Protein 2RUJ (pdb70)

Structure (mmCIF, N/CA/C/O backbone):
data_2RUJ
#
_entry.id   2RUJ
#
loop_
_atom_site.group_PDB
_atom_site.id
_atom_site.type_symbol
_atom_site.label_atom_id
_atom_site.label_alt_id
_atom_site.label_comp_id
_atom_site.label_asym_id
_atom_site.label_entity_id
_atom_site.label_seq_id
_atom_site.pdbx_PDB_ins_code
_atom_site.Cartn_x
_atom_site.Cartn_y
_atom_site.Cartn_z
_atom_site.occupancy
_atom_site.B_iso_or_equiv
_atom_site.auth_seq_id
_atom_site.auth_comp_id
_atom_site.auth_asym_id
_atom_site.auth_atom_id
_atom_site.pdbx_PDB_model_num
ATOM 1 N N . GLY A 1 1 ? 74.084 -20.627 -7.118 1.00 0.00 241 GLY A N 1
ATOM 2 C CA . GLY A 1 1 ? 74.605 -22.015 -6.962 1.00 0.00 241 GLY A CA 1
ATOM 3 C C . GLY A 1 1 ? 73.440 -22.986 -6.798 1.00 0.00 241 GLY A C 1
ATOM 4 O O . GLY A 1 1 ? 72.309 -22.576 -6.537 1.00 0.00 241 GLY A O 1
ATOM 10 N N . PRO A 1 2 ? 73.701 -24.259 -6.932 1.00 0.00 242 PRO A N 1
ATOM 11 C CA . PRO A 1 2 ? 72.657 -25.317 -6.784 1.00 0.00 242 PRO A CA 1
ATOM 12 C C . PRO A 1 2 ? 72.127 -25.378 -5.350 1.00 0.00 242 PRO A C 1
ATOM 13 O O . PRO A 1 2 ? 71.023 -25.866 -5.106 1.00 0.00 242 PRO A O 1
ATOM 24 N N . GLY A 1 3 ? 72.924 -24.882 -4.409 1.00 0.00 243 GLY A N 1
ATOM 25 C CA . GLY A 1 3 ? 72.528 -24.888 -3.006 1.00 0.00 243 GLY A CA 1
ATOM 26 C C . GLY A 1 3 ? 71.308 -24.002 -2.778 1.00 0.00 243 GLY A C 1
ATOM 27 O O . GLY A 1 3 ? 70.441 -24.323 -1.966 1.00 0.00 243 GLY A O 1
ATOM 31 N N . HIS A 1 4 ? 71.246 -22.887 -3.497 1.00 0.00 244 HIS A N 1
ATOM 32 C CA . HIS A 1 4 ? 70.126 -21.962 -3.363 1.00 0.00 244 HIS A CA 1
ATOM 33 C C . HIS A 1 4 ? 68.804 -22.644 -3.701 1.00 0.00 244 HIS A C 1
ATOM 34 O O . HIS A 1 4 ? 67.806 -22.456 -3.006 1.00 0.00 244 HIS A O 1
ATOM 49 N N . MET A 1 5 ? 68.802 -23.418 -4.782 1.00 0.00 245 MET A N 1
ATOM 50 C CA . MET A 1 5 ? 67.595 -24.108 -5.224 1.00 0.00 245 MET A CA 1
ATOM 51 C C . MET A 1 5 ? 66.499 -23.099 -5.546 1.00 0.00 245 MET A C 1
ATOM 52 O O . MET A 1 5 ? 66.164 -22.247 -4.724 1.00 0.00 245 MET A O 1
ATOM 66 N N . GLY A 1 6 ? 65.945 -23.193 -6.751 1.00 0.00 246 GLY A N 1
ATOM 67 C CA . GLY A 1 6 ? 64.896 -22.269 -7.168 1.00 0.00 246 GLY A CA 1
ATOM 68 C C . GLY A 1 6 ? 65.498 -20.909 -7.506 1.00 0.00 246 GLY A C 1
ATOM 69 O O . GLY A 1 6 ? 66.550 -20.544 -6.979 1.00 0.00 246 GLY A O 1
ATOM 73 N N . SER A 1 7 ? 64.836 -20.164 -8.392 1.00 0.00 247 SER A N 1
ATOM 74 C CA . SER A 1 7 ? 65.327 -18.845 -8.797 1.00 0.00 247 SER A CA 1
ATOM 75 C C . SER A 1 7 ? 64.178 -17.842 -8.845 1.00 0.00 247 SER A C 1
ATOM 76 O O . SER A 1 7 ? 64.164 -16.936 -9.679 1.00 0.00 247 SER A O 1
ATOM 84 N N . VAL A 1 8 ? 63.210 -18.015 -7.943 1.00 0.00 248 VAL A N 1
ATOM 85 C CA . VAL A 1 8 ? 62.046 -17.124 -7.885 1.00 0.00 248 VAL A CA 1
ATOM 86 C C . VAL A 1 8 ? 61.916 -16.504 -6.495 1.00 0.00 248 VAL A C 1
ATOM 87 O O . VAL A 1 8 ? 61.945 -17.204 -5.483 1.00 0.00 248 VAL A O 1
ATOM 100 N N . SER A 1 9 ? 61.761 -15.182 -6.459 1.00 0.00 249 SER A N 1
ATOM 101 C CA . SER A 1 9 ? 61.613 -14.461 -5.195 1.00 0.00 249 SER A CA 1
ATOM 102 C C . SER A 1 9 ? 60.142 -14.348 -4.811 1.00 0.00 249 SER A C 1
ATOM 103 O O . SER A 1 9 ? 59.261 -14.447 -5.666 1.00 0.00 249 SER A O 1
ATOM 111 N N . ASN A 1 10 ? 59.880 -14.126 -3.524 1.00 0.00 250 ASN A N 1
ATOM 112 C CA . ASN A 1 10 ? 58.507 -13.985 -3.036 1.00 0.00 250 ASN A CA 1
ATOM 113 C C . ASN A 1 10 ? 58.119 -12.511 -2.949 1.00 0.00 250 ASN A C 1
ATOM 114 O O . ASN A 1 10 ? 57.163 -12.153 -2.260 1.00 0.00 250 ASN A O 1
ATOM 125 N N . ALA A 1 11 ? 58.868 -11.662 -3.643 1.00 0.00 251 ALA A N 1
ATOM 126 C CA . ALA A 1 11 ? 58.589 -10.231 -3.630 1.00 0.00 251 ALA A CA 1
ATOM 127 C C . ALA A 1 11 ? 57.159 -9.963 -4.089 1.00 0.00 251 ALA A C 1
ATOM 128 O O . ALA A 1 11 ? 56.626 -10.678 -4.937 1.00 0.00 251 ALA A O 1
ATOM 135 N N . LYS A 1 12 ? 56.547 -8.927 -3.524 1.00 0.00 252 LYS A N 1
ATOM 136 C CA . LYS A 1 12 ? 55.181 -8.564 -3.884 1.00 0.00 252 LYS A CA 1
ATOM 137 C C . LYS A 1 12 ? 55.128 -8.051 -5.319 1.00 0.00 252 LYS A C 1
ATOM 138 O O . LYS A 1 12 ? 56.018 -7.326 -5.763 1.00 0.00 252 LYS A O 1
ATOM 157 N N . ALA A 1 13 ? 54.079 -8.435 -6.043 1.00 0.00 253 ALA A N 1
ATOM 158 C CA . ALA A 1 13 ? 53.916 -8.008 -7.430 1.00 0.00 253 ALA A CA 1
ATOM 159 C C . ALA A 1 13 ? 52.451 -8.075 -7.847 1.00 0.00 253 ALA A C 1
ATOM 160 O O . ALA A 1 13 ? 52.037 -9.010 -8.531 1.00 0.00 253 ALA A O 1
ATOM 167 N N . PRO A 1 14 ? 51.664 -7.110 -7.453 1.00 0.00 254 PRO A N 1
ATOM 168 C CA . PRO A 1 14 ? 50.213 -7.072 -7.804 1.00 0.00 254 PRO A CA 1
ATOM 169 C C . PRO A 1 14 ? 49.985 -7.244 -9.307 1.00 0.00 254 PRO A C 1
ATOM 170 O O . PRO A 1 14 ? 49.084 -7.969 -9.731 1.00 0.00 254 PRO A O 1
ATOM 181 N N . THR A 1 15 ? 50.815 -6.574 -10.106 1.00 0.00 255 THR A N 1
ATOM 182 C CA . THR A 1 15 ? 50.716 -6.651 -11.566 1.00 0.00 255 THR A CA 1
ATOM 183 C C . THR A 1 15 ? 52.042 -7.107 -12.162 1.00 0.00 255 THR A C 1
ATOM 184 O O . THR A 1 15 ? 53.092 -6.527 -11.884 1.00 0.00 255 THR A O 1
ATOM 195 N N . SER A 1 16 ? 51.985 -8.154 -12.982 1.00 0.00 256 SER A N 1
ATOM 196 C CA . SER A 1 16 ? 53.186 -8.692 -13.614 1.00 0.00 256 SER A CA 1
ATOM 197 C C . SER A 1 16 ? 53.569 -7.883 -14.848 1.00 0.00 256 SER A C 1
ATOM 198 O O . SER A 1 16 ? 52.776 -7.093 -15.360 1.00 0.00 256 SER A O 1
ATOM 206 N N . ALA A 1 17 ? 54.792 -8.099 -15.320 1.00 0.00 257 ALA A N 1
ATOM 207 C CA . ALA A 1 17 ? 55.293 -7.403 -16.499 1.00 0.00 257 ALA A CA 1
ATOM 208 C C . ALA A 1 17 ? 56.654 -7.965 -16.901 1.00 0.00 257 ALA A C 1
ATOM 209 O O . ALA A 1 17 ? 57.208 -7.603 -17.939 1.00 0.00 257 ALA A O 1
ATOM 216 N N . LEU A 1 18 ? 57.180 -8.853 -16.064 1.00 0.00 258 LEU A N 1
ATOM 217 C CA . LEU A 1 18 ? 58.476 -9.471 -16.324 1.00 0.00 258 LEU A CA 1
ATOM 218 C C . LEU A 1 18 ? 58.422 -10.292 -17.609 1.00 0.00 258 LEU A C 1
ATOM 219 O O . LEU A 1 18 ? 59.365 -10.285 -18.400 1.00 0.00 258 LEU A O 1
ATOM 235 N N . ARG A 1 19 ? 57.315 -11.002 -17.804 1.00 0.00 259 ARG A N 1
ATOM 236 C CA . ARG A 1 19 ? 57.143 -11.830 -18.992 1.00 0.00 259 ARG A CA 1
ATOM 237 C C . ARG A 1 19 ? 57.127 -10.976 -20.257 1.00 0.00 259 ARG A C 1
ATOM 238 O O . ARG A 1 19 ? 57.738 -11.332 -21.265 1.00 0.00 259 ARG A O 1
ATOM 259 N N . ALA A 1 20 ? 56.429 -9.845 -20.194 1.00 0.00 260 ALA A N 1
ATOM 260 C CA . ALA A 1 20 ? 56.334 -8.944 -21.340 1.00 0.00 260 ALA A CA 1
ATOM 261 C C . ALA A 1 20 ? 57.463 -7.917 -21.322 1.00 0.00 260 ALA A C 1
ATOM 262 O O . ALA A 1 20 ? 57.994 -7.581 -20.262 1.00 0.00 260 ALA A O 1
ATOM 269 N N . LEU A 1 21 ? 57.809 -7.406 -22.498 1.00 0.00 261 LEU A N 1
ATOM 270 C CA . LEU A 1 21 ? 58.860 -6.401 -22.608 1.00 0.00 261 LEU A CA 1
ATOM 271 C C . LEU A 1 21 ? 58.333 -5.059 -22.108 1.00 0.00 261 LEU A C 1
ATOM 272 O O . LEU A 1 21 ? 57.191 -4.694 -22.383 1.00 0.00 261 LEU A O 1
ATOM 288 N N . LEU A 1 22 ? 59.164 -4.332 -21.366 1.00 0.00 262 LEU A N 1
ATOM 289 C CA . LEU A 1 22 ? 58.752 -3.038 -20.829 1.00 0.00 262 LEU A CA 1
ATOM 290 C C . LEU A 1 22 ? 58.858 -1.958 -21.901 1.00 0.00 262 LEU A C 1
ATOM 291 O O . LEU A 1 22 ? 59.816 -1.924 -22.673 1.00 0.00 262 LEU A O 1
ATOM 307 N N . GLU A 1 23 ? 57.862 -1.079 -21.948 1.00 0.00 263 GLU A N 1
ATOM 308 C CA . GLU A 1 23 ? 57.851 -0.007 -22.937 1.00 0.00 263 GLU A CA 1
ATOM 309 C C . GLU A 1 23 ? 58.933 1.027 -22.619 1.00 0.00 263 GLU A C 1
ATOM 310 O O . GLU A 1 23 ? 60.111 0.804 -22.899 1.00 0.00 263 GLU A O 1
ATOM 322 N N . HIS A 1 24 ? 58.531 2.154 -22.036 1.00 0.00 264 HIS A N 1
ATOM 323 C CA . HIS A 1 24 ? 59.478 3.212 -21.690 1.00 0.00 264 HIS A CA 1
ATOM 324 C C . HIS A 1 24 ? 60.452 3.481 -22.837 1.00 0.00 264 HIS A C 1
ATOM 325 O O . HIS A 1 24 ? 61.461 4.161 -22.654 1.00 0.00 264 HIS A O 1
ATOM 340 N N . LYS A 1 25 ? 60.147 2.943 -24.018 1.00 0.00 265 LYS A N 1
ATOM 341 C CA . LYS A 1 25 ? 61.003 3.128 -25.192 1.00 0.00 265 LYS A CA 1
ATOM 342 C C . LYS A 1 25 ? 60.157 3.367 -26.438 1.00 0.00 265 LYS A C 1
ATOM 343 O O . LYS A 1 25 ? 59.061 2.825 -26.572 1.00 0.00 265 LYS A O 1
ATOM 362 N N . GLU A 1 26 ? 60.677 4.193 -27.341 1.00 0.00 266 GLU A N 1
ATOM 363 C CA . GLU A 1 26 ? 59.968 4.512 -28.575 1.00 0.00 266 GLU A CA 1
ATOM 364 C C . GLU A 1 26 ? 59.782 3.259 -29.427 1.00 0.00 266 GLU A C 1
ATOM 365 O O . GLU A 1 26 ? 60.719 2.483 -29.619 1.00 0.00 266 GLU A O 1
ATOM 377 N N . ASN A 1 27 ? 58.570 3.078 -29.947 1.00 0.00 267 ASN A N 1
ATOM 378 C CA . ASN A 1 27 ? 58.261 1.926 -30.795 1.00 0.00 267 ASN A CA 1
ATOM 379 C C . ASN A 1 27 ? 58.421 2.311 -32.263 1.00 0.00 267 ASN A C 1
ATOM 380 O O . ASN A 1 27 ? 57.621 3.073 -32.803 1.00 0.00 267 ASN A O 1
ATOM 391 N N . SER A 1 28 ? 59.475 1.799 -32.892 1.00 0.00 268 SER A N 1
ATOM 392 C CA . SER A 1 28 ? 59.750 2.116 -34.290 1.00 0.00 268 SER A CA 1
ATOM 393 C C . SER A 1 28 ? 60.615 1.038 -34.938 1.00 0.00 268 SER A C 1
ATOM 394 O O . SER A 1 28 ? 61.214 0.210 -34.254 1.00 0.00 268 SER A O 1
ATOM 402 N N . SER A 1 29 ? 60.679 1.065 -36.270 1.00 0.00 269 SER A N 1
ATOM 403 C CA . SER A 1 29 ? 61.475 0.095 -37.029 1.00 0.00 269 SER A CA 1
ATOM 404 C C . SER A 1 29 ? 62.421 0.819 -37.981 1.00 0.00 269 SER A C 1
ATOM 405 O O . SER A 1 29 ? 62.143 1.936 -38.418 1.00 0.00 269 SER A O 1
ATOM 413 N N . GLN A 1 30 ? 63.545 0.175 -38.295 1.00 0.00 270 GLN A N 1
ATOM 414 C CA . GLN A 1 30 ? 64.543 0.762 -39.193 1.00 0.00 270 GLN A CA 1
ATOM 415 C C . GLN A 1 30 ? 64.874 -0.198 -40.333 1.00 0.00 270 GLN A C 1
ATOM 416 O O . GLN A 1 30 ? 64.849 -1.417 -40.163 1.00 0.00 270 GLN A O 1
ATOM 430 N N . ASN A 1 31 ? 65.180 0.362 -41.499 1.00 0.00 271 ASN A N 1
ATOM 431 C CA . ASN A 1 31 ? 65.513 -0.449 -42.666 1.00 0.00 271 ASN A CA 1
ATOM 432 C C . ASN A 1 31 ? 66.971 -0.892 -42.603 1.00 0.00 271 ASN A C 1
ATOM 433 O O . ASN A 1 31 ? 67.810 -0.205 -42.020 1.00 0.00 271 ASN A O 1
ATOM 444 N N . GLY A 1 32 ? 67.267 -2.039 -43.206 1.00 0.00 272 GLY A N 1
ATOM 445 C CA . GLY A 1 32 ? 68.635 -2.554 -43.204 1.00 0.00 272 GLY A CA 1
ATOM 446 C C . GLY A 1 32 ? 69.557 -1.630 -44.003 1.00 0.00 272 GLY A C 1
ATOM 447 O O . GLY A 1 32 ? 69.095 -0.875 -44.857 1.00 0.00 272 GLY A O 1
ATOM 451 N N . PRO A 1 33 ? 70.841 -1.670 -43.742 1.00 0.00 273 PRO A N 1
ATOM 452 C CA . PRO A 1 33 ? 71.832 -0.806 -44.456 1.00 0.00 273 PRO A CA 1
ATOM 453 C C . PRO A 1 33 ? 71.829 -1.053 -45.967 1.00 0.00 273 PRO A C 1
ATOM 454 O O . PRO A 1 33 ? 71.917 -0.115 -46.759 1.00 0.00 273 PRO A O 1
ATOM 465 N N . LEU A 1 34 ? 71.722 -2.322 -46.351 1.00 0.00 274 LEU A N 1
ATOM 466 C CA . LEU A 1 34 ? 71.697 -2.693 -47.765 1.00 0.00 274 LEU A CA 1
ATOM 467 C C . LEU A 1 34 ? 70.274 -2.627 -48.293 1.00 0.00 274 LEU A C 1
ATOM 468 O O . LEU A 1 34 ? 70.042 -2.643 -49.501 1.00 0.00 274 LEU A O 1
ATOM 484 N N . ALA A 1 35 ? 69.328 -2.563 -47.370 1.00 0.00 275 ALA A N 1
ATOM 485 C CA . ALA A 1 35 ? 67.923 -2.508 -47.734 1.00 0.00 275 ALA A CA 1
ATOM 486 C C . ALA A 1 35 ? 67.613 -1.215 -48.489 1.00 0.00 275 ALA A C 1
ATOM 487 O O . ALA A 1 35 ? 66.812 -1.206 -49.421 1.00 0.00 275 ALA A O 1
ATOM 494 N N . GLU A 1 36 ? 68.249 -0.127 -48.084 1.00 0.00 276 GLU A N 1
ATOM 495 C CA . GLU A 1 36 ? 68.011 1.150 -48.738 1.00 0.00 276 GLU A CA 1
ATOM 496 C C . GLU A 1 36 ? 68.468 1.097 -50.193 1.00 0.00 276 GLU A C 1
ATOM 497 O O . GLU A 1 36 ? 67.847 1.694 -51.071 1.00 0.00 276 GLU A O 1
ATOM 509 N N . ASN A 1 37 ? 69.556 0.380 -50.442 1.00 0.00 277 ASN A N 1
ATOM 510 C CA . ASN A 1 37 ? 70.079 0.259 -51.798 1.00 0.00 277 ASN A CA 1
ATOM 511 C C . ASN A 1 37 ? 69.129 -0.527 -52.703 1.00 0.00 277 ASN A C 1
ATOM 512 O O . ASN A 1 37 ? 68.979 -0.196 -53.880 1.00 0.00 277 ASN A O 1
ATOM 523 N N . PHE A 1 38 ? 68.509 -1.584 -52.166 1.00 0.00 278 PHE A N 1
ATOM 524 C CA . PHE A 1 38 ? 67.596 -2.423 -52.958 1.00 0.00 278 PHE A CA 1
ATOM 525 C C . PHE A 1 38 ? 66.193 -2.479 -52.355 1.00 0.00 278 PHE A C 1
ATOM 526 O O . PHE A 1 38 ? 65.203 -2.258 -53.052 1.00 0.00 278 PHE A O 1
ATOM 543 N N . ALA A 1 39 ? 66.108 -2.806 -51.068 1.00 0.00 279 ALA A N 1
ATOM 544 C CA . ALA A 1 39 ? 64.810 -2.925 -50.404 1.00 0.00 279 ALA A CA 1
ATOM 545 C C . ALA A 1 39 ? 64.032 -1.613 -50.392 1.00 0.00 279 ALA A C 1
ATOM 546 O O . ALA A 1 39 ? 62.828 -1.614 -50.147 1.00 0.00 279 ALA A O 1
ATOM 590 N N . PHE A 1 41 ? 62.697 -0.223 -52.437 1.00 0.00 281 PHE A N 1
ATOM 591 C CA . PHE A 1 41 ? 61.513 -0.400 -53.287 1.00 0.00 281 PHE A CA 1
ATOM 592 C C . PHE A 1 41 ? 60.676 -1.580 -52.797 1.00 0.00 281 PHE A C 1
ATOM 593 O O . PHE A 1 41 ? 59.573 -1.822 -53.285 1.00 0.00 281 PHE A O 1
ATOM 647 N N . GLY A 1 43 ? 59.236 -1.745 -50.170 1.00 0.00 283 GLY A N 1
ATOM 648 C CA . GLY A 1 43 ? 58.268 -1.225 -49.209 1.00 0.00 283 GLY A CA 1
ATOM 649 C C . GLY A 1 43 ? 58.499 -1.821 -47.824 1.00 0.00 283 GLY A C 1
ATOM 650 O O . GLY A 1 43 ? 57.600 -2.425 -47.241 1.00 0.00 283 GLY A O 1
ATOM 654 N N . HIS A 1 44 ? 59.709 -1.653 -47.301 1.00 0.00 284 HIS A N 1
ATOM 655 C CA . HIS A 1 44 ? 60.034 -2.183 -45.981 1.00 0.00 284 HIS A CA 1
ATOM 656 C C . HIS A 1 44 ? 59.206 -1.482 -44.907 1.00 0.00 284 HIS A C 1
ATOM 657 O O . HIS A 1 44 ? 58.633 -2.127 -44.028 1.00 0.00 284 HIS A O 1
ATOM 672 N N . ALA A 1 45 ? 59.155 -0.155 -44.980 1.00 0.00 285 ALA A N 1
ATOM 673 C CA . ALA A 1 45 ? 58.402 0.630 -44.007 1.00 0.00 285 ALA A CA 1
ATOM 674 C C . ALA A 1 45 ? 56.911 0.617 -44.332 1.00 0.00 285 ALA A C 1
ATOM 675 O O . ALA A 1 45 ? 56.082 0.971 -43.494 1.00 0.00 285 ALA A O 1
ATOM 682 N N . GLU A 1 46 ? 56.575 0.203 -45.552 1.00 0.00 286 GLU A N 1
ATOM 683 C CA . GLU A 1 46 ? 55.177 0.146 -45.976 1.00 0.00 286 GLU A CA 1
ATOM 684 C C . GLU A 1 46 ? 54.571 -1.211 -45.631 1.00 0.00 286 GLU A C 1
ATOM 685 O O . GLU A 1 46 ? 54.870 -2.216 -46.279 1.00 0.00 286 GLU A O 1
ATOM 697 N N . SER A 1 47 ? 53.722 -1.235 -44.610 1.00 0.00 287 SER A N 1
ATOM 698 C CA . SER A 1 47 ? 53.084 -2.479 -44.193 1.00 0.00 287 SER A CA 1
ATOM 699 C C . SER A 1 47 ? 51.942 -2.834 -45.140 1.00 0.00 287 SER A C 1
ATOM 700 O O . SER A 1 47 ? 51.362 -3.917 -45.054 1.00 0.00 287 SER A O 1
ATOM 708 N N . ASN A 1 48 ? 51.627 -1.913 -46.047 1.00 0.00 288 ASN A N 1
ATOM 709 C CA . ASN A 1 48 ? 50.558 -2.128 -47.019 1.00 0.00 288 ASN A CA 1
ATOM 710 C C . ASN A 1 48 ? 51.119 -2.754 -48.291 1.00 0.00 288 ASN A C 1
ATOM 711 O O . ASN A 1 48 ? 50.426 -2.854 -49.304 1.00 0.00 288 ASN A O 1
ATOM 722 N N . ALA A 1 49 ? 52.382 -3.161 -48.234 1.00 0.00 289 ALA A N 1
ATOM 723 C CA . ALA A 1 49 ? 53.038 -3.761 -49.391 1.00 0.00 289 ALA A CA 1
ATOM 724 C C . ALA A 1 49 ? 52.369 -5.069 -49.790 1.00 0.00 289 ALA A C 1
ATOM 725 O O . ALA A 1 49 ? 51.421 -5.521 -49.149 1.00 0.00 289 ALA A O 1
ATOM 732 N N . LEU A 1 50 ? 52.867 -5.661 -50.875 1.00 0.00 290 LEU A N 1
ATOM 733 C CA . LEU A 1 50 ? 52.323 -6.915 -51.403 1.00 0.00 290 LEU A CA 1
ATOM 734 C C . LEU A 1 50 ? 53.342 -8.052 -51.256 1.00 0.00 290 LEU A C 1
ATOM 735 O O . LEU A 1 50 ? 54.446 -7.975 -51.796 1.00 0.00 290 LEU A O 1
ATOM 788 N N . LEU A 1 52 ? 55.047 -11.727 -51.902 1.00 0.00 292 LEU A N 1
ATOM 789 C CA . LEU A 1 52 ? 55.226 -12.449 -53.157 1.00 0.00 292 LEU A CA 1
ATOM 790 C C . LEU A 1 52 ? 55.915 -13.799 -52.966 1.00 0.00 292 LEU A C 1
ATOM 791 O O . LEU A 1 52 ? 56.886 -13.916 -52.217 1.00 0.00 292 LEU A O 1
ATOM 807 N N . ASN A 1 53 ? 55.439 -14.810 -53.702 1.00 0.00 293 ASN A N 1
ATOM 808 C CA . ASN A 1 53 ? 56.044 -16.146 -53.666 1.00 0.00 293 ASN A CA 1
ATOM 809 C C . ASN A 1 53 ? 56.564 -16.479 -55.058 1.00 0.00 293 ASN A C 1
ATOM 810 O O . ASN A 1 53 ? 55.923 -16.147 -56.055 1.00 0.00 293 ASN A O 1
ATOM 821 N N . ILE A 1 54 ? 57.736 -17.113 -55.133 1.00 0.00 294 ILE A N 1
ATOM 822 C CA . ILE A 1 54 ? 58.333 -17.454 -56.430 1.00 0.00 294 ILE A CA 1
ATOM 823 C C . ILE A 1 54 ? 58.607 -18.947 -56.559 1.00 0.00 294 ILE A C 1
ATOM 824 O O . ILE A 1 54 ? 59.162 -19.571 -55.656 1.00 0.00 294 ILE A O 1
ATOM 840 N N . TYR A 1 55 ? 58.233 -19.507 -57.710 1.00 0.00 295 TYR A N 1
ATOM 841 C CA . TYR A 1 55 ? 58.457 -20.925 -57.991 1.00 0.00 295 TYR A CA 1
ATOM 842 C C . TYR A 1 55 ? 59.342 -21.064 -59.228 1.00 0.00 295 TYR A C 1
ATOM 843 O O . TYR A 1 55 ? 58.878 -20.910 -60.356 1.00 0.00 295 TYR A O 1
ATOM 861 N N . PHE A 1 56 ? 60.624 -21.340 -59.001 1.00 0.00 296 PHE A N 1
ATOM 862 C CA . PHE A 1 56 ? 61.575 -21.478 -60.100 1.00 0.00 296 PHE A CA 1
ATOM 863 C C . PHE A 1 56 ? 61.238 -22.713 -60.945 1.00 0.00 296 PHE A C 1
ATOM 864 O O . PHE A 1 56 ? 60.737 -23.702 -60.409 1.00 0.00 296 PHE A O 1
ATOM 881 N N . PRO A 1 57 ? 61.501 -22.704 -62.239 1.00 0.00 297 PRO A N 1
ATOM 882 C CA . PRO A 1 57 ? 61.215 -23.893 -63.094 1.00 0.00 297 PRO A CA 1
ATOM 883 C C . PRO A 1 57 ? 61.822 -25.166 -62.500 1.00 0.00 297 PRO A C 1
ATOM 884 O O . PRO A 1 57 ? 61.216 -26.237 -62.536 1.00 0.00 297 PRO A O 1
ATOM 895 N N . SER A 1 58 ? 63.030 -25.024 -61.959 1.00 0.00 298 SER A N 1
ATOM 896 C CA . SER A 1 58 ? 63.743 -26.147 -61.357 1.00 0.00 298 SER A CA 1
ATOM 897 C C . SER A 1 58 ? 63.374 -26.308 -59.886 1.00 0.00 298 SER A C 1
ATOM 898 O O . SER A 1 58 ? 63.870 -27.212 -59.212 1.00 0.00 298 SER A O 1
ATOM 906 N N . SER A 1 59 ? 62.514 -25.423 -59.392 1.00 0.00 299 SER A N 1
ATOM 907 C CA . SER A 1 59 ? 62.094 -25.477 -57.995 1.00 0.00 299 SER A CA 1
ATOM 908 C C . SER A 1 59 ? 61.812 -26.913 -57.565 1.00 0.00 299 SER A C 1
ATOM 909 O O . SER A 1 59 ? 60.685 -27.396 -57.678 1.00 0.00 299 SER A O 1
ATOM 917 N N . GLU A 1 60 ? 62.845 -27.583 -57.062 1.00 0.00 300 GLU A N 1
ATOM 918 C CA . GLU A 1 60 ? 62.709 -28.961 -56.602 1.00 0.00 300 GLU A CA 1
ATOM 919 C C . GLU A 1 60 ? 62.057 -28.964 -55.224 1.00 0.00 300 GLU A C 1
ATOM 920 O O . GLU A 1 60 ? 61.704 -30.013 -54.685 1.00 0.00 300 GLU A O 1
ATOM 969 N N . PRO A 1 62 ? 59.081 -26.801 -54.025 1.00 0.00 302 PRO A N 1
ATOM 970 C CA . PRO A 1 62 ? 57.949 -25.831 -54.133 1.00 0.00 302 PRO A CA 1
ATOM 971 C C . PRO A 1 62 ? 57.539 -25.272 -52.772 1.00 0.00 302 PRO A C 1
ATOM 972 O O . PRO A 1 62 ? 56.759 -24.325 -52.691 1.00 0.00 302 PRO A O 1
ATOM 983 N N . SER A 1 63 ? 58.060 -25.875 -51.708 1.00 0.00 303 SER A N 1
ATOM 984 C CA . SER A 1 63 ? 57.736 -25.443 -50.352 1.00 0.00 303 SER A CA 1
ATOM 985 C C . SER A 1 63 ? 58.650 -24.305 -49.905 1.00 0.00 303 SER A C 1
ATOM 986 O O . SER A 1 63 ? 58.491 -23.768 -48.809 1.00 0.00 303 SER A O 1
ATOM 994 N N . LYS A 1 64 ? 59.612 -23.940 -50.757 1.00 0.00 304 LYS A N 1
ATOM 995 C CA . LYS A 1 64 ? 60.549 -22.859 -50.429 1.00 0.00 304 LYS A CA 1
ATOM 996 C C . LYS A 1 64 ? 60.577 -21.795 -51.529 1.00 0.00 304 LYS A C 1
ATOM 997 O O . LYS A 1 64 ? 61.499 -21.752 -52.343 1.00 0.00 304 LYS A O 1
ATOM 1016 N N . PRO A 1 65 ? 59.599 -20.923 -51.542 1.00 0.00 305 PRO A N 1
ATOM 1017 C CA . PRO A 1 65 ? 59.500 -19.809 -52.524 1.00 0.00 305 PRO A CA 1
ATOM 1018 C C . PRO A 1 65 ? 60.173 -18.534 -52.008 1.00 0.00 305 PRO A C 1
ATOM 1019 O O . PRO A 1 65 ? 60.403 -18.391 -50.807 1.00 0.00 305 PRO A O 1
ATOM 1030 N N . LEU A 1 66 ? 60.463 -17.601 -52.911 1.00 0.00 306 LEU A N 1
ATOM 1031 C CA . LEU A 1 66 ? 61.079 -16.341 -52.505 1.00 0.00 306 LEU A CA 1
ATOM 1032 C C . LEU A 1 66 ? 60.023 -15.500 -51.804 1.00 0.00 306 LEU A C 1
ATOM 1033 O O . LEU A 1 66 ? 58.958 -15.246 -52.366 1.00 0.00 306 LEU A O 1
ATOM 1049 N N . PHE A 1 67 ? 60.314 -15.059 -50.580 1.00 0.00 307 PHE A N 1
ATOM 1050 C CA . PHE A 1 67 ? 59.363 -14.236 -49.831 1.00 0.00 307 PHE A CA 1
ATOM 1051 C C . PHE A 1 67 ? 59.874 -12.808 -49.755 1.00 0.00 307 PHE A C 1
ATOM 1052 O O . PHE A 1 67 ? 60.813 -12.508 -49.017 1.00 0.00 307 PHE A O 1
ATOM 1069 N N . VAL A 1 68 ? 59.246 -11.928 -50.526 1.00 0.00 308 VAL A N 1
ATOM 1070 C CA . VAL A 1 68 ? 59.636 -10.522 -50.554 1.00 0.00 308 VAL A CA 1
ATOM 1071 C C . VAL A 1 68 ? 58.419 -9.629 -50.727 1.00 0.00 308 VAL A C 1
ATOM 1072 O O . VAL A 1 68 ? 57.334 -10.091 -51.077 1.00 0.00 308 VAL A O 1
ATOM 1085 N N . GLU A 1 69 ? 58.619 -8.338 -50.494 1.00 0.00 309 GLU A N 1
ATOM 1086 C CA . GLU A 1 69 ? 57.543 -7.350 -50.634 1.00 0.00 309 GLU A CA 1
ATOM 1087 C C . GLU A 1 69 ? 57.893 -6.351 -51.731 1.00 0.00 309 GLU A C 1
ATOM 1088 O O . GLU A 1 69 ? 59.063 -6.128 -52.025 1.00 0.00 309 GLU A O 1
ATOM 1100 N N . LEU A 1 70 ? 56.872 -5.767 -52.356 1.00 0.00 310 LEU A N 1
ATOM 1101 C CA . LEU A 1 70 ? 57.090 -4.804 -53.439 1.00 0.00 310 LEU A CA 1
ATOM 1102 C C . LEU A 1 70 ? 56.085 -3.662 -53.351 1.00 0.00 310 LEU A C 1
ATOM 1103 O O . LEU A 1 70 ? 54.962 -3.847 -52.882 1.00 0.00 310 LEU A O 1
ATOM 1119 N N . ARG A 1 71 ? 56.491 -2.478 -53.811 1.00 0.00 311 ARG A N 1
ATOM 1120 C CA . ARG A 1 71 ? 55.611 -1.310 -53.784 1.00 0.00 311 ARG A CA 1
ATOM 1121 C C . ARG A 1 71 ? 54.789 -1.226 -55.064 1.00 0.00 311 ARG A C 1
ATOM 1122 O O . ARG A 1 71 ? 55.200 -1.713 -56.116 1.00 0.00 311 ARG A O 1
ATOM 1180 N N . ASN A 1 73 ? 54.231 1.435 -56.503 1.00 0.00 313 ASN A N 1
ATOM 1181 C CA . ASN A 1 73 ? 54.764 2.584 -57.239 1.00 0.00 313 ASN A CA 1
ATOM 1182 C C . ASN A 1 73 ? 56.092 2.257 -57.916 1.00 0.00 313 ASN A C 1
ATOM 1183 O O . ASN A 1 73 ? 56.500 2.949 -58.849 1.00 0.00 313 ASN A O 1
ATOM 1194 N N . VAL A 1 74 ? 56.777 1.212 -57.451 1.00 0.00 314 VAL A N 1
ATOM 1195 C CA . VAL A 1 74 ? 58.062 0.838 -58.033 1.00 0.00 314 VAL A CA 1
ATOM 1196 C C . VAL A 1 74 ? 57.880 -0.203 -59.130 1.00 0.00 314 VAL A C 1
ATOM 1197 O O . VAL A 1 74 ? 56.796 -0.340 -59.698 1.00 0.00 314 VAL A O 1
ATOM 1210 N N . LEU A 1 75 ? 58.961 -0.922 -59.430 1.00 0.00 315 LEU A N 1
ATOM 1211 C CA . LEU A 1 75 ? 58.948 -1.945 -60.477 1.00 0.00 315 LEU A CA 1
ATOM 1212 C C . LEU A 1 75 ? 59.328 -3.314 -59.925 1.00 0.00 315 LEU A C 1
ATOM 1213 O O . LEU A 1 75 ? 59.861 -3.428 -58.821 1.00 0.00 315 LEU A O 1
ATOM 1229 N N . VAL A 1 76 ? 59.061 -4.347 -60.717 1.00 0.00 316 VAL A N 1
ATOM 1230 C CA . VAL A 1 76 ? 59.383 -5.714 -60.336 1.00 0.00 316 VAL A CA 1
ATOM 1231 C C . VAL A 1 76 ? 60.873 -5.846 -60.060 1.00 0.00 316 VAL A C 1
ATOM 1232 O O . VAL A 1 76 ? 61.303 -6.754 -59.351 1.00 0.00 316 VAL A O 1
ATOM 1245 N N . SER A 1 77 ? 61.658 -4.953 -60.653 1.00 0.00 317 SER A N 1
ATOM 1246 C CA . SER A 1 77 ? 63.109 -4.993 -60.494 1.00 0.00 317 SER A CA 1
ATOM 1247 C C . SER A 1 77 ? 63.506 -5.332 -59.058 1.00 0.00 317 SER A C 1
ATOM 1248 O O . SER A 1 77 ? 64.569 -5.906 -58.824 1.00 0.00 317 SER A O 1
ATOM 1256 N N . GLU A 1 78 ? 62.649 -4.989 -58.104 1.00 0.00 318 GLU A N 1
ATOM 1257 C CA . GLU A 1 78 ? 62.934 -5.277 -56.699 1.00 0.00 318 GLU A CA 1
ATOM 1258 C C . GLU A 1 78 ? 62.942 -6.786 -56.447 1.00 0.00 318 GLU A C 1
ATOM 1259 O O . GLU A 1 78 ? 63.727 -7.288 -55.642 1.00 0.00 318 GLU A O 1
ATOM 1271 N N . ALA A 1 79 ? 62.049 -7.497 -57.126 1.00 0.00 319 ALA A N 1
ATOM 1272 C CA . ALA A 1 79 ? 61.940 -8.944 -56.963 1.00 0.00 319 ALA A CA 1
ATOM 1273 C C . ALA A 1 79 ? 63.322 -9.602 -56.923 1.00 0.00 319 ALA A C 1
ATOM 1274 O O . ALA A 1 79 ? 63.710 -10.190 -55.914 1.00 0.00 319 ALA A O 1
ATOM 1281 N N . ILE A 1 80 ? 64.054 -9.501 -58.029 1.00 0.00 320 ILE A N 1
ATOM 1282 C CA . ILE A 1 80 ? 65.389 -10.096 -58.118 1.00 0.00 320 ILE A CA 1
ATOM 1283 C C . ILE A 1 80 ? 66.412 -9.323 -57.283 1.00 0.00 320 ILE A C 1
ATOM 1284 O O . ILE A 1 80 ? 67.414 -9.885 -56.847 1.00 0.00 320 ILE A O 1
ATOM 1300 N N . GLY A 1 81 ? 66.169 -8.030 -57.085 1.00 0.00 321 GLY A N 1
ATOM 1301 C CA . GLY A 1 81 ? 67.097 -7.195 -56.322 1.00 0.00 321 GLY A CA 1
ATOM 1302 C C . GLY A 1 81 ? 67.330 -7.755 -54.922 1.00 0.00 321 GLY A C 1
ATOM 1303 O O . GLY A 1 81 ? 68.434 -7.669 -54.383 1.00 0.00 321 GLY A O 1
ATOM 1307 N N . TYR A 1 82 ? 66.286 -8.329 -54.344 1.00 0.00 322 TYR A N 1
ATOM 1308 C CA . TYR A 1 82 ? 66.371 -8.908 -53.005 1.00 0.00 322 TYR A CA 1
ATOM 1309 C C . TYR A 1 82 ? 67.316 -10.099 -52.986 1.00 0.00 322 TYR A C 1
ATOM 1310 O O . TYR A 1 82 ? 67.837 -10.472 -51.937 1.00 0.00 322 TYR A O 1
ATOM 1328 N N . ILE A 1 83 ? 67.509 -10.712 -54.142 1.00 0.00 323 ILE A N 1
ATOM 1329 C CA . ILE A 1 83 ? 68.363 -11.888 -54.221 1.00 0.00 323 ILE A CA 1
ATOM 1330 C C . ILE A 1 83 ? 69.714 -11.637 -53.541 1.00 0.00 323 ILE A C 1
ATOM 1331 O O . ILE A 1 83 ? 70.216 -12.499 -52.819 1.00 0.00 323 ILE A O 1
ATOM 1347 N N . LEU A 1 84 ? 70.286 -10.460 -53.758 1.00 0.00 324 LEU A N 1
ATOM 1348 C CA . LEU A 1 84 ? 71.566 -10.127 -53.136 1.00 0.00 324 LEU A CA 1
ATOM 1349 C C . LEU A 1 84 ? 71.405 -10.050 -51.619 1.00 0.00 324 LEU A C 1
ATOM 1350 O O . LEU A 1 84 ? 72.249 -10.536 -50.864 1.00 0.00 324 LEU A O 1
ATOM 1366 N N . LEU A 1 85 ? 70.313 -9.426 -51.187 1.00 0.00 325 LEU A N 1
ATOM 1367 C CA . LEU A 1 85 ? 70.023 -9.272 -49.762 1.00 0.00 325 LEU A CA 1
ATOM 1368 C C . LEU A 1 85 ? 69.776 -10.629 -49.108 1.00 0.00 325 LEU A C 1
ATOM 1369 O O . LEU A 1 85 ? 70.222 -10.888 -47.991 1.00 0.00 325 LEU A O 1
ATOM 1385 N N . GLN A 1 86 ? 69.035 -11.477 -49.807 1.00 0.00 326 GLN A N 1
ATOM 1386 C CA . GLN A 1 86 ? 68.695 -12.798 -49.290 1.00 0.00 326 GLN A CA 1
ATOM 1387 C C . GLN A 1 86 ? 69.942 -13.647 -49.075 1.00 0.00 326 GLN A C 1
ATOM 1388 O O . GLN A 1 86 ? 70.034 -14.394 -48.102 1.00 0.00 326 GLN A O 1
ATOM 1402 N N . TYR A 1 87 ? 70.889 -13.547 -49.999 1.00 0.00 327 TYR A N 1
ATOM 1403 C CA . TYR A 1 87 ? 72.111 -14.332 -49.899 1.00 0.00 327 TYR A CA 1
ATOM 1404 C C . TYR A 1 87 ? 72.873 -14.004 -48.618 1.00 0.00 327 TYR A C 1
ATOM 1405 O O . TYR A 1 87 ? 73.269 -14.901 -47.879 1.00 0.00 327 TYR A O 1
ATOM 1423 N N . VAL A 1 88 ? 73.081 -12.719 -48.363 1.00 0.00 328 VAL A N 1
ATOM 1424 C CA . VAL A 1 88 ? 73.808 -12.293 -47.171 1.00 0.00 328 VAL A CA 1
ATOM 1425 C C . VAL A 1 88 ? 72.943 -12.326 -45.910 1.00 0.00 328 VAL A C 1
ATOM 1426 O O . VAL A 1 88 ? 73.434 -12.647 -44.827 1.00 0.00 328 VAL A O 1
ATOM 1439 N N . ASN A 1 89 ? 71.673 -11.962 -46.043 1.00 0.00 329 ASN A N 1
ATOM 1440 C CA . ASN A 1 89 ? 70.773 -11.918 -44.889 1.00 0.00 329 ASN A CA 1
ATOM 1441 C C . ASN A 1 89 ? 70.543 -13.290 -44.251 1.00 0.00 329 ASN A C 1
ATOM 1442 O O . ASN A 1 89 ? 70.526 -13.402 -43.025 1.00 0.00 329 ASN A O 1
ATOM 1453 N N . GLN A 1 90 ? 70.332 -14.328 -45.068 1.00 0.00 330 GLN A N 1
ATOM 1454 C CA . GLN A 1 90 ? 70.066 -15.674 -44.531 1.00 0.00 330 GLN A CA 1
ATOM 1455 C C . GLN A 1 90 ? 71.223 -16.642 -44.771 1.00 0.00 330 GLN A C 1
ATOM 1456 O O . GLN A 1 90 ? 71.219 -17.753 -44.241 1.00 0.00 330 GLN A O 1
ATOM 1470 N N . GLN A 1 91 ? 72.209 -16.240 -45.561 1.00 0.00 331 GLN A N 1
ATOM 1471 C CA . GLN A 1 91 ? 73.336 -17.128 -45.829 1.00 0.00 331 GLN A CA 1
ATOM 1472 C C . GLN A 1 91 ? 72.841 -18.489 -46.316 1.00 0.00 331 GLN A C 1
ATOM 1473 O O . GLN A 1 91 ? 73.343 -19.526 -45.885 1.00 0.00 331 GLN A O 1
ATOM 1524 N N . VAL A 1 93 ? 70.471 -20.657 -49.837 1.00 0.00 333 VAL A N 1
ATOM 1525 C CA . VAL A 1 93 ? 70.138 -20.649 -51.261 1.00 0.00 333 VAL A CA 1
ATOM 1526 C C . VAL A 1 93 ? 71.380 -20.295 -52.095 1.00 0.00 333 VAL A C 1
ATOM 1527 O O . VAL A 1 93 ? 71.888 -19.179 -51.993 1.00 0.00 333 VAL A O 1
ATOM 1540 N N . PRO A 1 94 ? 71.892 -21.199 -52.912 1.00 0.00 334 PRO A N 1
ATOM 1541 C CA . PRO A 1 94 ? 73.102 -20.914 -53.737 1.00 0.00 334 PRO A CA 1
ATOM 1542 C C . PRO A 1 94 ? 73.081 -19.497 -54.327 1.00 0.00 334 PRO A C 1
ATOM 1543 O O . PRO A 1 94 ? 72.013 -18.963 -54.624 1.00 0.00 334 PRO A O 1
ATOM 1554 N N . PRO A 1 95 ? 74.226 -18.873 -54.494 1.00 0.00 335 PRO A N 1
ATOM 1555 C CA . PRO A 1 95 ? 74.311 -17.488 -55.049 1.00 0.00 335 PRO A CA 1
ATOM 1556 C C . PRO A 1 95 ? 74.080 -17.438 -56.560 1.00 0.00 335 PRO A C 1
ATOM 1557 O O . PRO A 1 95 ? 74.337 -18.408 -57.273 1.00 0.00 335 PRO A O 1
ATOM 1568 N N . ILE A 1 96 ? 73.617 -16.283 -57.038 1.00 0.00 336 ILE A N 1
ATOM 1569 C CA . ILE A 1 96 ? 73.368 -16.066 -58.466 1.00 0.00 336 ILE A CA 1
ATOM 1570 C C . ILE A 1 96 ? 74.276 -14.953 -58.981 1.00 0.00 336 ILE A C 1
ATOM 1571 O O . ILE A 1 96 ? 74.488 -13.945 -58.306 1.00 0.00 336 ILE A O 1
ATOM 1587 N N . GLU A 1 97 ? 74.833 -15.153 -60.170 1.00 0.00 337 GLU A N 1
ATOM 1588 C CA . GLU A 1 97 ? 75.745 -14.180 -60.759 1.00 0.00 337 GLU A CA 1
ATOM 1589 C C . GLU A 1 97 ? 75.125 -12.783 -60.752 1.00 0.00 337 GLU A C 1
ATOM 1590 O O . GLU A 1 97 ? 73.943 -12.610 -61.045 1.00 0.00 337 GLU A O 1
ATOM 1602 N N . ASP A 1 98 ? 75.943 -11.796 -60.404 1.00 0.00 338 ASP A N 1
ATOM 1603 C CA . ASP A 1 98 ? 75.492 -10.408 -60.347 1.00 0.00 338 ASP A CA 1
ATOM 1604 C C . ASP A 1 98 ? 75.103 -9.914 -61.734 1.00 0.00 338 ASP A C 1
ATOM 1605 O O . ASP A 1 98 ? 74.139 -9.167 -61.895 1.00 0.00 338 ASP A O 1
ATOM 1614 N N . GLU A 1 99 ? 75.867 -10.335 -62.734 1.00 0.00 339 GLU A N 1
ATOM 1615 C CA . GLU A 1 99 ? 75.602 -9.936 -64.108 1.00 0.00 339 GLU A CA 1
ATOM 1616 C C . GLU A 1 99 ? 74.197 -10.366 -64.513 1.00 0.00 339 GLU A C 1
ATOM 1617 O O . GLU A 1 99 ? 73.602 -9.806 -65.434 1.00 0.00 339 GLU A O 1
ATOM 1629 N N . ALA A 1 100 ? 73.668 -11.363 -63.806 1.00 0.00 340 ALA A N 1
ATOM 1630 C CA . ALA A 1 100 ? 72.324 -11.867 -64.080 1.00 0.00 340 ALA A CA 1
ATOM 1631 C C . ALA A 1 100 ? 71.301 -11.132 -63.222 1.00 0.00 340 ALA A C 1
ATOM 1632 O O . ALA A 1 100 ? 70.101 -11.397 -63.301 1.00 0.00 340 ALA A O 1
ATOM 1639 N N . GLN A 1 101 ? 71.785 -10.198 -62.407 1.00 0.00 341 GLN A N 1
ATOM 1640 C CA . GLN A 1 101 ? 70.909 -9.423 -61.543 1.00 0.00 341 GLN A CA 1
ATOM 1641 C C . GLN A 1 101 ? 69.918 -8.622 -62.381 1.00 0.00 341 GLN A C 1
ATOM 1642 O O . GLN A 1 101 ? 68.741 -8.516 -62.037 1.00 0.00 341 GLN A O 1
ATOM 1656 N N . ASN A 1 102 ? 70.400 -8.073 -63.492 1.00 0.00 342 ASN A N 1
ATOM 1657 C CA . ASN A 1 102 ? 69.550 -7.293 -64.387 1.00 0.00 342 ASN A CA 1
ATOM 1658 C C . ASN A 1 102 ? 68.181 -7.977 -64.548 1.00 0.00 342 ASN A C 1
ATOM 1659 O O . ASN A 1 102 ? 68.096 -9.030 -65.179 1.00 0.00 342 ASN A O 1
ATOM 1670 N N . PRO A 1 103 ? 67.113 -7.430 -63.996 1.00 0.00 343 PRO A N 1
ATOM 1671 C CA . PRO A 1 103 ? 65.762 -8.060 -64.110 1.00 0.00 343 PRO A CA 1
ATOM 1672 C C . PRO A 1 103 ? 65.409 -8.412 -65.555 1.00 0.00 343 PRO A C 1
ATOM 1673 O O . PRO A 1 103 ? 64.611 -9.311 -65.803 1.00 0.00 343 PRO A O 1
ATOM 1684 N N . ASN A 1 104 ? 65.997 -7.697 -66.502 1.00 0.00 344 ASN A N 1
ATOM 1685 C CA . ASN A 1 104 ? 65.723 -7.948 -67.912 1.00 0.00 344 ASN A CA 1
ATOM 1686 C C . ASN A 1 104 ? 66.192 -9.345 -68.322 1.00 0.00 344 ASN A C 1
ATOM 1687 O O . ASN A 1 104 ? 65.653 -9.941 -69.255 1.00 0.00 344 ASN A O 1
ATOM 1698 N N . TYR A 1 105 ? 67.204 -9.860 -67.626 1.00 0.00 345 TYR A N 1
ATOM 1699 C CA . TYR A 1 105 ? 67.743 -11.185 -67.936 1.00 0.00 345 TYR A CA 1
ATOM 1700 C C . TYR A 1 105 ? 66.731 -12.277 -67.578 1.00 0.00 345 TYR A C 1
ATOM 1701 O O . TYR A 1 105 ? 66.610 -13.273 -68.293 1.00 0.00 345 TYR A O 1
ATOM 1719 N N . TRP A 1 106 ? 65.996 -12.091 -66.478 1.00 0.00 346 TRP A N 1
ATOM 1720 C CA . TRP A 1 106 ? 64.989 -13.076 -66.052 1.00 0.00 346 TRP A CA 1
ATOM 1721 C C . TRP A 1 106 ? 63.595 -12.473 -66.168 1.00 0.00 346 TRP A C 1
ATOM 1722 O O . TRP A 1 106 ? 63.401 -11.283 -65.937 1.00 0.00 346 TRP A O 1
ATOM 1743 N N . ASN A 1 107 ? 62.624 -13.305 -66.532 1.00 0.00 347 ASN A N 1
ATOM 1744 C CA . ASN A 1 107 ? 61.238 -12.858 -66.691 1.00 0.00 347 ASN A CA 1
ATOM 1745 C C . ASN A 1 107 ? 60.344 -13.583 -65.696 1.00 0.00 347 ASN A C 1
ATOM 1746 O O . ASN A 1 107 ? 60.646 -14.697 -65.277 1.00 0.00 347 ASN A O 1
ATOM 1757 N N . LEU A 1 108 ? 59.227 -12.957 -65.339 1.00 0.00 348 LEU A N 1
ATOM 1758 C CA . LEU A 1 108 ? 58.282 -13.567 -64.407 1.00 0.00 348 LEU A CA 1
ATOM 1759 C C . LEU A 1 108 ? 57.070 -14.024 -65.198 1.00 0.00 348 LEU A C 1
ATOM 1760 O O . LEU A 1 108 ? 56.567 -13.306 -66.061 1.00 0.00 348 LEU A O 1
ATOM 1776 N N . ARG A 1 109 ? 56.634 -15.246 -64.928 1.00 0.00 349 ARG A N 1
ATOM 1777 C CA . ARG A 1 109 ? 55.506 -15.841 -65.637 1.00 0.00 349 ARG A CA 1
ATOM 1778 C C . ARG A 1 109 ? 54.342 -16.112 -64.681 1.00 0.00 349 ARG A C 1
ATOM 1779 O O . ARG A 1 109 ? 54.538 -16.545 -63.545 1.00 0.00 349 ARG A O 1
ATOM 1800 N N . ILE A 1 110 ? 53.129 -15.857 -65.166 1.00 0.00 350 ILE A N 1
ATOM 1801 C CA . ILE A 1 110 ? 51.932 -16.081 -64.365 1.00 0.00 350 ILE A CA 1
ATOM 1802 C C . ILE A 1 110 ? 51.631 -17.571 -64.295 1.00 0.00 350 ILE A C 1
ATOM 1803 O O . ILE A 1 110 ? 51.815 -18.300 -65.269 1.00 0.00 350 ILE A O 1
ATOM 1819 N N . VAL A 1 111 ? 51.185 -18.013 -63.122 1.00 0.00 351 VAL A N 1
ATOM 1820 C CA . VAL A 1 111 ? 50.866 -19.420 -62.893 1.00 0.00 351 VAL A CA 1
ATOM 1821 C C . VAL A 1 111 ? 49.487 -19.560 -62.252 1.00 0.00 351 VAL A C 1
ATOM 1822 O O . VAL A 1 111 ? 48.992 -18.635 -61.607 1.00 0.00 351 VAL A O 1
ATOM 1835 N N . GLU A 1 112 ? 48.873 -20.723 -62.434 1.00 0.00 352 GLU A N 1
ATOM 1836 C CA . GLU A 1 112 ? 47.548 -20.983 -61.869 1.00 0.00 352 GLU A CA 1
ATOM 1837 C C . GLU A 1 112 ? 47.663 -21.604 -60.486 1.00 0.00 352 GLU A C 1
ATOM 1838 O O . GLU A 1 112 ? 48.759 -21.922 -60.023 1.00 0.00 352 GLU A O 1
ATOM 1850 N N . ASP A 1 113 ? 46.518 -21.790 -59.842 1.00 0.00 353 ASP A N 1
ATOM 1851 C CA . ASP A 1 113 ? 46.480 -22.392 -58.518 1.00 0.00 353 ASP A CA 1
ATOM 1852 C C . ASP A 1 113 ? 46.964 -23.833 -58.594 1.00 0.00 353 ASP A C 1
ATOM 1853 O O . ASP A 1 113 ? 47.428 -24.399 -57.604 1.00 0.00 353 ASP A O 1
ATOM 1862 N N . ASP A 1 114 ? 46.845 -24.418 -59.782 1.00 0.00 354 ASP A N 1
ATOM 1863 C CA . ASP A 1 114 ? 47.265 -25.796 -59.995 1.00 0.00 354 ASP A CA 1
ATOM 1864 C C . ASP A 1 114 ? 48.785 -25.883 -60.096 1.00 0.00 354 ASP A C 1
ATOM 1865 O O . ASP A 1 114 ? 49.353 -26.975 -60.138 1.00 0.00 354 ASP A O 1
ATOM 1874 N N . GLY A 1 115 ? 49.440 -24.725 -60.147 1.00 0.00 355 GLY A N 1
ATOM 1875 C CA . GLY A 1 115 ? 50.896 -24.680 -60.259 1.00 0.00 355 GLY A CA 1
ATOM 1876 C C . GLY A 1 115 ? 51.323 -24.753 -61.722 1.00 0.00 355 GLY A C 1
ATOM 1877 O O . GLY A 1 115 ? 52.503 -24.917 -62.033 1.00 0.00 355 GLY A O 1
ATOM 1881 N N . GLU A 1 116 ? 50.345 -24.619 -62.615 1.00 0.00 356 GLU A N 1
ATOM 1882 C CA . GLU A 1 116 ? 50.618 -24.661 -64.046 1.00 0.00 356 GLU A CA 1
ATOM 1883 C C . GLU A 1 116 ? 51.339 -23.391 -64.484 1.00 0.00 356 GLU A C 1
ATOM 1884 O O . GLU A 1 116 ? 51.073 -22.303 -63.975 1.00 0.00 356 GLU A O 1
ATOM 1896 N N . LEU A 1 117 ? 52.273 -23.547 -65.417 1.00 0.00 357 LEU A N 1
ATOM 1897 C CA . LEU A 1 117 ? 53.062 -22.420 -65.916 1.00 0.00 357 LEU A CA 1
ATOM 1898 C C . LEU A 1 117 ? 52.513 -21.929 -67.255 1.00 0.00 357 LEU A C 1
ATOM 1899 O O . LEU A 1 117 ? 52.292 -22.716 -68.175 1.00 0.00 357 LEU A O 1
ATOM 1915 N N . ASP A 1 118 ? 52.303 -20.614 -67.353 1.00 0.00 358 ASP A N 1
ATOM 1916 C CA . ASP A 1 118 ? 51.788 -20.002 -68.579 1.00 0.00 358 ASP A CA 1
ATOM 1917 C C . ASP A 1 118 ? 52.934 -19.374 -69.375 1.00 0.00 358 ASP A C 1
ATOM 1918 O O . ASP A 1 118 ? 53.358 -18.257 -69.084 1.00 0.00 358 ASP A O 1
ATOM 1927 N N . GLU A 1 119 ? 53.434 -20.087 -70.379 1.00 0.00 359 GLU A N 1
ATOM 1928 C CA . GLU A 1 119 ? 54.536 -19.571 -71.194 1.00 0.00 359 GLU A CA 1
ATOM 1929 C C . GLU A 1 119 ? 53.993 -18.700 -72.324 1.00 0.00 359 GLU A C 1
ATOM 1930 O O . GLU A 1 119 ? 54.740 -17.996 -73.003 1.00 0.00 359 GLU A O 1
ATOM 1942 N N . ASP A 1 120 ? 52.684 -18.755 -72.517 1.00 0.00 360 ASP A N 1
ATOM 1943 C CA . ASP A 1 120 ? 52.039 -17.984 -73.572 1.00 0.00 360 ASP A CA 1
ATOM 1944 C C . ASP A 1 120 ? 51.899 -16.504 -73.213 1.00 0.00 360 ASP A C 1
ATOM 1945 O O . ASP A 1 120 ? 51.411 -15.720 -74.027 1.00 0.00 360 ASP A O 1
ATOM 1954 N N . PHE A 1 121 ? 52.315 -16.110 -72.008 1.00 0.00 361 PHE A N 1
ATOM 1955 C CA . PHE A 1 121 ? 52.198 -14.703 -71.611 1.00 0.00 361 PHE A CA 1
ATOM 1956 C C . PHE A 1 121 ? 53.187 -14.347 -70.481 1.00 0.00 361 PHE A C 1
ATOM 1957 O O . PHE A 1 121 ? 53.294 -15.087 -69.502 1.00 0.00 361 PHE A O 1
ATOM 1974 N N . PRO A 1 122 ? 53.903 -13.235 -70.581 1.00 0.00 362 PRO A N 1
ATOM 1975 C CA . PRO A 1 122 ? 54.878 -12.800 -69.526 1.00 0.00 362 PRO A CA 1
ATOM 1976 C C . PRO A 1 122 ? 54.169 -12.183 -68.324 1.00 0.00 362 PRO A C 1
ATOM 1977 O O . PRO A 1 122 ? 52.982 -11.869 -68.401 1.00 0.00 362 PRO A O 1
ATOM 1988 N N . ALA A 1 123 ? 54.901 -11.991 -67.221 1.00 0.00 363 ALA A N 1
ATOM 1989 C CA . ALA A 1 123 ? 54.308 -11.380 -66.020 1.00 0.00 363 ALA A CA 1
ATOM 1990 C C . ALA A 1 123 ? 55.015 -10.066 -65.681 1.00 0.00 363 ALA A C 1
ATOM 1991 O O . ALA A 1 123 ? 56.194 -10.053 -65.327 1.00 0.00 363 ALA A O 1
ATOM 1998 N N . LEU A 1 124 ? 54.264 -8.969 -65.781 1.00 0.00 364 LEU A N 1
ATOM 1999 C CA . LEU A 1 124 ? 54.783 -7.628 -65.483 1.00 0.00 364 LEU A CA 1
ATOM 2000 C C . LEU A 1 124 ? 56.271 -7.508 -65.804 1.00 0.00 364 LEU A C 1
ATOM 2001 O O . LEU A 1 124 ? 56.651 -7.520 -66.974 1.00 0.00 364 LEU A O 1
ATOM 2017 N N . ASP A 1 125 ? 57.085 -7.379 -64.752 1.00 0.00 365 ASP A N 1
ATOM 2018 C CA . ASP A 1 125 ? 58.543 -7.239 -64.875 1.00 0.00 365 ASP A CA 1
ATOM 2019 C C . ASP A 1 125 ? 58.948 -5.765 -64.787 1.00 0.00 365 ASP A C 1
ATOM 2020 O O . ASP A 1 125 ? 58.119 -4.897 -64.518 1.00 0.00 365 ASP A O 1
ATOM 2029 N N . ARG A 1 126 ? 60.234 -5.499 -64.998 1.00 0.00 366 ARG A N 1
ATOM 2030 C CA . ARG A 1 126 ? 60.755 -4.134 -64.927 1.00 0.00 366 ARG A CA 1
ATOM 2031 C C . ARG A 1 126 ? 59.878 -3.166 -65.724 1.00 0.00 366 ARG A C 1
ATOM 2032 O O . ARG A 1 126 ? 60.033 -1.949 -65.630 1.00 0.00 366 ARG A O 1
ATOM 2053 N N . VAL A 1 127 ? 58.953 -3.711 -66.501 1.00 0.00 367 VAL A N 1
ATOM 2054 C CA . VAL A 1 127 ? 58.067 -2.885 -67.315 1.00 0.00 367 VAL A CA 1
ATOM 2055 C C . VAL A 1 127 ? 56.940 -2.265 -66.487 1.00 0.00 367 VAL A C 1
ATOM 2056 O O . VAL A 1 127 ? 56.311 -1.301 -66.922 1.00 0.00 367 VAL A O 1
ATOM 2069 N N . GLY A 1 128 ? 56.674 -2.813 -65.304 1.00 0.00 368 GLY A N 1
ATOM 2070 C CA . GLY A 1 128 ? 55.598 -2.269 -64.479 1.00 0.00 368 GLY A CA 1
ATOM 2071 C C . GLY A 1 128 ? 55.587 -2.868 -63.076 1.00 0.00 368 GLY A C 1
ATOM 2072 O O . GLY A 1 128 ? 56.384 -3.748 -62.761 1.00 0.00 368 GLY A O 1
ATOM 2076 N N . PRO A 1 129 ? 54.689 -2.408 -62.234 1.00 0.00 369 PRO A N 1
ATOM 2077 C CA . PRO A 1 129 ? 54.557 -2.913 -60.834 1.00 0.00 369 PRO A CA 1
ATOM 2078 C C . PRO A 1 129 ? 54.079 -4.356 -60.806 1.00 0.00 369 PRO A C 1
ATOM 2079 O O . PRO A 1 129 ? 53.316 -4.781 -61.664 1.00 0.00 369 PRO A O 1
ATOM 2090 N N . LEU A 1 130 ? 54.557 -5.100 -59.824 1.00 0.00 370 LEU A N 1
ATOM 2091 C CA . LEU A 1 130 ? 54.194 -6.501 -59.684 1.00 0.00 370 LEU A CA 1
ATOM 2092 C C . LEU A 1 130 ? 52.777 -6.652 -59.106 1.00 0.00 370 LEU A C 1
ATOM 2093 O O . LEU A 1 130 ? 51.968 -7.422 -59.625 1.00 0.00 370 LEU A O 1
ATOM 2146 N N . LYS A 1 132 ? 50.368 -5.347 -59.558 1.00 0.00 372 LYS A N 1
ATOM 2147 C CA . LYS A 1 132 ? 49.328 -5.059 -60.551 1.00 0.00 372 LYS A CA 1
ATOM 2148 C C . LYS A 1 132 ? 48.274 -6.173 -60.571 1.00 0.00 372 LYS A C 1
ATOM 2149 O O . LYS A 1 132 ? 47.098 -5.922 -60.832 1.00 0.00 372 LYS A O 1
ATOM 2168 N N . PHE A 1 133 ? 48.705 -7.399 -60.295 1.00 0.00 373 PHE A N 1
ATOM 2169 C CA . PHE A 1 133 ? 47.789 -8.544 -60.288 1.00 0.00 373 PHE A CA 1
ATOM 2170 C C . PHE A 1 133 ? 47.174 -8.738 -58.901 1.00 0.00 373 PHE A C 1
ATOM 2171 O O . PHE A 1 133 ? 46.093 -9.310 -58.769 1.00 0.00 373 PHE A O 1
ATOM 2188 N N . GLY A 1 134 ? 47.857 -8.241 -57.878 1.00 0.00 374 GLY A N 1
ATOM 2189 C CA . GLY A 1 134 ? 47.356 -8.350 -56.511 1.00 0.00 374 GLY A CA 1
ATOM 2190 C C . GLY A 1 134 ? 47.596 -9.742 -55.928 1.00 0.00 374 GLY A C 1
ATOM 2191 O O . GLY A 1 134 ? 47.240 -10.006 -54.779 1.00 0.00 374 GLY A O 1
ATOM 2195 N N . PHE A 1 135 ? 48.203 -10.628 -56.719 1.00 0.00 375 PHE A N 1
ATOM 2196 C CA . PHE A 1 135 ? 48.493 -11.991 -56.263 1.00 0.00 375 PHE A CA 1
ATOM 2197 C C . PHE A 1 135 ? 49.924 -12.081 -55.741 1.00 0.00 375 PHE A C 1
ATOM 2198 O O . PHE A 1 135 ? 50.806 -11.347 -56.190 1.00 0.00 375 PHE A O 1
ATOM 2215 N N . ASP A 1 136 ? 50.144 -12.977 -54.778 1.00 0.00 376 ASP A N 1
ATOM 2216 C CA . ASP A 1 136 ? 51.469 -13.153 -54.176 1.00 0.00 376 ASP A CA 1
ATOM 2217 C C . ASP A 1 136 ? 52.112 -14.472 -54.606 1.00 0.00 376 ASP A C 1
ATOM 2218 O O . ASP A 1 136 ? 52.656 -15.199 -53.777 1.00 0.00 376 ASP A O 1
ATOM 2227 N N . ALA A 1 137 ? 52.068 -14.775 -55.902 1.00 0.00 377 ALA A N 1
ATOM 2228 C CA . ALA A 1 137 ? 52.681 -16.008 -56.402 1.00 0.00 377 ALA A CA 1
ATOM 2229 C C . ALA A 1 137 ? 53.034 -15.887 -57.879 1.00 0.00 377 ALA A C 1
ATOM 2230 O O . ALA A 1 137 ? 52.223 -15.440 -58.689 1.00 0.00 377 ALA A O 1
ATOM 2237 N N . PHE A 1 138 ? 54.254 -16.306 -58.217 1.00 0.00 378 PHE A N 1
ATOM 2238 C CA . PHE A 1 138 ? 54.724 -16.251 -59.594 1.00 0.00 378 PHE A CA 1
ATOM 2239 C C . PHE A 1 138 ? 55.845 -17.258 -59.815 1.00 0.00 378 PHE A C 1
ATOM 2240 O O . PHE A 1 138 ? 56.326 -17.888 -58.882 1.00 0.00 378 PHE A O 1
ATOM 2257 N N . ALA A 1 139 ? 56.254 -17.404 -61.066 1.00 0.00 379 ALA A N 1
ATOM 2258 C CA . ALA A 1 139 ? 57.333 -18.325 -61.420 1.00 0.00 379 ALA A CA 1
ATOM 2259 C C . ALA A 1 139 ? 58.269 -17.634 -62.398 1.00 0.00 379 ALA A C 1
ATOM 2260 O O . ALA A 1 139 ? 57.844 -16.752 -63.143 1.00 0.00 379 ALA A O 1
ATOM 2267 N N . LEU A 1 140 ? 59.545 -18.020 -62.404 1.00 0.00 380 LEU A N 1
ATOM 2268 C CA . LEU A 1 140 ? 60.495 -17.396 -63.322 1.00 0.00 380 LEU A CA 1
ATOM 2269 C C . LEU A 1 140 ? 60.507 -18.155 -64.637 1.00 0.00 380 LEU A C 1
ATOM 2270 O O . LEU A 1 140 ? 60.508 -19.385 -64.674 1.00 0.00 380 LEU A O 1
ATOM 2286 N N . VAL A 1 141 ? 60.495 -17.384 -65.712 1.00 0.00 381 VAL A N 1
ATOM 2287 C CA . VAL A 1 141 ? 60.479 -17.916 -67.064 1.00 0.00 381 VAL A CA 1
ATOM 2288 C C . VAL A 1 141 ? 61.672 -17.365 -67.833 1.00 0.00 381 VAL A C 1
ATOM 2289 O O . VAL A 1 141 ? 62.115 -16.242 -67.591 1.00 0.00 381 VAL A O 1
ATOM 2302 N N . LYS A 1 142 ? 62.208 -18.172 -68.735 1.00 0.00 382 LYS A N 1
ATOM 2303 C CA . LYS A 1 142 ? 63.375 -17.760 -69.496 1.00 0.00 382 LYS A CA 1
ATOM 2304 C C . LYS A 1 142 ? 63.072 -16.555 -70.378 1.00 0.00 382 LYS A C 1
ATOM 2305 O O . LYS A 1 142 ? 62.101 -16.537 -71.133 1.00 0.00 382 LYS A O 1
ATOM 2324 N N . ALA A 1 143 ? 63.937 -15.545 -70.264 1.00 0.00 383 ALA A N 1
ATOM 2325 C CA . ALA A 1 143 ? 63.815 -14.311 -71.036 1.00 0.00 383 ALA A CA 1
ATOM 2326 C C . ALA A 1 143 ? 64.972 -14.216 -72.032 1.00 0.00 383 ALA A C 1
ATOM 2327 O O . ALA A 1 143 ? 65.923 -13.466 -71.821 1.00 0.00 383 ALA A O 1
ATOM 2371 N N . PRO A 1 145 ? 67.113 -13.351 -75.476 1.00 0.00 385 PRO A N 1
ATOM 2372 C CA . PRO A 1 145 ? 67.315 -12.076 -76.224 1.00 0.00 385 PRO A CA 1
ATOM 2373 C C . PRO A 1 145 ? 66.029 -11.525 -76.836 1.00 0.00 385 PRO A C 1
ATOM 2374 O O . PRO A 1 145 ? 65.879 -10.314 -76.996 1.00 0.00 385 PRO A O 1
ATOM 2385 N N . ALA A 1 146 ? 65.110 -12.415 -77.185 1.00 0.00 386 ALA A N 1
ATOM 2386 C CA . ALA A 1 146 ? 63.850 -11.989 -77.787 1.00 0.00 386 ALA A CA 1
ATOM 2387 C C . ALA A 1 146 ? 63.058 -11.109 -76.822 1.00 0.00 386 ALA A C 1
ATOM 2388 O O . ALA A 1 146 ? 62.573 -10.040 -77.196 1.00 0.00 386 ALA A O 1
ATOM 2395 N N . GLN A 1 147 ? 62.923 -11.575 -75.585 1.00 0.00 387 GLN A N 1
ATOM 2396 C CA . GLN A 1 147 ? 62.179 -10.837 -74.566 1.00 0.00 387 GLN A CA 1
ATOM 2397 C C . GLN A 1 147 ? 63.034 -9.753 -73.912 1.00 0.00 387 GLN A C 1
ATOM 2398 O O . GLN A 1 147 ? 62.510 -8.748 -73.430 1.00 0.00 387 GLN A O 1
ATOM 2412 N N . ILE A 1 148 ? 64.345 -9.966 -73.874 1.00 0.00 388 ILE A N 1
ATOM 2413 C CA . ILE A 1 148 ? 65.238 -8.995 -73.246 1.00 0.00 388 ILE A CA 1
ATOM 2414 C C . ILE A 1 148 ? 65.197 -7.661 -73.979 1.00 0.00 388 ILE A C 1
ATOM 2415 O O . ILE A 1 148 ? 65.136 -6.603 -73.351 1.00 0.00 388 ILE A O 1
ATOM 2431 N N . LYS A 1 149 ? 65.251 -7.711 -75.306 1.00 0.00 389 LYS A N 1
ATOM 2432 C CA . LYS A 1 149 ? 65.242 -6.493 -76.103 1.00 0.00 389 LYS A CA 1
ATOM 2433 C C . LYS A 1 149 ? 63.934 -5.723 -75.942 1.00 0.00 389 LYS A C 1
ATOM 2434 O O . LYS A 1 149 ? 63.938 -4.495 -75.880 1.00 0.00 389 LYS A O 1
ATOM 2453 N N . GLU A 1 150 ? 62.815 -6.441 -75.901 1.00 0.00 390 GLU A N 1
ATOM 2454 C CA . GLU A 1 150 ? 61.518 -5.786 -75.773 1.00 0.00 390 GLU A CA 1
ATOM 2455 C C . GLU A 1 150 ? 61.414 -5.051 -74.442 1.00 0.00 390 GLU A C 1
ATOM 2456 O O . GLU A 1 150 ? 61.113 -3.858 -74.400 1.00 0.00 390 GLU A O 1
ATOM 2468 N N . ASN A 1 151 ? 61.663 -5.770 -73.354 1.00 0.00 391 ASN A N 1
ATOM 2469 C CA . ASN A 1 151 ? 61.589 -5.172 -72.028 1.00 0.00 391 ASN A CA 1
ATOM 2470 C C . ASN A 1 151 ? 62.657 -4.095 -71.868 1.00 0.00 391 ASN A C 1
ATOM 2471 O O . ASN A 1 151 ? 62.399 -3.027 -71.312 1.00 0.00 391 ASN A O 1
ATOM 2482 N N . GLN A 1 152 ? 63.857 -4.387 -72.357 1.00 0.00 392 GLN A N 1
ATOM 2483 C CA . GLN A 1 152 ? 64.961 -3.438 -72.264 1.00 0.00 392 GLN A CA 1
ATOM 2484 C C . GLN A 1 152 ? 64.691 -2.212 -73.135 1.00 0.00 392 GLN A C 1
ATOM 2485 O O . GLN A 1 152 ? 64.972 -1.082 -72.737 1.00 0.00 392 GLN A O 1
ATOM 2499 N N . ALA A 1 153 ? 64.156 -2.450 -74.329 1.00 0.00 393 ALA A N 1
ATOM 2500 C CA . ALA A 1 153 ? 63.865 -1.362 -75.258 1.00 0.00 393 ALA A CA 1
ATOM 2501 C C . ALA A 1 153 ? 62.674 -0.539 -74.779 1.00 0.00 393 ALA A C 1
ATOM 2502 O O . ALA A 1 153 ? 62.513 0.618 -75.167 1.00 0.00 393 ALA A O 1
ATOM 2546 N N . TYR A 1 155 ? 61.765 -0.348 -71.230 1.00 0.00 395 TYR A N 1
ATOM 2547 C CA . TYR A 1 155 ? 62.182 0.262 -69.967 1.00 0.00 395 TYR A CA 1
ATOM 2548 C C . TYR A 1 155 ? 63.656 -0.043 -69.701 1.00 0.00 395 TYR A C 1
ATOM 2549 O O . TYR A 1 155 ? 63.989 -0.903 -68.886 1.00 0.00 395 TYR A O 1
ATOM 2567 N N . PRO A 1 156 ? 64.540 0.647 -70.373 1.00 0.00 396 PRO A N 1
ATOM 2568 C CA . PRO A 1 156 ? 66.012 0.444 -70.212 1.00 0.00 396 PRO A CA 1
ATOM 2569 C C . PRO A 1 156 ? 66.459 0.601 -68.759 1.00 0.00 396 PRO A C 1
ATOM 2570 O O . PRO A 1 156 ? 65.891 1.388 -68.003 1.00 0.00 396 PRO A O 1
ATOM 2581 N N . PHE A 1 157 ? 67.472 -0.171 -68.378 1.00 0.00 397 PHE A N 1
ATOM 2582 C CA . PHE A 1 157 ? 67.987 -0.132 -67.015 1.00 0.00 397 PHE A CA 1
ATOM 2583 C C . PHE A 1 157 ? 68.906 1.070 -66.811 1.00 0.00 397 PHE A C 1
ATOM 2584 O O . PHE A 1 157 ? 69.668 1.444 -67.702 1.00 0.00 397 PHE A O 1
ATOM 2601 N N . LYS A 1 158 ? 68.825 1.667 -65.626 1.00 0.00 398 LYS A N 1
ATOM 2602 C CA . LYS A 1 158 ? 69.647 2.826 -65.300 1.00 0.00 398 LYS A CA 1
ATOM 2603 C C . LYS A 1 158 ? 71.112 2.425 -65.155 1.00 0.00 398 LYS A C 1
ATOM 2604 O O . LYS A 1 158 ? 71.438 1.465 -64.457 1.00 0.00 398 LYS A O 1
ATOM 2623 N N . SER A 1 159 ? 71.988 3.169 -65.822 1.00 0.00 399 SER A N 1
ATOM 2624 C CA . SER A 1 159 ? 73.420 2.894 -65.765 1.00 0.00 399 SER A CA 1
ATOM 2625 C C . SER A 1 159 ? 74.016 3.424 -64.465 1.00 0.00 399 SER A C 1
ATOM 2626 O O . SER A 1 159 ? 73.488 4.360 -63.865 1.00 0.00 399 SER A O 1
ATOM 2634 N N . LYS A 1 160 ? 75.124 2.827 -64.037 1.00 0.00 400 LYS A N 1
ATOM 2635 C CA . LYS A 1 160 ? 75.784 3.263 -62.809 1.00 0.00 400 LYS A CA 1
ATOM 2636 C C . LYS A 1 160 ? 74.757 3.459 -61.693 1.00 0.00 400 LYS A C 1
ATOM 2637 O O . LYS A 1 160 ? 73.625 3.047 -61.883 1.00 0.00 400 LYS A O 1
ATOM 2657 N N . GLY A 1 1 ? 90.400 12.777 -2.885 1.00 0.00 241 GLY A N 2
ATOM 2658 C CA . GLY A 1 1 ? 89.514 12.629 -4.075 1.00 0.00 241 GLY A CA 2
ATOM 2659 C C . GLY A 1 1 ? 88.431 11.595 -3.779 1.00 0.00 241 GLY A C 2
ATOM 2660 O O . GLY A 1 1 ? 88.410 10.994 -2.705 1.00 0.00 241 GLY A O 2
ATOM 2666 N N . PRO A 1 2 ? 87.538 11.382 -4.710 1.00 0.00 242 PRO A N 2
ATOM 2667 C CA . PRO A 1 2 ? 86.426 10.397 -4.552 1.00 0.00 242 PRO A CA 2
ATOM 2668 C C . PRO A 1 2 ? 86.930 8.954 -4.601 1.00 0.00 242 PRO A C 2
ATOM 2669 O O . PRO A 1 2 ? 87.927 8.657 -5.259 1.00 0.00 242 PRO A O 2
ATOM 2680 N N . GLY A 1 3 ? 86.232 8.065 -3.901 1.00 0.00 243 GLY A N 2
ATOM 2681 C CA . GLY A 1 3 ? 86.615 6.659 -3.873 1.00 0.00 243 GLY A CA 2
ATOM 2682 C C . GLY A 1 3 ? 86.245 5.964 -5.177 1.00 0.00 243 GLY A C 2
ATOM 2683 O O . GLY A 1 3 ? 85.424 6.464 -5.947 1.00 0.00 243 GLY A O 2
ATOM 2687 N N . HIS A 1 4 ? 86.854 4.806 -5.421 1.00 0.00 244 HIS A N 2
ATOM 2688 C CA . HIS A 1 4 ? 86.579 4.045 -6.637 1.00 0.00 244 HIS A CA 2
ATOM 2689 C C . HIS A 1 4 ? 85.365 3.144 -6.435 1.00 0.00 244 HIS A C 2
ATOM 2690 O O . HIS A 1 4 ? 84.822 2.590 -7.390 1.00 0.00 244 HIS A O 2
ATOM 2705 N N . MET A 1 5 ? 84.951 2.998 -5.178 1.00 0.00 245 MET A N 2
ATOM 2706 C CA . MET A 1 5 ? 83.802 2.161 -4.840 1.00 0.00 245 MET A CA 2
ATOM 2707 C C . MET A 1 5 ? 83.789 0.886 -5.681 1.00 0.00 245 MET A C 2
ATOM 2708 O O . MET A 1 5 ? 82.728 0.358 -6.010 1.00 0.00 245 MET A O 2
ATOM 2722 N N . GLY A 1 6 ? 84.977 0.396 -6.020 1.00 0.00 246 GLY A N 2
ATOM 2723 C CA . GLY A 1 6 ? 85.094 -0.818 -6.820 1.00 0.00 246 GLY A CA 2
ATOM 2724 C C . GLY A 1 6 ? 84.500 -2.015 -6.083 1.00 0.00 246 GLY A C 2
ATOM 2725 O O . GLY A 1 6 ? 83.892 -2.892 -6.695 1.00 0.00 246 GLY A O 2
ATOM 2729 N N . SER A 1 7 ? 84.676 -2.041 -4.765 1.00 0.00 247 SER A N 2
ATOM 2730 C CA . SER A 1 7 ? 84.147 -3.135 -3.960 1.00 0.00 247 SER A CA 2
ATOM 2731 C C . SER A 1 7 ? 82.624 -3.078 -3.921 1.00 0.00 247 SER A C 2
ATOM 2732 O O . SER A 1 7 ? 82.035 -1.996 -3.902 1.00 0.00 247 SER A O 2
ATOM 2740 N N . VAL A 1 8 ? 81.988 -4.250 -3.900 1.00 0.00 248 VAL A N 2
ATOM 2741 C CA . VAL A 1 8 ? 80.525 -4.330 -3.857 1.00 0.00 248 VAL A CA 2
ATOM 2742 C C . VAL A 1 8 ? 80.080 -5.242 -2.715 1.00 0.00 248 VAL A C 2
ATOM 2743 O O . VAL A 1 8 ? 80.576 -6.359 -2.573 1.00 0.00 248 VAL A O 2
ATOM 2756 N N . SER A 1 9 ? 79.136 -4.758 -1.908 1.00 0.00 249 SER A N 2
ATOM 2757 C CA . SER A 1 9 ? 78.624 -5.539 -0.781 1.00 0.00 249 SER A CA 2
ATOM 2758 C C . SER A 1 9 ? 77.363 -6.293 -1.190 1.00 0.00 249 SER A C 2
ATOM 2759 O O . SER A 1 9 ? 76.440 -5.711 -1.761 1.00 0.00 249 SER A O 2
ATOM 2767 N N . ASN A 1 10 ? 77.329 -7.592 -0.901 1.00 0.00 250 ASN A N 2
ATOM 2768 C CA . ASN A 1 10 ? 76.173 -8.419 -1.250 1.00 0.00 250 ASN A CA 2
ATOM 2769 C C . ASN A 1 10 ? 75.190 -8.483 -0.085 1.00 0.00 250 ASN A C 2
ATOM 2770 O O . ASN A 1 10 ? 75.430 -9.171 0.907 1.00 0.00 250 ASN A O 2
ATOM 2781 N N . ALA A 1 11 ? 74.082 -7.762 -0.216 1.00 0.00 251 ALA A N 2
ATOM 2782 C CA . ALA A 1 11 ? 73.064 -7.742 0.829 1.00 0.00 251 ALA A CA 2
ATOM 2783 C C . ALA A 1 11 ? 71.846 -6.945 0.372 1.00 0.00 251 ALA A C 2
ATOM 2784 O O . ALA A 1 11 ? 70.741 -7.134 0.881 1.00 0.00 251 ALA A O 2
ATOM 2791 N N . LYS A 1 12 ? 72.056 -6.054 -0.591 1.00 0.00 252 LYS A N 2
ATOM 2792 C CA . LYS A 1 12 ? 70.966 -5.237 -1.111 1.00 0.00 252 LYS A CA 2
ATOM 2793 C C . LYS A 1 12 ? 69.910 -6.117 -1.772 1.00 0.00 252 LYS A C 2
ATOM 2794 O O . LYS A 1 12 ? 68.711 -5.916 -1.582 1.00 0.00 252 LYS A O 2
ATOM 2813 N N . ALA A 1 13 ? 70.372 -7.095 -2.547 1.00 0.00 253 ALA A N 2
ATOM 2814 C CA . ALA A 1 13 ? 69.475 -8.013 -3.242 1.00 0.00 253 ALA A CA 2
ATOM 2815 C C . ALA A 1 13 ? 70.287 -9.020 -4.057 1.00 0.00 253 ALA A C 2
ATOM 2816 O O . ALA A 1 13 ? 70.471 -8.846 -5.261 1.00 0.00 253 ALA A O 2
ATOM 2823 N N . PRO A 1 14 ? 70.779 -10.060 -3.430 1.00 0.00 254 PRO A N 2
ATOM 2824 C CA . PRO A 1 14 ? 71.593 -11.097 -4.129 1.00 0.00 254 PRO A CA 2
ATOM 2825 C C . PRO A 1 14 ? 70.837 -11.716 -5.305 1.00 0.00 254 PRO A C 2
ATOM 2826 O O . PRO A 1 14 ? 69.633 -11.960 -5.226 1.00 0.00 254 PRO A O 2
ATOM 2837 N N . THR A 1 15 ? 71.556 -11.957 -6.399 1.00 0.00 255 THR A N 2
ATOM 2838 C CA . THR A 1 15 ? 70.948 -12.538 -7.595 1.00 0.00 255 THR A CA 2
ATOM 2839 C C . THR A 1 15 ? 71.982 -13.330 -8.392 1.00 0.00 255 THR A C 2
ATOM 2840 O O . THR A 1 15 ? 73.185 -13.109 -8.255 1.00 0.00 255 THR A O 2
ATOM 2851 N N . SER A 1 16 ? 71.503 -14.243 -9.230 1.00 0.00 256 SER A N 2
ATOM 2852 C CA . SER A 1 16 ? 72.395 -15.055 -10.052 1.00 0.00 256 SER A CA 2
ATOM 2853 C C . SER A 1 16 ? 72.934 -14.233 -11.218 1.00 0.00 256 SER A C 2
ATOM 2854 O O . SER A 1 16 ? 72.398 -13.174 -11.541 1.00 0.00 256 SER A O 2
ATOM 2862 N N . ALA A 1 17 ? 73.996 -14.730 -11.846 1.00 0.00 257 ALA A N 2
ATOM 2863 C CA . ALA A 1 17 ? 74.605 -14.037 -12.983 1.00 0.00 257 ALA A CA 2
ATOM 2864 C C . ALA A 1 17 ? 75.236 -15.042 -13.942 1.00 0.00 257 ALA A C 2
ATOM 2865 O O . ALA A 1 17 ? 75.407 -14.761 -15.127 1.00 0.00 257 ALA A O 2
ATOM 2872 N N . LEU A 1 18 ? 75.572 -16.216 -13.419 1.00 0.00 258 LEU A N 2
ATOM 2873 C CA . LEU A 1 18 ? 76.178 -17.261 -14.238 1.00 0.00 258 LEU A CA 2
ATOM 2874 C C . LEU A 1 18 ? 75.213 -17.698 -15.336 1.00 0.00 258 LEU A C 2
ATOM 2875 O O . LEU A 1 18 ? 75.612 -17.901 -16.482 1.00 0.00 258 LEU A O 2
ATOM 2891 N N . ARG A 1 19 ? 73.942 -17.841 -14.975 1.00 0.00 259 ARG A N 2
ATOM 2892 C CA . ARG A 1 19 ? 72.925 -18.257 -15.933 1.00 0.00 259 ARG A CA 2
ATOM 2893 C C . ARG A 1 19 ? 72.776 -17.229 -17.050 1.00 0.00 259 ARG A C 2
ATOM 2894 O O . ARG A 1 19 ? 72.772 -16.024 -16.801 1.00 0.00 259 ARG A O 2
ATOM 2915 N N . ALA A 1 20 ? 72.648 -17.716 -18.281 1.00 0.00 260 ALA A N 2
ATOM 2916 C CA . ALA A 1 20 ? 72.492 -16.837 -19.435 1.00 0.00 260 ALA A CA 2
ATOM 2917 C C . ALA A 1 20 ? 71.797 -17.575 -20.574 1.00 0.00 260 ALA A C 2
ATOM 2918 O O . ALA A 1 20 ? 71.901 -18.797 -20.688 1.00 0.00 260 ALA A O 2
ATOM 2925 N N . LEU A 1 21 ? 71.081 -16.833 -21.414 1.00 0.00 261 LEU A N 2
ATOM 2926 C CA . LEU A 1 21 ? 70.370 -17.440 -22.535 1.00 0.00 261 LEU A CA 2
ATOM 2927 C C . LEU A 1 21 ? 71.319 -17.665 -23.710 1.00 0.00 261 LEU A C 2
ATOM 2928 O O . LEU A 1 21 ? 71.984 -16.737 -24.170 1.00 0.00 261 LEU A O 2
ATOM 2944 N N . LEU A 1 22 ? 71.367 -18.903 -24.189 1.00 0.00 262 LEU A N 2
ATOM 2945 C CA . LEU A 1 22 ? 72.230 -19.249 -25.313 1.00 0.00 262 LEU A CA 2
ATOM 2946 C C . LEU A 1 22 ? 71.789 -18.514 -26.572 1.00 0.00 262 LEU A C 2
ATOM 2947 O O . LEU A 1 22 ? 72.616 -18.041 -27.352 1.00 0.00 262 LEU A O 2
ATOM 2963 N N . GLU A 1 23 ? 70.477 -18.425 -26.765 1.00 0.00 263 GLU A N 2
ATOM 2964 C CA . GLU A 1 23 ? 69.920 -17.743 -27.933 1.00 0.00 263 GLU A CA 2
ATOM 2965 C C . GLU A 1 23 ? 69.668 -16.273 -27.620 1.00 0.00 263 GLU A C 2
ATOM 2966 O O . GLU A 1 23 ? 69.293 -15.924 -26.501 1.00 0.00 263 GLU A O 2
ATOM 2978 N N . HIS A 1 24 ? 69.874 -15.411 -28.614 1.00 0.00 264 HIS A N 2
ATOM 2979 C CA . HIS A 1 24 ? 69.662 -13.978 -28.428 1.00 0.00 264 HIS A CA 2
ATOM 2980 C C . HIS A 1 24 ? 68.200 -13.623 -28.678 1.00 0.00 264 HIS A C 2
ATOM 2981 O O . HIS A 1 24 ? 67.621 -14.011 -29.693 1.00 0.00 264 HIS A O 2
ATOM 2996 N N . LYS A 1 25 ? 67.609 -12.876 -27.749 1.00 0.00 265 LYS A N 2
ATOM 2997 C CA . LYS A 1 25 ? 66.216 -12.469 -27.882 1.00 0.00 265 LYS A CA 2
ATOM 2998 C C . LYS A 1 25 ? 66.065 -11.495 -29.047 1.00 0.00 265 LYS A C 2
ATOM 2999 O O . LYS A 1 25 ? 66.870 -10.577 -29.204 1.00 0.00 265 LYS A O 2
ATOM 3018 N N . GLU A 1 26 ? 65.037 -11.701 -29.862 1.00 0.00 266 GLU A N 2
ATOM 3019 C CA . GLU A 1 26 ? 64.806 -10.833 -31.011 1.00 0.00 266 GLU A CA 2
ATOM 3020 C C . GLU A 1 26 ? 64.351 -9.448 -30.560 1.00 0.00 266 GLU A C 2
ATOM 3021 O O . GLU A 1 26 ? 64.051 -9.230 -29.386 1.00 0.00 266 GLU A O 2
ATOM 3033 N N . ASN A 1 27 ? 64.310 -8.510 -31.504 1.00 0.00 267 ASN A N 2
ATOM 3034 C CA . ASN A 1 27 ? 63.896 -7.142 -31.202 1.00 0.00 267 ASN A CA 2
ATOM 3035 C C . ASN A 1 27 ? 63.215 -6.515 -32.415 1.00 0.00 267 ASN A C 2
ATOM 3036 O O . ASN A 1 27 ? 63.241 -7.077 -33.509 1.00 0.00 267 ASN A O 2
ATOM 3047 N N . SER A 1 28 ? 62.606 -5.353 -32.210 1.00 0.00 268 SER A N 2
ATOM 3048 C CA . SER A 1 28 ? 61.917 -4.657 -33.291 1.00 0.00 268 SER A CA 2
ATOM 3049 C C . SER A 1 28 ? 62.916 -4.111 -34.307 1.00 0.00 268 SER A C 2
ATOM 3050 O O . SER A 1 28 ? 64.006 -3.669 -33.944 1.00 0.00 268 SER A O 2
ATOM 3058 N N . SER A 1 29 ? 62.532 -4.141 -35.581 1.00 0.00 269 SER A N 2
ATOM 3059 C CA . SER A 1 29 ? 63.398 -3.644 -36.649 1.00 0.00 269 SER A CA 2
ATOM 3060 C C . SER A 1 29 ? 62.566 -3.127 -37.817 1.00 0.00 269 SER A C 2
ATOM 3061 O O . SER A 1 29 ? 62.052 -3.908 -38.618 1.00 0.00 269 SER A O 2
ATOM 3069 N N . GLN A 1 30 ? 62.442 -1.807 -37.918 1.00 0.00 270 GLN A N 2
ATOM 3070 C CA . GLN A 1 30 ? 61.674 -1.206 -39.003 1.00 0.00 270 GLN A CA 2
ATOM 3071 C C . GLN A 1 30 ? 62.322 -1.531 -40.345 1.00 0.00 270 GLN A C 2
ATOM 3072 O O . GLN A 1 30 ? 61.635 -1.818 -41.325 1.00 0.00 270 GLN A O 2
ATOM 3086 N N . ASN A 1 31 ? 63.652 -1.491 -40.376 1.00 0.00 271 ASN A N 2
ATOM 3087 C CA . ASN A 1 31 ? 64.400 -1.791 -41.594 1.00 0.00 271 ASN A CA 2
ATOM 3088 C C . ASN A 1 31 ? 65.774 -2.346 -41.238 1.00 0.00 271 ASN A C 2
ATOM 3089 O O . ASN A 1 31 ? 66.134 -2.415 -40.063 1.00 0.00 271 ASN A O 2
ATOM 3100 N N . GLY A 1 32 ? 66.538 -2.750 -42.254 1.00 0.00 272 GLY A N 2
ATOM 3101 C CA . GLY A 1 32 ? 67.881 -3.312 -42.030 1.00 0.00 272 GLY A CA 2
ATOM 3102 C C . GLY A 1 32 ? 68.933 -2.576 -42.868 1.00 0.00 272 GLY A C 2
ATOM 3103 O O . GLY A 1 32 ? 68.599 -1.976 -43.890 1.00 0.00 272 GLY A O 2
ATOM 3107 N N . PRO A 1 33 ? 70.194 -2.608 -42.477 1.00 0.00 273 PRO A N 2
ATOM 3108 C CA . PRO A 1 33 ? 71.272 -1.920 -43.251 1.00 0.00 273 PRO A CA 2
ATOM 3109 C C . PRO A 1 33 ? 71.198 -2.257 -44.741 1.00 0.00 273 PRO A C 2
ATOM 3110 O O . PRO A 1 33 ? 71.146 -1.365 -45.589 1.00 0.00 273 PRO A O 2
ATOM 3121 N N . LEU A 1 34 ? 71.174 -3.551 -45.045 1.00 0.00 274 LEU A N 2
ATOM 3122 C CA . LEU A 1 34 ? 71.083 -4.002 -46.429 1.00 0.00 274 LEU A CA 2
ATOM 3123 C C . LEU A 1 34 ? 69.716 -3.655 -46.989 1.00 0.00 274 LEU A C 2
ATOM 3124 O O . LEU A 1 34 ? 69.567 -3.349 -48.172 1.00 0.00 274 LEU A O 2
ATOM 3140 N N . ALA A 1 35 ? 68.714 -3.740 -46.124 1.00 0.00 275 ALA A N 2
ATOM 3141 C CA . ALA A 1 35 ? 67.347 -3.466 -46.524 1.00 0.00 275 ALA A CA 2
ATOM 3142 C C . ALA A 1 35 ? 67.211 -2.030 -47.030 1.00 0.00 275 ALA A C 2
ATOM 3143 O O . ALA A 1 35 ? 66.488 -1.768 -47.991 1.00 0.00 275 ALA A O 2
ATOM 3150 N N . GLU A 1 36 ? 67.915 -1.109 -46.387 1.00 0.00 276 GLU A N 2
ATOM 3151 C CA . GLU A 1 36 ? 67.861 0.287 -46.795 1.00 0.00 276 GLU A CA 2
ATOM 3152 C C . GLU A 1 36 ? 68.465 0.450 -48.185 1.00 0.00 276 GLU A C 2
ATOM 3153 O O . GLU A 1 36 ? 68.050 1.312 -48.960 1.00 0.00 276 GLU A O 2
ATOM 3165 N N . ASN A 1 37 ? 69.453 -0.381 -48.493 1.00 0.00 277 ASN A N 2
ATOM 3166 C CA . ASN A 1 37 ? 70.110 -0.318 -49.789 1.00 0.00 277 ASN A CA 2
ATOM 3167 C C . ASN A 1 37 ? 69.176 -0.781 -50.904 1.00 0.00 277 ASN A C 2
ATOM 3168 O O . ASN A 1 37 ? 69.136 -0.178 -51.976 1.00 0.00 277 ASN A O 2
ATOM 3179 N N . PHE A 1 38 ? 68.432 -1.866 -50.656 1.00 0.00 278 PHE A N 2
ATOM 3180 C CA . PHE A 1 38 ? 67.513 -2.410 -51.668 1.00 0.00 278 PHE A CA 2
ATOM 3181 C C . PHE A 1 38 ? 66.073 -2.486 -51.156 1.00 0.00 278 PHE A C 2
ATOM 3182 O O . PHE A 1 38 ? 65.164 -1.923 -51.760 1.00 0.00 278 PHE A O 2
ATOM 3199 N N . ALA A 1 39 ? 65.867 -3.193 -50.054 1.00 0.00 279 ALA A N 2
ATOM 3200 C CA . ALA A 1 39 ? 64.519 -3.349 -49.505 1.00 0.00 279 ALA A CA 2
ATOM 3201 C C . ALA A 1 39 ? 63.822 -2.006 -49.348 1.00 0.00 279 ALA A C 2
ATOM 3202 O O . ALA A 1 39 ? 62.617 -1.957 -49.134 1.00 0.00 279 ALA A O 2
ATOM 3246 N N . PHE A 1 41 ? 62.605 -0.242 -51.171 1.00 0.00 281 PHE A N 2
ATOM 3247 C CA . PHE A 1 41 ? 61.405 -0.179 -52.006 1.00 0.00 281 PHE A CA 2
ATOM 3248 C C . PHE A 1 41 ? 60.250 -0.924 -51.335 1.00 0.00 281 PHE A C 2
ATOM 3249 O O . PHE A 1 41 ? 59.183 -1.087 -51.917 1.00 0.00 281 PHE A O 2
ATOM 3303 N N . GLY A 1 43 ? 58.367 0.032 -49.264 1.00 0.00 283 GLY A N 2
ATOM 3304 C CA . GLY A 1 43 ? 57.451 1.019 -48.714 1.00 0.00 283 GLY A CA 2
ATOM 3305 C C . GLY A 1 43 ? 57.778 1.268 -47.248 1.00 0.00 283 GLY A C 2
ATOM 3306 O O . GLY A 1 43 ? 57.339 0.526 -46.369 1.00 0.00 283 GLY A O 2
ATOM 3310 N N . HIS A 1 44 ? 58.564 2.305 -46.997 1.00 0.00 284 HIS A N 2
ATOM 3311 C CA . HIS A 1 44 ? 58.964 2.638 -45.636 1.00 0.00 284 HIS A CA 2
ATOM 3312 C C . HIS A 1 44 ? 57.738 2.908 -44.773 1.00 0.00 284 HIS A C 2
ATOM 3313 O O . HIS A 1 44 ? 57.656 2.456 -43.632 1.00 0.00 284 HIS A O 2
ATOM 3328 N N . ALA A 1 45 ? 56.786 3.649 -45.329 1.00 0.00 285 ALA A N 2
ATOM 3329 C CA . ALA A 1 45 ? 55.563 3.973 -44.607 1.00 0.00 285 ALA A CA 2
ATOM 3330 C C . ALA A 1 45 ? 54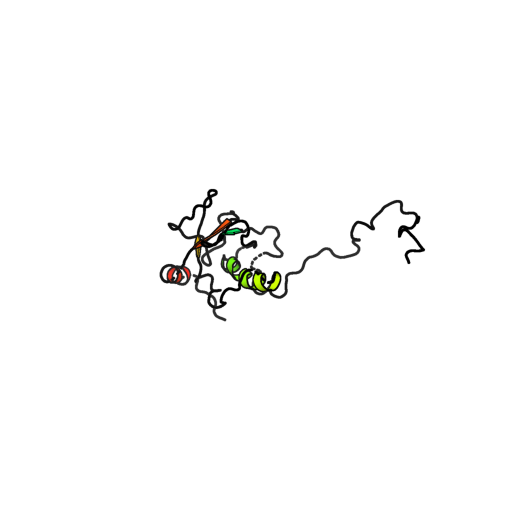.598 2.793 -44.635 1.00 0.00 285 ALA A C 2
ATOM 3331 O O . ALA A 1 45 ? 53.606 2.772 -43.906 1.00 0.00 285 ALA A O 2
ATOM 3338 N N . GLU A 1 46 ? 54.892 1.809 -45.492 1.00 0.00 286 GLU A N 2
ATOM 3339 C CA . GLU A 1 46 ? 54.039 0.623 -45.623 1.00 0.00 286 GLU A CA 2
ATOM 3340 C C . GLU A 1 46 ? 54.854 -0.656 -45.446 1.00 0.00 286 GLU A C 2
ATOM 3341 O O . GLU A 1 46 ? 55.506 -1.122 -46.380 1.00 0.00 286 GLU A O 2
ATOM 3353 N N . SER A 1 47 ? 54.798 -1.224 -44.245 1.00 0.00 287 SER A N 2
ATOM 3354 C CA . SER A 1 47 ? 55.517 -2.460 -43.955 1.00 0.00 287 SER A CA 2
ATOM 3355 C C . SER A 1 47 ? 54.831 -3.645 -44.629 1.00 0.00 287 SER A C 2
ATOM 3356 O O . SER A 1 47 ? 55.468 -4.643 -44.963 1.00 0.00 287 SER A O 2
ATOM 3364 N N . ASN A 1 48 ? 53.517 -3.524 -44.810 1.00 0.00 288 ASN A N 2
ATOM 3365 C CA . ASN A 1 48 ? 52.708 -4.574 -45.431 1.00 0.00 288 ASN A CA 2
ATOM 3366 C C . ASN A 1 48 ? 52.398 -4.226 -46.885 1.00 0.00 288 ASN A C 2
ATOM 3367 O O . ASN A 1 48 ? 51.345 -4.596 -47.395 1.00 0.00 288 ASN A O 2
ATOM 3378 N N . ALA A 1 49 ? 53.303 -3.480 -47.523 1.00 0.00 289 ALA A N 2
ATOM 3379 C CA . ALA A 1 49 ? 53.114 -3.050 -48.912 1.00 0.00 289 ALA A CA 2
ATOM 3380 C C . ALA A 1 49 ? 52.715 -4.209 -49.838 1.00 0.00 289 ALA A C 2
ATOM 3381 O O . ALA A 1 49 ? 51.734 -4.909 -49.593 1.00 0.00 289 ALA A O 2
ATOM 3388 N N . LEU A 1 50 ? 53.458 -4.392 -50.929 1.00 0.00 290 LEU A N 2
ATOM 3389 C CA . LEU A 1 50 ? 53.135 -5.452 -51.890 1.00 0.00 290 LEU A CA 2
ATOM 3390 C C . LEU A 1 50 ? 53.764 -6.782 -51.481 1.00 0.00 290 LEU A C 2
ATOM 3391 O O . LEU A 1 50 ? 54.951 -6.848 -51.169 1.00 0.00 290 LEU A O 2
ATOM 3444 N N . LEU A 1 52 ? 54.772 -10.784 -52.436 1.00 0.00 292 LEU A N 2
ATOM 3445 C CA . LEU A 1 52 ? 55.123 -11.563 -53.624 1.00 0.00 292 LEU A CA 2
ATOM 3446 C C . LEU A 1 52 ? 55.914 -12.818 -53.256 1.00 0.00 292 LEU A C 2
ATOM 3447 O O . LEU A 1 52 ? 56.797 -12.781 -52.398 1.00 0.00 292 LEU A O 2
ATOM 3463 N N . ASN A 1 53 ? 55.601 -13.929 -53.935 1.00 0.00 293 ASN A N 2
ATOM 3464 C CA . ASN A 1 53 ? 56.292 -15.201 -53.704 1.00 0.00 293 ASN A CA 2
ATOM 3465 C C . ASN A 1 53 ? 56.887 -15.705 -55.013 1.00 0.00 293 ASN A C 2
ATOM 3466 O O . ASN A 1 53 ? 56.390 -15.382 -56.092 1.00 0.00 293 ASN A O 2
ATOM 3477 N N . ILE A 1 54 ? 57.963 -16.488 -54.914 1.00 0.00 294 ILE A N 2
ATOM 3478 C CA . ILE A 1 54 ? 58.638 -17.021 -56.101 1.00 0.00 294 ILE A CA 2
ATOM 3479 C C . ILE A 1 54 ? 58.602 -18.544 -56.126 1.00 0.00 294 ILE A C 2
ATOM 3480 O O . ILE A 1 54 ? 58.729 -19.200 -55.092 1.00 0.00 294 ILE A O 2
ATOM 3496 N N . TYR A 1 55 ? 58.431 -19.098 -57.326 1.00 0.00 295 TYR A N 2
ATOM 3497 C CA . TYR A 1 55 ? 58.382 -20.547 -57.507 1.00 0.00 295 TYR A CA 2
ATOM 3498 C C . TYR A 1 55 ? 59.050 -20.935 -58.823 1.00 0.00 295 TYR A C 2
ATOM 3499 O O . TYR A 1 55 ? 58.469 -20.761 -59.895 1.00 0.00 295 TYR A O 2
ATOM 3517 N N . PHE A 1 56 ? 60.268 -21.463 -58.740 1.00 0.00 296 PHE A N 2
ATOM 3518 C CA . PHE A 1 56 ? 60.991 -21.875 -59.940 1.00 0.00 296 PHE A CA 2
ATOM 3519 C C . PHE A 1 56 ? 60.511 -23.261 -60.383 1.00 0.00 296 PHE A C 2
ATOM 3520 O O . PHE A 1 56 ? 60.222 -24.109 -59.539 1.00 0.00 296 PHE A O 2
ATOM 3537 N N . PRO A 1 57 ? 60.415 -23.519 -61.667 1.00 0.00 297 PRO A N 2
ATOM 3538 C CA . PRO A 1 57 ? 59.954 -24.848 -62.168 1.00 0.00 297 PRO A CA 2
ATOM 3539 C C . PRO A 1 57 ? 60.990 -25.939 -61.894 1.00 0.00 297 PRO A C 2
ATOM 3540 O O . PRO A 1 57 ? 60.642 -27.093 -61.645 1.00 0.00 297 PRO A O 2
ATOM 3551 N N . SER A 1 58 ? 62.262 -25.553 -61.942 1.00 0.00 298 SER A N 2
ATOM 3552 C CA . SER A 1 58 ? 63.352 -26.493 -61.700 1.00 0.00 298 SER A CA 2
ATOM 3553 C C . SER A 1 58 ? 63.426 -26.883 -60.227 1.00 0.00 298 SER A C 2
ATOM 3554 O O . SER A 1 58 ? 64.052 -27.882 -59.874 1.00 0.00 298 SER A O 2
ATOM 3562 N N . SER A 1 59 ? 62.798 -26.086 -59.366 1.00 0.00 299 SER A N 2
ATOM 3563 C CA . SER A 1 59 ? 62.826 -26.364 -57.937 1.00 0.00 299 SER A CA 2
ATOM 3564 C C . SER A 1 59 ? 62.236 -27.734 -57.633 1.00 0.00 299 SER A C 2
ATOM 3565 O O . SER A 1 59 ? 61.143 -28.070 -58.092 1.00 0.00 299 SER A O 2
ATOM 3573 N N . GLU A 1 60 ? 62.963 -28.514 -56.837 1.00 0.00 300 GLU A N 2
ATOM 3574 C CA . GLU A 1 60 ? 62.508 -29.844 -56.447 1.00 0.00 300 GLU A CA 2
ATOM 3575 C C . GLU A 1 60 ? 61.699 -29.747 -55.161 1.00 0.00 300 GLU A C 2
ATOM 3576 O O . GLU A 1 60 ? 61.059 -30.708 -54.736 1.00 0.00 300 GLU A O 2
ATOM 3625 N N . PRO A 1 62 ? 59.419 -26.689 -54.133 1.00 0.00 302 PRO A N 2
ATOM 3626 C CA . PRO A 1 62 ? 58.741 -25.361 -54.256 1.00 0.00 302 PRO A CA 2
ATOM 3627 C C . PRO A 1 62 ? 58.283 -24.819 -52.899 1.00 0.00 302 PRO A C 2
ATOM 3628 O O . PRO A 1 62 ? 57.700 -23.737 -52.817 1.00 0.00 302 PRO A O 2
ATOM 3639 N N . SER A 1 63 ? 58.543 -25.581 -51.843 1.00 0.00 303 SER A N 2
ATOM 3640 C CA . SER A 1 63 ? 58.148 -25.176 -50.500 1.00 0.00 303 SER A CA 2
ATOM 3641 C C . SER A 1 63 ? 59.035 -24.048 -49.985 1.00 0.00 303 SER A C 2
ATOM 3642 O O . SER A 1 63 ? 58.846 -23.564 -48.870 1.00 0.00 303 SER A O 2
ATOM 3650 N N . LYS A 1 64 ? 60.009 -23.630 -50.800 1.00 0.00 304 LYS A N 2
ATOM 3651 C CA . LYS A 1 64 ? 60.927 -22.551 -50.410 1.00 0.00 304 LYS A CA 2
ATOM 3652 C C . LYS A 1 64 ? 60.804 -21.347 -51.349 1.00 0.00 304 LYS A C 2
ATOM 3653 O O . LYS A 1 64 ? 61.62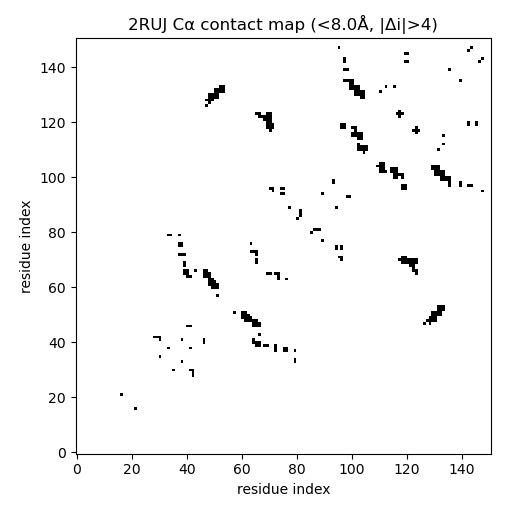6 -21.169 -52.247 1.00 0.00 304 LYS A O 2
ATOM 3672 N N . PRO A 1 65 ? 59.811 -20.514 -51.149 1.00 0.00 305 PRO A N 2
ATOM 3673 C CA . PRO A 1 65 ? 59.591 -19.297 -51.980 1.00 0.00 305 PRO A CA 2
ATOM 3674 C C . PRO A 1 65 ? 60.351 -18.089 -51.432 1.00 0.00 305 PRO A C 2
ATOM 3675 O O . PRO A 1 65 ? 60.740 -18.073 -50.266 1.00 0.00 305 PRO A O 2
ATOM 3686 N N . LEU A 1 66 ? 60.547 -17.075 -52.273 1.00 0.00 306 LEU A N 2
ATOM 3687 C CA . LEU A 1 66 ? 61.247 -15.861 -51.851 1.00 0.00 306 LEU A CA 2
ATOM 3688 C C . LEU A 1 66 ? 60.245 -14.857 -51.295 1.00 0.00 306 LEU A C 2
ATOM 3689 O O . LEU A 1 66 ? 59.342 -14.408 -52.005 1.00 0.00 306 LEU A O 2
ATOM 3705 N N . PHE A 1 67 ? 60.407 -14.503 -50.019 1.00 0.00 307 PHE A N 2
ATOM 3706 C CA . PHE A 1 67 ? 59.511 -13.544 -49.372 1.00 0.00 307 PHE A CA 2
ATOM 3707 C C . PHE A 1 67 ? 60.132 -12.153 -49.396 1.00 0.00 307 PHE A C 2
ATOM 3708 O O . PHE A 1 67 ? 61.079 -11.871 -48.661 1.00 0.00 307 PHE A O 2
ATOM 3725 N N . VAL A 1 68 ? 59.589 -11.288 -50.247 1.00 0.00 308 VAL A N 2
ATOM 3726 C CA . VAL A 1 68 ? 60.083 -9.917 -50.375 1.00 0.00 308 VAL A CA 2
ATOM 3727 C C . VAL A 1 68 ? 58.919 -8.958 -50.570 1.00 0.00 308 VAL A C 2
ATOM 3728 O O . VAL A 1 68 ? 57.805 -9.375 -50.884 1.00 0.00 308 VAL A O 2
ATOM 3741 N N . GLU A 1 69 ? 59.186 -7.665 -50.395 1.00 0.00 309 GLU A N 2
ATOM 3742 C CA . GLU A 1 69 ? 58.146 -6.640 -50.568 1.00 0.00 309 GLU A CA 2
ATOM 3743 C C . GLU A 1 69 ? 58.632 -5.541 -51.509 1.00 0.00 309 GLU A C 2
ATOM 3744 O O . GLU A 1 69 ? 59.809 -5.181 -51.510 1.00 0.00 309 GLU A O 2
ATOM 3756 N N . LEU A 1 70 ? 57.712 -5.031 -52.330 1.00 0.00 310 LEU A N 2
ATOM 3757 C CA . LEU A 1 70 ? 58.033 -3.987 -53.308 1.00 0.00 310 LEU A CA 2
ATOM 3758 C C . LEU A 1 70 ? 57.103 -2.785 -53.151 1.00 0.00 310 LEU A C 2
ATOM 3759 O O . LEU A 1 70 ? 55.990 -2.900 -52.647 1.00 0.00 310 LEU A O 2
ATOM 3775 N N . ARG A 1 71 ? 57.577 -1.633 -53.598 1.00 0.00 311 ARG A N 2
ATOM 3776 C CA . ARG A 1 71 ? 56.803 -0.405 -53.529 1.00 0.00 311 ARG A CA 2
ATOM 3777 C C . ARG A 1 71 ? 55.774 -0.362 -54.663 1.00 0.00 311 ARG A C 2
ATOM 3778 O O . ARG A 1 71 ? 55.844 -1.147 -55.608 1.00 0.00 311 ARG A O 2
ATOM 3836 N N . ASN A 1 73 ? 55.142 2.518 -56.536 1.00 0.00 313 ASN A N 2
ATOM 3837 C CA . ASN A 1 73 ? 55.774 3.287 -57.600 1.00 0.00 313 ASN A CA 2
ATOM 3838 C C . ASN A 1 73 ? 57.017 2.557 -58.092 1.00 0.00 313 ASN A C 2
ATOM 3839 O O . ASN A 1 73 ? 57.790 3.087 -58.889 1.00 0.00 313 ASN A O 2
ATOM 3850 N N . VAL A 1 74 ? 57.201 1.335 -57.597 1.00 0.00 314 VAL A N 2
ATOM 3851 C CA . VAL A 1 74 ? 58.353 0.508 -57.964 1.00 0.00 314 VAL A CA 2
ATOM 3852 C C . VAL A 1 74 ? 57.901 -0.716 -58.765 1.00 0.00 314 VAL A C 2
ATOM 3853 O O . VAL A 1 74 ? 56.952 -1.405 -58.390 1.00 0.00 314 VAL A O 2
ATOM 3866 N N . LEU A 1 75 ? 58.590 -0.965 -59.876 1.00 0.00 315 LEU A N 2
ATOM 3867 C CA . LEU A 1 75 ? 58.268 -2.091 -60.749 1.00 0.00 315 LEU A CA 2
ATOM 3868 C C . LEU A 1 75 ? 58.778 -3.410 -60.173 1.00 0.00 315 LEU A C 2
ATOM 3869 O O . LEU A 1 75 ? 59.445 -3.437 -59.138 1.00 0.00 315 LEU A O 2
ATOM 3885 N N . VAL A 1 76 ? 58.455 -4.502 -60.864 1.00 0.00 316 VAL A N 2
ATOM 3886 C CA . VAL A 1 76 ? 58.875 -5.839 -60.444 1.00 0.00 316 VAL A CA 2
ATOM 3887 C C . VAL A 1 76 ? 60.392 -5.980 -60.547 1.00 0.00 316 VAL A C 2
ATOM 3888 O O . VAL A 1 76 ? 60.994 -6.819 -59.882 1.00 0.00 316 VAL A O 2
ATOM 3901 N N . SER A 1 77 ? 60.991 -5.179 -61.419 1.00 0.00 317 SER A N 2
ATOM 3902 C CA . SER A 1 77 ? 62.435 -5.233 -61.644 1.00 0.00 317 SER A CA 2
ATOM 3903 C C . SER A 1 77 ? 63.211 -5.343 -60.334 1.00 0.00 317 SER A C 2
ATOM 3904 O O . SER A 1 77 ? 64.277 -5.957 -60.288 1.00 0.00 317 SER A O 2
ATOM 3912 N N . GLU A 1 78 ? 62.686 -4.736 -59.277 1.00 0.00 318 GLU A N 2
ATOM 3913 C CA . GLU A 1 78 ? 63.363 -4.769 -57.981 1.00 0.00 318 GLU A CA 2
ATOM 3914 C C . GLU A 1 78 ? 63.163 -6.115 -57.280 1.00 0.00 318 GLU A C 2
ATOM 3915 O O . GLU A 1 78 ? 63.920 -6.471 -56.378 1.00 0.00 318 GLU A O 2
ATOM 3927 N N . ALA A 1 79 ? 62.139 -6.854 -57.694 1.00 0.00 319 ALA A N 2
ATOM 3928 C CA . ALA A 1 79 ? 61.848 -8.153 -57.091 1.00 0.00 319 ALA A CA 2
ATOM 3929 C C . ALA A 1 79 ? 63.118 -8.999 -56.970 1.00 0.00 319 ALA A C 2
ATOM 3930 O O . ALA A 1 79 ? 63.432 -9.509 -55.896 1.00 0.00 319 ALA A O 2
ATOM 3937 N N . ILE A 1 80 ? 63.840 -9.149 -58.082 1.00 0.00 320 ILE A N 2
ATOM 3938 C CA . ILE A 1 80 ? 65.069 -9.945 -58.090 1.00 0.00 320 ILE A CA 2
ATOM 3939 C C . ILE A 1 80 ? 66.200 -9.259 -57.326 1.00 0.00 320 ILE A C 2
ATOM 3940 O O . ILE A 1 80 ? 67.010 -9.920 -56.683 1.00 0.00 320 ILE A O 2
ATOM 3956 N N . GLY A 1 81 ? 66.274 -7.937 -57.423 1.00 0.00 321 GLY A N 2
ATOM 3957 C CA . GLY A 1 81 ? 67.338 -7.194 -56.751 1.00 0.00 321 GLY A CA 2
ATOM 3958 C C . GLY A 1 81 ? 67.533 -7.671 -55.314 1.00 0.00 321 GLY A C 2
ATOM 3959 O O . GLY A 1 81 ? 68.644 -7.636 -54.785 1.00 0.00 321 GLY A O 2
ATOM 3963 N N . TYR A 1 82 ? 66.452 -8.119 -54.689 1.00 0.00 322 TYR A N 2
ATOM 3964 C CA . TYR A 1 82 ? 66.519 -8.602 -53.311 1.00 0.00 322 TYR A CA 2
ATOM 3965 C C . TYR A 1 82 ? 67.319 -9.897 -53.229 1.00 0.00 322 TYR A C 2
ATOM 3966 O O . TYR A 1 82 ? 67.895 -10.223 -52.193 1.00 0.00 322 TYR A O 2
ATOM 3984 N N . ILE A 1 83 ? 67.320 -10.647 -54.322 1.00 0.00 323 ILE A N 2
ATOM 3985 C CA . ILE A 1 83 ? 68.016 -11.927 -54.360 1.00 0.00 323 ILE A CA 2
ATOM 3986 C C . ILE A 1 83 ? 69.390 -11.832 -53.695 1.00 0.00 323 ILE A C 2
ATOM 3987 O O . ILE A 1 83 ? 69.840 -12.779 -53.053 1.00 0.00 323 ILE A O 2
ATOM 4003 N N . LEU A 1 84 ? 70.047 -10.687 -53.844 1.00 0.00 324 LEU A N 2
ATOM 4004 C CA . LEU A 1 84 ? 71.363 -10.498 -53.240 1.00 0.00 324 LEU A CA 2
ATOM 4005 C C . LEU A 1 84 ? 71.261 -10.542 -51.718 1.00 0.00 324 LEU A C 2
ATOM 4006 O O . LEU A 1 84 ? 72.100 -11.141 -51.045 1.00 0.00 324 LEU A O 2
ATOM 4022 N N . LEU A 1 85 ? 70.224 -9.898 -51.183 1.00 0.00 325 LEU A N 2
ATOM 4023 C CA . LEU A 1 85 ? 70.013 -9.859 -49.740 1.00 0.00 325 LEU A CA 2
ATOM 4024 C C . LEU A 1 85 ? 69.778 -11.265 -49.198 1.00 0.00 325 LEU A C 2
ATOM 4025 O O . LEU A 1 85 ? 70.257 -11.611 -48.123 1.00 0.00 325 LEU A O 2
ATOM 4041 N N . GLN A 1 86 ? 69.033 -12.067 -49.943 1.00 0.00 326 GLN A N 2
ATOM 4042 C CA . GLN A 1 86 ? 68.745 -13.429 -49.517 1.00 0.00 326 GLN A CA 2
ATOM 4043 C C . GLN A 1 86 ? 70.041 -14.193 -49.271 1.00 0.00 326 GLN A C 2
ATOM 4044 O O . GLN A 1 86 ? 70.164 -14.936 -48.298 1.00 0.00 326 GLN A O 2
ATOM 4058 N N . TYR A 1 87 ? 71.004 -14.005 -50.166 1.00 0.00 327 TYR A N 2
ATOM 4059 C CA . TYR A 1 87 ? 72.291 -14.681 -50.049 1.00 0.00 327 TYR A CA 2
ATOM 4060 C C . TYR A 1 87 ? 73.032 -14.242 -48.787 1.00 0.00 327 TYR A C 2
ATOM 4061 O O . TYR A 1 87 ? 73.537 -15.065 -48.027 1.00 0.00 327 TYR A O 2
ATOM 4079 N N . VAL A 1 88 ? 73.109 -12.937 -48.578 1.00 0.00 328 VAL A N 2
ATOM 4080 C CA . VAL A 1 88 ? 73.807 -12.405 -47.415 1.00 0.00 328 VAL A CA 2
ATOM 4081 C C . VAL A 1 88 ? 73.002 -12.604 -46.133 1.00 0.00 328 VAL A C 2
ATOM 4082 O O . VAL A 1 88 ? 73.539 -13.018 -45.105 1.00 0.00 328 VAL A O 2
ATOM 4095 N N . ASN A 1 89 ? 71.722 -12.259 -46.195 1.00 0.00 329 ASN A N 2
ATOM 4096 C CA . ASN A 1 89 ? 70.849 -12.348 -45.026 1.00 0.00 329 ASN A CA 2
ATOM 4097 C C . ASN A 1 89 ? 70.441 -13.779 -44.666 1.00 0.00 329 ASN A C 2
ATOM 4098 O O . ASN A 1 89 ? 70.473 -14.151 -43.494 1.00 0.00 329 ASN A O 2
ATOM 4109 N N . GLN A 1 90 ? 70.016 -14.572 -45.658 1.00 0.00 330 GLN A N 2
ATOM 4110 C CA . GLN A 1 90 ? 69.560 -15.947 -45.380 1.00 0.00 330 GLN A CA 2
ATOM 4111 C C . GLN A 1 90 ? 70.508 -17.017 -45.918 1.00 0.00 330 GLN A C 2
ATOM 4112 O O . GLN A 1 90 ? 70.379 -18.185 -45.550 1.00 0.00 330 GLN A O 2
ATOM 4126 N N . GLN A 1 91 ? 71.458 -16.632 -46.770 1.00 0.00 331 GLN A N 2
ATOM 4127 C CA . GLN A 1 91 ? 72.414 -17.597 -47.333 1.00 0.00 331 GLN A CA 2
ATOM 4128 C C . GLN A 1 91 ? 71.719 -18.937 -47.608 1.00 0.00 331 GLN A C 2
ATOM 4129 O O . GLN A 1 91 ? 72.333 -20.000 -47.562 1.00 0.00 331 GLN A O 2
ATOM 4180 N N . VAL A 1 93 ? 69.271 -21.483 -50.069 1.00 0.00 333 VAL A N 2
ATOM 4181 C CA . VAL A 1 93 ? 69.654 -22.256 -51.246 1.00 0.00 333 VAL A CA 2
ATOM 4182 C C . VAL A 1 93 ? 70.717 -21.506 -52.059 1.00 0.00 333 VAL A C 2
ATOM 4183 O O . VAL A 1 93 ? 70.727 -20.276 -52.073 1.00 0.00 333 VAL A O 2
ATOM 4196 N N . PRO A 1 94 ? 71.607 -22.205 -52.732 1.00 0.00 334 PRO A N 2
ATOM 4197 C CA . PRO A 1 94 ? 72.674 -21.558 -53.543 1.00 0.00 334 PRO A CA 2
ATOM 4198 C C . PRO A 1 94 ? 72.168 -20.290 -54.249 1.00 0.00 334 PRO A C 2
ATOM 4199 O O . PRO A 1 94 ? 71.018 -20.244 -54.683 1.00 0.00 334 PRO A O 2
ATOM 4210 N N . PRO A 1 95 ? 72.987 -19.267 -54.376 1.00 0.00 335 PRO A N 2
ATOM 4211 C CA . PRO A 1 95 ? 72.574 -17.998 -55.045 1.00 0.00 335 PRO A CA 2
ATOM 4212 C C . PRO A 1 95 ? 72.514 -18.136 -56.564 1.00 0.00 335 PRO A C 2
ATOM 4213 O O . PRO A 1 95 ? 73.211 -18.963 -57.154 1.00 0.00 335 PRO A O 2
ATOM 4224 N N . ILE A 1 96 ? 71.677 -17.316 -57.188 1.00 0.00 336 ILE A N 2
ATOM 4225 C CA . ILE A 1 96 ? 71.528 -17.338 -58.637 1.00 0.00 336 ILE A CA 2
ATOM 4226 C C . ILE A 1 96 ? 72.711 -16.636 -59.295 1.00 0.00 336 ILE A C 2
ATOM 4227 O O . ILE A 1 96 ? 73.286 -15.707 -58.726 1.00 0.00 336 ILE A O 2
ATOM 4243 N N . GLU A 1 97 ? 73.085 -17.095 -60.485 1.00 0.00 337 GLU A N 2
ATOM 4244 C CA . GLU A 1 97 ? 74.219 -16.505 -61.184 1.00 0.00 337 GLU A CA 2
ATOM 4245 C C . GLU A 1 97 ? 74.069 -14.990 -61.256 1.00 0.00 337 GLU A C 2
ATOM 4246 O O . GLU A 1 97 ? 72.985 -14.468 -61.517 1.00 0.00 337 GLU A O 2
ATOM 4258 N N . ASP A 1 98 ? 75.172 -14.298 -60.997 1.00 0.00 338 ASP A N 2
ATOM 4259 C CA . ASP A 1 98 ? 75.191 -12.840 -61.000 1.00 0.00 338 ASP A CA 2
ATOM 4260 C C . ASP A 1 98 ? 74.968 -12.281 -62.399 1.00 0.00 338 ASP A C 2
ATOM 4261 O O . ASP A 1 98 ? 74.704 -11.091 -62.561 1.00 0.00 338 ASP A O 2
ATOM 4270 N N . GLU A 1 99 ? 75.067 -13.139 -63.409 1.00 0.00 339 GLU A N 2
ATOM 4271 C CA . GLU A 1 99 ? 74.866 -12.695 -64.778 1.00 0.00 339 GLU A CA 2
ATOM 4272 C C . GLU A 1 99 ? 73.378 -12.566 -65.045 1.00 0.00 339 GLU A C 2
ATOM 4273 O O . GLU A 1 99 ? 72.957 -12.095 -66.102 1.00 0.00 339 GLU A O 2
ATOM 4285 N N . ALA A 1 100 ? 72.585 -13.013 -64.071 1.00 0.00 340 ALA A N 2
ATOM 4286 C CA . ALA A 1 100 ? 71.130 -12.982 -64.180 1.00 0.00 340 ALA A CA 2
ATOM 4287 C C . ALA A 1 100 ? 70.505 -12.010 -63.183 1.00 0.00 340 ALA A C 2
ATOM 4288 O O . ALA A 1 100 ? 69.291 -11.810 -63.181 1.00 0.00 340 ALA A O 2
ATOM 4295 N N . GLN A 1 101 ? 71.329 -11.427 -62.327 1.00 0.00 341 GLN A N 2
ATOM 4296 C CA . GLN A 1 101 ? 70.824 -10.501 -61.317 1.00 0.00 341 GLN A CA 2
ATOM 4297 C C . GLN A 1 101 ? 70.125 -9.313 -61.977 1.00 0.00 341 GLN A C 2
ATOM 4298 O O . GLN A 1 101 ? 69.082 -8.861 -61.504 1.00 0.00 341 GLN A O 2
ATOM 4312 N N . ASN A 1 102 ? 70.700 -8.806 -63.063 1.00 0.00 342 ASN A N 2
ATOM 4313 C CA . ASN A 1 102 ? 70.102 -7.673 -63.752 1.00 0.00 342 ASN A CA 2
ATOM 4314 C C . ASN A 1 102 ? 68.680 -8.028 -64.209 1.00 0.00 342 ASN A C 2
ATOM 4315 O O . ASN A 1 102 ? 68.464 -9.115 -64.742 1.00 0.00 342 ASN A O 2
ATOM 4326 N N . PRO A 1 103 ? 67.707 -7.163 -64.016 1.00 0.00 343 PRO A N 2
ATOM 4327 C CA . PRO A 1 103 ? 66.304 -7.455 -64.433 1.00 0.00 343 PRO A CA 2
ATOM 4328 C C . PRO A 1 103 ? 66.166 -7.505 -65.955 1.00 0.00 343 PRO A C 2
ATOM 4329 O O . PRO A 1 103 ? 65.245 -8.125 -66.485 1.00 0.00 343 PRO A O 2
ATOM 4340 N N . ASN A 1 104 ? 67.087 -6.844 -66.647 1.00 0.00 344 ASN A N 2
ATOM 4341 C CA . ASN A 1 104 ? 67.058 -6.815 -68.103 1.00 0.00 344 ASN A CA 2
ATOM 4342 C C . ASN A 1 104 ? 67.320 -8.202 -68.682 1.00 0.00 344 ASN A C 2
ATOM 4343 O O . ASN A 1 104 ? 66.760 -8.572 -69.714 1.00 0.00 344 ASN A O 2
ATOM 4354 N N . TYR A 1 105 ? 68.183 -8.966 -68.017 1.00 0.00 345 TYR A N 2
ATOM 4355 C CA . TYR A 1 105 ? 68.522 -10.308 -68.484 1.00 0.00 345 TYR A CA 2
ATOM 4356 C C . TYR A 1 105 ? 67.408 -11.313 -68.160 1.00 0.00 345 TYR A C 2
ATOM 4357 O O . TYR A 1 105 ? 67.187 -12.253 -68.925 1.00 0.00 345 TYR A O 2
ATOM 4375 N N . TRP A 1 106 ? 66.731 -11.139 -67.011 1.00 0.00 346 TRP A N 2
ATOM 4376 C CA . TRP A 1 106 ? 65.663 -12.078 -66.606 1.00 0.00 346 TRP A CA 2
ATOM 4377 C C . TRP A 1 106 ? 64.314 -11.407 -66.432 1.00 0.00 346 TRP A C 2
ATOM 4378 O O . TRP A 1 106 ? 64.206 -10.228 -66.096 1.00 0.00 346 TRP A O 2
ATOM 4399 N N . ASN A 1 107 ? 63.290 -12.212 -66.683 1.00 0.00 347 ASN A N 2
ATOM 4400 C CA . ASN A 1 107 ? 61.897 -11.798 -66.594 1.00 0.00 347 ASN A CA 2
ATOM 4401 C C . ASN A 1 107 ? 61.186 -12.635 -65.530 1.00 0.00 347 ASN A C 2
ATOM 4402 O O . ASN A 1 107 ? 61.664 -13.703 -65.148 1.00 0.00 347 ASN A O 2
ATOM 4413 N N . LEU A 1 108 ? 60.036 -12.151 -65.074 1.00 0.00 348 LEU A N 2
ATOM 4414 C CA . LEU A 1 108 ? 59.244 -12.861 -64.071 1.00 0.00 348 LEU A CA 2
ATOM 4415 C C . LEU A 1 108 ? 57.963 -13.384 -64.727 1.00 0.00 348 LEU A C 2
ATOM 4416 O O . LEU A 1 108 ? 57.210 -12.614 -65.316 1.00 0.00 348 LEU A O 2
ATOM 4432 N N . ARG A 1 109 ? 57.736 -14.699 -64.651 1.00 0.00 349 ARG A N 2
ATOM 4433 C CA . ARG A 1 109 ? 56.554 -15.320 -65.269 1.00 0.00 349 ARG A CA 2
ATOM 4434 C C . ARG A 1 109 ? 55.632 -15.937 -64.222 1.00 0.00 349 ARG A C 2
ATOM 4435 O O . ARG A 1 109 ? 56.080 -16.548 -63.257 1.00 0.00 349 ARG A O 2
ATOM 4456 N N . ILE A 1 110 ? 54.333 -15.759 -64.443 1.00 0.00 350 ILE A N 2
ATOM 4457 C CA . ILE A 1 110 ? 53.316 -16.280 -63.542 1.00 0.00 350 ILE A CA 2
ATOM 4458 C C . ILE A 1 110 ? 53.074 -17.764 -63.796 1.00 0.00 350 ILE A C 2
ATOM 4459 O O . ILE A 1 110 ? 53.110 -18.224 -64.936 1.00 0.00 350 ILE A O 2
ATOM 4475 N N . VAL A 1 111 ? 52.828 -18.506 -62.719 1.00 0.00 351 VAL A N 2
ATOM 4476 C CA . VAL A 1 111 ? 52.579 -19.945 -62.819 1.00 0.00 351 VAL A CA 2
ATOM 4477 C C . VAL A 1 111 ? 51.398 -20.342 -61.942 1.00 0.00 351 VAL A C 2
ATOM 4478 O O . VAL A 1 111 ? 51.025 -19.616 -61.019 1.00 0.00 351 VAL A O 2
ATOM 4491 N N . GLU A 1 112 ? 50.813 -21.498 -62.233 1.00 0.00 352 GLU A N 2
ATOM 4492 C CA . GLU A 1 112 ? 49.674 -21.985 -61.463 1.00 0.00 352 GLU A CA 2
ATOM 4493 C C . GLU A 1 112 ? 50.122 -22.445 -60.084 1.00 0.00 352 GLU A C 2
ATOM 4494 O O . GLU A 1 112 ? 51.313 -22.631 -59.836 1.00 0.00 352 GLU A O 2
ATOM 4506 N N . ASP A 1 113 ? 49.160 -22.639 -59.189 1.00 0.00 353 ASP A N 2
ATOM 4507 C CA . ASP A 1 113 ? 49.478 -23.092 -57.844 1.00 0.00 353 ASP A CA 2
ATOM 4508 C C . ASP A 1 113 ? 50.141 -24.460 -57.917 1.00 0.00 353 ASP A C 2
ATOM 4509 O O . ASP A 1 113 ? 50.958 -24.815 -57.067 1.00 0.00 353 ASP A O 2
ATOM 4518 N N . ASP A 1 114 ? 49.787 -25.219 -58.949 1.00 0.00 354 ASP A N 2
ATOM 4519 C CA . ASP A 1 114 ? 50.356 -26.547 -59.144 1.00 0.00 354 ASP A CA 2
ATOM 4520 C C . ASP A 1 114 ? 51.776 -26.438 -59.687 1.00 0.00 354 ASP A C 2
ATOM 4521 O O . ASP A 1 114 ? 52.487 -27.437 -59.799 1.00 0.00 354 ASP A O 2
ATOM 4530 N N . GLY A 1 115 ? 52.183 -25.216 -60.020 1.00 0.00 355 GLY A N 2
ATOM 4531 C CA . GLY A 1 115 ? 53.525 -24.979 -60.549 1.00 0.00 355 GLY A CA 2
ATOM 4532 C C . GLY A 1 115 ? 53.562 -25.160 -62.062 1.00 0.00 355 GLY A C 2
ATOM 4533 O O . GLY A 1 115 ? 54.634 -25.190 -62.664 1.00 0.00 355 GLY A O 2
ATOM 4537 N N . GLU A 1 116 ? 52.386 -25.276 -62.675 1.00 0.00 356 GLU A N 2
ATOM 4538 C CA . GLU A 1 116 ? 52.301 -25.449 -64.122 1.00 0.00 356 GLU A CA 2
ATOM 4539 C C . GLU A 1 116 ? 52.380 -24.101 -64.829 1.00 0.00 356 GLU A C 2
ATOM 4540 O O . GLU A 1 116 ? 51.852 -23.098 -64.346 1.00 0.00 356 GLU A O 2
ATOM 4552 N N . LEU A 1 117 ? 53.051 -24.084 -65.976 1.00 0.00 357 LEU A N 2
ATOM 4553 C CA . LEU A 1 117 ? 53.206 -22.857 -66.749 1.00 0.00 357 LEU A CA 2
ATOM 4554 C C . LEU A 1 117 ? 51.905 -22.505 -67.467 1.00 0.00 357 LEU A C 2
ATOM 4555 O O . LEU A 1 117 ? 51.195 -23.387 -67.951 1.00 0.00 357 LEU A O 2
ATOM 4571 N N . ASP A 1 118 ? 51.603 -21.213 -67.535 1.00 0.00 358 ASP A N 2
ATOM 4572 C CA . ASP A 1 118 ? 50.388 -20.755 -68.200 1.00 0.00 358 ASP A CA 2
ATOM 4573 C C . ASP A 1 118 ? 50.521 -20.887 -69.715 1.00 0.00 358 ASP A C 2
ATOM 4574 O O . ASP A 1 118 ? 51.615 -20.754 -70.266 1.00 0.00 358 ASP A O 2
ATOM 4583 N N . GLU A 1 119 ? 49.401 -21.157 -70.381 1.00 0.00 359 GLU A N 2
ATOM 4584 C CA . GLU A 1 119 ? 49.401 -21.317 -71.832 1.00 0.00 359 GLU A CA 2
ATOM 4585 C C . GLU A 1 119 ? 49.940 -20.070 -72.528 1.00 0.00 359 GLU A C 2
ATOM 4586 O O . GLU A 1 119 ? 50.668 -20.168 -73.514 1.00 0.00 359 GLU A O 2
ATOM 4598 N N . ASP A 1 120 ? 49.573 -18.899 -72.021 1.00 0.00 360 ASP A N 2
ATOM 4599 C CA . ASP A 1 120 ? 50.025 -17.642 -72.615 1.00 0.00 360 ASP A CA 2
ATOM 4600 C C . ASP A 1 120 ? 51.392 -17.244 -72.064 1.00 0.00 360 ASP A C 2
ATOM 4601 O O . ASP A 1 120 ? 51.963 -16.233 -72.475 1.00 0.00 360 ASP A O 2
ATOM 4610 N N . PHE A 1 121 ? 51.903 -18.042 -71.128 1.00 0.00 361 PHE A N 2
ATOM 4611 C CA . PHE A 1 121 ? 53.202 -17.773 -70.507 1.00 0.00 361 PHE A CA 2
ATOM 4612 C C . PHE A 1 121 ? 53.445 -16.270 -70.339 1.00 0.00 361 PHE A C 2
ATOM 4613 O O . PHE A 1 121 ? 54.384 -15.727 -70.919 1.00 0.00 361 PHE A O 2
ATOM 4630 N N . PRO A 1 122 ? 52.635 -15.584 -69.566 1.00 0.00 362 PRO A N 2
ATOM 4631 C CA . PRO A 1 122 ? 52.808 -14.116 -69.352 1.00 0.00 362 PRO A CA 2
ATOM 4632 C C . PRO A 1 122 ? 54.091 -13.811 -68.583 1.00 0.00 362 PRO A C 2
ATOM 4633 O O . PRO A 1 122 ? 54.454 -14.543 -67.663 1.00 0.00 362 PRO A O 2
ATOM 4644 N N . ALA A 1 123 ? 54.759 -12.715 -68.942 1.00 0.00 363 ALA A N 2
ATOM 4645 C CA . ALA A 1 123 ? 55.985 -12.315 -68.256 1.00 0.00 363 ALA A CA 2
ATOM 4646 C C . ALA A 1 123 ? 55.821 -10.933 -67.633 1.00 0.00 363 ALA A C 2
ATOM 4647 O O . ALA A 1 123 ? 55.702 -9.930 -68.337 1.00 0.00 363 ALA A O 2
ATOM 4654 N N . LEU A 1 124 ? 55.850 -10.889 -66.305 1.00 0.00 364 LEU A N 2
ATOM 4655 C CA . LEU A 1 124 ? 55.742 -9.627 -65.587 1.00 0.00 364 LEU A CA 2
ATOM 4656 C C . LEU A 1 124 ? 57.061 -8.880 -65.731 1.00 0.00 364 LEU A C 2
ATOM 4657 O O . LEU A 1 124 ? 57.463 -8.564 -66.847 1.00 0.00 364 LEU A O 2
ATOM 4673 N N . ASP A 1 125 ? 57.736 -8.620 -64.616 1.00 0.00 365 ASP A N 2
ATOM 4674 C CA . ASP A 1 125 ? 59.028 -7.926 -64.654 1.00 0.00 365 ASP A CA 2
ATOM 4675 C C . ASP A 1 125 ? 58.836 -6.427 -64.872 1.00 0.00 365 ASP A C 2
ATOM 4676 O O . ASP A 1 125 ? 57.753 -5.887 -64.637 1.00 0.00 365 ASP A O 2
ATOM 4685 N N . ARG A 1 126 ? 59.896 -5.760 -65.306 1.00 0.00 366 ARG A N 2
ATOM 4686 C CA . ARG A 1 126 ? 59.846 -4.321 -65.534 1.00 0.00 366 ARG A CA 2
ATOM 4687 C C . ARG A 1 126 ? 58.746 -3.963 -66.528 1.00 0.00 366 ARG A C 2
ATOM 4688 O O . ARG A 1 126 ? 58.182 -2.870 -66.476 1.00 0.00 366 ARG A O 2
ATOM 4709 N N . VAL A 1 127 ? 58.451 -4.885 -67.433 1.00 0.00 367 VAL A N 2
ATOM 4710 C CA . VAL A 1 127 ? 57.417 -4.655 -68.437 1.00 0.00 367 VAL A CA 2
ATOM 4711 C C . VAL A 1 127 ? 56.032 -4.902 -67.853 1.00 0.00 367 VAL A C 2
ATOM 4712 O O . VAL A 1 127 ? 55.020 -4.699 -68.524 1.00 0.00 367 VAL A O 2
ATOM 4725 N N . GLY A 1 128 ? 55.991 -5.368 -66.606 1.00 0.00 368 GLY A N 2
ATOM 4726 C CA . GLY A 1 128 ? 54.716 -5.668 -65.954 1.00 0.00 368 GLY A CA 2
ATOM 4727 C C . GLY A 1 128 ? 54.735 -5.239 -64.487 1.00 0.00 368 GLY A C 2
ATOM 4728 O O . GLY A 1 128 ? 55.196 -5.990 -63.632 1.00 0.00 368 GLY A O 2
ATOM 4732 N N . PRO A 1 129 ? 54.254 -4.059 -64.171 1.00 0.00 369 PRO A N 2
ATOM 4733 C CA . PRO A 1 129 ? 54.241 -3.571 -62.760 1.00 0.00 369 PRO A CA 2
ATOM 4734 C C . PRO A 1 129 ? 53.555 -4.562 -61.815 1.00 0.00 369 PRO A C 2
ATOM 4735 O O . PRO A 1 129 ? 52.426 -4.993 -62.052 1.00 0.00 369 PRO A O 2
ATOM 4746 N N . LEU A 1 130 ? 54.263 -4.915 -60.750 1.00 0.00 370 LEU A N 2
ATOM 4747 C CA . LEU A 1 130 ? 53.757 -5.856 -59.756 1.00 0.00 370 LEU A CA 2
ATOM 4748 C C . LEU A 1 130 ? 52.368 -5.436 -59.263 1.00 0.00 370 LEU A C 2
ATOM 4749 O O . LEU A 1 130 ? 51.503 -6.275 -59.016 1.00 0.00 370 LEU A O 2
ATOM 4802 N N . LYS A 1 132 ? 50.127 -4.069 -60.900 1.00 0.00 372 LYS A N 2
ATOM 4803 C CA . LYS A 1 132 ? 49.115 -4.249 -61.948 1.00 0.00 372 LYS A CA 2
ATOM 4804 C C . LYS A 1 132 ? 48.649 -5.703 -62.079 1.00 0.00 372 LYS A C 2
ATOM 4805 O O . LYS A 1 132 ? 47.600 -5.959 -62.671 1.00 0.00 372 LYS A O 2
ATOM 4824 N N . PHE A 1 133 ? 49.418 -6.655 -61.550 1.00 0.00 373 PHE A N 2
ATOM 4825 C CA . PHE A 1 133 ? 49.035 -8.072 -61.657 1.00 0.00 373 PHE A CA 2
ATOM 4826 C C . PHE A 1 133 ? 48.247 -8.522 -60.424 1.00 0.00 373 PHE A C 2
ATOM 4827 O O . PHE A 1 133 ? 47.449 -9.455 -60.494 1.00 0.00 373 PHE A O 2
ATOM 4844 N N . GLY A 1 134 ? 48.447 -7.825 -59.320 1.00 0.00 374 GLY A N 2
ATOM 4845 C CA . GLY A 1 134 ? 47.722 -8.121 -58.088 1.00 0.00 374 GLY A CA 2
ATOM 4846 C C . GLY A 1 134 ? 47.998 -9.525 -57.537 1.00 0.00 374 GLY A C 2
ATOM 4847 O O . GLY A 1 134 ? 47.505 -9.870 -56.461 1.00 0.00 374 GLY A O 2
ATOM 4851 N N . PHE A 1 135 ? 48.773 -10.338 -58.254 1.00 0.00 375 PHE A N 2
ATOM 4852 C CA . PHE A 1 135 ? 49.076 -11.696 -57.779 1.00 0.00 375 PHE A CA 2
ATOM 4853 C C . PHE A 1 135 ? 50.269 -11.673 -56.820 1.00 0.00 375 PHE A C 2
ATOM 4854 O O . PHE A 1 135 ? 51.061 -10.731 -56.830 1.00 0.00 375 PHE A O 2
ATOM 4871 N N . ASP A 1 136 ? 50.378 -12.703 -55.969 1.00 0.00 376 ASP A N 2
ATOM 4872 C CA . ASP A 1 136 ? 51.469 -12.775 -54.985 1.00 0.00 376 ASP A CA 2
ATOM 4873 C C . ASP A 1 136 ? 52.264 -14.071 -55.129 1.00 0.00 376 ASP A C 2
ATOM 4874 O O . ASP A 1 136 ? 52.748 -14.625 -54.141 1.00 0.00 376 ASP A O 2
ATOM 4883 N N . ALA A 1 137 ? 52.405 -14.543 -56.361 1.00 0.00 377 ALA A N 2
ATOM 4884 C CA . ALA A 1 137 ? 53.157 -15.766 -56.628 1.00 0.00 377 ALA A CA 2
ATOM 4885 C C . ALA A 1 137 ? 53.611 -15.773 -58.073 1.00 0.00 377 ALA A C 2
ATOM 4886 O O . ALA A 1 137 ? 52.849 -15.414 -58.968 1.00 0.00 377 ALA A O 2
ATOM 4893 N N . PHE A 1 138 ? 54.863 -16.153 -58.305 1.00 0.00 378 PHE A N 2
ATOM 4894 C CA . PHE A 1 138 ? 55.387 -16.157 -59.663 1.00 0.00 378 PHE A CA 2
ATOM 4895 C C . PHE A 1 138 ? 56.608 -17.058 -59.793 1.00 0.00 378 PHE A C 2
ATOM 4896 O O . PHE A 1 138 ? 57.137 -17.566 -58.811 1.00 0.00 378 PHE A O 2
ATOM 4913 N N . ALA A 1 139 ? 57.060 -17.215 -61.028 1.00 0.00 379 ALA A N 2
ATOM 4914 C CA . ALA A 1 139 ? 58.247 -18.005 -61.337 1.00 0.00 379 ALA A CA 2
ATOM 4915 C C . ALA A 1 139 ? 59.174 -17.140 -62.182 1.00 0.00 379 ALA A C 2
ATOM 4916 O O . ALA A 1 139 ? 58.709 -16.231 -62.869 1.00 0.00 379 ALA A O 2
ATOM 4923 N N . LEU A 1 140 ? 60.478 -17.389 -62.127 1.00 0.00 380 LEU A N 2
ATOM 4924 C CA . LEU A 1 140 ? 61.419 -16.576 -62.901 1.00 0.00 380 LEU A CA 2
ATOM 4925 C C . LEU A 1 140 ? 61.656 -17.188 -64.273 1.00 0.00 380 LEU A C 2
ATOM 4926 O O . LEU A 1 140 ? 61.916 -18.383 -64.407 1.00 0.00 380 LEU A O 2
ATOM 4942 N N . VAL A 1 141 ? 61.583 -16.333 -65.290 1.00 0.00 381 VAL A N 2
ATOM 4943 C CA . VAL A 1 141 ? 61.803 -16.740 -66.673 1.00 0.00 381 VAL A CA 2
ATOM 4944 C C . VAL A 1 141 ? 62.908 -15.871 -67.269 1.00 0.00 381 VAL A C 2
ATOM 4945 O O . VAL A 1 141 ? 62.911 -14.655 -67.095 1.00 0.00 381 VAL A O 2
ATOM 4958 N N . LYS A 1 142 ? 63.863 -16.486 -67.952 1.00 0.00 382 LYS A N 2
ATOM 4959 C CA . LYS A 1 142 ? 64.954 -15.713 -68.531 1.00 0.00 382 LYS A CA 2
ATOM 4960 C C . LYS A 1 142 ? 64.447 -14.890 -69.709 1.00 0.00 382 LYS A C 2
ATOM 4961 O O . LYS A 1 142 ? 63.747 -15.395 -70.584 1.00 0.00 382 LYS A O 2
ATOM 4980 N N . ALA A 1 143 ? 64.808 -13.619 -69.731 1.00 0.00 383 ALA A N 2
ATOM 4981 C CA . ALA A 1 143 ? 64.391 -12.744 -70.811 1.00 0.00 383 ALA A CA 2
ATOM 4982 C C . ALA A 1 143 ? 65.248 -13.018 -72.038 1.00 0.00 383 ALA A C 2
ATOM 4983 O O . ALA A 1 143 ? 66.369 -12.523 -72.144 1.00 0.00 383 ALA A O 2
ATOM 5027 N N . PRO A 1 145 ? 66.575 -12.898 -75.918 1.00 0.00 385 PRO A N 2
ATOM 5028 C CA . PRO A 1 145 ? 66.798 -11.755 -76.846 1.00 0.00 385 PRO A CA 2
ATOM 5029 C C . PRO A 1 145 ? 65.503 -11.090 -77.312 1.00 0.00 385 PRO A C 2
ATOM 5030 O O . PRO A 1 145 ? 65.405 -9.864 -77.353 1.00 0.00 385 PRO A O 2
ATOM 5041 N N . ALA A 1 146 ? 64.521 -11.906 -77.678 1.00 0.00 386 ALA A N 2
ATOM 5042 C CA . ALA A 1 146 ? 63.248 -11.383 -78.160 1.00 0.00 386 ALA A CA 2
ATOM 5043 C C . ALA A 1 146 ? 62.526 -10.569 -77.086 1.00 0.00 386 ALA A C 2
ATOM 5044 O O . ALA A 1 146 ? 61.904 -9.551 -77.384 1.00 0.00 386 ALA A O 2
ATOM 5051 N N . GLN A 1 147 ? 62.586 -11.040 -75.848 1.00 0.00 387 GLN A N 2
ATOM 5052 C CA . GLN A 1 147 ? 61.906 -10.363 -74.743 1.00 0.00 387 GLN A CA 2
ATOM 5053 C C . GLN A 1 147 ? 62.701 -9.168 -74.216 1.00 0.00 387 GLN A C 2
ATOM 5054 O O . GLN A 1 147 ? 62.118 -8.175 -73.783 1.00 0.00 387 GLN A O 2
ATOM 5068 N N . ILE A 1 148 ? 64.024 -9.279 -74.218 1.00 0.00 388 ILE A N 2
ATOM 5069 C CA . ILE A 1 148 ? 64.863 -8.206 -73.692 1.00 0.00 388 ILE A CA 2
ATOM 5070 C C . ILE A 1 148 ? 64.678 -6.911 -74.478 1.00 0.00 388 ILE A C 2
ATOM 5071 O O . ILE A 1 148 ? 64.507 -5.845 -73.890 1.00 0.00 388 ILE A O 2
ATOM 5087 N N . LYS A 1 149 ? 64.721 -6.996 -75.803 1.00 0.00 389 LYS A N 2
ATOM 5088 C CA . LYS A 1 149 ? 64.567 -5.803 -76.630 1.00 0.00 389 LYS A CA 2
ATOM 5089 C C . LYS A 1 149 ? 63.182 -5.183 -76.447 1.00 0.00 389 LYS A C 2
ATOM 5090 O O . LYS A 1 149 ? 63.040 -3.961 -76.418 1.00 0.00 389 LYS A O 2
ATOM 5109 N N . GLU A 1 150 ? 62.162 -6.030 -76.340 1.00 0.00 390 GLU A N 2
ATOM 5110 C CA . GLU A 1 150 ? 60.796 -5.539 -76.177 1.00 0.00 390 GLU A CA 2
ATOM 5111 C C . GLU A 1 150 ? 60.583 -4.939 -74.790 1.00 0.00 390 GLU A C 2
ATOM 5112 O O . GLU A 1 150 ? 60.142 -3.797 -74.658 1.00 0.00 390 GLU A O 2
ATOM 5124 N N . ASN A 1 151 ? 60.877 -5.724 -73.761 1.00 0.00 391 ASN A N 2
ATOM 5125 C CA . ASN A 1 151 ? 60.694 -5.279 -72.384 1.00 0.00 391 ASN A CA 2
ATOM 5126 C C . ASN A 1 151 ? 61.608 -4.102 -72.043 1.00 0.00 391 ASN A C 2
ATOM 5127 O O . ASN A 1 151 ? 61.197 -3.171 -71.351 1.00 0.00 391 ASN A O 2
ATOM 5138 N N . GLN A 1 152 ? 62.848 -4.153 -72.517 1.00 0.00 392 GLN A N 2
ATOM 5139 C CA . GLN A 1 152 ? 63.807 -3.086 -72.240 1.00 0.00 392 GLN A CA 2
ATOM 5140 C C . GLN A 1 152 ? 63.348 -1.765 -72.854 1.00 0.00 392 GLN A C 2
ATOM 5141 O O . GLN A 1 152 ? 63.576 -0.696 -72.289 1.00 0.00 392 GLN A O 2
ATOM 5155 N N . ALA A 1 153 ? 62.715 -1.848 -74.019 1.00 0.00 393 ALA A N 2
ATOM 5156 C CA . ALA A 1 153 ? 62.238 -0.655 -74.712 1.00 0.00 393 ALA A CA 2
ATOM 5157 C C . ALA A 1 153 ? 61.253 0.139 -73.854 1.00 0.00 393 ALA A C 2
ATOM 5158 O O . ALA A 1 153 ? 61.178 1.363 -73.961 1.00 0.00 393 ALA A O 2
ATOM 5202 N N . TYR A 1 155 ? 61.068 0.031 -70.302 1.00 0.00 395 TYR A N 2
ATOM 5203 C CA . TYR A 1 155 ? 61.759 0.551 -69.118 1.00 0.00 395 TYR A CA 2
ATOM 5204 C C . TYR A 1 155 ? 63.258 0.275 -69.205 1.00 0.00 395 TYR A C 2
ATOM 5205 O O . TYR A 1 155 ? 63.769 -0.637 -68.556 1.00 0.00 395 TYR A O 2
ATOM 5223 N N . PRO A 1 156 ? 63.965 1.049 -69.987 1.00 0.00 396 PRO A N 2
ATOM 5224 C CA . PRO A 1 156 ? 65.439 0.888 -70.156 1.00 0.00 396 PRO A CA 2
ATOM 5225 C C . PRO A 1 156 ? 66.184 1.072 -68.832 1.00 0.00 396 PRO A C 2
ATOM 5226 O O . PRO A 1 156 ? 65.811 1.910 -68.011 1.00 0.00 396 PRO A O 2
ATOM 5237 N N . PHE A 1 157 ? 67.239 0.283 -68.636 1.00 0.00 397 PHE A N 2
ATOM 5238 C CA . PHE A 1 157 ? 68.034 0.359 -67.411 1.00 0.00 397 PHE A CA 2
ATOM 5239 C C . PHE A 1 157 ? 69.221 1.299 -67.599 1.00 0.00 397 PHE A C 2
ATOM 5240 O O . PHE A 1 157 ? 70.001 1.146 -68.539 1.00 0.00 397 PHE A O 2
ATOM 5257 N N . LYS A 1 158 ? 69.350 2.275 -66.697 1.00 0.00 398 LYS A N 2
ATOM 5258 C CA . LYS A 1 158 ? 70.449 3.244 -66.766 1.00 0.00 398 LYS A CA 2
ATOM 5259 C C . LYS A 1 158 ? 71.292 3.187 -65.495 1.00 0.00 398 LYS A C 2
ATOM 5260 O O . LYS A 1 158 ? 70.762 3.043 -64.393 1.00 0.00 398 LYS A O 2
ATOM 5279 N N . SER A 1 159 ? 72.605 3.308 -65.658 1.00 0.00 399 SER A N 2
ATOM 5280 C CA . SER A 1 159 ? 73.514 3.278 -64.518 1.00 0.00 399 SER A CA 2
ATOM 5281 C C . SER A 1 159 ? 73.455 4.597 -63.754 1.00 0.00 399 SER A C 2
ATOM 5282 O O . SER A 1 159 ? 73.095 5.632 -64.312 1.00 0.00 399 SER A O 2
ATOM 5290 N N . LYS A 1 160 ? 73.814 4.549 -62.474 1.00 0.00 400 LYS A N 2
ATOM 5291 C CA . LYS A 1 160 ? 73.802 5.747 -61.638 1.00 0.00 400 LYS A CA 2
ATOM 5292 C C . LYS A 1 160 ? 72.543 6.571 -61.888 1.00 0.00 400 LYS A C 2
ATOM 5293 O O . LYS A 1 160 ? 71.462 6.040 -61.691 1.00 0.00 400 LYS A O 2
ATOM 5313 N N . GLY A 1 1 ? 27.523 -3.358 -9.690 1.00 0.00 241 GLY A N 3
ATOM 5314 C CA . GLY A 1 1 ? 27.021 -4.143 -8.528 1.00 0.00 241 GLY A CA 3
ATOM 5315 C C . GLY A 1 1 ? 26.863 -3.223 -7.322 1.00 0.00 241 GLY A C 3
ATOM 5316 O O . GLY A 1 1 ? 27.002 -2.004 -7.437 1.00 0.00 241 GLY A O 3
ATOM 5322 N N . PRO A 1 2 ? 26.579 -3.782 -6.176 1.00 0.00 242 PRO A N 3
ATOM 5323 C CA . PRO A 1 2 ? 26.403 -2.999 -4.915 1.00 0.00 242 PRO A CA 3
ATOM 5324 C C . PRO A 1 2 ? 27.594 -2.075 -4.651 1.00 0.00 242 PRO A C 3
ATOM 5325 O O . PRO A 1 2 ? 27.424 -0.930 -4.229 1.00 0.00 242 PRO A O 3
ATOM 5336 N N . GLY A 1 3 ? 28.793 -2.583 -4.910 1.00 0.00 243 GLY A N 3
ATOM 5337 C CA . GLY A 1 3 ? 30.007 -1.802 -4.705 1.00 0.00 243 GLY A CA 3
ATOM 5338 C C . GLY A 1 3 ? 30.366 -1.720 -3.225 1.00 0.00 243 GLY A C 3
ATOM 5339 O O . GLY A 1 3 ? 31.167 -0.879 -2.819 1.00 0.00 243 GLY A O 3
ATOM 5343 N N . HIS A 1 4 ? 29.774 -2.599 -2.423 1.00 0.00 244 HIS A N 3
ATOM 5344 C CA . HIS A 1 4 ? 30.047 -2.607 -0.990 1.00 0.00 244 HIS A CA 3
ATOM 5345 C C . HIS A 1 4 ? 31.478 -3.059 -0.720 1.00 0.00 244 HIS A C 3
ATOM 5346 O O . HIS A 1 4 ? 32.299 -2.294 -0.216 1.00 0.00 244 HIS A O 3
ATOM 5361 N N . MET A 1 5 ? 31.768 -4.311 -1.064 1.00 0.00 245 MET A N 3
ATOM 5362 C CA . MET A 1 5 ? 33.103 -4.859 -0.861 1.00 0.00 245 MET A CA 3
ATOM 5363 C C . MET A 1 5 ? 34.114 -4.145 -1.752 1.00 0.00 245 MET A C 3
ATOM 5364 O O . MET A 1 5 ? 35.235 -3.856 -1.333 1.00 0.00 245 MET A O 3
ATOM 5378 N N . GLY A 1 6 ? 33.708 -3.861 -2.986 1.00 0.00 246 GLY A N 3
ATOM 5379 C CA . GLY A 1 6 ? 34.584 -3.179 -3.932 1.00 0.00 246 GLY A CA 3
ATOM 5380 C C . GLY A 1 6 ? 35.567 -4.157 -4.567 1.00 0.00 246 GLY A C 3
ATOM 5381 O O . GLY A 1 6 ? 35.629 -5.327 -4.185 1.00 0.00 246 GLY A O 3
ATOM 5385 N N . SER A 1 7 ? 36.334 -3.668 -5.537 1.00 0.00 247 SER A N 3
ATOM 5386 C CA . SER A 1 7 ? 37.319 -4.498 -6.229 1.00 0.00 247 SER A CA 3
ATOM 5387 C C . SER A 1 7 ? 38.505 -3.658 -6.691 1.00 0.00 247 SER A C 3
ATOM 5388 O O . SER A 1 7 ? 38.337 -2.533 -7.161 1.00 0.00 247 SER A O 3
ATOM 5396 N N . VAL A 1 8 ? 39.707 -4.211 -6.556 1.00 0.00 248 VAL A N 3
ATOM 5397 C CA . VAL A 1 8 ? 40.910 -3.497 -6.969 1.00 0.00 248 VAL A CA 3
ATOM 5398 C C . VAL A 1 8 ? 40.878 -3.234 -8.470 1.00 0.00 248 VAL A C 3
ATOM 5399 O O . VAL A 1 8 ? 41.125 -2.116 -8.922 1.00 0.00 248 VAL A O 3
ATOM 5412 N N . SER A 1 9 ? 40.564 -4.271 -9.245 1.00 0.00 249 SER A N 3
ATOM 5413 C CA . SER A 1 9 ? 40.494 -4.139 -10.701 1.00 0.00 249 SER A CA 3
ATOM 5414 C C . SER A 1 9 ? 39.058 -3.858 -11.137 1.00 0.00 249 SER A C 3
ATOM 5415 O O . SER A 1 9 ? 38.123 -4.531 -10.702 1.00 0.00 249 SER A O 3
ATOM 5423 N N . ASN A 1 10 ? 38.897 -2.862 -12.008 1.00 0.00 250 ASN A N 3
ATOM 5424 C CA . ASN A 1 10 ? 37.578 -2.485 -12.520 1.00 0.00 250 ASN A CA 3
ATOM 5425 C C . ASN A 1 10 ? 37.449 -2.864 -13.992 1.00 0.00 250 ASN A C 3
ATOM 5426 O O . ASN A 1 10 ? 38.347 -2.599 -14.790 1.00 0.00 250 ASN A O 3
ATOM 5437 N N . ALA A 1 11 ? 36.329 -3.488 -14.346 1.00 0.00 251 ALA A N 3
ATOM 5438 C CA . ALA A 1 11 ? 36.102 -3.895 -15.728 1.00 0.00 251 ALA A CA 3
ATOM 5439 C C . ALA A 1 11 ? 35.989 -2.673 -16.633 1.00 0.00 251 ALA A C 3
ATOM 5440 O O . ALA A 1 11 ? 36.468 -2.680 -17.768 1.00 0.00 251 ALA A O 3
ATOM 5447 N N . LYS A 1 12 ? 35.356 -1.622 -16.124 1.00 0.00 252 LYS A N 3
ATOM 5448 C CA . LYS A 1 12 ? 35.188 -0.398 -16.899 1.00 0.00 252 LYS A CA 3
ATOM 5449 C C . LYS A 1 12 ? 36.495 0.388 -16.947 1.00 0.00 252 LYS A C 3
ATOM 5450 O O . LYS A 1 12 ? 37.222 0.465 -15.958 1.00 0.00 252 LYS A O 3
ATOM 5469 N N . ALA A 1 13 ? 36.782 0.970 -18.106 1.00 0.00 253 ALA A N 3
ATOM 5470 C CA . ALA A 1 13 ? 38.003 1.748 -18.283 1.00 0.00 253 ALA A CA 3
ATOM 5471 C C . ALA A 1 13 ? 39.219 0.968 -17.786 1.00 0.00 253 ALA A C 3
ATOM 5472 O O . ALA A 1 13 ? 39.811 1.312 -16.764 1.00 0.00 253 ALA A O 3
ATOM 5479 N N . PRO A 1 14 ? 39.598 -0.070 -18.489 1.00 0.00 254 PRO A N 3
ATOM 5480 C CA . PRO A 1 14 ? 40.772 -0.915 -18.111 1.00 0.00 254 PRO A CA 3
ATOM 5481 C C . PRO A 1 14 ? 42.082 -0.126 -18.143 1.00 0.00 254 PRO A C 3
ATOM 5482 O O . PRO A 1 14 ? 42.245 0.797 -18.940 1.00 0.00 254 PRO A O 3
ATOM 5493 N N . THR A 1 15 ? 43.015 -0.501 -17.267 1.00 0.00 255 THR A N 3
ATOM 5494 C CA . THR A 1 15 ? 44.318 0.166 -17.194 1.00 0.00 255 THR A CA 3
ATOM 5495 C C . THR A 1 15 ? 45.436 -0.868 -17.143 1.00 0.00 255 THR A C 3
ATOM 5496 O O . THR A 1 15 ? 45.212 -2.014 -16.753 1.00 0.00 255 THR A O 3
ATOM 5507 N N . SER A 1 16 ? 46.643 -0.461 -17.540 1.00 0.00 256 SER A N 3
ATOM 5508 C CA . SER A 1 16 ? 47.797 -1.366 -17.535 1.00 0.00 256 SER A CA 3
ATOM 5509 C C . SER A 1 16 ? 48.759 -0.988 -16.414 1.00 0.00 256 SER A C 3
ATOM 5510 O O . SER A 1 16 ? 49.242 0.140 -16.352 1.00 0.00 256 SER A O 3
ATOM 5518 N N . ALA A 1 17 ? 49.026 -1.943 -15.524 1.00 0.00 257 ALA A N 3
ATOM 5519 C CA . ALA A 1 17 ? 49.928 -1.706 -14.395 1.00 0.00 257 ALA A CA 3
ATOM 5520 C C . ALA A 1 17 ? 51.347 -2.161 -14.718 1.00 0.00 257 ALA A C 3
ATOM 5521 O O . ALA A 1 17 ? 52.276 -1.911 -13.950 1.00 0.00 257 ALA A O 3
ATOM 5528 N N . LEU A 1 18 ? 51.507 -2.834 -15.853 1.00 0.00 258 LEU A N 3
ATOM 5529 C CA . LEU A 1 18 ? 52.821 -3.323 -16.258 1.00 0.00 258 LEU A CA 3
ATOM 5530 C C . LEU A 1 18 ? 53.704 -2.167 -16.716 1.00 0.00 258 LEU A C 3
ATOM 5531 O O . LEU A 1 18 ? 53.218 -1.179 -17.268 1.00 0.00 258 LEU A O 3
ATOM 5547 N N . ARG A 1 19 ? 55.004 -2.300 -16.470 1.00 0.00 259 ARG A N 3
ATOM 5548 C CA . ARG A 1 19 ? 55.961 -1.267 -16.845 1.00 0.00 259 ARG A CA 3
ATOM 5549 C C . ARG A 1 19 ? 55.997 -1.087 -18.359 1.00 0.00 259 ARG A C 3
ATOM 5550 O O . ARG A 1 19 ? 56.112 0.032 -18.858 1.00 0.00 259 ARG A O 3
ATOM 5571 N N . ALA A 1 20 ? 55.905 -2.198 -19.083 1.00 0.00 260 ALA A N 3
ATOM 5572 C CA . ALA A 1 20 ? 55.933 -2.155 -20.541 1.00 0.00 260 ALA A CA 3
ATOM 5573 C C . ALA A 1 20 ? 57.210 -1.477 -21.030 1.00 0.00 260 ALA A C 3
ATOM 5574 O O . ALA A 1 20 ? 57.405 -0.281 -20.818 1.00 0.00 260 ALA A O 3
ATOM 5581 N N . LEU A 1 21 ? 58.075 -2.248 -21.686 1.00 0.00 261 LEU A N 3
ATOM 5582 C CA . LEU A 1 21 ? 59.336 -1.711 -22.204 1.00 0.00 261 LEU A CA 3
ATOM 5583 C C . LEU A 1 21 ? 59.186 -1.344 -23.677 1.00 0.00 261 LEU A C 3
ATOM 5584 O O . LEU A 1 21 ? 58.770 -2.167 -24.492 1.00 0.00 261 LEU A O 3
ATOM 5600 N N . LEU A 1 22 ? 59.522 -0.102 -24.010 1.00 0.00 262 LEU A N 3
ATOM 5601 C CA . LEU A 1 22 ? 59.418 0.362 -25.388 1.00 0.00 262 LEU A CA 3
ATOM 5602 C C . LEU A 1 22 ? 60.540 -0.236 -26.234 1.00 0.00 262 LEU A C 3
ATOM 5603 O O . LEU A 1 22 ? 61.671 -0.374 -25.768 1.00 0.00 262 LEU A O 3
ATOM 5619 N N . GLU A 1 23 ? 60.217 -0.584 -27.479 1.00 0.00 263 GLU A N 3
ATOM 5620 C CA . GLU A 1 23 ? 61.200 -1.165 -28.397 1.00 0.00 263 GLU A CA 3
ATOM 5621 C C . GLU A 1 23 ? 61.074 -0.522 -29.774 1.00 0.00 263 GLU A C 3
ATOM 5622 O O . GLU A 1 23 ? 61.592 -1.037 -30.764 1.00 0.00 263 GLU A O 3
ATOM 5634 N N . HIS A 1 24 ? 60.377 0.610 -29.822 1.00 0.00 264 HIS A N 3
ATOM 5635 C CA . HIS A 1 24 ? 60.176 1.326 -31.077 1.00 0.00 264 HIS A CA 3
ATOM 5636 C C . HIS A 1 24 ? 61.495 1.881 -31.605 1.00 0.00 264 HIS A C 3
ATOM 5637 O O . HIS A 1 24 ? 61.695 1.981 -32.815 1.00 0.00 264 HIS A O 3
ATOM 5652 N N . LYS A 1 25 ? 62.384 2.263 -30.691 1.00 0.00 265 LYS A N 3
ATOM 5653 C CA . LYS A 1 25 ? 63.670 2.827 -31.079 1.00 0.00 265 LYS A CA 3
ATOM 5654 C C . LYS A 1 25 ? 64.485 1.831 -31.899 1.00 0.00 265 LYS A C 3
ATOM 5655 O O . LYS A 1 25 ? 65.102 2.202 -32.897 1.00 0.00 265 LYS A O 3
ATOM 5674 N N . GLU A 1 26 ? 64.483 0.567 -31.487 1.00 0.00 266 GLU A N 3
ATOM 5675 C CA . GLU A 1 26 ? 65.230 -0.448 -32.221 1.00 0.00 266 GLU A CA 3
ATOM 5676 C C . GLU A 1 26 ? 64.745 -0.527 -33.663 1.00 0.00 266 GLU A C 3
ATOM 5677 O O . GLU A 1 26 ? 63.543 -0.573 -33.927 1.00 0.00 266 GLU A O 3
ATOM 5689 N N . ASN A 1 27 ? 65.694 -0.552 -34.594 1.00 0.00 267 ASN A N 3
ATOM 5690 C CA . ASN A 1 27 ? 65.367 -0.635 -36.019 1.00 0.00 267 ASN A CA 3
ATOM 5691 C C . ASN A 1 27 ? 65.531 -2.064 -36.525 1.00 0.00 267 ASN A C 3
ATOM 5692 O O . ASN A 1 27 ? 65.252 -2.354 -37.689 1.00 0.00 267 ASN A O 3
ATOM 5703 N N . SER A 1 28 ? 65.987 -2.957 -35.654 1.00 0.00 268 SER A N 3
ATOM 5704 C CA . SER A 1 28 ? 66.181 -4.349 -36.047 1.00 0.00 268 SER A CA 3
ATOM 5705 C C . SER A 1 28 ? 64.852 -4.983 -36.448 1.00 0.00 268 SER A C 3
ATOM 5706 O O . SER A 1 28 ? 64.775 -5.722 -37.430 1.00 0.00 268 SER A O 3
ATOM 5714 N N . SER A 1 29 ? 63.814 -4.697 -35.671 1.00 0.00 269 SER A N 3
ATOM 5715 C CA . SER A 1 29 ? 62.492 -5.249 -35.940 1.00 0.00 269 SER A CA 3
ATOM 5716 C C . SER A 1 29 ? 61.953 -4.756 -37.279 1.00 0.00 269 SER A C 3
ATOM 5717 O O . SER A 1 29 ? 61.336 -5.515 -38.026 1.00 0.00 269 SER A O 3
ATOM 5725 N N . GLN A 1 30 ? 62.185 -3.481 -37.581 1.00 0.00 270 GLN A N 3
ATOM 5726 C CA . GLN A 1 30 ? 61.708 -2.911 -38.836 1.00 0.00 270 GLN A CA 3
ATOM 5727 C C . GLN A 1 30 ? 62.619 -3.314 -39.994 1.00 0.00 270 GLN A C 3
ATOM 5728 O O . GLN A 1 30 ? 62.622 -4.470 -40.421 1.00 0.00 270 GLN A O 3
ATOM 5742 N N . ASN A 1 31 ? 63.385 -2.353 -40.507 1.00 0.00 271 ASN A N 3
ATOM 5743 C CA . ASN A 1 31 ? 64.298 -2.615 -41.620 1.00 0.00 271 ASN A CA 3
ATOM 5744 C C . ASN A 1 31 ? 65.685 -2.969 -41.091 1.00 0.00 271 ASN A C 3
ATOM 5745 O O . ASN A 1 31 ? 65.942 -2.871 -39.892 1.00 0.00 271 ASN A O 3
ATOM 5756 N N . GLY A 1 32 ? 66.579 -3.374 -41.993 1.00 0.00 272 GLY A N 3
ATOM 5757 C CA . GLY A 1 32 ? 67.952 -3.736 -41.604 1.00 0.00 272 GLY A CA 3
ATOM 5758 C C . GLY A 1 32 ? 68.960 -2.771 -42.220 1.00 0.00 272 GLY A C 3
ATOM 5759 O O . GLY A 1 32 ? 68.605 -1.944 -43.060 1.00 0.00 272 GLY A O 3
ATOM 5763 N N . PRO A 1 33 ? 70.205 -2.861 -41.824 1.00 0.00 273 PRO A N 3
ATOM 5764 C CA . PRO A 1 33 ? 71.281 -1.970 -42.355 1.00 0.00 273 PRO A CA 3
ATOM 5765 C C . PRO A 1 33 ? 71.464 -2.174 -43.857 1.00 0.00 273 PRO A C 3
ATOM 5766 O O . PRO A 1 33 ? 71.415 -1.222 -44.635 1.00 0.00 273 PRO A O 3
ATOM 5777 N N . LEU A 1 34 ? 71.657 -3.428 -44.253 1.00 0.00 274 LEU A N 3
ATOM 5778 C CA . LEU A 1 34 ? 71.821 -3.762 -45.661 1.00 0.00 274 LEU A CA 3
ATOM 5779 C C . LEU A 1 34 ? 70.525 -3.462 -46.392 1.00 0.00 274 LEU A C 3
ATOM 5780 O O . LEU A 1 34 ? 70.522 -2.982 -47.526 1.00 0.00 274 LEU A O 3
ATOM 5796 N N . ALA A 1 35 ? 69.426 -3.753 -45.712 1.00 0.00 275 ALA A N 3
ATOM 5797 C CA . ALA A 1 35 ? 68.100 -3.527 -46.256 1.00 0.00 275 ALA A CA 3
ATOM 5798 C C . ALA A 1 35 ? 67.972 -2.090 -46.757 1.00 0.00 275 ALA A C 3
ATOM 5799 O O . ALA A 1 35 ? 67.285 -1.824 -47.735 1.00 0.00 275 ALA A O 3
ATOM 5806 N N . GLU A 1 36 ? 68.636 -1.164 -46.085 1.00 0.00 276 GLU A N 3
ATOM 5807 C CA . GLU A 1 36 ? 68.564 0.229 -46.491 1.00 0.00 276 GLU A CA 3
ATOM 5808 C C . GLU A 1 36 ? 68.939 0.360 -47.965 1.00 0.00 276 GLU A C 3
ATOM 5809 O O . GLU A 1 36 ? 68.319 1.121 -48.705 1.00 0.00 276 GLU A O 3
ATOM 5821 N N . ASN A 1 37 ? 69.956 -0.388 -48.383 1.00 0.00 277 ASN A N 3
ATOM 5822 C CA . ASN A 1 37 ? 70.402 -0.347 -49.771 1.00 0.00 277 ASN A CA 3
ATOM 5823 C C . ASN A 1 37 ? 69.418 -1.052 -50.708 1.00 0.00 277 ASN A C 3
ATOM 5824 O O . ASN A 1 37 ? 69.137 -0.562 -51.802 1.00 0.00 277 ASN A O 3
ATOM 5835 N N . PHE A 1 38 ? 68.925 -2.222 -50.293 1.00 0.00 278 PHE A N 3
ATOM 5836 C CA . PHE A 1 38 ? 68.003 -3.005 -51.128 1.00 0.00 278 PHE A CA 3
ATOM 5837 C C . PHE A 1 38 ? 66.538 -2.771 -50.750 1.00 0.00 278 PHE A C 3
ATOM 5838 O O . PHE A 1 38 ? 65.716 -2.420 -51.597 1.00 0.00 278 PHE A O 3
ATOM 5855 N N . ALA A 1 39 ? 66.220 -3.005 -49.483 1.00 0.00 279 ALA A N 3
ATOM 5856 C CA . ALA A 1 39 ? 64.849 -2.855 -48.990 1.00 0.00 279 ALA A CA 3
ATOM 5857 C C . ALA A 1 39 ? 64.245 -1.506 -49.364 1.00 0.00 279 ALA A C 3
ATOM 5858 O O . ALA A 1 39 ? 63.029 -1.322 -49.291 1.00 0.00 279 ALA A O 3
ATOM 5902 N N . PHE A 1 41 ? 63.364 -0.311 -51.922 1.00 0.00 281 PHE A N 3
ATOM 5903 C CA . PHE A 1 41 ? 62.242 -0.476 -52.863 1.00 0.00 281 PHE A CA 3
ATOM 5904 C C . PHE A 1 41 ? 61.312 -1.621 -52.464 1.00 0.00 281 PHE A C 3
ATOM 5905 O O . PHE A 1 41 ? 60.296 -1.839 -53.120 1.00 0.00 281 PHE A O 3
ATOM 5959 N N . GLY A 1 43 ? 59.583 -1.739 -49.871 1.00 0.00 283 GLY A N 3
ATOM 5960 C CA . GLY A 1 43 ? 58.514 -1.187 -49.028 1.00 0.00 283 GLY A CA 3
ATOM 5961 C C . GLY A 1 43 ? 59.068 -0.532 -47.767 1.00 0.00 283 GLY A C 3
ATOM 5962 O O . GLY A 1 43 ? 58.438 -0.588 -46.711 1.00 0.00 283 GLY A O 3
ATOM 5966 N N . HIS A 1 44 ? 60.228 0.101 -47.883 1.00 0.00 284 HIS A N 3
ATOM 5967 C CA . HIS A 1 44 ? 60.825 0.772 -46.736 1.00 0.00 284 HIS A CA 3
ATOM 5968 C C . HIS A 1 44 ? 59.901 1.880 -46.239 1.00 0.00 284 HIS A C 3
ATOM 5969 O O . HIS A 1 44 ? 59.663 2.012 -45.037 1.00 0.00 284 HIS A O 3
ATOM 5984 N N . ALA A 1 45 ? 59.379 2.669 -47.176 1.00 0.00 285 ALA A N 3
ATOM 5985 C CA . ALA A 1 45 ? 58.471 3.766 -46.839 1.00 0.00 285 ALA A CA 3
ATOM 5986 C C . ALA A 1 45 ? 57.017 3.322 -46.959 1.00 0.00 285 ALA A C 3
ATOM 5987 O O . ALA A 1 45 ? 56.107 4.042 -46.546 1.00 0.00 285 ALA A O 3
ATOM 5994 N N . GLU A 1 46 ? 56.795 2.136 -47.532 1.00 0.00 286 GLU A N 3
ATOM 5995 C CA . GLU A 1 46 ? 55.434 1.612 -47.708 1.00 0.00 286 GLU A CA 3
ATOM 5996 C C . GLU A 1 46 ? 55.263 0.286 -46.973 1.00 0.00 286 GLU A C 3
ATOM 5997 O O . GLU A 1 46 ? 55.706 -0.759 -47.449 1.00 0.00 286 GLU A O 3
ATOM 6009 N N . SER A 1 47 ? 54.624 0.336 -45.808 1.00 0.00 287 SER A N 3
ATOM 6010 C CA . SER A 1 47 ? 54.405 -0.873 -45.018 1.00 0.00 287 SER A CA 3
ATOM 6011 C C . SER A 1 47 ? 53.239 -1.682 -45.580 1.00 0.00 287 SER A C 3
ATOM 6012 O O . SER A 1 47 ? 53.017 -2.825 -45.178 1.00 0.00 287 SER A O 3
ATOM 6020 N N . ASN A 1 48 ? 52.492 -1.077 -46.501 1.00 0.00 288 ASN A N 3
ATOM 6021 C CA . ASN A 1 48 ? 51.338 -1.736 -47.113 1.00 0.00 288 ASN A CA 3
ATOM 6022 C C . ASN A 1 48 ? 51.732 -2.426 -48.415 1.00 0.00 288 ASN A C 3
ATOM 6023 O O . ASN A 1 48 ? 50.879 -2.725 -49.250 1.00 0.00 288 ASN A O 3
ATOM 6034 N N . ALA A 1 49 ? 53.026 -2.670 -48.582 1.00 0.00 289 ALA A N 3
ATOM 6035 C CA . ALA A 1 49 ? 53.520 -3.322 -49.789 1.00 0.00 289 ALA A CA 3
ATOM 6036 C C . ALA A 1 49 ? 52.722 -4.585 -50.086 1.00 0.00 289 ALA A C 3
ATOM 6037 O O . ALA A 1 49 ? 51.774 -4.914 -49.373 1.00 0.00 289 ALA A O 3
ATOM 6044 N N . LEU A 1 50 ? 53.095 -5.273 -51.164 1.00 0.00 290 LEU A N 3
ATOM 6045 C CA . LEU A 1 50 ? 52.401 -6.492 -51.586 1.00 0.00 290 LEU A CA 3
ATOM 6046 C C . LEU A 1 50 ? 53.273 -7.725 -51.314 1.00 0.00 290 LEU A C 3
ATOM 6047 O O . LEU A 1 50 ? 54.450 -7.745 -51.663 1.00 0.00 290 LEU A O 3
ATOM 6100 N N . LEU A 1 52 ? 54.824 -11.388 -51.840 1.00 0.00 292 LEU A N 3
ATOM 6101 C CA . LEU A 1 52 ? 55.159 -12.110 -53.062 1.00 0.00 292 LEU A CA 3
ATOM 6102 C C . LEU A 1 52 ? 55.892 -13.423 -52.781 1.00 0.00 292 LEU A C 3
ATOM 6103 O O . LEU A 1 52 ? 56.776 -13.484 -51.929 1.00 0.00 292 LEU A O 3
ATOM 6119 N N . ASN A 1 53 ? 55.549 -14.455 -53.558 1.00 0.00 293 ASN A N 3
ATOM 6120 C CA . ASN A 1 53 ? 56.199 -15.765 -53.458 1.00 0.00 293 ASN A CA 3
ATOM 6121 C C . ASN A 1 53 ? 56.743 -16.145 -54.828 1.00 0.00 293 ASN A C 3
ATOM 6122 O O . ASN A 1 53 ? 56.168 -15.765 -55.847 1.00 0.00 293 ASN A O 3
ATOM 6133 N N . ILE A 1 54 ? 57.854 -16.881 -54.858 1.00 0.00 294 ILE A N 3
ATOM 6134 C CA . ILE A 1 54 ? 58.463 -17.284 -56.130 1.00 0.00 294 ILE A CA 3
ATOM 6135 C C . ILE A 1 54 ? 58.513 -18.800 -56.264 1.00 0.00 294 ILE A C 3
ATOM 6136 O O . ILE A 1 54 ? 58.883 -19.507 -55.326 1.00 0.00 294 ILE A O 3
ATOM 6152 N N . TYR A 1 55 ? 58.149 -19.290 -57.447 1.00 0.00 295 TYR A N 3
ATOM 6153 C CA . TYR A 1 55 ? 58.167 -20.725 -57.731 1.00 0.00 295 TYR A CA 3
ATOM 6154 C C . TYR A 1 55 ? 58.938 -20.972 -59.024 1.00 0.00 295 TYR A C 3
ATOM 6155 O O . TYR A 1 55 ? 58.357 -20.979 -60.108 1.00 0.00 295 TYR A O 3
ATOM 6173 N N . PHE A 1 56 ? 60.251 -21.159 -58.906 1.00 0.00 296 PHE A N 3
ATOM 6174 C CA . PHE A 1 56 ? 61.079 -21.385 -60.084 1.00 0.00 296 PHE A CA 3
ATOM 6175 C C . PHE A 1 56 ? 60.732 -22.733 -60.727 1.00 0.00 296 PHE A C 3
ATOM 6176 O O . PHE A 1 56 ? 60.390 -23.686 -60.027 1.00 0.00 296 PHE A O 3
ATOM 6193 N N . PRO A 1 57 ? 60.812 -22.845 -62.036 1.00 0.00 297 PRO A N 3
ATOM 6194 C CA . PRO A 1 57 ? 60.493 -24.124 -62.738 1.00 0.00 297 PRO A CA 3
ATOM 6195 C C . PRO A 1 57 ? 61.509 -25.210 -62.388 1.00 0.00 297 PRO A C 3
ATOM 6196 O O . PRO A 1 57 ? 61.215 -26.403 -62.460 1.00 0.00 297 PRO A O 3
ATOM 6207 N N . SER A 1 58 ? 62.711 -24.780 -62.007 1.00 0.00 298 SER A N 3
ATOM 6208 C CA . SER A 1 58 ? 63.774 -25.714 -61.641 1.00 0.00 298 SER A CA 3
ATOM 6209 C C . SER A 1 58 ? 63.725 -26.033 -60.149 1.00 0.00 298 SER A C 3
ATOM 6210 O O . SER A 1 58 ? 64.429 -26.925 -59.675 1.00 0.00 298 SER A O 3
ATOM 6218 N N . SER A 1 59 ? 62.896 -25.304 -59.408 1.00 0.00 299 SER A N 3
ATOM 6219 C CA . SER A 1 59 ? 62.785 -25.537 -57.974 1.00 0.00 299 SER A CA 3
ATOM 6220 C C . SER A 1 59 ? 62.524 -27.009 -57.689 1.00 0.00 299 SER A C 3
ATOM 6221 O O . SER A 1 59 ? 61.409 -27.497 -57.873 1.00 0.00 299 SER A O 3
ATOM 6229 N N . GLU A 1 60 ? 63.556 -27.710 -57.231 1.00 0.00 300 GLU A N 3
ATOM 6230 C CA . GLU A 1 60 ? 63.424 -29.125 -56.910 1.00 0.00 300 GLU A CA 3
ATOM 6231 C C . GLU A 1 60 ? 62.600 -29.277 -55.638 1.00 0.00 300 GLU A C 3
ATOM 6232 O O . GLU A 1 60 ? 62.151 -30.368 -55.288 1.00 0.00 300 GLU A O 3
ATOM 6281 N N . PRO A 1 62 ? 59.702 -26.881 -54.485 1.00 0.00 302 PRO A N 3
ATOM 6282 C CA . PRO A 1 62 ? 58.742 -25.735 -54.561 1.00 0.00 302 PRO A CA 3
ATOM 6283 C C . PRO A 1 62 ? 58.171 -25.361 -53.192 1.00 0.00 302 PRO A C 3
ATOM 6284 O O . PRO A 1 62 ? 57.366 -24.436 -53.075 1.00 0.00 302 PRO A O 3
ATOM 6295 N N . SER A 1 63 ? 58.586 -26.089 -52.162 1.00 0.00 303 SER A N 3
ATOM 6296 C CA . SER A 1 63 ? 58.109 -25.831 -50.809 1.00 0.00 303 SER A CA 3
ATOM 6297 C C . SER A 1 63 ? 58.882 -24.677 -50.177 1.00 0.00 303 SER A C 3
ATOM 6298 O O . SER A 1 63 ? 58.555 -24.233 -49.076 1.00 0.00 303 SER A O 3
ATOM 6306 N N . LYS A 1 64 ? 59.913 -24.197 -50.875 1.00 0.00 304 LYS A N 3
ATOM 6307 C CA . LYS A 1 64 ? 60.739 -23.095 -50.371 1.00 0.00 304 LYS A CA 3
ATOM 6308 C C . LYS A 1 64 ? 60.740 -21.915 -51.346 1.00 0.00 304 LYS A C 3
ATOM 6309 O O . LYS A 1 64 ? 61.689 -21.732 -52.108 1.00 0.00 304 LYS A O 3
ATOM 6328 N N . PRO A 1 65 ? 59.706 -21.111 -51.325 1.00 0.00 305 PRO A N 3
ATOM 6329 C CA . PRO A 1 65 ? 59.584 -19.916 -52.209 1.00 0.00 305 PRO A CA 3
ATOM 6330 C C . PRO A 1 65 ? 60.251 -18.679 -51.606 1.00 0.00 305 PRO A C 3
ATOM 6331 O O . PRO A 1 65 ? 60.494 -18.618 -50.400 1.00 0.00 305 PRO A O 3
ATOM 6342 N N . LEU A 1 66 ? 60.525 -17.682 -52.446 1.00 0.00 306 LEU A N 3
ATOM 6343 C CA . LEU A 1 66 ? 61.139 -16.443 -51.971 1.00 0.00 306 LEU A CA 3
ATOM 6344 C C . LEU A 1 66 ? 60.057 -15.494 -51.486 1.00 0.00 306 LEU A C 3
ATOM 6345 O O . LEU A 1 66 ? 59.211 -15.053 -52.262 1.00 0.00 306 LEU A O 3
ATOM 6361 N N . PHE A 1 67 ? 60.088 -15.179 -50.196 1.00 0.00 307 PHE A N 3
ATOM 6362 C CA . PHE A 1 67 ? 59.101 -14.277 -49.614 1.00 0.00 307 PHE A CA 3
ATOM 6363 C C . PHE A 1 67 ? 59.653 -12.861 -49.567 1.00 0.00 307 PHE A C 3
ATOM 6364 O O . PHE A 1 67 ? 60.516 -12.548 -48.747 1.00 0.00 307 PHE A O 3
ATOM 6381 N N . VAL A 1 68 ? 59.145 -12.005 -50.447 1.00 0.00 308 VAL A N 3
ATOM 6382 C CA . VAL A 1 68 ? 59.586 -10.613 -50.501 1.00 0.00 308 VAL A CA 3
ATOM 6383 C C . VAL A 1 68 ? 58.402 -9.690 -50.733 1.00 0.00 308 VAL A C 3
ATOM 6384 O O . VAL A 1 68 ? 57.354 -10.109 -51.226 1.00 0.00 308 VAL A O 3
ATOM 6397 N N . GLU A 1 69 ? 58.589 -8.421 -50.384 1.00 0.00 309 GLU A N 3
ATOM 6398 C CA . GLU A 1 69 ? 57.545 -7.408 -50.557 1.00 0.00 309 GLU A CA 3
ATOM 6399 C C . GLU A 1 69 ? 58.032 -6.309 -51.499 1.00 0.00 309 GLU A C 3
ATOM 6400 O O . GLU A 1 69 ? 59.013 -5.637 -51.216 1.00 0.00 309 GLU A O 3
ATOM 6412 N N . LEU A 1 70 ? 57.344 -6.142 -52.631 1.00 0.00 310 LEU A N 3
ATOM 6413 C CA . LEU A 1 70 ? 57.728 -5.126 -53.623 1.00 0.00 310 LEU A CA 3
ATOM 6414 C C . LEU A 1 70 ? 56.740 -3.955 -53.614 1.00 0.00 310 LEU A C 3
ATOM 6415 O O . LEU A 1 70 ? 55.541 -4.141 -53.405 1.00 0.00 310 LEU A O 3
ATOM 6431 N N . ARG A 1 71 ? 57.256 -2.750 -53.860 1.00 0.00 311 ARG A N 3
ATOM 6432 C CA . ARG A 1 71 ? 56.409 -1.559 -53.895 1.00 0.00 311 ARG A CA 3
ATOM 6433 C C . ARG A 1 71 ? 55.650 -1.480 -55.213 1.00 0.00 311 ARG A C 3
ATOM 6434 O O . ARG A 1 71 ? 56.119 -1.970 -56.239 1.00 0.00 311 ARG A O 3
ATOM 6492 N N . ASN A 1 73 ? 55.235 1.182 -56.663 1.00 0.00 313 ASN A N 3
ATOM 6493 C CA . ASN A 1 73 ? 55.845 2.332 -57.339 1.00 0.00 313 ASN A CA 3
ATOM 6494 C C . ASN A 1 73 ? 57.176 1.956 -57.986 1.00 0.00 313 ASN A C 3
ATOM 6495 O O . ASN A 1 73 ? 57.645 2.642 -58.894 1.00 0.00 313 ASN A O 3
ATOM 6506 N N . VAL A 1 74 ? 57.794 0.872 -57.515 1.00 0.00 314 VAL A N 3
ATOM 6507 C CA . VAL A 1 74 ? 59.077 0.435 -58.062 1.00 0.00 314 VAL A CA 3
ATOM 6508 C C . VAL A 1 74 ? 58.863 -0.664 -59.096 1.00 0.00 314 VAL A C 3
ATOM 6509 O O . VAL A 1 74 ? 57.767 -1.211 -59.220 1.00 0.00 314 VAL A O 3
ATOM 6522 N N . LEU A 1 75 ? 59.914 -0.973 -59.846 1.00 0.00 315 LEU A N 3
ATOM 6523 C CA . LEU A 1 75 ? 59.831 -1.996 -60.880 1.00 0.00 315 LEU A CA 3
ATOM 6524 C C . LEU A 1 75 ? 59.826 -3.400 -60.274 1.00 0.00 315 LEU A C 3
ATOM 6525 O O . LEU A 1 75 ? 60.424 -3.647 -59.226 1.00 0.00 315 LEU A O 3
ATOM 6541 N N . VAL A 1 76 ? 59.154 -4.310 -60.966 1.00 0.00 316 VAL A N 3
ATOM 6542 C CA . VAL A 1 76 ? 59.060 -5.701 -60.539 1.00 0.00 316 VAL A CA 3
ATOM 6543 C C . VAL A 1 76 ? 60.443 -6.316 -60.479 1.00 0.00 316 VAL A C 3
ATOM 6544 O O . VAL A 1 76 ? 60.784 -7.003 -59.522 1.00 0.00 316 VAL A O 3
ATOM 6557 N N . SER A 1 77 ? 61.233 -6.061 -61.516 1.00 0.00 317 SER A N 3
ATOM 6558 C CA . SER A 1 77 ? 62.592 -6.591 -61.589 1.00 0.00 317 SER A CA 3
ATOM 6559 C C . SER A 1 77 ? 63.280 -6.527 -60.227 1.00 0.00 317 SER A C 3
ATOM 6560 O O . SER A 1 77 ? 64.082 -7.394 -59.899 1.00 0.00 317 SER A O 3
ATOM 6568 N N . GLU A 1 78 ? 62.955 -5.514 -59.436 1.00 0.00 318 GLU A N 3
ATOM 6569 C CA . GLU A 1 78 ? 63.554 -5.376 -58.109 1.00 0.00 318 GLU A CA 3
ATOM 6570 C C . GLU A 1 78 ? 63.366 -6.655 -57.290 1.00 0.00 318 GLU A C 3
ATOM 6571 O O . GLU A 1 78 ? 64.069 -6.883 -56.305 1.00 0.00 318 GLU A O 3
ATOM 6583 N N . ALA A 1 79 ? 62.410 -7.479 -57.703 1.00 0.00 319 ALA A N 3
ATOM 6584 C CA . ALA A 1 79 ? 62.119 -8.731 -57.009 1.00 0.00 319 ALA A CA 3
ATOM 6585 C C . ALA A 1 79 ? 63.403 -9.537 -56.784 1.00 0.00 319 ALA A C 3
ATOM 6586 O O . ALA A 1 79 ? 63.647 -10.039 -55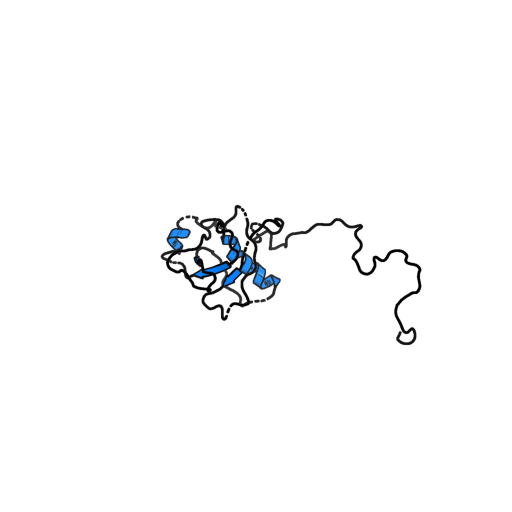.687 1.00 0.00 319 ALA A O 3
ATOM 6593 N N . ILE A 1 80 ? 64.210 -9.660 -57.838 1.00 0.00 320 ILE A N 3
ATOM 6594 C CA . ILE A 1 80 ? 65.467 -10.411 -57.765 1.00 0.00 320 ILE A CA 3
ATOM 6595 C C . ILE A 1 80 ? 66.508 -9.695 -56.904 1.00 0.00 320 ILE A C 3
ATOM 6596 O O . ILE A 1 80 ? 67.314 -10.339 -56.240 1.00 0.00 320 ILE A O 3
ATOM 6612 N N . GLY A 1 81 ? 66.499 -8.368 -56.929 1.00 0.00 321 GLY A N 3
ATOM 6613 C CA . GLY A 1 81 ? 67.466 -7.593 -56.153 1.00 0.00 321 GLY A CA 3
ATOM 6614 C C . GLY A 1 81 ? 67.542 -8.085 -54.709 1.00 0.00 321 GLY A C 3
ATOM 6615 O O . GLY A 1 81 ? 68.601 -8.042 -54.082 1.00 0.00 321 GLY A O 3
ATOM 6619 N N . TYR A 1 82 ? 66.417 -8.548 -54.187 1.00 0.00 322 TYR A N 3
ATOM 6620 C CA . TYR A 1 82 ? 66.361 -9.044 -52.815 1.00 0.00 322 TYR A CA 3
ATOM 6621 C C . TYR A 1 82 ? 67.207 -10.306 -52.654 1.00 0.00 322 TYR A C 3
ATOM 6622 O O . TYR A 1 82 ? 67.639 -10.638 -51.551 1.00 0.00 322 TYR A O 3
ATOM 6640 N N . ILE A 1 83 ? 67.409 -11.023 -53.755 1.00 0.00 323 ILE A N 3
ATOM 6641 C CA . ILE A 1 83 ? 68.171 -12.272 -53.725 1.00 0.00 323 ILE A CA 3
ATOM 6642 C C . ILE A 1 83 ? 69.552 -12.081 -53.093 1.00 0.00 323 ILE A C 3
ATOM 6643 O O . ILE A 1 83 ? 69.997 -12.918 -52.308 1.00 0.00 323 ILE A O 3
ATOM 6659 N N . LEU A 1 84 ? 70.231 -10.990 -53.428 1.00 0.00 324 LEU A N 3
ATOM 6660 C CA . LEU A 1 84 ? 71.554 -10.748 -52.862 1.00 0.00 324 LEU A CA 3
ATOM 6661 C C . LEU A 1 84 ? 71.454 -10.623 -51.347 1.00 0.00 324 LEU A C 3
ATOM 6662 O O . LEU A 1 84 ? 72.260 -11.191 -50.610 1.00 0.00 324 LEU A O 3
ATOM 6678 N N . LEU A 1 85 ? 70.446 -9.889 -50.892 1.00 0.00 325 LEU A N 3
ATOM 6679 C CA . LEU A 1 85 ? 70.218 -9.705 -49.471 1.00 0.00 325 LEU A CA 3
ATOM 6680 C C . LEU A 1 85 ? 69.848 -11.035 -48.830 1.00 0.00 325 LEU A C 3
ATOM 6681 O O . LEU A 1 85 ? 70.303 -11.371 -47.736 1.00 0.00 325 LEU A O 3
ATOM 6697 N N . GLN A 1 86 ? 69.013 -11.783 -49.536 1.00 0.00 326 GLN A N 3
ATOM 6698 C CA . GLN A 1 86 ? 68.558 -13.083 -49.058 1.00 0.00 326 GLN A CA 3
ATOM 6699 C C . GLN A 1 86 ? 69.739 -13.983 -48.719 1.00 0.00 326 GLN A C 3
ATOM 6700 O O . GLN A 1 86 ? 69.712 -14.703 -47.725 1.00 0.00 326 GLN A O 3
ATOM 6714 N N . TYR A 1 87 ? 70.765 -13.959 -49.557 1.00 0.00 327 TYR A N 3
ATOM 6715 C CA . TYR A 1 87 ? 71.926 -14.807 -49.328 1.00 0.00 327 TYR A CA 3
ATOM 6716 C C . TYR A 1 87 ? 72.569 -14.478 -47.985 1.00 0.00 327 TYR A C 3
ATOM 6717 O O . TYR A 1 87 ? 72.845 -15.371 -47.184 1.00 0.00 327 TYR A O 3
ATOM 6735 N N . VAL A 1 88 ? 72.804 -13.195 -47.750 1.00 0.00 328 VAL A N 3
ATOM 6736 C CA . VAL A 1 88 ? 73.411 -12.755 -46.501 1.00 0.00 328 VAL A CA 3
ATOM 6737 C C . VAL A 1 88 ? 72.458 -12.974 -45.327 1.00 0.00 328 VAL A C 3
ATOM 6738 O O . VAL A 1 88 ? 72.861 -13.459 -44.268 1.00 0.00 328 VAL A O 3
ATOM 6751 N N . ASN A 1 89 ? 71.198 -12.590 -45.519 1.00 0.00 329 ASN A N 3
ATOM 6752 C CA . ASN A 1 89 ? 70.188 -12.719 -44.470 1.00 0.00 329 ASN A CA 3
ATOM 6753 C C . ASN A 1 89 ? 69.872 -14.180 -44.141 1.00 0.00 329 ASN A C 3
ATOM 6754 O O . ASN A 1 89 ? 69.728 -14.541 -42.974 1.00 0.00 329 ASN A O 3
ATOM 6765 N N . GLN A 1 90 ? 69.735 -15.010 -45.174 1.00 0.00 330 GLN A N 3
ATOM 6766 C CA . GLN A 1 90 ? 69.403 -16.423 -44.975 1.00 0.00 330 GLN A CA 3
ATOM 6767 C C . GLN A 1 90 ? 70.662 -17.282 -44.879 1.00 0.00 330 GLN A C 3
ATOM 6768 O O . GLN A 1 90 ? 70.591 -18.455 -44.514 1.00 0.00 330 GLN A O 3
ATOM 6782 N N . GLN A 1 91 ? 71.810 -16.694 -45.193 1.00 0.00 331 GLN A N 3
ATOM 6783 C CA . GLN A 1 91 ? 73.073 -17.422 -45.129 1.00 0.00 331 GLN A CA 3
ATOM 6784 C C . GLN A 1 91 ? 72.961 -18.777 -45.827 1.00 0.00 331 GLN A C 3
ATOM 6785 O O . GLN A 1 91 ? 73.645 -19.731 -45.458 1.00 0.00 331 GLN A O 3
ATOM 6836 N N . VAL A 1 93 ? 70.484 -20.804 -49.422 1.00 0.00 333 VAL A N 3
ATOM 6837 C CA . VAL A 1 93 ? 69.821 -20.648 -50.712 1.00 0.00 333 VAL A CA 3
ATOM 6838 C C . VAL A 1 93 ? 70.849 -20.356 -51.812 1.00 0.00 333 VAL A C 3
ATOM 6839 O O . VAL A 1 93 ? 71.277 -19.211 -51.961 1.00 0.00 333 VAL A O 3
ATOM 6852 N N . PRO A 1 94 ? 71.264 -21.342 -52.583 1.00 0.00 334 PRO A N 3
ATOM 6853 C CA . PRO A 1 94 ? 72.263 -21.115 -53.669 1.00 0.00 334 PRO A CA 3
ATOM 6854 C C . PRO A 1 94 ? 71.949 -19.824 -54.447 1.00 0.00 334 PRO A C 3
ATOM 6855 O O . PRO A 1 94 ? 70.837 -19.668 -54.951 1.00 0.00 334 PRO A O 3
ATOM 6866 N N . PRO A 1 95 ? 72.877 -18.892 -54.543 1.00 0.00 335 PRO A N 3
ATOM 6867 C CA . PRO A 1 95 ? 72.641 -17.600 -55.258 1.00 0.00 335 PRO A CA 3
ATOM 6868 C C . PRO A 1 95 ? 72.736 -17.727 -56.778 1.00 0.00 335 PRO A C 3
ATOM 6869 O O . PRO A 1 95 ? 73.497 -18.541 -57.301 1.00 0.00 335 PRO A O 3
ATOM 6880 N N . ILE A 1 96 ? 71.980 -16.883 -57.472 1.00 0.00 336 ILE A N 3
ATOM 6881 C CA . ILE A 1 96 ? 71.993 -16.862 -58.929 1.00 0.00 336 ILE A CA 3
ATOM 6882 C C . ILE A 1 96 ? 73.208 -16.073 -59.404 1.00 0.00 336 ILE A C 3
ATOM 6883 O O . ILE A 1 96 ? 73.613 -15.109 -58.755 1.00 0.00 336 ILE A O 3
ATOM 6899 N N . GLU A 1 97 ? 73.802 -16.475 -60.524 1.00 0.00 337 GLU A N 3
ATOM 6900 C CA . GLU A 1 97 ? 74.971 -15.762 -61.022 1.00 0.00 337 GLU A CA 3
ATOM 6901 C C . GLU A 1 97 ? 74.656 -14.270 -61.108 1.00 0.00 337 GLU A C 3
ATOM 6902 O O . GLU A 1 97 ? 73.601 -13.878 -61.603 1.00 0.00 337 GLU A O 3
ATOM 6914 N N . ASP A 1 98 ? 75.572 -13.460 -60.593 1.00 0.00 338 ASP A N 3
ATOM 6915 C CA . ASP A 1 98 ? 75.404 -12.010 -60.563 1.00 0.00 338 ASP A CA 3
ATOM 6916 C C . ASP A 1 98 ? 75.293 -11.420 -61.963 1.00 0.00 338 ASP A C 3
ATOM 6917 O O . ASP A 1 98 ? 74.502 -10.508 -62.198 1.00 0.00 338 ASP A O 3
ATOM 6926 N N . GLU A 1 99 ? 76.088 -11.939 -62.885 1.00 0.00 339 GLU A N 3
ATOM 6927 C CA . GLU A 1 99 ? 76.064 -11.442 -64.251 1.00 0.00 339 GLU A CA 3
ATOM 6928 C C . GLU A 1 99 ? 74.652 -11.509 -64.829 1.00 0.00 339 GLU A C 3
ATOM 6929 O O . GLU A 1 99 ? 74.372 -10.900 -65.861 1.00 0.00 339 GLU A O 3
ATOM 6941 N N . ALA A 1 100 ? 73.769 -12.272 -64.176 1.00 0.00 340 ALA A N 3
ATOM 6942 C CA . ALA A 1 100 ? 72.393 -12.429 -64.662 1.00 0.00 340 ALA A CA 3
ATOM 6943 C C . ALA A 1 100 ? 71.377 -11.721 -63.766 1.00 0.00 340 ALA A C 3
ATOM 6944 O O . ALA A 1 100 ? 70.258 -11.453 -64.195 1.00 0.00 340 ALA A O 3
ATOM 6951 N N . GLN A 1 101 ? 71.757 -11.438 -62.525 1.00 0.00 341 GLN A N 3
ATOM 6952 C CA . GLN A 1 101 ? 70.846 -10.780 -61.590 1.00 0.00 341 GLN A CA 3
ATOM 6953 C C . GLN A 1 101 ? 70.334 -9.463 -62.153 1.00 0.00 341 GLN A C 3
ATOM 6954 O O . GLN A 1 101 ? 69.314 -8.944 -61.698 1.00 0.00 341 GLN A O 3
ATOM 6968 N N . ASN A 1 102 ? 71.035 -8.921 -63.143 1.00 0.00 342 ASN A N 3
ATOM 6969 C CA . ASN A 1 102 ? 70.614 -7.661 -63.746 1.00 0.00 342 ASN A CA 3
ATOM 6970 C C . ASN A 1 102 ? 69.094 -7.672 -63.974 1.00 0.00 342 ASN A C 3
ATOM 6971 O O . ASN A 1 102 ? 68.516 -8.723 -64.246 1.00 0.00 342 ASN A O 3
ATOM 6982 N N . PRO A 1 103 ? 68.432 -6.547 -63.844 1.00 0.00 343 PRO A N 3
ATOM 6983 C CA . PRO A 1 103 ? 66.948 -6.471 -64.014 1.00 0.00 343 PRO A CA 3
ATOM 6984 C C . PRO A 1 103 ? 66.490 -6.730 -65.453 1.00 0.00 343 PRO A C 3
ATOM 6985 O O . PRO A 1 103 ? 65.337 -7.087 -65.689 1.00 0.00 343 PRO A O 3
ATOM 6996 N N . ASN A 1 104 ? 67.386 -6.524 -66.416 1.00 0.00 344 ASN A N 3
ATOM 6997 C CA . ASN A 1 104 ? 67.040 -6.717 -67.827 1.00 0.00 344 ASN A CA 3
ATOM 6998 C C . ASN A 1 104 ? 67.413 -8.116 -68.318 1.00 0.00 344 ASN A C 3
ATOM 6999 O O . ASN A 1 104 ? 67.330 -8.396 -69.514 1.00 0.00 344 ASN A O 3
ATOM 7010 N N . TYR A 1 105 ? 67.853 -8.984 -67.405 1.00 0.00 345 TYR A N 3
ATOM 7011 C CA . TYR A 1 105 ? 68.268 -10.344 -67.781 1.00 0.00 345 TYR A CA 3
ATOM 7012 C C . TYR A 1 105 ? 67.295 -11.418 -67.276 1.00 0.00 345 TYR A C 3
ATOM 7013 O O . TYR A 1 105 ? 67.571 -12.610 -67.412 1.00 0.00 345 TYR A O 3
ATOM 7031 N N . TRP A 1 106 ? 66.163 -11.010 -66.703 1.00 0.00 346 TRP A N 3
ATOM 7032 C CA . TRP A 1 106 ? 65.182 -11.981 -66.197 1.00 0.00 346 TRP A CA 3
ATOM 7033 C C . TRP A 1 106 ? 63.753 -11.523 -66.462 1.00 0.00 346 TRP A C 3
ATOM 7034 O O . TRP A 1 106 ? 63.446 -10.332 -66.400 1.00 0.00 346 TRP A O 3
ATOM 7055 N N . ASN A 1 107 ? 62.874 -12.489 -66.729 1.00 0.00 347 ASN A N 3
ATOM 7056 C CA . ASN A 1 107 ? 61.456 -12.207 -66.968 1.00 0.00 347 ASN A CA 3
ATOM 7057 C C . ASN A 1 107 ? 60.628 -12.927 -65.911 1.00 0.00 347 ASN A C 3
ATOM 7058 O O . ASN A 1 107 ? 61.034 -13.975 -65.409 1.00 0.00 347 ASN A O 3
ATOM 7069 N N . LEU A 1 108 ? 59.467 -12.374 -65.577 1.00 0.00 348 LEU A N 3
ATOM 7070 C CA . LEU A 1 108 ? 58.595 -12.984 -64.570 1.00 0.00 348 LEU A CA 3
ATOM 7071 C C . LEU A 1 108 ? 57.358 -13.576 -65.245 1.00 0.00 348 LEU A C 3
ATOM 7072 O O . LEU A 1 108 ? 56.662 -12.898 -65.999 1.00 0.00 348 LEU A O 3
ATOM 7088 N N . ARG A 1 109 ? 57.105 -14.858 -64.969 1.00 0.00 349 ARG A N 3
ATOM 7089 C CA . ARG A 1 109 ? 55.961 -15.572 -65.544 1.00 0.00 349 ARG A CA 3
ATOM 7090 C C . ARG A 1 109 ? 54.969 -15.941 -64.440 1.00 0.00 349 ARG A C 3
ATOM 7091 O O . ARG A 1 109 ? 55.362 -16.282 -63.325 1.00 0.00 349 ARG A O 3
ATOM 7112 N N . ILE A 1 110 ? 53.681 -15.847 -64.759 1.00 0.00 350 ILE A N 3
ATOM 7113 C CA . ILE A 1 110 ? 52.623 -16.141 -63.792 1.00 0.00 350 ILE A CA 3
ATOM 7114 C C . ILE A 1 110 ? 52.296 -17.628 -63.752 1.00 0.00 350 ILE A C 3
ATOM 7115 O O . ILE A 1 110 ? 52.403 -18.331 -64.758 1.00 0.00 350 ILE A O 3
ATOM 7131 N N . VAL A 1 111 ? 51.887 -18.099 -62.575 1.00 0.00 351 VAL A N 3
ATOM 7132 C CA . VAL A 1 111 ? 51.530 -19.507 -62.395 1.00 0.00 351 VAL A CA 3
ATOM 7133 C C . VAL A 1 111 ? 50.177 -19.613 -61.706 1.00 0.00 351 VAL A C 3
ATOM 7134 O O . VAL A 1 111 ? 49.776 -18.718 -60.963 1.00 0.00 351 VAL A O 3
ATOM 7147 N N . GLU A 1 112 ? 49.476 -20.715 -61.946 1.00 0.00 352 GLU A N 3
ATOM 7148 C CA . GLU A 1 112 ? 48.170 -20.926 -61.329 1.00 0.00 352 GLU A CA 3
ATOM 7149 C C . GLU A 1 112 ? 48.330 -21.613 -59.980 1.00 0.00 352 GLU A C 3
ATOM 7150 O O . GLU A 1 112 ? 49.424 -22.044 -59.616 1.00 0.00 352 GLU A O 3
ATOM 7162 N N . ASP A 1 113 ? 47.233 -21.717 -59.243 1.00 0.00 353 ASP A N 3
ATOM 7163 C CA . ASP A 1 113 ? 47.269 -22.359 -57.937 1.00 0.00 353 ASP A CA 3
ATOM 7164 C C . ASP A 1 113 ? 47.627 -23.833 -58.092 1.00 0.00 353 ASP A C 3
ATOM 7165 O O . ASP A 1 113 ? 48.049 -24.485 -57.137 1.00 0.00 353 ASP A O 3
ATOM 7174 N N . ASP A 1 114 ? 47.467 -24.345 -59.310 1.00 0.00 354 ASP A N 3
ATOM 7175 C CA . ASP A 1 114 ? 47.785 -25.741 -59.597 1.00 0.00 354 ASP A CA 3
ATOM 7176 C C . ASP A 1 114 ? 49.275 -25.907 -59.895 1.00 0.00 354 ASP A C 3
ATOM 7177 O O . ASP A 1 114 ? 49.748 -27.021 -60.120 1.00 0.00 354 ASP A O 3
ATOM 7186 N N . GLY A 1 115 ? 50.007 -24.795 -59.907 1.00 0.00 355 GLY A N 3
ATOM 7187 C CA . GLY A 1 115 ? 51.441 -24.835 -60.182 1.00 0.00 355 GLY A CA 3
ATOM 7188 C C . GLY A 1 115 ? 51.726 -24.868 -61.682 1.00 0.00 355 GLY A C 3
ATOM 7189 O O . GLY A 1 115 ? 52.855 -25.130 -62.097 1.00 0.00 355 GLY A O 3
ATOM 7193 N N . GLU A 1 116 ? 50.706 -24.599 -62.490 1.00 0.0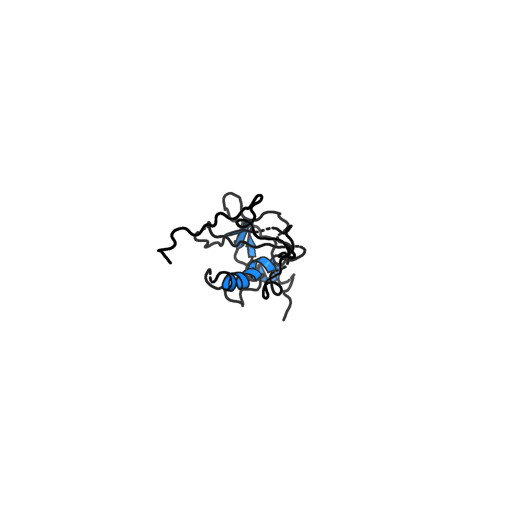0 356 GLU A N 3
ATOM 7194 C CA . GLU A 1 116 ? 50.875 -24.599 -63.938 1.00 0.00 356 GLU A CA 3
ATOM 7195 C C . GLU A 1 116 ? 51.629 -23.352 -64.386 1.00 0.00 356 GLU A C 3
ATOM 7196 O O . GLU A 1 116 ? 51.540 -22.302 -63.751 1.00 0.00 356 GLU A O 3
ATOM 7208 N N . LEU A 1 117 ? 52.379 -23.473 -65.480 1.00 0.00 357 LEU A N 3
ATOM 7209 C CA . LEU A 1 117 ? 53.157 -22.344 -66.006 1.00 0.00 357 LEU A CA 3
ATOM 7210 C C . LEU A 1 117 ? 52.503 -21.781 -67.264 1.00 0.00 357 LEU A C 3
ATOM 7211 O O . LEU A 1 117 ? 52.140 -22.531 -68.171 1.00 0.00 357 LEU A O 3
ATOM 7227 N N . ASP A 1 118 ? 52.356 -20.455 -67.322 1.00 0.00 358 ASP A N 3
ATOM 7228 C CA . ASP A 1 118 ? 51.744 -19.814 -68.490 1.00 0.00 358 ASP A CA 3
ATOM 7229 C C . ASP A 1 118 ? 52.819 -19.351 -69.470 1.00 0.00 358 ASP A C 3
ATOM 7230 O O . ASP A 1 118 ? 53.407 -18.282 -69.312 1.00 0.00 358 ASP A O 3
ATOM 7239 N N . GLU A 1 119 ? 53.062 -20.173 -70.487 1.00 0.00 359 GLU A N 3
ATOM 7240 C CA . GLU A 1 119 ? 54.060 -19.865 -71.512 1.00 0.00 359 GLU A CA 3
ATOM 7241 C C . GLU A 1 119 ? 53.434 -19.042 -72.635 1.00 0.00 359 GLU A C 3
ATOM 7242 O O . GLU A 1 119 ? 54.103 -18.659 -73.594 1.00 0.00 359 GLU A O 3
ATOM 7254 N N . ASP A 1 120 ? 52.140 -18.781 -72.516 1.00 0.00 360 ASP A N 3
ATOM 7255 C CA . ASP A 1 120 ? 51.427 -18.022 -73.535 1.00 0.00 360 ASP A CA 3
ATOM 7256 C C . ASP A 1 120 ? 51.833 -16.549 -73.545 1.00 0.00 360 ASP A C 3
ATOM 7257 O O . ASP A 1 120 ? 51.698 -15.878 -74.568 1.00 0.00 360 ASP A O 3
ATOM 7266 N N . PHE A 1 121 ? 52.316 -16.035 -72.416 1.00 0.00 361 PHE A N 3
ATOM 7267 C CA . PHE A 1 121 ? 52.705 -14.629 -72.361 1.00 0.00 361 PHE A CA 3
ATOM 7268 C C . PHE A 1 121 ? 53.494 -14.303 -71.077 1.00 0.00 361 PHE A C 3
ATOM 7269 O O . PHE A 1 121 ? 53.089 -14.718 -69.991 1.00 0.00 361 PHE A O 3
ATOM 7286 N N . PRO A 1 122 ? 54.576 -13.537 -71.148 1.00 0.00 362 PRO A N 3
ATOM 7287 C CA . PRO A 1 122 ? 55.340 -13.152 -69.917 1.00 0.00 362 PRO A CA 3
ATOM 7288 C C . PRO A 1 122 ? 54.409 -12.502 -68.899 1.00 0.00 362 PRO A C 3
ATOM 7289 O O . PRO A 1 122 ? 53.363 -11.973 -69.273 1.00 0.00 362 PRO A O 3
ATOM 7300 N N . ALA A 1 123 ? 54.782 -12.541 -67.618 1.00 0.00 363 ALA A N 3
ATOM 7301 C CA . ALA A 1 123 ? 53.935 -11.938 -66.576 1.00 0.00 363 ALA A CA 3
ATOM 7302 C C . ALA A 1 123 ? 54.589 -10.714 -65.962 1.00 0.00 363 ALA A C 3
ATOM 7303 O O . ALA A 1 123 ? 55.642 -10.803 -65.340 1.00 0.00 363 ALA A O 3
ATOM 7310 N N . LEU A 1 124 ? 53.947 -9.569 -66.141 1.00 0.00 364 LEU A N 3
ATOM 7311 C CA . LEU A 1 124 ? 54.461 -8.318 -65.593 1.00 0.00 364 LEU A CA 3
ATOM 7312 C C . LEU A 1 124 ? 55.966 -8.223 -65.804 1.00 0.00 364 LEU A C 3
ATOM 7313 O O . LEU A 1 124 ? 56.443 -8.311 -66.934 1.00 0.00 364 LEU A O 3
ATOM 7329 N N . ASP A 1 125 ? 56.701 -8.050 -64.711 1.00 0.00 365 ASP A N 3
ATOM 7330 C CA . ASP A 1 125 ? 58.161 -7.947 -64.763 1.00 0.00 365 ASP A CA 3
ATOM 7331 C C . ASP A 1 125 ? 58.593 -6.507 -65.037 1.00 0.00 365 ASP A C 3
ATOM 7332 O O . ASP A 1 125 ? 57.971 -5.554 -64.568 1.00 0.00 365 ASP A O 3
ATOM 7341 N N . ARG A 1 126 ? 59.664 -6.368 -65.804 1.00 0.00 366 ARG A N 3
ATOM 7342 C CA . ARG A 1 126 ? 60.200 -5.059 -66.155 1.00 0.00 366 ARG A CA 3
ATOM 7343 C C . ARG A 1 126 ? 59.207 -4.297 -67.031 1.00 0.00 366 ARG A C 3
ATOM 7344 O O . ARG A 1 126 ? 59.370 -3.108 -67.283 1.00 0.00 366 ARG A O 3
ATOM 7365 N N . VAL A 1 127 ? 58.176 -4.990 -67.495 1.00 0.00 367 VAL A N 3
ATOM 7366 C CA . VAL A 1 127 ? 57.183 -4.362 -68.361 1.00 0.00 367 VAL A CA 3
ATOM 7367 C C . VAL A 1 127 ? 56.217 -3.482 -67.569 1.00 0.00 367 VAL A C 3
ATOM 7368 O O . VAL A 1 127 ? 55.569 -2.609 -68.146 1.00 0.00 367 VAL A O 3
ATOM 7381 N N . GLY A 1 128 ? 56.104 -3.701 -66.258 1.00 0.00 368 GLY A N 3
ATOM 7382 C CA . GLY A 1 128 ? 55.181 -2.880 -65.480 1.00 0.00 368 GLY A CA 3
ATOM 7383 C C . GLY A 1 128 ? 55.212 -3.208 -63.987 1.00 0.00 368 GLY A C 3
ATOM 7384 O O . GLY A 1 128 ? 56.038 -3.993 -63.538 1.00 0.00 368 GLY A O 3
ATOM 7388 N N . PRO A 1 129 ? 54.328 -2.602 -63.215 1.00 0.00 369 PRO A N 3
ATOM 7389 C CA . PRO A 1 129 ? 54.247 -2.808 -61.729 1.00 0.00 369 PRO A CA 3
ATOM 7390 C C . PRO A 1 129 ? 53.817 -4.224 -61.336 1.00 0.00 369 PRO A C 3
ATOM 7391 O O . PRO A 1 129 ? 53.067 -4.883 -62.056 1.00 0.00 369 PRO A O 3
ATOM 7402 N N . LEU A 1 130 ? 54.304 -4.670 -60.182 1.00 0.00 370 LEU A N 3
ATOM 7403 C CA . LEU A 1 130 ? 53.977 -5.993 -59.665 1.00 0.00 370 LEU A CA 3
ATOM 7404 C C . LEU A 1 130 ? 52.557 -6.008 -59.090 1.00 0.00 370 LEU A C 3
ATOM 7405 O O . LEU A 1 130 ? 51.728 -6.829 -59.480 1.00 0.00 370 LEU A O 3
ATOM 7458 N N . LYS A 1 132 ? 50.282 -4.745 -59.834 1.00 0.00 372 LYS A N 3
ATOM 7459 C CA . LYS A 1 132 ? 49.319 -4.615 -60.920 1.00 0.00 372 LYS A CA 3
ATOM 7460 C C . LYS A 1 132 ? 48.252 -5.709 -60.865 1.00 0.00 372 LYS A C 3
ATOM 7461 O O . LYS A 1 132 ? 47.101 -5.471 -61.228 1.00 0.00 372 LYS A O 3
ATOM 7480 N N . PHE A 1 133 ? 48.628 -6.910 -60.407 1.00 0.00 373 PHE A N 3
ATOM 7481 C CA . PHE A 1 133 ? 47.666 -8.024 -60.318 1.00 0.00 373 PHE A CA 3
ATOM 7482 C C . PHE A 1 133 ? 47.303 -8.321 -58.863 1.00 0.00 373 PHE A C 3
ATOM 7483 O O . PHE A 1 133 ? 46.242 -8.883 -58.587 1.00 0.00 373 PHE A O 3
ATOM 7500 N N . GLY A 1 134 ? 48.175 -7.943 -57.937 1.00 0.00 374 GLY A N 3
ATOM 7501 C CA . GLY A 1 134 ? 47.910 -8.184 -56.524 1.00 0.00 374 GLY A CA 3
ATOM 7502 C C . GLY A 1 134 ? 48.139 -9.649 -56.157 1.00 0.00 374 GLY A C 3
ATOM 7503 O O . GLY A 1 134 ? 47.783 -10.086 -55.063 1.00 0.00 374 GLY A O 3
ATOM 7507 N N . PHE A 1 135 ? 48.744 -10.402 -57.074 1.00 0.00 375 PHE A N 3
ATOM 7508 C CA . PHE A 1 135 ? 49.025 -11.815 -56.826 1.00 0.00 375 PHE A CA 3
ATOM 7509 C C . PHE A 1 135 ? 50.281 -11.949 -55.967 1.00 0.00 375 PHE A C 3
ATOM 7510 O O . PHE A 1 135 ? 51.230 -11.179 -56.116 1.00 0.00 375 PHE A O 3
ATOM 7527 N N . ASP A 1 136 ? 50.274 -12.925 -55.058 1.00 0.00 376 ASP A N 3
ATOM 7528 C CA . ASP A 1 136 ? 51.415 -13.147 -54.164 1.00 0.00 376 ASP A CA 3
ATOM 7529 C C . ASP A 1 136 ? 52.185 -14.406 -54.549 1.00 0.00 376 ASP A C 3
ATOM 7530 O O . ASP A 1 136 ? 52.718 -15.095 -53.683 1.00 0.00 376 ASP A O 3
ATOM 7539 N N . ALA A 1 137 ? 52.239 -14.706 -55.842 1.00 0.00 377 ALA A N 3
ATOM 7540 C CA . ALA A 1 137 ? 52.955 -15.891 -56.308 1.00 0.00 377 ALA A CA 3
ATOM 7541 C C . ALA A 1 137 ? 53.317 -15.758 -57.782 1.00 0.00 377 ALA A C 3
ATOM 7542 O O . ALA A 1 137 ? 52.480 -15.373 -58.600 1.00 0.00 377 ALA A O 3
ATOM 7549 N N . PHE A 1 138 ? 54.561 -16.087 -58.123 1.00 0.00 378 PHE A N 3
ATOM 7550 C CA . PHE A 1 138 ? 55.009 -16.005 -59.510 1.00 0.00 378 PHE A CA 3
ATOM 7551 C C . PHE A 1 138 ? 56.180 -16.949 -59.754 1.00 0.00 378 PHE A C 3
ATOM 7552 O O . PHE A 1 138 ? 56.751 -17.510 -58.825 1.00 0.00 378 PHE A O 3
ATOM 7569 N N . ALA A 1 139 ? 56.545 -17.093 -61.020 1.00 0.00 379 ALA A N 3
ATOM 7570 C CA . ALA A 1 139 ? 57.672 -17.936 -61.414 1.00 0.00 379 ALA A CA 3
ATOM 7571 C C . ALA A 1 139 ? 58.606 -17.114 -62.284 1.00 0.00 379 ALA A C 3
ATOM 7572 O O . ALA A 1 139 ? 58.152 -16.287 -63.073 1.00 0.00 379 ALA A O 3
ATOM 7579 N N . LEU A 1 140 ? 59.908 -17.330 -62.146 1.00 0.00 380 LEU A N 3
ATOM 7580 C CA . LEU A 1 140 ? 60.871 -16.574 -62.939 1.00 0.00 380 LEU A CA 3
ATOM 7581 C C . LEU A 1 140 ? 61.151 -17.340 -64.221 1.00 0.00 380 LEU A C 3
ATOM 7582 O O . LEU A 1 140 ? 61.562 -18.500 -64.194 1.00 0.00 380 LEU A O 3
ATOM 7598 N N . VAL A 1 141 ? 60.885 -16.684 -65.344 1.00 0.00 381 VAL A N 3
ATOM 7599 C CA . VAL A 1 141 ? 61.057 -17.294 -66.660 1.00 0.00 381 VAL A CA 3
ATOM 7600 C C . VAL A 1 141 ? 62.264 -16.702 -67.383 1.00 0.00 381 VAL A C 3
ATOM 7601 O O . VAL A 1 141 ? 62.732 -15.611 -67.055 1.00 0.00 381 VAL A O 3
ATOM 7614 N N . LYS A 1 142 ? 62.775 -17.455 -68.349 1.00 0.00 382 LYS A N 3
ATOM 7615 C CA . LYS A 1 142 ? 63.947 -17.040 -69.107 1.00 0.00 382 LYS A CA 3
ATOM 7616 C C . LYS A 1 142 ? 63.647 -15.877 -70.057 1.00 0.00 382 LYS A C 3
ATOM 7617 O O . LYS A 1 142 ? 62.661 -15.895 -70.793 1.00 0.00 382 LYS A O 3
ATOM 7636 N N . ALA A 1 143 ? 64.531 -14.873 -70.038 1.00 0.00 383 ALA A N 3
ATOM 7637 C CA . ALA A 1 143 ? 64.404 -13.695 -70.902 1.00 0.00 383 ALA A CA 3
ATOM 7638 C C . ALA A 1 143 ? 65.676 -13.548 -71.738 1.00 0.00 383 ALA A C 3
ATOM 7639 O O . ALA A 1 143 ? 66.630 -12.897 -71.319 1.00 0.00 383 ALA A O 3
ATOM 7683 N N . PRO A 1 145 ? 68.150 -12.398 -74.938 1.00 0.00 385 PRO A N 3
ATOM 7684 C CA . PRO A 1 145 ? 68.380 -11.112 -75.654 1.00 0.00 385 PRO A CA 3
ATOM 7685 C C . PRO A 1 145 ? 67.183 -10.692 -76.503 1.00 0.00 385 PRO A C 3
ATOM 7686 O O . PRO A 1 145 ? 66.747 -9.545 -76.453 1.00 0.00 385 PRO A O 3
ATOM 7697 N N . ALA A 1 146 ? 66.664 -11.628 -77.286 1.00 0.00 386 ALA A N 3
ATOM 7698 C CA . ALA A 1 146 ? 65.524 -11.336 -78.146 1.00 0.00 386 ALA A CA 3
ATOM 7699 C C . ALA A 1 146 ? 64.344 -10.820 -77.323 1.00 0.00 386 ALA A C 3
ATOM 7700 O O . ALA A 1 146 ? 63.751 -9.791 -77.645 1.00 0.00 386 ALA A O 3
ATOM 7707 N N . GLN A 1 147 ? 64.007 -11.549 -76.264 1.00 0.00 387 GLN A N 3
ATOM 7708 C CA . GLN A 1 147 ? 62.892 -11.169 -75.402 1.00 0.00 387 GLN A CA 3
ATOM 7709 C C . GLN A 1 147 ? 63.242 -9.950 -74.549 1.00 0.00 387 GLN A C 3
ATOM 7710 O O . GLN A 1 147 ? 62.380 -9.121 -74.256 1.00 0.00 387 GLN A O 3
ATOM 7724 N N . ILE A 1 148 ? 64.506 -9.853 -74.144 1.00 0.00 388 ILE A N 3
ATOM 7725 C CA . ILE A 1 148 ? 64.950 -8.738 -73.312 1.00 0.00 388 ILE A CA 3
ATOM 7726 C C . ILE A 1 148 ? 64.774 -7.422 -74.061 1.00 0.00 388 ILE A C 3
ATOM 7727 O O . ILE A 1 148 ? 64.306 -6.433 -73.500 1.00 0.00 388 ILE A O 3
ATOM 7743 N N . LYS A 1 149 ? 65.156 -7.421 -75.333 1.00 0.00 389 LYS A N 3
ATOM 7744 C CA . LYS A 1 149 ? 65.033 -6.226 -76.158 1.00 0.00 389 LYS A CA 3
ATOM 7745 C C . LYS A 1 149 ? 63.570 -5.832 -76.298 1.00 0.00 389 LYS A C 3
ATOM 7746 O O . LYS A 1 149 ? 63.227 -4.651 -76.251 1.00 0.00 389 LYS A O 3
ATOM 7765 N N . GLU A 1 150 ? 62.703 -6.828 -76.467 1.00 0.00 390 GLU A N 3
ATOM 7766 C CA . GLU A 1 150 ? 61.278 -6.551 -76.600 1.00 0.00 390 GLU A CA 3
ATOM 7767 C C . GLU A 1 150 ? 60.741 -5.982 -75.293 1.00 0.00 390 GLU A C 3
ATOM 7768 O O . GLU A 1 150 ? 60.009 -4.992 -75.280 1.00 0.00 390 GLU A O 3
ATOM 7780 N N . ASN A 1 151 ? 61.131 -6.617 -74.192 1.00 0.00 391 ASN A N 3
ATOM 7781 C CA . ASN A 1 151 ? 60.712 -6.181 -72.865 1.00 0.00 391 ASN A CA 3
ATOM 7782 C C . ASN A 1 151 ? 61.271 -4.797 -72.551 1.00 0.00 391 ASN A C 3
ATOM 7783 O O . ASN A 1 151 ? 60.577 -3.950 -71.991 1.00 0.00 391 ASN A O 3
ATOM 7794 N N . GLN A 1 152 ? 62.533 -4.579 -72.913 1.00 0.00 392 GLN A N 3
ATOM 7795 C CA . GLN A 1 152 ? 63.181 -3.296 -72.662 1.00 0.00 392 GLN A CA 3
ATOM 7796 C C . GLN A 1 152 ? 62.586 -2.201 -73.542 1.00 0.00 392 GLN A C 3
ATOM 7797 O O . GLN A 1 152 ? 62.340 -1.087 -73.081 1.00 0.00 392 GLN A O 3
ATOM 7811 N N . ALA A 1 153 ? 62.367 -2.525 -74.812 1.00 0.00 393 ALA A N 3
ATOM 7812 C CA . ALA A 1 153 ? 61.814 -1.558 -75.753 1.00 0.00 393 ALA A CA 3
ATOM 7813 C C . ALA A 1 153 ? 60.458 -1.047 -75.279 1.00 0.00 393 ALA A C 3
ATOM 7814 O O . ALA A 1 153 ? 60.056 0.068 -75.614 1.00 0.00 393 ALA A O 3
ATOM 7858 N N . TYR A 1 155 ? 59.484 -0.963 -71.859 1.00 0.00 395 TYR A N 3
ATOM 7859 C CA . TYR A 1 155 ? 59.670 -0.201 -70.621 1.00 0.00 395 TYR A CA 3
ATOM 7860 C C . TYR A 1 155 ? 61.155 0.068 -70.356 1.00 0.00 395 TYR A C 3
ATOM 7861 O O . TYR A 1 155 ? 61.773 -0.576 -69.509 1.00 0.00 395 TYR A O 3
ATOM 7879 N N . PRO A 1 156 ? 61.723 1.021 -71.047 1.00 0.00 396 PRO A N 3
ATOM 7880 C CA . PRO A 1 156 ? 63.155 1.400 -70.869 1.00 0.00 396 PRO A CA 3
ATOM 7881 C C . PRO A 1 156 ? 63.414 1.887 -69.442 1.00 0.00 396 PRO A C 3
ATOM 7882 O O . PRO A 1 156 ? 62.522 2.439 -68.798 1.00 0.00 396 PRO A O 3
ATOM 7893 N N . PHE A 1 157 ? 64.632 1.675 -68.953 1.00 0.00 397 PHE A N 3
ATOM 7894 C CA . PHE A 1 157 ? 64.978 2.096 -67.598 1.00 0.00 397 PHE A CA 3
ATOM 7895 C C . PHE A 1 157 ? 65.261 3.595 -67.565 1.00 0.00 397 PHE A C 3
ATOM 7896 O O . PHE A 1 157 ? 66.035 4.111 -68.371 1.00 0.00 397 PHE A O 3
ATOM 7913 N N . LYS A 1 158 ? 64.606 4.289 -66.640 1.00 0.00 398 LYS A N 3
ATOM 7914 C CA . LYS A 1 158 ? 64.772 5.732 -66.517 1.00 0.00 398 LYS A CA 3
ATOM 7915 C C . LYS A 1 158 ? 66.097 6.074 -65.846 1.00 0.00 398 LYS A C 3
ATOM 7916 O O . LYS A 1 158 ? 66.546 5.370 -64.942 1.00 0.00 398 LYS A O 3
ATOM 7935 N N . SER A 1 159 ? 66.720 7.161 -66.292 1.00 0.00 399 SER A N 3
ATOM 7936 C CA . SER A 1 159 ? 67.994 7.583 -65.722 1.00 0.00 399 SER A CA 3
ATOM 7937 C C . SER A 1 159 ? 67.793 8.132 -64.313 1.00 0.00 399 SER A C 3
ATOM 7938 O O . SER A 1 159 ? 66.746 8.697 -64.000 1.00 0.00 399 SER A O 3
ATOM 7946 N N . LYS A 1 160 ? 68.804 7.961 -63.467 1.00 0.00 400 LYS A N 3
ATOM 7947 C CA . LYS A 1 160 ? 68.720 8.443 -62.092 1.00 0.00 400 LYS A CA 3
ATOM 7948 C C . LYS A 1 160 ? 67.496 7.854 -61.400 1.00 0.00 400 LYS A C 3
ATOM 7949 O O . LYS A 1 160 ? 67.610 6.760 -60.871 1.00 0.00 400 LYS A O 3
ATOM 7969 N N . GLY A 1 1 ? 99.994 -7.372 -6.699 1.00 0.00 241 GLY A N 4
ATOM 7970 C CA . GLY A 1 1 ? 99.473 -7.815 -5.375 1.00 0.00 241 GLY A CA 4
ATOM 7971 C C . GLY A 1 1 ? 99.007 -9.266 -5.459 1.00 0.00 241 GLY A C 4
ATOM 7972 O O . GLY A 1 1 ? 97.889 -9.592 -5.061 1.00 0.00 241 GLY A O 4
ATOM 7978 N N . PRO A 1 2 ? 99.843 -10.140 -5.955 1.00 0.00 242 PRO A N 4
ATOM 7979 C CA . PRO A 1 2 ? 99.508 -11.591 -6.075 1.00 0.00 242 PRO A CA 4
ATOM 7980 C C . PRO A 1 2 ? 99.367 -12.251 -4.703 1.00 0.00 242 PRO A C 4
ATOM 7981 O O . PRO A 1 2 ? 100.015 -11.845 -3.739 1.00 0.00 242 PRO A O 4
ATOM 7992 N N . GLY A 1 3 ? 98.514 -13.270 -4.626 1.00 0.00 243 GLY A N 4
ATOM 7993 C CA . GLY A 1 3 ? 98.291 -13.975 -3.368 1.00 0.00 243 GLY A CA 4
ATOM 7994 C C . GLY A 1 3 ? 97.300 -13.219 -2.492 1.00 0.00 243 GLY A C 4
ATOM 7995 O O . GLY A 1 3 ? 96.930 -13.682 -1.412 1.00 0.00 243 GLY A O 4
ATOM 7999 N N . HIS A 1 4 ? 96.872 -12.052 -2.965 1.00 0.00 244 HIS A N 4
ATOM 8000 C CA . HIS A 1 4 ? 95.919 -11.231 -2.222 1.00 0.00 244 HIS A CA 4
ATOM 8001 C C . HIS A 1 4 ? 95.054 -10.421 -3.184 1.00 0.00 244 HIS A C 4
ATOM 8002 O O . HIS A 1 4 ? 95.475 -10.123 -4.301 1.00 0.00 244 HIS A O 4
ATOM 8017 N N . MET A 1 5 ? 93.849 -10.077 -2.738 1.00 0.00 245 MET A N 4
ATOM 8018 C CA . MET A 1 5 ? 92.912 -9.308 -3.557 1.00 0.00 245 MET A CA 4
ATOM 8019 C C . MET A 1 5 ? 92.622 -10.038 -4.866 1.00 0.00 245 MET A C 4
ATOM 8020 O O . MET A 1 5 ? 91.537 -10.590 -5.054 1.00 0.00 245 MET A O 4
ATOM 8034 N N . GLY A 1 6 ? 93.601 -10.051 -5.764 1.00 0.00 246 GLY A N 4
ATOM 8035 C CA . GLY A 1 6 ? 93.443 -10.729 -7.045 1.00 0.00 246 GLY A CA 4
ATOM 8036 C C . GLY A 1 6 ? 93.266 -12.229 -6.845 1.00 0.00 246 GLY A C 4
ATOM 8037 O O . GLY A 1 6 ? 92.533 -12.885 -7.586 1.00 0.00 246 GLY A O 4
ATOM 8041 N N . SER A 1 7 ? 93.939 -12.773 -5.840 1.00 0.00 247 SER A N 4
ATOM 8042 C CA . SER A 1 7 ? 93.840 -14.200 -5.560 1.00 0.00 247 SER A CA 4
ATOM 8043 C C . SER A 1 7 ? 92.391 -14.580 -5.260 1.00 0.00 247 SER A C 4
ATOM 8044 O O . SER A 1 7 ? 91.880 -15.575 -5.776 1.00 0.00 247 SER A O 4
ATOM 8052 N N . VAL A 1 8 ? 91.733 -13.778 -4.428 1.00 0.00 248 VAL A N 4
ATOM 8053 C CA . VAL A 1 8 ? 90.342 -14.038 -4.066 1.00 0.00 248 VAL A CA 4
ATOM 8054 C C . VAL A 1 8 ? 89.435 -13.951 -5.294 1.00 0.00 248 VAL A C 4
ATOM 8055 O O . VAL A 1 8 ? 88.582 -14.811 -5.507 1.00 0.00 248 VAL A O 4
ATOM 8068 N N . SER A 1 9 ? 89.622 -12.901 -6.095 1.00 0.00 249 SER A N 4
ATOM 8069 C CA . SER A 1 9 ? 88.808 -12.695 -7.298 1.00 0.00 249 SER A CA 4
ATOM 8070 C C . SER A 1 9 ? 89.690 -12.410 -8.510 1.00 0.00 249 SER A C 4
ATOM 8071 O O . SER A 1 9 ? 90.688 -11.699 -8.413 1.00 0.00 249 SER A O 4
ATOM 8079 N N . ASN A 1 10 ? 89.308 -12.968 -9.654 1.00 0.00 250 ASN A N 4
ATOM 8080 C CA . ASN A 1 10 ? 90.070 -12.770 -10.880 1.00 0.00 250 ASN A CA 4
ATOM 8081 C C . ASN A 1 10 ? 89.972 -11.317 -11.339 1.00 0.00 250 ASN A C 4
ATOM 8082 O O . ASN A 1 10 ? 88.904 -10.709 -11.284 1.00 0.00 250 ASN A O 4
ATOM 8093 N N . ALA A 1 11 ? 91.097 -10.765 -11.792 1.00 0.00 251 ALA A N 4
ATOM 8094 C CA . ALA A 1 11 ? 91.127 -9.380 -12.259 1.00 0.00 251 ALA A CA 4
ATOM 8095 C C . ALA A 1 11 ? 90.765 -9.307 -13.739 1.00 0.00 251 ALA A C 4
ATOM 8096 O O . ALA A 1 11 ? 91.641 -9.277 -14.604 1.00 0.00 251 ALA A O 4
ATOM 8103 N N . LYS A 1 12 ? 89.465 -9.279 -14.022 1.00 0.00 252 LYS A N 4
ATOM 8104 C CA . LYS A 1 12 ? 88.985 -9.207 -15.404 1.00 0.00 252 LYS A CA 4
ATOM 8105 C C . LYS A 1 12 ? 88.718 -7.756 -15.789 1.00 0.00 252 LYS A C 4
ATOM 8106 O O . LYS A 1 12 ? 88.459 -6.914 -14.928 1.00 0.00 252 LYS A O 4
ATOM 8125 N N . ALA A 1 13 ? 88.795 -7.466 -17.084 1.00 0.00 253 ALA A N 4
ATOM 8126 C CA . ALA A 1 13 ? 88.572 -6.108 -17.568 1.00 0.00 253 ALA A CA 4
ATOM 8127 C C . ALA A 1 13 ? 87.312 -5.513 -16.926 1.00 0.00 253 ALA A C 4
ATOM 8128 O O . ALA A 1 13 ? 86.578 -6.218 -16.234 1.00 0.00 253 ALA A O 4
ATOM 8135 N N . PRO A 1 14 ? 87.037 -4.240 -17.132 1.00 0.00 254 PRO A N 4
ATOM 8136 C CA . PRO A 1 14 ? 85.827 -3.587 -16.539 1.00 0.00 254 PRO A CA 4
ATOM 8137 C C . PRO A 1 14 ? 84.530 -4.223 -17.045 1.00 0.00 254 PRO A C 4
ATOM 8138 O O . PRO A 1 14 ? 84.430 -4.603 -18.211 1.00 0.00 254 PRO A O 4
ATOM 8149 N N . THR A 1 15 ? 83.539 -4.324 -16.162 1.00 0.00 255 THR A N 4
ATOM 8150 C CA . THR A 1 15 ? 82.247 -4.900 -16.527 1.00 0.00 255 THR A CA 4
ATOM 8151 C C . THR A 1 15 ? 81.137 -4.261 -15.699 1.00 0.00 255 THR A C 4
ATOM 8152 O O . THR A 1 15 ? 81.378 -3.786 -14.590 1.00 0.00 255 THR A O 4
ATOM 8163 N N . SER A 1 16 ? 79.924 -4.247 -16.243 1.00 0.00 256 SER A N 4
ATOM 8164 C CA . SER A 1 16 ? 78.792 -3.651 -15.541 1.00 0.00 256 SER A CA 4
ATOM 8165 C C . SER A 1 16 ? 78.364 -4.522 -14.362 1.00 0.00 256 SER A C 4
ATOM 8166 O O . SER A 1 16 ? 78.459 -5.749 -14.415 1.00 0.00 256 SER A O 4
ATOM 8174 N N . ALA A 1 17 ? 77.879 -3.873 -13.305 1.00 0.00 257 ALA A N 4
ATOM 8175 C CA . ALA A 1 17 ? 77.417 -4.576 -12.106 1.00 0.00 257 ALA A CA 4
ATOM 8176 C C . ALA A 1 17 ? 76.021 -4.097 -11.720 1.00 0.00 257 ALA A C 4
ATOM 8177 O O . ALA A 1 17 ? 75.190 -4.878 -11.256 1.00 0.00 257 ALA A O 4
ATOM 8184 N N . LEU A 1 18 ? 75.777 -2.806 -11.916 1.00 0.00 258 LEU A N 4
ATOM 8185 C CA . LEU A 1 18 ? 74.485 -2.213 -11.589 1.00 0.00 258 LEU A CA 4
ATOM 8186 C C . LEU A 1 18 ? 73.475 -2.505 -12.695 1.00 0.00 258 LEU A C 4
ATOM 8187 O O . LEU A 1 18 ? 73.801 -2.436 -13.880 1.00 0.00 258 LEU A O 4
ATOM 8203 N N . ARG A 1 19 ? 72.247 -2.823 -12.302 1.00 0.00 259 ARG A N 4
ATOM 8204 C CA . ARG A 1 19 ? 71.197 -3.115 -13.271 1.00 0.00 259 ARG A CA 4
ATOM 8205 C C . ARG A 1 19 ? 70.878 -1.872 -14.097 1.00 0.00 259 ARG A C 4
ATOM 8206 O O . ARG A 1 19 ? 70.665 -1.956 -15.307 1.00 0.00 259 ARG A O 4
ATOM 8227 N N . ALA A 1 20 ? 70.862 -0.721 -13.424 1.00 0.00 260 ALA A N 4
ATOM 8228 C CA . ALA A 1 20 ? 70.581 0.559 -14.079 1.00 0.00 260 ALA A CA 4
ATOM 8229 C C . ALA A 1 20 ? 69.584 0.405 -15.228 1.00 0.00 260 ALA A C 4
ATOM 8230 O O . ALA A 1 20 ? 68.391 0.191 -15.004 1.00 0.00 260 ALA A O 4
ATOM 8237 N N . LEU A 1 21 ? 70.079 0.532 -16.461 1.00 0.00 261 LEU A N 4
ATOM 8238 C CA . LEU A 1 21 ? 69.230 0.422 -17.648 1.00 0.00 261 LEU A CA 4
ATOM 8239 C C . LEU A 1 21 ? 69.365 -0.958 -18.287 1.00 0.00 261 LEU A C 4
ATOM 8240 O O . LEU A 1 21 ? 70.471 -1.431 -18.544 1.00 0.00 261 LEU A O 4
ATOM 8256 N N . LEU A 1 22 ? 68.224 -1.598 -18.552 1.00 0.00 262 LEU A N 4
ATOM 8257 C CA . LEU A 1 22 ? 68.212 -2.925 -19.174 1.00 0.00 262 LEU A CA 4
ATOM 8258 C C . LEU A 1 22 ? 67.805 -2.803 -20.640 1.00 0.00 262 LEU A C 4
ATOM 8259 O O . LEU A 1 22 ? 66.733 -2.288 -20.955 1.00 0.00 262 LEU A O 4
ATOM 8275 N N . GLU A 1 23 ? 68.682 -3.261 -21.533 1.00 0.00 263 GLU A N 4
ATOM 8276 C CA . GLU A 1 23 ? 68.419 -3.184 -22.966 1.00 0.00 263 GLU A CA 4
ATOM 8277 C C . GLU A 1 23 ? 67.555 -4.351 -23.434 1.00 0.00 263 GLU A C 4
ATOM 8278 O O . GLU A 1 23 ? 67.697 -5.476 -22.955 1.00 0.00 263 GLU A O 4
ATOM 8290 N N . HIS A 1 24 ? 66.655 -4.068 -24.369 1.00 0.00 264 HIS A N 4
ATOM 8291 C CA . HIS A 1 24 ? 65.760 -5.089 -24.901 1.00 0.00 264 HIS A CA 4
ATOM 8292 C C . HIS A 1 24 ? 66.529 -6.078 -25.774 1.00 0.00 264 HIS A C 4
ATOM 8293 O O . HIS A 1 24 ? 67.346 -5.685 -26.605 1.00 0.00 264 HIS A O 4
ATOM 8308 N N . LYS A 1 25 ? 66.267 -7.364 -25.571 1.00 0.00 265 LYS A N 4
ATOM 8309 C CA . LYS A 1 25 ? 66.946 -8.406 -26.337 1.00 0.00 265 LYS A CA 4
ATOM 8310 C C . LYS A 1 25 ? 66.410 -8.475 -27.764 1.00 0.00 265 LYS A C 4
ATOM 8311 O O . LYS A 1 25 ? 65.200 -8.420 -27.988 1.00 0.00 265 LYS A O 4
ATOM 8330 N N . GLU A 1 26 ? 67.320 -8.612 -28.723 1.00 0.00 266 GLU A N 4
ATOM 8331 C CA . GLU A 1 26 ? 66.933 -8.708 -30.126 1.00 0.00 266 GLU A CA 4
ATOM 8332 C C . GLU A 1 26 ? 65.995 -7.566 -30.507 1.00 0.00 266 GLU A C 4
ATOM 8333 O O . GLU A 1 26 ? 64.799 -7.612 -30.221 1.00 0.00 266 GLU A O 4
ATOM 8345 N N . ASN A 1 27 ? 66.544 -6.549 -31.170 1.00 0.00 267 ASN A N 4
ATOM 8346 C CA . ASN A 1 27 ? 65.756 -5.394 -31.609 1.00 0.00 267 ASN A CA 4
ATOM 8347 C C . ASN A 1 27 ? 65.514 -5.462 -33.113 1.00 0.00 267 ASN A C 4
ATOM 8348 O O . ASN A 1 27 ? 66.385 -5.889 -33.870 1.00 0.00 267 ASN A O 4
ATOM 8359 N N . SER A 1 28 ? 64.325 -5.046 -33.542 1.00 0.00 268 SER A N 4
ATOM 8360 C CA . SER A 1 28 ? 63.986 -5.072 -34.962 1.00 0.00 268 SER A CA 4
ATOM 8361 C C . SER A 1 28 ? 62.894 -4.053 -35.267 1.00 0.00 268 SER A C 4
ATOM 8362 O O . SER A 1 28 ? 62.097 -3.704 -34.396 1.00 0.00 268 SER A O 4
ATOM 8370 N N . SER A 1 29 ? 62.856 -3.576 -36.510 1.00 0.00 269 SER A N 4
ATOM 8371 C CA . SER A 1 29 ? 61.849 -2.598 -36.910 1.00 0.00 269 SER A CA 4
ATOM 8372 C C . SER A 1 29 ? 61.618 -2.640 -38.419 1.00 0.00 269 SER A C 4
ATOM 8373 O O . SER A 1 29 ? 62.126 -1.794 -39.153 1.00 0.00 269 SER A O 4
ATOM 8381 N N . GLN A 1 30 ? 60.847 -3.624 -38.870 1.00 0.00 270 GLN A N 4
ATOM 8382 C CA . GLN A 1 30 ? 60.551 -3.760 -40.296 1.00 0.00 270 GLN A CA 4
ATOM 8383 C C . GLN A 1 30 ? 61.805 -3.534 -41.137 1.00 0.00 270 GLN A C 4
ATOM 8384 O O . GLN A 1 30 ? 62.546 -4.474 -41.429 1.00 0.00 270 GLN A O 4
ATOM 8398 N N . ASN A 1 31 ? 62.032 -2.284 -41.521 1.00 0.00 271 ASN A N 4
ATOM 8399 C CA . ASN A 1 31 ? 63.193 -1.937 -42.333 1.00 0.00 271 ASN A CA 4
ATOM 8400 C C . ASN A 1 31 ? 64.489 -2.256 -41.595 1.00 0.00 271 ASN A C 4
ATOM 8401 O O . ASN A 1 31 ? 64.548 -2.202 -40.366 1.00 0.00 271 ASN A O 4
ATOM 8412 N N . GLY A 1 32 ? 65.529 -2.579 -42.360 1.00 0.00 272 GLY A N 4
ATOM 8413 C CA . GLY A 1 32 ? 66.843 -2.906 -41.787 1.00 0.00 272 GLY A CA 4
ATOM 8414 C C . GLY A 1 32 ? 67.956 -2.158 -42.522 1.00 0.00 272 GLY A C 4
ATOM 8415 O O . GLY A 1 32 ? 67.696 -1.499 -43.527 1.00 0.00 272 GLY A O 4
ATOM 8419 N N . PRO A 1 33 ? 69.182 -2.235 -42.050 1.00 0.00 273 PRO A N 4
ATOM 8420 C CA . PRO A 1 33 ? 70.324 -1.529 -42.706 1.00 0.00 273 PRO A CA 4
ATOM 8421 C C . PRO A 1 33 ? 70.415 -1.860 -44.196 1.00 0.00 273 PRO A C 4
ATOM 8422 O O . PRO A 1 33 ? 70.393 -0.966 -45.043 1.00 0.00 273 PRO A O 4
ATOM 8433 N N . LEU A 1 34 ? 70.490 -3.150 -44.509 1.00 0.00 274 LEU A N 4
ATOM 8434 C CA . LEU A 1 34 ? 70.548 -3.579 -45.899 1.00 0.00 274 LEU A CA 4
ATOM 8435 C C . LEU A 1 34 ? 69.231 -3.248 -46.577 1.00 0.00 274 LEU A C 4
ATOM 8436 O O . LEU A 1 34 ? 69.191 -2.828 -47.734 1.00 0.00 274 LEU A O 4
ATOM 8452 N N . ALA A 1 35 ? 68.157 -3.458 -45.829 1.00 0.00 275 ALA A N 4
ATOM 8453 C CA . ALA A 1 35 ? 66.818 -3.206 -46.322 1.00 0.00 275 ALA A CA 4
ATOM 8454 C C . ALA A 1 35 ? 66.638 -1.728 -46.677 1.00 0.00 275 ALA A C 4
ATOM 8455 O O . ALA A 1 35 ? 65.951 -1.394 -47.634 1.00 0.00 275 ALA A O 4
ATOM 8462 N N . GLU A 1 36 ? 67.251 -0.849 -45.909 1.00 0.00 276 GLU A N 4
ATOM 8463 C CA . GLU A 1 36 ? 67.119 0.577 -46.171 1.00 0.00 276 GLU A CA 4
ATOM 8464 C C . GLU A 1 36 ? 67.509 0.903 -47.612 1.00 0.00 276 GLU A C 4
ATOM 8465 O O . GLU A 1 36 ? 66.806 1.641 -48.302 1.00 0.00 276 GLU A O 4
ATOM 8477 N N . ASN A 1 37 ? 68.625 0.344 -48.059 1.00 0.00 277 ASN A N 4
ATOM 8478 C CA . ASN A 1 37 ? 69.098 0.584 -49.420 1.00 0.00 277 ASN A CA 4
ATOM 8479 C C . ASN A 1 37 ? 68.176 -0.049 -50.464 1.00 0.00 277 ASN A C 4
ATOM 8480 O O . ASN A 1 37 ? 67.895 0.558 -51.498 1.00 0.00 277 ASN A O 4
ATOM 8491 N N . PHE A 1 38 ? 67.731 -1.283 -50.215 1.00 0.00 278 PHE A N 4
ATOM 8492 C CA . PHE A 1 38 ? 66.871 -1.990 -51.170 1.00 0.00 278 PHE A CA 4
ATOM 8493 C C . PHE A 1 38 ? 65.392 -1.917 -50.787 1.00 0.00 278 PHE A C 4
ATOM 8494 O O . PHE A 1 38 ? 64.562 -1.487 -51.583 1.00 0.00 278 PHE A O 4
ATOM 8511 N N . ALA A 1 39 ? 65.069 -2.344 -49.577 1.00 0.00 279 ALA A N 4
ATOM 8512 C CA . ALA A 1 39 ? 63.681 -2.330 -49.116 1.00 0.00 279 ALA A CA 4
ATOM 8513 C C . ALA A 1 39 ? 62.987 -1.025 -49.481 1.00 0.00 279 ALA A C 4
ATOM 8514 O O . ALA A 1 39 ? 61.762 -0.927 -49.425 1.00 0.00 279 ALA A O 4
ATOM 8558 N N . PHE A 1 41 ? 62.060 -0.066 -51.910 1.00 0.00 281 PHE A N 4
ATOM 8559 C CA . PHE A 1 41 ? 60.994 -0.370 -52.872 1.00 0.00 281 PHE A CA 4
ATOM 8560 C C . PHE A 1 41 ? 60.009 -1.388 -52.299 1.00 0.00 281 PHE A C 4
ATOM 8561 O O . PHE A 1 41 ? 58.980 -1.677 -52.904 1.00 0.00 281 PHE A O 4
ATOM 8615 N N . GLY A 1 43 ? 58.198 -0.923 -49.890 1.00 0.00 283 GLY A N 4
ATOM 8616 C CA . GLY A 1 43 ? 57.203 -0.167 -49.141 1.00 0.00 283 GLY A CA 4
ATOM 8617 C C . GLY A 1 43 ? 57.743 0.169 -47.756 1.00 0.00 283 GLY A C 4
ATOM 8618 O O . GLY A 1 43 ? 57.254 -0.337 -46.746 1.00 0.00 283 GLY A O 4
ATOM 8622 N N . HIS A 1 44 ? 58.767 1.013 -47.723 1.00 0.00 284 HIS A N 4
ATOM 8623 C CA . HIS A 1 44 ? 59.386 1.404 -46.464 1.00 0.00 284 HIS A CA 4
ATOM 8624 C C . HIS A 1 44 ? 58.374 2.077 -45.544 1.00 0.00 284 HIS A C 4
ATOM 8625 O O . HIS A 1 44 ? 58.324 1.792 -44.348 1.00 0.00 284 HIS A O 4
ATOM 8640 N N . ALA A 1 45 ? 57.574 2.977 -46.110 1.00 0.00 285 ALA A N 4
ATOM 8641 C CA . ALA A 1 45 ? 56.567 3.698 -45.336 1.00 0.00 285 ALA A CA 4
ATOM 8642 C C . ALA A 1 45 ? 55.212 3.001 -45.416 1.00 0.00 285 ALA A C 4
ATOM 8643 O O . ALA A 1 45 ? 54.303 3.306 -44.646 1.00 0.00 285 ALA A O 4
ATOM 8650 N N . GLU A 1 46 ? 55.085 2.061 -46.356 1.00 0.00 286 GLU A N 4
ATOM 8651 C CA . GLU A 1 46 ? 53.832 1.319 -46.537 1.00 0.00 286 GLU A CA 4
ATOM 8652 C C . GLU A 1 46 ? 54.087 -0.185 -46.453 1.00 0.00 286 GLU A C 4
ATOM 8653 O O . GLU A 1 46 ? 54.592 -0.793 -47.398 1.00 0.00 286 GLU A O 4
ATOM 8665 N N . SER A 1 47 ? 53.730 -0.775 -45.318 1.00 0.00 287 SER A N 4
ATOM 8666 C CA . SER A 1 47 ? 53.915 -2.209 -45.116 1.00 0.00 287 SER A CA 4
ATOM 8667 C C . SER A 1 47 ? 52.820 -3.002 -45.825 1.00 0.00 287 SER A C 4
ATOM 8668 O O . SER A 1 47 ? 52.848 -4.232 -45.848 1.00 0.00 287 SER A O 4
ATOM 8676 N N . ASN A 1 48 ? 51.847 -2.293 -46.391 1.00 0.00 288 ASN A N 4
ATOM 8677 C CA . ASN A 1 48 ? 50.737 -2.945 -47.083 1.00 0.00 288 ASN A CA 4
ATOM 8678 C C . ASN A 1 48 ? 51.117 -3.318 -48.514 1.00 0.00 288 ASN A C 4
ATOM 8679 O O . ASN A 1 48 ? 50.261 -3.715 -49.304 1.00 0.00 288 ASN A O 4
ATOM 8690 N N . ALA A 1 49 ? 52.399 -3.204 -48.841 1.00 0.00 289 ALA A N 4
ATOM 8691 C CA . ALA A 1 49 ? 52.863 -3.551 -50.177 1.00 0.00 289 ALA A CA 4
ATOM 8692 C C . ALA A 1 49 ? 52.347 -4.934 -50.568 1.00 0.00 289 ALA A C 4
ATOM 8693 O O . ALA A 1 49 ? 51.630 -5.576 -49.800 1.00 0.00 289 ALA A O 4
ATOM 8700 N N . LEU A 1 50 ? 52.688 -5.377 -51.776 1.00 0.00 290 LEU A N 4
ATOM 8701 C CA . LEU A 1 50 ? 52.220 -6.678 -52.269 1.00 0.00 290 LEU A CA 4
ATOM 8702 C C . LEU A 1 50 ? 53.197 -7.810 -51.912 1.00 0.00 290 LEU A C 4
ATOM 8703 O O . LEU A 1 50 ? 54.400 -7.707 -52.147 1.00 0.00 290 LEU A O 4
ATOM 8756 N N . LEU A 1 52 ? 54.901 -11.620 -52.251 1.00 0.00 292 LEU A N 4
ATOM 8757 C CA . LEU A 1 52 ? 55.344 -12.332 -53.448 1.00 0.00 292 LEU A CA 4
ATOM 8758 C C . LEU A 1 52 ? 56.095 -13.622 -53.121 1.00 0.00 292 LEU A C 4
ATOM 8759 O O . LEU A 1 52 ? 56.962 -13.652 -52.246 1.00 0.00 292 LEU A O 4
ATOM 8775 N N . ASN A 1 53 ? 55.771 -14.682 -53.871 1.00 0.00 293 ASN A N 4
ATOM 8776 C CA . ASN A 1 53 ? 56.419 -15.986 -53.714 1.00 0.00 293 ASN A CA 4
ATOM 8777 C C . ASN A 1 53 ? 57.022 -16.411 -55.050 1.00 0.00 293 ASN A C 4
ATOM 8778 O O . ASN A 1 53 ? 56.516 -16.039 -56.108 1.00 0.00 293 ASN A O 4
ATOM 8789 N N . ILE A 1 54 ? 58.113 -17.174 -55.004 1.00 0.00 294 ILE A N 4
ATOM 8790 C CA . ILE A 1 54 ? 58.783 -17.624 -56.228 1.00 0.00 294 ILE A CA 4
ATOM 8791 C C . ILE A 1 54 ? 58.955 -19.136 -56.251 1.00 0.00 294 ILE A C 4
ATOM 8792 O O . ILE A 1 54 ? 59.215 -19.765 -55.224 1.00 0.00 294 ILE A O 4
ATOM 8808 N N . TYR A 1 55 ? 58.820 -19.705 -57.445 1.00 0.00 295 TYR A N 4
ATOM 8809 C CA . TYR A 1 55 ? 58.970 -21.142 -57.637 1.00 0.00 295 TYR A CA 4
ATOM 8810 C C . TYR A 1 55 ? 59.616 -21.407 -58.993 1.00 0.00 295 TYR A C 4
ATOM 8811 O O . TYR A 1 55 ? 58.925 -21.495 -60.008 1.00 0.00 295 TYR A O 4
ATOM 8829 N N . PHE A 1 56 ? 60.942 -21.528 -59.006 1.00 0.00 296 PHE A N 4
ATOM 8830 C CA . PHE A 1 56 ? 61.658 -21.773 -60.251 1.00 0.00 296 PHE A CA 4
ATOM 8831 C C . PHE A 1 56 ? 61.295 -23.164 -60.793 1.00 0.00 296 PHE A C 4
ATOM 8832 O O . PHE A 1 56 ? 61.319 -24.134 -60.039 1.00 0.00 296 PHE A O 4
ATOM 8849 N N . PRO A 1 57 ? 60.973 -23.311 -62.064 1.00 0.00 297 PRO A N 4
ATOM 8850 C CA . PRO A 1 57 ? 60.624 -24.651 -62.628 1.00 0.00 297 PRO A CA 4
ATOM 8851 C C . PRO A 1 57 ? 61.659 -25.716 -62.257 1.00 0.00 297 PRO A C 4
ATOM 8852 O O . PRO A 1 57 ? 61.321 -26.889 -62.102 1.00 0.00 297 PRO A O 4
ATOM 8863 N N . SER A 1 58 ? 62.916 -25.302 -62.126 1.00 0.00 298 SER A N 4
ATOM 8864 C CA . SER A 1 58 ? 63.987 -26.237 -61.784 1.00 0.00 298 SER A CA 4
ATOM 8865 C C . SER A 1 58 ? 64.133 -26.380 -60.271 1.00 0.00 298 SER A C 4
ATOM 8866 O O . SER A 1 58 ? 64.902 -27.217 -59.796 1.00 0.00 298 SER A O 4
ATOM 8874 N N . SER A 1 59 ? 63.399 -25.563 -59.515 1.00 0.00 299 SER A N 4
ATOM 8875 C CA . SER A 1 59 ? 63.468 -25.616 -58.059 1.00 0.00 299 SER A CA 4
ATOM 8876 C C . SER A 1 59 ? 63.504 -27.060 -57.570 1.00 0.00 299 SER A C 4
ATOM 8877 O O . SER A 1 59 ? 62.470 -27.721 -57.487 1.00 0.00 299 SER A O 4
ATOM 8885 N N . GLU A 1 60 ? 64.698 -27.539 -57.240 1.00 0.00 300 GLU A N 4
ATOM 8886 C CA . GLU A 1 60 ? 64.846 -28.901 -56.749 1.00 0.00 300 GLU A CA 4
ATOM 8887 C C . GLU A 1 60 ? 64.210 -29.011 -55.370 1.00 0.00 300 GLU A C 4
ATOM 8888 O O . GLU A 1 60 ? 64.070 -30.103 -54.817 1.00 0.00 300 GLU A O 4
ATOM 8937 N N . PRO A 1 62 ? 60.984 -27.010 -54.166 1.00 0.00 302 PRO A N 4
ATOM 8938 C CA . PRO A 1 62 ? 59.833 -26.059 -54.277 1.00 0.00 302 PRO A CA 4
ATOM 8939 C C . PRO A 1 62 ? 59.388 -25.524 -52.917 1.00 0.00 302 PRO A C 4
ATOM 8940 O O . PRO A 1 62 ? 58.496 -24.678 -52.832 1.00 0.00 302 PRO A O 4
ATOM 8951 N N . SER A 1 63 ? 60.014 -26.022 -51.856 1.00 0.00 303 SER A N 4
ATOM 8952 C CA . SER A 1 63 ? 59.677 -25.594 -50.500 1.00 0.00 303 SER A CA 4
ATOM 8953 C C . SER A 1 63 ? 60.505 -24.383 -50.086 1.00 0.00 303 SER A C 4
ATOM 8954 O O . SER A 1 63 ? 60.473 -23.977 -48.925 1.00 0.00 303 SER A O 4
ATOM 8962 N N . LYS A 1 64 ? 61.258 -23.811 -51.032 1.00 0.00 304 LYS A N 4
ATOM 8963 C CA . LYS A 1 64 ? 62.102 -22.643 -50.739 1.00 0.00 304 LYS A CA 4
ATOM 8964 C C . LYS A 1 64 ? 61.696 -21.430 -51.586 1.00 0.00 304 LYS A C 4
ATOM 8965 O O . LYS A 1 64 ? 62.335 -21.133 -52.596 1.00 0.00 304 LYS A O 4
ATOM 8984 N N . PRO A 1 65 ? 60.662 -20.729 -51.193 1.00 0.00 305 PRO A N 4
ATOM 8985 C CA . PRO A 1 65 ? 60.173 -19.523 -51.921 1.00 0.00 305 PRO A CA 4
ATOM 8986 C C . PRO A 1 65 ? 60.891 -18.235 -51.502 1.00 0.00 305 PRO A C 4
ATOM 8987 O O . PRO A 1 65 ? 61.500 -18.169 -50.434 1.00 0.00 305 PRO A O 4
ATOM 8998 N N . LEU A 1 66 ? 60.788 -17.210 -52.350 1.00 0.00 306 LEU A N 4
ATOM 8999 C CA . LEU A 1 66 ? 61.399 -15.909 -52.070 1.00 0.00 306 LEU A CA 4
ATOM 9000 C C . LEU A 1 66 ? 60.353 -14.995 -51.438 1.00 0.00 306 LEU A C 4
ATOM 9001 O O . LEU A 1 66 ? 59.294 -14.761 -52.018 1.00 0.00 306 LEU A O 4
ATOM 9017 N N . PHE A 1 67 ? 60.653 -14.476 -50.248 1.00 0.00 307 PHE A N 4
ATOM 9018 C CA . PHE A 1 67 ? 59.720 -13.584 -49.555 1.00 0.00 307 PHE A CA 4
ATOM 9019 C C . PHE A 1 67 ? 60.171 -12.135 -49.712 1.00 0.00 307 PHE A C 4
ATOM 9020 O O . PHE A 1 67 ? 61.139 -11.701 -49.087 1.00 0.00 307 PHE A O 4
ATOM 9037 N N . VAL A 1 68 ? 59.458 -11.390 -50.555 1.00 0.00 308 VAL A N 4
ATOM 9038 C CA . VAL A 1 68 ? 59.781 -9.986 -50.802 1.00 0.00 308 VAL A CA 4
ATOM 9039 C C . VAL A 1 68 ? 58.523 -9.198 -51.139 1.00 0.00 308 VAL A C 4
ATOM 9040 O O . VAL A 1 68 ? 57.466 -9.775 -51.401 1.00 0.00 308 VAL A O 4
ATOM 9053 N N . GLU A 1 69 ? 58.655 -7.873 -51.147 1.00 0.00 309 GLU A N 4
ATOM 9054 C CA . GLU A 1 69 ? 57.528 -6.987 -51.474 1.00 0.00 309 GLU A CA 4
ATOM 9055 C C . GLU A 1 69 ? 57.963 -5.876 -52.426 1.00 0.00 309 GLU A C 4
ATOM 9056 O O . GLU A 1 69 ? 59.128 -5.480 -52.445 1.00 0.00 309 GLU A O 4
ATOM 9068 N N . LEU A 1 70 ? 57.010 -5.376 -53.218 1.00 0.00 310 LEU A N 4
ATOM 9069 C CA . LEU A 1 70 ? 57.283 -4.299 -54.176 1.00 0.00 310 LEU A CA 4
ATOM 9070 C C . LEU A 1 70 ? 56.187 -3.230 -54.105 1.00 0.00 310 LEU A C 4
ATOM 9071 O O . LEU A 1 70 ? 54.999 -3.549 -54.051 1.00 0.00 310 LEU A O 4
ATOM 9087 N N . ARG A 1 71 ? 56.595 -1.961 -54.116 1.00 0.00 311 ARG A N 4
ATOM 9088 C CA . ARG A 1 71 ? 55.638 -0.856 -54.063 1.00 0.00 311 ARG A CA 4
ATOM 9089 C C . ARG A 1 71 ? 54.767 -0.821 -55.314 1.00 0.00 311 ARG A C 4
ATOM 9090 O O . ARG A 1 71 ? 54.973 -1.574 -56.263 1.00 0.00 311 ARG A O 4
ATOM 9148 N N . ASN A 1 73 ? 54.581 1.870 -57.144 1.00 0.00 313 ASN A N 4
ATOM 9149 C CA . ASN A 1 73 ? 55.281 2.732 -58.104 1.00 0.00 313 ASN A CA 4
ATOM 9150 C C . ASN A 1 73 ? 56.550 2.078 -58.646 1.00 0.00 313 ASN A C 4
ATOM 9151 O O . ASN A 1 73 ? 57.048 2.465 -59.704 1.00 0.00 313 ASN A O 4
ATOM 9162 N N . VAL A 1 74 ? 57.086 1.096 -57.926 1.00 0.00 314 VAL A N 4
ATOM 9163 C CA . VAL A 1 74 ? 58.306 0.426 -58.367 1.00 0.00 314 VAL A CA 4
ATOM 9164 C C . VAL A 1 74 ? 57.980 -0.725 -59.313 1.00 0.00 314 VAL A C 4
ATOM 9165 O O . VAL A 1 74 ? 56.926 -1.352 -59.214 1.00 0.00 314 VAL A O 4
ATOM 9178 N N . LEU A 1 75 ? 58.897 -0.984 -60.235 1.00 0.00 315 LEU A N 4
ATOM 9179 C CA . LEU A 1 75 ? 58.721 -2.045 -61.220 1.00 0.00 315 LEU A CA 4
ATOM 9180 C C . LEU A 1 75 ? 59.169 -3.398 -60.662 1.00 0.00 315 LEU A C 4
ATOM 9181 O O . LEU A 1 75 ? 59.781 -3.472 -59.598 1.00 0.00 315 LEU A O 4
ATOM 9197 N N . VAL A 1 76 ? 58.853 -4.468 -61.394 1.00 0.00 316 VAL A N 4
ATOM 9198 C CA . VAL A 1 76 ? 59.221 -5.817 -60.969 1.00 0.00 316 VAL A CA 4
ATOM 9199 C C . VAL A 1 76 ? 60.730 -5.951 -60.879 1.00 0.00 316 VAL A C 4
ATOM 9200 O O . VAL A 1 76 ? 61.250 -6.752 -60.104 1.00 0.00 316 VAL A O 4
ATOM 9213 N N . SER A 1 77 ? 61.431 -5.182 -61.701 1.00 0.00 317 SER A N 4
ATOM 9214 C CA . SER A 1 77 ? 62.891 -5.239 -61.733 1.00 0.00 317 SER A CA 4
ATOM 9215 C C . SER A 1 77 ? 63.477 -5.391 -60.327 1.00 0.00 317 SER A C 4
ATOM 9216 O O . SER A 1 77 ? 64.567 -5.934 -60.158 1.00 0.00 317 SER A O 4
ATOM 9224 N N . GLU A 1 78 ? 62.750 -4.906 -59.327 1.00 0.00 318 GLU A N 4
ATOM 9225 C CA . GLU A 1 78 ? 63.212 -4.990 -57.941 1.00 0.00 318 GLU A CA 4
ATOM 9226 C C . GLU A 1 78 ? 63.213 -6.437 -57.431 1.00 0.00 318 GLU A C 4
ATOM 9227 O O . GLU A 1 78 ? 64.055 -6.810 -56.615 1.00 0.00 318 GLU A O 4
ATOM 9239 N N . ALA A 1 79 ? 62.267 -7.240 -57.911 1.00 0.00 319 ALA A N 4
ATOM 9240 C CA . ALA A 1 79 ? 62.164 -8.641 -57.494 1.00 0.00 319 ALA A CA 4
ATOM 9241 C C . ALA A 1 79 ? 63.545 -9.300 -57.399 1.00 0.00 319 ALA A C 4
ATOM 9242 O O . ALA A 1 79 ? 63.929 -9.796 -56.340 1.00 0.00 319 ALA A O 4
ATOM 9249 N N . ILE A 1 80 ? 64.279 -9.321 -58.511 1.00 0.00 320 ILE A N 4
ATOM 9250 C CA . ILE A 1 80 ? 65.608 -9.942 -58.537 1.00 0.00 320 ILE A CA 4
ATOM 9251 C C . ILE A 1 80 ? 66.636 -9.122 -57.761 1.00 0.00 320 ILE A C 4
ATOM 9252 O O . ILE A 1 80 ? 67.630 -9.661 -57.279 1.00 0.00 320 ILE A O 4
ATOM 9268 N N . GLY A 1 81 ? 66.402 -7.825 -57.644 1.00 0.00 321 GLY A N 4
ATOM 9269 C CA . GLY A 1 81 ? 67.336 -6.965 -56.925 1.00 0.00 321 GLY A CA 4
ATOM 9270 C C . GLY A 1 81 ? 67.475 -7.406 -55.467 1.00 0.00 321 GLY A C 4
ATOM 9271 O O . GLY A 1 81 ? 68.566 -7.364 -54.897 1.00 0.00 321 GLY A O 4
ATOM 9275 N N . TYR A 1 82 ? 66.362 -7.823 -54.877 1.00 0.00 322 TYR A N 4
ATOM 9276 C CA . TYR A 1 82 ? 66.343 -8.270 -53.484 1.00 0.00 322 TYR A CA 4
ATOM 9277 C C . TYR A 1 82 ? 67.112 -9.573 -53.308 1.00 0.00 322 TYR A C 4
ATOM 9278 O O . TYR A 1 82 ? 67.793 -9.781 -52.305 1.00 0.00 322 TYR A O 4
ATOM 9296 N N . ILE A 1 83 ? 66.952 -10.464 -54.278 1.00 0.00 323 ILE A N 4
ATOM 9297 C CA . ILE A 1 83 ? 67.588 -11.778 -54.223 1.00 0.00 323 ILE A CA 4
ATOM 9298 C C . ILE A 1 83 ? 69.056 -11.690 -53.809 1.00 0.00 323 ILE A C 4
ATOM 9299 O O . ILE A 1 83 ? 69.558 -12.586 -53.131 1.00 0.00 323 ILE A O 4
ATOM 9315 N N . LEU A 1 84 ? 69.742 -10.624 -54.189 1.00 0.00 324 LEU A N 4
ATOM 9316 C CA . LEU A 1 84 ? 71.141 -10.489 -53.805 1.00 0.00 324 LEU A CA 4
ATOM 9317 C C . LEU A 1 84 ? 71.253 -10.439 -52.284 1.00 0.00 324 LEU A C 4
ATOM 9318 O O . LEU A 1 84 ? 72.113 -11.092 -51.691 1.00 0.00 324 LEU A O 4
ATOM 9334 N N . LEU A 1 85 ? 70.363 -9.674 -51.660 1.00 0.00 325 LEU A N 4
ATOM 9335 C CA . LEU A 1 85 ? 70.345 -9.553 -50.204 1.00 0.00 325 LEU A CA 4
ATOM 9336 C C . LEU A 1 85 ? 69.981 -10.890 -49.561 1.00 0.00 325 LEU A C 4
ATOM 9337 O O . LEU A 1 85 ? 70.527 -11.261 -48.525 1.00 0.00 325 LEU A O 4
ATOM 9353 N N . GLN A 1 86 ? 69.047 -11.599 -50.182 1.00 0.00 326 GLN A N 4
ATOM 9354 C CA . GLN A 1 86 ? 68.602 -12.889 -49.665 1.00 0.00 326 GLN A CA 4
ATOM 9355 C C . GLN A 1 86 ? 69.786 -13.843 -49.502 1.00 0.00 326 GLN A C 4
ATOM 9356 O O . GLN A 1 86 ? 69.821 -14.648 -48.570 1.00 0.00 326 GLN A O 4
ATOM 9370 N N . TYR A 1 87 ? 70.749 -13.760 -50.410 1.00 0.00 327 TYR A N 4
ATOM 9371 C CA . TYR A 1 87 ? 71.910 -14.641 -50.345 1.00 0.00 327 TYR A CA 4
ATOM 9372 C C . TYR A 1 87 ? 72.666 -14.467 -49.025 1.00 0.00 327 TYR A C 4
ATOM 9373 O O . TYR A 1 87 ? 72.944 -15.442 -48.327 1.00 0.00 327 TYR A O 4
ATOM 9391 N N . VAL A 1 88 ? 73.006 -13.224 -48.690 1.00 0.00 328 VAL A N 4
ATOM 9392 C CA . VAL A 1 88 ? 73.735 -12.944 -47.459 1.00 0.00 328 VAL A CA 4
ATOM 9393 C C . VAL A 1 88 ? 72.799 -12.824 -46.253 1.00 0.00 328 VAL A C 4
ATOM 9394 O O . VAL A 1 88 ? 73.118 -13.297 -45.162 1.00 0.00 328 VAL A O 4
ATOM 9407 N N . ASN A 1 89 ? 71.668 -12.158 -46.449 1.00 0.00 329 ASN A N 4
ATOM 9408 C CA . ASN A 1 89 ? 70.710 -11.940 -45.365 1.00 0.00 329 ASN A CA 4
ATOM 9409 C C . ASN A 1 89 ? 70.121 -13.243 -44.823 1.00 0.00 329 ASN A C 4
ATOM 9410 O O . ASN A 1 89 ? 70.001 -13.412 -43.609 1.00 0.00 329 ASN A O 4
ATOM 9421 N N . GLN A 1 90 ? 69.735 -14.159 -45.712 1.00 0.00 330 GLN A N 4
ATOM 9422 C CA . GLN A 1 90 ? 69.141 -15.430 -45.276 1.00 0.00 330 GLN A CA 4
ATOM 9423 C C . GLN A 1 90 ? 70.184 -16.543 -45.234 1.00 0.00 330 GLN A C 4
ATOM 9424 O O . GLN A 1 90 ? 69.904 -17.645 -44.764 1.00 0.00 330 GLN A O 4
ATOM 9438 N N . GLN A 1 91 ? 71.384 -16.252 -45.713 1.00 0.00 331 GLN A N 4
ATOM 9439 C CA . GLN A 1 91 ? 72.452 -17.246 -45.704 1.00 0.00 331 GLN A CA 4
ATOM 9440 C C . GLN A 1 91 ? 71.975 -18.569 -46.302 1.00 0.00 331 GLN A C 4
ATOM 9441 O O . GLN A 1 91 ? 72.237 -19.638 -45.750 1.00 0.00 331 GLN A O 4
ATOM 9492 N N . VAL A 1 93 ? 69.865 -20.299 -50.269 1.00 0.00 333 VAL A N 4
ATOM 9493 C CA . VAL A 1 93 ? 69.662 -20.164 -51.706 1.00 0.00 333 VAL A CA 4
ATOM 9494 C C . VAL A 1 93 ? 71.002 -20.131 -52.450 1.00 0.00 333 VAL A C 4
ATOM 9495 O O . VAL A 1 93 ? 71.686 -19.108 -52.430 1.00 0.00 333 VAL A O 4
ATOM 9508 N N . PRO A 1 94 ? 71.395 -21.195 -53.117 1.00 0.00 334 PRO A N 4
ATOM 9509 C CA . PRO A 1 94 ? 72.681 -21.213 -53.873 1.00 0.00 334 PRO A CA 4
ATOM 9510 C C . PRO A 1 94 ? 72.855 -19.926 -54.684 1.00 0.00 334 PRO A C 4
ATOM 9511 O O . PRO A 1 94 ? 71.876 -19.239 -54.979 1.00 0.00 334 PRO A O 4
ATOM 9522 N N . PRO A 1 95 ? 74.067 -19.576 -55.038 1.00 0.00 335 PRO A N 4
ATOM 9523 C CA . PRO A 1 95 ? 74.344 -18.333 -55.819 1.00 0.00 335 PRO A CA 4
ATOM 9524 C C . PRO A 1 95 ? 73.870 -18.433 -57.272 1.00 0.00 335 PRO A C 4
ATOM 9525 O O . PRO A 1 95 ? 73.868 -19.511 -57.867 1.00 0.00 335 PRO A O 4
ATOM 9536 N N . ILE A 1 96 ? 73.472 -17.290 -57.830 1.00 0.00 336 ILE A N 4
ATOM 9537 C CA . ILE A 1 96 ? 72.994 -17.219 -59.215 1.00 0.00 336 ILE A CA 4
ATOM 9538 C C . ILE A 1 96 ? 73.920 -16.325 -60.035 1.00 0.00 336 ILE A C 4
ATOM 9539 O O . ILE A 1 96 ? 74.410 -15.309 -59.540 1.00 0.00 336 ILE A O 4
ATOM 9555 N N . GLU A 1 97 ? 74.181 -16.719 -61.277 1.00 0.00 337 GLU A N 4
ATOM 9556 C CA . GLU A 1 97 ? 75.077 -15.945 -62.128 1.00 0.00 337 GLU A CA 4
ATOM 9557 C C . GLU A 1 97 ? 74.652 -14.479 -62.162 1.00 0.00 337 GLU A C 4
ATOM 9558 O O . GLU A 1 97 ? 73.463 -14.165 -62.187 1.00 0.00 337 GLU A O 4
ATOM 9570 N N . ASP A 1 98 ? 75.643 -13.594 -62.157 1.00 0.00 338 ASP A N 4
ATOM 9571 C CA . ASP A 1 98 ? 75.388 -12.157 -62.178 1.00 0.00 338 ASP A CA 4
ATOM 9572 C C . ASP A 1 98 ? 74.696 -11.749 -63.473 1.00 0.00 338 ASP A C 4
ATOM 9573 O O . ASP A 1 98 ? 73.832 -10.872 -63.473 1.00 0.00 338 ASP A O 4
ATOM 9582 N N . GLU A 1 99 ? 75.080 -12.383 -64.571 1.00 0.00 339 GLU A N 4
ATOM 9583 C CA . GLU A 1 99 ? 74.487 -12.069 -65.863 1.00 0.00 339 GLU A CA 4
ATOM 9584 C C . GLU A 1 99 ? 72.971 -12.207 -65.792 1.00 0.00 339 GLU A C 4
ATOM 9585 O O . GLU A 1 99 ? 72.242 -11.553 -66.539 1.00 0.00 339 GLU A O 4
ATOM 9597 N N . ALA A 1 100 ? 72.502 -13.058 -64.886 1.00 0.00 340 ALA A N 4
ATOM 9598 C CA . ALA A 1 100 ? 71.068 -13.281 -64.717 1.00 0.00 340 ALA A CA 4
ATOM 9599 C C . ALA A 1 100 ? 70.493 -12.320 -63.686 1.00 0.00 340 ALA A C 4
ATOM 9600 O O . ALA A 1 100 ? 69.293 -12.338 -63.413 1.00 0.00 340 ALA A O 4
ATOM 9607 N N . GLN A 1 101 ? 71.352 -11.489 -63.108 1.00 0.00 341 GLN A N 4
ATOM 9608 C CA . GLN A 1 101 ? 70.914 -10.539 -62.103 1.00 0.00 341 GLN A CA 4
ATOM 9609 C C . GLN A 1 101 ? 69.950 -9.520 -62.703 1.00 0.00 341 GLN A C 4
ATOM 9610 O O . GLN A 1 101 ? 68.955 -9.156 -62.078 1.00 0.00 341 GLN A O 4
ATOM 9624 N N . ASN A 1 102 ? 70.252 -9.060 -63.912 1.00 0.00 342 ASN A N 4
ATOM 9625 C CA . ASN A 1 102 ? 69.397 -8.082 -64.569 1.00 0.00 342 ASN A CA 4
ATOM 9626 C C . ASN A 1 102 ? 68.063 -8.732 -64.955 1.00 0.00 342 ASN A C 4
ATOM 9627 O O . ASN A 1 102 ? 68.040 -9.896 -65.357 1.00 0.00 342 ASN A O 4
ATOM 9638 N N . PRO A 1 103 ? 66.963 -8.022 -64.855 1.00 0.00 343 PRO A N 4
ATOM 9639 C CA . PRO A 1 103 ? 65.626 -8.580 -65.218 1.00 0.00 343 PRO A CA 4
ATOM 9640 C C . PRO A 1 103 ? 65.493 -8.788 -66.726 1.00 0.00 343 PRO A C 4
ATOM 9641 O O . PRO A 1 103 ? 64.592 -9.478 -67.192 1.00 0.00 343 PRO A O 4
ATOM 9652 N N . ASN A 1 104 ? 66.389 -8.169 -67.483 1.00 0.00 344 ASN A N 4
ATOM 9653 C CA . ASN A 1 104 ? 66.353 -8.287 -68.935 1.00 0.00 344 ASN A CA 4
ATOM 9654 C C . ASN A 1 104 ? 66.646 -9.720 -69.382 1.00 0.00 344 ASN A C 4
ATOM 9655 O O . ASN A 1 104 ? 66.082 -10.196 -70.366 1.00 0.00 344 ASN A O 4
ATOM 9666 N N . TYR A 1 105 ? 67.537 -10.399 -68.663 1.00 0.00 345 TYR A N 4
ATOM 9667 C CA . TYR A 1 105 ? 67.899 -11.774 -69.013 1.00 0.00 345 TYR A CA 4
ATOM 9668 C C . TYR A 1 105 ? 66.766 -12.760 -68.713 1.00 0.00 345 TYR A C 4
ATOM 9669 O O . TYR A 1 105 ? 66.515 -13.676 -69.494 1.00 0.00 345 TYR A O 4
ATOM 9687 N N . TRP A 1 106 ? 66.096 -12.580 -67.570 1.00 0.00 346 TRP A N 4
ATOM 9688 C CA . TRP A 1 106 ? 65.005 -13.481 -67.170 1.00 0.00 346 TRP A CA 4
ATOM 9689 C C . TRP A 1 106 ? 63.725 -12.707 -66.888 1.00 0.00 346 TRP A C 4
ATOM 9690 O O . TRP A 1 106 ? 63.759 -11.536 -66.525 1.00 0.00 346 TRP A O 4
ATOM 9711 N N . ASN A 1 107 ? 62.591 -13.380 -67.065 1.00 0.00 347 ASN A N 4
ATOM 9712 C CA . ASN A 1 107 ? 61.281 -12.765 -66.844 1.00 0.00 347 ASN A CA 4
ATOM 9713 C C . ASN A 1 107 ? 60.527 -13.484 -65.726 1.00 0.00 347 ASN A C 4
ATOM 9714 O O . ASN A 1 107 ? 60.778 -14.654 -65.440 1.00 0.00 347 ASN A O 4
ATOM 9725 N N . LEU A 1 108 ? 59.591 -12.773 -65.107 1.00 0.00 348 LEU A N 4
ATOM 9726 C CA . LEU A 1 108 ? 58.778 -13.342 -64.030 1.00 0.00 348 LEU A CA 4
ATOM 9727 C C . LEU A 1 108 ? 57.356 -13.541 -64.545 1.00 0.00 348 LEU A C 4
ATOM 9728 O O . LEU A 1 108 ? 56.743 -12.610 -65.070 1.00 0.00 348 LEU A O 4
ATOM 9744 N N . ARG A 1 109 ? 56.846 -14.766 -64.414 1.00 0.00 349 ARG A N 4
ATOM 9745 C CA . ARG A 1 109 ? 55.502 -15.099 -64.891 1.00 0.00 349 ARG A CA 4
ATOM 9746 C C . ARG A 1 109 ? 54.633 -15.627 -63.756 1.00 0.00 349 ARG A C 4
ATOM 9747 O O . ARG A 1 109 ? 55.134 -16.125 -62.749 1.00 0.00 349 ARG A O 4
ATOM 9768 N N . ILE A 1 110 ? 53.322 -15.489 -63.923 1.00 0.00 350 ILE A N 4
ATOM 9769 C CA . ILE A 1 110 ? 52.371 -15.926 -62.905 1.00 0.00 350 ILE A CA 4
ATOM 9770 C C . ILE A 1 110 ? 52.226 -17.441 -62.901 1.00 0.00 350 ILE A C 4
ATOM 9771 O O . ILE A 1 110 ? 52.182 -18.080 -63.953 1.00 0.00 350 ILE A O 4
ATOM 9787 N N . VAL A 1 111 ? 52.151 -18.012 -61.698 1.00 0.00 351 VAL A N 4
ATOM 9788 C CA . VAL A 1 111 ? 52.011 -19.461 -61.532 1.00 0.00 351 VAL A CA 4
ATOM 9789 C C . VAL A 1 111 ? 50.838 -19.764 -60.601 1.00 0.00 351 VAL A C 4
ATOM 9790 O O . VAL A 1 111 ? 50.598 -19.042 -59.634 1.00 0.00 351 VAL A O 4
ATOM 9803 N N . GLU A 1 112 ? 50.111 -20.834 -60.904 1.00 0.00 352 GLU A N 4
ATOM 9804 C CA . GLU A 1 112 ? 48.963 -21.224 -60.094 1.00 0.00 352 GLU A CA 4
ATOM 9805 C C . GLU A 1 112 ? 49.424 -21.824 -58.768 1.00 0.00 352 GLU A C 4
ATOM 9806 O O . GLU A 1 112 ? 50.539 -22.329 -58.660 1.00 0.00 352 GLU A O 4
ATOM 9818 N N . ASP A 1 113 ? 48.558 -21.769 -57.766 1.00 0.00 353 ASP A N 4
ATOM 9819 C CA . ASP A 1 113 ? 48.888 -22.310 -56.453 1.00 0.00 353 ASP A CA 4
ATOM 9820 C C . ASP A 1 113 ? 49.341 -23.763 -56.576 1.00 0.00 353 ASP A C 4
ATOM 9821 O O . ASP A 1 113 ? 50.148 -24.240 -55.776 1.00 0.00 353 ASP A O 4
ATOM 9830 N N . ASP A 1 114 ? 48.821 -24.460 -57.581 1.00 0.00 354 ASP A N 4
ATOM 9831 C CA . ASP A 1 114 ? 49.178 -25.858 -57.800 1.00 0.00 354 ASP A CA 4
ATOM 9832 C C . ASP A 1 114 ? 50.575 -25.968 -58.406 1.00 0.00 354 ASP A C 4
ATOM 9833 O O . ASP A 1 114 ? 51.122 -27.064 -58.534 1.00 0.00 354 ASP A O 4
ATOM 9842 N N . GLY A 1 115 ? 51.152 -24.825 -58.763 1.00 0.00 355 GLY A N 4
ATOM 9843 C CA . GLY A 1 115 ? 52.492 -24.794 -59.347 1.00 0.00 355 GLY A CA 4
ATOM 9844 C C . GLY A 1 115 ? 52.428 -24.945 -60.863 1.00 0.00 355 GLY A C 4
ATOM 9845 O O . GLY A 1 115 ? 53.447 -25.148 -61.522 1.00 0.00 355 GLY A O 4
ATOM 9849 N N . GLU A 1 116 ? 51.220 -24.854 -61.410 1.00 0.00 356 GLU A N 4
ATOM 9850 C CA . GLU A 1 116 ? 51.035 -24.985 -62.850 1.00 0.00 356 GLU A CA 4
ATOM 9851 C C . GLU A 1 116 ? 51.450 -23.696 -63.555 1.00 0.00 356 GLU A C 4
ATOM 9852 O O . GLU A 1 116 ? 51.052 -22.603 -63.155 1.00 0.00 356 GLU A O 4
ATOM 9864 N N . LEU A 1 117 ? 52.252 -23.830 -64.608 1.00 0.00 357 LEU A N 4
ATOM 9865 C CA . LEU A 1 117 ? 52.717 -22.665 -65.360 1.00 0.00 357 LEU A CA 4
ATOM 9866 C C . LEU A 1 117 ? 51.719 -22.298 -66.452 1.00 0.00 357 LEU A C 4
ATOM 9867 O O . LEU A 1 117 ? 51.430 -23.094 -67.343 1.00 0.00 357 LEU A O 4
ATOM 9883 N N . ASP A 1 118 ? 51.190 -21.075 -66.365 1.00 0.00 358 ASP A N 4
ATOM 9884 C CA . ASP A 1 118 ? 50.215 -20.586 -67.340 1.00 0.00 358 ASP A CA 4
ATOM 9885 C C . ASP A 1 118 ? 50.896 -19.717 -68.393 1.00 0.00 358 ASP A C 4
ATOM 9886 O O . ASP A 1 118 ? 51.363 -18.617 -68.096 1.00 0.00 358 ASP A O 4
ATOM 9895 N N . GLU A 1 119 ? 50.953 -20.215 -69.625 1.00 0.00 359 GLU A N 4
ATOM 9896 C CA . GLU A 1 119 ? 51.584 -19.474 -70.719 1.00 0.00 359 GLU A CA 4
ATOM 9897 C C . GLU A 1 119 ? 50.589 -18.523 -71.382 1.00 0.00 359 GLU A C 4
ATOM 9898 O O . GLU A 1 119 ? 50.954 -17.755 -72.271 1.00 0.00 359 GLU A O 4
ATOM 9910 N N . ASP A 1 120 ? 49.333 -18.587 -70.953 1.00 0.00 360 ASP A N 4
ATOM 9911 C CA . ASP A 1 120 ? 48.292 -17.735 -71.521 1.00 0.00 360 ASP A CA 4
ATOM 9912 C C . ASP A 1 120 ? 48.323 -16.338 -70.905 1.00 0.00 360 ASP A C 4
ATOM 9913 O O . ASP A 1 120 ? 47.545 -15.465 -71.292 1.00 0.00 360 ASP A O 4
ATOM 9922 N N . PHE A 1 121 ? 49.226 -16.129 -69.945 1.00 0.00 361 PHE A N 4
ATOM 9923 C CA . PHE A 1 121 ? 49.356 -14.829 -69.274 1.00 0.00 361 PHE A CA 4
ATOM 9924 C C . PHE A 1 121 ? 50.753 -14.231 -69.538 1.00 0.00 361 PHE A C 4
ATOM 9925 O O . PHE A 1 121 ? 51.754 -14.865 -69.205 1.00 0.00 361 PHE A O 4
ATOM 9942 N N . PRO A 1 122 ? 50.870 -13.035 -70.099 1.00 0.00 362 PRO A N 4
ATOM 9943 C CA . PRO A 1 122 ? 52.212 -12.424 -70.349 1.00 0.00 362 PRO A CA 4
ATOM 9944 C C . PRO A 1 122 ? 53.030 -12.320 -69.065 1.00 0.00 362 PRO A C 4
ATOM 9945 O O . PRO A 1 122 ? 52.479 -12.100 -67.987 1.00 0.00 362 PRO A O 4
ATOM 9956 N N . ALA A 1 123 ? 54.344 -12.465 -69.186 1.00 0.00 363 ALA A N 4
ATOM 9957 C CA . ALA A 1 123 ? 55.205 -12.367 -68.022 1.00 0.00 363 ALA A CA 4
ATOM 9958 C C . ALA A 1 123 ? 55.409 -10.906 -67.633 1.00 0.00 363 ALA A C 4
ATOM 9959 O O . ALA A 1 123 ? 55.990 -10.132 -68.390 1.00 0.00 363 ALA A O 4
ATOM 9966 N N . LEU A 1 124 ? 54.919 -10.547 -66.450 1.00 0.00 364 LEU A N 4
ATOM 9967 C CA . LEU A 1 124 ? 55.038 -9.179 -65.943 1.00 0.00 364 LEU A CA 4
ATOM 9968 C C . LEU A 1 124 ? 56.431 -8.619 -66.220 1.00 0.00 364 LEU A C 4
ATOM 9969 O O . LEU A 1 124 ? 56.734 -8.223 -67.343 1.00 0.00 364 LEU A O 4
ATOM 9985 N N . ASP A 1 125 ? 57.259 -8.579 -65.184 1.00 0.00 365 ASP A N 4
ATOM 9986 C CA . ASP A 1 125 ? 58.625 -8.067 -65.312 1.00 0.00 365 ASP A CA 4
ATOM 9987 C C . ASP A 1 125 ? 58.635 -6.540 -65.332 1.00 0.00 365 ASP A C 4
ATOM 9988 O O . ASP A 1 125 ? 57.623 -5.895 -65.058 1.00 0.00 365 ASP A O 4
ATOM 9997 N N . ARG A 1 126 ? 59.796 -5.976 -65.635 1.00 0.00 366 ARG A N 4
ATOM 9998 C CA . ARG A 1 126 ? 59.959 -4.529 -65.666 1.00 0.00 366 ARG A CA 4
ATOM 9999 C C . ARG A 1 126 ? 58.906 -3.880 -66.553 1.00 0.00 366 ARG A C 4
ATOM 10000 O O . ARG A 1 126 ? 58.468 -2.758 -66.297 1.00 0.00 366 ARG A O 4
ATOM 10021 N N . VAL A 1 127 ? 58.517 -4.585 -67.601 1.00 0.00 367 VAL A N 4
ATOM 10022 C CA . VAL A 1 127 ? 57.523 -4.068 -68.533 1.00 0.00 367 VAL A CA 4
ATOM 10023 C C . VAL A 1 127 ? 56.115 -4.261 -67.990 1.00 0.00 367 VAL A C 4
ATOM 10024 O O . VAL A 1 127 ? 55.137 -3.953 -68.673 1.00 0.00 367 VAL A O 4
ATOM 10037 N N . GLY A 1 128 ? 56.005 -4.805 -66.779 1.00 0.00 368 GLY A N 4
ATOM 10038 C CA . GLY A 1 128 ? 54.689 -5.066 -66.196 1.00 0.00 368 GLY A CA 4
ATOM 10039 C C . GLY A 1 128 ? 54.737 -4.983 -64.662 1.00 0.00 368 GLY A C 4
ATOM 10040 O O . GLY A 1 128 ? 55.330 -5.850 -64.029 1.00 0.00 368 GLY A O 4
ATOM 10044 N N . PRO A 1 129 ? 54.137 -3.986 -64.040 1.00 0.00 369 PRO A N 4
ATOM 10045 C CA . PRO A 1 129 ? 54.161 -3.876 -62.550 1.00 0.00 369 PRO A CA 4
ATOM 10046 C C . PRO A 1 129 ? 53.708 -5.170 -61.870 1.00 0.00 369 PRO A C 4
ATOM 10047 O O . PRO A 1 129 ? 52.671 -5.741 -62.199 1.00 0.00 369 PRO A O 4
ATOM 10058 N N . LEU A 1 130 ? 54.526 -5.619 -60.930 1.00 0.00 370 LEU A N 4
ATOM 10059 C CA . LEU A 1 130 ? 54.275 -6.846 -60.182 1.00 0.00 370 LEU A CA 4
ATOM 10060 C C . LEU A 1 130 ? 52.816 -6.996 -59.736 1.00 0.00 370 LEU A C 4
ATOM 10061 O O . LEU A 1 130 ? 52.149 -7.968 -60.087 1.00 0.00 370 LEU A O 4
ATOM 10114 N N . LYS A 1 132 ? 50.305 -5.606 -60.674 1.00 0.00 372 LYS A N 4
ATOM 10115 C CA . LYS A 1 132 ? 49.331 -5.382 -61.741 1.00 0.00 372 LYS A CA 4
ATOM 10116 C C . LYS A 1 132 ? 48.295 -6.505 -61.765 1.00 0.00 372 LYS A C 4
ATOM 10117 O O . LYS A 1 132 ? 47.196 -6.335 -62.292 1.00 0.00 372 LYS A O 4
ATOM 10136 N N . PHE A 1 133 ? 48.646 -7.654 -61.182 1.00 0.00 373 PHE A N 4
ATOM 10137 C CA . PHE A 1 133 ? 47.733 -8.804 -61.141 1.00 0.00 373 PHE A CA 4
ATOM 10138 C C . PHE A 1 133 ? 47.236 -9.035 -59.714 1.00 0.00 373 PHE A C 4
ATOM 10139 O O . PHE A 1 133 ? 46.219 -9.695 -59.501 1.00 0.00 373 PHE A O 4
ATOM 10156 N N . GLY A 1 134 ? 47.949 -8.478 -58.743 1.00 0.00 374 GLY A N 4
ATOM 10157 C CA . GLY A 1 134 ? 47.556 -8.628 -57.345 1.00 0.00 374 GLY A CA 4
ATOM 10158 C C . GLY A 1 134 ? 47.982 -9.985 -56.789 1.00 0.00 374 GLY A C 4
ATOM 10159 O O . GLY A 1 134 ? 47.736 -10.287 -55.621 1.00 0.00 374 GLY A O 4
ATOM 10163 N N . PHE A 1 135 ? 48.612 -10.804 -57.628 1.00 0.00 375 PHE A N 4
ATOM 10164 C CA . PHE A 1 135 ? 49.059 -12.129 -57.202 1.00 0.00 375 PHE A CA 4
ATOM 10165 C C . PHE A 1 135 ? 50.372 -12.027 -56.426 1.00 0.00 375 PHE A C 4
ATOM 10166 O O . PHE A 1 135 ? 51.202 -11.159 -56.699 1.00 0.00 375 PHE A O 4
ATOM 10183 N N . ASP A 1 136 ? 50.552 -12.927 -55.455 1.00 0.00 376 ASP A N 4
ATOM 10184 C CA . ASP A 1 136 ? 51.769 -12.944 -54.635 1.00 0.00 376 ASP A CA 4
ATOM 10185 C C . ASP A 1 136 ? 52.581 -14.207 -54.890 1.00 0.00 376 ASP A C 4
ATOM 10186 O O . ASP A 1 136 ? 53.222 -14.739 -53.982 1.00 0.00 376 ASP A O 4
ATOM 10195 N N . ALA A 1 137 ? 52.555 -14.672 -56.132 1.00 0.00 377 ALA A N 4
ATOM 10196 C CA . ALA A 1 137 ? 53.297 -15.865 -56.520 1.00 0.00 377 ALA A CA 4
ATOM 10197 C C . ALA A 1 137 ? 53.687 -15.770 -57.985 1.00 0.00 377 ALA A C 4
ATOM 10198 O O . ALA A 1 137 ? 52.887 -15.350 -58.820 1.00 0.00 377 ALA A O 4
ATOM 10205 N N . PHE A 1 138 ? 54.920 -16.151 -58.294 1.00 0.00 378 PHE A N 4
ATOM 10206 C CA . PHE A 1 138 ? 55.397 -16.091 -59.668 1.00 0.00 378 PHE A CA 4
ATOM 10207 C C . PHE A 1 138 ? 56.457 -17.154 -59.908 1.00 0.00 378 PHE A C 4
ATOM 10208 O O . PHE A 1 138 ? 56.964 -17.766 -58.973 1.00 0.00 378 PHE A O 4
ATOM 10225 N N . ALA A 1 139 ? 56.778 -17.367 -61.174 1.00 0.00 379 ALA A N 4
ATOM 10226 C CA . ALA A 1 139 ? 57.777 -18.350 -61.573 1.00 0.00 379 ALA A CA 4
ATOM 10227 C C . ALA A 1 139 ? 58.770 -17.676 -62.501 1.00 0.00 379 ALA A C 4
ATOM 10228 O O . ALA A 1 139 ? 58.464 -16.638 -63.090 1.00 0.00 379 ALA A O 4
ATOM 10235 N N . LEU A 1 140 ? 59.960 -18.244 -62.635 1.00 0.00 380 LEU A N 4
ATOM 10236 C CA . LEU A 1 140 ? 60.965 -17.643 -63.504 1.00 0.00 380 LEU A CA 4
ATOM 10237 C C . LEU A 1 140 ? 60.781 -18.199 -64.906 1.00 0.00 380 LEU A C 4
ATOM 10238 O O . LEU A 1 140 ? 60.778 -19.413 -65.116 1.00 0.00 380 LEU A O 4
ATOM 10254 N N . VAL A 1 141 ? 60.578 -17.293 -65.858 1.00 0.00 381 VAL A N 4
ATOM 10255 C CA . VAL A 1 141 ? 60.331 -17.672 -67.247 1.00 0.00 381 VAL A CA 4
ATOM 10256 C C . VAL A 1 141 ? 61.375 -17.048 -68.162 1.00 0.00 381 VAL A C 4
ATOM 10257 O O . VAL A 1 141 ? 61.961 -16.012 -67.849 1.00 0.00 381 VAL A O 4
ATOM 10270 N N . LYS A 1 142 ? 61.602 -17.698 -69.289 1.00 0.00 382 LYS A N 4
ATOM 10271 C CA . LYS A 1 142 ? 62.580 -17.229 -70.255 1.00 0.00 382 LYS A CA 4
ATOM 10272 C C . LYS A 1 142 ? 62.149 -15.923 -70.918 1.00 0.00 382 LYS A C 4
ATOM 10273 O O . LYS A 1 142 ? 61.002 -15.765 -71.331 1.00 0.00 382 LYS A O 4
ATOM 10292 N N . ALA A 1 143 ? 63.109 -15.007 -71.037 1.00 0.00 383 ALA A N 4
ATOM 10293 C CA . ALA A 1 143 ? 62.888 -13.712 -71.680 1.00 0.00 383 ALA A CA 4
ATOM 10294 C C . ALA A 1 143 ? 63.768 -13.632 -72.929 1.00 0.00 383 ALA A C 4
ATOM 10295 O O . ALA A 1 143 ? 64.765 -12.915 -72.958 1.00 0.00 383 ALA A O 4
ATOM 10339 N N . PRO A 1 145 ? 65.376 -12.793 -76.549 1.00 0.00 385 PRO A N 4
ATOM 10340 C CA . PRO A 1 145 ? 65.682 -11.466 -77.153 1.00 0.00 385 PRO A CA 4
ATOM 10341 C C . PRO A 1 145 ? 64.451 -10.610 -77.434 1.00 0.00 385 PRO A C 4
ATOM 10342 O O . PRO A 1 145 ? 64.516 -9.384 -77.361 1.00 0.00 385 PRO A O 4
ATOM 10353 N N . ALA A 1 146 ? 63.338 -11.250 -77.756 1.00 0.00 386 ALA A N 4
ATOM 10354 C CA . ALA A 1 146 ? 62.111 -10.515 -78.045 1.00 0.00 386 ALA A CA 4
ATOM 10355 C C . ALA A 1 146 ? 61.654 -9.728 -76.819 1.00 0.00 386 ALA A C 4
ATOM 10356 O O . ALA A 1 146 ? 61.202 -8.589 -76.936 1.00 0.00 386 ALA A O 4
ATOM 10363 N N . GLN A 1 147 ? 61.764 -10.348 -75.650 1.00 0.00 387 GLN A N 4
ATOM 10364 C CA . GLN A 1 147 ? 61.351 -9.712 -74.402 1.00 0.00 387 GLN A CA 4
ATOM 10365 C C . GLN A 1 147 ? 62.480 -8.866 -73.805 1.00 0.00 387 GLN A C 4
ATOM 10366 O O . GLN A 1 147 ? 62.229 -7.926 -73.050 1.00 0.00 387 GLN A O 4
ATOM 10380 N N . ILE A 1 148 ? 63.720 -9.212 -74.140 1.00 0.00 388 ILE A N 4
ATOM 10381 C CA . ILE A 1 148 ? 64.877 -8.483 -73.618 1.00 0.00 388 ILE A CA 4
ATOM 10382 C C . ILE A 1 148 ? 64.869 -7.045 -74.127 1.00 0.00 388 ILE A C 4
ATOM 10383 O O . ILE A 1 148 ? 65.148 -6.110 -73.379 1.00 0.00 388 ILE A O 4
ATOM 10399 N N . LYS A 1 149 ? 64.567 -6.881 -75.409 1.00 0.00 389 LYS A N 4
ATOM 10400 C CA . LYS A 1 149 ? 64.549 -5.559 -76.022 1.00 0.00 389 LYS A CA 4
ATOM 10401 C C . LYS A 1 149 ? 63.591 -4.623 -75.293 1.00 0.00 389 LYS A C 4
ATOM 10402 O O . LYS A 1 149 ? 63.912 -3.458 -75.056 1.00 0.00 389 LYS A O 4
ATOM 10421 N N . GLU A 1 150 ? 62.411 -5.125 -74.946 1.00 0.00 390 GLU A N 4
ATOM 10422 C CA . GLU A 1 150 ? 61.427 -4.299 -74.255 1.00 0.00 390 GLU A CA 4
ATOM 10423 C C . GLU A 1 150 ? 61.913 -3.934 -72.854 1.00 0.00 390 GLU A C 4
ATOM 10424 O O . GLU A 1 150 ? 61.873 -2.768 -72.459 1.00 0.00 390 GLU A O 4
ATOM 10436 N N . ASN A 1 151 ? 62.377 -4.931 -72.109 1.00 0.00 391 ASN A N 4
ATOM 10437 C CA . ASN A 1 151 ? 62.871 -4.693 -70.754 1.00 0.00 391 ASN A CA 4
ATOM 10438 C C . ASN A 1 151 ? 64.141 -3.841 -70.777 1.00 0.00 391 ASN A C 4
ATOM 10439 O O . ASN A 1 151 ? 64.339 -2.979 -69.921 1.00 0.00 391 ASN A O 4
ATOM 10450 N N . GLN A 1 152 ? 65.004 -4.108 -71.751 1.00 0.00 392 GLN A N 4
ATOM 10451 C CA . GLN A 1 152 ? 66.268 -3.384 -71.877 1.00 0.00 392 GLN A CA 4
ATOM 10452 C C . GLN A 1 152 ? 66.030 -1.893 -72.109 1.00 0.00 392 GLN A C 4
ATOM 10453 O O . GLN A 1 152 ? 66.729 -1.051 -71.548 1.00 0.00 392 GLN A O 4
ATOM 10467 N N . ALA A 1 153 ? 65.049 -1.577 -72.943 1.00 0.00 393 ALA A N 4
ATOM 10468 C CA . ALA A 1 153 ? 64.737 -0.184 -73.250 1.00 0.00 393 ALA A CA 4
ATOM 10469 C C . ALA A 1 153 ? 64.301 0.573 -71.996 1.00 0.00 393 ALA A C 4
ATOM 10470 O O . ALA A 1 153 ? 64.627 1.749 -71.826 1.00 0.00 393 ALA A O 4
ATOM 10514 N N . TYR A 1 155 ? 65.090 -0.460 -68.961 1.00 0.00 395 TYR A N 4
ATOM 10515 C CA . TYR A 1 155 ? 66.094 -0.721 -67.921 1.00 0.00 395 TYR A CA 4
ATOM 10516 C C . TYR A 1 155 ? 67.338 0.160 -68.123 1.00 0.00 395 TYR A C 4
ATOM 10517 O O . TYR A 1 155 ? 68.158 -0.139 -68.990 1.00 0.00 395 TYR A O 4
ATOM 10535 N N . PRO A 1 156 ? 67.515 1.224 -67.364 1.00 0.00 396 PRO A N 4
ATOM 10536 C CA . PRO A 1 156 ? 68.710 2.104 -67.515 1.00 0.00 396 PRO A CA 4
ATOM 10537 C C . PRO A 1 156 ? 69.947 1.485 -66.867 1.00 0.00 396 PRO A C 4
ATOM 10538 O O . PRO A 1 156 ? 69.831 0.643 -65.976 1.00 0.00 396 PRO A O 4
ATOM 10549 N N . PHE A 1 157 ? 71.130 1.900 -67.316 1.00 0.00 397 PHE A N 4
ATOM 10550 C CA . PHE A 1 157 ? 72.369 1.364 -66.760 1.00 0.00 397 PHE A CA 4
ATOM 10551 C C . PHE A 1 157 ? 72.719 2.091 -65.466 1.00 0.00 397 PHE A C 4
ATOM 10552 O O . PHE A 1 157 ? 72.911 3.307 -65.455 1.00 0.00 397 PHE A O 4
ATOM 10569 N N . LYS A 1 158 ? 72.789 1.332 -64.376 1.00 0.00 398 LYS A N 4
ATOM 10570 C CA . LYS A 1 158 ? 73.099 1.902 -63.072 1.00 0.00 398 LYS A CA 4
ATOM 10571 C C . LYS A 1 158 ? 74.584 2.229 -62.954 1.00 0.00 398 LYS A C 4
ATOM 10572 O O . LYS A 1 158 ? 75.439 1.490 -63.445 1.00 0.00 398 LYS A O 4
ATOM 10591 N N . SER A 1 159 ? 74.882 3.348 -62.301 1.00 0.00 399 SER A N 4
ATOM 10592 C CA . SER A 1 159 ? 76.266 3.777 -62.124 1.00 0.00 399 SER A CA 4
ATOM 10593 C C . SER A 1 159 ? 76.929 2.994 -60.994 1.00 0.00 399 SER A C 4
ATOM 10594 O O . SER A 1 159 ? 76.252 2.523 -60.080 1.00 0.00 399 SER A O 4
ATOM 10602 N N . LYS A 1 160 ? 78.256 2.864 -61.070 1.00 0.00 400 LYS A N 4
ATOM 10603 C CA . LYS A 1 160 ? 79.032 2.133 -60.057 1.00 0.00 400 LYS A CA 4
ATOM 10604 C C . LYS A 1 160 ? 78.232 0.972 -59.465 1.00 0.00 400 LYS A C 4
ATOM 10605 O O . LYS A 1 160 ? 78.502 0.609 -58.332 1.00 0.00 400 LYS A O 4
ATOM 10625 N N . GLY A 1 1 ? 56.936 16.655 -5.839 1.00 0.00 241 GLY A N 5
ATOM 10626 C CA . GLY A 1 1 ? 57.155 18.125 -5.728 1.00 0.00 241 GLY A CA 5
ATOM 10627 C C . GLY A 1 1 ? 55.884 18.857 -6.152 1.00 0.00 241 GLY A C 5
ATOM 10628 O O . GLY A 1 1 ? 55.807 19.395 -7.256 1.00 0.00 241 GLY A O 5
ATOM 10634 N N . PRO A 1 2 ? 54.892 18.878 -5.300 1.00 0.00 242 PRO A N 5
ATOM 10635 C CA . PRO A 1 2 ? 53.592 19.557 -5.590 1.00 0.00 242 PRO A CA 5
ATOM 10636 C C . PRO A 1 2 ? 53.772 21.053 -5.857 1.00 0.00 242 PRO A C 5
ATOM 10637 O O . PRO A 1 2 ? 54.625 21.704 -5.255 1.00 0.00 242 PRO A O 5
ATOM 10648 N N . GLY A 1 3 ? 52.964 21.586 -6.768 1.00 0.00 243 GLY A N 5
ATOM 10649 C CA . GLY A 1 3 ? 53.040 23.002 -7.109 1.00 0.00 243 GLY A CA 5
ATOM 10650 C C . GLY A 1 3 ? 51.762 23.465 -7.797 1.00 0.00 243 GLY A C 5
ATOM 10651 O O . GLY A 1 3 ? 50.669 22.991 -7.483 1.00 0.00 243 GLY A O 5
ATOM 10655 N N . HIS A 1 4 ? 51.905 24.402 -8.728 1.00 0.00 244 HIS A N 5
ATOM 10656 C CA . HIS A 1 4 ? 50.758 24.938 -9.452 1.00 0.00 244 HIS A CA 5
ATOM 10657 C C . HIS A 1 4 ? 50.266 23.947 -10.502 1.00 0.00 244 HIS A C 5
ATOM 10658 O O . HIS A 1 4 ? 51.036 23.138 -11.016 1.00 0.00 244 HIS A O 5
ATOM 10673 N N . MET A 1 5 ? 48.975 24.020 -10.813 1.00 0.00 245 MET A N 5
ATOM 10674 C CA . MET A 1 5 ? 48.382 23.130 -11.804 1.00 0.00 245 MET A CA 5
ATOM 10675 C C . MET A 1 5 ? 48.910 23.458 -13.197 1.00 0.00 245 MET A C 5
ATOM 10676 O O . MET A 1 5 ? 49.186 24.617 -13.512 1.00 0.00 245 MET A O 5
ATOM 10690 N N . GLY A 1 6 ? 49.044 22.426 -14.030 1.00 0.00 246 GLY A N 5
ATOM 10691 C CA . GLY A 1 6 ? 49.539 22.592 -15.399 1.00 0.00 246 GLY A CA 5
ATOM 10692 C C . GLY A 1 6 ? 50.897 21.919 -15.568 1.00 0.00 246 GLY A C 5
ATOM 10693 O O . GLY A 1 6 ? 51.804 22.472 -16.187 1.00 0.00 246 GLY A O 5
ATOM 10697 N N . SER A 1 7 ? 51.027 20.716 -15.009 1.00 0.00 247 SER A N 5
ATOM 10698 C CA . SER A 1 7 ? 52.278 19.962 -15.093 1.00 0.00 247 SER A CA 5
ATOM 10699 C C . SER A 1 7 ? 52.235 18.974 -16.254 1.00 0.00 247 SER A C 5
ATOM 10700 O O . SER A 1 7 ? 51.517 17.975 -16.207 1.00 0.00 247 SER A O 5
ATOM 10708 N N . VAL A 1 8 ? 53.014 19.259 -17.292 1.00 0.00 248 VAL A N 5
ATOM 10709 C CA . VAL A 1 8 ? 53.065 18.386 -18.460 1.00 0.00 248 VAL A CA 5
ATOM 10710 C C . VAL A 1 8 ? 53.629 17.019 -18.083 1.00 0.00 248 VAL A C 5
ATOM 10711 O O . VAL A 1 8 ? 53.087 15.985 -18.473 1.00 0.00 248 VAL A O 5
ATOM 10724 N N . SER A 1 9 ? 54.721 17.023 -17.323 1.00 0.00 249 SER A N 5
ATOM 10725 C CA . SER A 1 9 ? 55.356 15.776 -16.897 1.00 0.00 249 SER A CA 5
ATOM 10726 C C . SER A 1 9 ? 54.772 15.296 -15.572 1.00 0.00 249 SER A C 5
ATOM 10727 O O . SER A 1 9 ? 54.328 16.098 -14.751 1.00 0.00 249 SER A O 5
ATOM 10735 N N . ASN A 1 10 ? 54.781 13.980 -15.370 1.00 0.00 250 ASN A N 5
ATOM 10736 C CA . ASN A 1 10 ? 54.256 13.398 -14.139 1.00 0.00 250 ASN A CA 5
ATOM 10737 C C . ASN A 1 10 ? 55.326 13.406 -13.052 1.00 0.00 250 ASN A C 5
ATOM 10738 O O . ASN A 1 10 ? 56.405 13.970 -13.235 1.00 0.00 250 ASN A O 5
ATOM 10749 N N . ALA A 1 11 ? 55.019 12.787 -11.915 1.00 0.00 251 ALA A N 5
ATOM 10750 C CA . ALA A 1 11 ? 55.964 12.744 -10.805 1.00 0.00 251 ALA A CA 5
ATOM 10751 C C . ALA A 1 11 ? 57.349 12.322 -11.288 1.00 0.00 251 ALA A C 5
ATOM 10752 O O . ALA A 1 11 ? 57.506 11.837 -12.408 1.00 0.00 251 ALA A O 5
ATOM 10759 N N . LYS A 1 12 ? 58.347 12.512 -10.431 1.00 0.00 252 LYS A N 5
ATOM 10760 C CA . LYS A 1 12 ? 59.718 12.147 -10.769 1.00 0.00 252 LYS A CA 5
ATOM 10761 C C . LYS A 1 12 ? 59.828 10.639 -10.975 1.00 0.00 252 LYS A C 5
ATOM 10762 O O . LYS A 1 12 ? 60.519 10.172 -11.879 1.00 0.00 252 LYS A O 5
ATOM 10781 N N . ALA A 1 13 ? 59.132 9.885 -10.123 1.00 0.00 253 ALA A N 5
ATOM 10782 C CA . ALA A 1 13 ? 59.132 8.420 -10.198 1.00 0.00 253 ALA A CA 5
ATOM 10783 C C . ALA A 1 13 ? 57.697 7.896 -10.231 1.00 0.00 253 ALA A C 5
ATOM 10784 O O . ALA A 1 13 ? 57.168 7.448 -9.213 1.00 0.00 253 ALA A O 5
ATOM 10791 N N . PRO A 1 14 ? 57.062 7.951 -11.375 1.00 0.00 254 PRO A N 5
ATOM 10792 C CA . PRO A 1 14 ? 55.651 7.477 -11.542 1.00 0.00 254 PRO A CA 5
ATOM 10793 C C . PRO A 1 14 ? 55.444 6.048 -11.039 1.00 0.00 254 PRO A C 5
ATOM 10794 O O . PRO A 1 14 ? 54.420 5.742 -10.426 1.00 0.00 254 PRO A O 5
ATOM 10805 N N . THR A 1 15 ? 56.415 5.176 -11.299 1.00 0.00 255 THR A N 5
ATOM 10806 C CA . THR A 1 15 ? 56.314 3.785 -10.862 1.00 0.00 255 THR A CA 5
ATOM 10807 C C . THR A 1 15 ? 57.700 3.166 -10.717 1.00 0.00 255 THR A C 5
ATOM 10808 O O . THR A 1 15 ? 58.064 2.680 -9.646 1.00 0.00 255 THR A O 5
ATOM 10819 N N . SER A 1 16 ? 58.472 3.189 -11.798 1.00 0.00 256 SER A N 5
ATOM 10820 C CA . SER A 1 16 ? 59.816 2.627 -11.771 1.00 0.00 256 SER A CA 5
ATOM 10821 C C . SER A 1 16 ? 60.763 3.559 -11.021 1.00 0.00 256 SER A C 5
ATOM 10822 O O . SER A 1 16 ? 60.588 4.777 -11.031 1.00 0.00 256 SER A O 5
ATOM 10830 N N . ALA A 1 17 ? 61.771 2.976 -10.372 1.00 0.00 257 ALA A N 5
ATOM 10831 C CA . ALA A 1 17 ? 62.752 3.757 -9.615 1.00 0.00 257 ALA A CA 5
ATOM 10832 C C . ALA A 1 17 ? 64.033 3.932 -10.425 1.00 0.00 257 ALA A C 5
ATOM 10833 O O . ALA A 1 17 ? 65.051 4.388 -9.903 1.00 0.00 257 ALA A O 5
ATOM 10840 N N . LEU A 1 18 ? 63.972 3.563 -11.700 1.00 0.00 258 LEU A N 5
ATOM 10841 C CA . LEU A 1 18 ? 65.132 3.681 -12.578 1.00 0.00 258 LEU A CA 5
ATOM 10842 C C . LEU A 1 18 ? 65.344 5.138 -12.981 1.00 0.00 258 LEU A C 5
ATOM 10843 O O . LEU A 1 18 ? 64.386 5.882 -13.187 1.00 0.00 258 LEU A O 5
ATOM 10859 N N . ARG A 1 19 ? 66.608 5.537 -13.089 1.00 0.00 259 ARG A N 5
ATOM 10860 C CA . ARG A 1 19 ? 66.938 6.906 -13.468 1.00 0.00 259 ARG A CA 5
ATOM 10861 C C . ARG A 1 19 ? 66.355 7.232 -14.839 1.00 0.00 259 ARG A C 5
ATOM 10862 O O . ARG A 1 19 ? 65.796 8.307 -15.049 1.00 0.00 259 ARG A O 5
ATOM 10883 N N . ALA A 1 20 ? 66.494 6.292 -15.775 1.00 0.00 260 ALA A N 5
ATOM 10884 C CA . ALA A 1 20 ? 65.983 6.486 -17.136 1.00 0.00 260 ALA A CA 5
ATOM 10885 C C . ALA A 1 20 ? 65.294 5.223 -17.638 1.00 0.00 260 ALA A C 5
ATOM 10886 O O . ALA A 1 20 ? 65.715 4.107 -17.331 1.00 0.00 260 ALA A O 5
ATOM 10893 N N . LEU A 1 21 ? 64.226 5.407 -18.411 1.00 0.00 261 LEU A N 5
ATOM 10894 C CA . LEU A 1 21 ? 63.474 4.280 -18.955 1.00 0.00 261 LEU A CA 5
ATOM 10895 C C . LEU A 1 21 ? 64.109 3.799 -20.259 1.00 0.00 261 LEU A C 5
ATOM 10896 O O . LEU A 1 21 ? 64.447 4.602 -21.129 1.00 0.00 261 LEU A O 5
ATOM 10912 N N . LEU A 1 22 ? 64.260 2.485 -20.392 1.00 0.00 262 LEU A N 5
ATOM 10913 C CA . LEU A 1 22 ? 64.846 1.918 -21.601 1.00 0.00 262 LEU A CA 5
ATOM 10914 C C . LEU A 1 22 ? 63.833 1.963 -22.742 1.00 0.00 262 LEU A C 5
ATOM 10915 O O . LEU A 1 22 ? 62.630 1.857 -22.517 1.00 0.00 262 LEU A O 5
ATOM 10931 N N . GLU A 1 23 ? 64.331 2.116 -23.969 1.00 0.00 263 GLU A N 5
ATOM 10932 C CA . GLU A 1 23 ? 63.467 2.173 -25.152 1.00 0.00 263 GLU A CA 5
ATOM 10933 C C . GLU A 1 23 ? 63.702 0.956 -26.041 1.00 0.00 263 GLU A C 5
ATOM 10934 O O . GLU A 1 23 ? 64.828 0.482 -26.178 1.00 0.00 263 GLU A O 5
ATOM 10946 N N . HIS A 1 24 ? 62.625 0.454 -26.647 1.00 0.00 264 HIS A N 5
ATOM 10947 C CA . HIS A 1 24 ? 62.713 -0.715 -27.526 1.00 0.00 264 HIS A CA 5
ATOM 10948 C C . HIS A 1 24 ? 62.603 -0.300 -28.989 1.00 0.00 264 HIS A C 5
ATOM 10949 O O . HIS A 1 24 ? 61.810 0.575 -29.340 1.00 0.00 264 HIS A O 5
ATOM 10964 N N . LYS A 1 25 ? 63.403 -0.937 -29.845 1.00 0.00 265 LYS A N 5
ATOM 10965 C CA . LYS A 1 25 ? 63.391 -0.638 -31.280 1.00 0.00 265 LYS A CA 5
ATOM 10966 C C . LYS A 1 25 ? 62.843 -1.822 -32.070 1.00 0.00 265 LYS A C 5
ATOM 10967 O O . LYS A 1 25 ? 63.111 -2.978 -31.741 1.00 0.00 265 LYS A O 5
ATOM 10986 N N . GLU A 1 26 ? 62.077 -1.524 -33.117 1.00 0.00 266 GLU A N 5
ATOM 10987 C CA . GLU A 1 26 ? 61.493 -2.562 -33.965 1.00 0.00 266 GLU A CA 5
ATOM 10988 C C . GLU A 1 26 ? 61.407 -2.076 -35.408 1.00 0.00 266 GLU A C 5
ATOM 10989 O O . GLU A 1 26 ? 61.107 -2.848 -36.319 1.00 0.00 266 GLU A O 5
ATOM 11001 N N . ASN A 1 27 ? 61.677 -0.789 -35.604 1.00 0.00 267 ASN A N 5
ATOM 11002 C CA . ASN A 1 27 ? 61.638 -0.200 -36.937 1.00 0.00 267 ASN A CA 5
ATOM 11003 C C . ASN A 1 27 ? 62.721 -0.810 -37.823 1.00 0.00 267 ASN A C 5
ATOM 11004 O O . ASN A 1 27 ? 62.506 -1.048 -39.012 1.00 0.00 267 ASN A O 5
ATOM 11015 N N . SER A 1 28 ? 63.886 -1.057 -37.235 1.00 0.00 268 SER A N 5
ATOM 11016 C CA . SER A 1 28 ? 64.999 -1.637 -37.976 1.00 0.00 268 SER A CA 5
ATOM 11017 C C . SER A 1 28 ? 64.618 -3.013 -38.513 1.00 0.00 268 SER A C 5
ATOM 11018 O O . SER A 1 28 ? 65.036 -3.409 -39.599 1.00 0.00 268 SER A O 5
ATOM 11026 N N . SER A 1 29 ? 63.817 -3.738 -37.744 1.00 0.00 269 SER A N 5
ATOM 11027 C CA . SER A 1 29 ? 63.381 -5.067 -38.150 1.00 0.00 269 SER A CA 5
ATOM 11028 C C . SER A 1 29 ? 62.611 -5.002 -39.467 1.00 0.00 269 SER A C 5
ATOM 11029 O O . SER A 1 29 ? 62.735 -5.887 -40.313 1.00 0.00 269 SER A O 5
ATOM 11037 N N . GLN A 1 30 ? 61.816 -3.949 -39.634 1.00 0.00 270 GLN A N 5
ATOM 11038 C CA . GLN A 1 30 ? 61.029 -3.783 -40.853 1.00 0.00 270 GLN A CA 5
ATOM 11039 C C . GLN A 1 30 ? 61.944 -3.612 -42.065 1.00 0.00 270 GLN A C 5
ATOM 11040 O O . GLN A 1 30 ? 61.676 -4.156 -43.137 1.00 0.00 270 GLN A O 5
ATOM 11054 N N . ASN A 1 31 ? 63.026 -2.850 -41.891 1.00 0.00 271 ASN A N 5
ATOM 11055 C CA . ASN A 1 31 ? 63.985 -2.607 -42.977 1.00 0.00 271 ASN A CA 5
ATOM 11056 C C . ASN A 1 31 ? 65.390 -3.013 -42.545 1.00 0.00 271 ASN A C 5
ATOM 11057 O O . ASN A 1 31 ? 65.919 -2.496 -41.563 1.00 0.00 271 ASN A O 5
ATOM 11068 N N . GLY A 1 32 ? 65.989 -3.947 -43.279 1.00 0.00 272 GLY A N 5
ATOM 11069 C CA . GLY A 1 32 ? 67.334 -4.416 -42.939 1.00 0.00 272 GLY A CA 5
ATOM 11070 C C . GLY A 1 32 ? 68.407 -3.410 -43.377 1.00 0.00 272 GLY A C 5
ATOM 11071 O O . GLY A 1 32 ? 68.108 -2.443 -44.076 1.00 0.00 272 GLY A O 5
ATOM 11075 N N . PRO A 1 33 ? 69.647 -3.614 -42.986 1.00 0.00 273 PRO A N 5
ATOM 11076 C CA . PRO A 1 33 ? 70.761 -2.689 -43.368 1.00 0.00 273 PRO A CA 5
ATOM 11077 C C . PRO A 1 33 ? 70.841 -2.489 -44.886 1.00 0.00 273 PRO A C 5
ATOM 11078 O O . PRO A 1 33 ? 71.017 -1.370 -45.370 1.00 0.00 273 PRO A O 5
ATOM 11089 N N . LEU A 1 34 ? 70.710 -3.589 -45.624 1.00 0.00 274 LEU A N 5
ATOM 11090 C CA . LEU A 1 34 ? 70.768 -3.540 -47.085 1.00 0.00 274 LEU A CA 5
ATOM 11091 C C . LEU A 1 34 ? 69.416 -3.139 -47.662 1.00 0.00 274 LEU A C 5
ATOM 11092 O O . LEU A 1 34 ? 69.310 -2.796 -48.839 1.00 0.00 274 LEU A O 5
ATOM 11108 N N . ALA A 1 35 ? 68.387 -3.191 -46.826 1.00 0.00 275 ALA A N 5
ATOM 11109 C CA . ALA A 1 35 ? 67.043 -2.835 -47.262 1.00 0.00 275 ALA A CA 5
ATOM 11110 C C . ALA A 1 35 ? 67.003 -1.396 -47.754 1.00 0.00 275 ALA A C 5
ATOM 11111 O O . ALA A 1 35 ? 66.134 -1.020 -48.534 1.00 0.00 275 ALA A O 5
ATOM 11118 N N . GLU A 1 36 ? 67.948 -0.596 -47.291 1.00 0.00 276 GLU A N 5
ATOM 11119 C CA . GLU A 1 36 ? 68.015 0.803 -47.688 1.00 0.00 276 GLU A CA 5
ATOM 11120 C C . GLU A 1 36 ? 68.341 0.946 -49.176 1.00 0.00 276 GLU A C 5
ATOM 11121 O O . GLU A 1 36 ? 67.907 1.901 -49.819 1.00 0.00 276 GLU A O 5
ATOM 11133 N N . ASN A 1 37 ? 69.133 0.017 -49.714 1.00 0.00 277 ASN A N 5
ATOM 11134 C CA . ASN A 1 37 ? 69.532 0.083 -51.125 1.00 0.00 277 ASN A CA 5
ATOM 11135 C C . ASN A 1 37 ? 68.646 -0.757 -52.054 1.00 0.00 277 ASN A C 5
ATOM 11136 O O . ASN A 1 37 ? 68.100 -0.237 -53.028 1.00 0.00 277 ASN A O 5
ATOM 11147 N N . PHE A 1 38 ? 68.553 -2.063 -51.796 1.00 0.00 278 PHE A N 5
ATOM 11148 C CA . PHE A 1 38 ? 67.781 -2.955 -52.676 1.00 0.00 278 PHE A CA 5
ATOM 11149 C C . PHE A 1 38 ? 66.310 -3.099 -52.279 1.00 0.00 278 PHE A C 5
ATOM 11150 O O . PHE A 1 38 ? 65.417 -2.852 -53.086 1.00 0.00 278 PHE A O 5
ATOM 11167 N N . ALA A 1 39 ? 66.069 -3.549 -51.056 1.00 0.00 279 ALA A N 5
ATOM 11168 C CA . ALA A 1 39 ? 64.705 -3.786 -50.589 1.00 0.00 279 ALA A CA 5
ATOM 11169 C C . ALA A 1 39 ? 63.921 -2.491 -50.360 1.00 0.00 279 ALA A C 5
ATOM 11170 O O . ALA A 1 39 ? 62.708 -2.529 -50.205 1.00 0.00 279 ALA A O 5
ATOM 11214 N N . PHE A 1 41 ? 62.544 -0.825 -51.944 1.00 0.00 281 PHE A N 5
ATOM 11215 C CA . PHE A 1 41 ? 61.401 -0.779 -52.864 1.00 0.00 281 PHE A CA 5
ATOM 11216 C C . PHE A 1 41 ? 60.362 -1.834 -52.488 1.00 0.00 281 PHE A C 5
ATOM 11217 O O . PHE A 1 41 ? 59.377 -2.039 -53.196 1.00 0.00 281 PHE A O 5
ATOM 11271 N N . GLY A 1 43 ? 58.508 -1.670 -49.947 1.00 0.00 283 GLY A N 5
ATOM 11272 C CA . GLY A 1 43 ? 57.561 -1.004 -49.055 1.00 0.00 283 GLY A CA 5
ATOM 11273 C C . GLY A 1 43 ? 58.254 -0.557 -47.777 1.00 0.00 283 GLY A C 5
ATOM 11274 O O . GLY A 1 43 ? 57.845 -0.923 -46.674 1.00 0.00 283 GLY A O 5
ATOM 11278 N N . HIS A 1 44 ? 59.310 0.236 -47.927 1.00 0.00 284 HIS A N 5
ATOM 11279 C CA . HIS A 1 44 ? 60.047 0.725 -46.770 1.00 0.00 284 HIS A CA 5
ATOM 11280 C C . HIS A 1 44 ? 59.129 1.531 -45.861 1.00 0.00 284 HIS A C 5
ATOM 11281 O O . HIS A 1 44 ? 59.140 1.365 -44.642 1.00 0.00 284 HIS A O 5
ATOM 11296 N N . ALA A 1 45 ? 58.330 2.409 -46.468 1.00 0.00 285 ALA A N 5
ATOM 11297 C CA . ALA A 1 45 ? 57.395 3.248 -45.714 1.00 0.00 285 ALA A CA 5
ATOM 11298 C C . ALA A 1 45 ? 55.962 2.769 -45.928 1.00 0.00 285 ALA A C 5
ATOM 11299 O O . ALA A 1 45 ? 55.070 3.082 -45.142 1.00 0.00 285 ALA A O 5
ATOM 11306 N N . GLU A 1 46 ? 55.753 2.003 -47.000 1.00 0.00 286 GLU A N 5
ATOM 11307 C CA . GLU A 1 46 ? 54.423 1.479 -47.320 1.00 0.00 286 GLU A CA 5
ATOM 11308 C C . GLU A 1 46 ? 54.242 0.069 -46.764 1.00 0.00 286 GLU A C 5
ATOM 11309 O O . GLU A 1 46 ? 54.718 -0.905 -47.346 1.00 0.00 286 GLU A O 5
ATOM 11321 N N . SER A 1 47 ? 53.541 -0.030 -45.641 1.00 0.00 287 SER A N 5
ATOM 11322 C CA . SER A 1 47 ? 53.286 -1.323 -45.013 1.00 0.00 287 SER A CA 5
ATOM 11323 C C . SER A 1 47 ? 52.159 -2.058 -45.735 1.00 0.00 287 SER A C 5
ATOM 11324 O O . SER A 1 47 ? 51.854 -3.209 -45.422 1.00 0.00 287 SER A O 5
ATOM 11332 N N . ASN A 1 48 ? 51.529 -1.379 -46.695 1.00 0.00 288 ASN A N 5
ATOM 11333 C CA . ASN A 1 48 ? 50.419 -1.969 -47.446 1.00 0.00 288 ASN A CA 5
ATOM 11334 C C . ASN A 1 48 ? 50.905 -2.636 -48.731 1.00 0.00 288 ASN A C 5
ATOM 11335 O O . ASN A 1 48 ? 50.098 -3.003 -49.585 1.00 0.00 288 ASN A O 5
ATOM 11346 N N . ALA A 1 49 ? 52.217 -2.796 -48.866 1.00 0.00 289 ALA A N 5
ATOM 11347 C CA . ALA A 1 49 ? 52.774 -3.427 -50.057 1.00 0.00 289 ALA A CA 5
ATOM 11348 C C . ALA A 1 49 ? 52.051 -4.735 -50.352 1.00 0.00 289 ALA A C 5
ATOM 11349 O O . ALA A 1 49 ? 51.151 -5.135 -49.615 1.00 0.00 289 ALA A O 5
ATOM 11356 N N . LEU A 1 50 ? 52.436 -5.387 -51.447 1.00 0.00 290 LEU A N 5
ATOM 11357 C CA . LEU A 1 50 ? 51.805 -6.646 -51.861 1.00 0.00 290 LEU A CA 5
ATOM 11358 C C . LEU A 1 50 ? 52.749 -7.837 -51.641 1.00 0.00 290 LEU A C 5
ATOM 11359 O O . LEU A 1 50 ? 53.943 -7.758 -51.929 1.00 0.00 290 LEU A O 5
ATOM 11412 N N . LEU A 1 52 ? 54.370 -11.576 -52.280 1.00 0.00 292 LEU A N 5
ATOM 11413 C CA . LEU A 1 52 ? 54.728 -12.273 -53.506 1.00 0.00 292 LEU A CA 5
ATOM 11414 C C . LEU A 1 52 ? 55.625 -13.477 -53.223 1.00 0.00 292 LEU A C 5
ATOM 11415 O O . LEU A 1 52 ? 56.587 -13.379 -52.463 1.00 0.00 292 LEU A O 5
ATOM 11431 N N . ASN A 1 53 ? 55.305 -14.610 -53.861 1.00 0.00 293 ASN A N 5
ATOM 11432 C CA . ASN A 1 53 ? 56.085 -15.840 -53.699 1.00 0.00 293 ASN A CA 5
ATOM 11433 C C . ASN A 1 53 ? 56.754 -16.200 -55.019 1.00 0.00 293 ASN A C 5
ATOM 11434 O O . ASN A 1 53 ? 56.281 -15.811 -56.089 1.00 0.00 293 ASN A O 5
ATOM 11445 N N . ILE A 1 54 ? 57.871 -16.921 -54.941 1.00 0.00 294 ILE A N 5
ATOM 11446 C CA . ILE A 1 54 ? 58.621 -17.306 -56.141 1.00 0.00 294 ILE A CA 5
ATOM 11447 C C . ILE A 1 54 ? 58.720 -18.823 -56.269 1.00 0.00 294 ILE A C 5
ATOM 11448 O O . ILE A 1 54 ? 59.063 -19.518 -55.312 1.00 0.00 294 ILE A O 5
ATOM 11464 N N . TYR A 1 55 ? 58.429 -19.327 -57.471 1.00 0.00 295 TYR A N 5
ATOM 11465 C CA . TYR A 1 55 ? 58.495 -20.766 -57.745 1.00 0.00 295 TYR A CA 5
ATOM 11466 C C . TYR A 1 55 ? 59.318 -21.031 -59.003 1.00 0.00 295 TYR A C 5
ATOM 11467 O O . TYR A 1 55 ? 58.810 -20.916 -60.118 1.00 0.00 295 TYR A O 5
ATOM 11485 N N . PHE A 1 56 ? 60.586 -21.388 -58.823 1.00 0.00 296 PHE A N 5
ATOM 11486 C CA . PHE A 1 56 ? 61.448 -21.671 -59.964 1.00 0.00 296 PHE A CA 5
ATOM 11487 C C . PHE A 1 56 ? 60.999 -22.978 -60.628 1.00 0.00 296 PHE A C 5
ATOM 11488 O O . PHE A 1 56 ? 60.521 -23.882 -59.942 1.00 0.00 296 PHE A O 5
ATOM 11505 N N . PRO A 1 57 ? 61.125 -23.107 -61.930 1.00 0.00 297 PRO A N 5
ATOM 11506 C CA . PRO A 1 57 ? 60.693 -24.348 -62.647 1.00 0.00 297 PRO A CA 5
ATOM 11507 C C . PRO A 1 57 ? 61.526 -25.565 -62.238 1.00 0.00 297 PRO A C 5
ATOM 11508 O O . PRO A 1 57 ? 61.089 -26.706 -62.387 1.00 0.00 297 PRO A O 5
ATOM 11519 N N . SER A 1 58 ? 62.729 -25.309 -61.726 1.00 0.00 298 SER A N 5
ATOM 11520 C CA . SER A 1 58 ? 63.631 -26.379 -61.295 1.00 0.00 298 SER A CA 5
ATOM 11521 C C . SER A 1 58 ? 63.751 -26.393 -59.777 1.00 0.00 298 SER A C 5
ATOM 11522 O O . SER A 1 58 ? 64.638 -27.041 -59.218 1.00 0.00 298 SER A O 5
ATOM 11530 N N . SER A 1 59 ? 62.858 -25.667 -59.111 1.00 0.00 299 SER A N 5
ATOM 11531 C CA . SER A 1 59 ? 62.878 -25.595 -57.656 1.00 0.00 299 SER A CA 5
ATOM 11532 C C . SER A 1 59 ? 62.888 -26.989 -57.039 1.00 0.00 299 SER A C 5
ATOM 11533 O O . SER A 1 59 ? 62.030 -27.821 -57.339 1.00 0.00 299 SER A O 5
ATOM 11541 N N . GLU A 1 60 ? 63.855 -27.221 -56.154 1.00 0.00 300 GLU A N 5
ATOM 11542 C CA . GLU A 1 60 ? 63.984 -28.500 -55.459 1.00 0.00 300 GLU A CA 5
ATOM 11543 C C . GLU A 1 60 ? 63.422 -28.370 -54.049 1.00 0.00 300 GLU A C 5
ATOM 11544 O O . GLU A 1 60 ? 63.295 -29.355 -53.320 1.00 0.00 300 GLU A O 5
ATOM 11593 N N . PRO A 1 62 ? 60.358 -26.110 -53.124 1.00 0.00 302 PRO A N 5
ATOM 11594 C CA . PRO A 1 62 ? 59.222 -25.161 -53.313 1.00 0.00 302 PRO A CA 5
ATOM 11595 C C . PRO A 1 62 ? 58.400 -24.987 -52.038 1.00 0.00 302 PRO A C 5
ATOM 11596 O O . PRO A 1 62 ? 57.463 -24.189 -51.995 1.00 0.00 302 PRO A O 5
ATOM 11607 N N . SER A 1 63 ? 58.760 -25.739 -51.005 1.00 0.00 303 SER A N 5
ATOM 11608 C CA . SER A 1 63 ? 58.053 -25.666 -49.732 1.00 0.00 303 SER A CA 5
ATOM 11609 C C . SER A 1 63 ? 58.304 -24.324 -49.055 1.00 0.00 303 SER A C 5
ATOM 11610 O O . SER A 1 63 ? 57.557 -23.920 -48.162 1.00 0.00 303 SER A O 5
ATOM 11618 N N . LYS A 1 64 ? 59.352 -23.624 -49.491 1.00 0.00 304 LYS A N 5
ATOM 11619 C CA . LYS A 1 64 ? 59.684 -22.313 -48.923 1.00 0.00 304 LYS A CA 5
ATOM 11620 C C . LYS A 1 64 ? 59.992 -21.309 -50.035 1.00 0.00 304 LYS A C 5
ATOM 11621 O O . LYS A 1 64 ? 61.155 -21.033 -50.328 1.00 0.00 304 LYS A O 5
ATOM 11640 N N . PRO A 1 65 ? 58.971 -20.756 -50.644 1.00 0.00 305 PRO A N 5
ATOM 11641 C CA . PRO A 1 65 ? 59.119 -19.748 -51.738 1.00 0.00 305 PRO A CA 5
ATOM 11642 C C . PRO A 1 65 ? 59.795 -18.465 -51.255 1.00 0.00 305 PRO A C 5
ATOM 11643 O O . PRO A 1 65 ? 59.778 -18.153 -50.065 1.00 0.00 305 PRO A O 5
ATOM 11654 N N . LEU A 1 66 ? 60.383 -17.722 -52.188 1.00 0.00 306 LEU A N 5
ATOM 11655 C CA . LEU A 1 66 ? 61.051 -16.477 -51.836 1.00 0.00 306 LEU A CA 5
ATOM 11656 C C . LEU A 1 66 ? 59.988 -15.428 -51.513 1.00 0.00 306 LEU A C 5
ATOM 11657 O O . LEU A 1 66 ? 59.126 -15.134 -52.340 1.00 0.00 306 LEU A O 5
ATOM 11673 N N . PHE A 1 67 ? 60.039 -14.882 -50.298 1.00 0.00 307 PHE A N 5
ATOM 11674 C CA . PHE A 1 67 ? 59.055 -13.887 -49.867 1.00 0.00 307 PHE A CA 5
ATOM 11675 C C . PHE A 1 67 ? 59.578 -12.473 -50.082 1.00 0.00 307 PHE A C 5
ATOM 11676 O O . PHE A 1 67 ? 60.492 -12.028 -49.389 1.00 0.00 307 PHE A O 5
ATOM 11693 N N . VAL A 1 68 ? 58.979 -11.768 -51.038 1.00 0.00 308 VAL A N 5
ATOM 11694 C CA . VAL A 1 68 ? 59.372 -10.393 -51.340 1.00 0.00 308 VAL A CA 5
ATOM 11695 C C . VAL A 1 68 ? 58.139 -9.533 -51.569 1.00 0.00 308 VAL A C 5
ATOM 11696 O O . VAL A 1 68 ? 57.039 -10.046 -51.772 1.00 0.00 308 VAL A O 5
ATOM 11709 N N . GLU A 1 69 ? 58.330 -8.219 -51.522 1.00 0.00 309 GLU A N 5
ATOM 11710 C CA . GLU A 1 69 ? 57.219 -7.277 -51.717 1.00 0.00 309 GLU A CA 5
ATOM 11711 C C . GLU A 1 69 ? 57.594 -6.190 -52.716 1.00 0.00 309 GLU A C 5
ATOM 11712 O O . GLU A 1 69 ? 58.773 -5.914 -52.937 1.00 0.00 309 GLU A O 5
ATOM 11724 N N . LEU A 1 70 ? 56.578 -5.590 -53.334 1.00 0.00 310 LEU A N 5
ATOM 11725 C CA . LEU A 1 70 ? 56.793 -4.537 -54.334 1.00 0.00 310 LEU A CA 5
ATOM 11726 C C . LEU A 1 70 ? 55.745 -3.433 -54.203 1.00 0.00 310 LEU A C 5
ATOM 11727 O O . LEU A 1 70 ? 54.554 -3.710 -54.075 1.00 0.00 310 LEU A O 5
ATOM 11743 N N . ARG A 1 71 ? 56.192 -2.181 -54.279 1.00 0.00 311 ARG A N 5
ATOM 11744 C CA . ARG A 1 71 ? 55.270 -1.055 -54.210 1.00 0.00 311 ARG A CA 5
ATOM 11745 C C . ARG A 1 71 ? 54.515 -0.941 -55.524 1.00 0.00 311 ARG A C 5
ATOM 11746 O O . ARG A 1 71 ? 54.857 -1.606 -56.503 1.00 0.00 311 ARG A O 5
ATOM 11804 N N . ASN A 1 73 ? 54.538 1.642 -57.284 1.00 0.00 313 ASN A N 5
ATOM 11805 C CA . ASN A 1 73 ? 55.279 2.598 -58.131 1.00 0.00 313 ASN A CA 5
ATOM 11806 C C . ASN A 1 73 ? 56.685 2.111 -58.500 1.00 0.00 313 ASN A C 5
ATOM 11807 O O . ASN A 1 73 ? 57.275 2.600 -59.462 1.00 0.00 313 ASN A O 5
ATOM 11818 N N . VAL A 1 74 ? 57.233 1.171 -57.737 1.00 0.00 314 VAL A N 5
ATOM 11819 C CA . VAL A 1 74 ? 58.578 0.677 -58.020 1.00 0.00 314 VAL A CA 5
ATOM 11820 C C . VAL A 1 74 ? 58.593 -0.276 -59.211 1.00 0.00 314 VAL A C 5
ATOM 11821 O O . VAL A 1 74 ? 57.665 -0.299 -60.018 1.00 0.00 314 VAL A O 5
ATOM 11834 N N . LEU A 1 75 ? 59.681 -1.044 -59.319 1.00 0.00 315 LEU A N 5
ATOM 11835 C CA . LEU A 1 75 ? 59.866 -1.991 -60.418 1.00 0.00 315 LEU A CA 5
ATOM 11836 C C . LEU A 1 75 ? 60.091 -3.407 -59.887 1.00 0.00 315 LEU A C 5
ATOM 11837 O O . LEU A 1 75 ? 60.499 -3.594 -58.741 1.00 0.00 315 LEU A O 5
ATOM 11853 N N . VAL A 1 76 ? 59.839 -4.392 -60.743 1.00 0.00 316 VAL A N 5
ATOM 11854 C CA . VAL A 1 76 ? 60.030 -5.794 -60.382 1.00 0.00 316 VAL A CA 5
ATOM 11855 C C . VAL A 1 76 ? 61.484 -6.037 -60.015 1.00 0.00 316 VAL A C 5
ATOM 11856 O O . VAL A 1 76 ? 61.815 -7.002 -59.327 1.00 0.00 316 VAL A O 5
ATOM 11869 N N . SER A 1 77 ? 62.345 -5.159 -60.508 1.00 0.00 317 SER A N 5
ATOM 11870 C CA . SER A 1 77 ? 63.781 -5.278 -60.269 1.00 0.00 317 SER A CA 5
ATOM 11871 C C . SER A 1 77 ? 64.083 -5.747 -58.845 1.00 0.00 317 SER A C 5
ATOM 11872 O O . SER A 1 77 ? 65.082 -6.429 -58.613 1.00 0.00 317 SER A O 5
ATOM 11880 N N . GLU A 1 78 ? 63.234 -5.379 -57.893 1.00 0.00 318 GLU A N 5
ATOM 11881 C CA . GLU A 1 78 ? 63.455 -5.780 -56.505 1.00 0.00 318 GLU A CA 5
ATOM 11882 C C . GLU A 1 78 ? 63.241 -7.287 -56.327 1.00 0.00 318 GLU A C 5
ATOM 11883 O O . GLU A 1 78 ? 63.938 -7.928 -55.541 1.00 0.00 318 GLU A O 5
ATOM 11895 N N . ALA A 1 79 ? 62.275 -7.846 -57.055 1.00 0.00 319 ALA A N 5
ATOM 11896 C CA . ALA A 1 79 ? 61.984 -9.277 -56.956 1.00 0.00 319 ALA A CA 5
ATOM 11897 C C . ALA A 1 79 ? 63.276 -10.099 -56.916 1.00 0.00 319 ALA A C 5
ATOM 11898 O O . ALA A 1 79 ? 63.567 -10.763 -55.922 1.00 0.00 319 ALA A O 5
ATOM 11905 N N . ILE A 1 80 ? 64.042 -10.054 -58.004 1.00 0.00 320 ILE A N 5
ATOM 11906 C CA . ILE A 1 80 ? 65.297 -10.805 -58.087 1.00 0.00 320 ILE A CA 5
ATOM 11907 C C . ILE A 1 80 ? 66.389 -10.190 -57.209 1.00 0.00 320 ILE A C 5
ATOM 11908 O O . ILE A 1 80 ? 67.201 -10.904 -56.629 1.00 0.00 320 ILE A O 5
ATOM 11924 N N . GLY A 1 81 ? 66.420 -8.864 -57.146 1.00 0.00 321 GLY A N 5
ATOM 11925 C CA . GLY A 1 81 ? 67.438 -8.156 -56.369 1.00 0.00 321 GLY A CA 5
ATOM 11926 C C . GLY A 1 81 ? 67.476 -8.607 -54.908 1.00 0.00 321 GLY A C 5
ATOM 11927 O O . GLY A 1 81 ? 68.545 -8.666 -54.300 1.00 0.00 321 GLY A O 5
ATOM 11931 N N . TYR A 1 82 ? 66.314 -8.907 -54.346 1.00 0.00 322 TYR A N 5
ATOM 11932 C CA . TYR A 1 82 ? 66.241 -9.331 -52.947 1.00 0.00 322 TYR A CA 5
ATOM 11933 C C . TYR A 1 82 ? 67.004 -10.625 -52.726 1.00 0.00 322 TYR A C 5
ATOM 11934 O O . TYR A 1 82 ? 67.451 -10.912 -51.615 1.00 0.00 322 TYR A O 5
ATOM 11952 N N . ILE A 1 83 ? 67.119 -11.420 -53.777 1.00 0.00 323 ILE A N 5
ATOM 11953 C CA . ILE A 1 83 ? 67.795 -12.704 -53.670 1.00 0.00 323 ILE A CA 5
ATOM 11954 C C . ILE A 1 83 ? 69.211 -12.534 -53.120 1.00 0.00 323 ILE A C 5
ATOM 11955 O O . ILE A 1 83 ? 69.691 -13.374 -52.358 1.00 0.00 323 ILE A O 5
ATOM 11971 N N . LEU A 1 84 ? 69.867 -11.442 -53.494 1.00 0.00 324 LEU A N 5
ATOM 11972 C CA . LEU A 1 84 ? 71.216 -11.187 -53.008 1.00 0.00 324 LEU A CA 5
ATOM 11973 C C . LEU A 1 84 ? 71.184 -11.034 -51.490 1.00 0.00 324 LEU A C 5
ATOM 11974 O O . LEU A 1 84 ? 72.013 -11.596 -50.776 1.00 0.00 324 LEU A O 5
ATOM 11990 N N . LEU A 1 85 ? 70.205 -10.274 -51.006 1.00 0.00 325 LEU A N 5
ATOM 11991 C CA . LEU A 1 85 ? 70.048 -10.053 -49.572 1.00 0.00 325 LEU A CA 5
ATOM 11992 C C . LEU A 1 85 ? 69.690 -11.365 -48.872 1.00 0.00 325 LEU A C 5
ATOM 11993 O O . LEU A 1 85 ? 70.149 -11.636 -47.764 1.00 0.00 325 LEU A O 5
ATOM 12009 N N . GLN A 1 86 ? 68.848 -12.161 -49.519 1.00 0.00 326 GLN A N 5
ATOM 12010 C CA . GLN A 1 86 ? 68.418 -13.432 -48.946 1.00 0.00 326 GLN A CA 5
ATOM 12011 C C . GLN A 1 86 ? 69.615 -14.324 -48.628 1.00 0.00 326 GLN A C 5
ATOM 12012 O O . GLN A 1 86 ? 69.567 -15.121 -47.691 1.00 0.00 326 GLN A O 5
ATOM 12026 N N . TYR A 1 87 ? 70.675 -14.203 -49.418 1.00 0.00 327 TYR A N 5
ATOM 12027 C CA . TYR A 1 87 ? 71.864 -15.024 -49.212 1.00 0.00 327 TYR A CA 5
ATOM 12028 C C . TYR A 1 87 ? 72.478 -14.781 -47.833 1.00 0.00 327 TYR A C 5
ATOM 12029 O O . TYR A 1 87 ? 72.744 -15.726 -47.099 1.00 0.00 327 TYR A O 5
ATOM 12047 N N . VAL A 1 88 ? 72.716 -13.518 -47.496 1.00 0.00 328 VAL A N 5
ATOM 12048 C CA . VAL A 1 88 ? 73.315 -13.185 -46.206 1.00 0.00 328 VAL A CA 5
ATOM 12049 C C . VAL A 1 88 ? 72.317 -13.346 -45.061 1.00 0.00 328 VAL A C 5
ATOM 12050 O O . VAL A 1 88 ? 72.683 -13.764 -43.962 1.00 0.00 328 VAL A O 5
ATOM 12063 N N . ASN A 1 89 ? 71.061 -12.990 -45.316 1.00 0.00 329 ASN A N 5
ATOM 12064 C CA . ASN A 1 89 ? 70.022 -13.079 -44.291 1.00 0.00 329 ASN A CA 5
ATOM 12065 C C . ASN A 1 89 ? 69.767 -14.525 -43.860 1.00 0.00 329 ASN A C 5
ATOM 12066 O O . ASN A 1 89 ? 69.614 -14.805 -42.670 1.00 0.00 329 ASN A O 5
ATOM 12077 N N . GLN A 1 90 ? 69.696 -15.438 -44.829 1.00 0.00 330 GLN A N 5
ATOM 12078 C CA . GLN A 1 90 ? 69.429 -16.851 -44.531 1.00 0.00 330 GLN A CA 5
ATOM 12079 C C . GLN A 1 90 ? 70.708 -17.684 -44.574 1.00 0.00 330 GLN A C 5
ATOM 12080 O O . GLN A 1 90 ? 70.695 -18.871 -44.245 1.00 0.00 330 GLN A O 5
ATOM 12094 N N . GLN A 1 91 ? 71.803 -17.067 -44.991 1.00 0.00 331 GLN A N 5
ATOM 12095 C CA . GLN A 1 91 ? 73.075 -17.781 -45.081 1.00 0.00 331 GLN A CA 5
ATOM 12096 C C . GLN A 1 91 ? 72.897 -19.111 -45.814 1.00 0.00 331 GLN A C 5
ATOM 12097 O O . GLN A 1 91 ? 73.322 -20.157 -45.326 1.00 0.00 331 GLN A O 5
ATOM 12148 N N . VAL A 1 93 ? 71.659 -20.935 -50.079 1.00 0.00 333 VAL A N 5
ATOM 12149 C CA . VAL A 1 93 ? 71.407 -20.718 -51.502 1.00 0.00 333 VAL A CA 5
ATOM 12150 C C . VAL A 1 93 ? 72.292 -19.589 -52.038 1.00 0.00 333 VAL A C 5
ATOM 12151 O O . VAL A 1 93 ? 71.905 -18.423 -51.976 1.00 0.00 333 VAL A O 5
ATOM 12164 N N . PRO A 1 94 ? 73.459 -19.894 -52.558 1.00 0.00 334 PRO A N 5
ATOM 12165 C CA . PRO A 1 94 ? 74.375 -18.848 -53.095 1.00 0.00 334 PRO A CA 5
ATOM 12166 C C . PRO A 1 94 ? 73.632 -17.855 -53.995 1.00 0.00 334 PRO A C 5
ATOM 12167 O O . PRO A 1 94 ? 72.576 -18.180 -54.540 1.00 0.00 334 PRO A O 5
ATOM 12178 N N . PRO A 1 95 ? 74.151 -16.661 -54.156 1.00 0.00 335 PRO A N 5
ATOM 12179 C CA . PRO A 1 95 ? 73.511 -15.611 -55.003 1.00 0.00 335 PRO A CA 5
ATOM 12180 C C . PRO A 1 95 ? 73.682 -15.877 -56.500 1.00 0.00 335 PRO A C 5
ATOM 12181 O O . PRO A 1 95 ? 74.624 -16.547 -56.920 1.00 0.00 335 PRO A O 5
ATOM 12192 N N . ILE A 1 96 ? 72.767 -15.330 -57.293 1.00 0.00 336 ILE A N 5
ATOM 12193 C CA . ILE A 1 96 ? 72.821 -15.491 -58.743 1.00 0.00 336 ILE A CA 5
ATOM 12194 C C . ILE A 1 96 ? 73.878 -14.561 -59.333 1.00 0.00 336 ILE A C 5
ATOM 12195 O O . ILE A 1 96 ? 74.125 -13.476 -58.807 1.00 0.00 336 ILE A O 5
ATOM 12211 N N . GLU A 1 97 ? 74.502 -15.000 -60.419 1.00 0.00 337 GLU A N 5
ATOM 12212 C CA . GLU A 1 97 ? 75.535 -14.207 -61.072 1.00 0.00 337 GLU A CA 5
ATOM 12213 C C . GLU A 1 97 ? 75.024 -12.795 -61.347 1.00 0.00 337 GLU A C 5
ATOM 12214 O O . GLU A 1 97 ? 73.833 -12.587 -61.581 1.00 0.00 337 GLU A O 5
ATOM 12226 N N . ASP A 1 98 ? 75.934 -11.827 -61.304 1.00 0.00 338 ASP A N 5
ATOM 12227 C CA . ASP A 1 98 ? 75.572 -10.431 -61.532 1.00 0.00 338 ASP A CA 5
ATOM 12228 C C . ASP A 1 98 ? 74.998 -10.256 -62.931 1.00 0.00 338 ASP A C 5
ATOM 12229 O O . ASP A 1 98 ? 73.997 -9.564 -63.124 1.00 0.00 338 ASP A O 5
ATOM 12238 N N . GLU A 1 99 ? 75.639 -10.891 -63.899 1.00 0.00 339 GLU A N 5
ATOM 12239 C CA . GLU A 1 99 ? 75.195 -10.807 -65.281 1.00 0.00 339 GLU A CA 5
ATOM 12240 C C . GLU A 1 99 ? 73.776 -11.349 -65.417 1.00 0.00 339 GLU A C 5
ATOM 12241 O O . GLU A 1 99 ? 72.987 -10.853 -66.219 1.00 0.00 339 GLU A O 5
ATOM 12253 N N . ALA A 1 100 ? 73.459 -12.371 -64.623 1.00 0.00 340 ALA A N 5
ATOM 12254 C CA . ALA A 1 100 ? 72.130 -12.976 -64.657 1.00 0.00 340 ALA A CA 5
ATOM 12255 C C . ALA A 1 100 ? 71.194 -12.272 -63.680 1.00 0.00 340 ALA A C 5
ATOM 12256 O O . ALA A 1 100 ? 69.976 -12.391 -63.778 1.00 0.00 340 ALA A O 5
ATOM 12263 N N . GLN A 1 101 ? 71.770 -11.524 -62.750 1.00 0.00 341 GLN A N 5
ATOM 12264 C CA . GLN A 1 101 ? 70.969 -10.798 -61.779 1.00 0.00 341 GLN A CA 5
ATOM 12265 C C . GLN A 1 101 ? 70.086 -9.798 -62.511 1.00 0.00 341 GLN A C 5
ATOM 12266 O O . GLN A 1 101 ? 68.928 -9.587 -62.150 1.00 0.00 341 GLN A O 5
ATOM 12280 N N . ASN A 1 102 ? 70.648 -9.200 -63.558 1.00 0.00 342 ASN A N 5
ATOM 12281 C CA . ASN A 1 102 ? 69.915 -8.235 -64.365 1.00 0.00 342 ASN A CA 5
ATOM 12282 C C . ASN A 1 102 ? 68.507 -8.770 -64.678 1.00 0.00 342 ASN A C 5
ATOM 12283 O O . ASN A 1 102 ? 68.377 -9.756 -65.402 1.00 0.00 342 ASN A O 5
ATOM 12294 N N . PRO A 1 103 ? 67.454 -8.166 -64.160 1.00 0.00 343 PRO A N 5
ATOM 12295 C CA . PRO A 1 103 ? 66.061 -8.644 -64.427 1.00 0.00 343 PRO A CA 5
ATOM 12296 C C . PRO A 1 103 ? 65.789 -8.854 -65.919 1.00 0.00 343 PRO A C 5
ATOM 12297 O O . PRO A 1 103 ? 64.941 -9.660 -66.295 1.00 0.00 343 PRO A O 5
ATOM 12308 N N . ASN A 1 104 ? 66.498 -8.113 -66.758 1.00 0.00 344 ASN A N 5
ATOM 12309 C CA . ASN A 1 104 ? 66.311 -8.211 -68.203 1.00 0.00 344 ASN A CA 5
ATOM 12310 C C . ASN A 1 104 ? 66.703 -9.585 -68.744 1.00 0.00 344 ASN A C 5
ATOM 12311 O O . ASN A 1 104 ? 66.115 -10.065 -69.710 1.00 0.00 344 ASN A O 5
ATOM 12322 N N . TYR A 1 105 ? 67.717 -10.198 -68.146 1.00 0.00 345 TYR A N 5
ATOM 12323 C CA . TYR A 1 105 ? 68.194 -11.498 -68.615 1.00 0.00 345 TYR A CA 5
ATOM 12324 C C . TYR A 1 105 ? 67.182 -12.618 -68.344 1.00 0.00 345 TYR A C 5
ATOM 12325 O O . TYR A 1 105 ? 66.998 -13.499 -69.180 1.00 0.00 345 TYR A O 5
ATOM 12343 N N . TRP A 1 106 ? 66.529 -12.589 -67.180 1.00 0.00 346 TRP A N 5
ATOM 12344 C CA . TRP A 1 106 ? 65.537 -13.620 -66.827 1.00 0.00 346 TRP A CA 5
ATOM 12345 C C . TRP A 1 106 ? 64.151 -12.997 -66.730 1.00 0.00 346 TRP A C 5
ATOM 12346 O O . TRP A 1 106 ? 64.019 -11.784 -66.586 1.00 0.00 346 TRP A O 5
ATOM 12367 N N . ASN A 1 107 ? 63.120 -13.829 -66.847 1.00 0.00 347 ASN A N 5
ATOM 12368 C CA . ASN A 1 107 ? 61.736 -13.351 -66.813 1.00 0.00 347 ASN A CA 5
ATOM 12369 C C . ASN A 1 107 ? 60.953 -13.934 -65.641 1.00 0.00 347 ASN A C 5
ATOM 12370 O O . ASN A 1 107 ? 61.092 -15.106 -65.305 1.00 0.00 347 ASN A O 5
ATOM 12381 N N . LEU A 1 108 ? 60.082 -13.105 -65.063 1.00 0.00 348 LEU A N 5
ATOM 12382 C CA . LEU A 1 108 ? 59.219 -13.534 -63.964 1.00 0.00 348 LEU A CA 5
ATOM 12383 C C . LEU A 1 108 ? 57.796 -13.623 -64.503 1.00 0.00 348 LEU A C 5
ATOM 12384 O O . LEU A 1 108 ? 57.280 -12.660 -65.070 1.00 0.00 348 LEU A O 5
ATOM 12400 N N . ARG A 1 109 ? 57.182 -14.797 -64.367 1.00 0.00 349 ARG A N 5
ATOM 12401 C CA . ARG A 1 109 ? 55.836 -15.025 -64.895 1.00 0.00 349 ARG A CA 5
ATOM 12402 C C . ARG A 1 109 ? 54.890 -15.519 -63.804 1.00 0.00 349 ARG A C 5
ATOM 12403 O O . ARG A 1 109 ? 55.325 -16.005 -62.759 1.00 0.00 349 ARG A O 5
ATOM 12424 N N . ILE A 1 110 ? 53.592 -15.371 -64.053 1.00 0.00 350 ILE A N 5
ATOM 12425 C CA . ILE A 1 110 ? 52.579 -15.779 -63.086 1.00 0.00 350 ILE A CA 5
ATOM 12426 C C . ILE A 1 110 ? 52.377 -17.291 -63.083 1.00 0.00 350 ILE A C 5
ATOM 12427 O O . ILE A 1 110 ? 52.324 -17.927 -64.136 1.00 0.00 350 ILE A O 5
ATOM 12443 N N . VAL A 1 111 ? 52.252 -17.850 -61.881 1.00 0.00 351 VAL A N 5
ATOM 12444 C CA . VAL A 1 111 ? 52.040 -19.288 -61.709 1.00 0.00 351 VAL A CA 5
ATOM 12445 C C . VAL A 1 111 ? 50.917 -19.530 -60.707 1.00 0.00 351 VAL A C 5
ATOM 12446 O O . VAL A 1 111 ? 50.780 -18.799 -59.725 1.00 0.00 351 VAL A O 5
ATOM 12459 N N . GLU A 1 112 ? 50.115 -20.560 -60.959 1.00 0.00 352 GLU A N 5
ATOM 12460 C CA . GLU A 1 112 ? 48.999 -20.894 -60.074 1.00 0.00 352 GLU A CA 5
ATOM 12461 C C . GLU A 1 112 ? 49.447 -21.856 -58.979 1.00 0.00 352 GLU A C 5
ATOM 12462 O O . GLU A 1 112 ? 50.586 -22.319 -58.971 1.00 0.00 352 GLU A O 5
ATOM 12474 N N . ASP A 1 113 ? 48.541 -22.148 -58.051 1.00 0.00 353 ASP A N 5
ATOM 12475 C CA . ASP A 1 113 ? 48.859 -23.054 -56.952 1.00 0.00 353 ASP A CA 5
ATOM 12476 C C . ASP A 1 113 ? 49.032 -24.475 -57.475 1.00 0.00 353 ASP A C 5
ATOM 12477 O O . ASP A 1 113 ? 49.651 -25.316 -56.822 1.00 0.00 353 ASP A O 5
ATOM 12486 N N . ASP A 1 114 ? 48.493 -24.739 -58.661 1.00 0.00 354 ASP A N 5
ATOM 12487 C CA . ASP A 1 114 ? 48.610 -26.065 -59.260 1.00 0.00 354 ASP A CA 5
ATOM 12488 C C . ASP A 1 114 ? 49.984 -26.228 -59.898 1.00 0.00 354 ASP A C 5
ATOM 12489 O O . ASP A 1 114 ? 50.357 -27.321 -60.323 1.00 0.00 354 ASP A O 5
ATOM 12498 N N . GLY A 1 115 ? 50.732 -25.130 -59.960 1.00 0.00 355 GLY A N 5
ATOM 12499 C CA . GLY A 1 115 ? 52.066 -25.153 -60.549 1.00 0.00 355 GLY A CA 5
ATOM 12500 C C . GLY A 1 115 ? 51.986 -24.998 -62.062 1.00 0.00 355 GLY A C 5
ATOM 12501 O O . GLY A 1 115 ? 52.957 -25.251 -62.776 1.00 0.00 355 GLY A O 5
ATOM 12505 N N . GLU A 1 116 ? 50.817 -24.582 -62.544 1.00 0.00 356 GLU A N 5
ATOM 12506 C CA . GLU A 1 116 ? 50.610 -24.392 -63.974 1.00 0.00 356 GLU A CA 5
ATOM 12507 C C . GLU A 1 116 ? 51.194 -23.057 -64.421 1.00 0.00 356 GLU A C 5
ATOM 12508 O O . GLU A 1 116 ? 51.101 -22.056 -63.707 1.00 0.00 356 GLU A O 5
ATOM 12520 N N . LEU A 1 117 ? 51.797 -23.050 -65.605 1.00 0.00 357 LEU A N 5
ATOM 12521 C CA . LEU A 1 117 ? 52.406 -21.836 -66.155 1.00 0.00 357 LEU A CA 5
ATOM 12522 C C . LEU A 1 117 ? 51.598 -21.337 -67.352 1.00 0.00 357 LEU A C 5
ATOM 12523 O O . LEU A 1 117 ? 51.364 -22.080 -68.305 1.00 0.00 357 LEU A O 5
ATOM 12539 N N . ASP A 1 118 ? 51.184 -20.071 -67.300 1.00 0.00 358 ASP A N 5
ATOM 12540 C CA . ASP A 1 118 ? 50.410 -19.478 -68.391 1.00 0.00 358 ASP A CA 5
ATOM 12541 C C . ASP A 1 118 ? 51.342 -18.822 -69.404 1.00 0.00 358 ASP A C 5
ATOM 12542 O O . ASP A 1 118 ? 51.811 -17.706 -69.196 1.00 0.00 358 ASP A O 5
ATOM 12551 N N . GLU A 1 119 ? 51.599 -19.522 -70.503 1.00 0.00 359 GLU A N 5
ATOM 12552 C CA . GLU A 1 119 ? 52.478 -19.004 -71.548 1.00 0.00 359 GLU A CA 5
ATOM 12553 C C . GLU A 1 119 ? 51.724 -18.022 -72.442 1.00 0.00 359 GLU A C 5
ATOM 12554 O O . GLU A 1 119 ? 52.320 -17.316 -73.254 1.00 0.00 359 GLU A O 5
ATOM 12566 N N . ASP A 1 120 ? 50.406 -17.985 -72.282 1.00 0.00 360 ASP A N 5
ATOM 12567 C CA . ASP A 1 120 ? 49.571 -17.093 -73.079 1.00 0.00 360 ASP A CA 5
ATOM 12568 C C . ASP A 1 120 ? 49.755 -15.635 -72.664 1.00 0.00 360 ASP A C 5
ATOM 12569 O O . ASP A 1 120 ? 49.333 -14.728 -73.380 1.00 0.00 360 ASP A O 5
ATOM 12578 N N . PHE A 1 121 ? 50.385 -15.409 -71.507 1.00 0.00 361 PHE A N 5
ATOM 12579 C CA . PHE A 1 121 ? 50.613 -14.040 -71.011 1.00 0.00 361 PHE A CA 5
ATOM 12580 C C . PHE A 1 121 ? 52.115 -13.738 -70.896 1.00 0.00 361 PHE A C 5
ATOM 12581 O O . PHE A 1 121 ? 52.904 -14.628 -70.580 1.00 0.00 361 PHE A O 5
ATOM 12598 N N . PRO A 1 122 ? 52.524 -12.503 -71.130 1.00 0.00 362 PRO A N 5
ATOM 12599 C CA . PRO A 1 122 ? 53.961 -12.089 -71.041 1.00 0.00 362 PRO A CA 5
ATOM 12600 C C . PRO A 1 122 ? 54.449 -12.009 -69.601 1.00 0.00 362 PRO A C 5
ATOM 12601 O O . PRO A 1 122 ? 53.650 -11.930 -68.667 1.00 0.00 362 PRO A O 5
ATOM 12612 N N . ALA A 1 123 ? 55.770 -11.998 -69.426 1.00 0.00 363 ALA A N 5
ATOM 12613 C CA . ALA A 1 123 ? 56.345 -11.888 -68.094 1.00 0.00 363 ALA A CA 5
ATOM 12614 C C . ALA A 1 123 ? 56.651 -10.422 -67.792 1.00 0.00 363 ALA A C 5
ATOM 12615 O O . ALA A 1 123 ? 57.467 -9.804 -68.471 1.00 0.00 363 ALA A O 5
ATOM 12622 N N . LEU A 1 124 ? 55.978 -9.885 -66.779 1.00 0.00 364 LEU A N 5
ATOM 12623 C CA . LEU A 1 124 ? 56.153 -8.491 -66.365 1.00 0.00 364 LEU A CA 5
ATOM 12624 C C . LEU A 1 124 ? 57.627 -8.107 -66.337 1.00 0.00 364 LEU A C 5
ATOM 12625 O O . LEU A 1 124 ? 58.249 -7.967 -67.386 1.00 0.00 364 LEU A O 5
ATOM 12641 N N . ASP A 1 125 ? 58.166 -7.935 -65.130 1.00 0.00 365 ASP A N 5
ATOM 12642 C CA . ASP A 1 125 ? 59.582 -7.570 -64.941 1.00 0.00 365 ASP A CA 5
ATOM 12643 C C . ASP A 1 125 ? 59.755 -6.058 -64.787 1.00 0.00 365 ASP A C 5
ATOM 12644 O O . ASP A 1 125 ? 58.790 -5.323 -64.602 1.00 0.00 365 ASP A O 5
ATOM 12653 N N . ARG A 1 126 ? 61.008 -5.618 -64.845 1.00 0.00 366 ARG A N 5
ATOM 12654 C CA . ARG A 1 126 ? 61.348 -4.204 -64.691 1.00 0.00 366 ARG A CA 5
ATOM 12655 C C . ARG A 1 126 ? 60.425 -3.313 -65.524 1.00 0.00 366 ARG A C 5
ATOM 12656 O O . ARG A 1 126 ? 60.421 -2.091 -65.377 1.00 0.00 366 ARG A O 5
ATOM 12677 N N . VAL A 1 127 ? 59.638 -3.924 -66.396 1.00 0.00 367 VAL A N 5
ATOM 12678 C CA . VAL A 1 127 ? 58.729 -3.165 -67.247 1.00 0.00 367 VAL A CA 5
ATOM 12679 C C . VAL A 1 127 ? 57.490 -2.719 -66.479 1.00 0.00 367 VAL A C 5
ATOM 12680 O O . VAL A 1 127 ? 56.780 -1.817 -66.923 1.00 0.00 367 VAL A O 5
ATOM 12693 N N . GLY A 1 128 ? 57.217 -3.347 -65.337 1.00 0.00 368 GLY A N 5
ATOM 12694 C CA . GLY A 1 128 ? 56.034 -2.966 -64.565 1.00 0.00 368 GLY A CA 5
ATOM 12695 C C . GLY A 1 128 ? 55.941 -3.749 -63.248 1.00 0.00 368 GLY A C 5
ATOM 12696 O O . GLY A 1 128 ? 56.239 -4.939 -63.225 1.00 0.00 368 GLY A O 5
ATOM 12700 N N . PRO A 1 129 ? 55.520 -3.126 -62.159 1.00 0.00 369 PRO A N 5
ATOM 12701 C CA . PRO A 1 129 ? 55.409 -3.821 -60.841 1.00 0.00 369 PRO A CA 5
ATOM 12702 C C . PRO A 1 129 ? 54.828 -5.227 -60.965 1.00 0.00 369 PRO A C 5
ATOM 12703 O O . PRO A 1 129 ? 53.871 -5.455 -61.698 1.00 0.00 369 PRO A O 5
ATOM 12714 N N . LEU A 1 130 ? 55.427 -6.162 -60.235 1.00 0.00 370 LEU A N 5
ATOM 12715 C CA . LEU A 1 130 ? 54.987 -7.554 -60.251 1.00 0.00 370 LEU A CA 5
ATOM 12716 C C . LEU A 1 130 ? 53.641 -7.680 -59.540 1.00 0.00 370 LEU A C 5
ATOM 12717 O O . LEU A 1 130 ? 52.838 -8.561 -59.849 1.00 0.00 370 LEU A O 5
ATOM 12770 N N . LYS A 1 132 ? 51.417 -5.682 -59.900 1.00 0.00 372 LYS A N 5
ATOM 12771 C CA . LYS A 1 132 ? 50.459 -5.141 -60.857 1.00 0.00 372 LYS A CA 5
ATOM 12772 C C . LYS A 1 132 ? 49.355 -6.147 -61.177 1.00 0.00 372 LYS A C 5
ATOM 12773 O O . LYS A 1 132 ? 48.290 -5.774 -61.670 1.00 0.00 372 LYS A O 5
ATOM 12792 N N . PHE A 1 133 ? 49.609 -7.421 -60.890 1.00 0.00 373 PHE A N 5
ATOM 12793 C CA . PHE A 1 133 ? 48.623 -8.475 -61.149 1.00 0.00 373 PHE A CA 5
ATOM 12794 C C . PHE A 1 133 ? 47.864 -8.820 -59.866 1.00 0.00 373 PHE A C 5
ATOM 12795 O O . PHE A 1 133 ? 46.742 -9.327 -59.916 1.00 0.00 373 PHE A O 5
ATOM 12812 N N . GLY A 1 134 ? 48.471 -8.528 -58.720 1.00 0.00 374 GLY A N 5
ATOM 12813 C CA . GLY A 1 134 ? 47.834 -8.799 -57.436 1.00 0.00 374 GLY A CA 5
ATOM 12814 C C . GLY A 1 134 ? 48.037 -10.250 -57.004 1.00 0.00 374 GLY A C 5
ATOM 12815 O O . GLY A 1 134 ? 47.558 -10.664 -55.951 1.00 0.00 374 GLY A O 5
ATOM 12819 N N . PHE A 1 135 ? 48.762 -11.019 -57.814 1.00 0.00 375 PHE A N 5
ATOM 12820 C CA . PHE A 1 135 ? 49.027 -12.417 -57.480 1.00 0.00 375 PHE A CA 5
ATOM 12821 C C . PHE A 1 135 ? 50.176 -12.501 -56.481 1.00 0.00 375 PHE A C 5
ATOM 12822 O O . PHE A 1 135 ? 51.141 -11.742 -56.559 1.00 0.00 375 PHE A O 5
ATOM 12839 N N . ASP A 1 136 ? 50.053 -13.423 -55.529 1.00 0.00 376 ASP A N 5
ATOM 12840 C CA . ASP A 1 136 ? 51.069 -13.598 -54.493 1.00 0.00 376 ASP A CA 5
ATOM 12841 C C . ASP A 1 136 ? 52.102 -14.657 -54.875 1.00 0.00 376 ASP A C 5
ATOM 12842 O O . ASP A 1 136 ? 52.886 -15.089 -54.029 1.00 0.00 376 ASP A O 5
ATOM 12851 N N . ALA A 1 137 ? 52.107 -15.088 -56.140 1.00 0.00 377 ALA A N 5
ATOM 12852 C CA . ALA A 1 137 ? 53.065 -16.112 -56.578 1.00 0.00 377 ALA A CA 5
ATOM 12853 C C . ALA A 1 137 ? 53.528 -15.877 -58.010 1.00 0.00 377 ALA A C 5
ATOM 12854 O O . ALA A 1 137 ? 52.740 -15.505 -58.880 1.00 0.00 377 ALA A O 5
ATOM 12861 N N . PHE A 1 138 ? 54.820 -16.115 -58.243 1.00 0.00 378 PHE A N 5
ATOM 12862 C CA . PHE A 1 138 ? 55.410 -15.950 -59.571 1.00 0.00 378 PHE A CA 5
ATOM 12863 C C . PHE A 1 138 ? 56.483 -17.016 -59.794 1.00 0.00 378 PHE A C 5
ATOM 12864 O O . PHE A 1 138 ? 56.909 -17.691 -58.859 1.00 0.00 378 PHE A O 5
ATOM 12881 N N . ALA A 1 139 ? 56.902 -17.167 -61.046 1.00 0.00 379 ALA A N 5
ATOM 12882 C CA . ALA A 1 139 ? 57.916 -18.160 -61.404 1.00 0.00 379 ALA A CA 5
ATOM 12883 C C . ALA A 1 139 ? 58.915 -17.561 -62.389 1.00 0.00 379 ALA A C 5
ATOM 12884 O O . ALA A 1 139 ? 58.607 -16.602 -63.092 1.00 0.00 379 ALA A O 5
ATOM 12891 N N . LEU A 1 140 ? 60.114 -18.137 -62.432 1.00 0.00 380 LEU A N 5
ATOM 12892 C CA . LEU A 1 140 ? 61.157 -17.653 -63.336 1.00 0.00 380 LEU A CA 5
ATOM 12893 C C . LEU A 1 140 ? 61.074 -18.412 -64.659 1.00 0.00 380 LEU A C 5
ATOM 12894 O O . LEU A 1 140 ? 61.018 -19.641 -64.667 1.00 0.00 380 LEU A O 5
ATOM 12910 N N . VAL A 1 141 ? 61.052 -17.682 -65.778 1.00 0.00 381 VAL A N 5
ATOM 12911 C CA . VAL A 1 141 ? 60.955 -18.317 -67.098 1.00 0.00 381 VAL A CA 5
ATOM 12912 C C . VAL A 1 141 ? 62.053 -17.796 -68.016 1.00 0.00 381 VAL A C 5
ATOM 12913 O O . VAL A 1 141 ? 62.631 -16.736 -67.775 1.00 0.00 381 VAL A O 5
ATOM 12926 N N . LYS A 1 142 ? 62.332 -18.553 -69.069 1.00 0.00 382 LYS A N 5
ATOM 12927 C CA . LYS A 1 142 ? 63.359 -18.167 -70.023 1.00 0.00 382 LYS A CA 5
ATOM 12928 C C . LYS A 1 142 ? 62.961 -16.899 -70.765 1.00 0.00 382 LYS A C 5
ATOM 12929 O O . LYS A 1 142 ? 61.848 -16.790 -71.277 1.00 0.00 382 LYS A O 5
ATOM 12948 N N . ALA A 1 143 ? 63.895 -15.955 -70.839 1.00 0.00 383 ALA A N 5
ATOM 12949 C CA . ALA A 1 143 ? 63.663 -14.693 -71.541 1.00 0.00 383 ALA A CA 5
ATOM 12950 C C . ALA A 1 143 ? 64.466 -14.675 -72.833 1.00 0.00 383 ALA A C 5
ATOM 12951 O O . ALA A 1 143 ? 65.669 -14.911 -72.821 1.00 0.00 383 ALA A O 5
ATOM 12995 N N . PRO A 1 145 ? 65.413 -12.616 -76.657 1.00 0.00 385 PRO A N 5
ATOM 12996 C CA . PRO A 1 145 ? 65.517 -11.257 -77.259 1.00 0.00 385 PRO A CA 5
ATOM 12997 C C . PRO A 1 145 ? 64.154 -10.620 -77.540 1.00 0.00 385 PRO A C 5
ATOM 12998 O O . PRO A 1 145 ? 64.030 -9.396 -77.579 1.00 0.00 385 PRO A O 5
ATOM 13009 N N . ALA A 1 146 ? 63.146 -11.454 -77.765 1.00 0.00 386 ALA A N 5
ATOM 13010 C CA . ALA A 1 146 ? 61.812 -10.953 -78.077 1.00 0.00 386 ALA A CA 5
ATOM 13011 C C . ALA A 1 146 ? 61.233 -10.109 -76.939 1.00 0.00 386 ALA A C 5
ATOM 13012 O O . ALA A 1 146 ? 60.816 -8.970 -77.156 1.00 0.00 386 ALA A O 5
ATOM 13019 N N . GLN A 1 147 ? 61.190 -10.674 -75.733 1.00 0.00 387 GLN A N 5
ATOM 13020 C CA . GLN A 1 147 ? 60.636 -9.964 -74.576 1.00 0.00 387 GLN A CA 5
ATOM 13021 C C . GLN A 1 147 ? 61.695 -9.115 -73.875 1.00 0.00 387 GLN A C 5
ATOM 13022 O O . GLN A 1 147 ? 61.375 -8.124 -73.221 1.00 0.00 387 GLN A O 5
ATOM 13036 N N . ILE A 1 148 ? 62.951 -9.525 -73.985 1.00 0.00 388 ILE A N 5
ATOM 13037 C CA . ILE A 1 148 ? 64.034 -8.807 -73.321 1.00 0.00 388 ILE A CA 5
ATOM 13038 C C . ILE A 1 148 ? 64.153 -7.388 -73.870 1.00 0.00 388 ILE A C 5
ATOM 13039 O O . ILE A 1 148 ? 64.322 -6.434 -73.114 1.00 0.00 388 ILE A O 5
ATOM 13055 N N . LYS A 1 149 ? 64.072 -7.259 -75.190 1.00 0.00 389 LYS A N 5
ATOM 13056 C CA . LYS A 1 149 ? 64.183 -5.950 -75.823 1.00 0.00 389 LYS A CA 5
ATOM 13057 C C . LYS A 1 149 ? 63.009 -5.063 -75.422 1.00 0.00 389 LYS A C 5
ATOM 13058 O O . LYS A 1 149 ? 63.142 -3.844 -75.329 1.00 0.00 389 LYS A O 5
ATOM 13077 N N . GLU A 1 150 ? 61.857 -5.685 -75.186 1.00 0.00 390 GLU A N 5
ATOM 13078 C CA . GLU A 1 150 ? 60.664 -4.941 -74.799 1.00 0.00 390 GLU A CA 5
ATOM 13079 C C . GLU A 1 150 ? 60.855 -4.281 -73.436 1.00 0.00 390 GLU A C 5
ATOM 13080 O O . GLU A 1 150 ? 60.497 -3.119 -73.242 1.00 0.00 390 GLU A O 5
ATOM 13092 N N . ASN A 1 151 ? 61.424 -5.026 -72.493 1.00 0.00 391 ASN A N 5
ATOM 13093 C CA . ASN A 1 151 ? 61.655 -4.494 -71.153 1.00 0.00 391 ASN A CA 5
ATOM 13094 C C . ASN A 1 151 ? 62.658 -3.341 -71.188 1.00 0.00 391 ASN A C 5
ATOM 13095 O O . ASN A 1 151 ? 62.471 -2.323 -70.522 1.00 0.00 391 ASN A O 5
ATOM 13106 N N . GLN A 1 152 ? 63.725 -3.514 -71.964 1.00 0.00 392 GLN A N 5
ATOM 13107 C CA . GLN A 1 152 ? 64.762 -2.489 -72.073 1.00 0.00 392 GLN A CA 5
ATOM 13108 C C . GLN A 1 152 ? 64.252 -1.281 -72.840 1.00 0.00 392 GLN A C 5
ATOM 13109 O O . GLN A 1 152 ? 64.540 -0.136 -72.493 1.00 0.00 392 GLN A O 5
ATOM 13123 N N . ALA A 1 153 ? 63.517 -1.560 -73.902 1.00 0.00 393 ALA A N 5
ATOM 13124 C CA . ALA A 1 153 ? 62.980 -0.517 -74.755 1.00 0.00 393 ALA A CA 5
ATOM 13125 C C . ALA A 1 153 ? 61.891 0.278 -74.042 1.00 0.00 393 ALA A C 5
ATOM 13126 O O . ALA A 1 153 ? 61.608 1.419 -74.407 1.00 0.00 393 ALA A O 5
ATOM 13170 N N . TYR A 1 155 ? 61.740 0.484 -70.370 1.00 0.00 395 TYR A N 5
ATOM 13171 C CA . TYR A 1 155 ? 62.383 1.110 -69.212 1.00 0.00 395 TYR A CA 5
ATOM 13172 C C . TYR A 1 155 ? 63.889 0.873 -69.255 1.00 0.00 395 TYR A C 5
ATOM 13173 O O . TYR A 1 155 ? 64.418 0.039 -68.520 1.00 0.00 395 TYR A O 5
ATOM 13191 N N . PRO A 1 156 ? 64.586 1.589 -70.096 1.00 0.00 396 PRO A N 5
ATOM 13192 C CA . PRO A 1 156 ? 66.067 1.454 -70.233 1.00 0.00 396 PRO A CA 5
ATOM 13193 C C . PRO A 1 156 ? 66.780 1.726 -68.906 1.00 0.00 396 PRO A C 5
ATOM 13194 O O . PRO A 1 156 ? 66.320 2.537 -68.101 1.00 0.00 396 PRO A O 5
ATOM 13205 N N . PHE A 1 157 ? 67.893 1.036 -68.682 1.00 0.00 397 PHE A N 5
ATOM 13206 C CA . PHE A 1 157 ? 68.648 1.206 -67.442 1.00 0.00 397 PHE A CA 5
ATOM 13207 C C . PHE A 1 157 ? 69.514 2.459 -67.507 1.00 0.00 397 PHE A C 5
ATOM 13208 O O . PHE A 1 157 ? 70.323 2.625 -68.420 1.00 0.00 397 PHE A O 5
ATOM 13225 N N . LYS A 1 158 ? 69.329 3.344 -66.529 1.00 0.00 398 LYS A N 5
ATOM 13226 C CA . LYS A 1 158 ? 70.089 4.589 -66.472 1.00 0.00 398 LYS A CA 5
ATOM 13227 C C . LYS A 1 158 ? 71.401 4.391 -65.715 1.00 0.00 398 LYS A C 5
ATOM 13228 O O . LYS A 1 158 ? 71.428 3.781 -64.647 1.00 0.00 398 LYS A O 5
ATOM 13247 N N . SER A 1 159 ? 72.486 4.911 -66.278 1.00 0.00 399 SER A N 5
ATOM 13248 C CA . SER A 1 159 ? 73.795 4.787 -65.647 1.00 0.00 399 SER A CA 5
ATOM 13249 C C . SER A 1 159 ? 73.902 5.727 -64.451 1.00 0.00 399 SER A C 5
ATOM 13250 O O . SER A 1 159 ? 73.283 6.790 -64.429 1.00 0.00 399 SER A O 5
ATOM 13258 N N . LYS A 1 160 ? 74.702 5.335 -63.465 1.00 0.00 400 LYS A N 5
ATOM 13259 C CA . LYS A 1 160 ? 74.893 6.159 -62.277 1.00 0.00 400 LYS A CA 5
ATOM 13260 C C . LYS A 1 160 ? 75.346 7.558 -62.681 1.00 0.00 400 LYS A C 5
ATOM 13261 O O . LYS A 1 160 ? 74.781 8.514 -62.173 1.00 0.00 400 LYS A O 5
ATOM 13281 N N . GLY A 1 1 ? 60.911 -4.246 18.234 1.00 0.00 241 GLY A N 6
ATOM 13282 C CA . GLY A 1 1 ? 62.028 -4.919 18.956 1.00 0.00 241 GLY A CA 6
ATOM 13283 C C . GLY A 1 1 ? 61.910 -6.429 18.787 1.00 0.00 241 GLY A C 6
ATOM 13284 O O . GLY A 1 1 ? 60.956 -6.923 18.184 1.00 0.00 241 GLY A O 6
ATOM 13290 N N . PRO A 1 2 ? 62.857 -7.165 19.304 1.00 0.00 242 PRO A N 6
ATOM 13291 C CA . PRO A 1 2 ? 62.867 -8.657 19.212 1.00 0.00 242 PRO A CA 6
ATOM 13292 C C . PRO A 1 2 ? 61.810 -9.287 20.118 1.00 0.00 242 PRO A C 6
ATOM 13293 O O . PRO A 1 2 ? 61.448 -8.721 21.149 1.00 0.00 242 PRO A O 6
ATOM 13304 N N . GLY A 1 3 ? 61.312 -10.454 19.722 1.00 0.00 243 GLY A N 6
ATOM 13305 C CA . GLY A 1 3 ? 60.292 -11.140 20.507 1.00 0.00 243 GLY A CA 6
ATOM 13306 C C . GLY A 1 3 ? 59.713 -12.323 19.740 1.00 0.00 243 GLY A C 6
ATOM 13307 O O . GLY A 1 3 ? 60.271 -12.762 18.734 1.00 0.00 243 GLY A O 6
ATOM 13311 N N . HIS A 1 4 ? 58.584 -12.833 20.223 1.00 0.00 244 HIS A N 6
ATOM 13312 C CA . HIS A 1 4 ? 57.927 -13.965 19.577 1.00 0.00 244 HIS A CA 6
ATOM 13313 C C . HIS A 1 4 ? 57.570 -13.620 18.135 1.00 0.00 244 HIS A C 6
ATOM 13314 O O . HIS A 1 4 ? 57.767 -14.426 17.226 1.00 0.00 244 HIS A O 6
ATOM 13329 N N . MET A 1 5 ? 57.038 -12.415 17.937 1.00 0.00 245 MET A N 6
ATOM 13330 C CA . MET A 1 5 ? 56.644 -11.953 16.605 1.00 0.00 245 MET A CA 6
ATOM 13331 C C . MET A 1 5 ? 57.716 -11.039 16.020 1.00 0.00 245 MET A C 6
ATOM 13332 O O . MET A 1 5 ? 58.182 -10.111 16.682 1.00 0.00 245 MET A O 6
ATOM 13346 N N . GLY A 1 6 ? 58.105 -11.313 14.779 1.00 0.00 246 GLY A N 6
ATOM 13347 C CA . GLY A 1 6 ? 59.130 -10.515 14.118 1.00 0.00 246 GLY A CA 6
ATOM 13348 C C . GLY A 1 6 ? 58.721 -9.048 14.030 1.00 0.00 246 GLY A C 6
ATOM 13349 O O . GLY A 1 6 ? 57.535 -8.726 13.952 1.00 0.00 246 GLY A O 6
ATOM 13353 N N . SER A 1 7 ? 59.715 -8.166 14.045 1.00 0.00 247 SER A N 6
ATOM 13354 C CA . SER A 1 7 ? 59.458 -6.733 13.964 1.00 0.00 247 SER A CA 6
ATOM 13355 C C . SER A 1 7 ? 58.766 -6.389 12.649 1.00 0.00 247 SER A C 6
ATOM 13356 O O . SER A 1 7 ? 57.850 -5.566 12.611 1.00 0.00 247 SER A O 6
ATOM 13364 N N . VAL A 1 8 ? 59.216 -7.026 11.568 1.00 0.00 248 VAL A N 6
ATOM 13365 C CA . VAL A 1 8 ? 58.649 -6.790 10.237 1.00 0.00 248 VAL A CA 6
ATOM 13366 C C . VAL A 1 8 ? 57.967 -8.057 9.724 1.00 0.00 248 VAL A C 6
ATOM 13367 O O . VAL A 1 8 ? 58.549 -9.141 9.747 1.00 0.00 248 VAL A O 6
ATOM 13380 N N . SER A 1 9 ? 56.729 -7.909 9.260 1.00 0.00 249 SER A N 6
ATOM 13381 C CA . SER A 1 9 ? 55.967 -9.044 8.741 1.00 0.00 249 SER A CA 6
ATOM 13382 C C . SER A 1 9 ? 56.208 -9.215 7.244 1.00 0.00 249 SER A C 6
ATOM 13383 O O . SER A 1 9 ? 56.659 -8.291 6.569 1.00 0.00 249 SER A O 6
ATOM 13391 N N . ASN A 1 10 ? 55.900 -10.407 6.735 1.00 0.00 250 ASN A N 6
ATOM 13392 C CA . ASN A 1 10 ? 56.080 -10.711 5.313 1.00 0.00 250 ASN A CA 6
ATOM 13393 C C . ASN A 1 10 ? 54.802 -11.311 4.737 1.00 0.00 250 ASN A C 6
ATOM 13394 O O . ASN A 1 10 ? 54.505 -12.488 4.947 1.00 0.00 250 ASN A O 6
ATOM 13405 N N . ALA A 1 11 ? 54.046 -10.493 4.007 1.00 0.00 251 ALA A N 6
ATOM 13406 C CA . ALA A 1 11 ? 52.793 -10.944 3.401 1.00 0.00 251 ALA A CA 6
ATOM 13407 C C . ALA A 1 11 ? 52.572 -10.256 2.057 1.00 0.00 251 ALA A C 6
ATOM 13408 O O . ALA A 1 11 ? 51.821 -10.745 1.214 1.00 0.00 251 ALA A O 6
ATOM 13415 N N . LYS A 1 12 ? 53.230 -9.116 1.866 1.00 0.00 252 LYS A N 6
ATOM 13416 C CA . LYS A 1 12 ? 53.094 -8.367 0.622 1.00 0.00 252 LYS A CA 6
ATOM 13417 C C . LYS A 1 12 ? 53.918 -9.014 -0.486 1.00 0.00 252 LYS A C 6
ATOM 13418 O O . LYS A 1 12 ? 55.043 -9.460 -0.259 1.00 0.00 252 LYS A O 6
ATOM 13437 N N . ALA A 1 13 ? 53.347 -9.060 -1.685 1.00 0.00 253 ALA A N 6
ATOM 13438 C CA . ALA A 1 13 ? 54.027 -9.656 -2.829 1.00 0.00 253 ALA A CA 6
ATOM 13439 C C . ALA A 1 13 ? 53.150 -9.549 -4.076 1.00 0.00 253 ALA A C 6
ATOM 13440 O O . ALA A 1 13 ? 52.506 -10.518 -4.475 1.00 0.00 253 ALA A O 6
ATOM 13447 N N . PRO A 1 14 ? 53.109 -8.394 -4.688 1.00 0.00 254 PRO A N 6
ATOM 13448 C CA . PRO A 1 14 ? 52.283 -8.164 -5.913 1.00 0.00 254 PRO A CA 6
ATOM 13449 C C . PRO A 1 14 ? 52.691 -9.086 -7.064 1.00 0.00 254 PRO A C 6
ATOM 13450 O O . PRO A 1 14 ? 53.873 -9.366 -7.261 1.00 0.00 254 PRO A O 6
ATOM 13461 N N . THR A 1 15 ? 51.697 -9.553 -7.821 1.00 0.00 255 THR A N 6
ATOM 13462 C CA . THR A 1 15 ? 51.946 -10.446 -8.958 1.00 0.00 255 THR A CA 6
ATOM 13463 C C . THR A 1 15 ? 51.473 -9.803 -10.259 1.00 0.00 255 THR A C 6
ATOM 13464 O O . THR A 1 15 ? 51.610 -10.386 -11.335 1.00 0.00 255 THR A O 6
ATOM 13475 N N . SER A 1 16 ? 50.911 -8.604 -10.153 1.00 0.00 256 SER A N 6
ATOM 13476 C CA . SER A 1 16 ? 50.416 -7.896 -11.328 1.00 0.00 256 SER A CA 6
ATOM 13477 C C . SER A 1 16 ? 51.568 -7.314 -12.139 1.00 0.00 256 SER A C 6
ATOM 13478 O O . SER A 1 16 ? 52.667 -7.111 -11.620 1.00 0.00 256 SER A O 6
ATOM 13486 N N . ALA A 1 17 ? 51.304 -7.047 -13.413 1.00 0.00 257 ALA A N 6
ATOM 13487 C CA . ALA A 1 17 ? 52.318 -6.485 -14.299 1.00 0.00 257 ALA A CA 6
ATOM 13488 C C . ALA A 1 17 ? 51.657 -5.865 -15.526 1.00 0.00 257 ALA A C 6
ATOM 13489 O O . ALA A 1 17 ? 52.305 -5.654 -16.552 1.00 0.00 257 ALA A O 6
ATOM 13496 N N . LEU A 1 18 ? 50.363 -5.588 -15.414 1.00 0.00 258 LEU A N 6
ATOM 13497 C CA . LEU A 1 18 ? 49.614 -5.003 -16.520 1.00 0.00 258 LEU A CA 6
ATOM 13498 C C . LEU A 1 18 ? 50.168 -3.626 -16.874 1.00 0.00 258 LEU A C 6
ATOM 13499 O O . LEU A 1 18 ? 50.291 -3.281 -18.048 1.00 0.00 258 LEU A O 6
ATOM 13515 N N . ARG A 1 19 ? 50.493 -2.838 -15.849 1.00 0.00 259 ARG A N 6
ATOM 13516 C CA . ARG A 1 19 ? 51.029 -1.493 -16.061 1.00 0.00 259 ARG A CA 6
ATOM 13517 C C . ARG A 1 19 ? 52.553 -1.505 -16.009 1.00 0.00 259 ARG A C 6
ATOM 13518 O O . ARG A 1 19 ? 53.150 -2.063 -15.088 1.00 0.00 259 ARG A O 6
ATOM 13539 N N . ALA A 1 20 ? 53.176 -0.879 -17.007 1.00 0.00 260 ALA A N 6
ATOM 13540 C CA . ALA A 1 20 ? 54.637 -0.810 -17.085 1.00 0.00 260 ALA A CA 6
ATOM 13541 C C . ALA A 1 20 ? 55.124 0.591 -16.731 1.00 0.00 260 ALA A C 6
ATOM 13542 O O . ALA A 1 20 ? 54.462 1.584 -17.033 1.00 0.00 260 ALA A O 6
ATOM 13549 N N . LEU A 1 21 ? 56.289 0.670 -16.095 1.00 0.00 261 LEU A N 6
ATOM 13550 C CA . LEU A 1 21 ? 56.847 1.962 -15.715 1.00 0.00 261 LEU A CA 6
ATOM 13551 C C . LEU A 1 21 ? 57.123 2.799 -16.964 1.00 0.00 261 LEU A C 6
ATOM 13552 O O . LEU A 1 21 ? 56.857 4.001 -16.988 1.00 0.00 261 LEU A O 6
ATOM 13568 N N . LEU A 1 22 ? 57.652 2.151 -17.999 1.00 0.00 262 LEU A N 6
ATOM 13569 C CA . LEU A 1 22 ? 57.960 2.835 -19.256 1.00 0.00 262 LEU A CA 6
ATOM 13570 C C . LEU A 1 22 ? 56.840 2.612 -20.266 1.00 0.00 262 LEU A C 6
ATOM 13571 O O . LEU A 1 22 ? 56.442 1.476 -20.522 1.00 0.00 262 LEU A O 6
ATOM 13587 N N . GLU A 1 23 ? 56.336 3.701 -20.838 1.00 0.00 263 GLU A N 6
ATOM 13588 C CA . GLU A 1 23 ? 55.260 3.610 -21.819 1.00 0.00 263 GLU A CA 6
ATOM 13589 C C . GLU A 1 23 ? 55.804 3.199 -23.183 1.00 0.00 263 GLU A C 6
ATOM 13590 O O . GLU A 1 23 ? 55.042 2.846 -24.084 1.00 0.00 263 GLU A O 6
ATOM 13602 N N . HIS A 1 24 ? 57.124 3.250 -23.332 1.00 0.00 264 HIS A N 6
ATOM 13603 C CA . HIS A 1 24 ? 57.753 2.880 -24.595 1.00 0.00 264 HIS A CA 6
ATOM 13604 C C . HIS A 1 24 ? 57.761 1.364 -24.767 1.00 0.00 264 HIS A C 6
ATOM 13605 O O . HIS A 1 24 ? 58.818 0.733 -24.757 1.00 0.00 264 HIS A O 6
ATOM 13620 N N . LYS A 1 25 ? 56.573 0.789 -24.922 1.00 0.00 265 LYS A N 6
ATOM 13621 C CA . LYS A 1 25 ? 56.448 -0.653 -25.098 1.00 0.00 265 LYS A CA 6
ATOM 13622 C C . LYS A 1 25 ? 57.110 -1.105 -26.395 1.00 0.00 265 LYS A C 6
ATOM 13623 O O . LYS A 1 25 ? 57.771 -2.142 -26.435 1.00 0.00 265 LYS A O 6
ATOM 13642 N N . GLU A 1 26 ? 56.917 -0.327 -27.460 1.00 0.00 266 GLU A N 6
ATOM 13643 C CA . GLU A 1 26 ? 57.493 -0.663 -28.766 1.00 0.00 266 GLU A CA 6
ATOM 13644 C C . GLU A 1 26 ? 58.065 0.580 -29.436 1.00 0.00 266 GLU A C 6
ATOM 13645 O O . GLU A 1 26 ? 57.604 1.697 -29.194 1.00 0.00 266 GLU A O 6
ATOM 13657 N N . ASN A 1 27 ? 59.073 0.377 -30.280 1.00 0.00 267 ASN A N 6
ATOM 13658 C CA . ASN A 1 27 ? 59.712 1.485 -30.988 1.00 0.00 267 ASN A CA 6
ATOM 13659 C C . ASN A 1 27 ? 59.028 1.729 -32.329 1.00 0.00 267 ASN A C 6
ATOM 13660 O O . ASN A 1 27 ? 58.650 0.789 -33.028 1.00 0.00 267 ASN A O 6
ATOM 13671 N N . SER A 1 28 ? 58.862 3.002 -32.677 1.00 0.00 268 SER A N 6
ATOM 13672 C CA . SER A 1 28 ? 58.212 3.365 -33.930 1.00 0.00 268 SER A CA 6
ATOM 13673 C C . SER A 1 28 ? 59.025 2.893 -35.132 1.00 0.00 268 SER A C 6
ATOM 13674 O O . SER A 1 28 ? 58.462 2.448 -36.133 1.00 0.00 268 SER A O 6
ATOM 13682 N N . SER A 1 29 ? 60.345 3.001 -35.035 1.00 0.00 269 SER A N 6
ATOM 13683 C CA . SER A 1 29 ? 61.212 2.589 -36.132 1.00 0.00 269 SER A CA 6
ATOM 13684 C C . SER A 1 29 ? 61.181 1.073 -36.305 1.00 0.00 269 SER A C 6
ATOM 13685 O O . SER A 1 29 ? 61.191 0.323 -35.328 1.00 0.00 269 SER A O 6
ATOM 13693 N N . GLN A 1 30 ? 61.152 0.629 -37.561 1.00 0.00 270 GLN A N 6
ATOM 13694 C CA . GLN A 1 30 ? 61.129 -0.801 -37.872 1.00 0.00 270 GLN A CA 6
ATOM 13695 C C . GLN A 1 30 ? 61.863 -1.059 -39.184 1.00 0.00 270 GLN A C 6
ATOM 13696 O O . GLN A 1 30 ? 61.266 -1.001 -40.259 1.00 0.00 270 GLN A O 6
ATOM 13710 N N . ASN A 1 31 ? 63.159 -1.342 -39.093 1.00 0.00 271 ASN A N 6
ATOM 13711 C CA . ASN A 1 31 ? 63.953 -1.603 -40.288 1.00 0.00 271 ASN A CA 6
ATOM 13712 C C . ASN A 1 31 ? 65.247 -2.322 -39.926 1.00 0.00 271 ASN A C 6
ATOM 13713 O O . ASN A 1 31 ? 65.585 -2.456 -38.749 1.00 0.00 271 ASN A O 6
ATOM 13724 N N . GLY A 1 32 ? 65.969 -2.790 -40.946 1.00 0.00 272 GLY A N 6
ATOM 13725 C CA . GLY A 1 32 ? 67.235 -3.504 -40.730 1.00 0.00 272 GLY A CA 6
ATOM 13726 C C . GLY A 1 32 ? 68.393 -2.805 -41.444 1.00 0.00 272 GLY A C 6
ATOM 13727 O O . GLY A 1 32 ? 68.179 -1.966 -42.318 1.00 0.00 272 GLY A O 6
ATOM 13731 N N . PRO A 1 33 ? 69.610 -3.133 -41.078 1.00 0.00 273 PRO A N 6
ATOM 13732 C CA . PRO A 1 33 ? 70.834 -2.523 -41.688 1.00 0.00 273 PRO A CA 6
ATOM 13733 C C . PRO A 1 33 ? 70.898 -2.763 -43.199 1.00 0.00 273 PRO A C 6
ATOM 13734 O O . PRO A 1 33 ? 71.105 -1.831 -43.976 1.00 0.00 273 PRO A O 6
ATOM 13745 N N . LEU A 1 34 ? 70.699 -4.014 -43.608 1.00 0.00 274 LEU A N 6
ATOM 13746 C CA . LEU A 1 34 ? 70.716 -4.356 -45.028 1.00 0.00 274 LEU A CA 6
ATOM 13747 C C . LEU A 1 34 ? 69.353 -4.067 -45.633 1.00 0.00 274 LEU A C 6
ATOM 13748 O O . LEU A 1 34 ? 69.193 -4.038 -46.854 1.00 0.00 274 LEU A O 6
ATOM 13764 N N . ALA A 1 35 ? 68.367 -3.867 -44.768 1.00 0.00 275 ALA A N 6
ATOM 13765 C CA . ALA A 1 35 ? 67.019 -3.595 -45.228 1.00 0.00 275 ALA A CA 6
ATOM 13766 C C . ALA A 1 35 ? 66.966 -2.269 -45.981 1.00 0.00 275 ALA A C 6
ATOM 13767 O O . ALA A 1 35 ? 66.325 -2.159 -47.027 1.00 0.00 275 ALA A O 6
ATOM 13774 N N . GLU A 1 36 ? 67.653 -1.271 -45.439 1.00 0.00 276 GLU A N 6
ATOM 13775 C CA . GLU A 1 36 ? 67.694 0.048 -46.058 1.00 0.00 276 GLU A CA 6
ATOM 13776 C C . GLU A 1 36 ? 68.512 0.014 -47.344 1.00 0.00 276 GLU A C 6
ATOM 13777 O O . GLU A 1 36 ? 68.291 0.815 -48.251 1.00 0.00 276 GLU A O 6
ATOM 13789 N N . ASN A 1 37 ? 69.468 -0.903 -47.411 1.00 0.00 277 ASN A N 6
ATOM 13790 C CA . ASN A 1 37 ? 70.314 -1.011 -48.591 1.00 0.00 277 ASN A CA 6
ATOM 13791 C C . ASN A 1 37 ? 69.498 -1.438 -49.808 1.00 0.00 277 ASN A C 6
ATOM 13792 O O . ASN A 1 37 ? 69.691 -0.917 -50.905 1.00 0.00 277 ASN A O 6
ATOM 13803 N N . PHE A 1 38 ? 68.596 -2.400 -49.609 1.00 0.00 278 PHE A N 6
ATOM 13804 C CA . PHE A 1 38 ? 67.765 -2.903 -50.707 1.00 0.00 278 PHE A CA 6
ATOM 13805 C C . PHE A 1 38 ? 66.282 -2.923 -50.336 1.00 0.00 278 PHE A C 6
ATOM 13806 O O . PHE A 1 38 ? 65.452 -2.336 -51.024 1.00 0.00 278 PHE A O 6
ATOM 13823 N N . ALA A 1 39 ? 65.964 -3.622 -49.255 1.00 0.00 279 ALA A N 6
ATOM 13824 C CA . ALA A 1 39 ? 64.576 -3.757 -48.806 1.00 0.00 279 ALA A CA 6
ATOM 13825 C C . ALA A 1 39 ? 63.866 -2.413 -48.683 1.00 0.00 279 ALA A C 6
ATOM 13826 O O . ALA A 1 39 ? 62.649 -2.373 -48.542 1.00 0.00 279 ALA A O 6
ATOM 13870 N N . PHE A 1 41 ? 62.625 -0.724 -50.421 1.00 0.00 281 PHE A N 6
ATOM 13871 C CA . PHE A 1 41 ? 61.457 -0.658 -51.301 1.00 0.00 281 PHE A CA 6
ATOM 13872 C C . PHE A 1 41 ? 60.283 -1.434 -50.705 1.00 0.00 281 PHE A C 6
ATOM 13873 O O . PHE A 1 41 ? 59.248 -1.599 -51.345 1.00 0.00 281 PHE A O 6
ATOM 13927 N N . GLY A 1 43 ? 58.379 -0.504 -48.540 1.00 0.00 283 GLY A N 6
ATOM 13928 C CA . GLY A 1 43 ? 57.469 0.465 -47.940 1.00 0.00 283 GLY A CA 6
ATOM 13929 C C . GLY A 1 43 ? 57.626 0.480 -46.423 1.00 0.00 283 GLY A C 6
ATOM 13930 O O . GLY A 1 43 ? 56.887 -0.192 -45.704 1.00 0.00 283 GLY A O 6
ATOM 13934 N N . HIS A 1 44 ? 58.598 1.250 -45.949 1.00 0.00 284 HIS A N 6
ATOM 13935 C CA . HIS A 1 44 ? 58.862 1.352 -44.517 1.00 0.00 284 HIS A CA 6
ATOM 13936 C C . HIS A 1 44 ? 57.645 1.902 -43.777 1.00 0.00 284 HIS A C 6
ATOM 13937 O O . HIS A 1 44 ? 57.243 1.372 -42.742 1.00 0.00 284 HIS A O 6
ATOM 13952 N N . ALA A 1 45 ? 57.066 2.968 -44.316 1.00 0.00 285 ALA A N 6
ATOM 13953 C CA . ALA A 1 45 ? 55.897 3.582 -43.698 1.00 0.00 285 ALA A CA 6
ATOM 13954 C C . ALA A 1 45 ? 54.650 2.749 -43.968 1.00 0.00 285 ALA A C 6
ATOM 13955 O O . ALA A 1 45 ? 53.604 2.964 -43.356 1.00 0.00 285 ALA A O 6
ATOM 13962 N N . GLU A 1 46 ? 54.769 1.795 -44.892 1.00 0.00 286 GLU A N 6
ATOM 13963 C CA . GLU A 1 46 ? 53.642 0.926 -45.246 1.00 0.00 286 GLU A CA 6
ATOM 13964 C C . GLU A 1 46 ? 54.038 -0.540 -45.096 1.00 0.00 286 GLU A C 6
ATOM 13965 O O . GLU A 1 46 ? 54.675 -1.116 -45.978 1.00 0.00 286 GLU A O 6
ATOM 13977 N N . SER A 1 47 ? 53.651 -1.138 -43.972 1.00 0.00 287 SER A N 6
ATOM 13978 C CA . SER A 1 47 ? 53.965 -2.537 -43.712 1.00 0.00 287 SER A CA 6
ATOM 13979 C C . SER A 1 47 ? 53.027 -3.445 -44.499 1.00 0.00 287 SER A C 6
ATOM 13980 O O . SER A 1 47 ? 53.200 -4.664 -44.524 1.00 0.00 287 SER A O 6
ATOM 13988 N N . ASN A 1 48 ? 52.030 -2.839 -45.137 1.00 0.00 288 ASN A N 6
ATOM 13989 C CA . ASN A 1 48 ? 51.056 -3.588 -45.926 1.00 0.00 288 ASN A CA 6
ATOM 13990 C C . ASN A 1 48 ? 51.491 -3.670 -47.384 1.00 0.00 288 ASN A C 6
ATOM 13991 O O . ASN A 1 48 ? 50.705 -4.044 -48.254 1.00 0.00 288 ASN A O 6
ATOM 14002 N N . ALA A 1 49 ? 52.748 -3.320 -47.647 1.00 0.00 289 ALA A N 6
ATOM 14003 C CA . ALA A 1 49 ? 53.270 -3.364 -49.007 1.00 0.00 289 ALA A CA 6
ATOM 14004 C C . ALA A 1 49 ? 52.868 -4.674 -49.682 1.00 0.00 289 ALA A C 6
ATOM 14005 O O . ALA A 1 49 ? 52.487 -5.636 -49.013 1.00 0.00 289 ALA A O 6
ATOM 14012 N N . LEU A 1 50 ? 52.939 -4.694 -51.006 1.00 0.00 290 LEU A N 6
ATOM 14013 C CA . LEU A 1 50 ? 52.562 -5.882 -51.766 1.00 0.00 290 LEU A CA 6
ATOM 14014 C C . LEU A 1 50 ? 53.578 -7.007 -51.572 1.00 0.00 290 LEU A C 6
ATOM 14015 O O . LEU A 1 50 ? 54.774 -6.825 -51.800 1.00 0.00 290 LEU A O 6
ATOM 14068 N N . LEU A 1 52 ? 55.255 -10.800 -52.436 1.00 0.00 292 LEU A N 6
ATOM 14069 C CA . LEU A 1 52 ? 55.575 -11.467 -53.695 1.00 0.00 292 LEU A CA 6
ATOM 14070 C C . LEU A 1 52 ? 56.376 -12.741 -53.457 1.00 0.00 292 LEU A C 6
ATOM 14071 O O . LEU A 1 52 ? 57.330 -12.750 -52.679 1.00 0.00 292 LEU A O 6
ATOM 14087 N N . ASN A 1 53 ? 55.985 -13.819 -54.149 1.00 0.00 293 ASN A N 6
ATOM 14088 C CA . ASN A 1 53 ? 56.675 -15.105 -54.030 1.00 0.00 293 ASN A CA 6
ATOM 14089 C C . ASN A 1 53 ? 57.233 -15.517 -55.384 1.00 0.00 293 ASN A C 6
ATOM 14090 O O . ASN A 1 53 ? 56.679 -15.166 -56.427 1.00 0.00 293 ASN A O 6
ATOM 14101 N N . ILE A 1 54 ? 58.345 -16.245 -55.359 1.00 0.00 294 ILE A N 6
ATOM 14102 C CA . ILE A 1 54 ? 58.999 -16.691 -56.588 1.00 0.00 294 ILE A CA 6
ATOM 14103 C C . ILE A 1 54 ? 59.057 -18.213 -56.646 1.00 0.00 294 ILE A C 6
ATOM 14104 O O . ILE A 1 54 ? 59.470 -18.858 -55.685 1.00 0.00 294 ILE A O 6
ATOM 14120 N N . TYR A 1 55 ? 58.651 -18.784 -57.781 1.00 0.00 295 TYR A N 6
ATOM 14121 C CA . TYR A 1 55 ? 58.668 -20.238 -57.958 1.00 0.00 295 TYR A CA 6
ATOM 14122 C C . TYR A 1 55 ? 59.495 -20.612 -59.185 1.00 0.00 295 TYR A C 6
ATOM 14123 O O . TYR A 1 55 ? 58.971 -20.717 -60.294 1.00 0.00 295 TYR A O 6
ATOM 14141 N N . PHE A 1 56 ? 60.793 -20.814 -58.978 1.00 0.00 296 PHE A N 6
ATOM 14142 C CA . PHE A 1 56 ? 61.685 -21.175 -60.075 1.00 0.00 296 PHE A CA 6
ATOM 14143 C C . PHE A 1 56 ? 61.330 -22.575 -60.597 1.00 0.00 296 PHE A C 6
ATOM 14144 O O . PHE A 1 56 ? 60.995 -23.457 -59.808 1.00 0.00 296 PHE A O 6
ATOM 14161 N N . PRO A 1 57 ? 61.401 -22.808 -61.891 1.00 0.00 297 PRO A N 6
ATOM 14162 C CA . PRO A 1 57 ? 61.081 -24.147 -62.472 1.00 0.00 297 PRO A CA 6
ATOM 14163 C C . PRO A 1 57 ? 62.129 -25.188 -62.080 1.00 0.00 297 PRO A C 6
ATOM 14164 O O . PRO A 1 57 ? 61.865 -26.390 -62.090 1.00 0.00 297 PRO A O 6
ATOM 14175 N N . SER A 1 58 ? 63.321 -24.704 -61.743 1.00 0.00 298 SER A N 6
ATOM 14176 C CA . SER A 1 58 ? 64.420 -25.581 -61.351 1.00 0.00 298 SER A CA 6
ATOM 14177 C C . SER A 1 58 ? 64.307 -25.981 -59.883 1.00 0.00 298 SER A C 6
ATOM 14178 O O . SER A 1 58 ? 64.932 -26.948 -59.450 1.00 0.00 298 SER A O 6
ATOM 14186 N N . SER A 1 59 ? 63.513 -25.234 -59.121 1.00 0.00 299 SER A N 6
ATOM 14187 C CA . SER A 1 59 ? 63.344 -25.526 -57.706 1.00 0.00 299 SER A CA 6
ATOM 14188 C C . SER A 1 59 ? 62.792 -26.932 -57.504 1.00 0.00 299 SER A C 6
ATOM 14189 O O . SER A 1 59 ? 61.586 -27.156 -57.612 1.00 0.00 299 SER A O 6
ATOM 14197 N N . GLU A 1 60 ? 63.677 -27.874 -57.193 1.00 0.00 300 GLU A N 6
ATOM 14198 C CA . GLU A 1 60 ? 63.249 -29.247 -56.958 1.00 0.00 300 GLU A CA 6
ATOM 14199 C C . GLU A 1 60 ? 62.371 -29.282 -55.717 1.00 0.00 300 GLU A C 6
ATOM 14200 O O . GLU A 1 60 ? 61.752 -30.297 -55.396 1.00 0.00 300 GLU A O 6
ATOM 14249 N N . PRO A 1 62 ? 59.786 -26.516 -54.651 1.00 0.00 302 PRO A N 6
ATOM 14250 C CA . PRO A 1 62 ? 59.005 -25.249 -54.796 1.00 0.00 302 PRO A CA 6
ATOM 14251 C C . PRO A 1 62 ? 58.481 -24.740 -53.452 1.00 0.00 302 PRO A C 6
ATOM 14252 O O . PRO A 1 62 ? 57.812 -23.709 -53.386 1.00 0.00 302 PRO A O 6
ATOM 14263 N N . SER A 1 63 ? 58.791 -25.473 -52.388 1.00 0.00 303 SER A N 6
ATOM 14264 C CA . SER A 1 63 ? 58.354 -25.096 -51.052 1.00 0.00 303 SER A CA 6
ATOM 14265 C C . SER A 1 63 ? 59.223 -23.967 -50.510 1.00 0.00 303 SER A C 6
ATOM 14266 O O . SER A 1 63 ? 58.995 -23.473 -49.406 1.00 0.00 303 SER A O 6
ATOM 14274 N N . LYS A 1 64 ? 60.229 -23.563 -51.290 1.00 0.00 304 LYS A N 6
ATOM 14275 C CA . LYS A 1 64 ? 61.138 -22.489 -50.873 1.00 0.00 304 LYS A CA 6
ATOM 14276 C C . LYS A 1 64 ? 61.106 -21.314 -51.856 1.00 0.00 304 LYS A C 6
ATOM 14277 O O . LYS A 1 64 ? 62.005 -21.166 -52.682 1.00 0.00 304 LYS A O 6
ATOM 14296 N N . PRO A 1 65 ? 60.110 -20.469 -51.762 1.00 0.00 305 PRO A N 6
ATOM 14297 C CA . PRO A 1 65 ? 59.974 -19.270 -52.634 1.00 0.00 305 PRO A CA 6
ATOM 14298 C C . PRO A 1 65 ? 60.629 -18.034 -52.019 1.00 0.00 305 PRO A C 6
ATOM 14299 O O . PRO A 1 65 ? 60.854 -17.981 -50.810 1.00 0.00 305 PRO A O 6
ATOM 14310 N N . LEU A 1 66 ? 60.906 -17.029 -52.848 1.00 0.00 306 LEU A N 6
ATOM 14311 C CA . LEU A 1 66 ? 61.499 -15.793 -52.348 1.00 0.00 306 LEU A CA 6
ATOM 14312 C C . LEU A 1 66 ? 60.399 -14.941 -51.728 1.00 0.00 306 LEU A C 6
ATOM 14313 O O . LEU A 1 66 ? 59.570 -14.376 -52.439 1.00 0.00 306 LEU A O 6
ATOM 14329 N N . PHE A 1 67 ? 60.384 -14.854 -50.399 1.00 0.00 307 PHE A N 6
ATOM 14330 C CA . PHE A 1 67 ? 59.358 -14.068 -49.714 1.00 0.00 307 PHE A CA 6
ATOM 14331 C C . PHE A 1 67 ? 59.875 -12.661 -49.447 1.00 0.00 307 PHE A C 6
ATOM 14332 O O . PHE A 1 67 ? 60.715 -12.452 -48.570 1.00 0.00 307 PHE A O 6
ATOM 14349 N N . VAL A 1 68 ? 59.371 -11.697 -50.214 1.00 0.00 308 VAL A N 6
ATOM 14350 C CA . VAL A 1 68 ? 59.785 -10.302 -50.065 1.00 0.00 308 VAL A CA 6
ATOM 14351 C C . VAL A 1 68 ? 58.602 -9.367 -50.278 1.00 0.00 308 VAL A C 6
ATOM 14352 O O . VAL A 1 68 ? 57.599 -9.743 -50.883 1.00 0.00 308 VAL A O 6
ATOM 14365 N N . GLU A 1 69 ? 58.740 -8.135 -49.795 1.00 0.00 309 GLU A N 6
ATOM 14366 C CA . GLU A 1 69 ? 57.683 -7.121 -49.950 1.00 0.00 309 GLU A CA 6
ATOM 14367 C C . GLU A 1 69 ? 58.226 -5.910 -50.703 1.00 0.00 309 GLU A C 6
ATOM 14368 O O . GLU A 1 69 ? 59.346 -5.467 -50.452 1.00 0.00 309 GLU A O 6
ATOM 14380 N N . LEU A 1 70 ? 57.429 -5.382 -51.641 1.00 0.00 310 LEU A N 6
ATOM 14381 C CA . LEU A 1 70 ? 57.850 -4.224 -52.439 1.00 0.00 310 LEU A CA 6
ATOM 14382 C C . LEU A 1 70 ? 56.766 -3.145 -52.490 1.00 0.00 310 LEU A C 6
ATOM 14383 O O . LEU A 1 70 ? 55.576 -3.431 -52.365 1.00 0.00 310 LEU A O 6
ATOM 14399 N N . ARG A 1 71 ? 57.204 -1.900 -52.679 1.00 0.00 311 ARG A N 6
ATOM 14400 C CA . ARG A 1 71 ? 56.292 -0.756 -52.751 1.00 0.00 311 ARG A CA 6
ATOM 14401 C C . ARG A 1 71 ? 55.388 -0.836 -53.981 1.00 0.00 311 ARG A C 6
ATOM 14402 O O . ARG A 1 71 ? 55.566 -1.683 -54.857 1.00 0.00 311 ARG A O 6
ATOM 14460 N N . ASN A 1 73 ? 55.039 1.788 -56.053 1.00 0.00 313 ASN A N 6
ATOM 14461 C CA . ASN A 1 73 ? 55.658 2.592 -57.116 1.00 0.00 313 ASN A CA 6
ATOM 14462 C C . ASN A 1 73 ? 56.953 1.974 -57.644 1.00 0.00 313 ASN A C 6
ATOM 14463 O O . ASN A 1 73 ? 57.383 2.289 -58.753 1.00 0.00 313 ASN A O 6
ATOM 14474 N N . VAL A 1 74 ? 57.577 1.104 -56.862 1.00 0.00 314 VAL A N 6
ATOM 14475 C CA . VAL A 1 74 ? 58.821 0.478 -57.291 1.00 0.00 314 VAL A CA 6
ATOM 14476 C C . VAL A 1 74 ? 58.564 -0.595 -58.342 1.00 0.00 314 VAL A C 6
ATOM 14477 O O . VAL A 1 74 ? 57.469 -1.151 -58.425 1.00 0.00 314 VAL A O 6
ATOM 14490 N N . LEU A 1 75 ? 59.586 -0.871 -59.147 1.00 0.00 315 LEU A N 6
ATOM 14491 C CA . LEU A 1 75 ? 59.478 -1.869 -60.207 1.00 0.00 315 LEU A CA 6
ATOM 14492 C C . LEU A 1 75 ? 59.804 -3.269 -59.691 1.00 0.00 315 LEU A C 6
ATOM 14493 O O . LEU A 1 75 ? 60.318 -3.438 -58.585 1.00 0.00 315 LEU A O 6
ATOM 14509 N N . VAL A 1 76 ? 59.490 -4.266 -60.513 1.00 0.00 316 VAL A N 6
ATOM 14510 C CA . VAL A 1 76 ? 59.731 -5.666 -60.171 1.00 0.00 316 VAL A CA 6
ATOM 14511 C C . VAL A 1 76 ? 61.223 -5.939 -60.032 1.00 0.00 316 VAL A C 6
ATOM 14512 O O . VAL A 1 76 ? 61.644 -6.710 -59.178 1.00 0.00 316 VAL A O 6
ATOM 14525 N N . SER A 1 77 ? 62.007 -5.329 -60.913 1.00 0.00 317 SER A N 6
ATOM 14526 C CA . SER A 1 77 ? 63.455 -5.535 -60.911 1.00 0.00 317 SER A CA 6
ATOM 14527 C C . SER A 1 77 ? 64.014 -5.589 -59.491 1.00 0.00 317 SER A C 6
ATOM 14528 O O . SER A 1 77 ? 64.995 -6.286 -59.231 1.00 0.00 317 SER A O 6
ATOM 14536 N N . GLU A 1 78 ? 63.399 -4.856 -58.575 1.00 0.00 318 GLU A N 6
ATOM 14537 C CA . GLU A 1 78 ? 63.864 -4.851 -57.193 1.00 0.00 318 GLU A CA 6
ATOM 14538 C C . GLU A 1 78 ? 63.596 -6.202 -56.537 1.00 0.00 318 GLU A C 6
ATOM 14539 O O . GLU A 1 78 ? 64.360 -6.655 -55.684 1.00 0.00 318 GLU A O 6
ATOM 14551 N N . ALA A 1 79 ? 62.510 -6.843 -56.950 1.00 0.00 319 ALA A N 6
ATOM 14552 C CA . ALA A 1 79 ? 62.144 -8.146 -56.410 1.00 0.00 319 ALA A CA 6
ATOM 14553 C C . ALA A 1 79 ? 63.352 -9.081 -56.415 1.00 0.00 319 ALA A C 6
ATOM 14554 O O . ALA A 1 79 ? 63.710 -9.648 -55.384 1.00 0.00 319 ALA A O 6
ATOM 14561 N N . ILE A 1 80 ? 63.985 -9.227 -57.580 1.00 0.00 320 ILE A N 6
ATOM 14562 C CA . ILE A 1 80 ? 65.160 -10.088 -57.693 1.00 0.00 320 ILE A CA 6
ATOM 14563 C C . ILE A 1 80 ? 66.352 -9.484 -56.956 1.00 0.00 320 ILE A C 6
ATOM 14564 O O . ILE A 1 80 ? 67.192 -10.205 -56.422 1.00 0.00 320 ILE A O 6
ATOM 14580 N N . GLY A 1 81 ? 66.420 -8.157 -56.930 1.00 0.00 321 GLY A N 6
ATOM 14581 C CA . GLY A 1 81 ? 67.521 -7.470 -56.257 1.00 0.00 321 GLY A CA 6
ATOM 14582 C C . GLY A 1 81 ? 67.653 -7.950 -54.817 1.00 0.00 321 GLY A C 6
ATOM 14583 O O . GLY A 1 81 ? 68.751 -8.014 -54.265 1.00 0.00 321 GLY A O 6
ATOM 14587 N N . TYR A 1 82 ? 66.519 -8.286 -54.220 1.00 0.00 322 TYR A N 6
ATOM 14588 C CA . TYR A 1 82 ? 66.482 -8.765 -52.844 1.00 0.00 322 TYR A CA 6
ATOM 14589 C C . TYR A 1 82 ? 67.171 -10.118 -52.713 1.00 0.00 322 TYR A C 6
ATOM 14590 O O . TYR A 1 82 ? 67.608 -10.501 -51.627 1.00 0.00 322 TYR A O 6
ATOM 14608 N N . ILE A 1 83 ? 67.231 -10.856 -53.816 1.00 0.00 323 ILE A N 6
ATOM 14609 C CA . ILE A 1 83 ? 67.831 -12.186 -53.799 1.00 0.00 323 ILE A CA 6
ATOM 14610 C C . ILE A 1 83 ? 69.229 -12.151 -53.180 1.00 0.00 323 ILE A C 6
ATOM 14611 O O . ILE A 1 83 ? 69.604 -13.057 -52.434 1.00 0.00 323 ILE A O 6
ATOM 14627 N N . LEU A 1 84 ? 69.993 -11.107 -53.477 1.00 0.00 324 LEU A N 6
ATOM 14628 C CA . LEU A 1 84 ? 71.333 -10.989 -52.917 1.00 0.00 324 LEU A CA 6
ATOM 14629 C C . LEU A 1 84 ? 71.244 -10.849 -51.400 1.00 0.00 324 LEU A C 6
ATOM 14630 O O . LEU A 1 84 ? 72.015 -11.462 -50.662 1.00 0.00 324 LEU A O 6
ATOM 14646 N N . LEU A 1 85 ? 70.290 -10.040 -50.944 1.00 0.00 325 LEU A N 6
ATOM 14647 C CA . LEU A 1 85 ? 70.090 -9.825 -49.522 1.00 0.00 325 LEU A CA 6
ATOM 14648 C C . LEU A 1 85 ? 69.699 -11.146 -48.855 1.00 0.00 325 LEU A C 6
ATOM 14649 O O . LEU A 1 85 ? 70.194 -11.492 -47.783 1.00 0.00 325 LEU A O 6
ATOM 14665 N N . GLN A 1 86 ? 68.804 -11.881 -49.506 1.00 0.00 326 GLN A N 6
ATOM 14666 C CA . GLN A 1 86 ? 68.344 -13.157 -48.971 1.00 0.00 326 GLN A CA 6
ATOM 14667 C C . GLN A 1 86 ? 69.525 -14.083 -48.708 1.00 0.00 326 GLN A C 6
ATOM 14668 O O . GLN A 1 86 ? 69.596 -14.738 -47.669 1.00 0.00 326 GLN A O 6
ATOM 14682 N N . TYR A 1 87 ? 70.446 -14.130 -49.661 1.00 0.00 327 TYR A N 6
ATOM 14683 C CA . TYR A 1 87 ? 71.627 -14.974 -49.536 1.00 0.00 327 TYR A CA 6
ATOM 14684 C C . TYR A 1 87 ? 72.481 -14.535 -48.351 1.00 0.00 327 TYR A C 6
ATOM 14685 O O . TYR A 1 87 ? 72.896 -15.347 -47.533 1.00 0.00 327 TYR A O 6
ATOM 14703 N N . VAL A 1 88 ? 72.754 -13.245 -48.275 1.00 0.00 328 VAL A N 6
ATOM 14704 C CA . VAL A 1 88 ? 73.579 -12.717 -47.199 1.00 0.00 328 VAL A CA 6
ATOM 14705 C C . VAL A 1 88 ? 72.913 -12.903 -45.837 1.00 0.00 328 VAL A C 6
ATOM 14706 O O . VAL A 1 88 ? 73.571 -13.275 -44.865 1.00 0.00 328 VAL A O 6
ATOM 14719 N N . ASN A 1 89 ? 71.625 -12.598 -45.763 1.00 0.00 329 ASN A N 6
ATOM 14720 C CA . ASN A 1 89 ? 70.902 -12.691 -44.498 1.00 0.00 329 ASN A CA 6
ATOM 14721 C C . ASN A 1 89 ? 70.634 -14.129 -44.037 1.00 0.00 329 ASN A C 6
ATOM 14722 O O . ASN A 1 89 ? 70.807 -14.438 -42.857 1.00 0.00 329 ASN A O 6
ATOM 14733 N N . GLN A 1 90 ? 70.161 -14.994 -44.942 1.00 0.00 330 GLN A N 6
ATOM 14734 C CA . GLN A 1 90 ? 69.816 -16.379 -44.567 1.00 0.00 330 GLN A CA 6
ATOM 14735 C C . GLN A 1 90 ? 70.764 -17.436 -45.140 1.00 0.00 330 GLN A C 6
ATOM 14736 O O . GLN A 1 90 ? 70.633 -18.614 -44.808 1.00 0.00 330 GLN A O 6
ATOM 14750 N N . GLN A 1 91 ? 71.697 -17.050 -46.000 1.00 0.00 331 GLN A N 6
ATOM 14751 C CA . GLN A 1 91 ? 72.607 -18.039 -46.579 1.00 0.00 331 GLN A CA 6
ATOM 14752 C C . GLN A 1 91 ? 71.789 -19.182 -47.178 1.00 0.00 331 GLN A C 6
ATOM 14753 O O . GLN A 1 91 ? 72.198 -20.343 -47.158 1.00 0.00 331 GLN A O 6
ATOM 14804 N N . VAL A 1 93 ? 69.018 -19.937 -50.620 1.00 0.00 333 VAL A N 6
ATOM 14805 C CA . VAL A 1 93 ? 69.172 -20.114 -52.065 1.00 0.00 333 VAL A CA 6
ATOM 14806 C C . VAL A 1 93 ? 70.523 -19.566 -52.548 1.00 0.00 333 VAL A C 6
ATOM 14807 O O . VAL A 1 93 ? 71.031 -18.597 -51.984 1.00 0.00 333 VAL A O 6
ATOM 14820 N N . PRO A 1 94 ? 71.113 -20.150 -53.566 1.00 0.00 334 PRO A N 6
ATOM 14821 C CA . PRO A 1 94 ? 72.429 -19.677 -54.093 1.00 0.00 334 PRO A CA 6
ATOM 14822 C C . PRO A 1 94 ? 72.315 -18.283 -54.716 1.00 0.00 334 PRO A C 6
ATOM 14823 O O . PRO A 1 94 ? 71.226 -17.856 -55.098 1.00 0.00 334 PRO A O 6
ATOM 14834 N N . PRO A 1 95 ? 73.407 -17.568 -54.813 1.00 0.00 335 PRO A N 6
ATOM 14835 C CA . PRO A 1 95 ? 73.421 -16.189 -55.390 1.00 0.00 335 PRO A CA 6
ATOM 14836 C C . PRO A 1 95 ? 73.227 -16.179 -56.906 1.00 0.00 335 PRO A C 6
ATOM 14837 O O . PRO A 1 95 ? 73.562 -17.142 -57.597 1.00 0.00 335 PRO A O 6
ATOM 14848 N N . ILE A 1 96 ? 72.696 -15.064 -57.403 1.00 0.00 336 ILE A N 6
ATOM 14849 C CA . ILE A 1 96 ? 72.457 -14.875 -58.834 1.00 0.00 336 ILE A CA 6
ATOM 14850 C C . ILE A 1 96 ? 73.499 -13.907 -59.394 1.00 0.00 336 ILE A C 6
ATOM 14851 O O . ILE A 1 96 ? 73.769 -12.866 -58.796 1.00 0.00 336 ILE A O 6
ATOM 14867 N N . GLU A 1 97 ? 74.084 -14.262 -60.531 1.00 0.00 337 GLU A N 6
ATOM 14868 C CA . GLU A 1 97 ? 75.103 -13.421 -61.148 1.00 0.00 337 GLU A CA 6
ATOM 14869 C C . GLU A 1 97 ? 74.612 -11.993 -61.295 1.00 0.00 337 GLU A C 6
ATOM 14870 O O . GLU A 1 97 ? 73.419 -11.747 -61.473 1.00 0.00 337 GLU A O 6
ATOM 14882 N N . ASP A 1 98 ? 75.548 -11.056 -61.254 1.00 0.00 338 ASP A N 6
ATOM 14883 C CA . ASP A 1 98 ? 75.206 -9.657 -61.421 1.00 0.00 338 ASP A CA 6
ATOM 14884 C C . ASP A 1 98 ? 74.669 -9.464 -62.828 1.00 0.00 338 ASP A C 6
ATOM 14885 O O . ASP A 1 98 ? 73.773 -8.653 -63.066 1.00 0.00 338 ASP A O 6
ATOM 14894 N N . GLU A 1 99 ? 75.219 -10.242 -63.756 1.00 0.00 339 GLU A N 6
ATOM 14895 C CA . GLU A 1 99 ? 74.789 -10.182 -65.142 1.00 0.00 339 GLU A CA 6
ATOM 14896 C C . GLU A 1 99 ? 73.370 -10.719 -65.271 1.00 0.00 339 GLU A C 6
ATOM 14897 O O . GLU A 1 99 ? 72.548 -10.161 -65.997 1.00 0.00 339 GLU A O 6
ATOM 14909 N N . ALA A 1 100 ? 73.089 -11.808 -64.555 1.00 0.00 340 ALA A N 6
ATOM 14910 C CA . ALA A 1 100 ? 71.762 -12.411 -64.592 1.00 0.00 340 ALA A CA 6
ATOM 14911 C C . ALA A 1 100 ? 70.804 -11.662 -63.672 1.00 0.00 340 ALA A C 6
ATOM 14912 O O . ALA A 1 100 ? 69.585 -11.771 -63.810 1.00 0.00 340 ALA A O 6
ATOM 14919 N N . GLN A 1 101 ? 71.360 -10.893 -62.739 1.00 0.00 341 GLN A N 6
ATOM 14920 C CA . GLN A 1 101 ? 70.540 -10.129 -61.812 1.00 0.00 341 GLN A CA 6
ATOM 14921 C C . GLN A 1 101 ? 69.629 -9.181 -62.586 1.00 0.00 341 GLN A C 6
ATOM 14922 O O . GLN A 1 101 ? 68.441 -9.070 -62.291 1.00 0.00 341 GLN A O 6
ATOM 14936 N N . ASN A 1 102 ? 70.200 -8.510 -63.583 1.00 0.00 342 ASN A N 6
ATOM 14937 C CA . ASN A 1 102 ? 69.440 -7.578 -64.410 1.00 0.00 342 ASN A CA 6
ATOM 14938 C C . ASN A 1 102 ? 68.276 -8.311 -65.099 1.00 0.00 342 ASN A C 6
ATOM 14939 O O . ASN A 1 102 ? 68.514 -9.156 -65.962 1.00 0.00 342 ASN A O 6
ATOM 14950 N N . PRO A 1 103 ? 67.033 -8.020 -64.758 1.00 0.00 343 PRO A N 6
ATOM 14951 C CA . PRO A 1 103 ? 65.857 -8.699 -65.391 1.00 0.00 343 PRO A CA 6
ATOM 14952 C C . PRO A 1 103 ? 65.939 -8.722 -66.917 1.00 0.00 343 PRO A C 6
ATOM 14953 O O . PRO A 1 103 ? 65.138 -9.378 -67.579 1.00 0.00 343 PRO A O 6
ATOM 14964 N N . ASN A 1 104 ? 66.905 -8.007 -67.470 1.00 0.00 344 ASN A N 6
ATOM 14965 C CA . ASN A 1 104 ? 67.062 -7.971 -68.917 1.00 0.00 344 ASN A CA 6
ATOM 14966 C C . ASN A 1 104 ? 67.359 -9.371 -69.445 1.00 0.00 344 ASN A C 6
ATOM 14967 O O . ASN A 1 104 ? 66.950 -9.731 -70.547 1.00 0.00 344 ASN A O 6
ATOM 14978 N N . TYR A 1 105 ? 68.091 -10.150 -68.654 1.00 0.00 345 TYR A N 6
ATOM 14979 C CA . TYR A 1 105 ? 68.461 -11.507 -69.048 1.00 0.00 345 TYR A CA 6
ATOM 14980 C C . TYR A 1 105 ? 67.336 -12.520 -68.795 1.00 0.00 345 TYR A C 6
ATOM 14981 O O . TYR A 1 105 ? 67.112 -13.411 -69.614 1.00 0.00 345 TYR A O 6
ATOM 14999 N N . TRP A 1 106 ? 66.639 -12.394 -67.661 1.00 0.00 346 TRP A N 6
ATOM 15000 C CA . TRP A 1 106 ? 65.552 -13.328 -67.317 1.00 0.00 346 TRP A CA 6
ATOM 15001 C C . TRP A 1 106 ? 64.205 -12.614 -67.243 1.00 0.00 346 TRP A C 6
ATOM 15002 O O . TRP A 1 106 ? 64.136 -11.409 -67.014 1.00 0.00 346 TRP A O 6
ATOM 15023 N N . ASN A 1 107 ? 63.134 -13.381 -67.436 1.00 0.00 347 ASN A N 6
ATOM 15024 C CA . ASN A 1 107 ? 61.769 -12.849 -67.392 1.00 0.00 347 ASN A CA 6
ATOM 15025 C C . ASN A 1 107 ? 60.995 -13.520 -66.261 1.00 0.00 347 ASN A C 6
ATOM 15026 O O . ASN A 1 107 ? 61.352 -14.612 -65.819 1.00 0.00 347 ASN A O 6
ATOM 15037 N N . LEU A 1 108 ? 59.925 -12.867 -65.808 1.00 0.00 348 LEU A N 6
ATOM 15038 C CA . LEU A 1 108 ? 59.094 -13.417 -64.738 1.00 0.00 348 LEU A CA 6
ATOM 15039 C C . LEU A 1 108 ? 57.740 -13.852 -65.293 1.00 0.00 348 LEU A C 6
ATOM 15040 O O . LEU A 1 108 ? 57.018 -13.059 -65.897 1.00 0.00 348 LEU A O 6
ATOM 15056 N N . ARG A 1 109 ? 57.413 -15.125 -65.078 1.00 0.00 349 ARG A N 6
ATOM 15057 C CA . ARG A 1 109 ? 56.151 -15.702 -65.544 1.00 0.00 349 ARG A CA 6
ATOM 15058 C C . ARG A 1 109 ? 55.241 -15.989 -64.352 1.00 0.00 349 ARG A C 6
ATOM 15059 O O . ARG A 1 109 ? 55.707 -16.368 -63.277 1.00 0.00 349 ARG A O 6
ATOM 15080 N N . ILE A 1 110 ? 53.944 -15.786 -64.547 1.00 0.00 350 ILE A N 6
ATOM 15081 C CA . ILE A 1 110 ? 52.970 -16.001 -63.484 1.00 0.00 350 ILE A CA 6
ATOM 15082 C C . ILE A 1 110 ? 52.621 -17.475 -63.350 1.00 0.00 350 ILE A C 6
ATOM 15083 O O . ILE A 1 110 ? 52.672 -18.229 -64.322 1.00 0.00 350 ILE A O 6
ATOM 15099 N N . VAL A 1 111 ? 52.256 -17.880 -62.133 1.00 0.00 351 VAL A N 6
ATOM 15100 C CA . VAL A 1 111 ? 51.882 -19.268 -61.862 1.00 0.00 351 VAL A CA 6
ATOM 15101 C C . VAL A 1 111 ? 50.470 -19.335 -61.286 1.00 0.00 351 VAL A C 6
ATOM 15102 O O . VAL A 1 111 ? 50.062 -18.468 -60.513 1.00 0.00 351 VAL A O 6
ATOM 15115 N N . GLU A 1 112 ? 49.734 -20.375 -61.666 1.00 0.00 352 GLU A N 6
ATOM 15116 C CA . GLU A 1 112 ? 48.372 -20.558 -61.176 1.00 0.00 352 GLU A CA 6
ATOM 15117 C C . GLU A 1 112 ? 48.400 -21.236 -59.813 1.00 0.00 352 GLU A C 6
ATOM 15118 O O . GLU A 1 112 ? 49.465 -21.600 -59.313 1.00 0.00 352 GLU A O 6
ATOM 15130 N N . ASP A 1 113 ? 47.226 -21.417 -59.219 1.00 0.00 353 ASP A N 6
ATOM 15131 C CA . ASP A 1 113 ? 47.141 -22.069 -57.920 1.00 0.00 353 ASP A CA 6
ATOM 15132 C C . ASP A 1 113 ? 47.510 -23.539 -58.068 1.00 0.00 353 ASP A C 6
ATOM 15133 O O . ASP A 1 113 ? 47.828 -24.217 -57.090 1.00 0.00 353 ASP A O 6
ATOM 15142 N N . ASP A 1 114 ? 47.472 -24.021 -59.307 1.00 0.00 354 ASP A N 6
ATOM 15143 C CA . ASP A 1 114 ? 47.811 -25.411 -59.598 1.00 0.00 354 ASP A CA 6
ATOM 15144 C C . ASP A 1 114 ? 49.315 -25.554 -59.804 1.00 0.00 354 ASP A C 6
ATOM 15145 O O . ASP A 1 114 ? 49.828 -26.661 -59.971 1.00 0.00 354 ASP A O 6
ATOM 15154 N N . GLY A 1 115 ? 50.018 -24.424 -59.786 1.00 0.00 355 GLY A N 6
ATOM 15155 C CA . GLY A 1 115 ? 51.466 -24.427 -59.963 1.00 0.00 355 GLY A CA 6
ATOM 15156 C C . GLY A 1 115 ? 51.843 -24.530 -61.438 1.00 0.00 355 GLY A C 6
ATOM 15157 O O . GLY A 1 115 ? 52.990 -24.830 -61.771 1.00 0.00 355 GLY A O 6
ATOM 15161 N N . GLU A 1 116 ? 50.877 -24.279 -62.316 1.00 0.00 356 GLU A N 6
ATOM 15162 C CA . GLU A 1 116 ? 51.126 -24.347 -63.752 1.00 0.00 356 GLU A CA 6
ATOM 15163 C C . GLU A 1 116 ? 51.807 -23.074 -64.241 1.00 0.00 356 GLU A C 6
ATOM 15164 O O . GLU A 1 116 ? 51.703 -22.021 -63.615 1.00 0.00 356 GLU A O 6
ATOM 15176 N N . LEU A 1 117 ? 52.511 -23.185 -65.365 1.00 0.00 357 LEU A N 6
ATOM 15177 C CA . LEU A 1 117 ? 53.225 -22.045 -65.949 1.00 0.00 357 LEU A CA 6
ATOM 15178 C C . LEU A 1 117 ? 52.503 -21.537 -67.194 1.00 0.00 357 LEU A C 6
ATOM 15179 O O . LEU A 1 117 ? 52.172 -22.316 -68.089 1.00 0.00 357 LEU A O 6
ATOM 15195 N N . ASP A 1 118 ? 52.267 -20.225 -67.251 1.00 0.00 358 ASP A N 6
ATOM 15196 C CA . ASP A 1 118 ? 51.587 -19.620 -68.398 1.00 0.00 358 ASP A CA 6
ATOM 15197 C C . ASP A 1 118 ? 52.598 -19.152 -69.445 1.00 0.00 358 ASP A C 6
ATOM 15198 O O . ASP A 1 118 ? 53.226 -18.104 -69.293 1.00 0.00 358 ASP A O 6
ATOM 15207 N N . GLU A 1 119 ? 52.739 -19.936 -70.511 1.00 0.00 359 GLU A N 6
ATOM 15208 C CA . GLU A 1 119 ? 53.665 -19.602 -71.594 1.00 0.00 359 GLU A CA 6
ATOM 15209 C C . GLU A 1 119 ? 52.990 -18.707 -72.628 1.00 0.00 359 GLU A C 6
ATOM 15210 O O . GLU A 1 119 ? 53.592 -18.347 -73.639 1.00 0.00 359 GLU A O 6
ATOM 15222 N N . ASP A 1 120 ? 51.730 -18.374 -72.378 1.00 0.00 360 ASP A N 6
ATOM 15223 C CA . ASP A 1 120 ? 50.968 -17.547 -73.309 1.00 0.00 360 ASP A CA 6
ATOM 15224 C C . ASP A 1 120 ? 51.474 -16.105 -73.332 1.00 0.00 360 ASP A C 6
ATOM 15225 O O . ASP A 1 120 ? 51.268 -15.395 -74.316 1.00 0.00 360 ASP A O 6
ATOM 15234 N N . PHE A 1 121 ? 52.132 -15.668 -72.258 1.00 0.00 361 PHE A N 6
ATOM 15235 C CA . PHE A 1 121 ? 52.641 -14.296 -72.205 1.00 0.00 361 PHE A CA 6
ATOM 15236 C C . PHE A 1 121 ? 53.456 -14.060 -70.917 1.00 0.00 361 PHE A C 6
ATOM 15237 O O . PHE A 1 121 ? 52.968 -14.357 -69.826 1.00 0.00 361 PHE A O 6
ATOM 15254 N N . PRO A 1 122 ? 54.665 -13.521 -70.992 1.00 0.00 362 PRO A N 6
ATOM 15255 C CA . PRO A 1 122 ? 55.472 -13.251 -69.764 1.00 0.00 362 PRO A CA 6
ATOM 15256 C C . PRO A 1 122 ? 54.635 -12.537 -68.710 1.00 0.00 362 PRO A C 6
ATOM 15257 O O . PRO A 1 122 ? 53.590 -11.970 -69.030 1.00 0.00 362 PRO A O 6
ATOM 15268 N N . ALA A 1 123 ? 55.089 -12.569 -67.454 1.00 0.00 363 ALA A N 6
ATOM 15269 C CA . ALA A 1 123 ? 54.340 -11.910 -66.370 1.00 0.00 363 ALA A CA 6
ATOM 15270 C C . ALA A 1 123 ? 55.099 -10.724 -65.793 1.00 0.00 363 ALA A C 6
ATOM 15271 O O . ALA A 1 123 ? 56.169 -10.874 -65.204 1.00 0.00 363 ALA A O 6
ATOM 15278 N N . LEU A 1 124 ? 54.508 -9.547 -65.958 1.00 0.00 364 LEU A N 6
ATOM 15279 C CA . LEU A 1 124 ? 55.084 -8.308 -65.445 1.00 0.00 364 LEU A CA 6
ATOM 15280 C C . LEU A 1 124 ? 56.596 -8.291 -65.603 1.00 0.00 364 LEU A C 6
ATOM 15281 O O . LEU A 1 124 ? 57.099 -8.554 -66.694 1.00 0.00 364 LEU A O 6
ATOM 15297 N N . ASP A 1 125 ? 57.297 -7.954 -64.509 1.00 0.00 365 ASP A N 6
ATOM 15298 C CA . ASP A 1 125 ? 58.766 -7.860 -64.494 1.00 0.00 365 ASP A CA 6
ATOM 15299 C C . ASP A 1 125 ? 59.181 -6.397 -64.637 1.00 0.00 365 ASP A C 6
ATOM 15300 O O . ASP A 1 125 ? 58.355 -5.497 -64.508 1.00 0.00 365 ASP A O 6
ATOM 15309 N N . ARG A 1 126 ? 60.458 -6.161 -64.898 1.00 0.00 366 ARG A N 6
ATOM 15310 C CA . ARG A 1 126 ? 60.962 -4.797 -65.042 1.00 0.00 366 ARG A CA 6
ATOM 15311 C C . ARG A 1 126 ? 60.082 -3.974 -65.980 1.00 0.00 366 ARG A C 6
ATOM 15312 O O . ARG A 1 126 ? 60.188 -2.748 -66.025 1.00 0.00 366 ARG A O 6
ATOM 15333 N N . VAL A 1 127 ? 59.225 -4.650 -66.732 1.00 0.00 367 VAL A N 6
ATOM 15334 C CA . VAL A 1 127 ? 58.350 -3.964 -67.678 1.00 0.00 367 VAL A CA 6
ATOM 15335 C C . VAL A 1 127 ? 57.153 -3.318 -66.984 1.00 0.00 367 VAL A C 6
ATOM 15336 O O . VAL A 1 127 ? 56.504 -2.445 -67.561 1.00 0.00 367 VAL A O 6
ATOM 15349 N N . GLY A 1 128 ? 56.841 -3.745 -65.761 1.00 0.00 368 GLY A N 6
ATOM 15350 C CA . GLY A 1 128 ? 55.693 -3.170 -65.064 1.00 0.00 368 GLY A CA 6
ATOM 15351 C C . GLY A 1 128 ? 55.658 -3.595 -63.586 1.00 0.00 368 GLY A C 6
ATOM 15352 O O . GLY A 1 128 ? 55.970 -4.741 -63.277 1.00 0.00 368 GLY A O 6
ATOM 15356 N N . PRO A 1 129 ? 55.268 -2.723 -62.670 1.00 0.00 369 PRO A N 6
ATOM 15357 C CA . PRO A 1 129 ? 55.203 -3.075 -61.215 1.00 0.00 369 PRO A CA 6
ATOM 15358 C C . PRO A 1 129 ? 54.518 -4.404 -60.943 1.00 0.00 369 PRO A C 6
ATOM 15359 O O . PRO A 1 129 ? 53.468 -4.726 -61.498 1.00 0.00 369 PRO A O 6
ATOM 15370 N N . LEU A 1 130 ? 55.161 -5.157 -60.069 1.00 0.00 370 LEU A N 6
ATOM 15371 C CA . LEU A 1 130 ? 54.696 -6.463 -59.663 1.00 0.00 370 LEU A CA 6
ATOM 15372 C C . LEU A 1 130 ? 53.274 -6.390 -59.107 1.00 0.00 370 LEU A C 6
ATOM 15373 O O . LEU A 1 130 ? 52.567 -7.395 -59.048 1.00 0.00 370 LEU A O 6
ATOM 15426 N N . LYS A 1 132 ? 50.935 -4.634 -60.447 1.00 0.00 372 LYS A N 6
ATOM 15427 C CA . LYS A 1 132 ? 50.007 -4.435 -61.559 1.00 0.00 372 LYS A CA 6
ATOM 15428 C C . LYS A 1 132 ? 48.886 -5.480 -61.555 1.00 0.00 372 LYS A C 6
ATOM 15429 O O . LYS A 1 132 ? 47.770 -5.193 -61.985 1.00 0.00 372 LYS A O 6
ATOM 15448 N N . PHE A 1 133 ? 49.182 -6.693 -61.084 1.00 0.00 373 PHE A N 6
ATOM 15449 C CA . PHE A 1 133 ? 48.173 -7.767 -61.051 1.00 0.00 373 PHE A CA 6
ATOM 15450 C C . PHE A 1 133 ? 47.666 -7.989 -59.625 1.00 0.00 373 PHE A C 6
ATOM 15451 O O . PHE A 1 133 ? 46.635 -8.627 -59.417 1.00 0.00 373 PHE A O 6
ATOM 15468 N N . GLY A 1 134 ? 48.388 -7.457 -58.650 1.00 0.00 374 GLY A N 6
ATOM 15469 C CA . GLY A 1 134 ? 47.988 -7.609 -57.256 1.00 0.00 374 GLY A CA 6
ATOM 15470 C C . GLY A 1 134 ? 48.321 -9.003 -56.736 1.00 0.00 374 GLY A C 6
ATOM 15471 O O . GLY A 1 134 ? 48.115 -9.300 -55.559 1.00 0.00 374 GLY A O 6
ATOM 15475 N N . PHE A 1 135 ? 48.849 -9.855 -57.613 1.00 0.00 375 PHE A N 6
ATOM 15476 C CA . PHE A 1 135 ? 49.219 -11.213 -57.219 1.00 0.00 375 PHE A CA 6
ATOM 15477 C C . PHE A 1 135 ? 50.572 -11.189 -56.514 1.00 0.00 375 PHE A C 6
ATOM 15478 O O . PHE A 1 135 ? 51.423 -10.351 -56.816 1.00 0.00 375 PHE A O 6
ATOM 15495 N N . ASP A 1 136 ? 50.753 -12.096 -55.554 1.00 0.00 376 ASP A N 6
ATOM 15496 C CA . ASP A 1 136 ? 51.999 -12.159 -54.784 1.00 0.00 376 ASP A CA 6
ATOM 15497 C C . ASP A 1 136 ? 52.789 -13.432 -55.092 1.00 0.00 376 ASP A C 6
ATOM 15498 O O . ASP A 1 136 ? 53.456 -13.979 -54.214 1.00 0.00 376 ASP A O 6
ATOM 15507 N N . ALA A 1 137 ? 52.715 -13.900 -56.338 1.00 0.00 377 ALA A N 6
ATOM 15508 C CA . ALA A 1 137 ? 53.435 -15.114 -56.738 1.00 0.00 377 ALA A CA 6
ATOM 15509 C C . ALA A 1 137 ? 53.892 -15.010 -58.185 1.00 0.00 377 ALA A C 6
ATOM 15510 O O . ALA A 1 137 ? 53.175 -14.492 -59.041 1.00 0.00 377 ALA A O 6
ATOM 15517 N N . PHE A 1 138 ? 55.101 -15.498 -58.445 1.00 0.00 378 PHE A N 6
ATOM 15518 C CA . PHE A 1 138 ? 55.665 -15.449 -59.785 1.00 0.00 378 PHE A CA 6
ATOM 15519 C C . PHE A 1 138 ? 56.745 -16.508 -59.940 1.00 0.00 378 PHE A C 6
ATOM 15520 O O . PHE A 1 138 ? 57.089 -17.200 -58.988 1.00 0.00 378 PHE A O 6
ATOM 15537 N N . ALA A 1 139 ? 57.255 -16.648 -61.153 1.00 0.00 379 ALA A N 6
ATOM 15538 C CA . ALA A 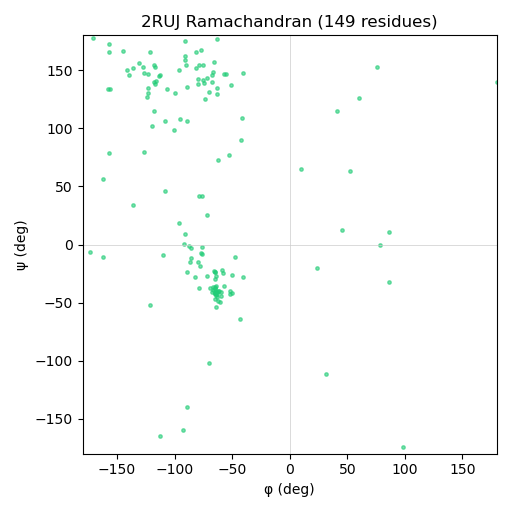1 139 ? 58.291 -17.636 -61.438 1.00 0.00 379 ALA A CA 6
ATOM 15539 C C . ALA A 1 139 ? 59.226 -17.095 -62.504 1.00 0.00 379 ALA A C 6
ATOM 15540 O O . ALA A 1 139 ? 58.844 -16.218 -63.273 1.00 0.00 379 ALA A O 6
ATOM 15547 N N . LEU A 1 140 ? 60.444 -17.624 -62.577 1.00 0.00 380 LEU A N 6
ATOM 15548 C CA . LEU A 1 140 ? 61.386 -17.163 -63.595 1.00 0.00 380 LEU A CA 6
ATOM 15549 C C . LEU A 1 140 ? 61.194 -17.993 -64.853 1.00 0.00 380 LEU A C 6
ATOM 15550 O O . LEU A 1 140 ? 61.034 -19.213 -64.799 1.00 0.00 380 LEU A O 6
ATOM 15566 N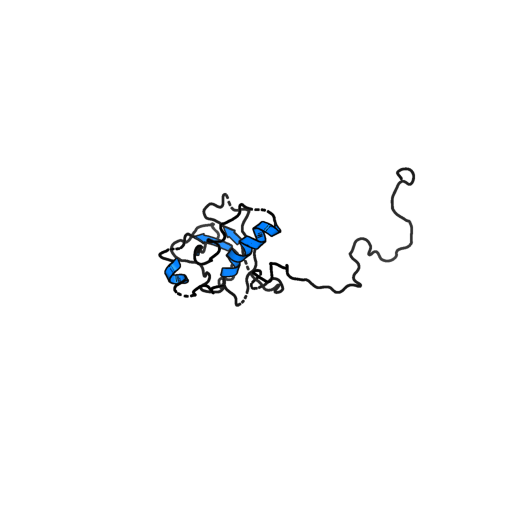 N . VAL A 1 141 ? 61.172 -17.297 -65.980 1.00 0.00 381 VAL A N 6
ATOM 15567 C CA . VAL A 1 141 ? 60.953 -17.920 -67.279 1.00 0.00 381 VAL A CA 6
ATOM 15568 C C . VAL A 1 141 ? 62.066 -17.543 -68.245 1.00 0.00 381 VAL A C 6
ATOM 15569 O O . VAL A 1 141 ? 62.609 -16.439 -68.196 1.00 0.00 381 VAL A O 6
ATOM 15582 N N . LYS A 1 142 ? 62.403 -18.485 -69.107 1.00 0.00 382 LYS A N 6
ATOM 15583 C CA . LYS A 1 142 ? 63.460 -18.284 -70.083 1.00 0.00 382 LYS A CA 6
ATOM 15584 C C . LYS A 1 142 ? 63.092 -17.186 -71.078 1.00 0.00 382 LYS A C 6
ATOM 15585 O O . LYS A 1 142 ? 62.037 -17.228 -71.711 1.00 0.00 382 LYS A O 6
ATOM 15604 N N . ALA A 1 143 ? 63.989 -16.207 -71.212 1.00 0.00 383 ALA A N 6
ATOM 15605 C CA . ALA A 1 143 ? 63.797 -15.086 -72.133 1.00 0.00 383 ALA A CA 6
ATOM 15606 C C . ALA A 1 143 ? 65.034 -14.936 -73.019 1.00 0.00 383 ALA A C 6
ATOM 15607 O O . ALA A 1 143 ? 66.023 -14.317 -72.625 1.00 0.00 383 ALA A O 6
ATOM 15651 N N . PRO A 1 145 ? 67.203 -13.670 -76.395 1.00 0.00 385 PRO A N 6
ATOM 15652 C CA . PRO A 1 145 ? 67.321 -12.374 -77.119 1.00 0.00 385 PRO A CA 6
ATOM 15653 C C . PRO A 1 145 ? 66.025 -11.950 -77.812 1.00 0.00 385 PRO A C 6
ATOM 15654 O O . PRO A 1 145 ? 65.696 -10.765 -77.856 1.00 0.00 385 PRO A O 6
ATOM 15665 N N . ALA A 1 146 ? 65.295 -12.920 -78.349 1.00 0.00 386 ALA A N 6
ATOM 15666 C CA . ALA A 1 146 ? 64.040 -12.622 -79.031 1.00 0.00 386 ALA A CA 6
ATOM 15667 C C . ALA A 1 146 ? 63.017 -12.037 -78.057 1.00 0.00 386 ALA A C 6
ATOM 15668 O O . ALA A 1 146 ? 62.317 -11.075 -78.379 1.00 0.00 386 ALA A O 6
ATOM 15675 N N . GLN A 1 147 ? 62.933 -12.623 -76.867 1.00 0.00 387 GLN A N 6
ATOM 15676 C CA . GLN A 1 147 ? 61.989 -12.157 -75.851 1.00 0.00 387 GLN A CA 6
ATOM 15677 C C . GLN A 1 147 ? 62.547 -10.962 -75.080 1.00 0.00 387 GLN A C 6
ATOM 15678 O O . GLN A 1 147 ? 61.799 -10.078 -74.663 1.00 0.00 387 GLN A O 6
ATOM 15692 N N . ILE A 1 148 ? 63.861 -10.950 -74.880 1.00 0.00 388 ILE A N 6
ATOM 15693 C CA . ILE A 1 148 ? 64.503 -9.865 -74.141 1.00 0.00 388 ILE A CA 6
ATOM 15694 C C . ILE A 1 148 ? 64.330 -8.543 -74.879 1.00 0.00 388 ILE A C 6
ATOM 15695 O O . ILE A 1 148 ? 64.047 -7.511 -74.268 1.00 0.00 388 ILE A O 6
ATOM 15711 N N . LYS A 1 149 ? 64.506 -8.581 -76.195 1.00 0.00 389 LYS A N 6
ATOM 15712 C CA . LYS A 1 149 ? 64.371 -7.382 -77.012 1.00 0.00 389 LYS A CA 6
ATOM 15713 C C . LYS A 1 149 ? 62.977 -6.784 -76.861 1.00 0.00 389 LYS A C 6
ATOM 15714 O O . LYS A 1 149 ? 62.823 -5.567 -76.777 1.00 0.00 389 LYS A O 6
ATOM 15733 N N . GLU A 1 150 ? 61.964 -7.643 -76.832 1.00 0.00 390 GLU A N 6
ATOM 15734 C CA . GLU A 1 150 ? 60.589 -7.177 -76.699 1.00 0.00 390 GLU A CA 6
ATOM 15735 C C . GLU A 1 150 ? 60.401 -6.401 -75.398 1.00 0.00 390 GLU A C 6
ATOM 15736 O O . GLU A 1 150 ? 59.840 -5.306 -75.400 1.00 0.00 390 GLU A O 6
ATOM 15748 N N . ASN A 1 151 ? 60.874 -6.966 -74.291 1.00 0.00 391 ASN A N 6
ATOM 15749 C CA . ASN A 1 151 ? 60.750 -6.299 -72.997 1.00 0.00 391 ASN A CA 6
ATOM 15750 C C . ASN A 1 151 ? 61.586 -5.023 -72.970 1.00 0.00 391 ASN A C 6
ATOM 15751 O O . ASN A 1 151 ? 61.140 -3.985 -72.477 1.00 0.00 391 ASN A O 6
ATOM 15762 N N . GLN A 1 152 ? 62.802 -5.111 -73.499 1.00 0.00 392 GLN A N 6
ATOM 15763 C CA . GLN A 1 152 ? 63.705 -3.966 -73.529 1.00 0.00 392 GLN A CA 6
ATOM 15764 C C . GLN A 1 152 ? 63.167 -2.874 -74.447 1.00 0.00 392 GLN A C 6
ATOM 15765 O O . GLN A 1 152 ? 63.237 -1.688 -74.126 1.00 0.00 392 GLN A O 6
ATOM 15779 N N . ALA A 1 153 ? 62.639 -3.285 -75.593 1.00 0.00 393 ALA A N 6
ATOM 15780 C CA . ALA A 1 153 ? 62.099 -2.339 -76.561 1.00 0.00 393 ALA A CA 6
ATOM 15781 C C . ALA A 1 153 ? 60.963 -1.528 -75.949 1.00 0.00 393 ALA A C 6
ATOM 15782 O O . ALA A 1 153 ? 60.836 -0.330 -76.202 1.00 0.00 393 ALA A O 6
ATOM 15826 N N . TYR A 1 155 ? 60.342 -1.367 -72.472 1.00 0.00 395 TYR A N 6
ATOM 15827 C CA . TYR A 1 155 ? 60.859 -0.737 -71.255 1.00 0.00 395 TYR A CA 6
ATOM 15828 C C . TYR A 1 155 ? 62.380 -0.881 -71.183 1.00 0.00 395 TYR A C 6
ATOM 15829 O O . TYR A 1 155 ? 62.899 -1.733 -70.461 1.00 0.00 395 TYR A O 6
ATOM 15847 N N . PRO A 1 156 ? 63.095 -0.065 -71.914 1.00 0.00 396 PRO A N 6
ATOM 15848 C CA . PRO A 1 156 ? 64.590 -0.095 -71.935 1.00 0.00 396 PRO A CA 6
ATOM 15849 C C . PRO A 1 156 ? 65.190 0.105 -70.541 1.00 0.00 396 PRO A C 6
ATOM 15850 O O . PRO A 1 156 ? 64.605 0.778 -69.691 1.00 0.00 396 PRO A O 6
ATOM 15861 N N . PHE A 1 157 ? 66.353 -0.495 -70.319 1.00 0.00 397 PHE A N 6
ATOM 15862 C CA . PHE A 1 157 ? 67.030 -0.393 -69.030 1.00 0.00 397 PHE A CA 6
ATOM 15863 C C . PHE A 1 157 ? 67.729 0.956 -68.905 1.00 0.00 397 PHE A C 6
ATOM 15864 O O . PHE A 1 157 ? 68.506 1.347 -69.776 1.00 0.00 397 PHE A O 6
ATOM 15881 N N . LYS A 1 158 ? 67.444 1.664 -67.818 1.00 0.00 398 LYS A N 6
ATOM 15882 C CA . LYS A 1 158 ? 68.046 2.974 -67.592 1.00 0.00 398 LYS A CA 6
ATOM 15883 C C . LYS A 1 158 ? 69.508 2.833 -67.183 1.00 0.00 398 LYS A C 6
ATOM 15884 O O . LYS A 1 158 ? 69.859 1.962 -66.387 1.00 0.00 398 LYS A O 6
ATOM 15903 N N . SER A 1 159 ? 70.357 3.695 -67.735 1.00 0.00 399 SER A N 6
ATOM 15904 C CA . SER A 1 159 ? 71.780 3.658 -67.421 1.00 0.00 399 SER A CA 6
ATOM 15905 C C . SER A 1 159 ? 72.026 4.187 -66.012 1.00 0.00 399 SER A C 6
ATOM 15906 O O . SER A 1 159 ? 71.276 5.029 -65.515 1.00 0.00 399 SER A O 6
ATOM 15914 N N . LYS A 1 160 ? 73.076 3.686 -65.369 1.00 0.00 400 LYS A N 6
ATOM 15915 C CA . LYS A 1 160 ? 73.407 4.115 -64.015 1.00 0.00 400 LYS A CA 6
ATOM 15916 C C . LYS A 1 160 ? 72.212 3.922 -63.086 1.00 0.00 400 LYS A C 6
ATOM 15917 O O . LYS A 1 160 ? 72.116 2.862 -62.492 1.00 0.00 400 LYS A O 6
ATOM 15937 N N . GLY A 1 1 ? 54.406 9.195 5.148 1.00 0.00 241 GLY A N 7
ATOM 15938 C CA . GLY A 1 1 ? 54.737 7.783 4.805 1.00 0.00 241 GLY A CA 7
ATOM 15939 C C . GLY A 1 1 ? 56.248 7.585 4.859 1.00 0.00 241 GLY A C 7
ATOM 15940 O O . GLY A 1 1 ? 56.876 7.254 3.853 1.00 0.00 241 GLY A O 7
ATOM 15946 N N . PRO A 1 2 ? 56.842 7.781 6.007 1.00 0.00 242 PRO A N 7
ATOM 15947 C CA . PRO A 1 2 ? 58.314 7.620 6.191 1.00 0.00 242 PRO A CA 7
ATOM 15948 C C . PRO A 1 2 ? 58.728 6.149 6.207 1.00 0.00 242 PRO A C 7
ATOM 15949 O O . PRO A 1 2 ? 57.922 5.272 6.517 1.00 0.00 242 PRO A O 7
ATOM 15960 N N . GLY A 1 3 ? 59.988 5.883 5.874 1.00 0.00 243 GLY A N 7
ATOM 15961 C CA . GLY A 1 3 ? 60.480 4.511 5.858 1.00 0.00 243 GLY A CA 7
ATOM 15962 C C . GLY A 1 3 ? 60.420 3.896 7.252 1.00 0.00 243 GLY A C 7
ATOM 15963 O O . GLY A 1 3 ? 60.686 4.566 8.250 1.00 0.00 243 GLY A O 7
ATOM 15967 N N . HIS A 1 4 ? 60.071 2.616 7.318 1.00 0.00 244 HIS A N 7
ATOM 15968 C CA . HIS A 1 4 ? 59.985 1.930 8.602 1.00 0.00 244 HIS A CA 7
ATOM 15969 C C . HIS A 1 4 ? 61.361 1.838 9.252 1.00 0.00 244 HIS A C 7
ATOM 15970 O O . HIS A 1 4 ? 61.537 2.216 10.410 1.00 0.00 244 HIS A O 7
ATOM 15985 N N . MET A 1 5 ? 62.338 1.343 8.493 1.00 0.00 245 MET A N 7
ATOM 15986 C CA . MET A 1 5 ? 63.706 1.207 8.996 1.00 0.00 245 MET A CA 7
ATOM 15987 C C . MET A 1 5 ? 64.706 1.286 7.846 1.00 0.00 245 MET A C 7
ATOM 15988 O O . MET A 1 5 ? 65.541 2.190 7.799 1.00 0.00 245 MET A O 7
ATOM 16002 N N . GLY A 1 6 ? 64.617 0.336 6.920 1.00 0.00 246 GLY A N 7
ATOM 16003 C CA . GLY A 1 6 ? 65.521 0.308 5.775 1.00 0.00 246 GLY A CA 7
ATOM 16004 C C . GLY A 1 6 ? 66.842 -0.356 6.147 1.00 0.00 246 GLY A C 7
ATOM 16005 O O . GLY A 1 6 ? 67.851 -0.184 5.463 1.00 0.00 246 GLY A O 7
ATOM 16009 N N . SER A 1 7 ? 66.828 -1.109 7.241 1.00 0.00 247 SER A N 7
ATOM 16010 C CA . SER A 1 7 ? 68.030 -1.794 7.704 1.00 0.00 247 SER A CA 7
ATOM 16011 C C . SER A 1 7 ? 68.396 -2.938 6.764 1.00 0.00 247 SER A C 7
ATOM 16012 O O . SER A 1 7 ? 69.521 -3.436 6.790 1.00 0.00 247 SER A O 7
ATOM 16020 N N . VAL A 1 8 ? 67.440 -3.353 5.933 1.00 0.00 248 VAL A N 7
ATOM 16021 C CA . VAL A 1 8 ? 67.673 -4.445 4.982 1.00 0.00 248 VAL A CA 7
ATOM 16022 C C . VAL A 1 8 ? 67.700 -3.914 3.553 1.00 0.00 248 VAL A C 7
ATOM 16023 O O . VAL A 1 8 ? 66.790 -3.206 3.123 1.00 0.00 248 VAL A O 7
ATOM 16036 N N . SER A 1 9 ? 68.758 -4.266 2.824 1.00 0.00 249 SER A N 7
ATOM 16037 C CA . SER A 1 9 ? 68.914 -3.833 1.437 1.00 0.00 249 SER A CA 7
ATOM 16038 C C . SER A 1 9 ? 68.292 -4.851 0.487 1.00 0.00 249 SER A C 7
ATOM 16039 O O . SER A 1 9 ? 68.221 -6.038 0.800 1.00 0.00 249 SER A O 7
ATOM 16047 N N . ASN A 1 10 ? 67.848 -4.380 -0.676 1.00 0.00 250 ASN A N 7
ATOM 16048 C CA . ASN A 1 10 ? 67.239 -5.264 -1.668 1.00 0.00 250 ASN A CA 7
ATOM 16049 C C . ASN A 1 10 ? 67.413 -4.689 -3.070 1.00 0.00 250 ASN A C 7
ATOM 16050 O O . ASN A 1 10 ? 67.586 -3.483 -3.241 1.00 0.00 250 ASN A O 7
ATOM 16061 N N . ALA A 1 11 ? 67.370 -5.562 -4.073 1.00 0.00 251 ALA A N 7
ATOM 16062 C CA . ALA A 1 11 ? 67.530 -5.121 -5.454 1.00 0.00 251 ALA A CA 7
ATOM 16063 C C . ALA A 1 11 ? 66.383 -4.198 -5.853 1.00 0.00 251 ALA A C 7
ATOM 16064 O O . ALA A 1 11 ? 65.220 -4.466 -5.550 1.00 0.00 251 ALA A O 7
ATOM 16071 N N . LYS A 1 12 ? 66.722 -3.107 -6.537 1.00 0.00 252 LYS A N 7
ATOM 16072 C CA . LYS A 1 12 ? 65.723 -2.133 -6.978 1.00 0.00 252 LYS A CA 7
ATOM 16073 C C . LYS A 1 12 ? 65.248 -2.444 -8.394 1.00 0.00 252 LYS A C 7
ATOM 16074 O O . LYS A 1 12 ? 64.299 -1.836 -8.887 1.00 0.00 252 LYS A O 7
ATOM 16093 N N . ALA A 1 13 ? 65.919 -3.394 -9.049 1.00 0.00 253 ALA A N 7
ATOM 16094 C CA . ALA A 1 13 ? 65.566 -3.779 -10.418 1.00 0.00 253 ALA A CA 7
ATOM 16095 C C . ALA A 1 13 ? 65.509 -5.300 -10.550 1.00 0.00 253 ALA A C 7
ATOM 16096 O O . ALA A 1 13 ? 66.426 -5.919 -11.092 1.00 0.00 253 ALA A O 7
ATOM 16103 N N . PRO A 1 14 ? 64.452 -5.904 -10.076 1.00 0.00 254 PRO A N 7
ATOM 16104 C CA . PRO A 1 14 ? 64.265 -7.384 -10.147 1.00 0.00 254 PRO A CA 7
ATOM 16105 C C . PRO A 1 14 ? 64.311 -7.890 -11.590 1.00 0.00 254 PRO A C 7
ATOM 16106 O O . PRO A 1 14 ? 64.554 -9.071 -11.841 1.00 0.00 254 PRO A O 7
ATOM 16117 N N . THR A 1 15 ? 64.069 -6.981 -12.531 1.00 0.00 255 THR A N 7
ATOM 16118 C CA . THR A 1 15 ? 64.077 -7.331 -13.946 1.00 0.00 255 THR A CA 7
ATOM 16119 C C . THR A 1 15 ? 65.437 -7.886 -14.358 1.00 0.00 255 THR A C 7
ATOM 16120 O O . THR A 1 15 ? 65.515 -8.864 -15.099 1.00 0.00 255 THR A O 7
ATOM 16131 N N . SER A 1 16 ? 66.505 -7.257 -13.883 1.00 0.00 256 SER A N 7
ATOM 16132 C CA . SER A 1 16 ? 67.852 -7.705 -14.222 1.00 0.00 256 SER A CA 7
ATOM 16133 C C . SER A 1 16 ? 68.149 -9.047 -13.557 1.00 0.00 256 SER A C 7
ATOM 16134 O O . SER A 1 16 ? 67.439 -9.468 -12.643 1.00 0.00 256 SER A O 7
ATOM 16142 N N . ALA A 1 17 ? 69.203 -9.710 -14.022 1.00 0.00 257 ALA A N 7
ATOM 16143 C CA . ALA A 1 17 ? 69.590 -11.003 -13.466 1.00 0.00 257 ALA A CA 7
ATOM 16144 C C . ALA A 1 17 ? 68.411 -11.974 -13.471 1.00 0.00 257 ALA A C 7
ATOM 16145 O O . ALA A 1 17 ? 68.338 -12.878 -12.638 1.00 0.00 257 ALA A O 7
ATOM 16152 N N . LEU A 1 18 ? 67.491 -11.786 -14.418 1.00 0.00 258 LEU A N 7
ATOM 16153 C CA . LEU A 1 18 ? 66.310 -12.652 -14.536 1.00 0.00 258 LEU A CA 7
ATOM 16154 C C . LEU A 1 18 ? 66.342 -13.426 -15.850 1.00 0.00 258 LEU A C 7
ATOM 16155 O O . LEU A 1 18 ? 66.496 -12.841 -16.923 1.00 0.00 258 LEU A O 7
ATOM 16171 N N . ARG A 1 19 ? 66.202 -14.743 -15.754 1.00 0.00 259 ARG A N 7
ATOM 16172 C CA . ARG A 1 19 ? 66.220 -15.597 -16.937 1.00 0.00 259 ARG A CA 7
ATOM 16173 C C . ARG A 1 19 ? 67.368 -15.202 -17.868 1.00 0.00 259 ARG A C 7
ATOM 16174 O O . ARG A 1 19 ? 68.331 -14.566 -17.440 1.00 0.00 259 ARG A O 7
ATOM 16195 N N . ALA A 1 20 ? 67.261 -15.585 -19.138 1.00 0.00 260 ALA A N 7
ATOM 16196 C CA . ALA A 1 20 ? 68.297 -15.265 -20.114 1.00 0.00 260 ALA A CA 7
ATOM 16197 C C . ALA A 1 20 ? 68.527 -13.759 -20.179 1.00 0.00 260 ALA A C 7
ATOM 16198 O O . ALA A 1 20 ? 67.584 -12.972 -20.074 1.00 0.00 260 ALA A O 7
ATOM 16205 N N . LEU A 1 21 ? 69.783 -13.363 -20.358 1.00 0.00 261 LEU A N 7
ATOM 16206 C CA . LEU A 1 21 ? 70.129 -11.948 -20.442 1.00 0.00 261 LEU A CA 7
ATOM 16207 C C . LEU A 1 21 ? 69.596 -11.352 -21.743 1.00 0.00 261 LEU A C 7
ATOM 16208 O O . LEU A 1 21 ? 69.786 -11.917 -22.818 1.00 0.00 261 LEU A O 7
ATOM 16224 N N . LEU A 1 22 ? 68.933 -10.205 -21.637 1.00 0.00 262 LEU A N 7
ATOM 16225 C CA . LEU A 1 22 ? 68.384 -9.548 -22.818 1.00 0.00 262 LEU A CA 7
ATOM 16226 C C . LEU A 1 22 ? 69.509 -8.904 -23.627 1.00 0.00 262 LEU A C 7
ATOM 16227 O O . LEU A 1 22 ? 70.448 -8.341 -23.065 1.00 0.00 262 LEU A O 7
ATOM 16243 N N . GLU A 1 23 ? 69.403 -8.988 -24.949 1.00 0.00 263 GLU A N 7
ATOM 16244 C CA . GLU A 1 23 ? 70.415 -8.407 -25.826 1.00 0.00 263 GLU A CA 7
ATOM 16245 C C . GLU A 1 23 ? 70.190 -6.906 -25.974 1.00 0.00 263 GLU A C 7
ATOM 16246 O O . GLU A 1 23 ? 69.055 -6.431 -25.929 1.00 0.00 263 GLU A O 7
ATOM 16258 N N . HIS A 1 24 ? 71.279 -6.164 -26.145 1.00 0.00 264 HIS A N 7
ATOM 16259 C CA . HIS A 1 24 ? 71.190 -4.716 -26.293 1.00 0.00 264 HIS A CA 7
ATOM 16260 C C . HIS A 1 24 ? 70.570 -4.361 -27.642 1.00 0.00 264 HIS A C 7
ATOM 16261 O O . HIS A 1 24 ? 70.829 -5.026 -28.645 1.00 0.00 264 HIS A O 7
ATOM 16276 N N . LYS A 1 25 ? 69.749 -3.317 -27.659 1.00 0.00 265 LYS A N 7
ATOM 16277 C CA . LYS A 1 25 ? 69.097 -2.895 -28.893 1.00 0.00 265 LYS A CA 7
ATOM 16278 C C . LYS A 1 25 ? 70.111 -2.314 -29.873 1.00 0.00 265 LYS A C 7
ATOM 16279 O O . LYS A 1 25 ? 70.986 -1.536 -29.492 1.00 0.00 265 LYS A O 7
ATOM 16298 N N . GLU A 1 26 ? 69.992 -2.708 -31.138 1.00 0.00 266 GLU A N 7
ATOM 16299 C CA . GLU A 1 26 ? 70.902 -2.235 -32.178 1.00 0.00 266 GLU A CA 7
ATOM 16300 C C . GLU A 1 26 ? 70.368 -0.952 -32.809 1.00 0.00 266 GLU A C 7
ATOM 16301 O O . GLU A 1 26 ? 71.020 0.090 -32.769 1.00 0.00 266 GLU A O 7
ATOM 16313 N N . ASN A 1 27 ? 69.172 -1.039 -33.386 1.00 0.00 267 ASN A N 7
ATOM 16314 C CA . ASN A 1 27 ? 68.542 0.118 -34.019 1.00 0.00 267 ASN A CA 7
ATOM 16315 C C . ASN A 1 27 ? 67.023 -0.018 -33.975 1.00 0.00 267 ASN A C 7
ATOM 16316 O O . ASN A 1 27 ? 66.449 -0.888 -34.629 1.00 0.00 267 ASN A O 7
ATOM 16327 N N . SER A 1 28 ? 66.380 0.844 -33.193 1.00 0.00 268 SER A N 7
ATOM 16328 C CA . SER A 1 28 ? 64.928 0.814 -33.063 1.00 0.00 268 SER A CA 7
ATOM 16329 C C . SER A 1 28 ? 64.259 1.062 -34.411 1.00 0.00 268 SER A C 7
ATOM 16330 O O . SER A 1 28 ? 63.241 0.449 -34.731 1.00 0.00 268 SER A O 7
ATOM 16338 N N . SER A 1 29 ? 64.842 1.960 -35.199 1.00 0.00 269 SER A N 7
ATOM 16339 C CA . SER A 1 29 ? 64.297 2.281 -36.513 1.00 0.00 269 SER A CA 7
ATOM 16340 C C . SER A 1 29 ? 64.359 1.060 -37.425 1.00 0.00 269 SER A C 7
ATOM 16341 O O . SER A 1 29 ? 63.696 1.015 -38.460 1.00 0.00 269 SER A O 7
ATOM 16349 N N . GLN A 1 30 ? 65.162 0.077 -37.029 1.00 0.00 270 GLN A N 7
ATOM 16350 C CA . GLN A 1 30 ? 65.314 -1.149 -37.807 1.00 0.00 270 GLN A CA 7
ATOM 16351 C C . GLN A 1 30 ? 65.945 -0.840 -39.166 1.00 0.00 270 GLN A C 7
ATOM 16352 O O . GLN A 1 30 ? 67.091 -0.392 -39.228 1.00 0.00 270 GLN A O 7
ATOM 16366 N N . ASN A 1 31 ? 65.213 -1.084 -40.250 1.00 0.00 271 ASN A N 7
ATOM 16367 C CA . ASN A 1 31 ? 65.742 -0.833 -41.588 1.00 0.00 271 ASN A CA 7
ATOM 16368 C C . ASN A 1 31 ? 67.031 -1.617 -41.802 1.00 0.00 271 ASN A C 7
ATOM 16369 O O . ASN A 1 31 ? 68.041 -1.362 -41.150 1.00 0.00 271 ASN A O 7
ATOM 16380 N N . GLY A 1 32 ? 66.990 -2.575 -42.719 1.00 0.00 272 GLY A N 7
ATOM 16381 C CA . GLY A 1 32 ? 68.170 -3.388 -43.002 1.00 0.00 272 GLY A CA 7
ATOM 16382 C C . GLY A 1 32 ? 69.330 -2.503 -43.462 1.00 0.00 272 GLY A C 7
ATOM 16383 O O . GLY A 1 32 ? 69.108 -1.414 -43.985 1.00 0.00 272 GLY A O 7
ATOM 16387 N N . PRO A 1 33 ? 70.553 -2.938 -43.286 1.00 0.00 273 PRO A N 7
ATOM 16388 C CA . PRO A 1 33 ? 71.746 -2.145 -43.706 1.00 0.00 273 PRO A CA 7
ATOM 16389 C C . PRO A 1 33 ? 71.783 -1.976 -45.225 1.00 0.00 273 PRO A C 7
ATOM 16390 O O . PRO A 1 33 ? 72.227 -0.949 -45.740 1.00 0.00 273 PRO A O 7
ATOM 16401 N N . LEU A 1 34 ? 71.301 -2.995 -45.927 1.00 0.00 274 LEU A N 7
ATOM 16402 C CA . LEU A 1 34 ? 71.251 -2.975 -47.386 1.00 0.00 274 LEU A CA 7
ATOM 16403 C C . LEU A 1 34 ? 69.964 -2.311 -47.850 1.00 0.00 274 LEU A C 7
ATOM 16404 O O . LEU A 1 34 ? 69.796 -2.003 -49.030 1.00 0.00 274 LEU A O 7
ATOM 16420 N N . ALA A 1 35 ? 69.045 -2.120 -46.909 1.00 0.00 275 ALA A N 7
ATOM 16421 C CA . ALA A 1 35 ? 67.755 -1.523 -47.223 1.00 0.00 275 ALA A CA 7
ATOM 16422 C C . ALA A 1 35 ? 67.920 -0.217 -47.974 1.00 0.00 275 ALA A C 7
ATOM 16423 O O . ALA A 1 35 ? 67.195 0.044 -48.931 1.00 0.00 275 ALA A O 7
ATOM 16430 N N . GLU A 1 36 ? 68.868 0.598 -47.547 1.00 0.00 276 GLU A N 7
ATOM 16431 C CA . GLU A 1 36 ? 69.095 1.873 -48.203 1.00 0.00 276 GLU A CA 7
ATOM 16432 C C . GLU A 1 36 ? 69.313 1.661 -49.698 1.00 0.00 276 GLU A C 7
ATOM 16433 O O . GLU A 1 36 ? 69.046 2.548 -50.509 1.00 0.00 276 GLU A O 7
ATOM 16445 N N . ASN A 1 37 ? 69.825 0.482 -50.048 1.00 0.00 277 ASN A N 7
ATOM 16446 C CA . ASN A 1 37 ? 70.111 0.150 -51.443 1.00 0.00 277 ASN A CA 7
ATOM 16447 C C . ASN A 1 37 ? 68.946 -0.556 -52.143 1.00 0.00 277 ASN A C 7
ATOM 16448 O O . ASN A 1 37 ? 68.499 -0.114 -53.202 1.00 0.00 277 ASN A O 7
ATOM 16459 N N . PHE A 1 38 ? 68.491 -1.686 -51.587 1.00 0.00 278 PHE A N 7
ATOM 16460 C CA . PHE A 1 38 ? 67.419 -2.469 -52.224 1.00 0.00 278 PHE A CA 7
ATOM 16461 C C . PHE A 1 38 ? 66.072 -2.398 -51.497 1.00 0.00 278 PHE A C 7
ATOM 16462 O O . PHE A 1 38 ? 65.056 -2.077 -52.108 1.00 0.00 278 PHE A O 7
ATOM 16479 N N . ALA A 1 39 ? 66.046 -2.755 -50.221 1.00 0.00 279 ALA A N 7
ATOM 16480 C CA . ALA A 1 39 ? 64.782 -2.779 -49.483 1.00 0.00 279 ALA A CA 7
ATOM 16481 C C . ALA A 1 39 ? 64.131 -1.397 -49.361 1.00 0.00 279 ALA A C 7
ATOM 16482 O O . ALA A 1 39 ? 62.970 -1.311 -48.984 1.00 0.00 279 ALA A O 7
ATOM 16526 N N . PHE A 1 41 ? 62.672 0.129 -51.146 1.00 0.00 281 PHE A N 7
ATOM 16527 C CA . PHE A 1 41 ? 61.400 0.061 -51.882 1.00 0.00 281 PHE A CA 7
ATOM 16528 C C . PHE A 1 41 ? 60.424 -0.897 -51.196 1.00 0.00 281 PHE A C 7
ATOM 16529 O O . PHE A 1 41 ? 59.359 -1.197 -51.724 1.00 0.00 281 PHE A O 7
ATOM 16583 N N . GLY A 1 43 ? 58.824 -0.253 -48.673 1.00 0.00 283 GLY A N 7
ATOM 16584 C CA . GLY A 1 43 ? 57.820 0.546 -47.980 1.00 0.00 283 GLY A CA 7
ATOM 16585 C C . GLY A 1 43 ? 57.764 0.166 -46.506 1.00 0.00 283 GLY A C 7
ATOM 16586 O O . GLY A 1 43 ? 56.820 -0.482 -46.053 1.00 0.00 283 GLY A O 7
ATOM 16590 N N . HIS A 1 44 ? 58.785 0.578 -45.762 1.00 0.00 284 HIS A N 7
ATOM 16591 C CA . HIS A 1 44 ? 58.855 0.282 -44.336 1.00 0.00 284 HIS A CA 7
ATOM 16592 C C . HIS A 1 44 ? 57.689 0.932 -43.599 1.00 0.00 284 HIS A C 7
ATOM 16593 O O . HIS A 1 44 ? 57.084 0.324 -42.718 1.00 0.00 284 HIS A O 7
ATOM 16608 N N . ALA A 1 45 ? 57.384 2.173 -43.964 1.00 0.00 285 ALA A N 7
ATOM 16609 C CA . ALA A 1 45 ? 56.290 2.894 -43.326 1.00 0.00 285 ALA A CA 7
ATOM 16610 C C . ALA A 1 45 ? 54.948 2.392 -43.845 1.00 0.00 285 ALA A C 7
ATOM 16611 O O . ALA A 1 45 ? 53.900 2.690 -43.270 1.00 0.00 285 ALA A O 7
ATOM 16618 N N . GLU A 1 46 ? 54.986 1.624 -44.935 1.00 0.00 286 GLU A N 7
ATOM 16619 C CA . GLU A 1 46 ? 53.766 1.078 -45.534 1.00 0.00 286 GLU A CA 7
ATOM 16620 C C . GLU A 1 46 ? 53.682 -0.425 -45.285 1.00 0.00 286 GLU A C 7
ATOM 16621 O O . GLU A 1 46 ? 54.302 -1.215 -45.996 1.00 0.00 286 GLU A O 7
ATOM 16633 N N . SER A 1 47 ? 52.903 -0.814 -44.281 1.00 0.00 287 SER A N 7
ATOM 16634 C CA . SER A 1 47 ? 52.736 -2.226 -43.960 1.00 0.00 287 SER A CA 7
ATOM 16635 C C . SER A 1 47 ? 51.957 -2.935 -45.063 1.00 0.00 287 SER A C 7
ATOM 16636 O O . SER A 1 47 ? 51.903 -4.164 -45.110 1.00 0.00 287 SER A O 7
ATOM 16644 N N . ASN A 1 48 ? 51.342 -2.151 -45.946 1.00 0.00 288 ASN A N 7
ATOM 16645 C CA . ASN A 1 48 ? 50.550 -2.714 -47.037 1.00 0.00 288 ASN A CA 7
ATOM 16646 C C . ASN A 1 48 ? 51.430 -3.063 -48.235 1.00 0.00 288 ASN A C 7
ATOM 16647 O O . ASN A 1 48 ? 50.933 -3.213 -49.351 1.00 0.00 288 ASN A O 7
ATOM 16658 N N . ALA A 1 49 ? 52.732 -3.204 -48.003 1.00 0.00 289 ALA A N 7
ATOM 16659 C CA . ALA A 1 49 ? 53.646 -3.551 -49.083 1.00 0.00 289 ALA A CA 7
ATOM 16660 C C . ALA A 1 49 ? 53.165 -4.818 -49.789 1.00 0.00 289 ALA A C 7
ATOM 16661 O O . ALA A 1 49 ? 52.618 -5.722 -49.158 1.00 0.00 289 ALA A O 7
ATOM 16668 N N . LEU A 1 50 ? 53.357 -4.868 -51.104 1.00 0.00 290 LEU A N 7
ATOM 16669 C CA . LEU A 1 50 ? 52.921 -6.021 -51.892 1.00 0.00 290 LEU A CA 7
ATOM 16670 C C . LEU A 1 50 ? 53.807 -7.239 -51.622 1.00 0.00 290 LEU A C 7
ATOM 16671 O O . LEU A 1 50 ? 55.026 -7.177 -51.762 1.00 0.00 290 LEU A O 7
ATOM 16724 N N . LEU A 1 52 ? 55.251 -11.090 -52.377 1.00 0.00 292 LEU A N 7
ATOM 16725 C CA . LEU A 1 52 ? 55.587 -11.810 -53.605 1.00 0.00 292 LEU A CA 7
ATOM 16726 C C . LEU A 1 52 ? 56.333 -13.109 -53.326 1.00 0.00 292 LEU A C 7
ATOM 16727 O O . LEU A 1 52 ? 57.245 -13.164 -52.501 1.00 0.00 292 LEU A O 7
ATOM 16743 N N . ASN A 1 53 ? 55.942 -14.154 -54.062 1.00 0.00 293 ASN A N 7
ATOM 16744 C CA . ASN A 1 53 ? 56.568 -15.471 -53.949 1.00 0.00 293 ASN A CA 7
ATOM 16745 C C . ASN A 1 53 ? 57.047 -15.919 -55.322 1.00 0.00 293 ASN A C 7
ATOM 16746 O O . ASN A 1 53 ? 56.432 -15.588 -56.337 1.00 0.00 293 ASN A O 7
ATOM 16757 N N . ILE A 1 54 ? 58.152 -16.657 -55.358 1.00 0.00 294 ILE A N 7
ATOM 16758 C CA . ILE A 1 54 ? 58.713 -17.132 -56.628 1.00 0.00 294 ILE A CA 7
ATOM 16759 C C . ILE A 1 54 ? 58.834 -18.648 -56.645 1.00 0.00 294 ILE A C 7
ATOM 16760 O O . ILE A 1 54 ? 59.339 -19.252 -55.700 1.00 0.00 294 ILE A O 7
ATOM 16776 N N . TYR A 1 55 ? 58.393 -19.256 -57.745 1.00 0.00 295 TYR A N 7
ATOM 16777 C CA . TYR A 1 55 ? 58.477 -20.707 -57.911 1.00 0.00 295 TYR A CA 7
ATOM 16778 C C . TYR A 1 55 ? 59.264 -21.018 -59.180 1.00 0.00 295 TYR A C 7
ATOM 16779 O O . TYR A 1 55 ? 58.694 -21.132 -60.266 1.00 0.00 295 TYR A O 7
ATOM 16797 N N . PHE A 1 56 ? 60.581 -21.139 -59.037 1.00 0.00 296 PHE A N 7
ATOM 16798 C CA . PHE A 1 56 ? 61.439 -21.422 -60.182 1.00 0.00 296 PHE A CA 7
ATOM 16799 C C . PHE A 1 56 ? 61.150 -22.833 -60.728 1.00 0.00 296 PHE A C 7
ATOM 16800 O O . PHE A 1 56 ? 61.218 -23.799 -59.971 1.00 0.00 296 PHE A O 7
ATOM 16817 N N . PRO A 1 57 ? 60.857 -23.004 -62.004 1.00 0.00 297 PRO A N 7
ATOM 16818 C CA . PRO A 1 57 ? 60.608 -24.367 -62.560 1.00 0.00 297 PRO A CA 7
ATOM 16819 C C . PRO A 1 57 ? 61.751 -25.329 -62.217 1.00 0.00 297 PRO A C 7
ATOM 16820 O O . PRO A 1 57 ? 61.531 -26.513 -61.962 1.00 0.00 297 PRO A O 7
ATOM 16831 N N . SER A 1 58 ? 62.971 -24.804 -62.240 1.00 0.00 298 SER A N 7
ATOM 16832 C CA . SER A 1 58 ? 64.160 -25.608 -61.961 1.00 0.00 298 SER A CA 7
ATOM 16833 C C . SER A 1 58 ? 64.301 -25.942 -60.474 1.00 0.00 298 SER A C 7
ATOM 16834 O O . SER A 1 58 ? 64.944 -26.930 -60.122 1.00 0.00 298 SER A O 7
ATOM 16842 N N . SER A 1 59 ? 63.724 -25.122 -59.599 1.00 0.00 299 SER A N 7
ATOM 16843 C CA . SER A 1 59 ? 63.841 -25.373 -58.166 1.00 0.00 299 SER A CA 7
ATOM 16844 C C . SER A 1 59 ? 63.485 -26.811 -57.822 1.00 0.00 299 SER A C 7
ATOM 16845 O O . SER A 1 59 ? 62.310 -27.176 -57.765 1.00 0.00 299 SER A O 7
ATOM 16853 N N . GLU A 1 60 ? 64.510 -27.617 -57.572 1.00 0.00 300 GLU A N 7
ATOM 16854 C CA . GLU A 1 60 ? 64.300 -29.008 -57.208 1.00 0.00 300 GLU A CA 7
ATOM 16855 C C . GLU A 1 60 ? 63.533 -29.067 -55.896 1.00 0.00 300 GLU A C 7
ATOM 16856 O O . GLU A 1 60 ? 63.100 -30.133 -55.458 1.00 0.00 300 GLU A O 7
ATOM 16905 N N . PRO A 1 62 ? 60.638 -26.634 -54.762 1.00 0.00 302 PRO A N 7
ATOM 16906 C CA . PRO A 1 62 ? 59.665 -25.506 -54.901 1.00 0.00 302 PRO A CA 7
ATOM 16907 C C . PRO A 1 62 ? 59.173 -25.013 -53.541 1.00 0.00 302 PRO A C 7
ATOM 16908 O O . PRO A 1 62 ? 58.437 -24.030 -53.449 1.00 0.00 302 PRO A O 7
ATOM 16919 N N . SER A 1 63 ? 59.584 -25.711 -52.490 1.00 0.00 303 SER A N 7
ATOM 16920 C CA . SER A 1 63 ? 59.182 -25.355 -51.136 1.00 0.00 303 SER A CA 7
ATOM 16921 C C . SER A 1 63 ? 59.973 -24.154 -50.624 1.00 0.00 303 SER A C 7
ATOM 16922 O O . SER A 1 63 ? 59.735 -23.677 -49.514 1.00 0.00 303 SER A O 7
ATOM 16930 N N . LYS A 1 64 ? 60.924 -23.669 -51.430 1.00 0.00 304 LYS A N 7
ATOM 16931 C CA . LYS A 1 64 ? 61.755 -22.523 -51.035 1.00 0.00 304 LYS A CA 7
ATOM 16932 C C . LYS A 1 64 ? 61.601 -21.357 -52.016 1.00 0.00 304 LYS A C 7
ATOM 16933 O O . LYS A 1 64 ? 62.450 -21.157 -52.883 1.00 0.00 304 LYS A O 7
ATOM 16952 N N . PRO A 1 65 ? 60.552 -20.584 -51.887 1.00 0.00 305 PRO A N 7
ATOM 16953 C CA . PRO A 1 65 ? 60.296 -19.410 -52.767 1.00 0.00 305 PRO A CA 7
ATOM 16954 C C . PRO A 1 65 ? 60.937 -18.125 -52.235 1.00 0.00 305 PRO A C 7
ATOM 16955 O O . PRO A 1 65 ? 61.246 -18.018 -51.049 1.00 0.00 305 PRO A O 7
ATOM 16966 N N . LEU A 1 66 ? 61.102 -17.140 -53.119 1.00 0.00 306 LEU A N 7
ATOM 16967 C CA . LEU A 1 66 ? 61.671 -15.855 -52.721 1.00 0.00 306 LEU A CA 7
ATOM 16968 C C . LEU A 1 66 ? 60.573 -15.001 -52.096 1.00 0.00 306 LEU A C 7
ATOM 16969 O O . LEU A 1 66 ? 59.696 -14.497 -52.798 1.00 0.00 306 LEU A O 7
ATOM 16985 N N . PHE A 1 67 ? 60.614 -14.840 -50.773 1.00 0.00 307 PHE A N 7
ATOM 16986 C CA . PHE A 1 67 ? 59.600 -14.041 -50.084 1.00 0.00 307 PHE A CA 7
ATOM 16987 C C . PHE A 1 67 ? 60.123 -12.631 -49.849 1.00 0.00 307 PHE A C 7
ATOM 16988 O O . PHE A 1 67 ? 60.968 -12.405 -48.983 1.00 0.00 307 PHE A O 7
ATOM 17005 N N . VAL A 1 68 ? 59.614 -11.678 -50.628 1.00 0.00 308 VAL A N 7
ATOM 17006 C CA . VAL A 1 68 ? 60.038 -10.284 -50.501 1.00 0.00 308 VAL A CA 7
ATOM 17007 C C . VAL A 1 68 ? 58.860 -9.338 -50.660 1.00 0.00 308 VAL A C 7
ATOM 17008 O O . VAL A 1 68 ? 57.843 -9.687 -51.262 1.00 0.00 308 VAL A O 7
ATOM 17021 N N . GLU A 1 69 ? 59.015 -8.125 -50.134 1.00 0.00 309 GLU A N 7
ATOM 17022 C CA . GLU A 1 69 ? 57.972 -7.101 -50.227 1.00 0.00 309 GLU A CA 7
ATOM 17023 C C . GLU A 1 69 ? 58.526 -5.862 -50.926 1.00 0.00 309 GLU A C 7
ATOM 17024 O O . GLU A 1 69 ? 59.522 -5.290 -50.488 1.00 0.00 309 GLU A O 7
ATOM 17036 N N . LEU A 1 70 ? 57.879 -5.454 -52.023 1.00 0.00 310 LEU A N 7
ATOM 17037 C CA . LEU A 1 70 ? 58.327 -4.283 -52.790 1.00 0.00 310 LEU A CA 7
ATOM 17038 C C . LEU A 1 70 ? 57.199 -3.277 -52.999 1.00 0.00 310 LEU A C 7
ATOM 17039 O O . LEU A 1 70 ? 56.021 -3.631 -53.047 1.00 0.00 310 LEU A O 7
ATOM 17055 N N . ARG A 1 71 ? 57.591 -2.013 -53.115 1.00 0.00 311 ARG A N 7
ATOM 17056 C CA . ARG A 1 71 ? 56.655 -0.917 -53.316 1.00 0.00 311 ARG A CA 7
ATOM 17057 C C . ARG A 1 71 ? 55.759 -1.165 -54.533 1.00 0.00 311 ARG A C 7
ATOM 17058 O O . ARG A 1 71 ? 56.117 -1.915 -55.442 1.00 0.00 311 ARG A O 7
ATOM 17116 N N . ASN A 1 73 ? 54.510 1.450 -56.541 1.00 0.00 313 ASN A N 7
ATOM 17117 C CA . ASN A 1 73 ? 54.960 2.364 -57.587 1.00 0.00 313 ASN A CA 7
ATOM 17118 C C . ASN A 1 73 ? 56.390 2.038 -58.007 1.00 0.00 313 ASN A C 7
ATOM 17119 O O . ASN A 1 73 ? 57.070 2.856 -58.625 1.00 0.00 313 ASN A O 7
ATOM 17130 N N . VAL A 1 74 ? 56.834 0.828 -57.663 1.00 0.00 314 VAL A N 7
ATOM 17131 C CA . VAL A 1 74 ? 58.185 0.367 -57.997 1.00 0.00 314 VAL A CA 7
ATOM 17132 C C . VAL A 1 74 ? 58.116 -0.884 -58.872 1.00 0.00 314 VAL A C 7
ATOM 17133 O O . VAL A 1 74 ? 57.309 -1.783 -58.633 1.00 0.00 314 VAL A O 7
ATOM 17146 N N . LEU A 1 75 ? 58.962 -0.919 -59.897 1.00 0.00 315 LEU A N 7
ATOM 17147 C CA . LEU A 1 75 ? 58.993 -2.043 -60.827 1.00 0.00 315 LEU A CA 7
ATOM 17148 C C . LEU A 1 75 ? 59.406 -3.338 -60.132 1.00 0.00 315 LEU A C 7
ATOM 17149 O O . LEU A 1 75 ? 60.020 -3.326 -59.065 1.00 0.00 315 LEU A O 7
ATOM 17165 N N . VAL A 1 76 ? 59.046 -4.452 -60.757 1.00 0.00 316 VAL A N 7
ATOM 17166 C CA . VAL A 1 76 ? 59.356 -5.777 -60.227 1.00 0.00 316 VAL A CA 7
ATOM 17167 C C . VAL A 1 76 ? 60.857 -6.050 -60.288 1.00 0.00 316 VAL A C 7
ATOM 17168 O O . VAL A 1 76 ? 61.367 -6.926 -59.598 1.00 0.00 316 VAL A O 7
ATOM 17181 N N . SER A 1 77 ? 61.541 -5.325 -61.161 1.00 0.00 317 SER A N 7
ATOM 17182 C CA . SER A 1 77 ? 62.981 -5.512 -61.355 1.00 0.00 317 SER A CA 7
ATOM 17183 C C . SER A 1 77 ? 63.722 -5.727 -60.029 1.00 0.00 317 SER A C 7
ATOM 17184 O O . SER A 1 77 ? 64.706 -6.464 -59.983 1.00 0.00 317 SER A O 7
ATOM 17192 N N . GLU A 1 78 ? 63.261 -5.086 -58.963 1.00 0.00 318 GLU A N 7
ATOM 17193 C CA . GLU A 1 78 ? 63.918 -5.228 -57.660 1.00 0.00 318 GLU A CA 7
ATOM 17194 C C . GLU A 1 78 ? 63.714 -6.634 -57.078 1.00 0.00 318 GLU A C 7
ATOM 17195 O O . GLU A 1 78 ? 64.493 -7.082 -56.237 1.00 0.00 318 GLU A O 7
ATOM 17207 N N . ALA A 1 79 ? 62.672 -7.323 -57.532 1.00 0.00 319 ALA A N 7
ATOM 17208 C CA . ALA A 1 79 ? 62.381 -8.676 -57.049 1.00 0.00 319 ALA A CA 7
ATOM 17209 C C . ALA A 1 79 ? 63.654 -9.523 -56.981 1.00 0.00 319 ALA A C 7
ATOM 17210 O O . ALA A 1 79 ? 64.034 -10.004 -55.913 1.00 0.00 319 ALA A O 7
ATOM 17217 N N . ILE A 1 80 ? 64.301 -9.709 -58.129 1.00 0.00 320 ILE A N 7
ATOM 17218 C CA . ILE A 1 80 ? 65.523 -10.513 -58.194 1.00 0.00 320 ILE A CA 7
ATOM 17219 C C . ILE A 1 80 ? 66.671 -9.843 -57.443 1.00 0.00 320 ILE A C 7
ATOM 17220 O O . ILE A 1 80 ? 67.438 -10.507 -56.745 1.00 0.00 320 ILE A O 7
ATOM 17236 N N . GLY A 1 81 ? 66.796 -8.532 -57.598 1.00 0.00 321 GLY A N 7
ATOM 17237 C CA . GLY A 1 81 ? 67.867 -7.796 -56.931 1.00 0.00 321 GLY A CA 7
ATOM 17238 C C . GLY A 1 81 ? 67.776 -7.961 -55.418 1.00 0.00 321 GLY A C 7
ATOM 17239 O O . GLY A 1 81 ? 68.785 -7.919 -54.714 1.00 0.00 321 GLY A O 7
ATOM 17243 N N . TYR A 1 82 ? 66.558 -8.146 -54.927 1.00 0.00 322 TYR A N 7
ATOM 17244 C CA . TYR A 1 82 ? 66.333 -8.313 -53.494 1.00 0.00 322 TYR A CA 7
ATOM 17245 C C . TYR A 1 82 ? 67.010 -9.587 -52.993 1.00 0.00 322 TYR A C 7
ATOM 17246 O O . TYR A 1 82 ? 67.338 -9.703 -51.817 1.00 0.00 322 TYR A O 7
ATOM 17264 N N . ILE A 1 83 ? 67.188 -10.548 -53.890 1.00 0.00 323 ILE A N 7
ATOM 17265 C CA . ILE A 1 83 ? 67.793 -11.820 -53.518 1.00 0.00 323 ILE A CA 7
ATOM 17266 C C . ILE A 1 83 ? 69.197 -11.614 -52.952 1.00 0.00 323 ILE A C 7
ATOM 17267 O O . ILE A 1 83 ? 69.644 -12.375 -52.093 1.00 0.00 323 ILE A O 7
ATOM 17283 N N . LEU A 1 84 ? 69.888 -10.584 -53.425 1.00 0.00 324 LEU A N 7
ATOM 17284 C CA . LEU A 1 84 ? 71.230 -10.308 -52.933 1.00 0.00 324 LEU A CA 7
ATOM 17285 C C . LEU A 1 84 ? 71.167 -9.988 -51.446 1.00 0.00 324 LEU A C 7
ATOM 17286 O O . LEU A 1 84 ? 72.024 -10.408 -50.667 1.00 0.00 324 LEU A O 7
ATOM 17302 N N . LEU A 1 85 ? 70.138 -9.241 -51.063 1.00 0.00 325 LEU A N 7
ATOM 17303 C CA . LEU A 1 85 ? 69.942 -8.855 -49.680 1.00 0.00 325 LEU A CA 7
ATOM 17304 C C . LEU A 1 85 ? 69.749 -10.088 -48.807 1.00 0.00 325 LEU A C 7
ATOM 17305 O O . LEU A 1 85 ? 70.335 -10.195 -47.729 1.00 0.00 325 LEU A O 7
ATOM 17321 N N . GLN A 1 86 ? 68.923 -11.014 -49.279 1.00 0.00 326 GLN A N 7
ATOM 17322 C CA . GLN A 1 86 ? 68.653 -12.240 -48.532 1.00 0.00 326 GLN A CA 7
ATOM 17323 C C . GLN A 1 86 ? 69.878 -13.144 -48.477 1.00 0.00 326 GLN A C 7
ATOM 17324 O O . GLN A 1 86 ? 70.106 -13.829 -47.483 1.00 0.00 326 GLN A O 7
ATOM 17338 N N . TYR A 1 87 ? 70.656 -13.161 -49.549 1.00 0.00 327 TYR A N 7
ATOM 17339 C CA . TYR A 1 87 ? 71.831 -14.019 -49.588 1.00 0.00 327 TYR A CA 7
ATOM 17340 C C . TYR A 1 87 ? 72.771 -13.689 -48.437 1.00 0.00 327 TYR A C 7
ATOM 17341 O O . TYR A 1 87 ? 73.188 -14.577 -47.698 1.00 0.00 327 TYR A O 7
ATOM 17359 N N . VAL A 1 88 ? 73.099 -12.419 -48.281 1.00 0.00 328 VAL A N 7
ATOM 17360 C CA . VAL A 1 88 ? 73.988 -12.014 -47.201 1.00 0.00 328 VAL A CA 7
ATOM 17361 C C . VAL A 1 88 ? 73.280 -12.060 -45.846 1.00 0.00 328 VAL A C 7
ATOM 17362 O O . VAL A 1 88 ? 73.833 -12.552 -44.863 1.00 0.00 328 VAL A O 7
ATOM 17375 N N . ASN A 1 89 ? 72.069 -11.509 -45.795 1.00 0.00 329 ASN A N 7
ATOM 17376 C CA . ASN A 1 89 ? 71.310 -11.451 -44.544 1.00 0.00 329 ASN A CA 7
ATOM 17377 C C . ASN A 1 89 ? 70.838 -12.822 -44.045 1.00 0.00 329 ASN A C 7
ATOM 17378 O O . ASN A 1 89 ? 70.924 -13.105 -42.849 1.00 0.00 329 ASN A O 7
ATOM 17389 N N . GLN A 1 90 ? 70.303 -13.658 -44.936 1.00 0.00 330 GLN A N 7
ATOM 17390 C CA . GLN A 1 90 ? 69.787 -14.973 -44.521 1.00 0.00 330 GLN A CA 7
ATOM 17391 C C . GLN A 1 90 ? 70.800 -16.092 -44.750 1.00 0.00 330 GLN A C 7
ATOM 17392 O O . GLN A 1 90 ? 70.582 -17.222 -44.314 1.00 0.00 330 GLN A O 7
ATOM 17406 N N . GLN A 1 91 ? 71.899 -15.789 -45.430 1.00 0.00 331 GLN A N 7
ATOM 17407 C CA . GLN A 1 91 ? 72.908 -16.811 -45.690 1.00 0.00 331 GLN A CA 7
ATOM 17408 C C . GLN A 1 91 ? 72.258 -18.028 -46.340 1.00 0.00 331 GLN A C 7
ATOM 17409 O O . GLN A 1 91 ? 72.861 -19.099 -46.421 1.00 0.00 331 GLN A O 7
ATOM 17460 N N . VAL A 1 93 ? 69.085 -19.242 -49.550 1.00 0.00 333 VAL A N 7
ATOM 17461 C CA . VAL A 1 93 ? 68.831 -19.056 -50.974 1.00 0.00 333 VAL A CA 7
ATOM 17462 C C . VAL A 1 93 ? 70.110 -19.284 -51.794 1.00 0.00 333 VAL A C 7
ATOM 17463 O O . VAL A 1 93 ? 70.973 -18.409 -51.836 1.00 0.00 333 VAL A O 7
ATOM 17476 N N . PRO A 1 94 ? 70.264 -20.420 -52.445 1.00 0.00 334 PRO A N 7
ATOM 17477 C CA . PRO A 1 94 ? 71.485 -20.698 -53.259 1.00 0.00 334 PRO A CA 7
ATOM 17478 C C . PRO A 1 94 ? 71.922 -19.474 -54.072 1.00 0.00 334 PRO A C 7
ATOM 17479 O O . PRO A 1 94 ? 71.095 -18.632 -54.423 1.00 0.00 334 PRO A O 7
ATOM 17490 N N . PRO A 1 95 ? 73.196 -19.348 -54.365 1.00 0.00 335 PRO A N 7
ATOM 17491 C CA . PRO A 1 95 ? 73.730 -18.187 -55.139 1.00 0.00 335 PRO A CA 7
ATOM 17492 C C . PRO A 1 95 ? 73.389 -18.249 -56.629 1.00 0.00 335 PRO A C 7
ATOM 17493 O O . PRO A 1 95 ? 73.395 -19.319 -57.238 1.00 0.00 335 PRO A O 7
ATOM 17504 N N . ILE A 1 96 ? 73.123 -17.079 -57.208 1.00 0.00 336 ILE A N 7
ATOM 17505 C CA . ILE A 1 96 ? 72.814 -16.957 -58.635 1.00 0.00 336 ILE A CA 7
ATOM 17506 C C . ILE A 1 96 ? 73.883 -16.099 -59.304 1.00 0.00 336 ILE A C 7
ATOM 17507 O O . ILE A 1 96 ? 74.265 -15.054 -58.776 1.00 0.00 336 ILE A O 7
ATOM 17523 N N . GLU A 1 97 ? 74.379 -16.544 -60.453 1.00 0.00 337 GLU A N 7
ATOM 17524 C CA . GLU A 1 97 ? 75.417 -15.794 -61.144 1.00 0.00 337 GLU A CA 7
ATOM 17525 C C . GLU A 1 97 ? 74.988 -14.339 -61.307 1.00 0.00 337 GLU A C 7
ATOM 17526 O O . GLU A 1 97 ? 73.802 -14.040 -61.450 1.00 0.00 337 GLU A O 7
ATOM 17538 N N . ASP A 1 98 ? 75.966 -13.442 -61.240 1.00 0.00 338 ASP A N 7
ATOM 17539 C CA . ASP A 1 98 ? 75.715 -12.005 -61.329 1.00 0.00 338 ASP A CA 7
ATOM 17540 C C . ASP A 1 98 ? 75.094 -11.622 -62.666 1.00 0.00 338 ASP A C 7
ATOM 17541 O O . ASP A 1 98 ? 74.239 -10.740 -62.736 1.00 0.00 338 ASP A O 7
ATOM 17550 N N . GLU A 1 99 ? 75.535 -12.285 -63.722 1.00 0.00 339 GLU A N 7
ATOM 17551 C CA . GLU A 1 99 ? 75.023 -12.007 -65.057 1.00 0.00 339 GLU A CA 7
ATOM 17552 C C . GLU A 1 99 ? 73.520 -12.275 -65.118 1.00 0.00 339 GLU A C 7
ATOM 17553 O O . GLU A 1 99 ? 72.792 -11.634 -65.874 1.00 0.00 339 GLU A O 7
ATOM 17565 N N . ALA A 1 100 ? 73.074 -13.238 -64.317 1.00 0.00 340 ALA A N 7
ATOM 17566 C CA . ALA A 1 100 ? 71.662 -13.616 -64.276 1.00 0.00 340 ALA A CA 7
ATOM 17567 C C . ALA A 1 100 ? 70.899 -12.795 -63.238 1.00 0.00 340 ALA A C 7
ATOM 17568 O O . ALA A 1 100 ? 69.675 -12.890 -63.141 1.00 0.00 340 ALA A O 7
ATOM 17575 N N . GLN A 1 101 ? 71.623 -11.995 -62.462 1.00 0.00 341 GLN A N 7
ATOM 17576 C CA . GLN A 1 101 ? 70.999 -11.171 -61.435 1.00 0.00 341 GLN A CA 7
ATOM 17577 C C . GLN A 1 101 ? 70.065 -10.151 -62.074 1.00 0.00 341 GLN A C 7
ATOM 17578 O O . GLN A 1 101 ? 68.961 -9.916 -61.587 1.00 0.00 341 GLN A O 7
ATOM 17592 N N . ASN A 1 102 ? 70.513 -9.556 -63.172 1.00 0.00 342 ASN A N 7
ATOM 17593 C CA . ASN A 1 102 ? 69.705 -8.570 -63.872 1.00 0.00 342 ASN A CA 7
ATOM 17594 C C . ASN A 1 102 ? 68.375 -9.209 -64.288 1.00 0.00 342 ASN A C 7
ATOM 17595 O O . ASN A 1 102 ? 68.368 -10.345 -64.763 1.00 0.00 342 ASN A O 7
ATOM 17606 N N . PRO A 1 103 ? 67.261 -8.534 -64.127 1.00 0.00 343 PRO A N 7
ATOM 17607 C CA . PRO A 1 103 ? 65.935 -9.103 -64.507 1.00 0.00 343 PRO A CA 7
ATOM 17608 C C . PRO A 1 103 ? 65.775 -9.180 -66.023 1.00 0.00 343 PRO A C 7
ATOM 17609 O O . PRO A 1 103 ? 64.849 -9.807 -66.527 1.00 0.00 343 PRO A O 7
ATOM 17620 N N . ASN A 1 104 ? 66.682 -8.529 -66.738 1.00 0.00 344 ASN A N 7
ATOM 17621 C CA . ASN A 1 104 ? 66.635 -8.517 -68.194 1.00 0.00 344 ASN A CA 7
ATOM 17622 C C . ASN A 1 104 ? 66.835 -9.916 -68.771 1.00 0.00 344 ASN A C 7
ATOM 17623 O O . ASN A 1 104 ? 66.255 -10.254 -69.795 1.00 0.00 344 ASN A O 7
ATOM 17634 N N . TYR A 1 105 ? 67.670 -10.719 -68.123 1.00 0.00 345 TYR A N 7
ATOM 17635 C CA . TYR A 1 105 ? 67.939 -12.073 -68.608 1.00 0.00 345 TYR A CA 7
ATOM 17636 C C . TYR A 1 105 ? 66.733 -13.003 -68.443 1.00 0.00 345 TYR A C 7
ATOM 17637 O O . TYR A 1 105 ? 66.476 -13.842 -69.306 1.00 0.00 345 TYR A O 7
ATOM 17655 N N . TRP A 1 106 ? 66.008 -12.879 -67.327 1.00 0.00 346 TRP A N 7
ATOM 17656 C CA . TRP A 1 106 ? 64.846 -13.748 -67.070 1.00 0.00 346 TRP A CA 7
ATOM 17657 C C . TRP A 1 106 ? 63.544 -12.958 -66.994 1.00 0.00 346 TRP A C 7
ATOM 17658 O O . TRP A 1 106 ? 63.543 -11.732 -66.907 1.00 0.00 346 TRP A O 7
ATOM 17679 N N . ASN A 1 107 ? 62.433 -13.697 -67.004 1.00 0.00 347 ASN A N 7
ATOM 17680 C CA . ASN A 1 107 ? 61.094 -13.115 -66.915 1.00 0.00 347 ASN A CA 7
ATOM 17681 C C . ASN A 1 107 ? 60.312 -13.848 -65.831 1.00 0.00 347 ASN A C 7
ATOM 17682 O O . ASN A 1 107 ? 60.621 -14.991 -65.501 1.00 0.00 347 ASN A O 7
ATOM 17693 N N . LEU A 1 108 ? 59.293 -13.191 -65.292 1.00 0.00 348 LEU A N 7
ATOM 17694 C CA . LEU A 1 108 ? 58.463 -13.793 -64.252 1.00 0.00 348 LEU A CA 7
ATOM 17695 C C . LEU A 1 108 ? 57.091 -14.131 -64.818 1.00 0.00 348 LEU A C 7
ATOM 17696 O O . LEU A 1 108 ? 56.382 -13.267 -65.327 1.00 0.00 348 LEU A O 7
ATOM 17712 N N . ARG A 1 109 ? 56.741 -15.412 -64.742 1.00 0.00 349 ARG A N 7
ATOM 17713 C CA . ARG A 1 109 ? 55.465 -15.908 -65.254 1.00 0.00 349 ARG A CA 7
ATOM 17714 C C . ARG A 1 109 ? 54.548 -16.296 -64.097 1.00 0.00 349 ARG A C 7
ATOM 17715 O O . ARG A 1 109 ? 55.014 -16.695 -63.031 1.00 0.00 349 ARG A O 7
ATOM 17736 N N . ILE A 1 110 ? 53.245 -16.153 -64.309 1.00 0.00 350 ILE A N 7
ATOM 17737 C CA . ILE A 1 110 ? 52.268 -16.469 -63.273 1.00 0.00 350 ILE A CA 7
ATOM 17738 C C . ILE A 1 110 ? 52.097 -17.973 -63.120 1.00 0.00 350 ILE A C 7
ATOM 17739 O O . ILE A 1 110 ? 52.308 -18.735 -64.065 1.00 0.00 350 ILE A O 7
ATOM 17755 N N . VAL A 1 111 ? 51.718 -18.397 -61.913 1.00 0.00 351 VAL A N 7
ATOM 17756 C CA . VAL A 1 111 ? 51.520 -19.818 -61.618 1.00 0.00 351 VAL A CA 7
ATOM 17757 C C . VAL A 1 111 ? 50.078 -20.072 -61.195 1.00 0.00 351 VAL A C 7
ATOM 17758 O O . VAL A 1 111 ? 49.466 -19.255 -60.508 1.00 0.00 351 VAL A O 7
ATOM 17771 N N . GLU A 1 112 ? 49.543 -21.216 -61.612 1.00 0.00 352 GLU A N 7
ATOM 17772 C CA . GLU A 1 112 ? 48.170 -21.594 -61.277 1.00 0.00 352 GLU A CA 7
ATOM 17773 C C . GLU A 1 112 ? 48.185 -22.588 -60.120 1.00 0.00 352 GLU A C 7
ATOM 17774 O O . GLU A 1 112 ? 49.223 -23.174 -59.813 1.00 0.00 352 GLU A O 7
ATOM 17786 N N . ASP A 1 113 ? 47.036 -22.782 -59.484 1.00 0.00 353 ASP A N 7
ATOM 17787 C CA . ASP A 1 113 ? 46.945 -23.711 -58.365 1.00 0.00 353 ASP A CA 7
ATOM 17788 C C . ASP A 1 113 ? 47.354 -25.109 -58.815 1.00 0.00 353 ASP A C 7
ATOM 17789 O O . ASP A 1 113 ? 47.986 -25.852 -58.064 1.00 0.00 353 ASP A O 7
ATOM 17798 N N . ASP A 1 114 ? 47.005 -25.453 -60.050 1.00 0.00 354 ASP A N 7
ATOM 17799 C CA . ASP A 1 114 ? 47.359 -26.758 -60.594 1.00 0.00 354 ASP A CA 7
ATOM 17800 C C . ASP A 1 114 ? 48.828 -26.762 -61.009 1.00 0.00 354 ASP A C 7
ATOM 17801 O O . ASP A 1 114 ? 49.377 -27.798 -61.383 1.00 0.00 354 ASP A O 7
ATOM 17810 N N . GLY A 1 115 ? 49.458 -25.593 -60.924 1.00 0.00 355 GLY A N 7
ATOM 17811 C CA . GLY A 1 115 ? 50.868 -25.456 -61.278 1.00 0.00 355 GLY A CA 7
ATOM 17812 C C . GLY A 1 115 ? 51.042 -25.236 -62.777 1.00 0.00 355 GLY A C 7
ATOM 17813 O O . GLY A 1 115 ? 52.159 -25.278 -63.293 1.00 0.00 355 GLY A O 7
ATOM 17817 N N . GLU A 1 116 ? 49.933 -24.990 -63.470 1.00 0.00 356 GLU A N 7
ATOM 17818 C CA . GLU A 1 116 ? 49.984 -24.755 -64.906 1.00 0.00 356 GLU A CA 7
ATOM 17819 C C . GLU A 1 116 ? 50.727 -23.458 -65.200 1.00 0.00 356 GLU A C 7
ATOM 17820 O O . GLU A 1 116 ? 50.489 -22.433 -64.558 1.00 0.00 356 GLU A O 7
ATOM 17832 N N . LEU A 1 117 ? 51.632 -23.509 -66.174 1.00 0.00 357 LEU A N 7
ATOM 17833 C CA . LEU A 1 117 ? 52.418 -22.334 -66.558 1.00 0.00 357 LEU A CA 7
ATOM 17834 C C . LEU A 1 117 ? 51.895 -21.739 -67.862 1.00 0.00 357 LEU A C 7
ATOM 17835 O O . LEU A 1 117 ? 51.736 -22.443 -68.858 1.00 0.00 357 LEU A O 7
ATOM 17851 N N . ASP A 1 118 ? 51.636 -20.432 -67.849 1.00 0.00 358 ASP A N 7
ATOM 17852 C CA . ASP A 1 118 ? 51.139 -19.745 -69.040 1.00 0.00 358 ASP A CA 7
ATOM 17853 C C . ASP A 1 118 ? 52.315 -19.292 -69.903 1.00 0.00 358 ASP A C 7
ATOM 17854 O O . ASP A 1 118 ? 52.937 -18.264 -69.634 1.00 0.00 358 ASP A O 7
ATOM 17863 N N . GLU A 1 119 ? 52.629 -20.080 -70.927 1.00 0.00 359 GLU A N 7
ATOM 17864 C CA . GLU A 1 119 ? 53.753 -19.770 -71.811 1.00 0.00 359 GLU A CA 7
ATOM 17865 C C . GLU A 1 119 ? 53.338 -18.820 -72.931 1.00 0.00 359 GLU A C 7
ATOM 17866 O O . GLU A 1 119 ? 54.171 -18.406 -73.739 1.00 0.00 359 GLU A O 7
ATOM 17878 N N . ASP A 1 120 ? 52.053 -18.492 -72.991 1.00 0.00 360 ASP A N 7
ATOM 17879 C CA . ASP A 1 120 ? 51.556 -17.605 -74.038 1.00 0.00 360 ASP A CA 7
ATOM 17880 C C . ASP A 1 120 ? 52.030 -16.170 -73.822 1.00 0.00 360 ASP A C 7
ATOM 17881 O O . ASP A 1 120 ? 52.157 -15.406 -74.779 1.00 0.00 360 ASP A O 7
ATOM 17890 N N . PHE A 1 121 ? 52.294 -15.802 -72.569 1.00 0.00 361 PHE A N 7
ATOM 17891 C CA . PHE A 1 121 ? 52.752 -14.446 -72.273 1.00 0.00 361 PHE A CA 7
ATOM 17892 C C . PHE A 1 121 ? 53.388 -14.374 -70.876 1.00 0.00 361 PHE A C 7
ATOM 17893 O O . PHE A 1 121 ? 53.001 -15.120 -69.977 1.00 0.00 361 PHE A O 7
ATOM 17910 N N . PRO A 1 122 ? 54.333 -13.480 -70.668 1.00 0.00 362 PRO A N 7
ATOM 17911 C CA . PRO A 1 122 ? 55.000 -13.303 -69.339 1.00 0.00 362 PRO A CA 7
ATOM 17912 C C . PRO A 1 122 ? 54.059 -12.656 -68.332 1.00 0.00 362 PRO A C 7
ATOM 17913 O O . PRO A 1 122 ? 53.068 -12.034 -68.714 1.00 0.00 362 PRO A O 7
ATOM 17924 N N . ALA A 1 123 ? 54.383 -12.787 -67.043 1.00 0.00 363 ALA A N 7
ATOM 17925 C CA . ALA A 1 123 ? 53.557 -12.186 -65.990 1.00 0.00 363 ALA A CA 7
ATOM 17926 C C . ALA A 1 123 ? 54.322 -11.071 -65.288 1.00 0.00 363 ALA A C 7
ATOM 17927 O O . ALA A 1 123 ? 55.342 -11.302 -64.641 1.00 0.00 363 ALA A O 7
ATOM 17934 N N . LEU A 1 124 ? 53.819 -9.855 -65.427 1.00 0.00 364 LEU A N 7
ATOM 17935 C CA . LEU A 1 124 ? 54.455 -8.700 -64.811 1.00 0.00 364 LEU A CA 7
ATOM 17936 C C . LEU A 1 124 ? 55.942 -8.693 -65.140 1.00 0.00 364 LEU A C 7
ATOM 17937 O O . LEU A 1 124 ? 56.322 -8.910 -66.285 1.00 0.00 364 LEU A O 7
ATOM 17953 N N . ASP A 1 125 ? 56.767 -8.449 -64.119 1.00 0.00 365 ASP A N 7
ATOM 17954 C CA . ASP A 1 125 ? 58.227 -8.408 -64.273 1.00 0.00 365 ASP A CA 7
ATOM 17955 C C . ASP A 1 125 ? 58.697 -6.980 -64.558 1.00 0.00 365 ASP A C 7
ATOM 17956 O O . ASP A 1 125 ? 57.932 -6.027 -64.432 1.00 0.00 365 ASP A O 7
ATOM 17965 N N . ARG A 1 126 ? 59.964 -6.846 -64.926 1.00 0.00 366 ARG A N 7
ATOM 17966 C CA . ARG A 1 126 ? 60.547 -5.537 -65.208 1.00 0.00 366 ARG A CA 7
ATOM 17967 C C . ARG A 1 126 ? 59.725 -4.775 -66.242 1.00 0.00 366 ARG A C 7
ATOM 17968 O O . ARG A 1 126 ? 59.779 -3.546 -66.310 1.00 0.00 366 ARG A O 7
ATOM 17989 N N . VAL A 1 127 ? 58.977 -5.506 -67.055 1.00 0.00 367 VAL A N 7
ATOM 17990 C CA . VAL A 1 127 ? 58.163 -4.883 -68.091 1.00 0.00 367 VAL A CA 7
ATOM 17991 C C . VAL A 1 127 ? 56.875 -4.305 -67.514 1.00 0.00 367 VAL A C 7
ATOM 17992 O O . VAL A 1 127 ? 56.154 -3.588 -68.208 1.00 0.00 367 VAL A O 7
ATOM 18005 N N . GLY A 1 128 ? 56.574 -4.615 -66.251 1.00 0.00 368 GLY A N 7
ATOM 18006 C CA . GLY A 1 128 ? 55.345 -4.101 -65.643 1.00 0.00 368 GLY A CA 7
ATOM 18007 C C . GLY A 1 128 ? 55.427 -4.089 -64.111 1.00 0.00 368 GLY A C 7
ATOM 18008 O O . GLY A 1 128 ? 56.096 -4.930 -63.516 1.00 0.00 368 GLY A O 7
ATOM 18012 N N . PRO A 1 129 ? 54.762 -3.155 -63.461 1.00 0.00 369 PRO A N 7
ATOM 18013 C CA . PRO A 1 129 ? 54.776 -3.050 -61.968 1.00 0.00 369 PRO A CA 7
ATOM 18014 C C . PRO A 1 129 ? 54.197 -4.285 -61.259 1.00 0.00 369 PRO A C 7
ATOM 18015 O O . PRO A 1 129 ? 53.221 -4.882 -61.707 1.00 0.00 369 PRO A O 7
ATOM 18026 N N . LEU A 1 130 ? 54.814 -4.638 -60.138 1.00 0.00 370 LEU A N 7
ATOM 18027 C CA . LEU A 1 130 ? 54.375 -5.774 -59.326 1.00 0.00 370 LEU A CA 7
ATOM 18028 C C . LEU A 1 130 ? 52.943 -5.550 -58.816 1.00 0.00 370 LEU A C 7
ATOM 18029 O O . LEU A 1 130 ? 52.236 -6.496 -58.476 1.00 0.00 370 LEU A O 7
ATOM 18082 N N . LYS A 1 132 ? 50.627 -4.066 -60.651 1.00 0.00 372 LYS A N 7
ATOM 18083 C CA . LYS A 1 132 ? 49.708 -4.003 -61.784 1.00 0.00 372 LYS A CA 7
ATOM 18084 C C . LYS A 1 132 ? 48.439 -4.832 -61.534 1.00 0.00 372 LYS A C 7
ATOM 18085 O O . LYS A 1 132 ? 47.329 -4.321 -61.680 1.00 0.00 372 LYS A O 7
ATOM 18104 N N . PHE A 1 133 ? 48.605 -6.105 -61.158 1.00 0.00 373 PHE A N 7
ATOM 18105 C CA . PHE A 1 133 ? 47.452 -6.983 -60.891 1.00 0.00 373 PHE A CA 7
ATOM 18106 C C . PHE A 1 133 ? 47.350 -7.320 -59.402 1.00 0.00 373 PHE A C 7
ATOM 18107 O O . PHE A 1 133 ? 46.286 -7.711 -58.922 1.00 0.00 373 PHE A O 7
ATOM 18124 N N . GLY A 1 134 ? 48.445 -7.146 -58.671 1.00 0.00 374 GLY A N 7
ATOM 18125 C CA . GLY A 1 134 ? 48.440 -7.413 -57.233 1.00 0.00 374 GLY A CA 7
ATOM 18126 C C . GLY A 1 134 ? 48.656 -8.891 -56.896 1.00 0.00 374 GLY A C 7
ATOM 18127 O O . GLY A 1 134 ? 48.292 -9.334 -55.807 1.00 0.00 374 GLY A O 7
ATOM 18131 N N . PHE A 1 135 ? 49.256 -9.652 -57.811 1.00 0.00 375 PHE A N 7
ATOM 18132 C CA . PHE A 1 135 ? 49.510 -11.072 -57.545 1.00 0.00 375 PHE A CA 7
ATOM 18133 C C . PHE A 1 135 ? 50.758 -11.224 -56.676 1.00 0.00 375 PHE A C 7
ATOM 18134 O O . PHE A 1 135 ? 51.727 -10.478 -56.831 1.00 0.00 375 PHE A O 7
ATOM 18151 N N . ASP A 1 136 ? 50.716 -12.176 -55.739 1.00 0.00 376 ASP A N 7
ATOM 18152 C CA . ASP A 1 136 ? 51.839 -12.401 -54.817 1.00 0.00 376 ASP A CA 7
ATOM 18153 C C . ASP A 1 136 ? 52.524 -13.747 -55.059 1.00 0.00 376 ASP A C 7
ATOM 18154 O O . ASP A 1 136 ? 53.024 -14.370 -54.123 1.00 0.00 376 ASP A O 7
ATOM 18163 N N . ALA A 1 137 ? 52.554 -14.188 -56.309 1.00 0.00 377 ALA A N 7
ATOM 18164 C CA . ALA A 1 137 ? 53.195 -15.458 -56.645 1.00 0.00 377 ALA A CA 7
ATOM 18165 C C . ALA A 1 137 ? 53.583 -15.482 -58.112 1.00 0.00 377 ALA A C 7
ATOM 18166 O O . ALA A 1 137 ? 52.831 -15.023 -58.971 1.00 0.00 377 ALA A O 7
ATOM 18173 N N . PHE A 1 138 ? 54.772 -16.004 -58.395 1.00 0.00 378 PHE A N 7
ATOM 18174 C CA . PHE A 1 138 ? 55.254 -16.060 -59.768 1.00 0.00 378 PHE A CA 7
ATOM 18175 C C . PHE A 1 138 ? 56.256 -17.191 -59.953 1.00 0.00 378 PHE A C 7
ATOM 18176 O O . PHE A 1 138 ? 56.684 -17.832 -58.996 1.00 0.00 378 PHE A O 7
ATOM 18193 N N . ALA A 1 139 ? 56.625 -17.410 -61.207 1.00 0.00 379 ALA A N 7
ATOM 18194 C CA . ALA A 1 139 ? 57.587 -18.443 -61.573 1.00 0.00 379 ALA A CA 7
ATOM 18195 C C . ALA A 1 139 ? 58.596 -17.832 -62.535 1.00 0.00 379 ALA A C 7
ATOM 18196 O O . ALA A 1 139 ? 58.305 -16.824 -63.175 1.00 0.00 379 ALA A O 7
ATOM 18203 N N . LEU A 1 140 ? 59.775 -18.430 -62.645 1.00 0.00 380 LEU A N 7
ATOM 18204 C CA . LEU A 1 140 ? 60.790 -17.898 -63.547 1.00 0.00 380 LEU A CA 7
ATOM 18205 C C . LEU A 1 140 ? 60.600 -18.535 -64.913 1.00 0.00 380 LEU A C 7
ATOM 18206 O O . LEU A 1 140 ? 60.543 -19.758 -65.040 1.00 0.00 380 LEU A O 7
ATOM 18222 N N . VAL A 1 141 ? 60.454 -17.688 -65.930 1.00 0.00 381 VAL A N 7
ATOM 18223 C CA . VAL A 1 141 ? 60.209 -18.155 -67.294 1.00 0.00 381 VAL A CA 7
ATOM 18224 C C . VAL A 1 141 ? 61.296 -17.656 -68.239 1.00 0.00 381 VAL A C 7
ATOM 18225 O O . VAL A 1 141 ? 61.926 -16.625 -68.001 1.00 0.00 381 VAL A O 7
ATOM 18238 N N . LYS A 1 142 ? 61.514 -18.415 -69.304 1.00 0.00 382 LYS A N 7
ATOM 18239 C CA . LYS A 1 142 ? 62.535 -18.074 -70.281 1.00 0.00 382 LYS A CA 7
ATOM 18240 C C . LYS A 1 142 ? 62.165 -16.842 -71.107 1.00 0.00 382 LYS A C 7
ATOM 18241 O O . LYS A 1 142 ? 61.068 -16.740 -71.656 1.00 0.00 382 LYS A O 7
ATOM 18260 N N . ALA A 1 143 ? 63.121 -15.921 -71.205 1.00 0.00 383 ALA A N 7
ATOM 18261 C CA . ALA A 1 143 ? 62.961 -14.693 -71.983 1.00 0.00 383 ALA A CA 7
ATOM 18262 C C . ALA A 1 143 ? 64.198 -14.515 -72.860 1.00 0.00 383 ALA A C 7
ATOM 18263 O O . ALA A 1 143 ? 65.212 -13.986 -72.414 1.00 0.00 383 ALA A O 7
ATOM 18307 N N . PRO A 1 145 ? 66.559 -13.202 -76.136 1.00 0.00 385 PRO A N 7
ATOM 18308 C CA . PRO A 1 145 ? 66.874 -11.865 -76.712 1.00 0.00 385 PRO A CA 7
ATOM 18309 C C . PRO A 1 145 ? 65.664 -11.144 -77.309 1.00 0.00 385 PRO A C 7
ATOM 18310 O O . PRO A 1 145 ? 65.461 -9.958 -77.061 1.00 0.00 385 PRO A O 7
ATOM 18321 N N . ALA A 1 146 ? 64.875 -11.852 -78.102 1.00 0.00 386 ALA A N 7
ATOM 18322 C CA . ALA A 1 146 ? 63.709 -11.242 -78.736 1.00 0.00 386 ALA A CA 7
ATOM 18323 C C . ALA A 1 146 ? 62.796 -10.577 -77.705 1.00 0.00 386 ALA A C 7
ATOM 18324 O O . ALA A 1 146 ? 62.444 -9.405 -77.840 1.00 0.00 386 ALA A O 7
ATOM 18331 N N . GLN A 1 147 ? 62.411 -11.330 -76.684 1.00 0.00 387 GLN A N 7
ATOM 18332 C CA . GLN A 1 147 ? 61.533 -10.803 -75.639 1.00 0.00 387 GLN A CA 7
ATOM 18333 C C . GLN A 1 147 ? 62.271 -9.820 -74.730 1.00 0.00 387 GLN A C 7
ATOM 18334 O O . GLN A 1 147 ? 61.691 -8.852 -74.238 1.00 0.00 387 GLN A O 7
ATOM 18348 N N . ILE A 1 148 ? 63.547 -10.097 -74.490 1.00 0.00 388 ILE A N 7
ATOM 18349 C CA . ILE A 1 148 ? 64.362 -9.260 -73.614 1.00 0.00 388 ILE A CA 7
ATOM 18350 C C . ILE A 1 148 ? 64.509 -7.846 -74.177 1.00 0.00 388 ILE A C 7
ATOM 18351 O O . ILE A 1 148 ? 64.411 -6.865 -73.441 1.00 0.00 388 ILE A O 7
ATOM 18367 N N . LYS A 1 149 ? 64.751 -7.749 -75.478 1.00 0.00 389 LYS A N 7
ATOM 18368 C CA . LYS A 1 149 ? 64.914 -6.445 -76.112 1.00 0.00 389 LYS A CA 7
ATOM 18369 C C . LYS A 1 149 ? 63.648 -5.611 -75.946 1.00 0.00 389 LYS A C 7
ATOM 18370 O O . LYS A 1 149 ? 63.717 -4.409 -75.689 1.00 0.00 389 LYS A O 7
ATOM 18389 N N . GLU A 1 150 ? 62.493 -6.255 -76.093 1.00 0.00 390 GLU A N 7
ATOM 18390 C CA . GLU A 1 150 ? 61.219 -5.558 -75.952 1.00 0.00 390 GLU A CA 7
ATOM 18391 C C . GLU A 1 150 ? 60.991 -5.141 -74.502 1.00 0.00 390 GLU A C 7
ATOM 18392 O O . GLU A 1 150 ? 60.653 -3.989 -74.223 1.00 0.00 390 GLU A O 7
ATOM 18404 N N . ASN A 1 151 ? 61.173 -6.086 -73.585 1.00 0.00 391 ASN A N 7
ATOM 18405 C CA . ASN A 1 151 ? 60.985 -5.814 -72.163 1.00 0.00 391 ASN A CA 7
ATOM 18406 C C . ASN A 1 151 ? 62.021 -4.817 -71.656 1.00 0.00 391 ASN A C 7
ATOM 18407 O O . ASN A 1 151 ? 61.709 -3.928 -70.864 1.00 0.00 391 ASN A O 7
ATOM 18418 N N . GLN A 1 152 ? 63.255 -4.970 -72.121 1.00 0.00 392 GLN A N 7
ATOM 18419 C CA . GLN A 1 152 ? 64.332 -4.080 -71.707 1.00 0.00 392 GLN A CA 7
ATOM 18420 C C . GLN A 1 152 ? 64.045 -2.653 -72.154 1.00 0.00 392 GLN A C 7
ATOM 18421 O O . GLN A 1 152 ? 64.306 -1.700 -71.418 1.00 0.00 392 GLN A O 7
ATOM 18435 N N . ALA A 1 153 ? 63.506 -2.508 -73.357 1.00 0.00 393 ALA A N 7
ATOM 18436 C CA . ALA A 1 153 ? 63.186 -1.188 -73.881 1.00 0.00 393 ALA A CA 7
ATOM 18437 C C . ALA A 1 153 ? 62.120 -0.522 -73.018 1.00 0.00 393 ALA A C 7
ATOM 18438 O O . ALA A 1 153 ? 61.952 0.698 -73.049 1.00 0.00 393 ALA A O 7
ATOM 18482 N N . TYR A 1 155 ? 62.044 -1.213 -69.698 1.00 0.00 395 TYR A N 7
ATOM 18483 C CA . TYR A 1 155 ? 62.629 -1.199 -68.350 1.00 0.00 395 TYR A CA 7
ATOM 18484 C C . TYR A 1 155 ? 63.923 -0.376 -68.327 1.00 0.00 395 TYR A C 7
ATOM 18485 O O . TYR A 1 155 ? 65.019 -0.931 -68.420 1.00 0.00 395 TYR A O 7
ATOM 18503 N N . PRO A 1 156 ? 63.822 0.925 -68.192 1.00 0.00 396 PRO A N 7
ATOM 18504 C CA . PRO A 1 156 ? 65.015 1.824 -68.142 1.00 0.00 396 PRO A CA 7
ATOM 18505 C C . PRO A 1 156 ? 65.919 1.495 -66.951 1.00 0.00 396 PRO A C 7
ATOM 18506 O O . PRO A 1 156 ? 65.439 1.102 -65.888 1.00 0.00 396 PRO A O 7
ATOM 18517 N N . PHE A 1 157 ? 67.225 1.655 -67.139 1.00 0.00 397 PHE A N 7
ATOM 18518 C CA . PHE A 1 157 ? 68.176 1.372 -66.069 1.00 0.00 397 PHE A CA 7
ATOM 18519 C C . PHE A 1 157 ? 68.212 2.526 -65.073 1.00 0.00 397 PHE A C 7
ATOM 18520 O O . PHE A 1 157 ? 68.214 3.693 -65.463 1.00 0.00 397 PHE A O 7
ATOM 18537 N N . LYS A 1 158 ? 68.233 2.191 -63.787 1.00 0.00 398 LYS A N 7
ATOM 18538 C CA . LYS A 1 158 ? 68.258 3.203 -62.737 1.00 0.00 398 LYS A CA 7
ATOM 18539 C C . LYS A 1 158 ? 69.620 3.886 -62.667 1.00 0.00 398 LYS A C 7
ATOM 18540 O O . LYS A 1 158 ? 70.660 3.229 -62.664 1.00 0.00 398 LYS A O 7
ATOM 18559 N N . SER A 1 159 ? 69.596 5.214 -62.596 1.00 0.00 399 SER A N 7
ATOM 18560 C CA . SER A 1 159 ? 70.825 5.998 -62.512 1.00 0.00 399 SER A CA 7
ATOM 18561 C C . SER A 1 159 ? 71.308 6.063 -61.067 1.00 0.00 399 SER A C 7
ATOM 18562 O O . SER A 1 159 ? 70.513 5.950 -60.134 1.00 0.00 399 SER A O 7
ATOM 18570 N N . LYS A 1 160 ? 72.613 6.246 -60.885 1.00 0.00 400 LYS A N 7
ATOM 18571 C CA . LYS A 1 160 ? 73.178 6.325 -59.539 1.00 0.00 400 LYS A CA 7
ATOM 18572 C C . LYS A 1 160 ? 74.514 7.061 -59.557 1.00 0.00 400 LYS A C 7
ATOM 18573 O O . LYS A 1 160 ? 74.819 7.715 -58.573 1.00 0.00 400 LYS A O 7
ATOM 18593 N N . GLY A 1 1 ? 75.433 -14.278 5.186 1.00 0.00 241 GLY A N 8
ATOM 18594 C CA . GLY A 1 1 ? 74.703 -13.194 4.470 1.00 0.00 241 GLY A CA 8
ATOM 18595 C C . GLY A 1 1 ? 75.031 -13.264 2.982 1.00 0.00 241 GLY A C 8
ATOM 18596 O O . GLY A 1 1 ? 75.986 -13.929 2.579 1.00 0.00 241 GLY A O 8
ATOM 18602 N N . PRO A 1 2 ? 74.258 -12.600 2.164 1.00 0.00 242 PRO A N 8
ATOM 18603 C CA . PRO A 1 2 ? 74.468 -12.596 0.687 1.00 0.00 242 PRO A CA 8
ATOM 18604 C C . PRO A 1 2 ? 75.778 -11.908 0.295 1.00 0.00 242 PRO A C 8
ATOM 18605 O O . PRO A 1 2 ? 76.311 -12.145 -0.791 1.00 0.00 242 PRO A O 8
ATOM 18616 N N . GLY A 1 3 ? 76.291 -11.059 1.180 1.00 0.00 243 GLY A N 8
ATOM 18617 C CA . GLY A 1 3 ? 77.537 -10.348 0.907 1.00 0.00 243 GLY A CA 8
ATOM 18618 C C . GLY A 1 3 ? 77.275 -9.103 0.065 1.00 0.00 243 GLY A C 8
ATOM 18619 O O . GLY A 1 3 ? 76.903 -8.054 0.591 1.00 0.00 243 GLY A O 8
ATOM 18623 N N . HIS A 1 4 ? 77.467 -9.228 -1.245 1.00 0.00 244 HIS A N 8
ATOM 18624 C CA . HIS A 1 4 ? 77.243 -8.104 -2.145 1.00 0.00 244 HIS A CA 8
ATOM 18625 C C . HIS A 1 4 ? 75.749 -7.837 -2.300 1.00 0.00 244 HIS A C 8
ATOM 18626 O O . HIS A 1 4 ? 74.945 -8.767 -2.359 1.00 0.00 244 HIS A O 8
ATOM 18641 N N . MET A 1 5 ? 75.383 -6.556 -2.361 1.00 0.00 245 MET A N 8
ATOM 18642 C CA . MET A 1 5 ? 73.979 -6.160 -2.506 1.00 0.00 245 MET A CA 8
ATOM 18643 C C . MET A 1 5 ? 73.810 -5.223 -3.695 1.00 0.00 245 MET A C 8
ATOM 18644 O O . MET A 1 5 ? 74.730 -4.486 -4.051 1.00 0.00 245 MET A O 8
ATOM 18658 N N . GLY A 1 6 ? 72.631 -5.253 -4.310 1.00 0.00 246 GLY A N 8
ATOM 18659 C CA . GLY A 1 6 ? 72.365 -4.399 -5.461 1.00 0.00 246 GLY A CA 8
ATOM 18660 C C . GLY A 1 6 ? 73.180 -4.848 -6.668 1.00 0.00 246 GLY A C 8
ATOM 18661 O O . GLY A 1 6 ? 73.157 -6.020 -7.041 1.00 0.00 246 GLY A O 8
ATOM 18665 N N . SER A 1 7 ? 73.904 -3.910 -7.271 1.00 0.00 247 SER A N 8
ATOM 18666 C CA . SER A 1 7 ? 74.726 -4.224 -8.433 1.00 0.00 247 SER A CA 8
ATOM 18667 C C . SER A 1 7 ? 75.807 -5.233 -8.058 1.00 0.00 247 SER A C 8
ATOM 18668 O O . SER A 1 7 ? 76.380 -5.166 -6.971 1.00 0.00 247 SER A O 8
ATOM 18676 N N . VAL A 1 8 ? 76.081 -6.169 -8.960 1.00 0.00 248 VAL A N 8
ATOM 18677 C CA . VAL A 1 8 ? 77.095 -7.184 -8.699 1.00 0.00 248 VAL A CA 8
ATOM 18678 C C . VAL A 1 8 ? 78.461 -6.534 -8.498 1.00 0.00 248 VAL A C 8
ATOM 18679 O O . VAL A 1 8 ? 79.182 -6.861 -7.555 1.00 0.00 248 VAL A O 8
ATOM 18692 N N . SER A 1 9 ? 78.811 -5.610 -9.392 1.00 0.00 249 SER A N 8
ATOM 18693 C CA . SER A 1 9 ? 80.094 -4.910 -9.310 1.00 0.00 249 SER A CA 8
ATOM 18694 C C . SER A 1 9 ? 79.930 -3.575 -8.587 1.00 0.00 249 SER A C 8
ATOM 18695 O O . SER A 1 9 ? 79.007 -2.815 -8.872 1.00 0.00 249 SER A O 8
ATOM 18703 N N . ASN A 1 10 ? 80.841 -3.294 -7.654 1.00 0.00 250 ASN A N 8
ATOM 18704 C CA . ASN A 1 10 ? 80.800 -2.040 -6.895 1.00 0.00 250 ASN A CA 8
ATOM 18705 C C . ASN A 1 10 ? 81.885 -1.087 -7.386 1.00 0.00 250 ASN A C 8
ATOM 18706 O O . ASN A 1 10 ? 82.900 -0.893 -6.717 1.00 0.00 250 ASN A O 8
ATOM 18717 N N . ALA A 1 11 ? 81.671 -0.495 -8.557 1.00 0.00 251 ALA A N 8
ATOM 18718 C CA . ALA A 1 11 ? 82.653 0.429 -9.111 1.00 0.00 251 ALA A CA 8
ATOM 18719 C C . ALA A 1 11 ? 82.752 1.687 -8.252 1.00 0.00 251 ALA A C 8
ATOM 18720 O O . ALA A 1 11 ? 81.746 2.200 -7.763 1.00 0.00 251 ALA A O 8
ATOM 18727 N N . LYS A 1 12 ? 83.978 2.176 -8.070 1.00 0.00 252 LYS A N 8
ATOM 18728 C CA . LYS A 1 12 ? 84.218 3.377 -7.264 1.00 0.00 252 LYS A CA 8
ATOM 18729 C C . LYS A 1 12 ? 85.085 4.368 -8.036 1.00 0.00 252 LYS A C 8
ATOM 18730 O O . LYS A 1 12 ? 86.000 3.976 -8.760 1.00 0.00 252 LYS A O 8
ATOM 18749 N N . ALA A 1 13 ? 84.790 5.654 -7.871 1.00 0.00 253 ALA A N 8
ATOM 18750 C CA . ALA A 1 13 ? 85.547 6.698 -8.552 1.00 0.00 253 ALA A CA 8
ATOM 18751 C C . ALA A 1 13 ? 85.780 6.338 -10.017 1.00 0.00 253 ALA A C 8
ATOM 18752 O O . ALA A 1 13 ? 86.914 6.094 -10.431 1.00 0.00 253 ALA A O 8
ATOM 18759 N N . PRO A 1 14 ? 84.736 6.311 -10.806 1.00 0.00 254 PRO A N 8
ATOM 18760 C CA . PRO A 1 14 ? 84.835 5.982 -12.262 1.00 0.00 254 PRO A CA 8
ATOM 18761 C C . PRO A 1 14 ? 85.871 6.847 -12.979 1.00 0.00 254 PRO A C 8
ATOM 18762 O O . PRO A 1 14 ? 86.573 6.377 -13.874 1.00 0.00 254 PRO A O 8
ATOM 18773 N N . THR A 1 15 ? 85.958 8.113 -12.579 1.00 0.00 255 THR A N 8
ATOM 18774 C CA . THR A 1 15 ? 86.911 9.033 -13.190 1.00 0.00 255 THR A CA 8
ATOM 18775 C C . THR A 1 15 ? 86.858 8.934 -14.711 1.00 0.00 255 THR A C 8
ATOM 18776 O O . THR A 1 15 ? 87.545 8.109 -15.313 1.00 0.00 255 THR A O 8
ATOM 18787 N N . SER A 1 16 ? 86.039 9.787 -15.328 1.00 0.00 256 SER A N 8
ATOM 18788 C CA . SER A 1 16 ? 85.897 9.804 -16.785 1.00 0.00 256 SER A CA 8
ATOM 18789 C C . SER A 1 16 ? 85.892 11.245 -17.289 1.00 0.00 256 SER A C 8
ATOM 18790 O O . SER A 1 16 ? 84.846 11.892 -17.339 1.00 0.00 256 SER A O 8
ATOM 18798 N N . ALA A 1 17 ? 87.071 11.743 -17.646 1.00 0.00 257 ALA A N 8
ATOM 18799 C CA . ALA A 1 17 ? 87.198 13.114 -18.127 1.00 0.00 257 ALA A CA 8
ATOM 18800 C C . ALA A 1 17 ? 86.404 13.323 -19.412 1.00 0.00 257 ALA A C 8
ATOM 18801 O O . ALA A 1 17 ? 85.763 14.360 -19.588 1.00 0.00 257 ALA A O 8
ATOM 18808 N N . LEU A 1 18 ? 86.449 12.339 -20.312 1.00 0.00 258 LEU A N 8
ATOM 18809 C CA . LEU A 1 18 ? 85.729 12.429 -21.588 1.00 0.00 258 LEU A CA 8
ATOM 18810 C C . LEU A 1 18 ? 84.633 11.370 -21.663 1.00 0.00 258 LEU A C 8
ATOM 18811 O O . LEU A 1 18 ? 84.881 10.185 -21.438 1.00 0.00 258 LEU A O 8
ATOM 18827 N N . ARG A 1 19 ? 83.417 11.807 -21.995 1.00 0.00 259 ARG A N 8
ATOM 18828 C CA . ARG A 1 19 ? 82.276 10.897 -22.115 1.00 0.00 259 ARG A CA 8
ATOM 18829 C C . ARG A 1 19 ? 81.487 11.200 -23.384 1.00 0.00 259 ARG A C 8
ATOM 18830 O O . ARG A 1 19 ? 81.004 12.315 -23.576 1.00 0.00 259 ARG A O 8
ATOM 18851 N N . ALA A 1 20 ? 81.363 10.197 -24.247 1.00 0.00 260 ALA A N 8
ATOM 18852 C CA . ALA A 1 20 ? 80.631 10.362 -25.499 1.00 0.00 260 ALA A CA 8
ATOM 18853 C C . ALA A 1 20 ? 80.216 9.004 -26.058 1.00 0.00 260 ALA A C 8
ATOM 18854 O O . ALA A 1 20 ? 80.836 7.984 -25.760 1.00 0.00 260 ALA A O 8
ATOM 18861 N N . LEU A 1 21 ? 79.164 9.003 -26.877 1.00 0.00 261 LEU A N 8
ATOM 18862 C CA . LEU A 1 21 ? 78.666 7.767 -27.488 1.00 0.00 261 LEU A CA 8
ATOM 18863 C C . LEU A 1 21 ? 78.893 7.799 -28.995 1.00 0.00 261 LEU A C 8
ATOM 18864 O O . LEU A 1 21 ? 78.529 8.764 -29.667 1.00 0.00 261 LEU A O 8
ATOM 18880 N N . LEU A 1 22 ? 79.497 6.737 -29.520 1.00 0.00 262 LEU A N 8
ATOM 18881 C CA . LEU A 1 22 ? 79.769 6.656 -30.951 1.00 0.00 262 LEU A CA 8
ATOM 18882 C C . LEU A 1 22 ? 78.463 6.651 -31.736 1.00 0.00 262 LEU A C 8
ATOM 18883 O O . LEU A 1 22 ? 78.338 7.314 -32.765 1.00 0.00 262 LEU A O 8
ATOM 18899 N N . GLU A 1 23 ? 77.487 5.903 -31.232 1.00 0.00 263 GLU A N 8
ATOM 18900 C CA . GLU A 1 23 ? 76.176 5.814 -31.878 1.00 0.00 263 GLU A CA 8
ATOM 18901 C C . GLU A 1 23 ? 75.209 6.826 -31.273 1.00 0.00 263 GLU A C 8
ATOM 18902 O O . GLU A 1 23 ? 74.982 6.835 -30.062 1.00 0.00 263 GLU A O 8
ATOM 18914 N N . HIS A 1 24 ? 74.642 7.675 -32.123 1.00 0.00 264 HIS A N 8
ATOM 18915 C CA . HIS A 1 24 ? 73.697 8.689 -31.666 1.00 0.00 264 HIS A CA 8
ATOM 18916 C C . HIS A 1 24 ? 72.310 8.076 -31.497 1.00 0.00 264 HIS A C 8
ATOM 18917 O O . HIS A 1 24 ? 71.410 8.696 -30.930 1.00 0.00 264 HIS A O 8
ATOM 18932 N N . LYS A 1 25 ? 72.146 6.855 -31.995 1.00 0.00 265 LYS A N 8
ATOM 18933 C CA . LYS A 1 25 ? 70.866 6.164 -31.896 1.00 0.00 265 LYS A CA 8
ATOM 18934 C C . LYS A 1 25 ? 69.773 6.980 -32.584 1.00 0.00 265 LYS A C 8
ATOM 18935 O O . LYS A 1 25 ? 68.626 7.009 -32.141 1.00 0.00 265 LYS A O 8
ATOM 18954 N N . GLU A 1 26 ? 70.145 7.642 -33.677 1.00 0.00 266 GLU A N 8
ATOM 18955 C CA . GLU A 1 26 ? 69.202 8.458 -34.436 1.00 0.00 266 GLU A CA 8
ATOM 18956 C C . GLU A 1 26 ? 69.652 8.564 -35.889 1.00 0.00 266 GLU A C 8
ATOM 18957 O O . GLU A 1 26 ? 68.835 8.513 -36.809 1.00 0.00 266 GLU A O 8
ATOM 18969 N N . ASN A 1 27 ? 70.958 8.704 -36.086 1.00 0.00 267 ASN A N 8
ATOM 18970 C CA . ASN A 1 27 ? 71.516 8.808 -37.428 1.00 0.00 267 ASN A CA 8
ATOM 18971 C C . ASN A 1 27 ? 71.256 7.524 -38.209 1.00 0.00 267 ASN A C 8
ATOM 18972 O O . ASN A 1 27 ? 70.923 7.560 -39.394 1.00 0.00 267 ASN A O 8
ATOM 18983 N N . SER A 1 28 ? 71.407 6.390 -37.535 1.00 0.00 268 SER A N 8
ATOM 18984 C CA . SER A 1 28 ? 71.186 5.097 -38.172 1.00 0.00 268 SER A CA 8
ATOM 18985 C C . SER A 1 28 ? 69.736 4.974 -38.627 1.00 0.00 268 SER A C 8
ATOM 18986 O O . SER A 1 28 ? 68.819 5.415 -37.935 1.00 0.00 268 SER A O 8
ATOM 18994 N N . SER A 1 29 ? 69.535 4.384 -39.802 1.00 0.00 269 SER A N 8
ATOM 18995 C CA . SER A 1 29 ? 68.191 4.223 -40.344 1.00 0.00 269 SER A CA 8
ATOM 18996 C C . SER A 1 29 ? 67.435 3.114 -39.619 1.00 0.00 269 SER A C 8
ATOM 18997 O O . SER A 1 29 ? 68.030 2.144 -39.145 1.00 0.00 269 SER A O 8
ATOM 19005 N N . GLN A 1 30 ? 66.116 3.262 -39.549 1.00 0.00 270 GLN A N 8
ATOM 19006 C CA . GLN A 1 30 ? 65.274 2.268 -38.894 1.00 0.00 270 GLN A CA 8
ATOM 19007 C C . GLN A 1 30 ? 65.353 0.938 -39.635 1.00 0.00 270 GLN A C 8
ATOM 19008 O O . GLN A 1 30 ? 65.340 -0.129 -39.023 1.00 0.00 270 GLN A O 8
ATOM 19022 N N . ASN A 1 31 ? 65.436 1.012 -40.959 1.00 0.00 271 ASN A N 8
ATOM 19023 C CA . ASN A 1 31 ? 65.519 -0.192 -41.780 1.00 0.00 271 ASN A CA 8
ATOM 19024 C C . ASN A 1 31 ? 66.903 -0.824 -41.662 1.00 0.00 271 ASN A C 8
ATOM 19025 O O . ASN A 1 31 ? 67.757 -0.334 -40.922 1.00 0.00 271 ASN A O 8
ATOM 19036 N N . GLY A 1 32 ? 67.121 -1.915 -42.395 1.00 0.00 272 GLY A N 8
ATOM 19037 C CA . GLY A 1 32 ? 68.411 -2.599 -42.354 1.00 0.00 272 GLY A CA 8
ATOM 19038 C C . GLY A 1 32 ? 69.451 -1.847 -43.186 1.00 0.00 272 GLY A C 8
ATOM 19039 O O . GLY A 1 32 ? 69.101 -1.063 -44.067 1.00 0.00 272 GLY A O 8
ATOM 19043 N N . PRO A 1 33 ? 70.716 -2.069 -42.922 1.00 0.00 273 PRO A N 8
ATOM 19044 C CA . PRO A 1 33 ? 71.825 -1.391 -43.665 1.00 0.00 273 PRO A CA 8
ATOM 19045 C C . PRO A 1 33 ? 71.788 -1.719 -45.159 1.00 0.00 273 PRO A C 8
ATOM 19046 O O . PRO A 1 33 ? 71.992 -0.845 -46.001 1.00 0.00 273 PRO A O 8
ATOM 19057 N N . LEU A 1 34 ? 71.507 -2.979 -45.477 1.00 0.00 274 LEU A N 8
ATOM 19058 C CA . LEU A 1 34 ? 71.426 -3.411 -46.870 1.00 0.00 274 LEU A CA 8
ATOM 19059 C C . LEU A 1 34 ? 70.034 -3.136 -47.412 1.00 0.00 274 LEU A C 8
ATOM 19060 O O . LEU A 1 34 ? 69.833 -3.026 -48.622 1.00 0.00 274 LEU A O 8
ATOM 19076 N N . ALA A 1 35 ? 69.075 -3.036 -46.504 1.00 0.00 275 ALA A N 8
ATOM 19077 C CA . ALA A 1 35 ? 67.697 -2.780 -46.889 1.00 0.00 275 ALA A CA 8
ATOM 19078 C C . ALA A 1 35 ? 67.582 -1.417 -47.573 1.00 0.00 275 ALA A C 8
ATOM 19079 O O . ALA A 1 35 ? 66.803 -1.241 -48.509 1.00 0.00 275 ALA A O 8
ATOM 19086 N N . GLU A 1 36 ? 68.358 -0.456 -47.091 1.00 0.00 276 GLU A N 8
ATOM 19087 C CA . GLU A 1 36 ? 68.328 0.886 -47.657 1.00 0.00 276 GLU A CA 8
ATOM 19088 C C . GLU A 1 36 ? 68.802 0.870 -49.108 1.00 0.00 276 GLU A C 8
ATOM 19089 O O . GLU A 1 36 ? 68.298 1.616 -49.947 1.00 0.00 276 GLU A O 8
ATOM 19101 N N . ASN A 1 37 ? 69.791 0.033 -49.390 1.00 0.00 277 ASN A N 8
ATOM 19102 C CA . ASN A 1 37 ? 70.345 -0.060 -50.735 1.00 0.00 277 ASN A CA 8
ATOM 19103 C C . ASN A 1 37 ? 69.351 -0.673 -51.732 1.00 0.00 277 ASN A C 8
ATOM 19104 O O . ASN A 1 37 ? 69.265 -0.221 -52.874 1.00 0.00 277 ASN A O 8
ATOM 19115 N N . PHE A 1 38 ? 68.622 -1.715 -51.313 1.00 0.00 278 PHE A N 8
ATOM 19116 C CA . PHE A 1 38 ? 67.660 -2.392 -52.204 1.00 0.00 278 PHE A CA 8
ATOM 19117 C C . PHE A 1 38 ? 66.230 -2.341 -51.663 1.00 0.00 278 PHE A C 8
ATOM 19118 O O . PHE A 1 38 ? 65.290 -2.044 -52.400 1.00 0.00 278 PHE A O 8
ATOM 19135 N N . ALA A 1 39 ? 66.068 -2.674 -50.387 1.00 0.00 279 ALA A N 8
ATOM 19136 C CA . ALA A 1 39 ? 64.741 -2.704 -49.772 1.00 0.00 279 ALA A CA 8
ATOM 19137 C C . ALA A 1 39 ? 64.124 -1.316 -49.626 1.00 0.00 279 ALA A C 8
ATOM 19138 O O . ALA A 1 39 ? 62.941 -1.202 -49.342 1.00 0.00 279 ALA A O 8
ATOM 19182 N N . PHE A 1 41 ? 62.920 0.415 -51.477 1.00 0.00 281 PHE A N 8
ATOM 19183 C CA . PHE A 1 41 ? 61.728 0.442 -52.337 1.00 0.00 281 PHE A CA 8
ATOM 19184 C C . PHE A 1 41 ? 60.708 -0.586 -51.851 1.00 0.00 281 PHE A C 8
ATOM 19185 O O . PHE A 1 41 ? 59.719 -0.859 -52.525 1.00 0.00 281 PHE A O 8
ATOM 19239 N N . GLY A 1 43 ? 58.976 -0.223 -49.250 1.00 0.00 283 GLY A N 8
ATOM 19240 C CA . GLY A 1 43 ? 57.966 0.490 -48.478 1.00 0.00 283 GLY A CA 8
ATOM 19241 C C . GLY A 1 43 ? 58.054 0.104 -47.007 1.00 0.00 283 GLY A C 8
ATOM 19242 O O . GLY A 1 43 ? 57.094 -0.395 -46.420 1.00 0.00 283 GLY A O 8
ATOM 19246 N N . HIS A 1 44 ? 59.224 0.340 -46.422 1.00 0.00 284 HIS A N 8
ATOM 19247 C CA . HIS A 1 44 ? 59.459 0.016 -45.019 1.00 0.00 284 HIS A CA 8
ATOM 19248 C C . HIS A 1 44 ? 58.469 0.751 -44.122 1.00 0.00 284 HIS A C 8
ATOM 19249 O O . HIS A 1 44 ? 57.892 0.161 -43.208 1.00 0.00 284 HIS A O 8
ATOM 19264 N N . ALA A 1 45 ? 58.267 2.037 -44.389 1.00 0.00 285 ALA A N 8
ATOM 19265 C CA . ALA A 1 45 ? 57.336 2.826 -43.594 1.00 0.00 285 ALA A CA 8
ATOM 19266 C C . ALA A 1 45 ? 55.903 2.466 -43.964 1.00 0.00 285 ALA A C 8
ATOM 19267 O O . ALA A 1 45 ? 54.965 2.753 -43.220 1.00 0.00 285 ALA A O 8
ATOM 19274 N N . GLU A 1 46 ? 55.744 1.821 -45.119 1.00 0.00 286 GLU A N 8
ATOM 19275 C CA . GLU A 1 46 ? 54.422 1.403 -45.589 1.00 0.00 286 GLU A CA 8
ATOM 19276 C C . GLU A 1 46 ? 54.191 -0.068 -45.260 1.00 0.00 286 GLU A C 8
ATOM 19277 O O . GLU A 1 46 ? 54.708 -0.956 -45.936 1.00 0.00 286 GLU A O 8
ATOM 19289 N N . SER A 1 47 ? 53.413 -0.311 -44.210 1.00 0.00 287 SER A N 8
ATOM 19290 C CA . SER A 1 47 ? 53.114 -1.673 -43.782 1.00 0.00 287 SER A CA 8
ATOM 19291 C C . SER A 1 47 ? 52.051 -2.303 -44.676 1.00 0.00 287 SER A C 8
ATOM 19292 O O . SER A 1 47 ? 51.726 -3.481 -44.527 1.00 0.00 287 SER A O 8
ATOM 19300 N N . ASN A 1 48 ? 51.505 -1.511 -45.594 1.00 0.00 288 ASN A N 8
ATOM 19301 C CA . ASN A 1 48 ? 50.466 -2.001 -46.499 1.00 0.00 288 ASN A CA 8
ATOM 19302 C C . ASN A 1 48 ? 51.079 -2.590 -47.765 1.00 0.00 288 ASN A C 8
ATOM 19303 O O . ASN A 1 48 ? 50.365 -2.920 -48.711 1.00 0.00 288 ASN A O 8
ATOM 19314 N N . ALA A 1 49 ? 52.403 -2.722 -47.782 1.00 0.00 289 ALA A N 8
ATOM 19315 C CA . ALA A 1 49 ? 53.081 -3.276 -48.947 1.00 0.00 289 ALA A CA 8
ATOM 19316 C C . ALA A 1 49 ? 52.420 -4.586 -49.359 1.00 0.00 289 ALA A C 8
ATOM 19317 O O . ALA A 1 49 ? 51.555 -5.103 -48.652 1.00 0.00 289 ALA A O 8
ATOM 19324 N N . LEU A 1 50 ? 52.817 -5.109 -50.519 1.00 0.00 290 LEU A N 8
ATOM 19325 C CA . LEU A 1 50 ? 52.242 -6.356 -51.039 1.00 0.00 290 LEU A CA 8
ATOM 19326 C C . LEU A 1 50 ? 53.273 -7.488 -51.003 1.00 0.00 290 LEU A C 8
ATOM 19327 O O . LEU A 1 50 ? 54.421 -7.313 -51.413 1.00 0.00 290 LEU A O 8
ATOM 19380 N N . LEU A 1 52 ? 54.933 -11.232 -51.994 1.00 0.00 292 LEU A N 8
ATOM 19381 C CA . LEU A 1 52 ? 55.173 -11.898 -53.274 1.00 0.00 292 LEU A CA 8
ATOM 19382 C C . LEU A 1 52 ? 55.935 -13.205 -53.073 1.00 0.00 292 LEU A C 8
ATOM 19383 O O . LEU A 1 52 ? 56.919 -13.257 -52.336 1.00 0.00 292 LEU A O 8
ATOM 19399 N N . ASN A 1 53 ? 55.471 -14.266 -53.750 1.00 0.00 293 ASN A N 8
ATOM 19400 C CA . ASN A 1 53 ? 56.115 -15.579 -53.658 1.00 0.00 293 ASN A CA 8
ATOM 19401 C C . ASN A 1 53 ? 56.626 -16.004 -55.024 1.00 0.00 293 ASN A C 8
ATOM 19402 O O . ASN A 1 53 ? 56.005 -15.711 -56.047 1.00 0.00 293 ASN A O 8
ATOM 19413 N N . ILE A 1 54 ? 57.759 -16.695 -55.035 1.00 0.00 294 ILE A N 8
ATOM 19414 C CA . ILE A 1 54 ? 58.359 -17.163 -56.283 1.00 0.00 294 ILE A CA 8
ATOM 19415 C C . ILE A 1 54 ? 58.481 -18.680 -56.283 1.00 0.00 294 ILE A C 8
ATOM 19416 O O . ILE A 1 54 ? 58.943 -19.274 -55.309 1.00 0.00 294 ILE A O 8
ATOM 19432 N N . TYR A 1 55 ? 58.071 -19.301 -57.386 1.00 0.00 295 TYR A N 8
ATOM 19433 C CA . TYR A 1 55 ? 58.146 -20.755 -57.521 1.00 0.00 295 TYR A CA 8
ATOM 19434 C C . TYR A 1 55 ? 59.010 -21.134 -58.718 1.00 0.00 295 TYR A C 8
ATOM 19435 O O . TYR A 1 55 ? 58.539 -21.151 -59.855 1.00 0.00 295 TYR A O 8
ATOM 19453 N N . PHE A 1 56 ? 60.277 -21.438 -58.455 1.00 0.00 296 PHE A N 8
ATOM 19454 C CA . PHE A 1 56 ? 61.192 -21.820 -59.523 1.00 0.00 296 PHE A CA 8
ATOM 19455 C C . PHE A 1 56 ? 60.785 -23.179 -60.090 1.00 0.00 296 PHE A C 8
ATOM 19456 O O . PHE A 1 56 ? 60.270 -24.025 -59.358 1.00 0.00 296 PHE A O 8
ATOM 19473 N N . PRO A 1 57 ? 60.991 -23.418 -61.363 1.00 0.00 297 PRO A N 8
ATOM 19474 C CA . PRO A 1 57 ? 60.616 -24.719 -61.991 1.00 0.00 297 PRO A CA 8
ATOM 19475 C C . PRO A 1 57 ? 61.434 -25.876 -61.419 1.00 0.00 297 PRO A C 8
ATOM 19476 O O . PRO A 1 57 ? 61.003 -27.029 -61.452 1.00 0.00 297 PRO A O 8
ATOM 19487 N N . SER A 1 58 ? 62.612 -25.556 -60.887 1.00 0.00 298 SER A N 8
ATOM 19488 C CA . SER A 1 58 ? 63.488 -26.569 -60.299 1.00 0.00 298 SER A CA 8
ATOM 19489 C C . SER A 1 58 ? 63.179 -26.748 -58.814 1.00 0.00 298 SER A C 8
ATOM 19490 O O . SER A 1 58 ? 63.756 -27.611 -58.152 1.00 0.00 298 SER A O 8
ATOM 19498 N N . SER A 1 59 ? 62.279 -25.920 -58.293 1.00 0.00 299 SER A N 8
ATOM 19499 C CA . SER A 1 59 ? 61.913 -25.992 -56.884 1.00 0.00 299 SER A CA 8
ATOM 19500 C C . SER A 1 59 ? 61.340 -27.364 -56.542 1.00 0.00 299 SER A C 8
ATOM 19501 O O . SER A 1 59 ? 60.152 -27.616 -56.738 1.00 0.00 299 SER A O 8
ATOM 19509 N N . GLU A 1 60 ? 62.191 -28.244 -56.023 1.00 0.00 300 GLU A N 8
ATOM 19510 C CA . GLU A 1 60 ? 61.753 -29.583 -55.647 1.00 0.00 300 GLU A CA 8
ATOM 19511 C C . GLU A 1 60 ? 60.887 -29.520 -54.395 1.00 0.00 300 GLU A C 8
ATOM 19512 O O . GLU A 1 60 ? 60.212 -30.486 -54.040 1.00 0.00 300 GLU A O 8
ATOM 19561 N N . PRO A 1 62 ? 58.460 -26.598 -53.319 1.00 0.00 302 PRO A N 8
ATOM 19562 C CA . PRO A 1 62 ? 57.727 -25.298 -53.451 1.00 0.00 302 PRO A CA 8
ATOM 19563 C C . PRO A 1 62 ? 57.373 -24.680 -52.095 1.00 0.00 302 PRO A C 8
ATOM 19564 O O . PRO A 1 62 ? 56.836 -23.575 -52.026 1.00 0.00 302 PRO A O 8
ATOM 19575 N N . SER A 1 63 ? 57.671 -25.406 -51.025 1.00 0.00 303 SER A N 8
ATOM 19576 C CA . SER A 1 63 ? 57.373 -24.933 -49.678 1.00 0.00 303 SER A CA 8
ATOM 19577 C C . SER A 1 63 ? 58.251 -23.743 -49.292 1.00 0.00 303 SER A C 8
ATOM 19578 O O . SER A 1 63 ? 57.978 -23.068 -48.298 1.00 0.00 303 SER A O 8
ATOM 19586 N N . LYS A 1 64 ? 59.316 -23.492 -50.062 1.00 0.00 304 LYS A N 8
ATOM 19587 C CA . LYS A 1 64 ? 60.230 -22.378 -49.761 1.00 0.00 304 LYS A CA 8
ATOM 19588 C C . LYS A 1 64 ? 60.374 -21.422 -50.949 1.00 0.00 304 LYS A C 8
ATOM 19589 O O . LYS A 1 64 ? 61.365 -21.469 -51.677 1.00 0.00 304 LYS A O 8
ATOM 19608 N N . PRO A 1 65 ? 59.418 -20.546 -51.136 1.00 0.00 305 PRO A N 8
ATOM 19609 C CA . PRO A 1 65 ? 59.432 -19.532 -52.230 1.00 0.00 305 PRO A CA 8
ATOM 19610 C C . PRO A 1 65 ? 60.138 -18.241 -51.806 1.00 0.00 305 PRO A C 8
ATOM 19611 O O . PRO A 1 65 ? 60.303 -17.980 -50.615 1.00 0.00 305 PRO A O 8
ATOM 19622 N N . LEU A 1 66 ? 60.535 -17.430 -52.784 1.00 0.00 306 LEU A N 8
ATOM 19623 C CA . LEU A 1 66 ? 61.201 -16.164 -52.483 1.00 0.00 306 LEU A CA 8
ATOM 19624 C C . LEU A 1 66 ? 60.160 -15.183 -51.940 1.00 0.00 306 LEU A C 8
ATOM 19625 O O . LEU A 1 66 ? 59.291 -14.720 -52.677 1.00 0.00 306 LEU A O 8
ATOM 19641 N N . PHE A 1 67 ? 60.231 -14.896 -50.637 1.00 0.00 307 PHE A N 8
ATOM 19642 C CA . PHE A 1 67 ? 59.262 -13.999 -49.995 1.00 0.00 307 PHE A CA 8
ATOM 19643 C C . PHE A 1 67 ? 59.836 -12.602 -49.778 1.00 0.00 307 PHE A C 8
ATOM 19644 O O . PHE A 1 67 ? 60.766 -12.413 -48.995 1.00 0.00 307 PHE A O 8
ATOM 19661 N N . VAL A 1 68 ? 59.251 -11.618 -50.464 1.00 0.00 308 VAL A N 8
ATOM 19662 C CA . VAL A 1 68 ? 59.679 -10.224 -50.334 1.00 0.00 308 VAL A CA 8
ATOM 19663 C C . VAL A 1 68 ? 58.484 -9.288 -50.468 1.00 0.00 308 VAL A C 8
ATOM 19664 O O . VAL A 1 68 ? 57.452 -9.656 -51.031 1.00 0.00 308 VAL A O 8
ATOM 19677 N N . GLU A 1 69 ? 58.644 -8.069 -49.963 1.00 0.00 309 GLU A N 8
ATOM 19678 C CA . GLU A 1 69 ? 57.585 -7.054 -50.039 1.00 0.00 309 GLU A CA 8
ATOM 19679 C C . GLU A 1 69 ? 58.061 -5.872 -50.877 1.00 0.00 309 GLU A C 8
ATOM 19680 O O . GLU A 1 69 ? 59.026 -5.205 -50.516 1.00 0.00 309 GLU A O 8
ATOM 19692 N N . LEU A 1 70 ? 57.392 -5.619 -52.004 1.00 0.00 310 LEU A N 8
ATOM 19693 C CA . LEU A 1 70 ? 57.772 -4.512 -52.893 1.00 0.00 310 LEU A CA 8
ATOM 19694 C C . LEU A 1 70 ? 56.628 -3.503 -53.028 1.00 0.00 310 LEU A C 8
ATOM 19695 O O . LEU A 1 70 ? 55.457 -3.879 -53.082 1.00 0.00 310 LEU A O 8
ATOM 19711 N N . ARG A 1 71 ? 56.981 -2.220 -53.094 1.00 0.00 311 ARG A N 8
ATOM 19712 C CA . ARG A 1 71 ? 55.978 -1.167 -53.239 1.00 0.00 311 ARG A CA 8
ATOM 19713 C C . ARG A 1 71 ? 55.057 -1.471 -54.413 1.00 0.00 311 ARG A C 8
ATOM 19714 O O . ARG A 1 71 ? 55.424 -2.195 -55.339 1.00 0.00 311 ARG A O 8
ATOM 19772 N N . ASN A 1 73 ? 54.191 0.605 -56.516 1.00 0.00 313 ASN A N 8
ATOM 19773 C CA . ASN A 1 73 ? 54.548 1.509 -57.615 1.00 0.00 313 ASN A CA 8
ATOM 19774 C C . ASN A 1 73 ? 55.913 1.181 -58.222 1.00 0.00 313 ASN A C 8
ATOM 19775 O O . ASN A 1 73 ? 56.203 1.599 -59.343 1.00 0.00 313 ASN A O 8
ATOM 19786 N N . VAL A 1 74 ? 56.766 0.464 -57.489 1.00 0.00 314 VAL A N 8
ATOM 19787 C CA . VAL A 1 74 ? 58.096 0.148 -58.004 1.00 0.00 314 VAL A CA 8
ATOM 19788 C C . VAL A 1 74 ? 58.081 -1.036 -58.972 1.00 0.00 314 VAL A C 8
ATOM 19789 O O . VAL A 1 74 ? 57.075 -1.732 -59.117 1.00 0.00 314 VAL A O 8
ATOM 19802 N N . LEU A 1 75 ? 59.205 -1.214 -59.664 1.00 0.00 315 LEU A N 8
ATOM 19803 C CA . LEU A 1 75 ? 59.354 -2.266 -60.672 1.00 0.00 315 LEU A CA 8
ATOM 19804 C C . LEU A 1 75 ? 59.556 -3.654 -60.051 1.00 0.00 315 LEU A C 8
ATOM 19805 O O . LEU A 1 75 ? 60.101 -3.797 -58.959 1.00 0.00 315 LEU A O 8
ATOM 19821 N N . VAL A 1 76 ? 59.103 -4.667 -60.792 1.00 0.00 316 VAL A N 8
ATOM 19822 C CA . VAL A 1 76 ? 59.210 -6.069 -60.381 1.00 0.00 316 VAL A CA 8
ATOM 19823 C C . VAL A 1 76 ? 60.669 -6.502 -60.324 1.00 0.00 316 VAL A C 8
ATOM 19824 O O . VAL A 1 76 ? 61.078 -7.232 -59.429 1.00 0.00 316 VAL A O 8
ATOM 19837 N N . SER A 1 77 ? 61.425 -6.082 -61.334 1.00 0.00 317 SER A N 8
ATOM 19838 C CA . SER A 1 77 ? 62.835 -6.461 -61.456 1.00 0.00 317 SER A CA 8
ATOM 19839 C C . SER A 1 77 ? 63.562 -6.474 -60.114 1.00 0.00 317 SER A C 8
ATOM 19840 O O . SER A 1 77 ? 64.625 -7.075 -59.995 1.00 0.00 317 SER A O 8
ATOM 19848 N N . GLU A 1 78 ? 63.009 -5.813 -59.111 1.00 0.00 318 GLU A N 8
ATOM 19849 C CA . GLU A 1 78 ? 63.656 -5.784 -57.802 1.00 0.00 318 GLU A CA 8
ATOM 19850 C C . GLU A 1 78 ? 63.563 -7.149 -57.119 1.00 0.00 318 GLU A C 8
ATOM 19851 O O . GLU A 1 78 ? 64.324 -7.445 -56.198 1.00 0.00 318 GLU A O 8
ATOM 19863 N N . ALA A 1 79 ? 62.622 -7.969 -57.574 1.00 0.00 319 ALA A N 8
ATOM 19864 C CA . ALA A 1 79 ? 62.422 -9.297 -57.008 1.00 0.00 319 ALA A CA 8
ATOM 19865 C C . ALA A 1 79 ? 63.741 -10.073 -56.960 1.00 0.00 319 ALA A C 8
ATOM 19866 O O . ALA A 1 79 ? 64.136 -10.572 -55.907 1.00 0.00 319 ALA A O 8
ATOM 19873 N N . ILE A 1 80 ? 64.425 -10.169 -58.101 1.00 0.00 320 ILE A N 8
ATOM 19874 C CA . ILE A 1 80 ? 65.700 -10.885 -58.155 1.00 0.00 320 ILE A CA 8
ATOM 19875 C C . ILE A 1 80 ? 66.786 -10.111 -57.411 1.00 0.00 320 ILE A C 8
ATOM 19876 O O . ILE A 1 80 ? 67.618 -10.694 -56.726 1.00 0.00 320 ILE A O 8
ATOM 19892 N N . GLY A 1 81 ? 66.776 -8.792 -57.558 1.00 0.00 321 GLY A N 8
ATOM 19893 C CA . GLY A 1 81 ? 67.778 -7.962 -56.898 1.00 0.00 321 GLY A CA 8
ATOM 19894 C C . GLY A 1 81 ? 67.827 -8.259 -55.402 1.00 0.00 321 GLY A C 8
ATOM 19895 O O . GLY A 1 81 ? 68.888 -8.191 -54.780 1.00 0.00 321 GLY A O 8
ATOM 19899 N N . TYR A 1 82 ? 66.674 -8.583 -54.834 1.00 0.00 322 TYR A N 8
ATOM 19900 C CA . TYR A 1 82 ? 66.591 -8.889 -53.409 1.00 0.00 322 TYR A CA 8
ATOM 19901 C C . TYR A 1 82 ? 67.383 -10.150 -53.084 1.00 0.00 322 TYR A C 8
ATOM 19902 O O . TYR A 1 82 ? 67.810 -10.354 -51.947 1.00 0.00 322 TYR A O 8
ATOM 19920 N N . ILE A 1 83 ? 67.555 -11.005 -54.087 1.00 0.00 323 ILE A N 8
ATOM 19921 C CA . ILE A 1 83 ? 68.272 -12.264 -53.899 1.00 0.00 323 ILE A CA 8
ATOM 19922 C C . ILE A 1 83 ? 69.649 -12.027 -53.273 1.00 0.00 323 ILE A C 8
ATOM 19923 O O . ILE A 1 83 ? 70.136 -12.854 -52.502 1.00 0.00 323 ILE A O 8
ATOM 19939 N N . LEU A 1 84 ? 70.272 -10.908 -53.615 1.00 0.00 324 LEU A N 8
ATOM 19940 C CA . LEU A 1 84 ? 71.591 -10.595 -53.080 1.00 0.00 324 LEU A CA 8
ATOM 19941 C C . LEU A 1 84 ? 71.529 -10.449 -51.562 1.00 0.00 324 LEU A C 8
ATOM 19942 O O . LEU A 1 84 ? 72.403 -10.938 -50.847 1.00 0.00 324 LEU A O 8
ATOM 19958 N N . LEU A 1 85 ? 70.491 -9.775 -51.073 1.00 0.00 325 LEU A N 8
ATOM 19959 C CA . LEU A 1 85 ? 70.336 -9.577 -49.635 1.00 0.00 325 LEU A CA 8
ATOM 19960 C C . LEU A 1 85 ? 70.168 -10.921 -48.930 1.00 0.00 325 LEU A C 8
ATOM 19961 O O . LEU A 1 85 ? 70.767 -11.162 -47.882 1.00 0.00 325 LEU A O 8
ATOM 19977 N N . GLN A 1 86 ? 69.348 -11.790 -49.510 1.00 0.00 326 GLN A N 8
ATOM 19978 C CA . GLN A 1 86 ? 69.111 -13.103 -48.925 1.00 0.00 326 GLN A CA 8
ATOM 19979 C C . GLN A 1 86 ? 70.355 -13.975 -49.023 1.00 0.00 326 GLN A C 8
ATOM 19980 O O . GLN A 1 86 ? 70.661 -14.740 -48.111 1.00 0.00 326 GLN A O 8
ATOM 19994 N N . TYR A 1 87 ? 71.070 -13.865 -50.135 1.00 0.00 327 TYR A N 8
ATOM 19995 C CA . TYR A 1 87 ? 72.276 -14.660 -50.321 1.00 0.00 327 TYR A CA 8
ATOM 19996 C C . TYR A 1 87 ? 73.309 -14.301 -49.256 1.00 0.00 327 TYR A C 8
ATOM 19997 O O . TYR A 1 87 ? 73.885 -15.169 -48.611 1.00 0.00 327 TYR A O 8
ATOM 20015 N N . VAL A 1 88 ? 73.543 -13.011 -49.077 1.00 0.00 328 VAL A N 8
ATOM 20016 C CA . VAL A 1 88 ? 74.509 -12.556 -48.089 1.00 0.00 328 VAL A CA 8
ATOM 20017 C C . VAL A 1 88 ? 74.034 -12.859 -46.666 1.00 0.00 328 VAL A C 8
ATOM 20018 O O . VAL A 1 88 ? 74.819 -13.284 -45.818 1.00 0.00 328 VAL A O 8
ATOM 20031 N N . ASN A 1 89 ? 72.759 -12.593 -46.401 1.00 0.00 329 ASN A N 8
ATOM 20032 C CA . ASN A 1 89 ? 72.203 -12.797 -45.064 1.00 0.00 329 ASN A CA 8
ATOM 20033 C C . ASN A 1 89 ? 71.857 -14.259 -44.756 1.00 0.00 329 ASN A C 8
ATOM 20034 O O . ASN A 1 89 ? 72.153 -14.744 -43.664 1.00 0.00 329 ASN A O 8
ATOM 20045 N N . GLN A 1 90 ? 71.188 -14.947 -45.689 1.00 0.00 330 GLN A N 8
ATOM 20046 C CA . GLN A 1 90 ? 70.761 -16.338 -45.451 1.00 0.00 330 GLN A CA 8
ATOM 20047 C C . GLN A 1 90 ? 71.531 -17.369 -46.279 1.00 0.00 330 GLN A C 8
ATOM 20048 O O . GLN A 1 90 ? 71.378 -18.570 -46.057 1.00 0.00 330 GLN A O 8
ATOM 20062 N N . GLN A 1 91 ? 72.343 -16.930 -47.231 1.00 0.00 331 GLN A N 8
ATOM 20063 C CA . GLN A 1 91 ? 73.087 -17.889 -48.050 1.00 0.00 331 GLN A CA 8
ATOM 20064 C C . GLN A 1 91 ? 72.146 -18.961 -48.589 1.00 0.00 331 GLN A C 8
ATOM 20065 O O . GLN A 1 91 ? 72.582 -20.040 -48.989 1.00 0.00 331 GLN A O 8
ATOM 20116 N N . VAL A 1 93 ? 69.039 -20.521 -51.172 1.00 0.00 333 VAL A N 8
ATOM 20117 C CA . VAL A 1 93 ? 68.910 -20.621 -52.622 1.00 0.00 333 VAL A CA 8
ATOM 20118 C C . VAL A 1 93 ? 70.295 -20.761 -53.276 1.00 0.00 333 VAL A C 8
ATOM 20119 O O . VAL A 1 93 ? 71.082 -19.814 -53.252 1.00 0.00 333 VAL A O 8
ATOM 20132 N N . PRO A 1 94 ? 70.622 -21.894 -53.867 1.00 0.00 334 PRO A N 8
ATOM 20133 C CA . PRO A 1 94 ? 71.950 -22.081 -54.524 1.00 0.00 334 PRO A CA 8
ATOM 20134 C C . PRO A 1 94 ? 72.350 -20.831 -55.311 1.00 0.00 334 PRO A C 8
ATOM 20135 O O . PRO A 1 94 ? 71.491 -20.033 -55.684 1.00 0.00 334 PRO A O 8
ATOM 20146 N N . PRO A 1 95 ? 73.622 -20.629 -55.558 1.00 0.00 335 PRO A N 8
ATOM 20147 C CA . PRO A 1 95 ? 74.100 -19.425 -56.301 1.00 0.00 335 PRO A CA 8
ATOM 20148 C C . PRO A 1 95 ? 73.520 -19.346 -57.714 1.00 0.00 335 PRO A C 8
ATOM 20149 O O . PRO A 1 95 ? 73.369 -20.357 -58.399 1.00 0.00 335 PRO A O 8
ATOM 20160 N N . ILE A 1 96 ? 73.204 -18.123 -58.136 1.00 0.00 336 ILE A N 8
ATOM 20161 C CA . ILE A 1 96 ? 72.644 -17.869 -59.466 1.00 0.00 336 ILE A CA 8
ATOM 20162 C C . ILE A 1 96 ? 73.587 -16.976 -60.262 1.00 0.00 336 ILE A C 8
ATOM 20163 O O . ILE A 1 96 ? 74.290 -16.140 -59.693 1.00 0.00 336 ILE A O 8
ATOM 20179 N N . GLU A 1 97 ? 73.612 -17.162 -61.576 1.00 0.00 337 GLU A N 8
ATOM 20180 C CA . GLU A 1 97 ? 74.493 -16.370 -62.427 1.00 0.00 337 GLU A CA 8
ATOM 20181 C C . GLU A 1 97 ? 74.306 -14.881 -62.138 1.00 0.00 337 GLU A C 8
ATOM 20182 O O . GLU A 1 97 ? 73.197 -14.351 -62.225 1.00 0.00 337 GLU A O 8
ATOM 20194 N N . ASP A 1 98 ? 75.403 -14.224 -61.771 1.00 0.00 338 ASP A N 8
ATOM 20195 C CA . ASP A 1 98 ? 75.376 -12.801 -61.436 1.00 0.00 338 ASP A CA 8
ATOM 20196 C C . ASP A 1 98 ? 75.213 -11.923 -62.675 1.00 0.00 338 ASP A C 8
ATOM 20197 O O . ASP A 1 98 ? 74.766 -10.781 -62.572 1.00 0.00 338 ASP A O 8
ATOM 20206 N N . GLU A 1 99 ? 75.570 -12.447 -63.844 1.00 0.00 339 GLU A N 8
ATOM 20207 C CA . GLU A 1 99 ? 75.440 -11.673 -65.074 1.00 0.00 339 GLU A CA 8
ATOM 20208 C C . GLU A 1 99 ? 73.968 -11.437 -65.372 1.00 0.00 339 GLU A C 8
ATOM 20209 O O . GLU A 1 99 ? 73.594 -10.454 -66.011 1.00 0.00 339 GLU A O 8
ATOM 20221 N N . ALA A 1 100 ? 73.136 -12.356 -64.891 1.00 0.00 340 ALA A N 8
ATOM 20222 C CA . ALA A 1 100 ? 71.697 -12.259 -65.090 1.00 0.00 340 ALA A CA 8
ATOM 20223 C C . ALA A 1 100 ? 71.082 -11.339 -64.044 1.00 0.00 340 ALA A C 8
ATOM 20224 O O . ALA A 1 100 ? 69.941 -10.903 -64.180 1.00 0.00 340 ALA A O 8
ATOM 20231 N N . GLN A 1 101 ? 71.850 -11.049 -63.001 1.00 0.00 341 GLN A N 8
ATOM 20232 C CA . GLN A 1 101 ? 71.383 -10.189 -61.927 1.00 0.00 341 GLN A CA 8
ATOM 20233 C C . GLN A 1 101 ? 70.791 -8.897 -62.480 1.00 0.00 341 GLN A C 8
ATOM 20234 O O . GLN A 1 101 ? 69.892 -8.310 -61.878 1.00 0.00 341 GLN A O 8
ATOM 20248 N N . ASN A 1 102 ? 71.305 -8.453 -63.626 1.00 0.00 342 ASN A N 8
ATOM 20249 C CA . ASN A 1 102 ? 70.819 -7.221 -64.244 1.00 0.00 342 ASN A CA 8
ATOM 20250 C C . ASN A 1 102 ? 69.280 -7.140 -64.131 1.00 0.00 342 ASN A C 8
ATOM 20251 O O . ASN A 1 102 ? 68.596 -8.115 -64.442 1.00 0.00 342 ASN A O 8
ATOM 20262 N N . PRO A 1 103 ? 68.712 -6.028 -63.692 1.00 0.00 343 PRO A N 8
ATOM 20263 C CA . PRO A 1 103 ? 67.222 -5.896 -63.551 1.00 0.00 343 PRO A CA 8
ATOM 20264 C C . PRO A 1 103 ? 66.434 -6.331 -64.798 1.00 0.00 343 PRO A C 8
ATOM 20265 O O . PRO A 1 103 ? 65.357 -6.914 -64.678 1.00 0.00 343 PRO A O 8
ATOM 20276 N N . ASN A 1 104 ? 66.950 -6.012 -65.982 1.00 0.00 344 ASN A N 8
ATOM 20277 C CA . ASN A 1 104 ? 66.250 -6.343 -67.230 1.00 0.00 344 ASN A CA 8
ATOM 20278 C C . ASN A 1 104 ? 66.610 -7.730 -67.766 1.00 0.00 344 ASN A C 8
ATOM 20279 O O . ASN A 1 104 ? 66.212 -8.084 -68.877 1.00 0.00 344 ASN A O 8
ATOM 20290 N N . TYR A 1 105 ? 67.364 -8.514 -66.997 1.00 0.00 345 TYR A N 8
ATOM 20291 C CA . TYR A 1 105 ? 67.758 -9.858 -67.447 1.00 0.00 345 TYR A CA 8
ATOM 20292 C C . TYR A 1 105 ? 66.836 -10.934 -66.867 1.00 0.00 345 TYR A C 8
ATOM 20293 O O . TYR A 1 105 ? 67.004 -12.118 -67.154 1.00 0.00 345 TYR A O 8
ATOM 20311 N N . TRP A 1 106 ? 65.854 -10.523 -66.059 1.00 0.00 346 TRP A N 8
ATOM 20312 C CA . TRP A 1 106 ? 64.904 -11.472 -65.459 1.00 0.00 346 TRP A CA 8
ATOM 20313 C C . TRP A 1 106 ? 63.473 -11.125 -65.852 1.00 0.00 346 TRP A C 8
ATOM 20314 O O . TRP A 1 106 ? 63.124 -9.955 -66.008 1.00 0.00 346 TRP A O 8
ATOM 20335 N N . ASN A 1 107 ? 62.655 -12.164 -66.021 1.00 0.00 347 ASN A N 8
ATOM 20336 C CA . ASN A 1 107 ? 61.253 -11.999 -66.412 1.00 0.00 347 ASN A CA 8
ATOM 20337 C C . ASN A 1 107 ? 60.326 -12.607 -65.364 1.00 0.00 347 ASN A C 8
ATOM 20338 O O . ASN A 1 107 ? 60.715 -13.515 -64.628 1.00 0.00 347 ASN A O 8
ATOM 20349 N N . LEU A 1 108 ? 59.088 -12.112 -65.323 1.00 0.00 348 LEU A N 8
ATOM 20350 C CA . LEU A 1 108 ? 58.089 -12.622 -64.386 1.00 0.00 348 LEU A CA 8
ATOM 20351 C C . LEU A 1 108 ? 57.026 -13.386 -65.168 1.00 0.00 348 LEU A C 8
ATOM 20352 O O . LEU A 1 108 ? 56.382 -12.838 -66.061 1.00 0.00 348 LEU A O 8
ATOM 20368 N N . ARG A 1 109 ? 56.869 -14.662 -64.834 1.00 0.00 349 ARG A N 8
ATOM 20369 C CA . ARG A 1 109 ? 55.906 -15.533 -65.506 1.00 0.00 349 ARG A CA 8
ATOM 20370 C C . ARG A 1 109 ? 54.816 -15.979 -64.533 1.00 0.00 349 ARG A C 8
ATOM 20371 O O . ARG A 1 109 ? 55.079 -16.230 -63.358 1.00 0.00 349 ARG A O 8
ATOM 20392 N N . ILE A 1 110 ? 53.584 -16.042 -65.031 1.00 0.00 350 ILE A N 8
ATOM 20393 C CA . ILE A 1 110 ? 52.442 -16.420 -64.201 1.00 0.00 350 ILE A CA 8
ATOM 20394 C C . ILE A 1 110 ? 52.410 -17.915 -63.917 1.00 0.00 350 ILE A C 8
ATOM 20395 O O . ILE A 1 110 ? 52.888 -18.729 -64.707 1.00 0.00 350 ILE A O 8
ATOM 20411 N N . VAL A 1 111 ? 51.819 -18.263 -62.773 1.00 0.00 351 VAL A N 8
ATOM 20412 C CA . VAL A 1 111 ? 51.687 -19.659 -62.356 1.00 0.00 351 VAL A CA 8
ATOM 20413 C C . VAL A 1 111 ? 50.223 -19.970 -62.062 1.00 0.00 351 VAL A C 8
ATOM 20414 O O . VAL A 1 111 ? 49.497 -19.135 -61.524 1.00 0.00 351 VAL A O 8
ATOM 20427 N N . GLU A 1 112 ? 49.796 -21.178 -62.425 1.00 0.00 352 GLU A N 8
ATOM 20428 C CA . GLU A 1 112 ? 48.412 -21.604 -62.205 1.00 0.00 352 GLU A CA 8
ATOM 20429 C C . GLU A 1 112 ? 48.311 -22.461 -60.953 1.00 0.00 352 GLU A C 8
ATOM 20430 O O . GLU A 1 112 ? 49.326 -22.841 -60.366 1.00 0.00 352 GLU A O 8
ATOM 20442 N N . ASP A 1 113 ? 47.085 -22.771 -60.554 1.00 0.00 353 ASP A N 8
ATOM 20443 C CA . ASP A 1 113 ? 46.873 -23.597 -59.379 1.00 0.00 353 ASP A CA 8
ATOM 20444 C C . ASP A 1 113 ? 47.445 -24.983 -59.640 1.00 0.00 353 ASP A C 8
ATOM 20445 O O . ASP A 1 113 ? 47.919 -25.658 -58.727 1.00 0.00 353 ASP A O 8
ATOM 20454 N N . ASP A 1 114 ? 47.408 -25.387 -60.907 1.00 0.00 354 ASP A N 8
ATOM 20455 C CA . ASP A 1 114 ? 47.939 -26.684 -61.309 1.00 0.00 354 ASP A CA 8
ATOM 20456 C C . ASP A 1 114 ? 49.459 -26.613 -61.412 1.00 0.00 354 ASP A C 8
ATOM 20457 O O . ASP A 1 114 ? 50.130 -27.627 -61.602 1.00 0.00 354 ASP A O 8
ATOM 20466 N N . GLY A 1 115 ? 49.993 -25.401 -61.274 1.00 0.00 355 GLY A N 8
ATOM 20467 C CA . GLY A 1 115 ? 51.435 -25.191 -61.342 1.00 0.00 355 GLY A CA 8
ATOM 20468 C C . GLY A 1 115 ? 51.905 -25.036 -62.783 1.00 0.00 355 GLY A C 8
ATOM 20469 O O . GLY A 1 115 ? 53.105 -24.948 -63.044 1.00 0.00 355 GLY A O 8
ATOM 20473 N N . GLU A 1 116 ? 50.962 -24.995 -63.719 1.00 0.00 356 GLU A N 8
ATOM 20474 C CA . GLU A 1 116 ? 51.302 -24.844 -65.116 1.00 0.00 356 GLU A CA 8
ATOM 20475 C C . GLU A 1 116 ? 52.026 -23.522 -65.343 1.00 0.00 356 GLU A C 8
ATOM 20476 O O . GLU A 1 116 ? 51.633 -22.487 -64.806 1.00 0.00 356 GLU A O 8
ATOM 20488 N N . LEU A 1 117 ? 53.091 -23.568 -66.137 1.00 0.00 357 LEU A N 8
ATOM 20489 C CA . LEU A 1 117 ? 53.885 -22.370 -66.431 1.00 0.00 357 LEU A CA 8
ATOM 20490 C C . LEU A 1 117 ? 53.746 -21.979 -67.901 1.00 0.00 357 LEU A C 8
ATOM 20491 O O . LEU A 1 117 ? 54.103 -22.751 -68.791 1.00 0.00 357 LEU A O 8
ATOM 20507 N N . ASP A 1 118 ? 53.243 -20.768 -68.151 1.00 0.00 358 ASP A N 8
ATOM 20508 C CA . ASP A 1 118 ? 53.081 -20.273 -69.520 1.00 0.00 358 ASP A CA 8
ATOM 20509 C C . ASP A 1 118 ? 54.274 -19.397 -69.899 1.00 0.00 358 ASP A C 8
ATOM 20510 O O . ASP A 1 118 ? 54.408 -18.277 -69.408 1.00 0.00 358 ASP A O 8
ATOM 20519 N N . GLU A 1 119 ? 55.141 -19.919 -70.765 1.00 0.00 359 GLU A N 8
ATOM 20520 C CA . GLU A 1 119 ? 56.330 -19.180 -71.191 1.00 0.00 359 GLU A CA 8
ATOM 20521 C C . GLU A 1 119 ? 56.017 -18.274 -72.380 1.00 0.00 359 GLU A C 8
ATOM 20522 O O . GLU A 1 119 ? 56.757 -17.332 -72.665 1.00 0.00 359 GLU A O 8
ATOM 20534 N N . ASP A 1 120 ? 54.920 -18.564 -73.074 1.00 0.00 360 ASP A N 8
ATOM 20535 C CA . ASP A 1 120 ? 54.525 -17.770 -74.237 1.00 0.00 360 ASP A CA 8
ATOM 20536 C C . ASP A 1 120 ? 53.597 -16.628 -73.834 1.00 0.00 360 ASP A C 8
ATOM 20537 O O . ASP A 1 120 ? 52.998 -15.976 -74.689 1.00 0.00 360 ASP A O 8
ATOM 20546 N N . PHE A 1 121 ? 53.472 -16.390 -72.529 1.00 0.00 361 PHE A N 8
ATOM 20547 C CA . PHE A 1 121 ? 52.601 -15.323 -72.030 1.00 0.00 361 PHE A CA 8
ATOM 20548 C C . PHE A 1 121 ? 53.225 -14.624 -70.821 1.00 0.00 361 PHE A C 8
ATOM 20549 O O . PHE A 1 121 ? 52.929 -14.973 -69.677 1.00 0.00 361 PHE A O 8
ATOM 20566 N N . PRO A 1 122 ? 54.068 -13.641 -71.042 1.00 0.00 362 PRO A N 8
ATOM 20567 C CA . PRO A 1 122 ? 54.720 -12.885 -69.933 1.00 0.00 362 PRO A CA 8
ATOM 20568 C C . PRO A 1 122 ? 53.682 -12.192 -69.057 1.00 0.00 362 PRO A C 8
ATOM 20569 O O . PRO A 1 122 ? 52.663 -11.714 -69.556 1.00 0.00 362 PRO A O 8
ATOM 20580 N N . ALA A 1 123 ? 53.947 -12.132 -67.754 1.00 0.00 363 ALA A N 8
ATOM 20581 C CA . ALA A 1 123 ? 53.021 -11.480 -66.824 1.00 0.00 363 ALA A CA 8
ATOM 20582 C C . ALA A 1 123 ? 53.730 -10.410 -66.007 1.00 0.00 363 ALA A C 8
ATOM 20583 O O . ALA A 1 123 ? 54.617 -10.708 -65.211 1.00 0.00 363 ALA A O 8
ATOM 20590 N N . LEU A 1 124 ? 53.317 -9.164 -66.201 1.00 0.00 364 LEU A N 8
ATOM 20591 C CA . LEU A 1 124 ? 53.904 -8.049 -65.463 1.00 0.00 364 LEU A CA 8
ATOM 20592 C C . LEU A 1 124 ? 55.402 -7.973 -65.725 1.00 0.00 364 LEU A C 8
ATOM 20593 O O . LEU A 1 124 ? 55.823 -7.959 -66.879 1.00 0.00 364 LEU A O 8
ATOM 20609 N N . ASP A 1 125 ? 56.188 -7.919 -64.645 1.00 0.00 365 ASP A N 8
ATOM 20610 C CA . ASP A 1 125 ? 57.652 -7.836 -64.731 1.00 0.00 365 ASP A CA 8
ATOM 20611 C C . ASP A 1 125 ? 58.106 -6.381 -64.643 1.00 0.00 365 ASP A C 8
ATOM 20612 O O . ASP A 1 125 ? 57.375 -5.522 -64.151 1.00 0.00 365 ASP A O 8
ATOM 20621 N N . ARG A 1 126 ? 59.329 -6.118 -65.092 1.00 0.00 366 ARG A N 8
ATOM 20622 C CA . ARG A 1 126 ? 59.884 -4.772 -65.027 1.00 0.00 366 ARG A CA 8
ATOM 20623 C C . ARG A 1 126 ? 58.992 -3.788 -65.773 1.00 0.00 366 ARG A C 8
ATOM 20624 O O . ARG A 1 126 ? 59.052 -2.580 -65.542 1.00 0.00 366 ARG A O 8
ATOM 20645 N N . VAL A 1 127 ? 58.176 -4.312 -66.673 1.00 0.00 367 VAL A N 8
ATOM 20646 C CA . VAL A 1 127 ? 57.277 -3.477 -67.463 1.00 0.00 367 VAL A CA 8
ATOM 20647 C C . VAL A 1 127 ? 55.943 -3.285 -66.754 1.00 0.00 367 VAL A C 8
ATOM 20648 O O . VAL A 1 127 ? 55.076 -2.560 -67.244 1.00 0.00 367 VAL A O 8
ATOM 20661 N N . GLY A 1 128 ? 55.761 -3.950 -65.614 1.00 0.00 368 GLY A N 8
ATOM 20662 C CA . GLY A 1 128 ? 54.496 -3.839 -64.891 1.00 0.00 368 GLY A CA 8
ATOM 20663 C C . GLY A 1 128 ? 54.661 -4.234 -63.413 1.00 0.00 368 GLY A C 8
ATOM 20664 O O . GLY A 1 128 ? 55.196 -5.302 -63.137 1.00 0.00 368 GLY A O 8
ATOM 20668 N N . PRO A 1 129 ? 54.210 -3.431 -62.457 1.00 0.00 369 PRO A N 8
ATOM 20669 C CA . PRO A 1 129 ? 54.343 -3.786 -61.008 1.00 0.00 369 PRO A CA 8
ATOM 20670 C C . PRO A 1 129 ? 53.827 -5.174 -60.689 1.00 0.00 369 PRO A C 8
ATOM 20671 O O . PRO A 1 129 ? 52.862 -5.665 -61.274 1.00 0.00 369 PRO A O 8
ATOM 20682 N N . LEU A 1 130 ? 54.520 -5.783 -59.749 1.00 0.00 370 LEU A N 8
ATOM 20683 C CA . LEU A 1 130 ? 54.216 -7.123 -59.296 1.00 0.00 370 LEU A CA 8
ATOM 20684 C C . LEU A 1 130 ? 52.928 -7.137 -58.466 1.00 0.00 370 LEU A C 8
ATOM 20685 O O . LEU A 1 130 ? 52.283 -8.176 -58.320 1.00 0.00 370 LEU A O 8
ATOM 20738 N N . LYS A 1 132 ? 50.472 -5.118 -59.244 1.00 0.00 372 LYS A N 8
ATOM 20739 C CA . LYS A 1 132 ? 49.444 -4.681 -60.184 1.00 0.00 372 LYS A CA 8
ATOM 20740 C C . LYS A 1 132 ? 48.243 -5.621 -60.182 1.00 0.00 372 LYS A C 8
ATOM 20741 O O . LYS A 1 132 ? 47.124 -5.211 -60.489 1.00 0.00 372 LYS A O 8
ATOM 20760 N N . PHE A 1 133 ? 48.482 -6.884 -59.841 1.00 0.00 373 PHE A N 8
ATOM 20761 C CA . PHE A 1 133 ? 47.412 -7.888 -59.808 1.00 0.00 373 PHE A CA 8
ATOM 20762 C C . PHE A 1 133 ? 46.999 -8.185 -58.368 1.00 0.00 373 PHE A C 8
ATOM 20763 O O . PHE A 1 133 ? 45.991 -8.849 -58.129 1.00 0.00 373 PHE A O 8
ATOM 20780 N N . GLY A 1 134 ? 47.783 -7.705 -57.413 1.00 0.00 374 GLY A N 8
ATOM 20781 C CA . GLY A 1 134 ? 47.478 -7.954 -56.011 1.00 0.00 374 GLY A CA 8
ATOM 20782 C C . GLY A 1 134 ? 47.775 -9.406 -55.664 1.00 0.00 374 GLY A C 8
ATOM 20783 O O . GLY A 1 134 ? 47.546 -9.851 -54.538 1.00 0.00 374 GLY A O 8
ATOM 20787 N N . PHE A 1 135 ? 48.298 -10.135 -56.645 1.00 0.00 375 PHE A N 8
ATOM 20788 C CA . PHE A 1 135 ? 48.644 -11.539 -56.451 1.00 0.00 375 PHE A CA 8
ATOM 20789 C C . PHE A 1 135 ? 49.996 -11.634 -55.753 1.00 0.00 375 PHE A C 8
ATOM 20790 O O . PHE A 1 135 ? 50.874 -10.799 -55.975 1.00 0.00 375 PHE A O 8
ATOM 20807 N N . ASP A 1 136 ? 50.160 -12.648 -54.903 1.00 0.00 376 ASP A N 8
ATOM 20808 C CA . ASP A 1 136 ? 51.413 -12.835 -54.167 1.00 0.00 376 ASP A CA 8
ATOM 20809 C C . ASP A 1 136 ? 52.106 -14.133 -54.571 1.00 0.00 376 ASP A C 8
ATOM 20810 O O . ASP A 1 136 ? 52.632 -14.850 -53.722 1.00 0.00 376 ASP A O 8
ATOM 20819 N N . ALA A 1 137 ? 52.106 -14.432 -55.868 1.00 0.00 377 ALA A N 8
ATOM 20820 C CA . ALA A 1 137 ? 52.748 -15.652 -56.360 1.00 0.00 377 ALA A CA 8
ATOM 20821 C C . ALA A 1 137 ? 53.090 -15.517 -57.839 1.00 0.00 377 ALA A C 8
ATOM 20822 O O . ALA A 1 137 ? 52.276 -15.044 -58.633 1.00 0.00 377 ALA A O 8
ATOM 20829 N N . PHE A 1 138 ? 54.301 -15.930 -58.201 1.00 0.00 378 PHE A N 8
ATOM 20830 C CA . PHE A 1 138 ? 54.734 -15.841 -59.590 1.00 0.00 378 PHE A CA 8
ATOM 20831 C C . PHE A 1 138 ? 55.904 -16.775 -59.857 1.00 0.00 378 PHE A C 8
ATOM 20832 O O . PHE A 1 138 ? 56.474 -17.358 -58.941 1.00 0.00 378 PHE A O 8
ATOM 20849 N N . ALA A 1 139 ? 56.270 -16.891 -61.127 1.00 0.00 379 ALA A N 8
ATOM 20850 C CA . ALA A 1 139 ? 57.399 -17.723 -61.537 1.00 0.00 379 ALA A CA 8
ATOM 20851 C C . ALA A 1 139 ? 58.398 -16.835 -62.267 1.00 0.00 379 ALA A C 8
ATOM 20852 O O . ALA A 1 139 ? 58.048 -16.181 -63.243 1.00 0.00 379 ALA A O 8
ATOM 20859 N N . LEU A 1 140 ? 59.636 -16.797 -61.786 1.00 0.00 380 LEU A N 8
ATOM 20860 C CA . LEU A 1 140 ? 60.653 -15.954 -62.412 1.00 0.00 380 LEU A CA 8
ATOM 20861 C C . LEU A 1 140 ? 61.406 -16.746 -63.467 1.00 0.00 380 LEU A C 8
ATOM 20862 O O . LEU A 1 140 ? 61.902 -17.841 -63.202 1.00 0.00 380 LEU A O 8
ATOM 20878 N N . VAL A 1 141 ? 61.476 -16.187 -64.671 1.00 0.00 381 VAL A N 8
ATOM 20879 C CA . VAL A 1 141 ? 62.159 -16.841 -65.789 1.00 0.00 381 VAL A CA 8
ATOM 20880 C C . VAL A 1 141 ? 63.256 -15.920 -66.310 1.00 0.00 381 VAL A C 8
ATOM 20881 O O . VAL A 1 141 ? 63.068 -14.707 -66.391 1.00 0.00 381 VAL A O 8
ATOM 20894 N N . LYS A 1 142 ? 64.404 -16.487 -66.655 1.00 0.00 382 LYS A N 8
ATOM 20895 C CA . LYS A 1 142 ? 65.501 -15.668 -67.151 1.00 0.00 382 LYS A CA 8
ATOM 20896 C C . LYS A 1 142 ? 65.093 -15.022 -68.467 1.00 0.00 382 LYS A C 8
ATOM 20897 O O . LYS A 1 142 ? 64.777 -15.706 -69.439 1.00 0.00 382 LYS A O 8
ATOM 20916 N N . ALA A 1 143 ? 65.100 -13.697 -68.486 1.00 0.00 383 ALA A N 8
ATOM 20917 C CA . ALA A 1 143 ? 64.727 -12.963 -69.682 1.00 0.00 383 ALA A CA 8
ATOM 20918 C C . ALA A 1 143 ? 65.579 -13.412 -70.863 1.00 0.00 383 ALA A C 8
ATOM 20919 O O . ALA A 1 143 ? 66.741 -13.024 -70.987 1.00 0.00 383 ALA A O 8
ATOM 20963 N N . PRO A 1 145 ? 67.309 -13.736 -74.455 1.00 0.00 385 PRO A N 8
ATOM 20964 C CA . PRO A 1 145 ? 67.865 -12.661 -75.324 1.00 0.00 385 PRO A CA 8
ATOM 20965 C C . PRO A 1 145 ? 66.783 -11.849 -76.038 1.00 0.00 385 PRO A C 8
ATOM 20966 O O . PRO A 1 145 ? 66.807 -10.619 -76.016 1.00 0.00 385 PRO A O 8
ATOM 20977 N N . ALA A 1 146 ? 65.846 -12.539 -76.681 1.00 0.00 386 ALA A N 8
ATOM 20978 C CA . ALA A 1 146 ? 64.777 -11.857 -77.406 1.00 0.00 386 ALA A CA 8
ATOM 20979 C C . ALA A 1 146 ? 63.908 -11.037 -76.458 1.00 0.00 386 ALA A C 8
ATOM 20980 O O . ALA A 1 146 ? 63.526 -9.910 -76.770 1.00 0.00 386 ALA A O 8
ATOM 20987 N N . GLN A 1 147 ? 63.597 -11.611 -75.302 1.00 0.00 387 GLN A N 8
ATOM 20988 C CA . GLN A 1 147 ? 62.769 -10.925 -74.316 1.00 0.00 387 GLN A CA 8
ATOM 20989 C C . GLN A 1 147 ? 63.475 -9.681 -73.786 1.00 0.00 387 GLN A C 8
ATOM 20990 O O . GLN A 1 147 ? 62.847 -8.642 -73.578 1.00 0.00 387 GLN A O 8
ATOM 21004 N N . ILE A 1 148 ? 64.781 -9.793 -73.569 1.00 0.00 388 ILE A N 8
ATOM 21005 C CA . ILE A 1 148 ? 65.564 -8.673 -73.058 1.00 0.00 388 ILE A CA 8
ATOM 21006 C C . ILE A 1 148 ? 65.549 -7.515 -74.052 1.00 0.00 388 ILE A C 8
ATOM 21007 O O . ILE A 1 148 ? 65.392 -6.359 -73.668 1.00 0.00 388 ILE A O 8
ATOM 21023 N N . LYS A 1 149 ? 65.716 -7.835 -75.331 1.00 0.00 389 LYS A N 8
ATOM 21024 C CA . LYS A 1 149 ? 65.724 -6.807 -76.365 1.00 0.00 389 LYS A CA 8
ATOM 21025 C C . LYS A 1 149 ? 64.386 -6.079 -76.417 1.00 0.00 389 LYS A C 8
ATOM 21026 O O . LYS A 1 149 ? 64.342 -4.861 -76.587 1.00 0.00 389 LYS A O 8
ATOM 21045 N N . GLU A 1 150 ? 63.297 -6.824 -76.268 1.00 0.00 390 GLU A N 8
ATOM 21046 C CA . GLU A 1 150 ? 61.968 -6.222 -76.299 1.00 0.00 390 GLU A CA 8
ATOM 21047 C C . GLU A 1 150 ? 61.765 -5.300 -75.098 1.00 0.00 390 GLU A C 8
ATOM 21048 O O . GLU A 1 150 ? 61.195 -4.216 -75.225 1.00 0.00 390 GLU A O 8
ATOM 21060 N N . ASN A 1 151 ? 62.230 -5.743 -73.935 1.00 0.00 391 ASN A N 8
ATOM 21061 C CA . ASN A 1 151 ? 62.088 -4.954 -72.714 1.00 0.00 391 ASN A CA 8
ATOM 21062 C C . ASN A 1 151 ? 62.869 -3.646 -72.809 1.00 0.00 391 ASN A C 8
ATOM 21063 O O . ASN A 1 151 ? 62.380 -2.595 -72.404 1.00 0.00 391 ASN A O 8
ATOM 21074 N N . GLN A 1 152 ? 64.083 -3.714 -73.347 1.00 0.00 392 GLN A N 8
ATOM 21075 C CA . GLN A 1 152 ? 64.914 -2.519 -73.487 1.00 0.00 392 GLN A CA 8
ATOM 21076 C C . GLN A 1 152 ? 64.338 -1.582 -74.535 1.00 0.00 392 GLN A C 8
ATOM 21077 O O . GLN A 1 152 ? 64.295 -0.366 -74.351 1.00 0.00 392 GLN A O 8
ATOM 21091 N N . ALA A 1 153 ? 63.920 -2.167 -75.645 1.00 0.00 393 ALA A N 8
ATOM 21092 C CA . ALA A 1 153 ? 63.370 -1.408 -76.753 1.00 0.00 393 ALA A CA 8
ATOM 21093 C C . ALA A 1 153 ? 61.971 -0.884 -76.435 1.00 0.00 393 ALA A C 8
ATOM 21094 O O . ALA A 1 153 ? 61.623 0.238 -76.805 1.00 0.00 393 ALA A O 8
ATOM 21138 N N . TYR A 1 155 ? 60.627 -1.084 -73.124 1.00 0.00 395 TYR A N 8
ATOM 21139 C CA . TYR A 1 155 ? 60.708 -0.519 -71.775 1.00 0.00 395 TYR A CA 8
ATOM 21140 C C . TYR A 1 155 ? 62.165 -0.188 -71.437 1.00 0.00 395 TYR A C 8
ATOM 21141 O O . TYR A 1 155 ? 62.838 -0.945 -70.737 1.00 0.00 395 TYR A O 8
ATOM 21159 N N . PRO A 1 156 ? 62.660 0.918 -71.932 1.00 0.00 396 PRO A N 8
ATOM 21160 C CA . PRO A 1 156 ? 64.068 1.348 -71.689 1.00 0.00 396 PRO A CA 8
ATOM 21161 C C . PRO A 1 156 ? 64.396 1.454 -70.199 1.00 0.00 396 PRO A C 8
ATOM 21162 O O . PRO A 1 156 ? 63.547 1.806 -69.383 1.00 0.00 396 PRO A O 8
ATOM 21173 N N . PHE A 1 157 ? 65.643 1.135 -69.864 1.00 0.00 397 PHE A N 8
ATOM 21174 C CA . PHE A 1 157 ? 66.100 1.180 -68.479 1.00 0.00 397 PHE A CA 8
ATOM 21175 C C . PHE A 1 157 ? 66.410 2.613 -68.061 1.00 0.00 397 PHE A C 8
ATOM 21176 O O . PHE A 1 157 ? 67.072 3.354 -68.787 1.00 0.00 397 PHE A O 8
ATOM 21193 N N . LYS A 1 158 ? 65.923 2.997 -66.884 1.00 0.00 398 LYS A N 8
ATOM 21194 C CA . LYS A 1 158 ? 66.153 4.346 -66.380 1.00 0.00 398 LYS A CA 8
ATOM 21195 C C . LYS A 1 158 ? 67.609 4.523 -65.965 1.00 0.00 398 LYS A C 8
ATOM 21196 O O . LYS A 1 158 ? 68.248 3.584 -65.486 1.00 0.00 398 LYS A O 8
ATOM 21215 N N . SER A 1 159 ? 68.136 5.733 -66.159 1.00 0.00 399 SER A N 8
ATOM 21216 C CA . SER A 1 159 ? 69.529 6.031 -65.813 1.00 0.00 399 SER A CA 8
ATOM 21217 C C . SER A 1 159 ? 69.611 7.283 -64.944 1.00 0.00 399 SER A C 8
ATOM 21218 O O . SER A 1 159 ? 68.776 8.183 -65.049 1.00 0.00 399 SER A O 8
ATOM 21226 N N . LYS A 1 160 ? 70.620 7.327 -64.080 1.00 0.00 400 LYS A N 8
ATOM 21227 C CA . LYS A 1 160 ? 70.807 8.464 -63.186 1.00 0.00 400 LYS A CA 8
ATOM 21228 C C . LYS A 1 160 ? 69.479 8.875 -62.555 1.00 0.00 400 LYS A C 8
ATOM 21229 O O . LYS A 1 160 ? 69.162 8.356 -61.497 1.00 0.00 400 LYS A O 8
ATOM 21249 N N . GLY A 1 1 ? 83.373 15.722 -12.031 1.00 0.00 241 GLY A N 9
ATOM 21250 C CA . GLY A 1 1 ? 81.893 15.845 -11.891 1.00 0.00 241 GLY A CA 9
ATOM 21251 C C . GLY A 1 1 ? 81.463 15.306 -10.530 1.00 0.00 241 GLY A C 9
ATOM 21252 O O . GLY A 1 1 ? 82.274 14.770 -9.777 1.00 0.00 241 GLY A O 9
ATOM 21258 N N . PRO A 1 2 ? 80.203 15.441 -10.208 1.00 0.00 242 PRO A N 9
ATOM 21259 C CA . PRO A 1 2 ? 79.639 14.959 -8.911 1.00 0.00 242 PRO A CA 9
ATOM 21260 C C . PRO A 1 2 ? 79.519 13.437 -8.864 1.00 0.00 242 PRO A C 9
ATOM 21261 O O . PRO A 1 2 ? 79.445 12.777 -9.901 1.00 0.00 242 PRO A O 9
ATOM 21272 N N . GLY A 1 3 ? 79.487 12.888 -7.653 1.00 0.00 243 GLY A N 9
ATOM 21273 C CA . GLY A 1 3 ? 79.361 11.445 -7.486 1.00 0.00 243 GLY A CA 9
ATOM 21274 C C . GLY A 1 3 ? 80.577 10.717 -8.046 1.00 0.00 243 GLY A C 9
ATOM 21275 O O . GLY A 1 3 ? 80.447 9.680 -8.695 1.00 0.00 243 GLY A O 9
ATOM 21279 N N . HIS A 1 4 ? 81.760 11.265 -7.792 1.00 0.00 244 HIS A N 9
ATOM 21280 C CA . HIS A 1 4 ? 82.993 10.656 -8.280 1.00 0.00 244 HIS A CA 9
ATOM 21281 C C . HIS A 1 4 ? 83.139 9.233 -7.746 1.00 0.00 244 HIS A C 9
ATOM 21282 O O . HIS A 1 4 ? 83.535 8.325 -8.475 1.00 0.00 244 HIS A O 9
ATOM 21297 N N . MET A 1 5 ? 82.812 9.048 -6.466 1.00 0.00 245 MET A N 9
ATOM 21298 C CA . MET A 1 5 ? 82.904 7.731 -5.828 1.00 0.00 245 MET A CA 9
ATOM 21299 C C . MET A 1 5 ? 81.540 7.297 -5.300 1.00 0.00 245 MET A C 9
ATOM 21300 O O . MET A 1 5 ? 80.746 8.127 -4.857 1.00 0.00 245 MET A O 9
ATOM 21314 N N . GLY A 1 6 ? 81.278 5.994 -5.343 1.00 0.00 246 GLY A N 9
ATOM 21315 C CA . GLY A 1 6 ? 80.008 5.463 -4.860 1.00 0.00 246 GLY A CA 9
ATOM 21316 C C . GLY A 1 6 ? 78.879 5.756 -5.841 1.00 0.00 246 GLY A C 9
ATOM 21317 O O . GLY A 1 6 ? 77.716 5.851 -5.453 1.00 0.00 246 GLY A O 9
ATOM 21321 N N . SER A 1 7 ? 79.232 5.901 -7.116 1.00 0.00 247 SER A N 9
ATOM 21322 C CA . SER A 1 7 ? 78.239 6.184 -8.145 1.00 0.00 247 SER A CA 9
ATOM 21323 C C . SER A 1 7 ? 77.321 4.982 -8.345 1.00 0.00 247 SER A C 9
ATOM 21324 O O . SER A 1 7 ? 77.756 3.835 -8.251 1.00 0.00 247 SER A O 9
ATOM 21332 N N . VAL A 1 8 ? 76.045 5.252 -8.625 1.00 0.00 248 VAL A N 9
ATOM 21333 C CA . VAL A 1 8 ? 75.058 4.190 -8.841 1.00 0.00 248 VAL A CA 9
ATOM 21334 C C . VAL A 1 8 ? 74.398 4.344 -10.207 1.00 0.00 248 VAL A C 9
ATOM 21335 O O . VAL A 1 8 ? 73.965 5.433 -10.578 1.00 0.00 248 VAL A O 9
ATOM 21348 N N . SER A 1 9 ? 74.325 3.244 -10.953 1.00 0.00 249 SER A N 9
ATOM 21349 C CA . SER A 1 9 ? 73.717 3.265 -12.283 1.00 0.00 249 SER A CA 9
ATOM 21350 C C . SER A 1 9 ? 72.219 2.991 -12.191 1.00 0.00 249 SER A C 9
ATOM 21351 O O . SER A 1 9 ? 71.733 2.464 -11.191 1.00 0.00 249 SER A O 9
ATOM 21359 N N . ASN A 1 10 ? 71.495 3.358 -13.246 1.00 0.00 250 ASN A N 9
ATOM 21360 C CA . ASN A 1 10 ? 70.047 3.154 -13.292 1.00 0.00 250 ASN A CA 9
ATOM 21361 C C . ASN A 1 10 ? 69.714 1.817 -13.949 1.00 0.00 250 ASN A C 9
ATOM 21362 O O . ASN A 1 10 ? 69.881 1.651 -15.157 1.00 0.00 250 ASN A O 9
ATOM 21373 N N . ALA A 1 11 ? 69.245 0.866 -13.146 1.00 0.00 251 ALA A N 9
ATOM 21374 C CA . ALA A 1 11 ? 68.892 -0.454 -13.667 1.00 0.00 251 ALA A CA 9
ATOM 21375 C C . ALA A 1 11 ? 67.842 -1.122 -12.783 1.00 0.00 251 ALA A C 9
ATOM 21376 O O . ALA A 1 11 ? 67.598 -2.323 -12.897 1.00 0.00 251 ALA A O 9
ATOM 21383 N N . LYS A 1 12 ? 67.222 -0.339 -11.905 1.00 0.00 252 LYS A N 9
ATOM 21384 C CA . LYS A 1 12 ? 66.197 -0.877 -11.018 1.00 0.00 252 LYS A CA 9
ATOM 21385 C C . LYS A 1 12 ? 65.006 -1.390 -11.820 1.00 0.00 252 LYS A C 9
ATOM 21386 O O . LYS A 1 12 ? 64.451 -2.446 -11.520 1.00 0.00 252 LYS A O 9
ATOM 21405 N N . ALA A 1 13 ? 64.614 -0.631 -12.839 1.00 0.00 253 ALA A N 9
ATOM 21406 C CA . ALA A 1 13 ? 63.480 -1.021 -13.672 1.00 0.00 253 ALA A CA 9
ATOM 21407 C C . ALA A 1 13 ? 62.241 -1.244 -12.807 1.00 0.00 253 ALA A C 9
ATOM 21408 O O . ALA A 1 13 ? 61.850 -2.383 -12.550 1.00 0.00 253 ALA A O 9
ATOM 21415 N N . PRO A 1 14 ? 61.627 -0.181 -12.355 1.00 0.00 254 PRO A N 9
ATOM 21416 C CA . PRO A 1 14 ? 60.407 -0.254 -11.492 1.00 0.00 254 PRO A CA 9
ATOM 21417 C C . PRO A 1 14 ? 59.297 -1.098 -12.122 1.00 0.00 254 PRO A C 9
ATOM 21418 O O . PRO A 1 14 ? 58.619 -1.863 -11.436 1.00 0.00 254 PRO A O 9
ATOM 21429 N N . THR A 1 15 ? 59.118 -0.947 -13.430 1.00 0.00 255 THR A N 9
ATOM 21430 C CA . THR A 1 15 ? 58.083 -1.691 -14.140 1.00 0.00 255 THR A CA 9
ATOM 21431 C C . THR A 1 15 ? 58.500 -3.144 -14.349 1.00 0.00 255 THR A C 9
ATOM 21432 O O . THR A 1 15 ? 59.578 -3.423 -14.876 1.00 0.00 255 THR A O 9
ATOM 21443 N N . SER A 1 16 ? 57.632 -4.066 -13.936 1.00 0.00 256 SER A N 9
ATOM 21444 C CA . SER A 1 16 ? 57.907 -5.496 -14.084 1.00 0.00 256 SER A CA 9
ATOM 21445 C C . SER A 1 16 ? 57.402 -6.004 -15.433 1.00 0.00 256 SER A C 9
ATOM 21446 O O . SER A 1 16 ? 57.835 -7.051 -15.912 1.00 0.00 256 SER A O 9
ATOM 21454 N N . ALA A 1 17 ? 56.485 -5.254 -16.039 1.00 0.00 257 ALA A N 9
ATOM 21455 C CA . ALA A 1 17 ? 55.929 -5.641 -17.331 1.00 0.00 257 ALA A CA 9
ATOM 21456 C C . ALA A 1 17 ? 57.029 -5.710 -18.384 1.00 0.00 257 ALA A C 9
ATOM 21457 O O . ALA A 1 17 ? 56.916 -6.444 -19.366 1.00 0.00 257 ALA A O 9
ATOM 21464 N N . LEU A 1 18 ? 58.097 -4.942 -18.172 1.00 0.00 258 LEU A N 9
ATOM 21465 C CA . LEU A 1 18 ? 59.226 -4.917 -19.106 1.00 0.00 258 LEU A CA 9
ATOM 21466 C C . LEU A 1 18 ? 60.436 -5.610 -18.489 1.00 0.00 258 LEU A C 9
ATOM 21467 O O . LEU A 1 18 ? 60.910 -5.221 -17.421 1.00 0.00 258 LEU A O 9
ATOM 21483 N N . ARG A 1 19 ? 60.921 -6.646 -19.165 1.00 0.00 259 ARG A N 9
ATOM 21484 C CA . ARG A 1 19 ? 62.068 -7.402 -18.676 1.00 0.00 259 ARG A CA 9
ATOM 21485 C C . ARG A 1 19 ? 63.327 -6.543 -18.650 1.00 0.00 259 ARG A C 9
ATOM 21486 O O . ARG A 1 19 ? 64.148 -6.668 -17.742 1.00 0.00 259 ARG A O 9
ATOM 21507 N N . ALA A 1 20 ? 63.478 -5.682 -19.653 1.00 0.00 260 ALA A N 9
ATOM 21508 C CA . ALA A 1 20 ? 64.650 -4.814 -19.738 1.00 0.00 260 ALA A CA 9
ATOM 21509 C C . ALA A 1 20 ? 65.871 -5.618 -20.183 1.00 0.00 260 ALA A C 9
ATOM 21510 O O . ALA A 1 20 ? 66.913 -5.601 -19.529 1.00 0.00 260 ALA A O 9
ATOM 21517 N N . LEU A 1 21 ? 65.721 -6.328 -21.303 1.00 0.00 261 LEU A N 9
ATOM 21518 C CA . LEU A 1 21 ? 66.800 -7.157 -21.848 1.00 0.00 261 LEU A CA 9
ATOM 21519 C C . LEU A 1 21 ? 67.322 -6.556 -23.151 1.00 0.00 261 LEU A C 9
ATOM 21520 O O . LEU A 1 21 ? 66.559 -5.983 -23.931 1.00 0.00 261 LEU A O 9
ATOM 21536 N N . LEU A 1 22 ? 68.629 -6.677 -23.372 1.00 0.00 262 LEU A N 9
ATOM 21537 C CA . LEU A 1 22 ? 69.249 -6.129 -24.576 1.00 0.00 262 LEU A CA 9
ATOM 21538 C C . LEU A 1 22 ? 68.677 -6.797 -25.821 1.00 0.00 262 LEU A C 9
ATOM 21539 O O . LEU A 1 22 ? 68.453 -6.141 -26.835 1.00 0.00 262 LEU A O 9
ATOM 21555 N N . GLU A 1 23 ? 68.459 -8.105 -25.726 1.00 0.00 263 GLU A N 9
ATOM 21556 C CA . GLU A 1 23 ? 67.915 -8.890 -26.837 1.00 0.00 263 GLU A CA 9
ATOM 21557 C C . GLU A 1 23 ? 68.989 -9.150 -27.888 1.00 0.00 263 GLU A C 9
ATOM 21558 O O . GLU A 1 23 ? 69.165 -8.360 -28.815 1.00 0.00 263 GLU A O 9
ATOM 21570 N N . HIS A 1 24 ? 69.703 -10.264 -27.734 1.00 0.00 264 HIS A N 9
ATOM 21571 C CA . HIS A 1 24 ? 70.764 -10.631 -28.671 1.00 0.00 264 HIS A CA 9
ATOM 21572 C C . HIS A 1 24 ? 71.831 -9.541 -28.737 1.00 0.00 264 HIS A C 9
ATOM 21573 O O . HIS A 1 24 ? 71.520 -8.353 -28.807 1.00 0.00 264 HIS A O 9
ATOM 21588 N N . LYS A 1 25 ? 73.092 -9.961 -28.717 1.00 0.00 265 LYS A N 9
ATOM 21589 C CA . LYS A 1 25 ? 74.206 -9.022 -28.774 1.00 0.00 265 LYS A CA 9
ATOM 21590 C C . LYS A 1 25 ? 74.186 -8.247 -30.088 1.00 0.00 265 LYS A C 9
ATOM 21591 O O . LYS A 1 25 ? 74.399 -7.036 -30.107 1.00 0.00 265 LYS A O 9
ATOM 21610 N N . GLU A 1 26 ? 73.920 -8.953 -31.182 1.00 0.00 266 GLU A N 9
ATOM 21611 C CA . GLU A 1 26 ? 73.867 -8.316 -32.495 1.00 0.00 266 GLU A CA 9
ATOM 21612 C C . GLU A 1 26 ? 72.512 -7.647 -32.695 1.00 0.00 266 GLU A C 9
ATOM 21613 O O . GLU A 1 26 ? 71.528 -8.303 -33.037 1.00 0.00 266 GLU A O 9
ATOM 21625 N N . ASN A 1 27 ? 72.468 -6.335 -32.473 1.00 0.00 267 ASN A N 9
ATOM 21626 C CA . ASN A 1 27 ? 71.226 -5.579 -32.621 1.00 0.00 267 ASN A CA 9
ATOM 21627 C C . ASN A 1 27 ? 71.022 -5.128 -34.063 1.00 0.00 267 ASN A C 9
ATOM 21628 O O . ASN A 1 27 ? 71.243 -3.965 -34.399 1.00 0.00 267 ASN A O 9
ATOM 21639 N N . SER A 1 28 ? 70.590 -6.056 -34.911 1.00 0.00 268 SER A N 9
ATOM 21640 C CA . SER A 1 28 ? 70.349 -5.742 -36.315 1.00 0.00 268 SER A CA 9
ATOM 21641 C C . SER A 1 28 ? 69.075 -4.915 -36.458 1.00 0.00 268 SER A C 9
ATOM 21642 O O . SER A 1 28 ? 68.148 -5.043 -35.659 1.00 0.00 268 SER A O 9
ATOM 21650 N N . SER A 1 29 ? 69.033 -4.067 -37.482 1.00 0.00 269 SER A N 9
ATOM 21651 C CA . SER A 1 29 ? 67.863 -3.229 -37.716 1.00 0.00 269 SER A CA 9
ATOM 21652 C C . SER A 1 29 ? 66.719 -4.058 -38.289 1.00 0.00 269 SER A C 9
ATOM 21653 O O . SER A 1 29 ? 66.924 -5.182 -38.748 1.00 0.00 269 SER A O 9
ATOM 21661 N N . GLN A 1 30 ? 65.515 -3.497 -38.259 1.00 0.00 270 GLN A N 9
ATOM 21662 C CA . GLN A 1 30 ? 64.347 -4.197 -38.780 1.00 0.00 270 GLN A CA 9
ATOM 21663 C C . GLN A 1 30 ? 64.541 -4.511 -40.259 1.00 0.00 270 GLN A C 9
ATOM 21664 O O . GLN A 1 30 ? 64.200 -5.600 -40.723 1.00 0.00 270 GLN A O 9
ATOM 21678 N N . ASN A 1 31 ? 65.100 -3.552 -40.994 1.00 0.00 271 ASN A N 9
ATOM 21679 C CA . ASN A 1 31 ? 65.351 -3.731 -42.423 1.00 0.00 271 ASN A CA 9
ATOM 21680 C C . ASN A 1 31 ? 66.746 -4.312 -42.632 1.00 0.00 271 ASN A C 9
ATOM 21681 O O . ASN A 1 31 ? 67.562 -4.319 -41.710 1.00 0.00 271 ASN A O 9
ATOM 21692 N N . GLY A 1 32 ? 67.023 -4.795 -43.839 1.00 0.00 272 GLY A N 9
ATOM 21693 C CA . GLY A 1 32 ? 68.339 -5.363 -44.124 1.00 0.00 272 GLY A CA 9
ATOM 21694 C C . GLY A 1 32 ? 69.358 -4.251 -44.371 1.00 0.00 272 GLY A C 9
ATOM 21695 O O . GLY A 1 32 ? 68.987 -3.129 -44.706 1.00 0.00 272 GLY A O 9
ATOM 21699 N N . PRO A 1 33 ? 70.628 -4.527 -44.215 1.00 0.00 273 PRO A N 9
ATOM 21700 C CA . PRO A 1 33 ? 71.696 -3.505 -44.437 1.00 0.00 273 PRO A CA 9
ATOM 21701 C C . PRO A 1 33 ? 71.727 -3.052 -45.897 1.00 0.00 273 PRO A C 9
ATOM 21702 O O . PRO A 1 33 ? 72.065 -1.908 -46.202 1.00 0.00 273 PRO A O 9
ATOM 21713 N N . LEU A 1 34 ? 71.353 -3.963 -46.787 1.00 0.00 274 LEU A N 9
ATOM 21714 C CA . LEU A 1 34 ? 71.312 -3.673 -48.217 1.00 0.00 274 LEU A CA 9
ATOM 21715 C C . LEU A 1 34 ? 69.972 -3.040 -48.578 1.00 0.00 274 LEU A C 9
ATOM 21716 O O . LEU A 1 34 ? 69.786 -2.532 -49.684 1.00 0.00 274 LEU A O 9
ATOM 21732 N N . ALA A 1 35 ? 69.032 -3.108 -47.641 1.00 0.00 275 ALA A N 9
ATOM 21733 C CA . ALA A 1 35 ? 67.691 -2.575 -47.863 1.00 0.00 275 ALA A CA 9
ATOM 21734 C C . ALA A 1 35 ? 67.734 -1.152 -48.398 1.00 0.00 275 ALA A C 9
ATOM 21735 O O . ALA A 1 35 ? 66.819 -0.723 -49.099 1.00 0.00 275 ALA A O 9
ATOM 21742 N N . GLU A 1 36 ? 68.783 -0.424 -48.063 1.00 0.00 276 GLU A N 9
ATOM 21743 C CA . GLU A 1 36 ? 68.911 0.953 -48.515 1.00 0.00 276 GLU A CA 9
ATOM 21744 C C . GLU A 1 36 ? 68.931 1.028 -50.041 1.00 0.00 276 GLU A C 9
ATOM 21745 O O . GLU A 1 36 ? 68.490 2.019 -50.624 1.00 0.00 276 GLU A O 9
ATOM 21757 N N . ASN A 1 37 ? 69.477 -0.006 -50.683 1.00 0.00 277 ASN A N 9
ATOM 21758 C CA . ASN A 1 37 ? 69.589 -0.024 -52.147 1.00 0.00 277 ASN A CA 9
ATOM 21759 C C . ASN A 1 37 ? 68.540 -0.906 -52.833 1.00 0.00 277 ASN A C 9
ATOM 21760 O O . ASN A 1 37 ? 67.851 -0.455 -53.747 1.00 0.00 277 ASN A O 9
ATOM 21771 N N . PHE A 1 38 ? 68.468 -2.183 -52.446 1.00 0.00 278 PHE A N 9
ATOM 21772 C CA . PHE A 1 38 ? 67.546 -3.119 -53.105 1.00 0.00 278 PHE A CA 9
ATOM 21773 C C . PHE A 1 38 ? 66.149 -3.161 -52.481 1.00 0.00 278 PHE A C 9
ATOM 21774 O O . PHE A 1 38 ? 65.156 -2.952 -53.173 1.00 0.00 278 PHE A O 9
ATOM 21791 N N . ALA A 1 39 ? 66.062 -3.463 -51.194 1.00 0.00 279 ALA A N 9
ATOM 21792 C CA . ALA A 1 39 ? 64.756 -3.563 -50.543 1.00 0.00 279 ALA A CA 9
ATOM 21793 C C . ALA A 1 39 ? 64.092 -2.196 -50.388 1.00 0.00 279 ALA A C 9
ATOM 21794 O O . ALA A 1 39 ? 62.901 -2.121 -50.116 1.00 0.00 279 ALA A O 9
ATOM 21838 N N . PHE A 1 41 ? 62.816 -0.539 -52.162 1.00 0.00 281 PHE A N 9
ATOM 21839 C CA . PHE A 1 41 ? 61.613 -0.531 -52.997 1.00 0.00 281 PHE A CA 9
ATOM 21840 C C . PHE A 1 41 ? 60.485 -1.293 -52.303 1.00 0.00 281 PHE A C 9
ATOM 21841 O O . PHE A 1 41 ? 59.432 -1.535 -52.889 1.00 0.00 281 PHE A O 9
ATOM 21895 N N . GLY A 1 43 ? 58.994 -0.203 -49.689 1.00 0.00 283 GLY A N 9
ATOM 21896 C CA . GLY A 1 43 ? 58.137 0.762 -49.012 1.00 0.00 283 GLY A CA 9
ATOM 21897 C C . GLY A 1 43 ? 58.307 0.663 -47.499 1.00 0.00 283 GLY A C 9
ATOM 21898 O O . GLY A 1 43 ? 57.437 0.146 -46.798 1.00 0.00 283 GLY A O 9
ATOM 21902 N N . HIS A 1 44 ? 59.433 1.166 -47.007 1.00 0.00 284 HIS A N 9
ATOM 21903 C CA . HIS A 1 44 ? 59.715 1.138 -45.576 1.00 0.00 284 HIS A CA 9
ATOM 21904 C C . HIS A 1 44 ? 58.657 1.922 -44.810 1.00 0.00 284 HIS A C 9
ATOM 21905 O O . HIS A 1 44 ? 58.176 1.482 -43.764 1.00 0.00 284 HIS A O 9
ATOM 21920 N N . ALA A 1 45 ? 58.293 3.083 -45.340 1.00 0.00 285 ALA A N 9
ATOM 21921 C CA . ALA A 1 45 ? 57.285 3.922 -44.703 1.00 0.00 285 ALA A CA 9
ATOM 21922 C C . ALA A 1 45 ? 55.897 3.341 -44.931 1.00 0.00 285 ALA A C 9
ATOM 21923 O O . ALA A 1 45 ? 54.926 3.751 -44.294 1.00 0.00 285 ALA A O 9
ATOM 21930 N N . GLU A 1 46 ? 55.811 2.376 -45.847 1.00 0.00 286 GLU A N 9
ATOM 21931 C CA . GLU A 1 46 ? 54.538 1.729 -46.169 1.00 0.00 286 GLU A CA 9
ATOM 21932 C C . GLU A 1 46 ? 54.572 0.256 -45.773 1.00 0.00 286 GLU A C 9
ATOM 21933 O O . GLU A 1 46 ? 55.151 -0.575 -46.471 1.00 0.00 286 GLU A O 9
ATOM 21945 N N . SER A 1 47 ? 53.941 -0.056 -44.647 1.00 0.00 287 SER A N 9
ATOM 21946 C CA . SER A 1 47 ? 53.896 -1.429 -44.157 1.00 0.00 287 SER A CA 9
ATOM 21947 C C . SER A 1 47 ? 52.864 -2.244 -44.931 1.00 0.00 287 SER A C 9
ATOM 21948 O O . SER A 1 47 ? 52.746 -3.453 -44.740 1.00 0.00 287 SER A O 9
ATOM 21956 N N . ASN A 1 48 ? 52.109 -1.569 -45.798 1.00 0.00 288 ASN A N 9
ATOM 21957 C CA . ASN A 1 48 ? 51.076 -2.237 -46.589 1.00 0.00 288 ASN A CA 9
ATOM 21958 C C . ASN A 1 48 ? 51.646 -2.764 -47.905 1.00 0.00 288 ASN A C 9
ATOM 21959 O O . ASN A 1 48 ? 50.896 -3.153 -48.800 1.00 0.00 288 ASN A O 9
ATOM 21970 N N . ALA A 1 49 ? 52.971 -2.774 -48.023 1.00 0.00 289 ALA A N 9
ATOM 21971 C CA . ALA A 1 49 ? 53.604 -3.259 -49.244 1.00 0.00 289 ALA A CA 9
ATOM 21972 C C . ALA A 1 49 ? 53.033 -4.622 -49.619 1.00 0.00 289 ALA A C 9
ATOM 21973 O O . ALA A 1 49 ? 52.547 -5.361 -48.764 1.00 0.00 289 ALA A O 9
ATOM 21980 N N . LEU A 1 50 ? 53.063 -4.924 -50.910 1.00 0.00 290 LEU A N 9
ATOM 21981 C CA . LEU A 1 50 ? 52.514 -6.180 -51.414 1.00 0.00 290 LEU A CA 9
ATOM 21982 C C . LEU A 1 50 ? 53.445 -7.363 -51.130 1.00 0.00 290 LEU A C 9
ATOM 21983 O O . LEU A 1 50 ? 54.593 -7.376 -51.566 1.00 0.00 290 LEU A O 9
ATOM 22036 N N . LEU A 1 52 ? 54.792 -11.186 -51.643 1.00 0.00 292 LEU A N 9
ATOM 22037 C CA . LEU A 1 52 ? 54.872 -11.995 -52.853 1.00 0.00 292 LEU A CA 9
ATOM 22038 C C . LEU A 1 52 ? 55.812 -13.192 -52.692 1.00 0.00 292 LEU A C 9
ATOM 22039 O O . LEU A 1 52 ? 56.847 -13.096 -52.034 1.00 0.00 292 LEU A O 9
ATOM 22055 N N . ASN A 1 53 ? 55.441 -14.322 -53.315 1.00 0.00 293 ASN A N 9
ATOM 22056 C CA . ASN A 1 53 ? 56.254 -15.544 -53.254 1.00 0.00 293 ASN A CA 9
ATOM 22057 C C . ASN A 1 53 ? 56.803 -15.884 -54.636 1.00 0.00 293 ASN A C 9
ATOM 22058 O O . ASN A 1 53 ? 56.221 -15.512 -55.655 1.00 0.00 293 ASN A O 9
ATOM 22069 N N . ILE A 1 54 ? 57.929 -16.598 -54.664 1.00 0.00 294 ILE A N 9
ATOM 22070 C CA . ILE A 1 54 ? 58.569 -16.994 -55.923 1.00 0.00 294 ILE A CA 9
ATOM 22071 C C . ILE A 1 54 ? 58.695 -18.511 -56.010 1.00 0.00 294 ILE A C 9
ATOM 22072 O O . ILE A 1 54 ? 58.961 -19.179 -55.011 1.00 0.00 294 ILE A O 9
ATOM 22088 N N . TYR A 1 55 ? 58.510 -19.046 -57.217 1.00 0.00 295 TYR A N 9
ATOM 22089 C CA . TYR A 1 55 ? 58.615 -20.489 -57.439 1.00 0.00 295 TYR A CA 9
ATOM 22090 C C . TYR A 1 55 ? 59.265 -20.772 -58.791 1.00 0.00 295 TYR A C 9
ATOM 22091 O O . TYR A 1 55 ? 58.581 -20.846 -59.812 1.00 0.00 295 TYR A O 9
ATOM 22109 N N . PHE A 1 56 ? 60.587 -20.930 -58.796 1.00 0.00 296 PHE A N 9
ATOM 22110 C CA . PHE A 1 56 ? 61.302 -21.205 -60.038 1.00 0.00 296 PHE A CA 9
ATOM 22111 C C . PHE A 1 56 ? 60.922 -22.598 -60.563 1.00 0.00 296 PHE A C 9
ATOM 22112 O O . PHE A 1 56 ? 60.722 -23.521 -59.773 1.00 0.00 296 PHE A O 9
ATOM 22129 N N . PRO A 1 57 ? 60.815 -22.779 -61.863 1.00 0.00 297 PRO A N 9
ATOM 22130 C CA . PRO A 1 57 ? 60.447 -24.106 -62.450 1.00 0.00 297 PRO A CA 9
ATOM 22131 C C . PRO A 1 57 ? 61.547 -25.150 -62.236 1.00 0.00 297 PRO A C 9
ATOM 22132 O O . PRO A 1 57 ? 61.288 -26.353 -62.259 1.00 0.00 297 PRO A O 9
ATOM 22143 N N . SER A 1 58 ? 62.773 -24.675 -62.033 1.00 0.00 298 SER A N 9
ATOM 22144 C CA . SER A 1 58 ? 63.912 -25.566 -61.823 1.00 0.00 298 SER A CA 9
ATOM 22145 C C . SER A 1 58 ? 64.039 -25.939 -60.353 1.00 0.00 298 SER A C 9
ATOM 22146 O O . SER A 1 58 ? 64.847 -26.795 -59.986 1.00 0.00 298 SER A O 9
ATOM 22154 N N . SER A 1 59 ? 63.243 -25.293 -59.511 1.00 0.00 299 SER A N 9
ATOM 22155 C CA . SER A 1 59 ? 63.282 -25.564 -58.083 1.00 0.00 299 SER A CA 9
ATOM 22156 C C . SER A 1 59 ? 63.216 -27.066 -57.814 1.00 0.00 299 SER A C 9
ATOM 22157 O O . SER A 1 59 ? 62.137 -27.656 -57.807 1.00 0.00 299 SER A O 9
ATOM 22165 N N . GLU A 1 60 ? 64.374 -27.675 -57.574 1.00 0.00 300 GLU A N 9
ATOM 22166 C CA . GLU A 1 60 ? 64.421 -29.103 -57.283 1.00 0.00 300 GLU A CA 9
ATOM 22167 C C . GLU A 1 60 ? 63.698 -29.350 -55.963 1.00 0.00 300 GLU A C 9
ATOM 22168 O O . GLU A 1 60 ? 63.372 -30.481 -55.602 1.00 0.00 300 GLU A O 9
ATOM 22217 N N . PRO A 1 62 ? 60.632 -27.251 -54.519 1.00 0.00 302 PRO A N 9
ATOM 22218 C CA . PRO A 1 62 ? 59.592 -26.177 -54.524 1.00 0.00 302 PRO A CA 9
ATOM 22219 C C . PRO A 1 62 ? 59.260 -25.679 -53.117 1.00 0.00 302 PRO A C 9
ATOM 22220 O O . PRO A 1 62 ? 58.451 -24.768 -52.949 1.00 0.00 302 PRO A O 9
ATOM 22231 N N . SER A 1 63 ? 59.896 -26.276 -52.111 1.00 0.00 303 SER A N 9
ATOM 22232 C CA . SER A 1 63 ? 59.666 -25.876 -50.728 1.00 0.00 303 SER A CA 9
ATOM 22233 C C . SER A 1 63 ? 60.533 -24.671 -50.376 1.00 0.00 303 SER A C 9
ATOM 22234 O O . SER A 1 63 ? 60.653 -24.301 -49.209 1.00 0.00 303 SER A O 9
ATOM 22242 N N . LYS A 1 64 ? 61.145 -24.059 -51.396 1.00 0.00 304 LYS A N 9
ATOM 22243 C CA . LYS A 1 64 ? 62.011 -22.891 -51.188 1.00 0.00 304 LYS A CA 9
ATOM 22244 C C . LYS A 1 64 ? 61.421 -21.652 -51.867 1.00 0.00 304 LYS A C 9
ATOM 22245 O O . LYS A 1 64 ? 61.837 -21.279 -52.963 1.00 0.00 304 LYS A O 9
ATOM 22264 N N . PRO A 1 65 ? 60.473 -21.002 -51.240 1.00 0.00 305 PRO A N 9
ATOM 22265 C CA . PRO A 1 65 ? 59.847 -19.775 -51.795 1.00 0.00 305 PRO A CA 9
ATOM 22266 C C . PRO A 1 65 ? 60.661 -18.541 -51.416 1.00 0.00 305 PRO A C 9
ATOM 22267 O O . PRO A 1 65 ? 61.300 -18.522 -50.364 1.00 0.00 305 PRO A O 9
ATOM 22278 N N . LEU A 1 66 ? 60.629 -17.509 -52.257 1.00 0.00 306 LEU A N 9
ATOM 22279 C CA . LEU A 1 66 ? 61.369 -16.277 -51.965 1.00 0.00 306 LEU A CA 9
ATOM 22280 C C . LEU A 1 66 ? 60.360 -15.211 -51.535 1.00 0.00 306 LEU A C 9
ATOM 22281 O O . LEU A 1 66 ? 59.400 -14.932 -52.254 1.00 0.00 306 LEU A O 9
ATOM 22297 N N . PHE A 1 67 ? 60.570 -14.628 -50.358 1.00 0.00 307 PHE A N 9
ATOM 22298 C CA . PHE A 1 67 ? 59.655 -13.608 -49.845 1.00 0.00 307 PHE A CA 9
ATOM 22299 C C . PHE A 1 67 ? 60.169 -12.210 -50.181 1.00 0.00 307 PHE A C 9
ATOM 22300 O O . PHE A 1 67 ? 61.251 -11.813 -49.748 1.00 0.00 307 PHE A O 9
ATOM 22317 N N . VAL A 1 68 ? 59.384 -11.468 -50.967 1.00 0.00 308 VAL A N 9
ATOM 22318 C CA . VAL A 1 68 ? 59.765 -10.110 -51.372 1.00 0.00 308 VAL A CA 9
ATOM 22319 C C . VAL A 1 68 ? 58.590 -9.148 -51.275 1.00 0.00 308 VAL A C 9
ATOM 22320 O O . VAL A 1 68 ? 57.430 -9.558 -51.231 1.00 0.00 308 VAL A O 9
ATOM 22333 N N . GLU A 1 69 ? 58.916 -7.862 -51.260 1.00 0.00 309 GLU A N 9
ATOM 22334 C CA . GLU A 1 69 ? 57.898 -6.804 -51.189 1.00 0.00 309 GLU A CA 9
ATOM 22335 C C . GLU A 1 69 ? 58.221 -5.700 -52.192 1.00 0.00 309 GLU A C 9
ATOM 22336 O O . GLU A 1 69 ? 59.361 -5.244 -52.272 1.00 0.00 309 GLU A O 9
ATOM 22348 N N . LEU A 1 70 ? 57.217 -5.286 -52.977 1.00 0.00 310 LEU A N 9
ATOM 22349 C CA . LEU A 1 70 ? 57.425 -4.249 -53.993 1.00 0.00 310 LEU A CA 9
ATOM 22350 C C . LEU A 1 70 ? 56.320 -3.185 -53.945 1.00 0.00 310 LEU A C 9
ATOM 22351 O O . LEU A 1 70 ? 55.135 -3.505 -53.853 1.00 0.00 310 LEU A O 9
ATOM 22367 N N . ARG A 1 71 ? 56.724 -1.920 -54.039 1.00 0.00 311 ARG A N 9
ATOM 22368 C CA . ARG A 1 71 ? 55.771 -0.810 -54.039 1.00 0.00 311 ARG A CA 9
ATOM 22369 C C . ARG A 1 71 ? 54.934 -0.827 -55.313 1.00 0.00 311 ARG A C 9
ATOM 22370 O O . ARG A 1 71 ? 55.192 -1.602 -56.234 1.00 0.00 311 ARG A O 9
ATOM 22428 N N . ASN A 1 73 ? 54.747 1.820 -57.190 1.00 0.00 313 ASN A N 9
ATOM 22429 C CA . ASN A 1 73 ? 55.470 2.699 -58.109 1.00 0.00 313 ASN A CA 9
ATOM 22430 C C . ASN A 1 73 ? 56.746 2.054 -58.643 1.00 0.00 313 ASN A C 9
ATOM 22431 O O . ASN A 1 73 ? 57.269 2.477 -59.675 1.00 0.00 313 ASN A O 9
ATOM 22442 N N . VAL A 1 74 ? 57.260 1.046 -57.944 1.00 0.00 314 VAL A N 9
ATOM 22443 C CA . VAL A 1 74 ? 58.485 0.382 -58.374 1.00 0.00 314 VAL A CA 9
ATOM 22444 C C . VAL A 1 74 ? 58.173 -0.779 -59.310 1.00 0.00 314 VAL A C 9
ATOM 22445 O O . VAL A 1 74 ? 57.031 -1.229 -59.405 1.00 0.00 314 VAL A O 9
ATOM 22458 N N . LEU A 1 75 ? 59.198 -1.232 -60.025 1.00 0.00 315 LEU A N 9
ATOM 22459 C CA . LEU A 1 75 ? 59.046 -2.318 -60.990 1.00 0.00 315 LEU A CA 9
ATOM 22460 C C . LEU A 1 75 ? 59.308 -3.682 -60.352 1.00 0.00 315 LEU A C 9
ATOM 22461 O O . LEU A 1 75 ? 59.727 -3.777 -59.200 1.00 0.00 315 LEU A O 9
ATOM 22477 N N . VAL A 1 76 ? 59.074 -4.733 -61.138 1.00 0.00 316 VAL A N 9
ATOM 22478 C CA . VAL A 1 76 ? 59.301 -6.103 -60.687 1.00 0.00 316 VAL A CA 9
ATOM 22479 C C . VAL A 1 76 ? 60.777 -6.306 -60.376 1.00 0.00 316 VAL A C 9
ATOM 22480 O O . VAL A 1 76 ? 61.150 -7.198 -59.616 1.00 0.00 316 VAL A O 9
ATOM 22493 N N . SER A 1 77 ? 61.609 -5.488 -61.005 1.00 0.00 317 SER A N 9
ATOM 22494 C CA . SER A 1 77 ? 63.056 -5.589 -60.831 1.00 0.00 317 SER A CA 9
ATOM 22495 C C . SER A 1 77 ? 63.435 -5.859 -59.375 1.00 0.00 317 SER A C 9
ATOM 22496 O O . SER A 1 77 ? 64.423 -6.539 -59.106 1.00 0.00 317 SER A O 9
ATOM 22504 N N . GLU A 1 78 ? 62.662 -5.328 -58.439 1.00 0.00 318 GLU A N 9
ATOM 22505 C CA . GLU A 1 78 ? 62.961 -5.539 -57.024 1.00 0.00 318 GLU A CA 9
ATOM 22506 C C . GLU A 1 78 ? 62.802 -7.016 -56.645 1.00 0.00 318 GLU A C 9
ATOM 22507 O O . GLU A 1 78 ? 63.512 -7.517 -55.773 1.00 0.00 318 GLU A O 9
ATOM 22519 N N . ALA A 1 79 ? 61.870 -7.702 -57.295 1.00 0.00 319 ALA A N 9
ATOM 22520 C CA . ALA A 1 79 ? 61.627 -9.118 -57.004 1.00 0.00 319 ALA A CA 9
ATOM 22521 C C . ALA A 1 79 ? 62.941 -9.899 -56.879 1.00 0.00 319 ALA A C 9
ATOM 22522 O O . ALA A 1 79 ? 63.229 -10.475 -55.831 1.00 0.00 319 ALA A O 9
ATOM 22529 N N . ILE A 1 80 ? 63.724 -9.928 -57.955 1.00 0.00 320 ILE A N 9
ATOM 22530 C CA . ILE A 1 80 ? 64.993 -10.662 -57.954 1.00 0.00 320 ILE A CA 9
ATOM 22531 C C . ILE A 1 80 ? 66.029 -10.001 -57.042 1.00 0.00 320 ILE A C 9
ATOM 22532 O O . ILE A 1 80 ? 66.785 -10.684 -56.357 1.00 0.00 320 ILE A O 9
ATOM 22548 N N . GLY A 1 81 ? 66.076 -8.674 -57.060 1.00 0.00 321 GLY A N 9
ATOM 22549 C CA . GLY A 1 81 ? 67.050 -7.937 -56.255 1.00 0.00 321 GLY A CA 9
ATOM 22550 C C . GLY A 1 81 ? 66.941 -8.271 -54.767 1.00 0.00 321 GLY A C 9
ATOM 22551 O O . GLY A 1 81 ? 67.926 -8.191 -54.034 1.00 0.00 321 GLY A O 9
ATOM 22555 N N . TYR A 1 82 ? 65.745 -8.638 -54.325 1.00 0.00 322 TYR A N 9
ATOM 22556 C CA . TYR A 1 82 ? 65.530 -8.972 -52.919 1.00 0.00 322 TYR A CA 9
ATOM 22557 C C . TYR A 1 82 ? 66.338 -10.208 -52.527 1.00 0.00 322 TYR A C 9
ATOM 22558 O O . TYR A 1 82 ? 66.733 -10.370 -51.372 1.00 0.00 322 TYR A O 9
ATOM 22576 N N . ILE A 1 83 ? 66.549 -11.087 -53.498 1.00 0.00 323 ILE A N 9
ATOM 22577 C CA . ILE A 1 83 ? 67.274 -12.334 -53.271 1.00 0.00 323 ILE A CA 9
ATOM 22578 C C . ILE A 1 83 ? 68.658 -12.079 -52.669 1.00 0.00 323 ILE A C 9
ATOM 22579 O O . ILE A 1 83 ? 69.208 -12.935 -51.977 1.00 0.00 323 ILE A O 9
ATOM 22595 N N . LEU A 1 84 ? 69.224 -10.912 -52.951 1.00 0.00 324 LEU A N 9
ATOM 22596 C CA . LEU A 1 84 ? 70.550 -10.582 -52.442 1.00 0.00 324 LEU A CA 9
ATOM 22597 C C . LEU A 1 84 ? 70.552 -10.572 -50.913 1.00 0.00 324 LEU A C 9
ATOM 22598 O O . LEU A 1 84 ? 71.479 -11.080 -50.283 1.00 0.00 324 LEU A O 9
ATOM 22614 N N . LEU A 1 85 ? 69.507 -9.995 -50.325 1.00 0.00 325 LEU A N 9
ATOM 22615 C CA . LEU A 1 85 ? 69.398 -9.932 -48.869 1.00 0.00 325 LEU A CA 9
ATOM 22616 C C . LEU A 1 85 ? 69.286 -11.336 -48.274 1.00 0.00 325 LEU A C 9
ATOM 22617 O O . LEU A 1 85 ? 69.858 -11.622 -47.222 1.00 0.00 325 LEU A O 9
ATOM 22633 N N . GLN A 1 86 ? 68.526 -12.196 -48.939 1.00 0.00 326 GLN A N 9
ATOM 22634 C CA . GLN A 1 86 ? 68.327 -13.557 -48.455 1.00 0.00 326 GLN A CA 9
ATOM 22635 C C . GLN A 1 86 ? 69.645 -14.320 -48.408 1.00 0.00 326 GLN A C 9
ATOM 22636 O O . GLN A 1 86 ? 69.888 -15.099 -47.488 1.00 0.00 326 GLN A O 9
ATOM 22650 N N . TYR A 1 87 ? 70.491 -14.101 -49.408 1.00 0.00 327 TYR A N 9
ATOM 22651 C CA . TYR A 1 87 ? 71.772 -14.791 -49.460 1.00 0.00 327 TYR A CA 9
ATOM 22652 C C . TYR A 1 87 ? 72.615 -14.474 -48.227 1.00 0.00 327 TYR A C 9
ATOM 22653 O O . TYR A 1 87 ? 73.127 -15.375 -47.573 1.00 0.00 327 TYR A O 9
ATOM 22671 N N . VAL A 1 88 ? 72.765 -13.195 -47.911 1.00 0.00 328 VAL A N 9
ATOM 22672 C CA . VAL A 1 88 ? 73.559 -12.807 -46.749 1.00 0.00 328 VAL A CA 9
ATOM 22673 C C . VAL A 1 88 ? 72.795 -13.035 -45.444 1.00 0.00 328 VAL A C 9
ATOM 22674 O O . VAL A 1 88 ? 73.381 -13.420 -44.432 1.00 0.00 328 VAL A O 9
ATOM 22687 N N . ASN A 1 89 ? 71.496 -12.755 -45.463 1.00 0.00 329 ASN A N 9
ATOM 22688 C CA . ASN A 1 89 ? 70.671 -12.889 -44.264 1.00 0.00 329 ASN A CA 9
ATOM 22689 C C . ASN A 1 89 ? 70.486 -14.338 -43.808 1.00 0.00 329 ASN A C 9
ATOM 22690 O O . ASN A 1 89 ? 70.584 -14.624 -42.614 1.00 0.00 329 ASN A O 9
ATOM 22701 N N . GLN A 1 90 ? 70.178 -15.249 -44.740 1.00 0.00 330 GLN A N 9
ATOM 22702 C CA . GLN A 1 90 ? 69.934 -16.656 -44.370 1.00 0.00 330 GLN A CA 9
ATOM 22703 C C . GLN A 1 90 ? 71.033 -17.604 -44.848 1.00 0.00 330 GLN A C 9
ATOM 22704 O O . GLN A 1 90 ? 71.077 -18.755 -44.414 1.00 0.00 330 GLN A O 9
ATOM 22718 N N . GLN A 1 91 ? 71.918 -17.134 -45.727 1.00 0.00 331 GLN A N 9
ATOM 22719 C CA . GLN A 1 91 ? 73.006 -17.988 -46.233 1.00 0.00 331 GLN A CA 9
ATOM 22720 C C . GLN A 1 91 ? 72.534 -19.431 -46.417 1.00 0.00 331 GLN A C 9
ATOM 22721 O O . GLN A 1 91 ? 73.153 -20.367 -45.914 1.00 0.00 331 GLN A O 9
ATOM 22772 N N . VAL A 1 93 ? 70.526 -20.126 -49.604 1.00 0.00 333 VAL A N 9
ATOM 22773 C CA . VAL A 1 93 ? 69.889 -20.045 -50.916 1.00 0.00 333 VAL A CA 9
ATOM 22774 C C . VAL A 1 93 ? 70.926 -19.684 -51.994 1.00 0.00 333 VAL A C 9
ATOM 22775 O O . VAL A 1 93 ? 71.461 -18.577 -51.983 1.00 0.00 333 VAL A O 9
ATOM 22788 N N . PRO A 1 94 ? 71.237 -20.573 -52.920 1.00 0.00 334 PRO A N 9
ATOM 22789 C CA . PRO A 1 94 ? 72.237 -20.276 -53.988 1.00 0.00 334 PRO A CA 9
ATOM 22790 C C . PRO A 1 94 ? 72.065 -18.854 -54.552 1.00 0.00 334 PRO A C 9
ATOM 22791 O O . PRO A 1 94 ? 70.972 -18.499 -54.992 1.00 0.00 334 PRO A O 9
ATOM 22802 N N . PRO A 1 95 ? 73.097 -18.032 -54.550 1.00 0.00 335 PRO A N 9
ATOM 22803 C CA . PRO A 1 95 ? 73.001 -16.640 -55.076 1.00 0.00 335 PRO A CA 9
ATOM 22804 C C . PRO A 1 95 ? 73.055 -16.602 -56.602 1.00 0.00 335 PRO A C 9
ATOM 22805 O O . PRO A 1 95 ? 73.515 -17.548 -57.241 1.00 0.00 335 PRO A O 9
ATOM 22816 N N . ILE A 1 96 ? 72.594 -15.491 -57.178 1.00 0.00 336 ILE A N 9
ATOM 22817 C CA . ILE A 1 96 ? 72.604 -15.315 -58.632 1.00 0.00 336 ILE A CA 9
ATOM 22818 C C . ILE A 1 96 ? 73.651 -14.274 -59.014 1.00 0.00 336 ILE A C 9
ATOM 22819 O O . ILE A 1 96 ? 73.702 -13.190 -58.432 1.00 0.00 336 ILE A O 9
ATOM 22835 N N . GLU A 1 97 ? 74.499 -14.612 -59.983 1.00 0.00 337 GLU A N 9
ATOM 22836 C CA . GLU A 1 97 ? 75.552 -13.698 -60.409 1.00 0.00 337 GLU A CA 9
ATOM 22837 C C . GLU A 1 97 ? 74.970 -12.320 -60.735 1.00 0.00 337 GLU A C 9
ATOM 22838 O O . GLU A 1 97 ? 73.781 -12.179 -61.021 1.00 0.00 337 GLU A O 9
ATOM 22850 N N . ASP A 1 98 ? 75.829 -11.313 -60.648 1.00 0.00 338 ASP A N 9
ATOM 22851 C CA . ASP A 1 98 ? 75.441 -9.925 -60.890 1.00 0.00 338 ASP A CA 9
ATOM 22852 C C . ASP A 1 98 ? 74.953 -9.694 -62.319 1.00 0.00 338 ASP A C 9
ATOM 22853 O O . ASP A 1 98 ? 73.971 -8.984 -62.534 1.00 0.00 338 ASP A O 9
ATOM 22862 N N . GLU A 1 99 ? 75.647 -10.270 -63.294 1.00 0.00 339 GLU A N 9
ATOM 22863 C CA . GLU A 1 99 ? 75.261 -10.082 -64.688 1.00 0.00 339 GLU A CA 9
ATOM 22864 C C . GLU A 1 99 ? 73.865 -10.639 -64.942 1.00 0.00 339 GLU A C 9
ATOM 22865 O O . GLU A 1 99 ? 73.098 -10.077 -65.725 1.00 0.00 339 GLU A O 9
ATOM 22877 N N . ALA A 1 100 ? 73.543 -11.745 -64.280 1.00 0.00 340 ALA A N 9
ATOM 22878 C CA . ALA A 1 100 ? 72.233 -12.369 -64.442 1.00 0.00 340 ALA A CA 9
ATOM 22879 C C . ALA A 1 100 ? 71.192 -11.686 -63.563 1.00 0.00 340 ALA A C 9
ATOM 22880 O O . ALA A 1 100 ? 69.994 -11.934 -63.703 1.00 0.00 340 ALA A O 9
ATOM 22887 N N . GLN A 1 101 ? 71.650 -10.826 -62.659 1.00 0.00 341 GLN A N 9
ATOM 22888 C CA . GLN A 1 101 ? 70.738 -10.122 -61.772 1.00 0.00 341 GLN A CA 9
ATOM 22889 C C . GLN A 1 101 ? 69.819 -9.218 -62.585 1.00 0.00 341 GLN A C 9
ATOM 22890 O O . GLN A 1 101 ? 68.620 -9.142 -62.325 1.00 0.00 341 GLN A O 9
ATOM 22904 N N . ASN A 1 102 ? 70.394 -8.538 -63.576 1.00 0.00 342 ASN A N 9
ATOM 22905 C CA . ASN A 1 102 ? 69.623 -7.643 -64.432 1.00 0.00 342 ASN A CA 9
ATOM 22906 C C . ASN A 1 102 ? 68.351 -8.354 -64.926 1.00 0.00 342 ASN A C 9
ATOM 22907 O O . ASN A 1 102 ? 68.438 -9.263 -65.753 1.00 0.00 342 ASN A O 9
ATOM 22918 N N . PRO A 1 103 ? 67.180 -7.986 -64.438 1.00 0.00 343 PRO A N 9
ATOM 22919 C CA . PRO A 1 103 ? 65.900 -8.642 -64.855 1.00 0.00 343 PRO A CA 9
ATOM 22920 C C . PRO A 1 103 ? 65.758 -8.802 -66.371 1.00 0.00 343 PRO A C 9
ATOM 22921 O O . PRO A 1 103 ? 64.853 -9.487 -66.840 1.00 0.00 343 PRO A O 9
ATOM 22932 N N . ASN A 1 104 ? 66.635 -8.162 -67.131 1.00 0.00 344 ASN A N 9
ATOM 22933 C CA . ASN A 1 104 ? 66.555 -8.252 -68.584 1.00 0.00 344 ASN A CA 9
ATOM 22934 C C . ASN A 1 104 ? 66.823 -9.675 -69.064 1.00 0.00 344 ASN A C 9
ATOM 22935 O O . ASN A 1 104 ? 66.233 -10.126 -70.045 1.00 0.00 344 ASN A O 9
ATOM 22946 N N . TYR A 1 105 ? 67.712 -10.378 -68.372 1.00 0.00 345 TYR A N 9
ATOM 22947 C CA . TYR A 1 105 ? 68.047 -11.749 -68.750 1.00 0.00 345 TYR A CA 9
ATOM 22948 C C . TYR A 1 105 ? 66.898 -12.719 -68.473 1.00 0.00 345 TYR A C 9
ATOM 22949 O O . TYR A 1 105 ? 66.678 -13.654 -69.244 1.00 0.00 345 TYR A O 9
ATOM 22967 N N . TRP A 1 106 ? 66.182 -12.520 -67.363 1.00 0.00 346 TRP A N 9
ATOM 22968 C CA . TRP A 1 106 ? 65.076 -13.418 -66.993 1.00 0.00 346 TRP A CA 9
ATOM 22969 C C . TRP A 1 106 ? 63.727 -12.707 -67.037 1.00 0.00 346 TRP A C 9
ATOM 22970 O O . TRP A 1 106 ? 63.643 -11.488 -66.891 1.00 0.00 346 TRP A O 9
ATOM 22991 N N . ASN A 1 107 ? 62.668 -13.492 -67.232 1.00 0.00 347 ASN A N 9
ATOM 22992 C CA . ASN A 1 107 ? 61.299 -12.969 -67.291 1.00 0.00 347 ASN A CA 9
ATOM 22993 C C . ASN A 1 107 ? 60.479 -13.577 -66.158 1.00 0.00 347 ASN A C 9
ATOM 22994 O O . ASN A 1 107 ? 60.827 -14.634 -65.632 1.00 0.00 347 ASN A O 9
ATOM 23005 N N . LEU A 1 108 ? 59.383 -12.911 -65.788 1.00 0.00 348 LEU A N 9
ATOM 23006 C CA . LEU A 1 108 ? 58.520 -13.406 -64.715 1.00 0.00 348 LEU A CA 9
ATOM 23007 C C . LEU A 1 108 ? 57.205 -13.915 -65.294 1.00 0.00 348 LEU A C 9
ATOM 23008 O O . LEU A 1 108 ? 56.520 -13.217 -66.041 1.00 0.00 348 LEU A O 9
ATOM 23024 N N . ARG A 1 109 ? 56.874 -15.152 -64.941 1.00 0.00 349 ARG A N 9
ATOM 23025 C CA . ARG A 1 109 ? 55.656 -15.809 -65.405 1.00 0.00 349 ARG A CA 9
ATOM 23026 C C . ARG A 1 109 ? 54.688 -16.030 -64.248 1.00 0.00 349 ARG A C 9
ATOM 23027 O O . ARG A 1 109 ? 55.099 -16.313 -63.123 1.00 0.00 349 ARG A O 9
ATOM 23048 N N . ILE A 1 110 ? 53.400 -15.876 -64.537 1.00 0.00 350 ILE A N 9
ATOM 23049 C CA . ILE A 1 110 ? 52.366 -16.039 -63.524 1.00 0.00 350 ILE A CA 9
ATOM 23050 C C . ILE A 1 110 ? 52.133 -17.512 -63.204 1.00 0.00 350 ILE A C 9
ATOM 23051 O O . ILE A 1 110 ? 52.297 -18.381 -64.060 1.00 0.00 350 ILE A O 9
ATOM 23067 N N . VAL A 1 111 ? 51.739 -17.775 -61.960 1.00 0.00 351 VAL A N 9
ATOM 23068 C CA . VAL A 1 111 ? 51.468 -19.141 -61.503 1.00 0.00 351 VAL A CA 9
ATOM 23069 C C . VAL A 1 111 ? 50.032 -19.239 -61.003 1.00 0.00 351 VAL A C 9
ATOM 23070 O O . VAL A 1 111 ? 49.521 -18.314 -60.371 1.00 0.00 351 VAL A O 9
ATOM 23083 N N . GLU A 1 112 ? 49.380 -20.364 -61.292 1.00 0.00 352 GLU A N 9
ATOM 23084 C CA . GLU A 1 112 ? 47.993 -20.570 -60.867 1.00 0.00 352 GLU A CA 9
ATOM 23085 C C . GLU A 1 112 ? 47.928 -21.366 -59.578 1.00 0.00 352 GLU A C 9
ATOM 23086 O O . GLU A 1 112 ? 48.949 -21.782 -59.030 1.00 0.00 352 GLU A O 9
ATOM 23098 N N . ASP A 1 113 ? 46.707 -21.579 -59.112 1.00 0.00 353 ASP A N 9
ATOM 23099 C CA . ASP A 1 113 ? 46.485 -22.339 -57.890 1.00 0.00 353 ASP A CA 9
ATOM 23100 C C . ASP A 1 113 ? 46.910 -23.789 -58.110 1.00 0.00 353 ASP A C 9
ATOM 23101 O O . ASP A 1 113 ? 47.446 -24.433 -57.208 1.00 0.00 353 ASP A O 9
ATOM 23110 N N . ASP A 1 114 ? 46.662 -24.292 -59.319 1.00 0.00 354 ASP A N 9
ATOM 23111 C CA . ASP A 1 114 ? 47.019 -25.668 -59.653 1.00 0.00 354 ASP A CA 9
ATOM 23112 C C . ASP A 1 114 ? 48.493 -25.769 -60.032 1.00 0.00 354 ASP A C 9
ATOM 23113 O O . ASP A 1 114 ? 49.006 -26.863 -60.272 1.00 0.00 354 ASP A O 9
ATOM 23122 N N . GLY A 1 115 ? 49.176 -24.627 -60.071 1.00 0.00 355 GLY A N 9
ATOM 23123 C CA . GLY A 1 115 ? 50.599 -24.604 -60.409 1.00 0.00 355 GLY A CA 9
ATOM 23124 C C . GLY A 1 115 ? 50.822 -24.517 -61.915 1.00 0.00 355 GLY A C 9
ATOM 23125 O O . GLY A 1 115 ? 51.957 -24.599 -62.385 1.00 0.00 355 GLY A O 9
ATOM 23129 N N . GLU A 1 116 ? 49.743 -24.345 -62.674 1.00 0.00 356 GLU A N 9
ATOM 23130 C CA . GLU A 1 116 ? 49.861 -24.242 -64.125 1.00 0.00 356 GLU A CA 9
ATOM 23131 C C . GLU A 1 116 ? 50.738 -23.052 -64.492 1.00 0.00 356 GLU A C 9
ATOM 23132 O O . GLU A 1 116 ? 50.590 -21.963 -63.936 1.00 0.00 356 GLU A O 9
ATOM 23144 N N . LEU A 1 117 ? 51.665 -23.268 -65.421 1.00 0.00 357 LEU A N 9
ATOM 23145 C CA . LEU A 1 117 ? 52.582 -22.210 -65.852 1.00 0.00 357 LEU A CA 9
ATOM 23146 C C . LEU A 1 117 ? 52.281 -21.787 -67.288 1.00 0.00 357 LEU A C 9
ATOM 23147 O O . LEU A 1 117 ? 52.239 -22.618 -68.195 1.00 0.00 357 LEU A O 9
ATOM 23163 N N . ASP A 1 118 ? 52.079 -20.483 -67.487 1.00 0.00 358 ASP A N 9
ATOM 23164 C CA . ASP A 1 118 ? 51.789 -19.945 -68.819 1.00 0.00 358 ASP A CA 9
ATOM 23165 C C . ASP A 1 118 ? 53.059 -19.375 -69.453 1.00 0.00 358 ASP A C 9
ATOM 23166 O O . ASP A 1 118 ? 53.456 -18.249 -69.159 1.00 0.00 358 ASP A O 9
ATOM 23175 N N . GLU A 1 119 ? 53.691 -20.165 -70.320 1.00 0.00 359 GLU A N 9
ATOM 23176 C CA . GLU A 1 119 ? 54.919 -19.736 -70.992 1.00 0.00 359 GLU A CA 9
ATOM 23177 C C . GLU A 1 119 ? 54.593 -18.960 -72.268 1.00 0.00 359 GLU A C 9
ATOM 23178 O O . GLU A 1 119 ? 55.447 -18.277 -72.829 1.00 0.00 359 GLU A O 9
ATOM 23190 N N . ASP A 1 120 ? 53.350 -19.071 -72.722 1.00 0.00 360 ASP A N 9
ATOM 23191 C CA . ASP A 1 120 ? 52.925 -18.380 -73.938 1.00 0.00 360 ASP A CA 9
ATOM 23192 C C . ASP A 1 120 ? 52.534 -16.936 -73.643 1.00 0.00 360 ASP A C 9
ATOM 23193 O O . ASP A 1 120 ? 52.010 -16.243 -74.516 1.00 0.00 360 ASP A O 9
ATOM 23202 N N . PHE A 1 121 ? 52.775 -16.484 -72.414 1.00 0.00 361 PHE A N 9
ATOM 23203 C CA . PHE A 1 121 ? 52.421 -15.116 -72.040 1.00 0.00 361 PHE A CA 9
ATOM 23204 C C . PHE A 1 121 ? 53.227 -14.641 -70.822 1.00 0.00 361 PHE A C 9
ATOM 23205 O O . PHE A 1 121 ? 52.885 -14.985 -69.690 1.00 0.00 361 PHE A O 9
ATOM 23222 N N . PRO A 1 122 ? 54.267 -13.848 -71.007 1.00 0.00 362 PRO A N 9
ATOM 23223 C CA . PRO A 1 122 ? 55.076 -13.330 -69.861 1.00 0.00 362 PRO A CA 9
ATOM 23224 C C . PRO A 1 122 ? 54.204 -12.556 -68.880 1.00 0.00 362 PRO A C 9
ATOM 23225 O O . PRO A 1 122 ? 53.211 -11.944 -69.275 1.00 0.00 362 PRO A O 9
ATOM 23236 N N . ALA A 1 123 ? 54.570 -12.592 -67.600 1.00 0.00 363 ALA A N 9
ATOM 23237 C CA . ALA A 1 123 ? 53.791 -11.887 -66.579 1.00 0.00 363 ALA A CA 9
ATOM 23238 C C . ALA A 1 123 ? 54.519 -10.641 -66.089 1.00 0.00 363 ALA A C 9
ATOM 23239 O O . ALA A 1 123 ? 55.578 -10.724 -65.468 1.00 0.00 363 ALA A O 9
ATOM 23246 N N . LEU A 1 124 ? 53.919 -9.485 -66.354 1.00 0.00 364 LEU A N 9
ATOM 23247 C CA . LEU A 1 124 ? 54.481 -8.211 -65.919 1.00 0.00 364 LEU A CA 9
ATOM 23248 C C . LEU A 1 124 ? 55.986 -8.174 -66.128 1.00 0.00 364 LEU A C 9
ATOM 23249 O O . LEU A 1 124 ? 56.451 -8.300 -67.259 1.00 0.00 364 LEU A O 9
ATOM 23265 N N . ASP A 1 125 ? 56.729 -7.990 -65.030 1.00 0.00 365 ASP A N 9
ATOM 23266 C CA . ASP A 1 125 ? 58.199 -7.923 -65.062 1.00 0.00 365 ASP A CA 9
ATOM 23267 C C . ASP A 1 125 ? 58.673 -6.472 -65.098 1.00 0.00 365 ASP A C 9
ATOM 23268 O O . ASP A 1 125 ? 57.884 -5.542 -64.953 1.00 0.00 365 ASP A O 9
ATOM 23277 N N . ARG A 1 126 ? 59.977 -6.296 -65.286 1.00 0.00 366 ARG A N 9
ATOM 23278 C CA . ARG A 1 126 ? 60.581 -4.967 -65.329 1.00 0.00 366 ARG A CA 9
ATOM 23279 C C . ARG A 1 126 ? 59.768 -4.011 -66.201 1.00 0.00 366 ARG A C 9
ATOM 23280 O O . ARG A 1 126 ? 60.012 -2.805 -66.212 1.00 0.00 366 ARG A O 9
ATOM 23301 N N . VAL A 1 127 ? 58.800 -4.547 -66.931 1.00 0.00 367 VAL A N 9
ATOM 23302 C CA . VAL A 1 127 ? 57.979 -3.720 -67.802 1.00 0.00 367 VAL A CA 9
ATOM 23303 C C . VAL A 1 127 ? 56.936 -2.942 -67.003 1.00 0.00 367 VAL A C 9
ATOM 23304 O O . VAL A 1 127 ? 56.365 -1.975 -67.508 1.00 0.00 367 VAL A O 9
ATOM 23317 N N . GLY A 1 128 ? 56.681 -3.355 -65.762 1.00 0.00 368 GLY A N 9
ATOM 23318 C CA . GLY A 1 128 ? 55.688 -2.649 -64.955 1.00 0.00 368 GLY A CA 9
ATOM 23319 C C . GLY A 1 128 ? 55.607 -3.192 -63.525 1.00 0.00 368 GLY A C 9
ATOM 23320 O O . GLY A 1 128 ? 56.316 -4.129 -63.174 1.00 0.00 368 GLY A O 9
ATOM 23324 N N . PRO A 1 129 ? 54.753 -2.621 -62.697 1.00 0.00 369 PRO A N 9
ATOM 23325 C CA . PRO A 1 129 ? 54.587 -3.071 -61.277 1.00 0.00 369 PRO A CA 9
ATOM 23326 C C . PRO A 1 129 ? 54.077 -4.506 -61.186 1.00 0.00 369 PRO A C 9
ATOM 23327 O O . PRO A 1 129 ? 53.267 -4.944 -61.998 1.00 0.00 369 PRO A O 9
ATOM 23338 N N . LEU A 1 130 ? 54.571 -5.226 -60.190 1.00 0.00 370 LEU A N 9
ATOM 23339 C CA . LEU A 1 130 ? 54.176 -6.612 -59.983 1.00 0.00 370 LEU A CA 9
ATOM 23340 C C . LEU A 1 130 ? 52.771 -6.696 -59.368 1.00 0.00 370 LEU A C 9
ATOM 23341 O O . LEU A 1 130 ? 51.985 -7.581 -59.703 1.00 0.00 370 LEU A O 9
ATOM 23394 N N . LYS A 1 132 ? 50.298 -5.109 -59.940 1.00 0.00 372 LYS A N 9
ATOM 23395 C CA . LYS A 1 132 ? 49.216 -4.864 -60.895 1.00 0.00 372 LYS A CA 9
ATOM 23396 C C . LYS A 1 132 ? 48.255 -6.048 -60.965 1.00 0.00 372 LYS A C 9
ATOM 23397 O O . LYS A 1 132 ? 47.143 -5.917 -61.478 1.00 0.00 372 LYS A O 9
ATOM 23416 N N . PHE A 1 133 ? 48.680 -7.209 -60.455 1.00 0.00 373 PHE A N 9
ATOM 23417 C CA . PHE A 1 133 ? 47.828 -8.411 -60.479 1.00 0.00 373 PHE A CA 9
ATOM 23418 C C . PHE A 1 133 ? 47.357 -8.779 -59.069 1.00 0.00 373 PHE A C 9
ATOM 23419 O O . PHE A 1 133 ? 46.321 -9.421 -58.906 1.00 0.00 373 PHE A O 9
ATOM 23436 N N . GLY A 1 134 ? 48.106 -8.358 -58.057 1.00 0.00 374 GLY A N 9
ATOM 23437 C CA . GLY A 1 134 ? 47.733 -8.648 -56.676 1.00 0.00 374 GLY A CA 9
ATOM 23438 C C . GLY A 1 134 ? 47.957 -10.122 -56.327 1.00 0.00 374 GLY A C 9
ATOM 23439 O O . GLY A 1 134 ? 47.406 -10.622 -55.346 1.00 0.00 374 GLY A O 9
ATOM 23443 N N . PHE A 1 135 ? 48.772 -10.811 -57.125 1.00 0.00 375 PHE A N 9
ATOM 23444 C CA . PHE A 1 135 ? 49.066 -12.226 -56.873 1.00 0.00 375 PHE A CA 9
ATOM 23445 C C . PHE A 1 135 ? 50.211 -12.347 -55.869 1.00 0.00 375 PHE A C 9
ATOM 23446 O O . PHE A 1 135 ? 51.144 -11.544 -55.877 1.00 0.00 375 PHE A O 9
ATOM 23463 N N . ASP A 1 136 ? 50.121 -13.345 -54.991 1.00 0.00 376 ASP A N 9
ATOM 23464 C CA . ASP A 1 136 ? 51.144 -13.556 -53.963 1.00 0.00 376 ASP A CA 9
ATOM 23465 C C . ASP A 1 136 ? 52.170 -14.609 -54.382 1.00 0.00 376 ASP A C 9
ATOM 23466 O O . ASP A 1 136 ? 53.058 -14.949 -53.602 1.00 0.00 376 ASP A O 9
ATOM 23475 N N . ALA A 1 137 ? 52.050 -15.139 -55.602 1.00 0.00 377 ALA A N 9
ATOM 23476 C CA . ALA A 1 137 ? 52.993 -16.166 -56.067 1.00 0.00 377 ALA A CA 9
ATOM 23477 C C . ALA A 1 137 ? 53.353 -15.985 -57.538 1.00 0.00 377 ALA A C 9
ATOM 23478 O O . ALA A 1 137 ? 52.508 -15.630 -58.360 1.00 0.00 377 ALA A O 9
ATOM 23485 N N . PHE A 1 138 ? 54.621 -16.243 -57.858 1.00 0.00 378 PHE A N 9
ATOM 23486 C CA . PHE A 1 138 ? 55.112 -16.124 -59.231 1.00 0.00 378 PHE A CA 9
ATOM 23487 C C . PHE A 1 138 ? 56.256 -17.103 -59.473 1.00 0.00 378 PHE A C 9
ATOM 23488 O O . PHE A 1 138 ? 56.807 -17.681 -58.536 1.00 0.00 378 PHE A O 9
ATOM 23505 N N . ALA A 1 139 ? 56.610 -17.276 -60.745 1.00 0.00 379 ALA A N 9
ATOM 23506 C CA . ALA A 1 139 ? 57.696 -18.176 -61.136 1.00 0.00 379 ALA A CA 9
ATOM 23507 C C . ALA A 1 139 ? 58.598 -17.485 -62.152 1.00 0.00 379 ALA A C 9
ATOM 23508 O O . ALA A 1 139 ? 58.174 -16.552 -62.833 1.00 0.00 379 ALA A O 9
ATOM 23515 N N . LEU A 1 140 ? 59.842 -17.945 -62.255 1.00 0.00 380 LEU A N 9
ATOM 23516 C CA . LEU A 1 140 ? 60.789 -17.356 -63.201 1.00 0.00 380 LEU A CA 9
ATOM 23517 C C . LEU A 1 140 ? 60.707 -18.107 -64.525 1.00 0.00 380 LEU A C 9
ATOM 23518 O O . LEU A 1 140 ? 60.632 -19.336 -64.545 1.00 0.00 380 LEU A O 9
ATOM 23534 N N . VAL A 1 141 ? 60.680 -17.364 -65.631 1.00 0.00 381 VAL A N 9
ATOM 23535 C CA . VAL A 1 141 ? 60.560 -17.968 -66.961 1.00 0.00 381 VAL A CA 9
ATOM 23536 C C . VAL A 1 141 ? 61.655 -17.469 -67.898 1.00 0.00 381 VAL A C 9
ATOM 23537 O O . VAL A 1 141 ? 62.234 -16.403 -67.694 1.00 0.00 381 VAL A O 9
ATOM 23550 N N . LYS A 1 142 ? 61.933 -18.269 -68.920 1.00 0.00 382 LYS A N 9
ATOM 23551 C CA . LYS A 1 142 ? 62.963 -17.937 -69.891 1.00 0.00 382 LYS A CA 9
ATOM 23552 C C . LYS A 1 142 ? 62.580 -16.710 -70.720 1.00 0.00 382 LYS A C 9
ATOM 23553 O O . LYS A 1 142 ? 61.453 -16.583 -71.194 1.00 0.00 382 LYS A O 9
ATOM 23572 N N . ALA A 1 143 ? 63.544 -15.806 -70.888 1.00 0.00 383 ALA A N 9
ATOM 23573 C CA . ALA A 1 143 ? 63.334 -14.584 -71.661 1.00 0.00 383 ALA A CA 9
ATOM 23574 C C . ALA A 1 143 ? 63.808 -14.788 -73.103 1.00 0.00 383 ALA A C 9
ATOM 23575 O O . ALA A 1 143 ? 63.008 -14.964 -74.021 1.00 0.00 383 ALA A O 9
ATOM 23619 N N . PRO A 1 145 ? 66.481 -13.501 -76.403 1.00 0.00 385 PRO A N 9
ATOM 23620 C CA . PRO A 1 145 ? 66.452 -12.330 -77.326 1.00 0.00 385 PRO A CA 9
ATOM 23621 C C . PRO A 1 145 ? 65.049 -11.801 -77.609 1.00 0.00 385 PRO A C 9
ATOM 23622 O O . PRO A 1 145 ? 64.834 -10.589 -77.634 1.00 0.00 385 PRO A O 9
ATOM 23633 N N . ALA A 1 146 ? 64.103 -12.699 -77.835 1.00 0.00 386 ALA A N 9
ATOM 23634 C CA . ALA A 1 146 ? 62.739 -12.280 -78.128 1.00 0.00 386 ALA A CA 9
ATOM 23635 C C . ALA A 1 146 ? 62.187 -11.394 -77.013 1.00 0.00 386 ALA A C 9
ATOM 23636 O O . ALA A 1 146 ? 61.610 -10.338 -77.275 1.00 0.00 386 ALA A O 9
ATOM 23643 N N . GLN A 1 147 ? 62.352 -11.840 -75.771 1.00 0.00 387 GLN A N 9
ATOM 23644 C CA . GLN A 1 147 ? 61.853 -11.092 -74.616 1.00 0.00 387 GLN A CA 9
ATOM 23645 C C . GLN A 1 147 ? 62.870 -10.061 -74.126 1.00 0.00 387 GLN A C 9
ATOM 23646 O O . GLN A 1 147 ? 62.496 -8.991 -73.646 1.00 0.00 387 GLN A O 9
ATOM 23660 N N . ILE A 1 148 ? 64.155 -10.387 -74.245 1.00 0.00 388 ILE A N 9
ATOM 23661 C CA . ILE A 1 148 ? 65.207 -9.474 -73.801 1.00 0.00 388 ILE A CA 9
ATOM 23662 C C . ILE A 1 148 ? 65.172 -8.185 -74.614 1.00 0.00 388 ILE A C 9
ATOM 23663 O O . ILE A 1 148 ? 65.303 -7.091 -74.064 1.00 0.00 388 ILE A O 9
ATOM 23679 N N . LYS A 1 149 ? 64.987 -8.318 -75.922 1.00 0.00 389 LYS A N 9
ATOM 23680 C CA . LYS A 1 149 ? 64.930 -7.153 -76.797 1.00 0.00 389 LYS A CA 9
ATOM 23681 C C . LYS A 1 149 ? 63.826 -6.207 -76.331 1.00 0.00 389 LYS A C 9
ATOM 23682 O O . LYS A 1 149 ? 64.021 -4.994 -76.264 1.00 0.00 389 LYS A O 9
ATOM 23701 N N . GLU A 1 150 ? 62.669 -6.772 -76.003 1.00 0.00 390 GLU A N 9
ATOM 23702 C CA . GLU A 1 150 ? 61.545 -5.969 -75.534 1.00 0.00 390 GLU A CA 9
ATOM 23703 C C . GLU A 1 150 ? 61.859 -5.360 -74.169 1.00 0.00 390 GLU A C 9
ATOM 23704 O O . GLU A 1 150 ? 61.470 -4.231 -73.875 1.00 0.00 390 GLU A O 9
ATOM 23716 N N . ASN A 1 151 ? 62.560 -6.128 -73.339 1.00 0.00 391 ASN A N 9
ATOM 23717 C CA . ASN A 1 151 ? 62.921 -5.671 -72.000 1.00 0.00 391 ASN A CA 9
ATOM 23718 C C . ASN A 1 151 ? 63.827 -4.444 -72.064 1.00 0.00 391 ASN A C 9
ATOM 23719 O O . ASN A 1 151 ? 63.718 -3.539 -71.237 1.00 0.00 391 ASN A O 9
ATOM 23730 N N . GLN A 1 152 ? 64.733 -4.431 -73.034 1.00 0.00 392 GLN A N 9
ATOM 23731 C CA . GLN A 1 152 ? 65.669 -3.320 -73.179 1.00 0.00 392 GLN A CA 9
ATOM 23732 C C . GLN A 1 152 ? 64.932 -1.985 -73.285 1.00 0.00 392 GLN A C 9
ATOM 23733 O O . GLN A 1 152 ? 65.315 -1.006 -72.643 1.00 0.00 392 GLN A O 9
ATOM 23747 N N . ALA A 1 153 ? 63.876 -1.945 -74.092 1.00 0.00 393 ALA A N 9
ATOM 23748 C CA . ALA A 1 153 ? 63.108 -0.712 -74.260 1.00 0.00 393 ALA A CA 9
ATOM 23749 C C . ALA A 1 153 ? 62.242 -0.450 -73.032 1.00 0.00 393 ALA A C 9
ATOM 23750 O O . ALA A 1 153 ? 61.824 0.680 -72.781 1.00 0.00 393 ALA A O 9
ATOM 23794 N N . TYR A 1 155 ? 63.381 -1.050 -70.097 1.00 0.00 395 TYR A N 9
ATOM 23795 C CA . TYR A 1 155 ? 64.347 -0.793 -69.030 1.00 0.00 395 TYR A CA 9
ATOM 23796 C C . TYR A 1 155 ? 64.454 0.716 -68.752 1.00 0.00 395 TYR A C 9
ATOM 23797 O O . TYR A 1 155 ? 64.926 1.464 -69.608 1.00 0.00 395 TYR A O 9
ATOM 23815 N N . PRO A 1 156 ? 64.030 1.189 -67.594 1.00 0.00 396 PRO A N 9
ATOM 23816 C CA . PRO A 1 156 ? 64.100 2.642 -67.256 1.00 0.00 396 PRO A CA 9
ATOM 23817 C C . PRO A 1 156 ? 65.493 3.047 -66.775 1.00 0.00 396 PRO A C 9
ATOM 23818 O O . PRO A 1 156 ? 66.259 2.212 -66.294 1.00 0.00 396 PRO A O 9
ATOM 23829 N N . PHE A 1 157 ? 65.811 4.333 -66.895 1.00 0.00 397 PHE A N 9
ATOM 23830 C CA . PHE A 1 157 ? 67.110 4.835 -66.457 1.00 0.00 397 PHE A CA 9
ATOM 23831 C C . PHE A 1 157 ? 67.057 5.183 -64.973 1.00 0.00 397 PHE A C 9
ATOM 23832 O O . PHE A 1 157 ? 66.285 6.049 -64.559 1.00 0.00 397 PHE A O 9
ATOM 23849 N N . LYS A 1 158 ? 67.878 4.509 -64.170 1.00 0.00 398 LYS A N 9
ATOM 23850 C CA . LYS A 1 158 ? 67.907 4.767 -62.731 1.00 0.00 398 LYS A CA 9
ATOM 23851 C C . LYS A 1 158 ? 68.866 5.906 -62.408 1.00 0.00 398 LYS A C 9
ATOM 23852 O O . LYS A 1 158 ? 69.968 5.976 -62.951 1.00 0.00 398 LYS A O 9
ATOM 23871 N N . SER A 1 159 ? 68.440 6.796 -61.516 1.00 0.00 399 SER A N 9
ATOM 23872 C CA . SER A 1 159 ? 69.274 7.927 -61.126 1.00 0.00 399 SER A CA 9
ATOM 23873 C C . SER A 1 159 ? 70.490 7.446 -60.341 1.00 0.00 399 SER A C 9
ATOM 23874 O O . SER A 1 159 ? 70.420 6.457 -59.613 1.00 0.00 399 SER A O 9
ATOM 23882 N N . LYS A 1 160 ? 71.606 8.154 -60.493 1.00 0.00 400 LYS A N 9
ATOM 23883 C CA . LYS A 1 160 ? 72.830 7.784 -59.790 1.00 0.00 400 LYS A CA 9
ATOM 23884 C C . LYS A 1 160 ? 73.171 6.321 -60.058 1.00 0.00 400 LYS A C 9
ATOM 23885 O O . LYS A 1 160 ? 73.201 5.559 -59.106 1.00 0.00 400 LYS A O 9
ATOM 23905 N N . GLY A 1 1 ? 38.866 5.938 -0.910 1.00 0.00 241 GLY A N 10
ATOM 23906 C CA . GLY A 1 1 ? 37.452 6.046 -0.449 1.00 0.00 241 GLY A CA 10
ATOM 23907 C C . GLY A 1 1 ? 36.724 4.739 -0.752 1.00 0.00 241 GLY A C 10
ATOM 23908 O O . GLY A 1 1 ? 37.355 3.700 -0.948 1.00 0.00 241 GLY A O 10
ATOM 23914 N N . PRO A 1 2 ? 35.418 4.770 -0.798 1.00 0.00 242 PRO A N 10
ATOM 23915 C CA . PRO A 1 2 ? 34.593 3.557 -1.089 1.00 0.00 242 PRO A CA 10
ATOM 23916 C C . PRO A 1 2 ? 34.920 2.965 -2.464 1.00 0.00 242 PRO A C 10
ATOM 23917 O O . PRO A 1 2 ? 35.252 3.695 -3.399 1.00 0.00 242 PRO A O 10
ATOM 23928 N N . GLY A 1 3 ? 34.836 1.644 -2.569 1.00 0.00 243 GLY A N 10
ATOM 23929 C CA . GLY A 1 3 ? 35.134 0.965 -3.825 1.00 0.00 243 GLY A CA 10
ATOM 23930 C C . GLY A 1 3 ? 35.239 -0.542 -3.618 1.00 0.00 243 GLY A C 10
ATOM 23931 O O . GLY A 1 3 ? 35.256 -1.024 -2.486 1.00 0.00 243 GLY A O 10
ATOM 23935 N N . HIS A 1 4 ? 35.310 -1.281 -4.725 1.00 0.00 244 HIS A N 10
ATOM 23936 C CA . HIS A 1 4 ? 35.413 -2.743 -4.675 1.00 0.00 244 HIS A CA 10
ATOM 23937 C C . HIS A 1 4 ? 36.796 -3.194 -5.133 1.00 0.00 244 HIS A C 10
ATOM 23938 O O . HIS A 1 4 ? 37.246 -2.838 -6.222 1.00 0.00 244 HIS A O 10
ATOM 23953 N N . MET A 1 5 ? 37.466 -3.973 -4.290 1.00 0.00 245 MET A N 10
ATOM 23954 C CA . MET A 1 5 ? 38.801 -4.461 -4.615 1.00 0.00 245 MET A CA 10
ATOM 23955 C C . MET A 1 5 ? 38.749 -5.410 -5.808 1.00 0.00 245 MET A C 10
ATOM 23956 O O . MET A 1 5 ? 39.621 -5.380 -6.677 1.00 0.00 245 MET A O 10
ATOM 23970 N N . GLY A 1 6 ? 37.722 -6.262 -5.837 1.00 0.00 246 GLY A N 10
ATOM 23971 C CA . GLY A 1 6 ? 37.555 -7.235 -6.919 1.00 0.00 246 GLY A CA 10
ATOM 23972 C C . GLY A 1 6 ? 36.222 -7.038 -7.633 1.00 0.00 246 GLY A C 10
ATOM 23973 O O . GLY A 1 6 ? 35.184 -6.864 -6.997 1.00 0.00 246 GLY A O 10
ATOM 23977 N N . SER A 1 7 ? 36.265 -7.074 -8.963 1.00 0.00 247 SER A N 10
ATOM 23978 C CA . SER A 1 7 ? 35.059 -6.908 -9.770 1.00 0.00 247 SER A CA 10
ATOM 23979 C C . SER A 1 7 ? 35.254 -7.557 -11.139 1.00 0.00 247 SER A C 10
ATOM 23980 O O . SER A 1 7 ? 36.380 -7.861 -11.532 1.00 0.00 247 SER A O 10
ATOM 23988 N N . VAL A 1 8 ? 34.151 -7.773 -11.856 1.00 0.00 248 VAL A N 10
ATOM 23989 C CA . VAL A 1 8 ? 34.202 -8.396 -13.181 1.00 0.00 248 VAL A CA 10
ATOM 23990 C C . VAL A 1 8 ? 33.534 -7.502 -14.221 1.00 0.00 248 VAL A C 10
ATOM 23991 O O . VAL A 1 8 ? 32.408 -7.039 -14.028 1.00 0.00 248 VAL A O 10
ATOM 24004 N N . SER A 1 9 ? 34.235 -7.268 -15.330 1.00 0.00 249 SER A N 10
ATOM 24005 C CA . SER A 1 9 ? 33.711 -6.432 -16.412 1.00 0.00 249 SER A CA 10
ATOM 24006 C C . SER A 1 9 ? 33.109 -7.300 -17.511 1.00 0.00 249 SER A C 10
ATOM 24007 O O . SER A 1 9 ? 33.531 -8.437 -17.717 1.00 0.00 249 SER A O 10
ATOM 24015 N N . ASN A 1 10 ? 32.119 -6.755 -18.218 1.00 0.00 250 ASN A N 10
ATOM 24016 C CA . ASN A 1 10 ? 31.462 -7.490 -19.300 1.00 0.00 250 ASN A CA 10
ATOM 24017 C C . ASN A 1 10 ? 32.107 -7.153 -20.640 1.00 0.00 250 ASN A C 10
ATOM 24018 O O . ASN A 1 10 ? 31.599 -7.523 -21.698 1.00 0.00 250 ASN A O 10
ATOM 24029 N N . ALA A 1 11 ? 33.233 -6.450 -20.584 1.00 0.00 251 ALA A N 10
ATOM 24030 C CA . ALA A 1 11 ? 33.945 -6.068 -21.798 1.00 0.00 251 ALA A CA 10
ATOM 24031 C C . ALA A 1 11 ? 34.394 -7.311 -22.559 1.00 0.00 251 ALA A C 10
ATOM 24032 O O . ALA A 1 11 ? 34.729 -8.330 -21.954 1.00 0.00 251 ALA A O 10
ATOM 24039 N N . LYS A 1 12 ? 34.383 -7.227 -23.885 1.00 0.00 252 LYS A N 10
ATOM 24040 C CA . LYS A 1 12 ? 34.776 -8.356 -24.715 1.00 0.00 252 LYS A CA 10
ATOM 24041 C C . LYS A 1 12 ? 36.246 -8.706 -24.511 1.00 0.00 252 LYS A C 10
ATOM 24042 O O . LYS A 1 12 ? 37.111 -7.829 -24.516 1.00 0.00 252 LYS A O 10
ATOM 24061 N N . ALA A 1 13 ? 36.516 -9.996 -24.345 1.00 0.00 253 ALA A N 10
ATOM 24062 C CA . ALA A 1 13 ? 37.882 -10.469 -24.151 1.00 0.00 253 ALA A CA 10
ATOM 24063 C C . ALA A 1 13 ? 37.916 -12.000 -24.207 1.00 0.00 253 ALA A C 10
ATOM 24064 O O . ALA A 1 13 ? 36.961 -12.652 -23.782 1.00 0.00 253 ALA A O 10
ATOM 24071 N N . PRO A 1 14 ? 38.977 -12.591 -24.713 1.00 0.00 254 PRO A N 10
ATOM 24072 C CA . PRO A 1 14 ? 39.092 -14.077 -24.808 1.00 0.00 254 PRO A CA 10
ATOM 24073 C C . PRO A 1 14 ? 39.344 -14.722 -23.445 1.00 0.00 254 PRO A C 10
ATOM 24074 O O . PRO A 1 14 ? 39.975 -14.122 -22.573 1.00 0.00 254 PRO A O 10
ATOM 24085 N N . THR A 1 15 ? 38.856 -15.944 -23.267 1.00 0.00 255 THR A N 10
ATOM 24086 C CA . THR A 1 15 ? 39.054 -16.644 -22.002 1.00 0.00 255 THR A CA 10
ATOM 24087 C C . THR A 1 15 ? 40.522 -17.024 -21.831 1.00 0.00 255 THR A C 10
ATOM 24088 O O . THR A 1 15 ? 41.059 -16.997 -20.725 1.00 0.00 255 THR A O 10
ATOM 24099 N N . SER A 1 16 ? 41.159 -17.374 -22.944 1.00 0.00 256 SER A N 10
ATOM 24100 C CA . SER A 1 16 ? 42.567 -17.760 -22.936 1.00 0.00 256 SER A CA 10
ATOM 24101 C C . SER A 1 16 ? 43.467 -16.533 -23.043 1.00 0.00 256 SER A C 10
ATOM 24102 O O . SER A 1 16 ? 42.990 -15.399 -23.078 1.00 0.00 256 SER A O 10
ATOM 24110 N N . ALA A 1 17 ? 44.772 -16.778 -23.099 1.00 0.00 257 ALA A N 10
ATOM 24111 C CA . ALA A 1 17 ? 45.749 -15.699 -23.208 1.00 0.00 257 ALA A CA 10
ATOM 24112 C C . ALA A 1 17 ? 45.695 -14.783 -21.989 1.00 0.00 257 ALA A C 10
ATOM 24113 O O . ALA A 1 17 ? 45.501 -13.575 -22.117 1.00 0.00 257 ALA A O 10
ATOM 24120 N N . LEU A 1 18 ? 45.882 -15.368 -20.809 1.00 0.00 258 LEU A N 10
ATOM 24121 C CA . LEU A 1 18 ? 45.865 -14.598 -19.572 1.00 0.00 258 LEU A CA 10
ATOM 24122 C C . LEU A 1 18 ? 47.012 -13.590 -19.580 1.00 0.00 258 LEU A C 10
ATOM 24123 O O . LEU A 1 18 ? 46.852 -12.444 -19.158 1.00 0.00 258 LEU A O 10
ATOM 24139 N N . ARG A 1 19 ? 48.168 -14.031 -20.072 1.00 0.00 259 ARG A N 10
ATOM 24140 C CA . ARG A 1 19 ? 49.358 -13.179 -20.156 1.00 0.00 259 ARG A CA 10
ATOM 24141 C C . ARG A 1 19 ? 49.899 -13.181 -21.582 1.00 0.00 259 ARG A C 10
ATOM 24142 O O . ARG A 1 19 ? 49.863 -14.204 -22.265 1.00 0.00 259 ARG A O 10
ATOM 24163 N N . ALA A 1 20 ? 50.404 -12.032 -22.029 1.00 0.00 260 ALA A N 10
ATOM 24164 C CA . ALA A 1 20 ? 50.948 -11.919 -23.381 1.00 0.00 260 ALA A CA 10
ATOM 24165 C C . ALA A 1 20 ? 52.086 -10.904 -23.421 1.00 0.00 260 ALA A C 10
ATOM 24166 O O . ALA A 1 20 ? 52.146 -9.988 -22.601 1.00 0.00 260 ALA A O 10
ATOM 24173 N N . LEU A 1 21 ? 52.987 -11.072 -24.382 1.00 0.00 261 LEU A N 10
ATOM 24174 C CA . LEU A 1 21 ? 54.117 -10.160 -24.520 1.00 0.00 261 LEU A CA 10
ATOM 24175 C C . LEU A 1 21 ? 53.651 -8.831 -25.113 1.00 0.00 261 LEU A C 10
ATOM 24176 O O . LEU A 1 21 ? 52.836 -8.803 -26.035 1.00 0.00 261 LEU A O 10
ATOM 24192 N N . LEU A 1 22 ? 54.181 -7.736 -24.578 1.00 0.00 262 LEU A N 10
ATOM 24193 C CA . LEU A 1 22 ? 53.822 -6.407 -25.057 1.00 0.00 262 LEU A CA 10
ATOM 24194 C C . LEU A 1 22 ? 54.555 -6.096 -26.362 1.00 0.00 262 LEU A C 10
ATOM 24195 O O . LEU A 1 22 ? 55.747 -6.377 -26.496 1.00 0.00 262 LEU A O 10
ATOM 24211 N N . GLU A 1 23 ? 53.842 -5.498 -27.314 1.00 0.00 263 GLU A N 10
ATOM 24212 C CA . GLU A 1 23 ? 54.440 -5.140 -28.598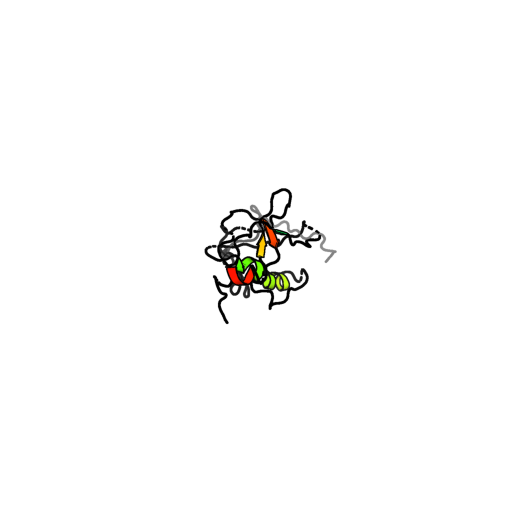 1.00 0.00 263 GLU A CA 10
ATOM 24213 C C . GLU A 1 23 ? 55.051 -3.745 -28.516 1.00 0.00 263 GLU A C 10
ATOM 24214 O O . GLU A 1 23 ? 54.376 -2.783 -28.147 1.00 0.00 263 GLU A O 10
ATOM 24226 N N . HIS A 1 24 ? 56.334 -3.641 -28.854 1.00 0.00 264 HIS A N 10
ATOM 24227 C CA . HIS A 1 24 ? 57.027 -2.355 -28.803 1.00 0.00 264 HIS A CA 10
ATOM 24228 C C . HIS A 1 24 ? 56.824 -1.573 -30.095 1.00 0.00 264 HIS A C 10
ATOM 24229 O O . HIS A 1 24 ? 57.552 -1.759 -31.068 1.00 0.00 264 HIS A O 10
ATOM 24244 N N . LYS A 1 25 ? 55.834 -0.685 -30.087 1.00 0.00 265 LYS A N 10
ATOM 24245 C CA . LYS A 1 25 ? 55.542 0.136 -31.255 1.00 0.00 265 LYS A CA 10
ATOM 24246 C C . LYS A 1 25 ? 56.726 1.045 -31.569 1.00 0.00 265 LYS A C 10
ATOM 24247 O O . LYS A 1 25 ? 57.153 1.156 -32.718 1.00 0.00 265 LYS A O 10
ATOM 24266 N N . GLU A 1 26 ? 57.260 1.688 -30.532 1.00 0.00 266 GLU A N 10
ATOM 24267 C CA . GLU A 1 26 ? 58.402 2.579 -30.705 1.00 0.00 266 GLU A CA 10
ATOM 24268 C C . GLU A 1 26 ? 59.692 1.769 -30.778 1.00 0.00 266 GLU A C 10
ATOM 24269 O O . GLU A 1 26 ? 59.820 0.731 -30.130 1.00 0.00 266 GLU A O 10
ATOM 24281 N N . ASN A 1 27 ? 60.641 2.242 -31.579 1.00 0.00 267 ASN A N 10
ATOM 24282 C CA . ASN A 1 27 ? 61.912 1.545 -31.731 1.00 0.00 267 ASN A CA 10
ATOM 24283 C C . ASN A 1 27 ? 61.682 0.082 -32.102 1.00 0.00 267 ASN A C 10
ATOM 24284 O O . ASN A 1 27 ? 61.743 -0.801 -31.245 1.00 0.00 267 ASN A O 10
ATOM 24295 N N . SER A 1 28 ? 61.420 -0.166 -33.384 1.00 0.00 268 SER A N 10
ATOM 24296 C CA . SER A 1 28 ? 61.183 -1.529 -33.869 1.00 0.00 268 SER A CA 10
ATOM 24297 C C . SER A 1 28 ? 61.892 -1.750 -35.201 1.00 0.00 268 SER A C 10
ATOM 24298 O O . SER A 1 28 ? 61.901 -0.873 -36.065 1.00 0.00 268 SER A O 10
ATOM 24306 N N . SER A 1 29 ? 62.494 -2.925 -35.355 1.00 0.00 269 SER A N 10
ATOM 24307 C CA . SER A 1 29 ? 63.212 -3.248 -36.583 1.00 0.00 269 SER A CA 10
ATOM 24308 C C . SER A 1 29 ? 62.244 -3.528 -37.726 1.00 0.00 269 SER A C 10
ATOM 24309 O O . SER A 1 29 ? 61.186 -4.124 -37.527 1.00 0.00 269 SER A O 10
ATOM 24317 N N . GLN A 1 30 ? 62.621 -3.100 -38.929 1.00 0.00 270 GLN A N 10
ATOM 24318 C CA . GLN A 1 30 ? 61.793 -3.310 -40.118 1.00 0.00 270 GLN A CA 10
ATOM 24319 C C . GLN A 1 30 ? 62.679 -3.621 -41.320 1.00 0.00 270 GLN A C 10
ATOM 24320 O O . GLN A 1 30 ? 62.550 -4.676 -41.944 1.00 0.00 270 GLN A O 10
ATOM 24334 N N . ASN A 1 31 ? 63.595 -2.704 -41.623 1.00 0.00 271 ASN A N 10
ATOM 24335 C CA . ASN A 1 31 ? 64.522 -2.886 -42.737 1.00 0.00 271 ASN A CA 10
ATOM 24336 C C . ASN A 1 31 ? 65.780 -3.593 -42.241 1.00 0.00 271 ASN A C 10
ATOM 24337 O O . ASN A 1 31 ? 66.230 -3.354 -41.120 1.00 0.00 271 ASN A O 10
ATOM 24348 N N . GLY A 1 32 ? 66.335 -4.476 -43.068 1.00 0.00 272 GLY A N 10
ATOM 24349 C CA . GLY A 1 32 ? 67.534 -5.219 -42.667 1.00 0.00 272 GLY A CA 10
ATOM 24350 C C . GLY A 1 32 ? 68.801 -4.381 -42.845 1.00 0.00 272 GLY A C 10
ATOM 24351 O O . GLY A 1 32 ? 68.739 -3.246 -43.315 1.00 0.00 272 GLY A O 10
ATOM 24355 N N . PRO A 1 33 ? 69.948 -4.915 -42.481 1.00 0.00 273 PRO A N 10
ATOM 24356 C CA . PRO A 1 33 ? 71.253 -4.185 -42.610 1.00 0.00 273 PRO A CA 10
ATOM 24357 C C . PRO A 1 33 ? 71.523 -3.709 -44.042 1.00 0.00 273 PRO A C 10
ATOM 24358 O O . PRO A 1 33 ? 71.782 -2.527 -44.272 1.00 0.00 273 PRO A O 10
ATOM 24369 N N . LEU A 1 34 ? 71.449 -4.634 -44.996 1.00 0.00 274 LEU A N 10
ATOM 24370 C CA . LEU A 1 34 ? 71.677 -4.299 -46.401 1.00 0.00 274 LEU A CA 10
ATOM 24371 C C . LEU A 1 34 ? 70.390 -3.772 -47.010 1.00 0.00 274 LEU A C 10
ATOM 24372 O O . LEU A 1 34 ? 70.402 -3.060 -48.014 1.00 0.00 274 LEU A O 10
ATOM 24388 N N . ALA A 1 35 ? 69.285 -4.147 -46.390 1.00 0.00 275 ALA A N 10
ATOM 24389 C CA . ALA A 1 35 ? 67.972 -3.741 -46.851 1.00 0.00 275 ALA A CA 10
ATOM 24390 C C . ALA A 1 35 ? 67.863 -2.215 -46.897 1.00 0.00 275 ALA A C 10
ATOM 24391 O O . ALA A 1 35 ? 67.045 -1.672 -47.619 1.00 0.00 275 ALA A O 10
ATOM 24398 N N . GLU A 1 36 ? 68.684 -1.522 -46.130 1.00 0.00 276 GLU A N 10
ATOM 24399 C CA . GLU A 1 36 ? 68.622 -0.067 -46.129 1.00 0.00 276 GLU A CA 10
ATOM 24400 C C . GLU A 1 36 ? 68.727 0.464 -47.560 1.00 0.00 276 GLU A C 10
ATOM 24401 O O . GLU A 1 36 ? 67.945 1.318 -47.974 1.00 0.00 276 GLU A O 10
ATOM 24413 N N . ASN A 1 37 ? 69.693 -0.052 -48.307 1.00 0.00 277 ASN A N 10
ATOM 24414 C CA . ASN A 1 37 ? 69.887 0.370 -49.694 1.00 0.00 277 ASN A CA 10
ATOM 24415 C C . ASN A 1 37 ? 68.777 -0.158 -50.603 1.00 0.00 277 ASN A C 10
ATOM 24416 O O . ASN A 1 37 ? 68.288 0.552 -51.480 1.00 0.00 277 ASN A O 10
ATOM 24427 N N . PHE A 1 38 ? 68.405 -1.420 -50.405 1.00 0.00 278 PHE A N 10
ATOM 24428 C CA . PHE A 1 38 ? 67.374 -2.054 -51.231 1.00 0.00 278 PHE A CA 10
ATOM 24429 C C . PHE A 1 38 ? 65.966 -1.765 -50.710 1.00 0.00 278 PHE A C 10
ATOM 24430 O O . PHE A 1 38 ? 65.119 -1.248 -51.436 1.00 0.00 278 PHE A O 10
ATOM 24447 N N . ALA A 1 39 ? 65.726 -2.105 -49.456 1.00 0.00 279 ALA A N 10
ATOM 24448 C CA . ALA A 1 39 ? 64.418 -1.890 -48.843 1.00 0.00 279 ALA A CA 10
ATOM 24449 C C . ALA A 1 39 ? 63.849 -0.520 -49.182 1.00 0.00 279 ALA A C 10
ATOM 24450 O O . ALA A 1 39 ? 62.672 -0.263 -48.961 1.00 0.00 279 ALA A O 10
ATOM 24494 N N . PHE A 1 41 ? 62.657 0.447 -51.445 1.00 0.00 281 PHE A N 10
ATOM 24495 C CA . PHE A 1 41 ? 61.434 0.218 -52.229 1.00 0.00 281 PHE A CA 10
ATOM 24496 C C . PHE A 1 41 ? 60.440 -0.701 -51.507 1.00 0.00 281 PHE A C 10
ATOM 24497 O O . PHE A 1 41 ? 59.429 -1.094 -52.088 1.00 0.00 281 PHE A O 10
ATOM 24551 N N . GLY A 1 43 ? 58.491 0.066 -49.397 1.00 0.00 283 GLY A N 10
ATOM 24552 C CA . GLY A 1 43 ? 57.387 0.880 -48.915 1.00 0.00 283 GLY A CA 10
ATOM 24553 C C . GLY A 1 43 ? 57.398 0.940 -47.394 1.00 0.00 283 GLY A C 10
ATOM 24554 O O . GLY A 1 43 ? 56.542 0.355 -46.732 1.00 0.00 283 GLY A O 10
ATOM 24558 N N . HIS A 1 44 ? 58.381 1.650 -46.850 1.00 0.00 284 HIS A N 10
ATOM 24559 C CA . HIS A 1 44 ? 58.507 1.784 -45.403 1.00 0.00 284 HIS A CA 10
ATOM 24560 C C . HIS A 1 44 ? 57.281 2.490 -44.833 1.00 0.00 284 HIS A C 10
ATOM 24561 O O . HIS A 1 44 ? 56.752 2.097 -43.793 1.00 0.00 284 HIS A O 10
ATOM 24576 N N . ALA A 1 45 ? 56.830 3.529 -45.526 1.00 0.00 285 ALA A N 10
ATOM 24577 C CA . ALA A 1 45 ? 55.660 4.277 -45.084 1.00 0.00 285 ALA A CA 10
ATOM 24578 C C . ALA A 1 45 ? 54.393 3.475 -45.372 1.00 0.00 285 ALA A C 10
ATOM 24579 O O . ALA A 1 45 ? 53.323 3.767 -44.837 1.00 0.00 285 ALA A O 10
ATOM 24586 N N . GLU A 1 46 ? 54.533 2.450 -46.215 1.00 0.00 286 GLU A N 10
ATOM 24587 C CA . GLU A 1 46 ? 53.406 1.583 -46.570 1.00 0.00 286 GLU A CA 10
ATOM 24588 C C . GLU A 1 46 ? 53.536 0.234 -45.868 1.00 0.00 286 GLU A C 10
ATOM 24589 O O . GLU A 1 46 ? 54.338 -0.608 -46.268 1.00 0.00 286 GLU A O 10
ATOM 24601 N N . SER A 1 47 ? 52.741 0.036 -44.822 1.00 0.00 287 SER A N 10
ATOM 24602 C CA . SER A 1 47 ? 52.780 -1.216 -44.076 1.00 0.00 287 SER A CA 10
ATOM 24603 C C . SER A 1 47 ? 52.021 -2.315 -44.813 1.00 0.00 287 SER A C 10
ATOM 24604 O O . SER A 1 47 ? 52.062 -3.480 -44.418 1.00 0.00 287 SER A O 10
ATOM 24612 N N . ASN A 1 48 ? 51.319 -1.938 -45.881 1.00 0.00 288 ASN A N 10
ATOM 24613 C CA . ASN A 1 48 ? 50.537 -2.896 -46.668 1.00 0.00 288 ASN A CA 10
ATOM 24614 C C . ASN A 1 48 ? 51.175 -3.138 -48.035 1.00 0.00 288 ASN A C 10
ATOM 24615 O O . ASN A 1 48 ? 50.486 -3.478 -48.995 1.00 0.00 288 ASN A O 10
ATOM 24626 N N . ALA A 1 49 ? 52.491 -2.967 -48.116 1.00 0.00 289 ALA A N 10
ATOM 24627 C CA . ALA A 1 49 ? 53.202 -3.173 -49.373 1.00 0.00 289 ALA A CA 10
ATOM 24628 C C . ALA A 1 49 ? 52.782 -4.496 -50.008 1.00 0.00 289 ALA A C 10
ATOM 24629 O O . ALA A 1 49 ? 52.269 -5.383 -49.328 1.00 0.00 289 ALA A O 10
ATOM 24636 N N . LEU A 1 50 ? 52.993 -4.620 -51.317 1.00 0.00 290 LEU A N 10
ATOM 24637 C CA . LEU A 1 50 ? 52.617 -5.843 -52.019 1.00 0.00 290 LEU A CA 10
ATOM 24638 C C . LEU A 1 50 ? 53.629 -6.948 -51.735 1.00 0.00 290 LEU A C 10
ATOM 24639 O O . LEU A 1 50 ? 54.814 -6.678 -51.582 1.00 0.00 290 LEU A O 10
ATOM 24692 N N . LEU A 1 52 ? 55.362 -10.891 -52.720 1.00 0.00 292 LEU A N 10
ATOM 24693 C CA . LEU A 1 52 ? 55.699 -11.694 -53.895 1.00 0.00 292 LEU A CA 10
ATOM 24694 C C . LEU A 1 52 ? 56.409 -12.984 -53.495 1.00 0.00 292 LEU A C 10
ATOM 24695 O O . LEU A 1 52 ? 57.237 -12.993 -52.587 1.00 0.00 292 LEU A O 10
ATOM 24711 N N . ASN A 1 53 ? 56.083 -14.072 -54.201 1.00 0.00 293 ASN A N 10
ATOM 24712 C CA . ASN A 1 53 ? 56.695 -15.377 -53.949 1.00 0.00 293 ASN A CA 10
ATOM 24713 C C . ASN A 1 53 ? 57.292 -15.916 -55.242 1.00 0.00 293 ASN A C 10
ATOM 24714 O O . ASN A 1 53 ? 56.830 -15.578 -56.332 1.00 0.00 293 ASN A O 10
ATOM 24725 N N . ILE A 1 54 ? 58.336 -16.738 -55.119 1.00 0.00 294 ILE A N 10
ATOM 24726 C CA . ILE A 1 54 ? 59.010 -17.302 -56.295 1.00 0.00 294 ILE A CA 10
ATOM 24727 C C . ILE A 1 54 ? 59.045 -18.827 -56.241 1.00 0.00 294 ILE A C 10
ATOM 24728 O O . ILE A 1 54 ? 59.015 -19.428 -55.167 1.00 0.00 294 ILE A O 10
ATOM 24744 N N . TYR A 1 55 ? 59.117 -19.439 -57.420 1.00 0.00 295 TYR A N 10
ATOM 24745 C CA . TYR A 1 55 ? 59.171 -20.891 -57.531 1.00 0.00 295 TYR A CA 10
ATOM 24746 C C . TYR A 1 55 ? 59.863 -21.287 -58.831 1.00 0.00 295 TYR A C 10
ATOM 24747 O O . TYR A 1 55 ? 59.212 -21.452 -59.862 1.00 0.00 295 TYR A O 10
ATOM 24765 N N . PHE A 1 56 ? 61.184 -21.439 -58.787 1.00 0.00 296 PHE A N 10
ATOM 24766 C CA . PHE A 1 56 ? 61.922 -21.813 -59.989 1.00 0.00 296 PHE A CA 10
ATOM 24767 C C . PHE A 1 56 ? 61.553 -23.247 -60.406 1.00 0.00 296 PHE A C 10
ATOM 24768 O O . PHE A 1 56 ? 61.514 -24.136 -59.553 1.00 0.00 296 PHE A O 10
ATOM 24785 N N . PRO A 1 57 ? 61.288 -23.515 -61.674 1.00 0.00 297 PRO A N 10
ATOM 24786 C CA . PRO A 1 57 ? 60.940 -24.901 -62.122 1.00 0.00 297 PRO A CA 10
ATOM 24787 C C . PRO A 1 57 ? 61.939 -25.940 -61.606 1.00 0.00 297 PRO A C 10
ATOM 24788 O O . PRO A 1 57 ? 61.565 -27.063 -61.269 1.00 0.00 297 PRO A O 10
ATOM 24799 N N . SER A 1 58 ? 63.211 -25.554 -61.567 1.00 0.00 298 SER A N 10
ATOM 24800 C CA . SER A 1 58 ? 64.272 -26.450 -61.110 1.00 0.00 298 SER A CA 10
ATOM 24801 C C . SER A 1 58 ? 64.486 -26.330 -59.602 1.00 0.00 298 SER A C 10
ATOM 24802 O O . SER A 1 58 ? 65.334 -27.020 -59.032 1.00 0.00 298 SER A O 10
ATOM 24810 N N . SER A 1 59 ? 63.728 -25.444 -58.959 1.00 0.00 299 SER A N 10
ATOM 24811 C CA . SER A 1 59 ? 63.864 -25.243 -57.522 1.00 0.00 299 SER A CA 10
ATOM 24812 C C . SER A 1 59 ? 64.004 -26.574 -56.789 1.00 0.00 299 SER A C 10
ATOM 24813 O O . SER A 1 59 ? 63.022 -27.292 -56.595 1.00 0.00 299 SER A O 10
ATOM 24821 N N . GLU A 1 60 ? 65.222 -26.884 -56.359 1.00 0.00 300 GLU A N 10
ATOM 24822 C CA . GLU A 1 60 ? 65.463 -28.117 -55.619 1.00 0.00 300 GLU A CA 10
ATOM 24823 C C . GLU A 1 60 ? 64.831 -27.980 -54.242 1.00 0.00 300 GLU A C 10
ATOM 24824 O O . GLU A 1 60 ? 64.669 -28.950 -53.505 1.00 0.00 300 GLU A O 10
ATOM 24873 N N . PRO A 1 62 ? 61.507 -26.226 -53.360 1.00 0.00 302 PRO A N 10
ATOM 24874 C CA . PRO A 1 62 ? 60.235 -25.505 -53.659 1.00 0.00 302 PRO A CA 10
ATOM 24875 C C . PRO A 1 62 ? 59.566 -25.015 -52.379 1.00 0.00 302 PRO A C 10
ATOM 24876 O O . PRO A 1 62 ? 58.563 -24.304 -52.416 1.00 0.00 302 PRO A O 10
ATOM 24887 N N . SER A 1 63 ? 60.151 -25.396 -51.250 1.00 0.00 303 SER A N 10
ATOM 24888 C CA . SER A 1 63 ? 59.638 -24.991 -49.947 1.00 0.00 303 SER A CA 10
ATOM 24889 C C . SER A 1 63 ? 60.281 -23.675 -49.530 1.00 0.00 303 SER A C 10
ATOM 24890 O O . SER A 1 63 ? 60.024 -23.161 -48.441 1.00 0.00 303 SER A O 10
ATOM 24898 N N . LYS A 1 64 ? 61.123 -23.132 -50.417 1.00 0.00 304 LYS A N 10
ATOM 24899 C CA . LYS A 1 64 ? 61.816 -21.865 -50.157 1.00 0.00 304 LYS A CA 10
ATOM 24900 C C . LYS A 1 64 ? 61.360 -20.786 -51.140 1.00 0.00 304 LYS A C 10
ATOM 24901 O O . LYS A 1 64 ? 62.051 -20.506 -52.119 1.00 0.00 304 LYS A O 10
ATOM 24920 N N . PRO A 1 65 ? 60.236 -20.160 -50.899 1.00 0.00 305 PRO A N 10
ATOM 24921 C CA . PRO A 1 65 ? 59.729 -19.071 -51.773 1.00 0.00 305 PRO A CA 10
ATOM 24922 C C . PRO A 1 65 ? 60.382 -17.740 -51.410 1.00 0.00 305 PRO A C 10
ATOM 24923 O O . PRO A 1 65 ? 60.787 -17.541 -50.263 1.00 0.00 305 PRO A O 10
ATOM 24934 N N . LEU A 1 66 ? 60.488 -16.827 -52.372 1.00 0.00 306 LEU A N 10
ATOM 24935 C CA . LEU A 1 66 ? 61.098 -15.531 -52.091 1.00 0.00 306 LEU A CA 10
ATOM 24936 C C . LEU A 1 66 ? 60.116 -14.652 -51.330 1.00 0.00 306 LEU A C 10
ATOM 24937 O O . LEU A 1 66 ? 59.158 -14.141 -51.905 1.00 0.00 306 LEU A O 10
ATOM 24953 N N . PHE A 1 67 ? 60.365 -14.465 -50.036 1.00 0.00 307 PHE A N 10
ATOM 24954 C CA . PHE A 1 67 ? 59.493 -13.630 -49.213 1.00 0.00 307 PHE A CA 10
ATOM 24955 C C . PHE A 1 67 ? 60.034 -12.205 -49.180 1.00 0.00 307 PHE A C 10
ATOM 24956 O O . PHE A 1 67 ? 61.031 -11.924 -48.516 1.00 0.00 307 PHE A O 10
ATOM 24973 N N . VAL A 1 68 ? 59.361 -11.313 -49.897 1.00 0.00 308 VAL A N 10
ATOM 24974 C CA . VAL A 1 68 ? 59.770 -9.915 -49.952 1.00 0.00 308 VAL A CA 10
ATOM 24975 C C . VAL A 1 68 ? 58.580 -9.032 -50.296 1.00 0.00 308 VAL A C 10
ATOM 24976 O O . VAL A 1 68 ? 57.520 -9.525 -50.682 1.00 0.00 308 VAL A O 10
ATOM 24989 N N . GLU A 1 69 ? 58.771 -7.723 -50.180 1.00 0.00 309 GLU A N 10
ATOM 24990 C CA . GLU A 1 69 ? 57.705 -6.762 -50.509 1.00 0.00 309 GLU A CA 10
ATOM 24991 C C . GLU A 1 69 ? 58.258 -5.596 -51.324 1.00 0.00 309 GLU A C 10
ATOM 24992 O O . GLU A 1 69 ? 59.384 -5.152 -51.104 1.00 0.00 309 GLU A O 10
ATOM 25004 N N . LEU A 1 70 ? 57.454 -5.110 -52.278 1.00 0.00 310 LEU A N 10
ATOM 25005 C CA . LEU A 1 70 ? 57.859 -3.998 -53.147 1.00 0.00 310 LEU A CA 10
ATOM 25006 C C . LEU A 1 70 ? 56.841 -2.861 -53.084 1.00 0.00 310 LEU A C 10
ATOM 25007 O O . LEU A 1 70 ? 55.664 -3.082 -52.798 1.00 0.00 310 LEU A O 10
ATOM 25023 N N . ARG A 1 71 ? 57.307 -1.645 -53.359 1.00 0.00 311 ARG A N 10
ATOM 25024 C CA . ARG A 1 71 ? 56.441 -0.469 -53.340 1.00 0.00 311 ARG A CA 10
ATOM 25025 C C . ARG A 1 71 ? 55.344 -0.571 -54.405 1.00 0.00 311 ARG A C 10
ATOM 25026 O O . ARG A 1 71 ? 55.328 -1.494 -55.220 1.00 0.00 311 ARG A O 10
ATOM 25084 N N . ASN A 1 73 ? 54.721 1.959 -56.644 1.00 0.00 313 ASN A N 10
ATOM 25085 C CA . ASN A 1 73 ? 55.178 2.616 -57.871 1.00 0.00 313 ASN A CA 10
ATOM 25086 C C . ASN A 1 73 ? 56.399 1.930 -58.481 1.00 0.00 313 ASN A C 10
ATOM 25087 O O . ASN A 1 73 ? 56.691 2.121 -59.661 1.00 0.00 313 ASN A O 10
ATOM 25098 N N . VAL A 1 74 ? 57.122 1.149 -57.686 1.00 0.00 314 VAL A N 10
ATOM 25099 C CA . VAL A 1 74 ? 58.308 0.471 -58.190 1.00 0.00 314 VAL A CA 10
ATOM 25100 C C . VAL A 1 74 ? 57.928 -0.730 -59.048 1.00 0.00 314 VAL A C 10
ATOM 25101 O O . VAL A 1 74 ? 56.781 -1.180 -59.030 1.00 0.00 314 VAL A O 10
ATOM 25114 N N . LEU A 1 75 ? 58.888 -1.224 -59.833 1.00 0.00 315 LEU A N 10
ATOM 25115 C CA . LEU A 1 75 ? 58.636 -2.347 -60.737 1.00 0.00 315 LEU A CA 10
ATOM 25116 C C . LEU A 1 75 ? 59.023 -3.693 -60.117 1.00 0.00 315 LEU A C 10
ATOM 25117 O O . LEU A 1 75 ? 59.601 -3.753 -59.032 1.00 0.00 315 LEU A O 10
ATOM 25133 N N . VAL A 1 76 ? 58.702 -4.771 -60.843 1.00 0.00 316 VAL A N 10
ATOM 25134 C CA . VAL A 1 76 ? 59.016 -6.133 -60.401 1.00 0.00 316 VAL A CA 10
ATOM 25135 C C . VAL A 1 76 ? 60.524 -6.334 -60.325 1.00 0.00 316 VAL A C 10
ATOM 25136 O O . VAL A 1 76 ? 61.016 -7.119 -59.520 1.00 0.00 316 VAL A O 10
ATOM 25149 N N . SER A 1 77 ? 61.245 -5.651 -61.205 1.00 0.00 317 SER A N 10
ATOM 25150 C CA . SER A 1 77 ? 62.700 -5.785 -61.272 1.00 0.00 317 SER A CA 10
ATOM 25151 C C . SER A 1 77 ? 63.323 -5.902 -59.881 1.00 0.00 317 SER A C 10
ATOM 25152 O O . SER A 1 77 ? 64.313 -6.609 -59.694 1.00 0.00 317 SER A O 10
ATOM 25160 N N . GLU A 1 78 ? 62.740 -5.209 -58.913 1.00 0.00 318 GLU A N 10
ATOM 25161 C CA . GLU A 1 78 ? 63.251 -5.244 -57.546 1.00 0.00 318 GLU A CA 10
ATOM 25162 C C . GLU A 1 78 ? 63.031 -6.613 -56.905 1.00 0.00 318 GLU A C 10
ATOM 25163 O O . GLU A 1 78 ? 63.820 -7.051 -56.067 1.00 0.00 318 GLU A O 10
ATOM 25175 N N . ALA A 1 79 ? 61.949 -7.276 -57.295 1.00 0.00 319 ALA A N 10
ATOM 25176 C CA . ALA A 1 79 ? 61.617 -8.589 -56.745 1.00 0.00 319 ALA A CA 10
ATOM 25177 C C . ALA A 1 79 ? 62.864 -9.464 -56.597 1.00 0.00 319 ALA A C 10
ATOM 25178 O O . ALA A 1 79 ? 63.215 -9.882 -55.493 1.00 0.00 319 ALA A O 10
ATOM 25185 N N . ILE A 1 80 ? 63.513 -9.753 -57.723 1.00 0.00 320 ILE A N 10
ATOM 25186 C CA . ILE A 1 80 ? 64.707 -10.599 -57.728 1.00 0.00 320 ILE A CA 10
ATOM 25187 C C . ILE A 1 80 ? 65.910 -9.911 -57.072 1.00 0.00 320 ILE A C 10
ATOM 25188 O O . ILE A 1 80 ? 66.704 -10.557 -56.393 1.00 0.00 320 ILE A O 10
ATOM 25204 N N . GLY A 1 81 ? 66.056 -8.613 -57.305 1.00 0.00 321 GLY A N 10
ATOM 25205 C CA . GLY A 1 81 ? 67.190 -7.868 -56.758 1.00 0.00 321 GLY A CA 10
ATOM 25206 C C . GLY A 1 81 ? 67.389 -8.128 -55.264 1.00 0.00 321 GLY A C 10
ATOM 25207 O O . GLY A 1 81 ? 68.521 -8.160 -54.780 1.00 0.00 321 GLY A O 10
ATOM 25211 N N . TYR A 1 82 ? 66.291 -8.296 -54.540 1.00 0.00 322 TYR A N 10
ATOM 25212 C CA . TYR A 1 82 ? 66.355 -8.535 -53.097 1.00 0.00 322 TYR A CA 10
ATOM 25213 C C . TYR A 1 82 ? 66.937 -9.913 -52.784 1.00 0.00 322 TYR A C 10
ATOM 25214 O O . TYR A 1 82 ? 67.463 -10.142 -51.695 1.00 0.00 322 TYR A O 10
ATOM 25232 N N . ILE A 1 83 ? 66.799 -10.836 -53.729 1.00 0.00 323 ILE A N 10
ATOM 25233 C CA . ILE A 1 83 ? 67.270 -12.206 -53.535 1.00 0.00 323 ILE A CA 10
ATOM 25234 C C . ILE A 1 83 ? 68.692 -12.244 -52.975 1.00 0.00 323 ILE A C 10
ATOM 25235 O O . ILE A 1 83 ? 69.043 -13.156 -52.224 1.00 0.00 323 ILE A O 10
ATOM 25251 N N . LEU A 1 84 ? 69.511 -11.262 -53.338 1.00 0.00 324 LEU A N 10
ATOM 25252 C CA . LEU A 1 84 ? 70.887 -11.223 -52.853 1.00 0.00 324 LEU A CA 10
ATOM 25253 C C . LEU A 1 84 ? 70.910 -11.092 -51.333 1.00 0.00 324 LEU A C 10
ATOM 25254 O O . LEU A 1 84 ? 71.704 -11.742 -50.658 1.00 0.00 324 LEU A O 10
ATOM 25270 N N . LEU A 1 85 ? 70.032 -10.250 -50.805 1.00 0.00 325 LEU A N 10
ATOM 25271 C CA . LEU A 1 85 ? 69.951 -10.044 -49.362 1.00 0.00 325 LEU A CA 10
ATOM 25272 C C . LEU A 1 85 ? 69.507 -11.330 -48.669 1.00 0.00 325 LEU A C 10
ATOM 25273 O O . LEU A 1 85 ? 69.999 -11.671 -47.593 1.00 0.00 325 LEU A O 10
ATOM 25289 N N . GLN A 1 86 ? 68.568 -12.033 -49.296 1.00 0.00 326 GLN A N 10
ATOM 25290 C CA . GLN A 1 86 ? 68.049 -13.279 -48.742 1.00 0.00 326 GLN A CA 10
ATOM 25291 C C . GLN A 1 86 ? 69.181 -14.277 -48.516 1.00 0.00 326 GLN A C 10
ATOM 25292 O O . GLN A 1 86 ? 69.169 -15.032 -47.543 1.00 0.00 326 GLN A O 10
ATOM 25306 N N . TYR A 1 87 ? 70.155 -14.283 -49.419 1.00 0.00 327 TYR A N 10
ATOM 25307 C CA . TYR A 1 87 ? 71.283 -15.201 -49.301 1.00 0.00 327 TYR A CA 10
ATOM 25308 C C . TYR A 1 87 ? 72.008 -14.981 -47.976 1.00 0.00 327 TYR A C 10
ATOM 25309 O O . TYR A 1 87 ? 72.283 -15.930 -47.244 1.00 0.00 327 TYR A O 10
ATOM 25327 N N . VAL A 1 88 ? 72.310 -13.725 -47.677 1.00 0.00 328 VAL A N 10
ATOM 25328 C CA . VAL A 1 88 ? 73.002 -13.391 -46.439 1.00 0.00 328 VAL A CA 10
ATOM 25329 C C . VAL A 1 88 ? 72.137 -13.728 -45.228 1.00 0.00 328 VAL A C 10
ATOM 25330 O O . VAL A 1 88 ? 72.629 -14.250 -44.230 1.00 0.00 328 VAL A O 10
ATOM 25343 N N . ASN A 1 89 ? 70.853 -13.401 -45.314 1.00 0.00 329 ASN A N 10
ATOM 25344 C CA . ASN A 1 89 ? 69.934 -13.655 -44.207 1.00 0.00 329 ASN A CA 10
ATOM 25345 C C . ASN A 1 89 ? 69.780 -15.152 -43.929 1.00 0.00 329 ASN A C 10
ATOM 25346 O O . ASN A 1 89 ? 69.764 -15.575 -42.773 1.00 0.00 329 ASN A O 10
ATOM 25357 N N . GLN A 1 90 ? 69.655 -15.953 -44.989 1.00 0.00 330 GLN A N 10
ATOM 25358 C CA . GLN A 1 90 ? 69.490 -17.401 -44.828 1.00 0.00 330 GLN A CA 10
ATOM 25359 C C . GLN A 1 90 ? 70.838 -18.119 -44.793 1.00 0.00 330 GLN A C 10
ATOM 25360 O O . GLN A 1 90 ? 70.908 -19.306 -44.478 1.00 0.00 330 GLN A O 10
ATOM 25374 N N . GLN A 1 91 ? 71.902 -17.397 -45.116 1.00 0.00 331 GLN A N 10
ATOM 25375 C CA . GLN A 1 91 ? 73.238 -17.990 -45.111 1.00 0.00 331 GLN A CA 10
ATOM 25376 C C . GLN A 1 91 ? 73.242 -19.338 -45.831 1.00 0.00 331 GLN A C 10
ATOM 25377 O O . GLN A 1 91 ? 73.924 -20.271 -45.407 1.00 0.00 331 GLN A O 10
ATOM 25428 N N . VAL A 1 93 ? 71.478 -21.530 -49.755 1.00 0.00 333 VAL A N 10
ATOM 25429 C CA . VAL A 1 93 ? 70.902 -21.443 -51.097 1.00 0.00 333 VAL A CA 10
ATOM 25430 C C . VAL A 1 93 ? 71.892 -20.781 -52.064 1.00 0.00 333 VAL A C 10
ATOM 25431 O O . VAL A 1 93 ? 72.014 -19.557 -52.073 1.00 0.00 333 VAL A O 10
ATOM 25444 N N . PRO A 1 94 ? 72.601 -21.533 -52.883 1.00 0.00 334 PRO A N 10
ATOM 25445 C CA . PRO A 1 94 ? 73.573 -20.937 -53.844 1.00 0.00 334 PRO A CA 10
ATOM 25446 C C . PRO A 1 94 ? 72.996 -19.678 -54.516 1.00 0.00 334 PRO A C 10
ATOM 25447 O O . PRO A 1 94 ? 71.886 -19.724 -55.049 1.00 0.00 334 PRO A O 10
ATOM 25458 N N . PRO A 1 95 ? 73.693 -18.557 -54.496 1.00 0.00 335 PRO A N 10
ATOM 25459 C CA . PRO A 1 95 ? 73.179 -17.297 -55.113 1.00 0.00 335 PRO A CA 10
ATOM 25460 C C . PRO A 1 95 ? 73.252 -17.312 -56.641 1.00 0.00 335 PRO A C 10
ATOM 25461 O O . PRO A 1 95 ? 74.168 -17.890 -57.229 1.00 0.00 335 PRO A O 10
ATOM 25472 N N . ILE A 1 96 ? 72.280 -16.659 -57.269 1.00 0.00 336 ILE A N 10
ATOM 25473 C CA . ILE A 1 96 ? 72.230 -16.583 -58.727 1.00 0.00 336 ILE A CA 10
ATOM 25474 C C . ILE A 1 96 ? 73.162 -15.489 -59.232 1.00 0.00 336 ILE A C 10
ATOM 25475 O O . ILE A 1 96 ? 73.241 -14.410 -58.644 1.00 0.00 336 ILE A O 10
ATOM 25491 N N . GLU A 1 97 ? 73.872 -15.773 -60.318 1.00 0.00 337 GLU A N 10
ATOM 25492 C CA . GLU A 1 97 ? 74.799 -14.801 -60.884 1.00 0.00 337 GLU A CA 10
ATOM 25493 C C . GLU A 1 97 ? 74.087 -13.469 -61.091 1.00 0.00 337 GLU A C 10
ATOM 25494 O O . GLU A 1 97 ? 72.914 -13.432 -61.464 1.00 0.00 337 GLU A O 10
ATOM 25506 N N . ASP A 1 98 ? 74.800 -12.378 -60.834 1.00 0.00 338 ASP A N 10
ATOM 25507 C CA . ASP A 1 98 ? 74.223 -11.045 -60.979 1.00 0.00 338 ASP A CA 10
ATOM 25508 C C . ASP A 1 98 ? 73.850 -10.797 -62.438 1.00 0.00 338 ASP A C 10
ATOM 25509 O O . ASP A 1 98 ? 72.825 -10.186 -62.736 1.00 0.00 338 ASP A O 10
ATOM 25518 N N . GLU A 1 99 ? 74.696 -11.279 -63.340 1.00 0.00 339 GLU A N 10
ATOM 25519 C CA . GLU A 1 99 ? 74.465 -11.112 -64.768 1.00 0.00 339 GLU A CA 10
ATOM 25520 C C . GLU A 1 99 ? 73.140 -11.751 -65.169 1.00 0.00 339 GLU A C 10
ATOM 25521 O O . GLU A 1 99 ? 72.484 -11.307 -66.110 1.00 0.00 339 GLU A O 10
ATOM 25533 N N . ALA A 1 100 ? 72.762 -12.807 -64.451 1.00 0.00 340 ALA A N 10
ATOM 25534 C CA . ALA A 1 100 ? 71.518 -13.520 -64.738 1.00 0.00 340 ALA A CA 10
ATOM 25535 C C . ALA A 1 100 ? 70.395 -13.014 -63.845 1.00 0.00 340 ALA A C 10
ATOM 25536 O O . ALA A 1 100 ? 69.215 -13.240 -64.117 1.00 0.00 340 ALA A O 10
ATOM 25543 N N . GLN A 1 101 ? 70.778 -12.337 -62.775 1.00 0.00 341 GLN A N 10
ATOM 25544 C CA . GLN A 1 101 ? 69.817 -11.801 -61.826 1.00 0.00 341 GLN A CA 10
ATOM 25545 C C . GLN A 1 101 ? 68.995 -10.682 -62.452 1.00 0.00 341 GLN A C 10
ATOM 25546 O O . GLN A 1 101 ? 67.789 -10.588 -62.226 1.00 0.00 341 GLN A O 10
ATOM 25560 N N . ASN A 1 102 ? 69.650 -9.832 -63.237 1.00 0.00 342 ASN A N 10
ATOM 25561 C CA . ASN A 1 102 ? 68.954 -8.726 -63.880 1.00 0.00 342 ASN A CA 10
ATOM 25562 C C . ASN A 1 102 ? 67.667 -9.232 -64.542 1.00 0.00 342 ASN A C 10
ATOM 25563 O O . ASN A 1 102 ? 67.633 -10.356 -65.044 1.00 0.00 342 ASN A O 10
ATOM 25574 N N . PRO A 1 103 ? 66.618 -8.445 -64.554 1.00 0.00 343 PRO A N 10
ATOM 25575 C CA . PRO A 1 103 ? 65.318 -8.851 -65.171 1.00 0.00 343 PRO A CA 10
ATOM 25576 C C . PRO A 1 103 ? 65.407 -8.952 -66.694 1.00 0.00 343 PRO A C 10
ATOM 25577 O O . PRO A 1 103 ? 64.582 -9.603 -67.331 1.00 0.00 343 PRO A O 10
ATOM 25588 N N . ASN A 1 104 ? 66.401 -8.292 -67.273 1.00 0.00 344 ASN A N 10
ATOM 25589 C CA . ASN A 1 104 ? 66.566 -8.311 -68.720 1.00 0.00 344 ASN A CA 10
ATOM 25590 C C . ASN A 1 104 ? 66.974 -9.695 -69.221 1.00 0.00 344 ASN A C 10
ATOM 25591 O O . ASN A 1 104 ? 66.579 -10.111 -70.305 1.00 0.00 344 ASN A O 10
ATOM 25602 N N . TYR A 1 105 ? 67.782 -10.399 -68.440 1.00 0.00 345 TYR A N 10
ATOM 25603 C CA . TYR A 1 105 ? 68.247 -11.724 -68.844 1.00 0.00 345 TYR A CA 10
ATOM 25604 C C . TYR A 1 105 ? 67.152 -12.789 -68.734 1.00 0.00 345 TYR A C 10
ATOM 25605 O O . TYR A 1 105 ? 67.063 -13.674 -69.581 1.00 0.00 345 TYR A O 10
ATOM 25623 N N . TRP A 1 106 ? 66.322 -12.710 -67.695 1.00 0.00 346 TRP A N 10
ATOM 25624 C CA . TRP A 1 106 ? 65.245 -13.693 -67.508 1.00 0.00 346 TRP A CA 10
ATOM 25625 C C . TRP A 1 106 ? 63.926 -12.994 -67.211 1.00 0.00 346 TRP A C 10
ATOM 25626 O O . TRP A 1 106 ? 63.891 -11.794 -66.956 1.00 0.00 346 TRP A O 10
ATOM 25647 N N . ASN A 1 107 ? 62.836 -13.757 -67.252 1.00 0.00 347 ASN A N 10
ATOM 25648 C CA . ASN A 1 107 ? 61.499 -13.215 -66.999 1.00 0.00 347 ASN A CA 10
ATOM 25649 C C . ASN A 1 107 ? 60.835 -13.919 -65.814 1.00 0.00 347 ASN A C 10
ATOM 25650 O O . ASN A 1 107 ? 61.122 -15.078 -65.518 1.00 0.00 347 ASN A O 10
ATOM 25661 N N . LEU A 1 108 ? 59.914 -13.208 -65.171 1.00 0.00 348 LEU A N 10
ATOM 25662 C CA . LEU A 1 108 ? 59.158 -13.754 -64.045 1.00 0.00 348 LEU A CA 10
ATOM 25663 C C . LEU A 1 108 ? 57.723 -13.983 -64.511 1.00 0.00 348 LEU A C 10
ATOM 25664 O O . LEU A 1 108 ? 57.063 -13.052 -64.969 1.00 0.00 348 LEU A O 10
ATOM 25680 N N . ARG A 1 109 ? 57.250 -15.228 -64.413 1.00 0.00 349 ARG A N 10
ATOM 25681 C CA . ARG A 1 109 ? 55.896 -15.574 -64.856 1.00 0.00 349 ARG A CA 10
ATOM 25682 C C . ARG A 1 109 ? 55.061 -16.128 -63.703 1.00 0.00 349 ARG A C 10
ATOM 25683 O O . ARG A 1 109 ? 55.587 -16.734 -62.772 1.00 0.00 349 ARG A O 10
ATOM 25704 N N . ILE A 1 110 ? 53.750 -15.901 -63.783 1.00 0.00 350 ILE A N 10
ATOM 25705 C CA . ILE A 1 110 ? 52.824 -16.356 -62.748 1.00 0.00 350 ILE A CA 10
ATOM 25706 C C . ILE A 1 110 ? 52.604 -17.861 -62.840 1.00 0.00 350 ILE A C 10
ATOM 25707 O O . ILE A 1 110 ? 52.738 -18.456 -63.910 1.00 0.00 350 ILE A O 10
ATOM 25723 N N . VAL A 1 111 ? 52.263 -18.479 -61.706 1.00 0.00 351 VAL A N 10
ATOM 25724 C CA . VAL A 1 111 ? 52.028 -19.926 -61.663 1.00 0.00 351 VAL A CA 10
ATOM 25725 C C . VAL A 1 111 ? 50.631 -20.237 -61.131 1.00 0.00 351 VAL A C 10
ATOM 25726 O O . VAL A 1 111 ? 50.027 -19.427 -60.428 1.00 0.00 351 VAL A O 10
ATOM 25739 N N . GLU A 1 112 ? 50.133 -21.424 -61.467 1.00 0.00 352 GLU A N 10
ATOM 25740 C CA . GLU A 1 112 ? 48.812 -21.855 -61.019 1.00 0.00 352 GLU A CA 10
ATOM 25741 C C . GLU A 1 112 ? 48.921 -22.658 -59.735 1.00 0.00 352 GLU A C 10
ATOM 25742 O O . GLU A 1 112 ? 49.988 -22.734 -59.122 1.00 0.00 352 GLU A O 10
ATOM 25754 N N . ASP A 1 113 ? 47.813 -23.260 -59.339 1.00 0.00 353 ASP A N 10
ATOM 25755 C CA . ASP A 1 113 ? 47.786 -24.060 -58.125 1.00 0.00 353 ASP A CA 10
ATOM 25756 C C . ASP A 1 113 ? 48.669 -25.296 -58.293 1.00 0.00 353 ASP A C 10
ATOM 25757 O O . ASP A 1 113 ? 49.312 -25.741 -57.343 1.00 0.00 353 ASP A O 10
ATOM 25766 N N . ASP A 1 114 ? 48.701 -25.845 -59.509 1.00 0.00 354 ASP A N 10
ATOM 25767 C CA . ASP A 1 114 ? 49.516 -27.031 -59.783 1.00 0.00 354 ASP A CA 10
ATOM 25768 C C . ASP A 1 114 ? 50.927 -26.620 -60.205 1.00 0.00 354 ASP A C 10
ATOM 25769 O O . ASP A 1 114 ? 51.764 -27.469 -60.512 1.00 0.00 354 ASP A O 10
ATOM 25778 N N . GLY A 1 115 ? 51.182 -25.314 -60.220 1.00 0.00 355 GLY A N 10
ATOM 25779 C CA . GLY A 1 115 ? 52.496 -24.802 -60.607 1.00 0.00 355 GLY A CA 10
ATOM 25780 C C . GLY A 1 115 ? 52.630 -24.709 -62.123 1.00 0.00 355 GLY A C 10
ATOM 25781 O O . GLY A 1 115 ? 53.729 -24.533 -62.649 1.00 0.00 355 GLY A O 10
ATOM 25785 N N . GLU A 1 116 ? 51.510 -24.837 -62.822 1.00 0.00 356 GLU A N 10
ATOM 25786 C CA . GLU A 1 116 ? 51.506 -24.772 -64.268 1.00 0.00 356 GLU A CA 10
ATOM 25787 C C . GLU A 1 116 ? 51.762 -23.344 -64.743 1.00 0.00 356 GLU A C 10
ATOM 25788 O O . GLU A 1 116 ? 51.182 -22.391 -64.221 1.00 0.00 356 GLU A O 10
ATOM 25800 N N . LEU A 1 117 ? 52.640 -23.207 -65.735 1.00 0.00 357 LEU A N 10
ATOM 25801 C CA . LEU A 1 117 ? 52.984 -21.893 -66.278 1.00 0.00 357 LEU A CA 10
ATOM 25802 C C . LEU A 1 117 ? 52.021 -21.495 -67.393 1.00 0.00 357 LEU A C 10
ATOM 25803 O O . LEU A 1 117 ? 51.656 -22.316 -68.232 1.00 0.00 357 LEU A O 10
ATOM 25819 N N . ASP A 1 118 ? 51.620 -20.223 -67.399 1.00 0.00 358 ASP A N 10
ATOM 25820 C CA . ASP A 1 118 ? 50.702 -19.718 -68.425 1.00 0.00 358 ASP A CA 10
ATOM 25821 C C . ASP A 1 118 ? 51.482 -19.006 -69.528 1.00 0.00 358 ASP A C 10
ATOM 25822 O O . ASP A 1 118 ? 51.896 -17.858 -69.370 1.00 0.00 358 ASP A O 10
ATOM 25831 N N . GLU A 1 119 ? 51.690 -19.705 -70.639 1.00 0.00 359 GLU A N 10
ATOM 25832 C CA . GLU A 1 119 ? 52.434 -19.145 -71.765 1.00 0.00 359 GLU A CA 10
ATOM 25833 C C . GLU A 1 119 ? 51.638 -18.065 -72.488 1.00 0.00 359 GLU A C 10
ATOM 25834 O O . GLU A 1 119 ? 52.211 -17.102 -72.997 1.00 0.00 359 GLU A O 10
ATOM 25846 N N . ASP A 1 120 ? 50.324 -18.231 -72.551 1.00 0.00 360 ASP A N 10
ATOM 25847 C CA . ASP A 1 120 ? 49.487 -17.257 -73.240 1.00 0.00 360 ASP A CA 10
ATOM 25848 C C . ASP A 1 120 ? 49.398 -15.959 -72.445 1.00 0.00 360 ASP A C 10
ATOM 25849 O O . ASP A 1 120 ? 48.881 -14.956 -72.936 1.00 0.00 360 ASP A O 10
ATOM 25858 N N . PHE A 1 121 ? 49.916 -15.983 -71.216 1.00 0.00 361 PHE A N 10
ATOM 25859 C CA . PHE A 1 121 ? 49.906 -14.798 -70.353 1.00 0.00 361 PHE A CA 10
ATOM 25860 C C . PHE A 1 121 ? 51.318 -14.178 -70.309 1.00 0.00 361 PHE A C 10
ATOM 25861 O O . PHE A 1 121 ? 52.243 -14.813 -69.801 1.00 0.00 361 PHE A O 10
ATOM 25878 N N . PRO A 1 122 ? 51.527 -12.977 -70.823 1.00 0.00 362 PRO A N 10
ATOM 25879 C CA . PRO A 1 122 ? 52.884 -12.342 -70.811 1.00 0.00 362 PRO A CA 10
ATOM 25880 C C . PRO A 1 122 ? 53.521 -12.346 -69.426 1.00 0.00 362 PRO A C 10
ATOM 25881 O O . PRO A 1 122 ? 52.850 -12.096 -68.425 1.00 0.00 362 PRO A O 10
ATOM 25892 N N . ALA A 1 123 ? 54.824 -12.606 -69.372 1.00 0.00 363 ALA A N 10
ATOM 25893 C CA . ALA A 1 123 ? 55.521 -12.609 -68.099 1.00 0.00 363 ALA A CA 10
ATOM 25894 C C . ALA A 1 123 ? 55.871 -11.178 -67.698 1.00 0.00 363 ALA A C 10
ATOM 25895 O O . ALA A 1 123 ? 56.625 -10.505 -68.396 1.00 0.00 363 ALA A O 10
ATOM 25902 N N . LEU A 1 124 ? 55.296 -10.727 -66.583 1.00 0.00 364 LEU A N 10
ATOM 25903 C CA . LEU A 1 124 ? 55.521 -9.370 -66.070 1.00 0.00 364 LEU A CA 10
ATOM 25904 C C . LEU A 1 124 ? 57.005 -9.008 -66.073 1.00 0.00 364 LEU A C 10
ATOM 25905 O O . LEU A 1 124 ? 57.623 -8.920 -67.127 1.00 0.00 364 LEU A O 10
ATOM 25921 N N . ASP A 1 125 ? 57.558 -8.771 -64.886 1.00 0.00 365 ASP A N 10
ATOM 25922 C CA . ASP A 1 125 ? 58.967 -8.396 -64.754 1.00 0.00 365 ASP A CA 10
ATOM 25923 C C . ASP A 1 125 ? 59.122 -6.886 -64.897 1.00 0.00 365 ASP A C 10
ATOM 25924 O O . ASP A 1 125 ? 58.187 -6.132 -64.625 1.00 0.00 365 ASP A O 10
ATOM 25933 N N . ARG A 1 126 ? 60.301 -6.445 -65.312 1.00 0.00 366 ARG A N 10
ATOM 25934 C CA . ARG A 1 126 ? 60.544 -5.018 -65.468 1.00 0.00 366 ARG A CA 10
ATOM 25935 C C . ARG A 1 126 ? 59.544 -4.400 -66.440 1.00 0.00 366 ARG A C 10
ATOM 25936 O O . ARG A 1 126 ? 59.222 -3.217 -66.340 1.00 0.00 366 ARG A O 10
ATOM 25957 N N . VAL A 1 127 ? 59.056 -5.203 -67.380 1.00 0.00 367 VAL A N 10
ATOM 25958 C CA . VAL A 1 127 ? 58.091 -4.716 -68.362 1.00 0.00 367 VAL A CA 10
ATOM 25959 C C . VAL A 1 127 ? 56.679 -4.704 -67.788 1.00 0.00 367 VAL A C 10
ATOM 25960 O O . VAL A 1 127 ? 55.757 -4.159 -68.395 1.00 0.00 367 VAL A O 10
ATOM 25973 N N . GLY A 1 128 ? 56.507 -5.318 -66.618 1.00 0.00 368 GLY A N 10
ATOM 25974 C CA . GLY A 1 128 ? 55.189 -5.385 -65.981 1.00 0.00 368 GLY A CA 10
ATOM 25975 C C . GLY A 1 128 ? 55.299 -5.080 -64.489 1.00 0.00 368 GLY A C 10
ATOM 25976 O O . GLY A 1 128 ? 55.617 -5.968 -63.704 1.00 0.00 368 GLY A O 10
ATOM 25980 N N . PRO A 1 129 ? 55.057 -3.857 -64.068 1.00 0.00 369 PRO A N 10
ATOM 25981 C CA . PRO A 1 129 ? 55.163 -3.489 -62.626 1.00 0.00 369 PRO A CA 10
ATOM 25982 C C . PRO A 1 129 ? 54.323 -4.391 -61.717 1.00 0.00 369 PRO A C 10
ATOM 25983 O O . PRO A 1 129 ? 53.172 -4.711 -62.013 1.00 0.00 369 PRO A O 10
ATOM 25994 N N . LEU A 1 130 ? 54.939 -4.805 -60.614 1.00 0.00 370 LEU A N 10
ATOM 25995 C CA . LEU A 1 130 ? 54.297 -5.688 -59.643 1.00 0.00 370 LEU A CA 10
ATOM 25996 C C . LEU A 1 130 ? 52.890 -5.210 -59.275 1.00 0.00 370 LEU A C 10
ATOM 25997 O O . LEU A 1 130 ? 51.954 -6.009 -59.223 1.00 0.00 370 LEU A O 10
ATOM 26050 N N . LYS A 1 132 ? 50.973 -3.564 -60.991 1.00 0.00 372 LYS A N 10
ATOM 26051 C CA . LYS A 1 132 ? 50.120 -3.464 -62.173 1.00 0.00 372 LYS A CA 10
ATOM 26052 C C . LYS A 1 132 ? 49.127 -4.620 -62.262 1.00 0.00 372 LYS A C 10
ATOM 26053 O O . LYS A 1 132 ? 47.992 -4.430 -62.701 1.00 0.00 372 LYS A O 10
ATOM 26072 N N . PHE A 1 133 ? 49.550 -5.818 -61.850 1.00 0.00 373 PHE A N 10
ATOM 26073 C CA . PHE A 1 133 ? 48.669 -6.995 -61.891 1.00 0.00 373 PHE A CA 10
ATOM 26074 C C . PHE A 1 133 ? 48.304 -7.454 -60.480 1.00 0.00 373 PHE A C 10
ATOM 26075 O O . PHE A 1 133 ? 47.257 -8.066 -60.267 1.00 0.00 373 PHE A O 10
ATOM 26092 N N . GLY A 1 134 ? 49.153 -7.115 -59.516 1.00 0.00 374 GLY A N 10
ATOM 26093 C CA . GLY A 1 134 ? 48.895 -7.454 -58.118 1.00 0.00 374 GLY A CA 10
ATOM 26094 C C . GLY A 1 134 ? 49.011 -8.947 -57.799 1.00 0.00 374 GLY A C 10
ATOM 26095 O O . GLY A 1 134 ? 48.348 -9.427 -56.881 1.00 0.00 374 GLY A O 10
ATOM 26099 N N . PHE A 1 135 ? 49.866 -9.685 -58.513 1.00 0.00 375 PHE A N 10
ATOM 26100 C CA . PHE A 1 135 ? 50.038 -11.117 -58.215 1.00 0.00 375 PHE A CA 10
ATOM 26101 C C . PHE A 1 135 ? 51.149 -11.289 -57.183 1.00 0.00 375 PHE A C 10
ATOM 26102 O O . PHE A 1 135 ? 52.122 -10.533 -57.176 1.00 0.00 375 PHE A O 10
ATOM 26119 N N . ASP A 1 136 ? 50.981 -12.264 -56.286 1.00 0.00 376 ASP A N 10
ATOM 26120 C CA . ASP A 1 136 ? 51.963 -12.500 -55.219 1.00 0.00 376 ASP A CA 10
ATOM 26121 C C . ASP A 1 136 ? 52.716 -13.820 -55.388 1.00 0.00 376 ASP A C 10
ATOM 26122 O O . ASP A 1 136 ? 53.150 -14.417 -54.404 1.00 0.00 376 ASP A O 10
ATOM 26131 N N . ALA A 1 137 ? 52.892 -14.267 -56.628 1.00 0.00 377 ALA A N 10
ATOM 26132 C CA . ALA A 1 137 ? 53.621 -15.508 -56.880 1.00 0.00 377 ALA A CA 10
ATOM 26133 C C . ALA A 1 137 ? 54.179 -15.510 -58.292 1.00 0.00 377 ALA A C 10
ATOM 26134 O O . ALA A 1 137 ? 53.560 -14.978 -59.212 1.00 0.00 377 ALA A O 10
ATOM 26141 N N . PHE A 1 138 ? 55.365 -16.092 -58.463 1.00 0.00 378 PHE A N 10
ATOM 26142 C CA . PHE A 1 138 ? 55.990 -16.123 -59.781 1.00 0.00 378 PHE A CA 10
ATOM 26143 C C . PHE A 1 138 ? 56.969 -17.279 -59.920 1.00 0.00 378 PHE A C 10
ATOM 26144 O O . PHE A 1 138 ? 57.301 -17.968 -58.958 1.00 0.00 378 PHE A O 10
ATOM 26161 N N . ALA A 1 139 ? 57.433 -17.453 -61.150 1.00 0.00 379 ALA A N 10
ATOM 26162 C CA . ALA A 1 139 ? 58.397 -18.487 -61.503 1.00 0.00 379 ALA A CA 10
ATOM 26163 C C . ALA A 1 139 ? 59.375 -17.884 -62.501 1.00 0.00 379 ALA A C 10
ATOM 26164 O O . ALA A 1 139 ? 59.057 -16.887 -63.148 1.00 0.00 379 ALA A O 10
ATOM 26171 N N . LEU A 1 140 ? 60.554 -18.471 -62.635 1.00 0.00 380 LEU A N 10
ATOM 26172 C CA . LEU A 1 140 ? 61.537 -17.938 -63.573 1.00 0.00 380 LEU A CA 10
ATOM 26173 C C . LEU A 1 140 ? 61.313 -18.584 -64.934 1.00 0.00 380 LEU A C 10
ATOM 26174 O O . LEU A 1 140 ? 61.482 -19.793 -65.100 1.00 0.00 380 LEU A O 10
ATOM 26190 N N . VAL A 1 141 ? 60.892 -17.765 -65.895 1.00 0.00 381 VAL A N 10
ATOM 26191 C CA . VAL A 1 141 ? 60.590 -18.235 -67.248 1.00 0.00 381 VAL A CA 10
ATOM 26192 C C . VAL A 1 141 ? 61.620 -17.712 -68.246 1.00 0.00 381 VAL A C 10
ATOM 26193 O O . VAL A 1 141 ? 62.335 -16.745 -67.980 1.00 0.00 381 VAL A O 10
ATOM 26206 N N . LYS A 1 142 ? 61.688 -18.370 -69.396 1.00 0.00 382 LYS A N 10
ATOM 26207 C CA . LYS A 1 142 ? 62.631 -17.984 -70.435 1.00 0.00 382 LYS A CA 10
ATOM 26208 C C . LYS A 1 142 ? 62.221 -16.653 -71.079 1.00 0.00 382 LYS A C 10
ATOM 26209 O O . LYS A 1 142 ? 61.038 -16.377 -71.284 1.00 0.00 382 LYS A O 10
ATOM 26228 N N . ALA A 1 143 ? 63.230 -15.834 -71.399 1.00 0.00 383 ALA A N 10
ATOM 26229 C CA . ALA A 1 143 ? 63.006 -14.531 -72.031 1.00 0.00 383 ALA A CA 10
ATOM 26230 C C . ALA A 1 143 ? 63.947 -14.366 -73.222 1.00 0.00 383 ALA A C 10
ATOM 26231 O O . ALA A 1 143 ? 65.118 -14.037 -73.050 1.00 0.00 383 ALA A O 10
ATOM 26275 N N . PRO A 1 145 ? 65.473 -12.623 -76.710 1.00 0.00 385 PRO A N 10
ATOM 26276 C CA . PRO A 1 145 ? 65.714 -11.215 -77.141 1.00 0.00 385 PRO A CA 10
ATOM 26277 C C . PRO A 1 145 ? 64.425 -10.504 -77.552 1.00 0.00 385 PRO A C 10
ATOM 26278 O O . PRO A 1 145 ? 64.324 -9.281 -77.469 1.00 0.00 385 PRO A O 10
ATOM 26289 N N . ALA A 1 146 ? 63.450 -11.283 -78.005 1.00 0.00 386 ALA A N 10
ATOM 26290 C CA . ALA A 1 146 ? 62.175 -10.724 -78.439 1.00 0.00 386 ALA A CA 10
ATOM 26291 C C . ALA A 1 146 ? 61.502 -9.955 -77.308 1.00 0.00 386 ALA A C 10
ATOM 26292 O O . ALA A 1 146 ? 60.992 -8.853 -77.512 1.00 0.00 386 ALA A O 10
ATOM 26299 N N . GLN A 1 147 ? 61.486 -10.548 -76.118 1.00 0.00 387 GLN A N 10
ATOM 26300 C CA . GLN A 1 147 ? 60.853 -9.912 -74.964 1.00 0.00 387 GLN A CA 10
ATOM 26301 C C . GLN A 1 147 ? 61.820 -8.974 -74.249 1.00 0.00 387 GLN A C 10
ATOM 26302 O O . GLN A 1 147 ? 61.426 -7.907 -73.781 1.00 0.00 387 GLN A O 10
ATOM 26316 N N . ILE A 1 148 ? 63.081 -9.384 -74.152 1.00 0.00 388 ILE A N 10
ATOM 26317 C CA . ILE A 1 148 ? 64.081 -8.570 -73.472 1.00 0.00 388 ILE A CA 10
ATOM 26318 C C . ILE A 1 148 ? 64.315 -7.258 -74.207 1.00 0.00 388 ILE A C 10
ATOM 26319 O O . ILE A 1 148 ? 64.403 -6.197 -73.589 1.00 0.00 388 ILE A O 10
ATOM 26335 N N . LYS A 1 149 ? 64.426 -7.336 -75.529 1.00 0.00 389 LYS A N 10
ATOM 26336 C CA . LYS A 1 149 ? 64.662 -6.142 -76.328 1.00 0.00 389 LYS A CA 10
ATOM 26337 C C . LYS A 1 149 ? 63.512 -5.161 -76.140 1.00 0.00 389 LYS A C 10
ATOM 26338 O O . LYS A 1 149 ? 63.729 -3.960 -75.980 1.00 0.00 389 LYS A O 10
ATOM 26357 N N . GLU A 1 150 ? 62.286 -5.678 -76.144 1.00 0.00 390 GLU A N 10
ATOM 26358 C CA . GLU A 1 150 ? 61.117 -4.831 -75.955 1.00 0.00 390 GLU A CA 10
ATOM 26359 C C . GLU A 1 150 ? 61.075 -4.315 -74.520 1.00 0.00 390 GLU A C 10
ATOM 26360 O O . GLU A 1 150 ? 60.780 -3.145 -74.275 1.00 0.00 390 GLU A O 10
ATOM 26372 N N . ASN A 1 151 ? 61.379 -5.201 -73.577 1.00 0.00 391 ASN A N 10
ATOM 26373 C CA . ASN A 1 151 ? 61.378 -4.844 -72.164 1.00 0.00 391 ASN A CA 10
ATOM 26374 C C . ASN A 1 151 ? 62.422 -3.768 -71.877 1.00 0.00 391 ASN A C 10
ATOM 26375 O O . ASN A 1 151 ? 62.168 -2.831 -71.121 1.00 0.00 391 ASN A O 10
ATOM 26386 N N . GLN A 1 152 ? 63.598 -3.914 -72.479 1.00 0.00 392 GLN A N 10
ATOM 26387 C CA . GLN A 1 152 ? 64.676 -2.953 -72.271 1.00 0.00 392 GLN A CA 10
ATOM 26388 C C . GLN A 1 152 ? 64.438 -1.679 -73.082 1.00 0.00 392 GLN A C 10
ATOM 26389 O O . GLN A 1 152 ? 65.014 -0.633 -72.785 1.00 0.00 392 GLN A O 10
ATOM 26403 N N . ALA A 1 153 ? 63.599 -1.774 -74.108 1.00 0.00 393 ALA A N 10
ATOM 26404 C CA . ALA A 1 153 ? 63.314 -0.620 -74.956 1.00 0.00 393 ALA A CA 10
ATOM 26405 C C . ALA A 1 153 ? 62.253 0.279 -74.325 1.00 0.00 393 ALA A C 10
ATOM 26406 O O . ALA A 1 153 ? 62.212 1.481 -74.589 1.00 0.00 393 ALA A O 10
ATOM 26450 N N . TYR A 1 155 ? 61.549 0.301 -70.745 1.00 0.00 395 TYR A N 10
ATOM 26451 C CA . TYR A 1 155 ? 62.070 0.778 -69.462 1.00 0.00 395 TYR A CA 10
ATOM 26452 C C . TYR A 1 155 ? 63.579 0.533 -69.367 1.00 0.00 395 TYR A C 10
ATOM 26453 O O . TYR A 1 155 ? 64.022 -0.431 -68.742 1.00 0.00 395 TYR A O 10
ATOM 26471 N N . PRO A 1 156 ? 64.368 1.388 -69.961 1.00 0.00 396 PRO A N 10
ATOM 26472 C CA . PRO A 1 156 ? 65.854 1.261 -69.926 1.00 0.00 396 PRO A CA 10
ATOM 26473 C C . PRO A 1 156 ? 66.382 1.210 -68.491 1.00 0.00 396 PRO A C 10
ATOM 26474 O O . PRO A 1 156 ? 65.837 1.860 -67.597 1.00 0.00 396 PRO A O 10
ATOM 26485 N N . PHE A 1 157 ? 67.439 0.431 -68.278 1.00 0.00 397 PHE A N 10
ATOM 26486 C CA . PHE A 1 157 ? 68.027 0.295 -66.949 1.00 0.00 397 PHE A CA 10
ATOM 26487 C C . PHE A 1 157 ? 69.018 1.421 -66.676 1.00 0.00 397 PHE A C 10
ATOM 26488 O O . PHE A 1 157 ? 69.941 1.652 -67.455 1.00 0.00 397 PHE A O 10
ATOM 26505 N N . LYS A 1 158 ? 68.826 2.109 -65.555 1.00 0.00 398 LYS A N 10
ATOM 26506 C CA . LYS A 1 158 ? 69.716 3.201 -65.175 1.00 0.00 398 LYS A CA 10
ATOM 26507 C C . LYS A 1 158 ? 70.989 2.631 -64.559 1.00 0.00 398 LYS A C 10
ATOM 26508 O O . LYS A 1 158 ? 70.937 1.654 -63.810 1.00 0.00 398 LYS A O 10
ATOM 26527 N N . SER A 1 159 ? 72.128 3.237 -64.880 1.00 0.00 399 SER A N 10
ATOM 26528 C CA . SER A 1 159 ? 73.404 2.769 -64.350 1.00 0.00 399 SER A CA 10
ATOM 26529 C C . SER A 1 159 ? 73.557 3.162 -62.884 1.00 0.00 399 SER A C 10
ATOM 26530 O O . SER A 1 159 ? 73.058 4.204 -62.456 1.00 0.00 399 SER A O 10
ATOM 26538 N N . LYS A 1 160 ? 74.250 2.326 -62.121 1.00 0.00 400 LYS A N 10
ATOM 26539 C CA . LYS A 1 160 ? 74.464 2.601 -60.704 1.00 0.00 400 LYS A CA 10
ATOM 26540 C C . LYS A 1 160 ? 74.945 4.035 -60.507 1.00 0.00 400 LYS A C 10
ATOM 26541 O O . LYS A 1 160 ? 76.001 4.361 -61.025 1.00 0.00 400 LYS A O 10
#

Nearest PDB structures (foldseek):
  2ruj-assembly1_A  TM=7.460E-01  e=2.193E-20  Schizosaccharomyces pombe 972h-
  2rvk-assembly1_A  TM=7.126E-01  e=7.341E-21  Schizosaccharomyces pombe 972h-
  8soc-assembly1_A  TM=4.477E-01  e=1.430E-01  Sus scrofa
  2ruj-assembly1_A  TM=7.864E-01  e=5.345E-22  Schizosaccharomyces pombe 972h-
  2rvk-assembly1_A  TM=7.060E-01  e=5.007E-22  Schizosaccharomyces pombe 972h-

Secondary structure (DSSP, 8-state):
-TTT---------SS--SSSPP-SS-------TTTTTT----S-TT----EE-TT---------------THHHHHHHHHHHHHH------GGGTSTTTEEEEEE-TT--EEEEEEE--TTS------S-EEEEE--HHHHHHH--PPPP-

Sequence (151 aa):
GPGHMGSVSNAKAPTSALRALLEHKENSSQNGPLAENFAFGHAESNALLNIYFPSSEPSKPLFVELRNVLVSEAIGYILLQYVNQQVPPIEDEAQNPNYWNLRIVEDDGELDEDFPALDRVGPLKFGFDAFALVKAPAQIKENQAYPFKSKGPGHMGSVSNAKAPTSALRALLEHKENSSQNGPLAENFAFGHAESNALLNIYFPSSEPSKPLFVELRNVLVSEAIGYILLQYVNQQVPPIEDEAQNPNYWNLRIVEDDGELDEDFPALDRVGPLKFGFDAFALVKAPAQIKENQAYPFKSKGPGHMGSVSNAKAPTSALRALLEHKENSSQNGPLAENFAFGHAESNALLNIYFPSSEPSKPLFVELRNVLVSEAIGYILLQYVNQQVPPIEDEAQNPNYWNLRIVEDDGELDEDFPALDRVGPLKFGFDAFALVKAPAQIKENQAYPFKSKGPGHMGSVSNAKAPTSALRALLEHKENSSQNGPLAENFAFGHAESNALLNIYFPSSEPSKPLFVELRNVLVSEAIGYILLQYVNQQVPPIEDEAQNPNYWNLRIVEDDGELDEDFPALDRVGPLKFGFDAFALVKAPAQIKENQAYPFKSKGPGHMGSVSNAKAPTSALRALLEHKENSSQNGPLAENFAFGHAESNALLNIYFPSSEPSKPLFVELRNVLVSEAIGYILLQYVNQQVPPIEDEAQNPNYWNLRIVEDDGELDEDFPALDRVGPLKFGFDAFALVKAPAQIKENQAYPFKSKGPGHMGSVSNAKAPTSALRALLEHKENSSQNGPLAENFAFGHAESNALLNIYFPSSEPSKPLFVELRNVLVSEAIGYILLQYVNQQVPPIEDEAQNPNYWNLRIVEDDGELDEDFPALDRVGPLKFGFDAFALVKAPAQIKENQAYPFKSKGPGHMGSVSNAKAPTSALRALLEHKENSSQNGPLAENFAFGHAESNALLNIYFPSSEPSKPLFVELRNVLVSEAIGYILLQYVNQQVPPIEDEAQNPNYWNLRIVEDDGELDEDFPALDRVGPLKFGFDAFALVKAPAQIKENQAYPFKSKGPGHMGSVSNAKAPTSALRALLEHKENSSQNGPLAENFAFGHAESNALLNIYFPSSEPSKPLFVELRNVLVSEAIGYILLQYVNQQVPPIEDEAQNPNYWNLRIVEDDGELDEDFPALDRVGPLKFGFDAFALVKAPAQIKENQAYPFKSKGPGHMGSVSNAKAPTSALRALLEHKENSSQNGPLAENFAFGHAESNALLNIYFPSSEPSKPLFVELRNVLVSEAIGYILLQYVNQQVPPIEDEAQNPNYWNLRIVEDDGELDEDFPALDRVGPLKFGFDAFALVKAPAQIKENQAYPFKSKGPGHMGSVSNAKAPTSALRALLEHKENSSQNGPLAENFAFGHAESNALLNIYFPSSEPSKPLFVELRNVLVSEAIGYILLQYVNQQVPPIEDEAQNPNYWNLRIVEDDGELDEDF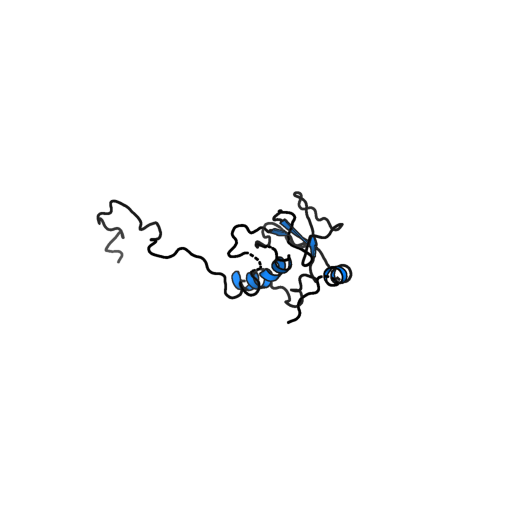PALDRVGPLKFGFDAFALVKAPAQIKENQAYPFKSK

Solvent-accessible surface area: 12384 Å² total

Organism: Schizosaccharomyces pombe (strain 972 / ATCC 24843) (NCBI:txid284812)

GO terms:
  GO:0031932 TORC2 complex (C, IDA)
  GO:0140767 enzyme-substrate adaptor activity (F, IDA)
  GO:0038066 p38MAPK cascade (P, IMP)
  GO:0038203 TORC2 signaling (P, IMP)
  GO:0005829 cytosol (C, HDA)
  GO:0010971 positive regulation of G2/M transition of mitotic cell cycle (P, IMP)
  GO:0031139 positive regulation of conjugation with cellular fusion (P, IMP)
  GO:0005515 protein binding (F, IPI)

Foldseek 3Di:
DDDDPDDDDPDDDDPDCPDDDDDDPPPDDDADPVSVVLVQPPVDPPFAAWEAAPVPVGPDIQDDGHYVDACQSVLVCVVVVCVVVVPDDDDPVCSGCLQWFKFFADPVRDTDPVDDGATLNHGVVVRDHYTYIHGDCVHSVVSCCVPDDDD

Radius of gyration: 22.51 Å; Cα contacts (8 Å, |Δi|>4): 187; chains: 1; bounding box: 29×34×75 Å

InterPro domains:
  IPR008828 TORC2 component Sin1/Avo1 [PTHR13335] (1-661)
  IPR011993 PH-like domain superfamily [G3DSA:2.30.29.30] (578-664)
  IPR031313 SAPK-interacting protein 1, Pleckstrin-homology domain [PF16979] (558-659)
  IPR031567 Sin1, middle CRIM domain [PF16978] (255-392)
  IPR032679 Sin1, N-terminal [PF05422] (30-206)
  IPR056385 AVO1/Sin1, ubiquitin-like domain [PF23164] (441-516)